Protein 7EA4 (pdb70)

Secondary structure (DSSP, 8-state):
-EEEEETT-SS-EEEEEETTS-EEEEESSHHHHHHHHHHHHHHHHHHHHHHHHHHHHT-SHHHH-GGGHHHHHHHHHTS--S-HHHHHHTT-SSHHHHHHHHHHHHHHHHHHHHH-GGGS-HHHHHHT--PPP--HHHHHH--TTS---SHHHHHHHHHHHHHHGGGHHHHHHHH---SS-----PPTT--TTS--HHHHHHHHHHHHSPP---HHHH--EEEEE-GGGBSSSS-EEEEE--EE--SS-S-EEEEEEETTEEEEEEE-TTSSS-SEEE-SSEEEEEEE-----EEEEEEEEETTEEEEEEETTEEEEPEEEEEEE--TT-SSPEEEEEEE-SSSBEEEEETTTTEEEEEEEGGGSTT-STTGGGGGTTT--SHHHHHHHHTT--SS-EEEEEEETTS-EEEEEES--B--SS--SSS-EESSSSS----B--GGGS--EES-TTSEEEESSS--S-TTSGGGGTT--S----SHHHHHHHHHHHT-SSB-HHHHHHHHT--B-HHHHHHHHHHTT--S-HHHHHHTTSHHHHHHHHHHHT--SB--TT-HHHHHHHHHHHHTHHHHHHHHHS-HHHHHHHTT--HHHHHHHHH--TTTS-HHHHHHHHHHHHHHHHHHHHHHSSBTTBPPPHHHHSEEEE--TTTTTS-HHHHHHHSEEEEE----TTSSS-EEE-TTT--EEEE-SSEEEEETTSGGG-EEE-SS-S---TTSGGGTSSHHHHHTT--EE---SHHHHHHHEEEEEEEEE-/-EEEEETT-SS-EEEEEETTS-EEEEESSHHHHHHHHHHHHHHHHHHHHHHHHHHHHT-SHHHH-GGGHHHHHHHHHTS--S-HHHHHHTT-SSHHHHHHHHHHHHHHHHHHHHH-GGGS-HHHHHHT--PPP--HHHHHH--TTS---SHHHHHHHHHHHHHHGGGHHHHHHHH---SS-----PPTT--GGG--HHHHHHHHHHHHSPP---GGG--EEEEE-GGGBTTSS-EEEEE--EE--SS-S-EEEEEEETTEEEEEEE-TTSSS-SEEE-SSEEEEEEE-----EEEEEEEEETTEEEEEEETTEEEEPEEEEEEE--TT-SSPEEEEEEE-SSSBEEEEETTTTEEEEEEEGGGSTT-STTGGGGGTTT--SHHHHHHHHHT--SS-EEEEEEETTS-EEEEEE---B--SS--SSS-EESSSSS----B--GGGS--EES-TTSEEEESSS--S-TTSGGGGS-S-S----SHHHHHHHHHHHT-SSB-HHHHHHHHT--B-HHHHHHHHHHTT--SSHHHHHHTTSHHHHHHHHHHTT---B--TT-HHHHHHHHHHHHTHHHHHHHHHS-HHHHHHHTT--HHHHHHHHH--TTTS-HHHHHHHHHHHHHHHHHHHHHHSSBTTBPPPHHHHSEEEE--TTTTTS-HHHHHHHSEEEEE----TTSSS-EEE-TTT--EEEE-SSEEEEETTSGGG-EEE-SS-S---TTSGGGTSSHHHHHTT--EE---SHHHHHHHEEEEEEEEE-

Solvent-accessible surface area: 52766 Å² total; per-residue (Å²): 94,39,171,33,68,0,74,62,9,118,102,98,4,18,0,8,6,1,120,39,1,1,0,0,0,45,13,30,21,21,22,6,0,0,2,0,8,0,1,0,1,1,52,12,2,3,8,34,0,1,14,26,30,8,18,2,28,0,40,4,0,109,23,16,6,80,71,24,8,83,10,1,70,7,1,19,1,2,23,2,100,37,45,34,8,48,0,13,20,13,1,4,22,8,2,45,74,0,0,67,17,0,10,31,0,0,32,10,10,0,44,23,5,99,77,66,83,124,51,11,23,103,1,0,116,83,18,43,10,129,8,41,108,9,157,12,46,8,2,0,59,0,2,15,38,13,72,37,28,6,0,62,15,0,0,38,0,0,18,2,32,24,96,12,149,172,61,4,55,86,0,5,93,0,39,60,40,6,52,44,103,52,104,21,92,73,12,147,53,19,82,20,6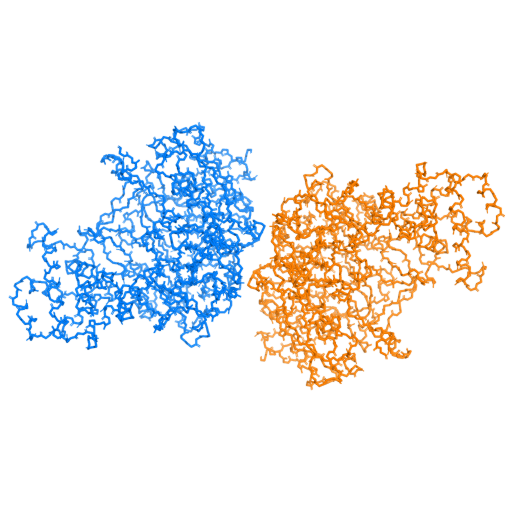8,20,7,47,25,87,32,0,74,129,12,29,73,50,1,25,41,86,21,96,3,49,129,140,38,79,121,12,0,0,0,0,3,17,13,103,46,11,69,43,52,81,2,0,0,0,0,0,8,26,38,69,18,13,1,17,0,37,8,7,0,1,0,0,29,16,85,66,8,40,0,0,0,0,9,14,5,9,14,1,4,2,4,0,0,0,12,8,22,0,0,0,0,4,0,27,0,35,2,9,3,1,0,0,0,12,2,86,5,21,88,91,82,58,94,4,2,22,9,160,90,64,105,19,58,19,119,63,29,80,32,116,1,48,2,108,83,69,107,134,53,86,85,25,61,1,17,26,9,138,17,11,1,13,12,58,55,49,89,92,57,74,65,0,6,0,1,40,8,0,10,32,48,19,5,1,2,3,8,0,3,1,1,38,0,1,78,4,70,62,20,43,79,0,40,8,1,1,31,10,1,5,7,0,0,2,0,0,0,0,0,3,138,118,32,37,0,0,19,10,2,0,0,1,0,2,39,29,89,84,22,50,0,5,3,0,0,9,1,30,10,122,10,39,31,66,20,33,29,27,15,59,54,3,4,110,24,75,73,35,126,75,9,31,18,11,1,0,4,12,26,29,16,54,117,132,56,96,1,25,174,50,24,5,6,27,9,9,31,32,31,1,14,0,97,49,0,83,67,37,1,58,81,22,93,94,2,27,24,162,35,0,30,34,22,1,34,21,19,20,1,31,0,0,70,61,0,15,40,9,26,185,88,24,29,115,63,53,53,0,23,70,35,44,144,31,97,33,0,70,92,0,21,51,38,7,166,72,25,94,0,34,0,120,36,87,13,30,24,0,0,0,2,5,0,0,3,12,41,34,0,26,44,11,1,0,142,24,15,11,71,142,93,4,4,166,78,10,28,22,22,21,8,22,17,0,0,36,1,0,75,143,11,85,107,40,10,94,75,51,97,11,5,51,5,0,0,71,6,0,67,44,0,0,42,11,0,20,166,74,14,115,36,81,150,56,37,3,38,0,5,70,16,0,72,0,45,0,100,6,50,0,7,112,44,17,94,104,79,38,76,63,99,4,22,4,99,22,21,29,14,5,0,1,38,38,0,0,14,13,0,23,31,88,72,80,37,0,43,4,33,27,1,2,10,4,6,1,0,0,3,0,30,63,25,41,101,0,73,0,0,0,1,1,1,1,3,10,53,15,54,46,85,21,1,80,49,2,2,78,44,2,25,150,17,98,20,3,34,2,11,33,46,94,151,6,0,88,165,2,37,96,66,81,0,34,2,77,43,97,92,38,175,35,65,0,71,61,8,109,102,93,3,21,0,6,4,1,138,39,2,1,0,0,0,41,13,29,19,20,13,6,0,0,3,0,9,0,1,1,1,1,56,10,2,3,8,34,0,3,14,27,28,15,22,1,25,0,48,4,0,105,21,12,8,81,70,25,7,86,10,1,66,6,1,21,1,1,13,2,97,42,45,52,6,47,0,11,20,14,2,4,24,10,2,45,89,0,0,62,16,0,10,31,0,0,31,10,10,0,38,22,5,95,80,66,90,130,48,31,24,95,0,0,167,91,22,49,14,136,9,50,117,8,158,7,54,11,2,0,62,1,2,14,40,14,72,38,28,6,0,63,16,0,0,40,0,0,24,1,26,30,97,16,115,148,82,0,51,95,0,5,94,0,39,60,45,7,53,45,102,55,108,23,95,65,10,76,51,12,70,18,60,16,7,46,26,88,30,0,75,140,8,28,74,53,0,25,40,85,19,91,4,53,125,110,36,107,12,0,0,0,0,2,17,12,101,41,11,70,46,52,78,3,0,0,0,0,0,8,28,40,68,16,12,1,18,1,37,8,7,0,2,0,0,29,16,88,68,9,39,0,0,0,0,9,14,5,8,14,2,4,2,4,0,0,0,14,8,21,0,0,0,0,5,0,27,0,39,2,9,3,2,0,0,0,7,2,22,2,21,92,90,82,52,88,12,2,96,11,140,73,98,109,21,76,20,117,62,31,82,31,121,1,41,2,94,82,66,104,136,54,86,90,24,60,0,19,28,11,135,18,11,1,12,9,61,49,53,80,93,63,68,60,0,8,0,0,41,8,0,9,32,48,18,6,0,2,4,8,0,4,1,2,42,0,1,78,5,67,61,20,44,82,0,36,9,0,0,29,10,2,6,7,0,0,1,0,0,0,0,0,2,140,116,32,36,0,0,17,9,0,0,0,1,0,4,40,29,88,86,20,52,0,5,4,0,0,9,1,15,8,123,11,36,33,64,19,32,30,26,13,63,58,3,5,116,25,79,70,36,126,76,8,34,20,10,1,0,3,13,25,31,15,53,118,133,53,101,1,22,173,51,20,6,6,27,9,10,31,30,32,2,13,0,89,50,0,79,65,36,2,57,83,22,90,93,2,33,17,151,58,0,17,57,24,2,38,21,18,21,1,31,1,0,70,63,0,11,41,9,24,189,91,29,32,115,67,57,46,2,30,80,30,41,132,37,86,27,0,84,106,0,47,67,42,5,66,93,26,94,0,31,0,121,37,88,15,31,30,0,0,0,2,5,0,0,4,10,42,34,0,28,41,11,1,0,155,24,15,11,79,153,97,5,6,174,70,11,28,24,21,22,9,20,17,0,1,38,1,0,74,128,8,109,103,40,11,97,66,65,99,12,8,49,6,0,2,69,6,0,68,42,0,0,27,16,0,18,174,95,11,111,30,86,95,130,42,4,39,0,6,70,17,0,77,0,47,0,99,5,49,1,7,109,30,31,90,106,75,34,79,68,93,1,22,4,97,20,19,31,10,7,0,2,39,37,0,0,23,12,1,24,31,88,74,81,38,0,42,3,31,27,1,0,11,4,10,1,1,1,2,0,31,63,26,44,100,0,49,0,0,0,1,1,1,0,3,11,52,12,51,43,86,20,1,83,47,0,2,63,37,8,37,137,17,98,22,2,28,2,10,31,45,105,74,21,0,93,77,4,37,96,65,83,0,35,1,78,43,201

Structure (mmCIF, N/CA/C/O backbone):
data_7EA4
#
_entry.id   7EA4
#
_cell.length_a   62.057
_cell.length_b   129.806
_cell.length_c   200.680
_cell.angle_alpha   90.000
_cell.angle_beta   90.000
_cell.angle_gamma   90.000
#
_symmetry.space_group_name_H-M   'P 21 21 21'
#
loop_
_entity.id
_entity.type
_entity.pdbx_description
1 polymer D-succinylase
2 non-polymer 'CACODYLIC ACID'
3 non-polymer GLYCEROL
4 non-polymer 'SUCCINIC ACID'
5 non-polymer 'CARBONATE ION'
6 non-polymer 'CALCIUM ION'
7 non-polymer 'CHLORIDE ION'
8 water water
#
loop_
_atom_site.group_PDB
_atom_site.id
_atom_site.type_symbol
_atom_site.label_atom_id
_atom_site.label_alt_id
_atom_site.label_comp_id
_atom_site.label_asym_id
_atom_site.label_entity_id
_atom_site.label_seq_id
_atom_site.pdbx_PDB_ins_code
_atom_site.Cartn_x
_atom_site.Cartn_y
_atom_site.Cartn_z
_atom_site.occupancy
_atom_site.B_iso_or_equiv
_atom_site.auth_seq_id
_atom_site.auth_comp_id
_atom_site.auth_asym_id
_atom_site.auth_atom_id
_atom_site.pdbx_PDB_model_num
ATOM 1 N N . THR A 1 36 ? -3.25258 182.16283 16.19393 1.000 39.34328 36 THR A N 1
ATOM 2 C CA . THR A 1 36 ? -2.68726 182.00082 17.53669 1.000 41.48720 36 THR A CA 1
ATOM 3 C C . THR A 1 36 ? -3.75497 181.54197 18.52403 1.000 39.20185 36 THR A C 1
ATOM 4 O O . THR A 1 36 ? -4.71470 182.26392 18.78746 1.000 44.53358 36 THR A O 1
ATOM 8 N N . ASP A 1 37 ? -3.59008 180.33727 19.06238 1.000 28.38188 37 ASP A N 1
ATOM 9 C CA . ASP A 1 37 ? -4.51707 179.79586 20.04859 1.000 27.12361 37 ASP A CA 1
ATOM 10 C C . ASP A 1 37 ? -4.03629 180.11307 21.46022 1.000 29.71358 37 ASP A C 1
ATOM 11 O O . ASP A 1 37 ? -2.83572 180.16823 21.72824 1.000 26.69133 37 ASP A O 1
ATOM 16 N N . ARG A 1 38 ? -4.99281 180.34829 22.35728 1.000 23.15652 38 ARG A N 1
ATOM 17 C CA . ARG A 1 38 ? -4.71354 180.70559 23.74077 1.000 26.33873 38 ARG A CA 1
ATOM 18 C C . ARG A 1 38 ? -5.56669 179.82851 24.63757 1.000 30.48213 38 ARG A C 1
ATOM 19 O O . ARG A 1 38 ? -6.79662 179.85410 24.53692 1.000 25.94605 38 ARG A O 1
ATOM 27 N N . TYR A 1 39 ? -4.92232 179.07345 25.52580 1.000 28.17931 39 TYR A N 1
ATOM 28 C CA . TYR A 1 39 ? -5.62200 178.12199 26.37377 1.000 25.12242 39 TYR A CA 1
ATOM 29 C C . TYR A 1 39 ? -5.28806 178.34378 27.83557 1.000 24.90279 39 TYR A C 1
ATOM 30 O O . TYR A 1 39 ? -4.15581 178.69626 28.18243 1.000 24.20415 39 TYR A O 1
ATOM 39 N N . ALA A 1 40 ? -6.28744 178.11642 28.68563 1.000 27.63972 40 ALA A N 1
ATOM 40 C CA . ALA A 1 40 ? -6.05937 178.05182 30.12021 1.000 31.01614 40 ALA A CA 1
ATOM 41 C C . ALA A 1 40 ? -5.30019 176.77900 30.45672 1.000 26.62681 40 ALA A C 1
ATOM 42 O O . ALA A 1 40 ? -5.49499 175.73539 29.82718 1.000 27.46554 40 ALA A O 1
ATOM 44 N N . ALA A 1 41 ? -4.41812 176.86611 31.44455 1.000 26.53956 41 ALA A N 1
ATOM 45 C CA . ALA A 1 41 ? -3.50902 175.76783 31.76476 1.000 23.80951 41 ALA A CA 1
ATOM 46 C C . ALA A 1 41 ? -3.46527 175.57057 33.26935 1.000 25.42555 41 ALA A C 1
ATOM 47 O O . ALA A 1 41 ? -2.53553 176.02618 33.94471 1.000 27.02748 41 ALA A O 1
ATOM 49 N N . PRO A 1 42 ? -4.46042 174.88936 33.83391 1.000 26.40201 42 PRO A N 1
ATOM 50 C CA . PRO A 1 42 ? -4.41385 174.57932 35.27254 1.000 22.88909 42 PRO A CA 1
ATOM 51 C C . PRO A 1 42 ? -3.24939 173.65308 35.59411 1.000 23.25367 42 PRO A C 1
ATOM 52 O O . PRO A 1 42 ? -3.09998 172.58041 35.00429 1.000 26.24444 42 PRO A O 1
ATOM 56 N N . GLY A 1 43 ? -2.42107 174.07750 36.53404 1.000 25.43057 43 GLY A N 1
ATOM 57 C CA . GLY A 1 43 ? -1.24002 173.34580 36.91829 1.000 32.27396 43 GLY A CA 1
ATOM 58 C C . GLY A 1 43 ? 0.04222 173.91496 36.35442 1.000 30.40996 43 GLY A C 1
ATOM 59 O O . GLY A 1 43 ? 1.12315 173.61438 36.87845 1.000 28.70628 43 GLY A O 1
ATOM 60 N N . LEU A 1 44 ? -0.05325 174.73169 35.30631 1.000 22.18990 44 LEU A N 1
ATOM 61 C CA . LEU A 1 44 ? 1.12269 175.39962 34.76363 1.000 22.64627 44 LEU A CA 1
ATOM 62 C C . LEU A 1 44 ? 1.55372 176.50333 35.71731 1.000 27.58059 44 LEU A C 1
ATOM 63 O O . LEU A 1 44 ? 0.71802 177.22552 36.25891 1.000 24.26703 44 LEU A O 1
ATOM 68 N N . GLU A 1 45 ? 2.86492 176.62504 35.93462 1.000 23.19587 45 GLU A N 1
ATOM 69 C CA . GLU A 1 45 ? 3.36066 177.58560 36.91567 1.000 22.47478 45 GLU A CA 1
ATOM 70 C C . GLU A 1 45 ? 3.48476 178.98075 36.31610 1.000 28.00507 45 GLU A C 1
ATOM 71 O O . GLU A 1 45 ? 3.04345 179.96790 36.91878 1.000 23.93223 45 GLU A O 1
ATOM 77 N N . LYS A 1 46 ? 4.06169 179.08308 35.12826 1.000 19.36803 46 LYS A N 1
ATOM 78 C CA . LYS A 1 46 ? 4.26553 180.35683 34.45921 1.000 21.14560 46 LYS A CA 1
ATOM 79 C C . LYS A 1 46 ? 3.77379 180.26583 33.02554 1.000 27.09468 46 LYS A C 1
ATOM 80 O O . LYS A 1 46 ? 3.62113 179.16642 32.47988 1.000 21.28685 46 LYS A O 1
ATOM 86 N N . PRO A 1 47 ? 3.52667 181.40366 32.37871 1.000 23.72782 47 PRO A N 1
ATOM 87 C CA . PRO A 1 47 ? 3.09573 181.36285 30.97661 1.000 25.80452 47 PRO A CA 1
ATOM 88 C C . PRO A 1 47 ? 4.10433 180.59633 30.14089 1.000 27.93233 47 PRO A C 1
ATOM 89 O O . PRO A 1 47 ? 5.29555 180.55704 30.45483 1.000 21.66301 47 PRO A O 1
ATOM 93 N N . ALA A 1 48 ? 3.59912 179.93480 29.09957 1.000 21.67331 48 ALA A N 1
ATOM 94 C CA . ALA A 1 48 ? 4.43203 179.19592 28.16223 1.000 19.97375 48 ALA A CA 1
ATOM 95 C C . ALA A 1 48 ? 3.89078 179.40551 26.75772 1.000 19.67314 48 ALA A C 1
ATOM 96 O O . ALA A 1 48 ? 2.68092 179.56367 26.56704 1.000 19.31567 48 ALA A O 1
ATOM 98 N N . SER A 1 49 ? 4.79961 179.39896 25.77450 1.000 21.81504 49 SER A N 1
ATOM 99 C CA . SER A 1 49 ? 4.45746 179.54768 24.36158 1.000 23.54245 49 SER A CA 1
ATOM 100 C C . SER A 1 49 ? 4.91895 178.32240 23.58449 1.000 22.98531 49 SER A C 1
ATOM 101 O O . SER A 1 49 ? 5.96429 177.74195 23.89493 1.000 20.57695 49 SER A O 1
ATOM 104 N N . ILE A 1 50 ? 4.14344 177.93265 22.57295 1.000 19.94362 50 ILE A N 1
ATOM 105 C CA . ILE A 1 50 ? 4.51807 176.84417 21.67797 1.000 16.83544 50 ILE A CA 1
ATOM 106 C C . ILE A 1 50 ? 4.44538 177.35628 20.24606 1.000 20.83738 50 ILE A C 1
ATOM 107 O O . ILE A 1 50 ? 3.38217 177.80525 19.79543 1.000 20.97056 50 ILE A O 1
ATOM 112 N N . LEU A 1 51 ? 5.56596 177.28750 19.53489 1.000 20.06116 51 LEU A N 1
ATOM 113 C CA . LEU A 1 51 ? 5.60549 177.57719 18.10884 1.000 20.29940 51 LEU A CA 1
ATOM 114 C C . LEU A 1 51 ? 5.67678 176.25837 17.34713 1.000 22.35926 51 LEU A C 1
ATOM 115 O O . LEU A 1 51 ? 6.62962 175.49146 17.51447 1.000 20.09390 51 LEU A O 1
ATOM 120 N N . ILE A 1 52 ? 4.68711 175.99428 16.51311 1.000 17.46012 52 ILE A N 1
ATOM 121 C CA . ILE A 1 52 ? 4.68914 174.79622 15.68715 1.000 17.09884 52 ILE A CA 1
ATOM 122 C C . ILE A 1 52 ? 5.24678 175.18079 14.32520 1.000 24.71876 52 ILE A C 1
ATOM 123 O O . ILE A 1 52 ? 4.76797 176.13846 13.70340 1.000 22.73893 52 ILE A O 1
ATOM 128 N N . ASP A 1 53 ? 6.27594 174.46979 13.86568 1.000 18.35550 53 ASP A N 1
ATOM 129 C CA . ASP A 1 53 ? 6.86608 174.88026 12.60201 1.000 14.73802 53 ASP A CA 1
ATOM 130 C C . ASP A 1 53 ? 6.09349 174.25497 11.44022 1.000 19.04645 53 ASP A C 1
ATOM 131 O O . ASP A 1 53 ? 5.13193 173.50394 11.62791 1.000 17.93506 53 ASP A O 1
ATOM 136 N N . ARG A 1 54 ? 6.49410 174.60847 10.21470 1.000 16.14746 54 ARG A N 1
ATOM 137 C CA . ARG A 1 54 ? 5.73624 174.21712 9.02959 1.000 22.62844 54 ARG A CA 1
ATOM 138 C C . ARG A 1 54 ? 5.74345 172.71252 8.77861 1.000 22.31681 54 ARG A C 1
ATOM 139 O O . ARG A 1 54 ? 4.95127 172.24210 7.96158 1.000 16.50128 54 ARG A O 1
ATOM 147 N N . TRP A 1 55 ? 6.60650 171.94685 9.44489 1.000 17.73092 55 TRP A N 1
ATOM 148 C CA . TRP A 1 55 ? 6.61725 170.49900 9.29716 1.000 18.32644 55 TRP A CA 1
ATOM 149 C C . TRP A 1 55 ? 5.89800 169.80523 10.45161 1.000 18.06232 55 TRP A C 1
ATOM 150 O O . TRP A 1 55 ? 5.90662 168.57260 10.53329 1.000 18.50118 55 TRP A O 1
ATOM 161 N N . GLY A 1 56 ? 5.25686 170.57076 11.33070 1.000 18.59252 56 GLY A N 1
ATOM 162 C CA . GLY A 1 56 ? 4.50981 170.01887 12.43718 1.000 17.05750 56 GLY A CA 1
ATOM 163 C C . GLY A 1 56 ? 5.29165 169.74593 13.70956 1.000 14.89144 56 GLY A C 1
ATOM 164 O O . GLY A 1 56 ? 4.74721 169.11536 14.61936 1.000 15.85132 56 GLY A O 1
ATOM 165 N N . VAL A 1 57 ? 6.52953 170.21179 13.82795 1.000 15.83955 57 VAL A N 1
ATOM 166 C CA . VAL A 1 57 ? 7.32044 170.00354 15.03888 1.000 15.21549 57 VAL A CA 1
ATOM 167 C C . VAL A 1 57 ? 6.98294 171.11167 16.03833 1.000 17.77245 57 VAL A C 1
ATOM 168 O O . VAL A 1 57 ? 7.13776 172.29631 15.70346 1.000 16.07848 57 VAL A O 1
ATOM 172 N N . PRO A 1 58 ? 6.55349 170.78290 17.26012 1.000 16.50310 58 PRO A N 1
ATOM 173 C CA . PRO A 1 58 ? 6.30907 171.83372 18.25848 1.000 12.92505 58 PRO A CA 1
ATOM 174 C C . PRO A 1 58 ? 7.59034 172.26621 18.95166 1.000 18.91986 58 PRO A C 1
ATOM 175 O O . PRO A 1 58 ? 8.43982 171.44509 19.30442 1.000 15.51795 58 PRO A O 1
ATOM 179 N N . HIS A 1 59 ? 7.72852 173.57721 19.15020 1.000 17.69612 59 HIS A N 1
ATOM 180 C CA . HIS A 1 59 ? 8.87081 174.14381 19.86374 1.000 17.02806 59 HIS A CA 1
ATOM 181 C C . HIS A 1 59 ? 8.34714 174.86201 21.10083 1.000 20.02773 59 HIS A C 1
ATOM 182 O O . HIS A 1 59 ? 7.67303 175.88767 20.99062 1.000 16.04373 59 HIS A O 1
ATOM 189 N N . ILE A 1 60 ? 8.66115 174.32023 22.26905 1.000 17.04965 60 ILE A N 1
ATOM 190 C CA . ILE A 1 60 ? 8.05442 174.71716 23.53128 1.000 16.55011 60 ILE A CA 1
ATOM 191 C C . ILE A 1 60 ? 9.00376 175.65661 24.26251 1.000 18.87829 60 ILE A C 1
ATOM 192 O O . ILE A 1 60 ? 10.19565 175.35424 24.40969 1.000 16.45304 60 ILE A O 1
ATOM 197 N N . TYR A 1 61 ? 8.48143 176.79837 24.71574 1.000 16.32709 61 TYR A N 1
ATOM 198 C CA . TYR A 1 61 ? 9.24453 177.76527 25.49966 1.000 17.03584 61 TYR A CA 1
ATOM 199 C C . TYR A 1 61 ? 8.50326 177.96531 26.81696 1.000 19.30345 61 TYR A C 1
ATOM 200 O O . TYR A 1 61 ? 7.40272 178.52378 26.83661 1.000 16.79191 61 TYR A O 1
ATOM 209 N N . ALA A 1 62 ? 9.08752 177.47315 27.90572 1.000 15.18079 62 ALA A N 1
ATOM 210 C CA . ALA A 1 62 ? 8.48265 177.56495 29.22312 1.000 20.23939 62 ALA A CA 1
ATOM 211 C C . ALA A 1 62 ? 9.37570 178.38866 30.14156 1.000 18.34070 62 ALA A C 1
ATOM 212 O O . ALA A 1 62 ? 10.57685 178.53807 29.90030 1.000 18.93483 62 ALA A O 1
ATOM 214 N N . GLY A 1 63 ? 8.76797 178.92891 31.20417 1.000 23.47172 63 GLY A N 1
ATOM 215 C CA . GLY A 1 63 ? 9.49472 179.71397 32.18239 1.000 18.39693 63 GLY A CA 1
ATOM 216 C C . GLY A 1 63 ? 10.06800 178.94422 33.35521 1.000 22.86343 63 GLY A C 1
ATOM 217 O O . GLY A 1 63 ? 10.86386 179.49943 34.11378 1.000 25.25256 63 GLY A O 1
ATOM 218 N N . THR A 1 64 ? 9.68586 177.68200 33.53493 1.000 18.53510 64 THR A N 1
ATOM 219 C CA . THR A 1 64 ? 10.28978 176.81617 34.53584 1.000 18.80460 64 THR A CA 1
ATOM 220 C C . THR A 1 64 ? 10.62338 175.47504 33.89992 1.000 24.62786 64 THR A C 1
ATOM 221 O O . THR A 1 64 ? 9.99594 175.05911 32.91946 1.000 18.34624 64 THR A O 1
ATOM 225 N N . LEU A 1 65 ? 11.63483 174.81210 34.46340 1.000 20.19420 65 LEU A N 1
ATOM 226 C CA . LEU A 1 65 ? 12.00528 173.46614 34.03538 1.000 23.77598 65 LEU A CA 1
ATOM 227 C C . LEU A 1 65 ? 10.78133 172.56692 33.86064 1.000 20.08938 65 LEU A C 1
ATOM 228 O O . LEU A 1 65 ? 10.56150 171.98793 32.78929 1.000 24.23821 65 LEU A O 1
ATOM 233 N N . TYR A 1 66 ? 9.96837 172.43696 34.91700 1.000 16.30071 66 TYR A N 1
ATOM 234 C CA . TYR A 1 66 ? 8.88744 171.45375 34.91077 1.000 18.80121 66 TYR A CA 1
ATOM 235 C C . TYR A 1 66 ? 7.70595 171.92531 34.06986 1.000 21.24503 66 TYR A C 1
ATOM 236 O O . TYR A 1 66 ? 6.95271 171.09474 33.54336 1.000 19.06617 66 TYR A O 1
ATOM 245 N N . ASP A 1 67 ? 7.54462 173.24222 33.90761 1.000 16.64067 67 ASP A N 1
ATOM 246 C CA . ASP A 1 67 ? 6.55662 173.75235 32.95950 1.000 17.95741 67 ASP A CA 1
ATOM 247 C C . ASP A 1 67 ? 6.82034 173.25015 31.53403 1.000 17.08355 67 ASP A C 1
ATOM 248 O O . ASP A 1 67 ? 5.87298 173.07371 30.75221 1.000 14.36031 67 ASP A O 1
ATOM 253 N N . ALA A 1 68 ? 8.08716 173.02904 31.16733 1.000 15.85334 68 ALA A N 1
ATOM 254 C CA . ALA A 1 68 ? 8.37763 172.53738 29.81911 1.000 18.13490 68 ALA A CA 1
ATOM 255 C C . ALA A 1 68 ? 7.71587 171.18554 29.57815 1.000 21.10048 68 ALA A C 1
ATOM 256 O O . ALA A 1 68 ? 7.23363 170.90325 28.47420 1.000 14.45337 68 ALA A O 1
ATOM 258 N N . PHE A 1 69 ? 7.67027 170.33949 30.60695 1.000 15.55070 69 PHE A N 1
ATOM 259 C CA . PHE A 1 69 ? 7.05368 169.03192 30.44835 1.000 16.74799 69 PHE A CA 1
ATOM 260 C C . PHE A 1 69 ? 5.53092 169.11588 30.49753 1.000 16.91825 69 PHE A C 1
ATOM 261 O O . PHE A 1 69 ? 4.85720 168.31795 29.83806 1.000 15.09795 69 PHE A O 1
ATOM 269 N N . TYR A 1 70 ? 4.97520 170.07171 31.25393 1.000 16.04229 70 TYR A N 1
ATOM 270 C CA . TYR A 1 70 ? 3.54104 170.34433 31.18018 1.000 12.76043 70 TYR A CA 1
ATOM 271 C C . TYR A 1 70 ? 3.12954 170.66093 29.75181 1.000 14.48299 70 TYR A C 1
ATOM 272 O O . TYR A 1 70 ? 2.17081 170.08751 29.22576 1.000 15.94473 70 TYR A O 1
ATOM 281 N N . ALA A 1 71 ? 3.84582 171.58325 29.10867 1.000 16.20758 71 ALA A N 1
ATOM 282 C CA . ALA A 1 71 ? 3.51378 171.95592 27.74110 1.000 15.90278 71 ALA A CA 1
ATOM 283 C C . ALA A 1 71 ? 3.69153 170.78092 26.78468 1.000 16.97071 71 ALA A C 1
ATOM 284 O O . ALA A 1 71 ? 2.88045 170.58450 25.87645 1.000 14.46825 71 ALA A O 1
ATOM 286 N N . GLN A 1 72 ? 4.71995 169.96152 26.99993 1.000 16.59547 72 GLN A N 1
ATOM 287 C CA . GLN A 1 72 ? 4.91055 168.80780 26.12903 1.000 15.82211 72 GLN A CA 1
ATOM 288 C C . GLN A 1 72 ? 3.73947 167.83821 26.22838 1.000 15.42792 72 GLN A C 1
ATOM 289 O O . GLN A 1 72 ? 3.25690 167.33524 25.20658 1.000 16.39813 72 GLN A O 1
ATOM 295 N N . GLY A 1 73 ? 3.25957 167.57835 27.44704 1.000 12.73984 73 GLY A N 1
ATOM 296 C CA . GLY A 1 73 ? 2.09902 166.71360 27.60725 1.000 13.98502 73 GLY A CA 1
ATOM 297 C C . GLY A 1 73 ? 0.85858 167.30186 26.96651 1.000 15.48672 73 GLY A C 1
ATOM 298 O O . GLY A 1 73 ? 0.08571 166.59364 26.31557 1.000 14.26761 73 GLY A O 1
ATOM 299 N N . PHE A 1 74 ? 0.64808 168.60287 27.15001 1.000 12.95921 74 PHE A N 1
ATOM 300 C CA . PHE A 1 74 ? -0.46679 169.28639 26.49313 1.000 11.27691 74 PHE A CA 1
ATOM 301 C C . PHE A 1 74 ? -0.36852 169.16854 24.97406 1.000 12.79586 74 PHE A C 1
ATOM 302 O O . PHE A 1 74 ? -1.36079 168.85702 24.29891 1.000 15.76542 74 PHE A O 1
ATOM 310 N N . ILE A 1 75 ? 0.82848 169.38418 24.42344 1.000 15.38927 75 ILE A N 1
ATOM 311 C CA . ILE A 1 75 ? 1.01880 169.37452 22.97555 1.000 11.10518 75 ILE A CA 1
ATOM 312 C C . ILE A 1 75 ? 0.98969 167.95181 22.42470 1.000 14.96683 75 ILE A C 1
ATOM 313 O O . ILE A 1 75 ? 0.53807 167.72658 21.30052 1.000 12.46242 75 ILE A O 1
ATOM 318 N N . ALA A 1 76 ? 1.49289 166.97690 23.18838 1.000 14.24408 76 ALA A N 1
ATOM 319 C CA . ALA A 1 76 ? 1.39363 165.57725 22.78772 1.000 14.65374 76 ALA A CA 1
ATOM 320 C C . ALA A 1 76 ? -0.05838 165.10874 22.76315 1.000 14.94498 76 ALA A C 1
ATOM 321 O O . ALA A 1 76 ? -0.43652 164.27917 21.92664 1.000 16.16808 76 ALA A O 1
ATOM 323 N N . ALA A 1 77 ? -0.88169 165.59364 23.69563 1.000 13.38918 77 ALA A N 1
ATOM 324 C CA . ALA A 1 77 ? -2.31075 165.30203 23.61610 1.000 12.68497 77 ALA A CA 1
ATOM 325 C C . ALA A 1 77 ? -2.94527 165.98792 22.41050 1.000 14.06010 77 ALA A C 1
ATOM 326 O O . ALA A 1 77 ? -3.78875 165.39654 21.71989 1.000 17.10112 77 ALA A O 1
ATOM 328 N N . ARG A 1 78 ? -2.57928 167.24727 22.16663 1.000 14.70739 78 ARG A N 1
ATOM 329 C CA . ARG A 1 78 ? -3.13315 167.96696 21.02430 1.000 18.25477 78 ARG A CA 1
ATOM 330 C C . ARG A 1 78 ? -2.87754 167.21599 19.72105 1.000 13.77502 78 ARG A C 1
ATOM 331 O O . ARG A 1 78 ? -3.76268 167.12608 18.87082 1.000 17.21604 78 ARG A O 1
ATOM 339 N N . ASP A 1 79 ? -1.69044 166.64683 19.55389 1.000 15.24256 79 ASP A N 1
ATOM 340 C CA . ASP A 1 79 ? -1.38886 165.95517 18.29959 1.000 14.60261 79 ASP A CA 1
ATOM 341 C C . ASP A 1 79 ? -1.71618 164.46346 18.32029 1.000 15.20903 79 ASP A C 1
ATOM 342 O O . ASP A 1 79 ? -2.02158 163.90149 17.26279 1.000 15.68999 79 ASP A O 1
ATOM 347 N N . ARG A 1 80 ? -1.63596 163.80142 19.49104 1.000 15.26100 80 ARG A N 1
ATOM 348 C CA . ARG A 1 80 ? -1.63910 162.34060 19.57229 1.000 14.24025 80 ARG A CA 1
ATOM 349 C C . ARG A 1 80 ? -2.53466 161.80889 20.68654 1.000 14.85002 80 ARG A C 1
ATOM 350 O O . ARG A 1 80 ? -2.30197 160.70333 21.19518 1.000 11.18240 80 ARG A O 1
ATOM 358 N N . LEU A 1 81 ? -3.58582 162.54249 21.05909 1.000 11.50317 81 LEU A N 1
ATOM 359 C CA . LEU A 1 81 ? -4.36101 162.13722 22.22690 1.000 14.51342 81 LEU A CA 1
ATOM 360 C C . LEU A 1 81 ? -4.89108 160.71261 22.09268 1.000 15.60315 81 LEU A C 1
ATOM 361 O O . LEU A 1 81 ? -4.80269 159.91431 23.03733 1.000 11.98988 81 LEU A O 1
ATOM 366 N N . TRP A 1 82 ? -5.48057 160.37365 20.94219 1.000 11.72104 82 TRP A N 1
ATOM 367 C CA . TRP A 1 82 ? -6.05886 159.03896 20.82801 1.000 12.53532 82 TRP A CA 1
ATOM 368 C C . TRP A 1 82 ? -4.99113 157.97248 21.02225 1.000 10.63569 82 TRP A C 1
ATOM 369 O O . TRP A 1 82 ? -5.19026 156.99336 21.75431 1.000 12.62688 82 TRP A O 1
ATOM 380 N N . GLN A 1 83 ? -3.85373 158.14771 20.35338 1.000 11.78735 83 GLN A N 1
ATOM 381 C CA . GLN A 1 83 ? -2.76519 157.18536 20.44924 1.000 14.05730 83 GLN A CA 1
ATOM 382 C C . GLN A 1 83 ? -2.28020 157.04303 21.88439 1.000 10.51607 83 GLN A C 1
ATOM 383 O O . GLN A 1 83 ? -2.13195 155.92201 22.38988 1.000 11.25120 83 GLN A O 1
ATOM 389 N N . ILE A 1 84 ? -1.99606 158.16917 22.55290 1.000 9.29506 84 ILE A N 1
ATOM 390 C CA . ILE A 1 84 ? -1.43833 158.04014 23.89501 1.000 10.31505 84 ILE A CA 1
ATOM 391 C C . ILE A 1 84 ? -2.50139 157.49003 24.84251 1.000 12.82764 84 ILE A C 1
ATOM 392 O O . ILE A 1 84 ? -2.18410 156.70174 25.75226 1.000 11.14115 84 ILE A O 1
ATOM 397 N N . ASP A 1 85 ? -3.77548 157.86022 24.63267 1.000 11.05790 85 ASP A N 1
ATOM 398 C CA . ASP A 1 85 ? -4.85673 157.29974 25.44628 1.000 12.01146 85 ASP A CA 1
ATOM 399 C C . ASP A 1 85 ? -4.98084 155.79617 25.22287 1.000 11.08672 85 ASP A C 1
ATOM 400 O O . ASP A 1 85 ? -5.21301 155.03080 26.17186 1.000 13.26347 85 ASP A O 1
ATOM 405 N N . LEU A 1 86 ? -4.82977 155.35780 23.97011 1.000 14.00004 86 LEU A N 1
ATOM 406 C CA . LEU A 1 86 ? -4.92590 153.93796 23.64966 1.000 11.44829 86 LEU A CA 1
ATOM 407 C C . LEU A 1 86 ? -3.79732 153.14006 24.30760 1.000 10.17435 86 LEU A C 1
ATOM 408 O O . LEU A 1 86 ? -4.02979 152.06543 24.87591 1.000 9.69580 86 LEU A O 1
ATOM 413 N N . TRP A 1 87 ? -2.56211 153.64906 24.22907 1.000 10.03119 87 TRP A N 1
ATOM 414 C CA . TRP A 1 87 ? -1.43363 152.98617 24.89210 1.000 14.24445 87 TRP A CA 1
ATOM 415 C C . TRP A 1 87 ? -1.69589 152.81650 26.38423 1.000 12.71764 87 TRP A C 1
ATOM 416 O O . TRP A 1 87 ? -1.46127 151.74467 26.95913 1.000 14.10088 87 TRP A O 1
ATOM 427 N N . ARG A 1 88 ? -2.18951 153.87249 27.02804 1.000 10.77408 88 ARG A N 1
ATOM 428 C CA . ARG A 1 88 ? -2.46051 153.81075 28.46047 1.000 9.47350 88 ARG A CA 1
ATOM 429 C C . ARG A 1 88 ? -3.59911 152.83758 28.76665 1.000 10.94600 88 ARG A C 1
ATOM 430 O O . ARG A 1 88 ? -3.52500 152.04970 29.72419 1.000 10.39057 88 ARG A O 1
ATOM 438 N N . LYS A 1 89 ? -4.65866 152.88064 27.96328 1.000 9.99299 89 LYS A N 1
ATOM 439 C CA . LYS A 1 89 ? -5.80822 152.00092 28.16600 1.000 13.14890 89 LYS A CA 1
ATOM 440 C C . LYS A 1 89 ? -5.39721 150.53409 28.04751 1.000 13.68969 89 LYS A C 1
ATOM 441 O O . LYS A 1 89 ? -5.78799 149.68895 28.86735 1.000 13.01216 89 LYS A O 1
ATOM 447 N N . ARG A 1 90 ? -4.60478 150.21725 27.01671 1.000 11.53433 90 ARG A N 1
ATOM 448 C CA . ARG A 1 90 ? -4.08712 148.86270 26.85480 1.000 13.64720 90 ARG A CA 1
ATOM 449 C C . ARG A 1 90 ? -3.17672 148.48304 28.01748 1.000 12.68042 90 ARG A C 1
ATOM 450 O O . ARG A 1 90 ? -3.31426 147.39236 28.58806 1.000 14.09016 90 ARG A O 1
ATOM 458 N N . GLY A 1 91 ? -2.27732 149.39889 28.41477 1.000 12.66149 91 GLY A N 1
ATOM 459 C CA . GLY A 1 91 ? -1.30557 149.09554 29.45938 1.000 10.40949 91 GLY A CA 1
ATOM 460 C C . GLY A 1 91 ? -1.93876 148.83783 30.81911 1.000 12.22135 91 GLY A C 1
ATOM 461 O O . GLY A 1 91 ? -1.50477 147.95599 31.55955 1.000 10.93957 91 GLY A O 1
ATOM 462 N N . LEU A 1 92 ? -2.96707 149.60300 31.16825 1.000 11.66529 92 LEU A N 1
ATOM 463 C CA . LEU A 1 92 ? -3.64836 149.43957 32.44888 1.000 9.76671 92 LEU A CA 1
ATOM 464 C C . LEU A 1 92 ? -4.70958 148.34424 32.43754 1.000 13.12435 92 LEU A C 1
ATOM 465 O O . LEU A 1 92 ? -5.28966 148.05827 33.49141 1.000 14.30106 92 LEU A O 1
ATOM 470 N N . GLY A 1 93 ? -4.97474 147.71500 31.29642 1.000 12.29859 93 GLY A N 1
ATOM 471 C CA . GLY A 1 93 ? -6.01253 146.70267 31.24019 1.000 12.32277 93 GLY A CA 1
ATOM 472 C C . GLY A 1 93 ? -7.40878 147.29105 31.35904 1.000 17.14006 93 GLY A C 1
ATOM 473 O O . GLY A 1 93 ? -8.23959 146.78077 32.11650 1.000 17.40384 93 GLY A O 1
ATOM 474 N N . GLU A 1 94 ? -7.67374 148.37245 30.61814 1.000 15.94020 94 GLU A N 1
ATOM 475 C CA . GLU A 1 94 ? -8.95905 149.06705 30.63241 1.000 16.58178 94 GLU A CA 1
ATOM 476 C C . GLU A 1 94 ? -9.65394 148.99378 29.27884 1.000 15.12014 94 GLU A C 1
ATOM 477 O O . GLU A 1 94 ? -10.53828 149.80871 28.99823 1.000 20.19051 94 GLU A O 1
ATOM 483 N N . MET A 1 95 ? -9.24936 148.06376 28.41507 1.000 12.72246 95 MET A N 1
ATOM 484 C CA . MET A 1 95 ? -9.81517 148.03531 27.06669 1.000 15.01845 95 MET A CA 1
ATOM 485 C C . MET A 1 95 ? -11.28167 147.62337 27.09241 1.000 18.23872 95 MET A C 1
ATOM 486 O O . MET A 1 95 ? -12.12442 148.25131 26.43883 1.000 16.53135 95 MET A O 1
ATOM 491 N N . ALA A 1 96 ? -11.59953 146.56448 27.84422 1.000 13.38961 96 ALA A N 1
ATOM 492 C CA . ALA A 1 96 ? -12.95545 146.02258 27.84226 1.000 19.76716 96 ALA A CA 1
ATOM 493 C C . ALA A 1 96 ? -13.96865 147.03055 28.36307 1.000 19.09642 96 ALA A C 1
ATOM 494 O O . ALA A 1 96 ? -15.14416 146.98561 27.97469 1.000 20.88608 96 ALA A O 1
ATOM 496 N N . ARG A 1 97 ? -13.53014 147.94571 29.23266 1.000 15.86232 97 ARG A N 1
ATOM 497 C CA . ARG A 1 97 ? -14.42105 148.95256 29.79816 1.000 23.16292 97 ARG A CA 1
ATOM 498 C C . ARG A 1 97 ? -15.19357 149.69773 28.72271 1.000 24.97372 97 ARG A C 1
ATOM 499 O O . ARG A 1 97 ? -16.34137 150.10105 28.94875 1.000 20.76205 97 ARG A O 1
ATOM 507 N N . ASP A 1 98 ? -14.57462 149.91447 27.55984 1.000 19.40361 98 ASP A N 1
ATOM 508 C CA . ASP A 1 98 ? -15.22374 150.60001 26.45684 1.000 20.24997 98 ASP A CA 1
ATOM 509 C C . ASP A 1 98 ? -15.38202 149.75164 25.21361 1.000 23.91497 98 ASP A C 1
ATOM 510 O O . ASP A 1 98 ? -16.23653 150.07655 24.38091 1.000 26.27985 98 ASP A O 1
ATOM 515 N N . PHE A 1 99 ? -14.61123 148.67396 25.06496 1.000 16.53589 99 PHE A N 1
ATOM 516 C CA . PHE A 1 99 ? -14.63804 147.88128 23.84722 1.000 16.50280 99 PHE A CA 1
ATOM 517 C C . PHE A 1 99 ? -15.33491 146.53135 24.01066 1.000 18.36284 99 PHE A C 1
ATOM 518 O O . PHE A 1 99 ? -15.48324 145.81433 23.01967 1.000 21.14318 99 PHE A O 1
ATOM 526 N N . GLY A 1 100 ? -15.75962 146.16124 25.21876 1.000 18.63802 100 GLY A N 1
ATOM 527 C CA . GLY A 1 100 ? -16.59764 144.99817 25.40616 1.000 21.81305 100 GLY A CA 1
ATOM 528 C C . GLY A 1 100 ? -15.88769 143.71689 25.82155 1.000 23.60126 100 GLY A C 1
ATOM 529 O O . GLY A 1 100 ? -14.66393 143.67184 25.98908 1.000 18.55508 100 GLY A O 1
ATOM 530 N N . PRO A 1 101 ? -16.66714 142.63357 25.95254 1.000 21.72969 101 PRO A N 1
ATOM 531 C CA . PRO A 1 101 ? -16.14822 141.38826 26.56070 1.000 23.19257 101 PRO A CA 1
ATOM 532 C C . PRO A 1 101 ? -15.00373 140.70455 25.81390 1.000 21.24139 101 PRO A C 1
ATOM 533 O O . PRO A 1 101 ? -14.26287 139.92806 26.44242 1.000 17.29631 101 PRO A O 1
ATOM 537 N N . ALA A 1 102 ? -14.85338 140.91587 24.50237 1.000 18.58385 102 ALA A N 1
ATOM 538 C CA . ALA A 1 102 ? -13.74499 140.28975 23.78475 1.000 17.78356 102 ALA A CA 1
ATOM 539 C C . ALA A 1 102 ? -12.38247 140.75167 24.29587 1.000 18.01952 102 ALA A C 1
ATOM 540 O O . ALA A 1 102 ? -11.37151 140.09169 24.02119 1.000 20.86671 102 ALA A O 1
ATOM 542 N N . TYR A 1 103 ? -12.32862 141.85092 25.04329 1.000 15.53855 103 TYR A N 1
ATOM 543 C CA . TYR A 1 103 ? -11.06109 142.40881 25.50209 1.000 11.69766 103 TYR A CA 1
ATOM 544 C C . TYR A 1 103 ? -10.72105 142.03405 26.94118 1.000 17.34901 103 TYR A C 1
ATOM 545 O O . TYR A 1 103 ? -9.66834 142.45137 27.44340 1.000 16.33386 103 TYR A O 1
ATOM 554 N N . VAL A 1 104 ? -11.55738 141.22804 27.60216 1.000 12.57423 104 VAL A N 1
ATOM 555 C CA . VAL A 1 104 ? -11.34108 140.93880 29.01709 1.000 14.34100 104 VAL A CA 1
ATOM 556 C C . VAL A 1 104 ? -10.04853 140.14922 29.23140 1.000 14.96596 104 VAL A C 1
ATOM 557 O O . VAL A 1 104 ? -9.25857 140.45192 30.13816 1.000 15.87731 104 VAL A O 1
ATOM 561 N N . ASP A 1 105 ? -9.83677 139.09717 28.44622 1.000 13.39216 105 ASP A N 1
ATOM 562 C CA . ASP A 1 105 ? -8.64676 138.26860 28.64371 1.000 17.46406 105 ASP A CA 1
ATOM 563 C C . ASP A 1 105 ? -7.37681 139.07844 28.45693 1.000 17.31442 105 ASP A C 1
ATOM 564 O O . ASP A 1 105 ? -6.40138 138.88746 29.19262 1.000 15.30367 105 ASP A O 1
ATOM 569 N N . GLY A 1 106 ? -7.36170 139.97380 27.46262 1.000 16.39143 106 GLY A N 1
ATOM 570 C CA . GLY A 1 106 ? -6.21946 140.85921 27.29053 1.000 15.51426 106 GLY A CA 1
ATOM 571 C C . GLY A 1 106 ? -6.05949 141.84749 28.43401 1.000 15.27097 106 GLY A C 1
ATOM 572 O O . GLY A 1 106 ? -4.93301 142.19576 28.80663 1.000 13.51989 106 GLY A O 1
ATOM 573 N N . ASP A 1 107 ? -7.16959 142.31584 29.01150 1.000 11.97412 107 ASP A N 1
ATOM 574 C CA . ASP A 1 107 ? -7.03993 143.22180 30.15469 1.000 17.09346 107 ASP A CA 1
ATOM 575 C C . ASP A 1 107 ? -6.44829 142.50439 31.35144 1.000 14.52851 107 ASP A C 1
ATOM 576 O O . ASP A 1 107 ? -5.59292 143.05382 32.06089 1.000 12.91467 107 ASP A O 1
ATOM 581 N N . ARG A 1 108 ? -6.90147 141.27690 31.60481 1.000 15.09897 108 ARG A N 1
ATOM 582 C CA . ARG A 1 108 ? -6.35120 140.51814 32.72023 1.000 12.39744 108 ARG A CA 1
ATOM 583 C C . ARG A 1 108 ? -4.84580 140.32173 32.55980 1.000 14.67144 108 ARG A C 1
ATOM 584 O O . ARG A 1 108 ? -4.08114 140.51835 33.51048 1.000 13.13142 108 ARG A O 1
ATOM 592 N N . MET A 1 109 ? -4.40116 139.90897 31.36496 1.000 13.55015 109 MET A N 1
ATOM 593 C CA . MET A 1 109 ? -2.97658 139.63867 31.16528 1.000 13.84153 109 MET A CA 1
ATOM 594 C C . MET A 1 109 ? -2.14505 140.92006 31.17436 1.000 14.31396 109 MET A C 1
ATOM 595 O O . MET A 1 109 ? -0.98835 140.90182 31.61177 1.000 15.62360 109 MET A O 1
ATOM 600 N N . ALA A 1 110 ? -2.69677 142.03081 30.68136 1.000 12.90242 110 ALA A N 1
ATOM 601 C CA . ALA A 1 110 ? -2.00368 143.30794 30.79996 1.000 13.27251 110 ALA A CA 1
ATOM 602 C C . ALA A 1 110 ? -1.71811 143.64432 32.25660 1.000 14.95696 110 ALA A C 1
ATOM 603 O O . ALA A 1 110 ? -0.60976 144.07822 32.59613 1.000 16.76863 110 ALA A O 1
ATOM 605 N N . ARG A 1 111 ? -2.69960 143.45123 33.14157 1.000 12.03965 111 ARG A N 1
ATOM 606 C CA . ARG A 1 111 ? -2.45251 143.76432 34.54382 1.000 14.48836 111 ARG A CA 1
ATOM 607 C C . ARG A 1 111 ? -1.45652 142.79678 35.17035 1.000 11.27403 111 ARG A C 1
ATOM 608 O O . ARG A 1 111 ? -0.77669 143.15477 36.14060 1.000 14.39307 111 ARG A O 1
ATOM 616 N N . ALA A 1 112 ? -1.35244 141.57597 34.64248 1.000 12.43274 112 ALA A N 1
ATOM 617 C CA . ALA A 1 112 ? -0.34649 140.65044 35.14308 1.000 11.19349 112 ALA A CA 1
ATOM 618 C C . ALA A 1 112 ? 1.07704 141.15010 34.91128 1.000 13.22282 112 ALA A C 1
ATOM 619 O O . ALA A 1 112 ? 1.99819 140.63984 35.55525 1.000 12.68991 112 ALA A O 1
ATOM 621 N N . VAL A 1 113 ? 1.28582 142.08467 33.97652 1.000 12.34197 113 VAL A N 1
ATOM 622 C CA . VAL A 1 113 ? 2.62782 142.52657 33.61323 1.000 11.48018 113 VAL A CA 1
ATOM 623 C C . VAL A 1 113 ? 2.79845 144.03344 33.80118 1.000 11.70515 113 VAL A C 1
ATOM 624 O O . VAL A 1 113 ? 3.67260 144.64585 33.17995 1.000 11.54344 113 VAL A O 1
ATOM 628 N N . LEU A 1 114 ? 1.98811 144.63638 34.67302 1.000 11.95633 114 LEU A N 1
ATOM 629 C CA . LEU A 1 114 ? 2.26320 145.97881 35.17055 1.000 11.95527 114 LEU A CA 1
ATOM 630 C C . LEU A 1 114 ? 3.36381 145.91578 36.22073 1.000 12.74976 114 LEU A C 1
ATOM 631 O O . LEU A 1 114 ? 3.56050 144.88598 36.87115 1.000 12.73709 114 LEU A O 1
ATOM 636 N N . TYR A 1 115 ? 4.10277 147.01627 36.37415 1.000 13.03026 115 TYR A N 1
ATOM 637 C CA . TYR A 1 115 ? 5.04428 147.08526 37.48809 1.000 10.49053 115 TYR A CA 1
ATOM 638 C C . TYR A 1 115 ? 4.28397 147.02066 38.80276 1.000 13.83417 115 TYR A C 1
ATOM 639 O O . TYR A 1 115 ? 3.34160 147.78292 39.01637 1.000 14.77123 115 TYR A O 1
ATOM 648 N N . ARG A 1 116 ? 4.70037 146.11439 39.68806 1.000 12.55288 116 ARG A N 1
ATOM 649 C CA . ARG A 1 116 ? 4.06655 145.94796 40.99257 1.000 13.74887 116 ARG A CA 1
ATOM 650 C C . ARG A 1 116 ? 5.07105 146.06245 42.13295 1.000 18.41603 116 ARG A C 1
ATOM 651 O O . ARG A 1 116 ? 4.75523 145.66370 43.25811 1.000 14.50577 116 ARG A O 1
ATOM 659 N N . GLY A 1 117 ? 6.26409 146.60982 41.87563 1.000 15.97662 117 GLY A N 1
ATOM 660 C CA . GLY A 1 117 ? 7.28901 146.74354 42.89297 1.000 16.22999 117 GLY A CA 1
ATOM 661 C C . GLY A 1 117 ? 7.16498 148.02245 43.70499 1.000 17.08640 117 GLY A C 1
ATOM 662 O O . GLY A 1 117 ? 6.14554 148.71075 43.70046 1.000 12.82823 117 GLY A O 1
ATOM 663 N N . ASP A 1 118 ? 8.23759 148.34187 44.42676 1.000 18.65098 118 ASP A N 1
ATOM 664 C CA . ASP A 1 118 ? 8.19032 149.50840 45.30356 1.000 19.83563 118 ASP A CA 1
ATOM 665 C C . ASP A 1 118 ? 8.26271 150.80017 44.49117 1.000 18.15046 118 ASP A C 1
ATOM 666 O O . ASP A 1 118 ? 9.19866 151.00026 43.70730 1.000 14.71345 118 ASP A O 1
ATOM 671 N N . MET A 1 119 ? 7.30006 151.70049 44.71529 1.000 13.19633 119 MET A N 1
ATOM 672 C CA . MET A 1 119 ? 7.23256 152.92614 43.91776 1.000 18.05014 119 MET A CA 1
ATOM 673 C C . MET A 1 119 ? 8.27207 153.94517 44.34593 1.000 17.57097 119 MET A C 1
ATOM 674 O O . MET A 1 119 ? 8.72990 154.74429 43.51892 1.000 14.99830 119 MET A O 1
ATOM 679 N N . TYR A 1 120 ? 8.62941 153.96348 45.63152 1.000 11.88200 120 TYR A N 1
ATOM 680 C CA . TYR A 1 120 ? 9.71746 154.82906 46.05807 1.000 14.39709 120 TYR A CA 1
ATOM 681 C C . TYR A 1 120 ? 10.98318 154.53157 45.26020 1.000 11.03685 120 TYR A C 1
ATOM 682 O O . TYR A 1 120 ? 11.62251 155.44662 44.72890 1.000 12.04671 120 TYR A O 1
ATOM 691 N N . ARG A 1 121 ? 11.34973 153.25339 45.14910 1.000 12.00274 121 ARG A N 1
ATOM 692 C CA . ARG A 1 121 ? 12.53002 152.89631 44.36370 1.000 12.61565 121 ARG A CA 1
ATOM 693 C C . ARG A 1 121 ? 12.33113 153.23931 42.89746 1.000 13.57982 121 ARG A C 1
ATOM 694 O O . ARG A 1 121 ? 13.26172 153.70474 42.23324 1.000 11.81727 121 ARG A O 1
ATOM 702 N N . GLU A 1 122 ? 11.11285 153.02458 42.38883 1.000 10.52411 122 GLU A N 1
ATOM 703 C CA . GLU A 1 122 ? 10.82070 153.21206 40.97006 1.000 14.50685 122 GLU A CA 1
ATOM 704 C C . GLU A 1 122 ? 11.07114 154.64579 40.53458 1.000 11.72818 122 GLU A C 1
ATOM 705 O O . GLU A 1 122 ? 11.73139 154.89111 39.51788 1.000 11.70334 122 GLU A O 1
ATOM 711 N N . TRP A 1 123 ? 10.52459 155.61865 41.27150 1.000 10.46085 123 TRP A N 1
ATOM 712 C CA . TRP A 1 123 ? 10.73785 157.00163 40.86450 1.000 15.75557 123 TRP A CA 1
ATOM 713 C C . TRP A 1 123 ? 12.22856 157.33595 40.78282 1.000 17.50288 123 TRP A C 1
ATOM 714 O O . TRP A 1 123 ? 12.67988 158.00404 39.84138 1.000 18.73871 123 TRP A O 1
ATOM 725 N N . LEU A 1 124 ? 13.01232 156.86228 41.74056 1.000 13.10891 124 LEU A N 1
ATOM 726 C CA . LEU A 1 124 ? 14.42578 157.21100 41.80303 1.000 10.29989 124 LEU A CA 1
ATOM 727 C C . LEU A 1 124 ? 15.26826 156.47450 40.76225 1.000 14.87646 124 LEU A C 1
ATOM 728 O O . LEU A 1 124 ? 16.43222 156.83731 40.55556 1.000 13.77701 124 LEU A O 1
ATOM 733 N N . ALA A 1 125 ? 14.71023 155.45607 40.10508 1.000 13.40789 125 ALA A N 1
ATOM 734 C CA . ALA A 1 125 ? 15.49132 154.65735 39.16224 1.000 12.04884 125 ALA A CA 1
ATOM 735 C C . ALA A 1 125 ? 15.94006 155.46296 37.94986 1.000 16.38248 125 ALA A C 1
ATOM 736 O O . ALA A 1 125 ? 16.94784 155.11974 37.33067 1.000 14.52165 125 ALA A O 1
ATOM 738 N N . TYR A 1 126 ? 15.22065 156.52665 37.58985 1.000 11.17542 126 TYR A N 1
ATOM 739 C CA . TYR A 1 126 ? 15.45010 157.17913 36.30046 1.000 14.34224 126 TYR A CA 1
ATOM 740 C C . TYR A 1 126 ? 16.30279 158.43450 36.37755 1.000 15.85365 126 TYR A C 1
ATOM 741 O O . TYR A 1 126 ? 16.64481 158.99192 35.33237 1.000 24.18063 126 TYR A O 1
ATOM 750 N N . GLY A 1 127 ? 16.65404 158.87747 37.55652 1.000 17.25742 127 GLY A N 1
ATOM 751 C CA . GLY A 1 127 ? 17.28799 160.15711 37.76353 1.000 21.12468 127 GLY A CA 1
ATOM 752 C C . GLY A 1 127 ? 16.78681 160.71008 39.06737 1.000 19.29741 127 GLY A C 1
ATOM 753 O O . GLY A 1 127 ? 16.25344 159.97264 39.89048 1.000 20.13995 127 GLY A O 1
ATOM 754 N N . SER A 1 128 ? 16.95492 162.00688 39.28797 1.000 19.52672 128 SER A N 1
ATOM 755 C CA . SER A 1 128 ? 16.58669 162.50771 40.60331 1.000 22.07525 128 SER A CA 1
ATOM 756 C C . SER A 1 128 ? 15.26087 163.25379 40.64560 1.000 21.20897 128 SER A C 1
ATOM 757 O O . SER A 1 128 ? 14.69628 163.39623 41.74023 1.000 20.52864 128 SER A O 1
ATOM 760 N N . ASP A 1 129 ? 14.72684 163.71276 39.50753 1.000 13.36337 129 ASP A N 1
ATOM 761 C CA . ASP A 1 129 ? 13.45801 164.44442 39.57160 1.000 15.00617 129 ASP A CA 1
ATOM 762 C C . ASP A 1 129 ? 12.39844 163.84755 38.64964 1.000 17.73027 129 ASP A C 1
ATOM 763 O O . ASP A 1 129 ? 11.52766 164.56629 38.15373 1.000 15.91026 129 ASP A O 1
ATOM 768 N N . ALA A 1 130 ? 12.40345 162.52361 38.45932 1.000 15.81152 130 ALA A N 1
ATOM 769 C CA . ALA A 1 130 ? 11.47493 161.93283 37.49583 1.000 16.52113 130 ALA A CA 1
ATOM 770 C C . ALA A 1 130 ? 10.01718 162.12664 37.91508 1.000 18.40203 130 ALA A C 1
ATOM 771 O O . ALA A 1 130 ? 9.13738 162.32545 37.06264 1.000 13.50858 130 ALA A O 1
ATOM 773 N N . LYS A 1 131 ? 9.73741 162.08568 39.22512 1.000 12.66069 131 LYS A N 1
ATOM 774 C CA . LYS A 1 131 ? 8.34847 162.17197 39.66422 1.000 13.03467 131 LYS A CA 1
ATOM 775 C C . LYS A 1 131 ? 7.75395 163.53515 39.34115 1.000 11.42065 131 LYS A C 1
ATOM 776 O O . LYS A 1 131 ? 6.61164 163.62033 38.87702 1.000 13.05067 131 LYS A O 1
ATOM 782 N N A ARG A 1 132 ? 8.51383 164.61131 39.57221 0.337 15.08795 132 ARG A N 1
ATOM 783 N N B ARG A 1 132 ? 8.50836 164.61612 39.55744 0.663 15.08527 132 ARG A N 1
ATOM 784 C CA A ARG A 1 132 ? 8.03907 165.94140 39.20074 0.337 15.59350 132 ARG A CA 1
ATOM 785 C CA B ARG A 1 132 ? 7.98197 165.92856 39.19354 0.663 15.57040 132 ARG A CA 1
ATOM 786 C C A ARG A 1 132 ? 7.82890 166.04842 37.69376 0.337 17.66315 132 ARG A C 1
ATOM 787 C C B ARG A 1 132 ? 7.84091 166.08136 37.68153 0.663 17.77871 132 ARG A C 1
ATOM 788 O O A ARG A 1 132 ? 6.84992 166.65204 37.23585 0.337 14.89022 132 ARG A O 1
ATOM 789 O O B ARG A 1 132 ? 6.91875 166.76238 37.21080 0.663 14.79714 132 ARG A O 1
ATOM 804 N N . VAL A 1 133 ? 8.73904 165.47251 36.90479 1.000 13.84723 133 VAL A N 1
ATOM 805 C CA . VAL A 1 133 ? 8.58885 165.51693 35.45213 1.000 16.24993 133 VAL A CA 1
ATOM 806 C C . VAL A 1 133 ? 7.31192 164.80628 35.03397 1.000 13.37306 133 VAL A C 1
ATOM 807 O O . VAL A 1 133 ? 6.53519 165.31242 34.21269 1.000 17.35866 133 VAL A O 1
ATOM 811 N N . ALA A 1 134 ? 7.09337 163.60118 35.56181 1.000 11.59367 134 ALA A N 1
ATOM 812 C CA . ALA A 1 134 ? 5.90833 162.84827 35.17710 1.000 10.14205 134 ALA A CA 1
ATOM 813 C C . ALA A 1 134 ? 4.64102 163.55869 35.64047 1.000 15.37143 134 ALA A C 1
ATOM 814 O O . ALA A 1 134 ? 3.63123 163.56726 34.92822 1.000 14.35059 134 ALA A O 1
ATOM 816 N N . GLU A 1 135 ? 4.67547 164.16822 36.82884 1.000 14.61009 135 GLU A N 1
ATOM 817 C CA . GLU A 1 135 ? 3.49871 164.88160 37.32874 1.000 16.78986 135 GLU A CA 1
ATOM 818 C C . GLU A 1 135 ? 3.16771 166.09807 36.46778 1.000 16.93562 135 GLU A C 1
ATOM 819 O O . GLU A 1 135 ? 1.99427 166.35676 36.16978 1.000 14.61753 135 GLU A O 1
ATOM 825 N N . ALA A 1 136 ? 4.17927 166.86174 36.06289 1.000 11.34585 136 ALA A N 1
ATOM 826 C CA . ALA A 1 136 ? 3.92911 167.99321 35.17267 1.000 15.48335 136 ALA A CA 1
ATOM 827 C C . ALA A 1 136 ? 3.37995 167.51774 33.83248 1.000 12.81911 136 ALA A C 1
ATOM 828 O O . ALA A 1 136 ? 2.39587 168.06158 33.31334 1.000 13.50995 136 ALA A O 1
ATOM 830 N N . PHE A 1 137 ? 3.99512 166.48256 33.26758 1.000 14.15944 137 PHE A N 1
ATOM 831 C CA . PHE A 1 137 ? 3.55848 165.96991 31.97285 1.000 14.50079 137 PHE A CA 1
ATOM 832 C C . PHE A 1 137 ? 2.08436 165.57394 31.99059 1.000 12.21610 137 PHE A C 1
ATOM 833 O O . PHE A 1 137 ? 1.31902 165.97837 31.11079 1.000 14.43631 137 PHE A O 1
ATOM 841 N N . VAL A 1 138 ? 1.65889 164.77852 32.98382 1.000 11.59780 138 VAL A N 1
ATOM 842 C CA . VAL A 1 138 ? 0.27311 164.30304 32.97633 1.000 13.52426 138 VAL A CA 1
ATOM 843 C C . VAL A 1 138 ? -0.71278 165.42341 33.29458 1.000 17.25145 138 VAL A C 1
ATOM 844 O O . VAL A 1 138 ? -1.87230 165.38240 32.85416 1.000 13.68194 138 VAL A O 1
ATOM 848 N N . ALA A 1 139 ? -0.29588 166.42344 34.06927 1.000 15.49410 139 ALA A N 1
ATOM 849 C CA . ALA A 1 139 ? -1.14132 167.59851 34.25822 1.000 16.46943 139 ALA A CA 1
ATOM 850 C C . ALA A 1 139 ? -1.42822 168.29264 32.92454 1.000 16.83572 139 ALA A C 1
ATOM 851 O O . ALA A 1 139 ? -2.54626 168.76918 32.69345 1.000 16.49879 139 ALA A O 1
ATOM 853 N N . GLY A 1 140 ? -0.43120 168.35717 32.03781 1.000 16.27827 140 GLY A N 1
ATOM 854 C CA . GLY A 1 140 ? -0.65264 168.93401 30.71710 1.000 16.38765 140 GLY A CA 1
ATOM 855 C C . GLY A 1 140 ? -1.54487 168.06246 29.84811 1.000 15.52527 140 GLY A C 1
ATOM 856 O O . GLY A 1 140 ? -2.40004 168.56564 29.11460 1.000 17.19834 140 GLY A O 1
ATOM 857 N N . VAL A 1 141 ? -1.34521 166.74317 29.89597 1.000 18.14293 141 VAL A N 1
ATOM 858 C CA . VAL A 1 141 ? -2.28114 165.84521 29.22710 1.000 13.51495 141 VAL A CA 1
ATOM 859 C C . VAL A 1 141 ? -3.69921 166.07597 29.74391 1.000 14.84884 141 VAL A C 1
ATOM 860 O O . VAL A 1 141 ? -4.65258 166.23507 28.96901 1.000 16.79894 141 VAL A O 1
ATOM 864 N N . ASN A 1 142 ? -3.86289 166.08277 31.06520 1.000 15.26618 142 ASN A N 1
ATOM 865 C CA . ASN A 1 142 ? -5.20327 166.20598 31.62065 1.000 16.32381 142 ASN A CA 1
ATOM 866 C C . ASN A 1 142 ? -5.83375 167.53814 31.25768 1.000 14.85331 142 ASN A C 1
ATOM 867 O O . ASN A 1 142 ? -7.05490 167.61320 31.05127 1.000 16.34294 142 ASN A O 1
ATOM 872 N N . ALA A 1 143 ? -5.02893 168.59680 31.17091 1.000 16.47869 143 ALA A N 1
ATOM 873 C CA . ALA A 1 143 ? -5.56525 169.87292 30.70451 1.000 19.33067 143 ALA A CA 1
ATOM 874 C C . ALA A 1 143 ? -6.13238 169.75102 29.29757 1.000 21.48286 143 ALA A C 1
ATOM 875 O O . ALA A 1 143 ? -7.18804 170.32472 28.99609 1.000 17.45778 143 ALA A O 1
ATOM 877 N N . TYR A 1 144 ? -5.44602 169.02177 28.40807 1.000 16.70915 144 TYR A N 1
ATOM 878 C CA . TYR A 1 144 ? -6.00041 168.87246 27.06566 1.000 12.52534 144 TYR A CA 1
ATOM 879 C C . TYR A 1 144 ? -7.26174 168.01495 27.08208 1.000 14.61977 144 TYR A C 1
ATOM 880 O O . TYR A 1 144 ? -8.23062 168.31581 26.37153 1.000 19.76161 144 TYR A O 1
ATOM 889 N N . VAL A 1 145 ? -7.28358 166.95994 27.90224 1.000 14.53833 145 VAL A N 1
ATOM 890 C CA . VAL A 1 145 ? -8.48289 166.13461 28.03483 1.000 16.40628 145 VAL A CA 1
ATOM 891 C C . VAL A 1 145 ? -9.67731 166.98953 28.44825 1.000 19.96337 145 VAL A C 1
ATOM 892 O O . VAL A 1 145 ? -10.75850 166.90338 27.85102 1.000 18.88927 145 VAL A O 1
ATOM 896 N N . ALA A 1 146 ? -9.50335 167.81895 29.48439 1.000 16.85573 146 ALA A N 1
ATOM 897 C CA . ALA A 1 146 ? -10.57328 168.72819 29.89336 1.000 22.97702 146 ALA A CA 1
ATOM 898 C C . ALA A 1 146 ? -11.01951 169.61708 28.73838 1.000 22.85965 146 ALA A C 1
ATOM 899 O O . ALA A 1 146 ? -12.21753 169.86556 28.55882 1.000 24.00980 146 ALA A O 1
ATOM 901 N N . LEU A 1 147 ? -10.06931 170.09962 27.93935 1.000 24.28718 147 LEU A N 1
ATOM 902 C CA . LEU A 1 147 ? -10.41611 170.93387 26.79414 1.000 23.72014 147 LEU A CA 1
ATOM 903 C C . LEU A 1 147 ? -11.31313 170.19063 25.79693 1.000 29.75022 147 LEU A C 1
ATOM 904 O O . LEU A 1 147 ? -12.22920 170.78873 25.21170 1.000 27.05793 147 LEU A O 1
ATOM 909 N N . THR A 1 148 ? -11.06498 168.89016 25.56980 1.000 20.65124 148 THR A N 1
ATOM 910 C CA . THR A 1 148 ? -11.92881 168.15141 24.65028 1.000 18.72303 148 THR A CA 1
ATOM 911 C C . THR A 1 148 ? -13.34004 167.97898 25.20066 1.000 25.38861 148 THR A C 1
ATOM 912 O O . THR A 1 148 ? -14.27916 167.78720 24.42070 1.000 23.73170 148 THR A O 1
ATOM 916 N N . GLU A 1 149 ? -13.51024 168.02436 26.51821 1.000 19.12790 149 GLU A N 1
ATOM 917 C CA . GLU A 1 149 ? -14.85528 168.01147 27.07506 1.000 25.68137 149 GLU A CA 1
ATOM 918 C C . GLU A 1 149 ? -15.52631 169.36653 26.92799 1.000 28.01108 149 GLU A C 1
ATOM 919 O O . GLU A 1 149 ? -16.74625 169.43095 26.76285 1.000 31.78209 149 GLU A O 1
ATOM 925 N N . ALA A 1 150 ? -14.75268 170.45280 27.00735 1.000 27.46892 150 ALA A N 1
ATOM 926 C CA . ALA A 1 150 ? -15.32319 171.78397 26.86100 1.000 33.61948 150 ALA A CA 1
ATOM 927 C C . ALA A 1 150 ? -15.60321 172.13336 25.40700 1.000 39.55780 150 ALA A C 1
ATOM 928 O O . ALA A 1 150 ? -16.54851 172.87727 25.12629 1.000 37.23030 150 ALA A O 1
ATOM 930 N N . GLN A 1 151 ? -14.81844 171.59158 24.47830 1.000 28.76049 151 GLN A N 1
ATOM 931 C CA . GLN A 1 151 ? -14.88564 171.94031 23.06134 1.000 29.56942 151 GLN A CA 1
ATOM 932 C C . GLN A 1 151 ? -14.90660 170.64769 22.25229 1.000 32.17024 151 GLN A C 1
ATOM 933 O O . GLN A 1 151 ? -13.85951 170.16667 21.79348 1.000 29.30003 151 GLN A O 1
ATOM 939 N N . PRO A 1 152 ? -16.08561 170.05002 22.06582 1.000 34.94238 152 PRO A N 1
ATOM 940 C CA . PRO A 1 152 ? -16.13845 168.70594 21.46525 1.000 32.18218 152 PRO A CA 1
ATOM 941 C C . PRO A 1 152 ? -15.61732 168.64528 20.04542 1.000 36.40490 152 PRO A C 1
ATOM 942 O O . PRO A 1 152 ? -15.32567 167.54416 19.56329 1.000 34.78279 152 PRO A O 1
ATOM 946 N N . GLU A 1 153 ? -15.46598 169.78111 19.35997 1.000 28.39896 153 GLU A N 1
ATOM 947 C CA . GLU A 1 153 ? -14.82198 169.74843 18.05338 1.000 37.63461 153 GLU A CA 1
ATOM 948 C C . GLU A 1 153 ? -13.35045 169.36111 18.15244 1.000 35.16325 153 GLU A C 1
ATOM 949 O O . GLU A 1 153 ? -12.76093 168.96014 17.14584 1.000 33.04022 153 GLU A O 1
ATOM 955 N N . LEU A 1 154 ? -12.75189 169.44462 19.34187 1.000 29.05413 154 LEU A N 1
ATOM 956 C CA . LEU A 1 154 ? -11.36673 169.04032 19.54336 1.000 23.57910 154 LEU A CA 1
ATOM 957 C C . LEU A 1 154 ? -11.21475 167.56886 19.92937 1.000 23.53657 154 LEU A C 1
ATOM 958 O O . LEU A 1 154 ? -10.07979 167.09892 20.09641 1.000 19.51266 154 LEU A O 1
ATOM 963 N N . LEU A 1 155 ? -12.31300 166.83713 20.07611 1.000 23.11450 155 LEU A N 1
ATOM 964 C CA . LEU A 1 155 ? -12.22932 165.41488 20.39218 1.000 20.55588 155 LEU A CA 1
ATOM 965 C C . LEU A 1 155 ? -11.76468 164.63073 19.16203 1.000 24.48930 155 LEU A C 1
ATOM 966 O O . LEU A 1 155 ? -12.34144 164.78597 18.07734 1.000 18.96569 155 LEU A O 1
ATOM 971 N N . PRO A 1 156 ? -10.71916 163.80694 19.27103 1.000 18.53562 156 PRO A N 1
ATOM 972 C CA . PRO A 1 156 ? -10.26518 163.04482 18.09756 1.000 15.84037 156 PRO A CA 1
ATOM 973 C C . PRO A 1 156 ? -11.34416 162.12775 17.53438 1.000 15.48795 156 PRO A C 1
ATOM 974 O O . PRO A 1 156 ? -12.16968 161.57324 18.26311 1.000 17.04518 156 PRO A O 1
ATOM 978 N N . ARG A 1 157 ? -11.28908 161.93574 16.21408 1.000 18.31526 157 ARG A N 1
ATOM 979 C CA . ARG A 1 157 ? -12.30937 161.15646 15.50730 1.000 21.70562 157 ARG A CA 1
ATOM 980 C C . ARG A 1 157 ? -12.47325 159.75803 16.06879 1.000 14.66163 157 ARG A C 1
ATOM 981 O O . ARG A 1 157 ? -13.59484 159.24227 16.13490 1.000 15.11466 157 ARG A O 1
ATOM 989 N N . GLU A 1 158 ? -11.36162 159.09032 16.39473 1.000 14.13957 158 GLU A N 1
ATOM 990 C CA . GLU A 1 158 ? -11.44757 157.69471 16.81694 1.000 14.58269 158 GLU A CA 1
ATOM 991 C C . GLU A 1 158 ? -12.34437 157.52914 18.03782 1.000 15.47027 158 GLU A C 1
ATOM 992 O O . GLU A 1 158 ? -13.00656 156.49209 18.18003 1.000 17.29704 158 GLU A O 1
ATOM 998 N N . PHE A 1 159 ? -12.36986 158.51918 18.93645 1.000 14.59708 159 PHE A N 1
ATOM 999 C CA . PHE A 1 159 ? -13.22828 158.41035 20.11700 1.000 16.01220 159 PHE A CA 1
ATOM 1000 C C . PHE A 1 159 ? -14.70600 158.38348 19.71961 1.000 16.65053 159 PHE A C 1
ATOM 1001 O O . PHE A 1 159 ? -15.49676 157.61725 20.27725 1.000 13.72231 159 PHE A O 1
ATOM 1009 N N . LYS A 1 160 ? -15.10023 159.24701 18.78953 1.000 15.20203 160 LYS A N 1
ATOM 1010 C CA . LYS A 1 160 ? -16.46290 159.21060 18.26593 1.000 18.56986 160 LYS A CA 1
ATOM 1011 C C . LYS A 1 160 ? -16.70320 157.92796 17.47763 1.000 20.22833 160 LYS A C 1
ATOM 1012 O O . LYS A 1 160 ? -17.78720 157.33468 17.54337 1.000 18.31786 160 LYS A O 1
ATOM 1018 N N . GLN A 1 161 ? -15.68588 157.48203 16.73819 1.000 21.79297 161 GLN A N 1
ATOM 1019 C CA . GLN A 1 161 ? -15.79494 156.27742 15.92728 1.000 20.60360 161 GLN A CA 1
ATOM 1020 C C . GLN A 1 161 ? -16.07572 155.04561 16.78257 1.000 22.83684 161 GLN A C 1
ATOM 1021 O O . GLN A 1 161 ? -16.75006 154.11504 16.33196 1.000 21.32558 161 GLN A O 1
ATOM 1027 N N . LEU A 1 162 ? -15.52994 154.99033 17.99382 1.000 20.95511 162 LEU A N 1
ATOM 1028 C CA . LEU A 1 162 ? -15.71504 153.83577 18.86458 1.000 19.09798 162 LEU A CA 1
ATOM 1029 C C . LEU A 1 162 ? -16.67825 154.09879 20.01685 1.000 15.64324 162 LEU A C 1
ATOM 1030 O O . LEU A 1 162 ? -16.96560 153.17106 20.78085 1.000 20.12209 162 LEU A O 1
ATOM 1035 N N . GLY A 1 163 ? -17.16711 155.32874 20.17634 1.000 17.58590 163 GLY A N 1
ATOM 1036 C CA . GLY A 1 163 ? -18.14922 155.63985 21.21267 1.000 18.34884 163 GLY A CA 1
ATOM 1037 C C . GLY A 1 163 ? -17.62136 155.67691 22.63854 1.000 21.78769 163 GLY A C 1
ATOM 1038 O O . GLY A 1 163 ? -18.20563 155.04403 23.52791 1.000 20.23847 163 GLY A O 1
ATOM 1039 N N . TYR A 1 164 ? -16.50547 156.37816 22.87417 1.000 19.42783 164 TYR A N 1
ATOM 1040 C CA . TYR A 1 164 ? -15.96480 156.53129 24.22041 1.000 18.71665 164 TYR A CA 1
ATOM 1041 C C . TYR A 1 164 ? -15.18544 157.84162 24.29550 1.000 17.61122 164 TYR A C 1
ATOM 1042 O O . TYR A 1 164 ? -15.12794 158.59867 23.32740 1.000 14.34113 164 TYR A O 1
ATOM 1051 N N . LYS A 1 165 ? -14.60201 158.12227 25.46790 1.000 13.98072 165 LYS A N 1
ATOM 1052 C CA . LYS A 1 165 ? -13.94156 159.39358 25.73340 1.000 18.66709 165 LYS A CA 1
ATOM 1053 C C . LYS A 1 165 ? -12.53740 159.18522 26.29628 1.000 17.35617 165 LYS A C 1
ATOM 1054 O O . LYS A 1 165 ? -12.27365 158.17553 26.94828 1.000 12.82761 165 LYS A O 1
ATOM 1060 N N . PRO A 1 166 ? -11.63749 160.15378 26.11355 1.000 17.54309 166 PRO A N 1
ATOM 1061 C CA . PRO A 1 166 ? -10.29487 160.03631 26.71607 1.000 13.57596 166 PRO A CA 1
ATOM 1062 C C . PRO A 1 166 ? -10.34746 160.04854 28.23788 1.000 16.20462 166 PRO A C 1
ATOM 1063 O O . PRO A 1 166 ? -11.21327 160.68160 28.84979 1.000 14.75392 166 PRO A O 1
ATOM 1067 N N . SER A 1 167 ? -9.39860 159.34111 28.84805 1.000 15.41419 167 SER A N 1
ATOM 1068 C CA . SER A 1 167 ? -9.28890 159.25369 30.29912 1.000 15.73894 167 SER A CA 1
ATOM 1069 C C . SER A 1 167 ? -8.31099 160.28583 30.86436 1.000 21.29832 167 SER A C 1
ATOM 1070 O O . SER A 1 167 ? -7.50992 160.88723 30.14479 1.000 18.23588 167 SER A O 1
ATOM 1073 N N . ARG A 1 168 ? -8.39806 160.48282 32.18036 1.000 18.92128 168 ARG A N 1
ATOM 1074 C CA A ARG A 1 168 ? -7.44028 161.28087 32.92893 0.553 17.07147 168 ARG A CA 1
ATOM 1075 C CA B ARG A 1 168 ? -7.43754 161.27937 32.93098 0.447 17.08335 168 ARG A CA 1
ATOM 1076 C C . ARG A 1 168 ? -6.27381 160.39423 33.35536 1.000 14.53397 168 ARG A C 1
ATOM 1077 O O . ARG A 1 168 ? -6.45341 159.20863 33.64371 1.000 16.79681 168 ARG A O 1
ATOM 1092 N N . TRP A 1 169 ? -5.08311 160.99108 33.41854 1.000 16.54816 169 TRP A N 1
ATOM 1093 C CA . TRP A 1 169 ? -3.83365 160.29156 33.70787 1.000 16.01239 169 TRP A CA 1
ATOM 1094 C C . TRP A 1 169 ? -3.33793 160.55522 35.13307 1.000 15.60604 169 TRP A C 1
ATOM 1095 O O . TRP A 1 169 ? -3.59458 161.61051 35.71387 1.000 13.97141 169 TRP A O 1
ATOM 1106 N N . ARG A 1 170 ? -2.59969 159.58567 35.67983 1.000 13.86747 170 ARG A N 1
ATOM 1107 C CA . ARG A 1 170 ? -1.81858 159.74382 36.90535 1.000 17.12136 170 ARG A CA 1
ATOM 1108 C C . ARG A 1 170 ? -0.34787 159.55368 36.57257 1.000 14.58796 170 ARG A C 1
ATOM 1109 O O . ARG A 1 170 ? -0.00080 158.75294 35.69965 1.000 12.03272 170 ARG A O 1
ATOM 1117 N N . ALA A 1 171 ? 0.52600 160.25456 37.30000 1.000 17.13489 171 ALA A N 1
ATOM 1118 C CA . ALA A 1 171 ? 1.95131 160.16494 36.98403 1.000 14.95230 171 ALA A CA 1
ATOM 1119 C C . ALA A 1 171 ? 2.43198 158.72113 37.00678 1.000 15.43493 171 ALA A C 1
ATOM 1120 O O . ALA A 1 171 ? 3.24132 158.31131 36.16361 1.000 13.15091 171 ALA A O 1
ATOM 1122 N N . GLU A 1 172 ? 1.94921 157.93012 37.96024 1.000 10.10847 172 GLU A N 1
ATOM 1123 C CA . GLU A 1 172 ? 2.44095 156.56226 38.06092 1.000 11.46366 172 GLU A CA 1
ATOM 1124 C C . GLU A 1 172 ? 2.15278 155.75393 36.80072 1.000 18.11588 172 GLU A C 1
ATOM 1125 O O . GLU A 1 172 ? 2.85461 154.76611 36.54303 1.000 14.12356 172 GLU A O 1
ATOM 1131 N N . ASP A 1 173 ? 1.14456 156.15153 36.00844 1.000 13.85583 173 ASP A N 1
ATOM 1132 C CA . ASP A 1 173 ? 0.85071 155.42098 34.77809 1.000 13.67012 173 ASP A CA 1
ATOM 1133 C C . ASP A 1 173 ? 2.05613 155.41417 33.84706 1.000 14.09068 173 ASP A C 1
ATOM 1134 O O . ASP A 1 173 ? 2.27101 154.44166 33.11500 1.000 18.54687 173 ASP A O 1
ATOM 1139 N N . ILE A 1 174 ? 2.84297 156.49167 33.86034 1.000 10.39566 174 ILE A N 1
ATOM 1140 C CA . ILE A 1 174 ? 3.96947 156.64041 32.94498 1.000 11.80446 174 ILE A CA 1
ATOM 1141 C C . ILE A 1 174 ? 5.02148 155.56130 33.18103 1.000 14.63156 174 ILE A C 1
ATOM 1142 O O . ILE A 1 174 ? 5.66133 155.08909 32.23778 1.000 18.27004 174 ILE A O 1
ATOM 1147 N N . VAL A 1 175 ? 5.26087 155.19212 34.43883 1.000 12.67439 175 VAL A N 1
ATOM 1148 C CA . VAL A 1 175 ? 6.33925 154.25799 34.74854 1.000 14.50521 175 VAL A CA 1
ATOM 1149 C C . VAL A 1 175 ? 5.84319 152.83880 34.99165 1.000 12.45619 175 VAL A C 1
ATOM 1150 O O . VAL A 1 175 ? 6.62716 151.89315 34.83465 1.000 13.07613 175 VAL A O 1
ATOM 1154 N N . ARG A 1 176 ? 4.56529 152.65279 35.34177 1.000 13.51944 176 ARG A N 1
ATOM 1155 C CA . ARG A 1 176 ? 4.09022 151.30529 35.63357 1.000 12.70703 176 ARG A CA 1
ATOM 1156 C C . ARG A 1 176 ? 3.82697 150.48138 34.38571 1.000 13.18520 176 ARG A C 1
ATOM 1157 O O . ARG A 1 176 ? 3.85049 149.25285 34.47384 1.000 12.73649 176 ARG A O 1
ATOM 1165 N N . ILE A 1 177 ? 3.55998 151.11789 33.24398 1.000 10.95334 177 ILE A N 1
ATOM 1166 C CA . ILE A 1 177 ? 3.32509 150.39322 31.99757 1.000 10.01240 177 ILE A CA 1
ATOM 1167 C C . ILE A 1 177 ? 4.67051 150.03063 31.37446 1.000 11.84511 177 ILE A C 1
ATOM 1168 O O . ILE A 1 177 ? 5.52439 150.90050 31.15718 1.000 11.12103 177 ILE A O 1
ATOM 1173 N N . ARG A 1 178 ? 4.85743 148.73567 31.08878 1.000 12.63564 178 ARG A N 1
ATOM 1174 C CA . ARG A 1 178 ? 6.14892 148.16074 30.72041 1.000 14.20826 178 ARG A CA 1
ATOM 1175 C C . ARG A 1 178 ? 6.10115 147.32700 29.44706 1.000 13.83374 178 ARG A C 1
ATOM 1176 O O . ARG A 1 178 ? 7.11666 147.19198 28.75120 1.000 13.36312 178 ARG A O 1
ATOM 1184 N N . HIS A 1 179 ? 4.94240 146.72613 29.15142 1.000 11.34830 179 HIS A N 1
ATOM 1185 C CA . HIS A 1 179 ? 4.90750 145.61292 28.20089 1.000 11.27070 179 HIS A CA 1
ATOM 1186 C C . HIS A 1 179 ? 5.10518 146.03335 26.75385 1.000 14.44778 179 HIS A C 1
ATOM 1187 O O . HIS A 1 179 ? 5.20442 145.15620 25.89060 1.000 12.84830 179 HIS A O 1
ATOM 1194 N N . HIS A 1 180 ? 5.13529 147.32933 26.45602 1.000 12.24658 180 HIS A N 1
ATOM 1195 C CA . HIS A 1 180 ? 5.47303 147.78518 25.10354 1.000 14.85511 180 HIS A CA 1
ATOM 1196 C C . HIS A 1 180 ? 6.98092 147.84371 24.85551 1.000 16.79192 180 HIS A C 1
ATOM 1197 O O . HIS A 1 180 ? 7.39756 148.19503 23.74771 1.000 13.80939 180 HIS A O 1
ATOM 1204 N N . GLY A 1 181 ? 7.80452 147.55048 25.86043 1.000 13.49857 181 GLY A N 1
ATOM 1205 C CA . GLY A 1 181 ? 9.24329 147.60766 25.66913 1.000 10.91411 181 GLY A CA 1
ATOM 1206 C C . GLY A 1 181 ? 9.72378 146.43451 24.83065 1.000 16.51718 181 GLY A C 1
ATOM 1207 O O . GLY A 1 181 ? 9.31288 145.29293 25.03584 1.000 12.48383 181 GLY A O 1
ATOM 1208 N N . GLU A 1 182 ? 10.60961 146.72950 23.86813 1.000 11.73692 182 GLU A N 1
ATOM 1209 C CA . GLU A 1 182 ? 11.25877 145.68525 23.08170 1.000 13.22934 182 GLU A CA 1
ATOM 1210 C C . GLU A 1 182 ? 12.09708 144.80087 23.99209 1.000 13.47973 182 GLU A C 1
ATOM 1211 O O . GLU A 1 182 ? 12.80953 145.30236 24.86520 1.000 13.47654 182 GLU A O 1
ATOM 1217 N N . THR A 1 183 ? 12.00446 143.48046 23.79978 1.000 11.18395 183 THR A N 1
ATOM 1218 C CA . THR A 1 183 ? 12.60384 142.56359 24.76343 1.000 15.32960 183 THR A CA 1
ATOM 1219 C C . THR A 1 183 ? 12.74911 141.17165 24.15358 1.000 14.31320 183 THR A C 1
ATOM 1220 O O . THR A 1 183 ? 12.30178 140.91074 23.03262 1.000 13.59462 183 THR A O 1
ATOM 1224 N N . LEU A 1 184 ? 13.42616 140.29286 24.89894 1.000 14.42309 184 LEU A N 1
ATOM 1225 C CA . LEU A 1 184 ? 13.65429 138.88863 24.53531 1.000 12.75281 184 LEU A CA 1
ATOM 1226 C C . LEU A 1 184 ? 14.27093 138.20094 25.75137 1.000 9.61924 184 LEU A C 1
ATOM 1227 O O . LEU A 1 184 ? 14.73200 138.87300 26.67898 1.000 12.42102 184 LEU A O 1
ATOM 1232 N N . ASN A 1 185 ? 14.24767 136.86529 25.77555 1.000 10.76099 185 ASN A N 1
ATOM 1233 C CA . ASN A 1 185 ? 13.84933 136.00572 24.66899 1.000 13.59671 185 ASN A CA 1
ATOM 1234 C C . ASN A 1 185 ? 12.82799 134.94432 25.08790 1.000 14.32163 185 ASN A C 1
ATOM 1235 O O . ASN A 1 185 ? 13.00549 133.75950 24.78968 1.000 12.97954 185 ASN A O 1
ATOM 1240 N N . PHE A 1 186 ? 11.76429 135.34712 25.78290 1.000 10.75966 186 PHE A N 1
ATOM 1241 C CA . PHE A 1 186 ? 10.71060 134.38078 26.08606 1.000 14.72006 186 PHE A CA 1
ATOM 1242 C C . PHE A 1 186 ? 10.29363 133.59160 24.84376 1.000 14.38359 186 PHE A C 1
ATOM 1243 O O . PHE A 1 186 ? 10.16785 132.36281 24.88124 1.000 14.13609 186 PHE A O 1
ATOM 1251 N N . THR A 1 187 ? 10.04825 134.28106 23.73479 1.000 11.58565 187 THR A N 1
ATOM 1252 C CA . THR A 1 187 ? 9.54275 133.57880 22.55868 1.000 11.98481 187 THR A CA 1
ATOM 1253 C C . THR A 1 187 ? 10.56771 132.59418 22.01075 1.000 15.15553 187 THR A C 1
ATOM 1254 O O . THR A 1 187 ? 10.21735 131.46454 21.65471 1.000 17.61186 187 THR A O 1
ATOM 1258 N N . GLY A 1 188 ? 11.83887 132.99812 21.95086 1.000 17.41639 188 GLY A N 1
ATOM 1259 C CA . GLY A 1 188 ? 12.87398 132.10272 21.45343 1.000 15.56154 188 GLY A CA 1
ATOM 1260 C C . GLY A 1 188 ? 13.10382 130.89190 22.34632 1.000 14.06241 188 GLY A C 1
ATOM 1261 O O . GLY A 1 188 ? 13.39924 129.80079 21.84995 1.000 15.47164 188 GLY A O 1
ATOM 1262 N N . GLU A 1 189 ? 13.00020 131.06936 23.67300 1.000 15.33952 189 GLU A N 1
ATOM 1263 C CA . GLU A 1 189 ? 13.08434 129.93185 24.59692 1.000 15.36843 189 GLU A CA 1
ATOM 1264 C C . GLU A 1 189 ? 12.00655 128.89523 24.29904 1.000 15.60640 189 GLU A C 1
ATOM 1265 O O . GLU A 1 189 ? 12.28050 127.69088 24.23416 1.000 13.31905 189 GLU A O 1
ATOM 1271 N N . VAL A 1 190 ? 10.76810 129.34737 24.11982 1.000 14.23279 190 VAL A N 1
ATOM 1272 C CA . VAL A 1 190 ? 9.67433 128.42242 23.82010 1.000 15.73944 190 VAL A CA 1
ATOM 1273 C C . VAL A 1 190 ? 9.91584 127.71132 22.49384 1.000 15.77152 190 VAL A C 1
ATOM 1274 O O . VAL A 1 190 ? 9.73843 126.49008 22.38037 1.000 18.11993 190 VAL A O 1
ATOM 1278 N N . ASP A 1 191 ? 10.30313 128.46747 21.46241 1.000 16.56726 191 ASP A N 1
ATOM 1279 C CA . ASP A 1 191 ? 10.54882 127.86803 20.15229 1.000 16.73435 191 ASP A CA 1
ATOM 1280 C C . ASP A 1 191 ? 11.70552 126.88012 20.20294 1.000 16.09213 191 ASP A C 1
ATOM 1281 O O . ASP A 1 191 ? 11.65625 125.82445 19.55656 1.000 14.31415 191 ASP A O 1
ATOM 1286 N N . ARG A 1 192 ? 12.77493 127.21558 20.93327 1.000 16.06131 192 ARG A N 1
ATOM 1287 C CA . ARG A 1 192 ? 13.90267 126.29070 21.00811 1.000 17.33140 192 ARG A CA 1
ATOM 1288 C C . ARG A 1 192 ? 13.50893 125.01358 21.74493 1.000 16.73320 192 ARG A C 1
ATOM 1289 O O . ARG A 1 192 ? 13.81338 123.90951 21.28251 1.000 20.74233 192 ARG A O 1
ATOM 1297 N N . ALA A 1 193 ? 12.80052 125.13606 22.87248 1.000 14.77396 193 ALA A N 1
ATOM 1298 C CA . ALA A 1 193 ? 12.36207 123.94261 23.60261 1.000 14.87361 193 ALA A CA 1
ATOM 1299 C C . ALA A 1 193 ? 11.43593 123.07474 22.75887 1.000 18.58647 193 ALA A C 1
ATOM 1300 O O . ALA A 1 193 ? 11.56282 121.84404 22.74903 1.000 19.98178 193 ALA A O 1
ATOM 1302 N N . THR A 1 194 ? 10.47921 123.70174 22.07091 1.000 19.08311 194 THR A N 1
ATOM 1303 C CA . THR A 1 194 ? 9.56255 122.97145 21.20252 1.000 22.64236 194 THR A CA 1
ATOM 1304 C C . THR A 1 194 ? 10.31589 122.18401 20.14972 1.000 19.36433 194 THR A C 1
ATOM 1305 O O . THR A 1 194 ? 9.99324 121.02222 19.88559 1.000 23.21438 194 THR A O 1
ATOM 1309 N N . LEU A 1 195 ? 11.31557 122.80632 19.52595 1.000 20.40393 195 LEU A N 1
ATOM 1310 C CA . LEU A 1 195 ? 12.10436 122.11181 18.51690 1.000 23.31799 195 LEU A CA 1
ATOM 1311 C C . LEU A 1 195 ? 12.88470 120.94985 19.12739 1.000 24.89358 195 LEU A C 1
ATOM 1312 O O . LEU A 1 195 ? 12.95486 119.86198 18.53823 1.000 25.41970 195 LEU A O 1
ATOM 1317 N N . TYR A 1 196 ? 13.46785 121.14992 20.31603 1.000 20.39184 196 TYR A N 1
ATOM 1318 C CA . TYR A 1 196 ? 14.20163 120.05727 20.94996 1.000 20.13525 196 TYR A CA 1
ATOM 1319 C C . TYR A 1 196 ? 13.26973 118.92120 21.33218 1.000 24.32672 196 TYR A C 1
ATOM 1320 O O . TYR A 1 196 ? 13.65382 117.75283 21.24043 1.000 33.83216 196 TYR A O 1
ATOM 1329 N N . CYS A 1 197 ? 12.04206 119.23308 21.73604 1.000 22.07405 197 CYS A N 1
ATOM 1330 C CA . CYS A 1 197 ? 11.08166 118.17276 22.01370 1.000 21.52870 197 CYS A CA 1
ATOM 1331 C C . CYS A 1 197 ? 10.70945 117.41031 20.73795 1.000 30.54634 197 CYS A C 1
ATOM 1332 O O . CYS A 1 197 ? 10.64733 116.17708 20.74316 1.000 27.59884 197 CYS A O 1
ATOM 1335 N N A GLN A 1 198 ? 10.48601 118.12239 19.63139 0.542 28.80876 198 GLN A N 1
ATOM 1336 N N B GLN A 1 198 ? 10.48686 118.12398 19.63038 0.458 28.80264 198 GLN A N 1
ATOM 1337 C CA A GLN A 1 198 ? 9.99758 117.46925 18.41812 0.542 29.02652 198 GLN A CA 1
ATOM 1338 C CA B GLN A 1 198 ? 9.99738 117.48004 18.41173 0.458 29.03917 198 GLN A CA 1
ATOM 1339 C C A GLN A 1 198 ? 11.11950 116.81255 17.61999 0.542 32.62746 198 GLN A C 1
ATOM 1340 C C B GLN A 1 198 ? 11.12036 116.81337 17.62433 0.458 32.59481 198 GLN A C 1
ATOM 1341 O O A GLN A 1 198 ? 10.97083 115.67752 17.14992 0.542 31.61033 198 GLN A O 1
ATOM 1342 O O B GLN A 1 198 ? 10.97272 115.67379 17.16569 0.458 31.61645 198 GLN A O 1
ATOM 1353 N N . ALA A 1 199 ? 12.23880 117.51399 17.43383 1.000 24.49539 199 ALA A N 1
ATOM 1354 C CA . ALA A 1 199 ? 13.28322 117.04630 16.52461 1.000 26.74662 199 ALA A CA 1
ATOM 1355 C C . ALA A 1 199 ? 14.20489 115.98915 17.12101 1.000 32.87990 199 ALA A C 1
ATOM 1356 O O . ALA A 1 199 ? 15.00167 115.40138 16.37666 1.000 30.17233 199 ALA A O 1
ATOM 1358 N N . LYS A 1 200 ? 14.12721 115.74203 18.42600 1.000 33.38020 200 LYS A N 1
ATOM 1359 C CA . LYS A 1 200 ? 14.92957 114.71831 19.09182 1.000 33.97706 200 LYS A CA 1
ATOM 1360 C C . LYS A 1 200 ? 16.40147 114.78143 18.68818 1.000 30.59094 200 LYS A C 1
ATOM 1361 O O . LYS A 1 200 ? 17.06330 115.80313 18.89844 1.000 26.82675 200 LYS A O 1
ATOM 1367 N N . GLU A 1 201 ? 16.93211 113.70186 18.10640 1.000 28.31546 201 GLU A N 1
ATOM 1368 C CA . GLU A 1 201 ? 18.36416 113.66500 17.83075 1.000 33.43661 201 GLU A CA 1
ATOM 1369 C C . GLU A 1 201 ? 18.79656 114.71154 16.81140 1.000 26.35980 201 GLU A C 1
ATOM 1370 O O . GLU A 1 201 ? 19.98053 115.06255 16.77446 1.000 29.48385 201 GLU A O 1
ATOM 1376 N N . GLN A 1 202 ? 17.86896 115.22608 16.00283 1.000 25.55741 202 GLN A N 1
ATOM 1377 C CA . GLN A 1 202 ? 18.14022 116.27737 15.02681 1.000 27.87755 202 GLN A CA 1
ATOM 1378 C C . GLN A 1 202 ? 17.97418 117.68071 15.60027 1.000 27.05658 202 GLN A C 1
ATOM 1379 O O . GLN A 1 202 ? 18.05948 118.66021 14.85058 1.000 23.54159 202 GLN A O 1
ATOM 1385 N N . ALA A 1 203 ? 17.76482 117.80285 16.90991 1.000 23.65362 203 ALA A N 1
ATOM 1386 C CA . ALA A 1 203 ? 17.38123 119.09306 17.47824 1.000 26.22802 203 ALA A CA 1
ATOM 1387 C C . ALA A 1 203 ? 18.46622 120.14629 17.28529 1.000 18.28389 203 ALA A C 1
ATOM 1388 O O . ALA A 1 203 ? 18.16382 121.30143 16.97359 1.000 17.49494 203 ALA A O 1
ATOM 1390 N N . ALA A 1 204 ? 19.72791 119.78358 17.50745 1.000 16.95294 204 ALA A N 1
ATOM 1391 C CA . ALA A 1 204 ? 20.80309 120.77348 17.44244 1.000 22.20632 204 ALA A CA 1
ATOM 1392 C C . ALA A 1 204 ? 21.03101 121.25466 16.01453 1.000 20.80278 204 ALA A C 1
ATOM 1393 O O . ALA A 1 204 ? 21.30776 122.43924 15.78653 1.000 15.68217 204 ALA A O 1
ATOM 1395 N N . ARG A 1 205 ? 20.93501 120.34668 15.03993 1.000 17.87487 205 ARG A N 1
ATOM 1396 C CA . ARG A 1 205 ? 21.03286 120.75250 13.64228 1.000 20.31315 205 ARG A CA 1
ATOM 1397 C C . ARG A 1 205 ? 19.85271 121.62339 13.23938 1.000 16.48975 205 ARG A C 1
ATOM 1398 O O . ARG A 1 205 ? 20.02415 122.62125 12.53110 1.000 17.72814 205 ARG A O 1
ATOM 1406 N N . ALA A 1 206 ? 18.64339 121.24517 13.65348 1.000 18.01457 206 ALA A N 1
ATOM 1407 C CA . ALA A 1 206 ? 17.47315 122.04497 13.31433 1.000 19.14452 206 ALA A CA 1
ATOM 1408 C C . ALA A 1 206 ? 17.51688 123.40988 13.99799 1.000 17.21829 206 ALA A C 1
ATOM 1409 O O . ALA A 1 206 ? 17.20649 124.43108 13.37718 1.000 17.20659 206 ALA A O 1
ATOM 1411 N N . ASP A 1 207 ? 17.91991 123.45435 15.26865 1.000 17.88482 207 ASP A N 1
ATOM 1412 C CA . ASP A 1 207 ? 18.00116 124.74108 15.95010 1.000 15.97555 207 ASP A CA 1
ATOM 1413 C C . ASP A 1 207 ? 19.11954 125.60149 15.37485 1.000 15.32098 207 ASP A C 1
ATOM 1414 O O . ASP A 1 207 ? 19.01871 126.83736 15.37477 1.000 18.23445 207 ASP A O 1
ATOM 1419 N N . TRP A 1 208 ? 20.17281 124.96393 14.85770 1.000 13.88104 208 TRP A N 1
ATOM 1420 C CA . TRP A 1 208 ? 21.25615 125.69705 14.21211 1.000 13.24992 208 TRP A CA 1
ATOM 1421 C C . TRP A 1 208 ? 20.74537 126.44087 12.98258 1.000 20.73361 208 TRP A C 1
ATOM 1422 O O . TRP A 1 208 ? 21.15164 127.58323 12.71499 1.000 14.46041 208 TRP A O 1
ATOM 1433 N N . LEU A 1 209 ? 19.85426 125.80769 12.21735 1.000 15.28935 209 LEU A N 1
ATOM 1434 C CA . LEU A 1 209 ? 19.25514 126.50716 11.09079 1.000 18.60004 209 LEU A CA 1
ATOM 1435 C C . LEU A 1 209 ? 18.18359 127.49738 11.53103 1.000 14.43219 209 LEU A C 1
ATOM 1436 O O . LEU A 1 209 ? 17.93032 128.47546 10.82353 1.000 18.27305 209 LEU A O 1
ATOM 1441 N N . ARG A 1 210 ? 17.54390 127.26647 12.67915 1.000 13.51867 210 ARG A N 1
ATOM 1442 C CA . ARG A 1 210 ? 16.45207 128.14112 13.10022 1.000 14.97797 210 ARG A CA 1
ATOM 1443 C C . ARG A 1 210 ? 16.95483 129.50977 13.57120 1.000 17.51393 210 ARG A C 1
ATOM 1444 O O . ARG A 1 210 ? 16.30086 130.53332 13.33089 1.000 17.10479 210 ARG A O 1
ATOM 1452 N N . ARG A 1 211 ? 18.08799 129.56852 14.26162 1.000 15.09737 211 ARG A N 1
ATOM 1453 C CA . ARG A 1 211 ? 18.43784 130.82800 14.92627 1.000 13.62976 211 ARG A CA 1
ATOM 1454 C C . ARG A 1 211 ? 19.94635 130.98682 15.05896 1.000 17.58954 211 ARG A C 1
ATOM 1455 O O . ARG A 1 211 ? 20.59147 130.21667 15.77898 1.000 15.27311 211 ARG A O 1
ATOM 1463 N N . GLU A 1 212 ? 20.49402 132.01265 14.40811 1.000 13.28975 212 GLU A N 1
ATOM 1464 C CA . GLU A 1 212 ? 21.90966 132.31387 14.53616 1.000 16.35254 212 GLU A CA 1
ATOM 1465 C C . GLU A 1 212 ? 22.24643 132.74846 15.95841 1.000 14.41044 212 GLU A C 1
ATOM 1466 O O . GLU A 1 212 ? 21.56960 133.60813 16.53138 1.000 14.43752 212 GLU A O 1
ATOM 1472 N N . LEU A 1 213 ? 23.32372 132.19451 16.50949 1.000 14.53554 213 LEU A N 1
ATOM 1473 C CA . LEU A 1 213 ? 23.85007 132.64466 17.78906 1.000 14.60659 213 LEU A CA 1
ATOM 1474 C C . LEU A 1 213 ? 25.19098 133.33922 17.57617 1.000 13.95322 213 LEU A C 1
ATOM 1475 O O . LEU A 1 213 ? 26.01846 132.89695 16.77797 1.000 14.22216 213 LEU A O 1
ATOM 1480 N N . ASP A 1 214 ? 25.40951 134.41189 18.30061 1.000 16.46501 214 ASP A N 1
ATOM 1481 C CA . ASP A 1 214 ? 26.67700 135.11372 18.16815 1.000 14.65657 214 ASP A CA 1
ATOM 1482 C C . ASP A 1 214 ? 27.07617 135.56360 19.56153 1.000 15.15771 214 ASP A C 1
ATOM 1483 O O . ASP A 1 214 ? 26.37604 136.38599 20.16223 1.000 13.27423 214 ASP A O 1
ATOM 1488 N N . PRO A 1 215 ? 28.15259 135.00372 20.14407 1.000 17.51477 215 PRO A N 1
ATOM 1489 C CA . PRO A 1 215 ? 29.01988 133.98195 19.54785 1.000 13.57485 215 PRO A CA 1
ATOM 1490 C C . PRO A 1 215 ? 28.29300 132.66605 19.33711 1.000 14.16992 215 PRO A C 1
ATOM 1491 O O . PRO A 1 215 ? 27.29732 132.39993 20.02359 1.000 13.19971 215 PRO A O 1
ATOM 1495 N N . PRO A 1 216 ? 28.77483 131.86477 18.39127 1.000 18.38825 216 PRO A N 1
ATOM 1496 C CA . PRO A 1 216 ? 28.06164 130.63702 18.00469 1.000 16.56626 216 PRO A CA 1
ATOM 1497 C C . PRO A 1 216 ? 28.30824 129.50377 18.98981 1.000 25.07968 216 PRO A C 1
ATOM 1498 O O . PRO A 1 216 ? 28.94211 128.49807 18.67889 1.000 18.87710 216 PRO A O 1
ATOM 1502 N N . ILE A 1 217 ? 27.80550 129.67358 20.21441 1.000 18.44363 217 ILE A N 1
ATOM 1503 C CA . ILE A 1 217 ? 27.94306 128.65377 21.24466 1.000 19.40443 217 ILE A CA 1
ATOM 1504 C C . ILE A 1 217 ? 27.01927 127.48551 20.93376 1.000 20.48678 217 ILE A C 1
ATOM 1505 O O . ILE A 1 217 ? 26.11622 127.60420 20.10187 1.000 21.66249 217 ILE A O 1
ATOM 1510 N N . THR A 1 218 ? 27.24538 126.34725 21.59373 1.000 17.34523 218 THR A N 1
ATOM 1511 C CA . THR A 1 218 ? 26.33282 125.21479 21.50918 1.000 18.97620 218 THR A CA 1
ATOM 1512 C C . THR A 1 218 ? 25.35279 125.27239 22.67518 1.000 20.55821 218 THR A C 1
ATOM 1513 O O . THR A 1 218 ? 25.77293 125.10155 23.83154 1.000 20.39387 218 THR A O 1
ATOM 1517 N N . PRO A 1 219 ? 24.06675 125.51373 22.44094 1.000 21.06279 219 PRO A N 1
ATOM 1518 C CA . PRO A 1 219 ? 23.12065 125.51528 23.56119 1.000 14.29325 219 PRO A CA 1
ATOM 1519 C C . PRO A 1 219 ? 23.12533 124.16781 24.26841 1.000 23.51058 219 PRO A C 1
ATOM 1520 O O . PRO A 1 219 ? 23.33001 123.12092 23.65482 1.000 20.72830 219 PRO A O 1
ATOM 1524 N N . THR A 1 220 ? 22.92628 124.19849 25.57916 1.000 20.40782 220 THR A N 1
ATOM 1525 C CA . THR A 1 220 ? 22.82849 122.97856 26.36933 1.000 29.85592 220 THR A CA 1
ATOM 1526 C C . THR A 1 220 ? 21.51767 122.97325 27.14230 1.000 21.67059 220 THR A C 1
ATOM 1527 O O . THR A 1 220 ? 21.19274 123.94236 27.83897 1.000 22.88923 220 THR A O 1
ATOM 1531 N N . LEU A 1 221 ? 20.76051 121.89811 26.98480 1.000 19.75414 221 LEU A N 1
ATOM 1532 C CA . LEU A 1 221 ? 19.53047 121.73759 27.73546 1.000 19.79959 221 LEU A CA 1
ATOM 1533 C C . LEU A 1 221 ? 19.83001 121.82016 29.22469 1.000 22.62323 221 LEU A C 1
ATOM 1534 O O . LEU A 1 221 ? 20.71319 121.09986 29.71866 1.000 25.47361 221 LEU A O 1
ATOM 1539 N N . PRO A 1 222 ? 19.16108 122.69650 29.95975 1.000 16.66844 222 PRO A N 1
ATOM 1540 C CA . PRO A 1 222 ? 19.39059 122.76512 31.40059 1.000 17.69068 222 PRO A CA 1
ATOM 1541 C C . PRO A 1 222 ? 19.05858 121.43175 32.05226 1.000 21.04712 222 PRO A C 1
ATOM 1542 O O . PRO A 1 222 ? 18.05692 120.78845 31.72689 1.000 18.56035 222 PRO A O 1
ATOM 1546 N N . GLU A 1 223 ? 19.91848 121.00944 32.96845 1.000 20.68046 223 GLU A N 1
ATOM 1547 C CA . GLU A 1 223 ? 19.61636 119.82845 33.75988 1.000 21.17846 223 GLU A CA 1
ATOM 1548 C C . GLU A 1 223 ? 18.28567 120.00862 34.47037 1.000 16.51469 223 GLU A C 1
ATOM 1549 O O . GLU A 1 223 ? 18.04839 121.02985 35.11804 1.000 17.71197 223 GLU A O 1
ATOM 1555 N N . GLY A 1 224 ? 17.42506 119.00275 34.37172 1.000 18.68366 224 GLY A N 1
ATOM 1556 C CA . GLY A 1 224 ? 16.13478 119.07341 35.00836 1.000 19.18765 224 GLY A CA 1
ATOM 1557 C C . GLY A 1 224 ? 15.01353 119.60437 34.13905 1.000 22.67904 224 GLY A C 1
ATOM 1558 O O . GLY A 1 224 ? 13.86237 119.62372 34.59236 1.000 25.83755 224 GLY A O 1
ATOM 1559 N N . LEU A 1 225 ? 15.30215 120.04966 32.91675 1.000 16.69371 225 LEU A N 1
ATOM 1560 C CA . LEU A 1 225 ? 14.25978 120.50928 32.00799 1.000 19.56350 225 LEU A CA 1
ATOM 1561 C C . LEU A 1 225 ? 13.83849 119.37250 31.08972 1.000 22.82407 225 LEU A C 1
ATOM 1562 O O . LEU A 1 225 ? 14.68131 118.77499 30.41017 1.000 25.57108 225 LEU A O 1
ATOM 1567 N N . ASP A 1 226 ? 12.54064 119.05848 31.08830 1.000 21.16106 226 ASP A N 1
ATOM 1568 C CA . ASP A 1 226 ? 11.95801 118.23831 30.03544 1.000 20.17302 226 ASP A CA 1
ATOM 1569 C C . ASP A 1 226 ? 11.45082 119.18874 28.95829 1.000 19.02926 226 ASP A C 1
ATOM 1570 O O . ASP A 1 226 ? 10.44974 119.88454 29.18645 1.000 20.35007 226 ASP A O 1
ATOM 1575 N N . PRO A 1 227 ? 12.11055 119.28948 27.80917 1.000 23.07995 227 PRO A N 1
ATOM 1576 C CA . PRO A 1 227 ? 11.67670 120.27779 26.80914 1.000 19.60634 227 PRO A CA 1
ATOM 1577 C C . PRO A 1 227 ? 10.27566 120.01344 26.27003 1.000 26.96431 227 PRO A C 1
ATOM 1578 O O . PRO A 1 227 ? 9.67351 120.91136 25.65969 1.000 22.24168 227 PRO A O 1
ATOM 1582 N N . CYS A 1 228 ? 9.73344 118.81226 26.47158 1.000 24.57613 228 CYS A N 1
ATOM 1583 C CA . CYS A 1 228 ? 8.36484 118.53653 26.05347 1.000 23.71579 228 CYS A CA 1
ATOM 1584 C C . CYS A 1 228 ? 7.32767 119.09482 27.01346 1.000 21.79954 228 CYS A C 1
ATOM 1585 O O . CYS A 1 228 ? 6.15428 119.17915 26.64621 1.000 27.84744 228 CYS A O 1
ATOM 1588 N N . ALA A 1 229 ? 7.73313 119.51560 28.20681 1.000 23.38200 229 ALA A N 1
ATOM 1589 C CA . ALA A 1 229 ? 6.84529 120.15993 29.17301 1.000 22.16111 229 ALA A CA 1
ATOM 1590 C C . ALA A 1 229 ? 6.78983 121.66903 28.97350 1.000 24.68418 229 ALA A C 1
ATOM 1591 O O . ALA A 1 229 ? 6.82904 122.43708 29.94075 1.000 22.42157 229 ALA A O 1
ATOM 1593 N N . VAL A 1 230 ? 6.74560 122.10788 27.71822 1.000 21.36479 230 VAL A N 1
ATOM 1594 C CA . VAL A 1 230 ? 6.68920 123.52298 27.35402 1.000 24.55059 230 VAL A CA 1
ATOM 1595 C C . VAL A 1 230 ? 5.58920 123.69101 26.31052 1.000 26.22967 230 VAL A C 1
ATOM 1596 O O . VAL A 1 230 ? 5.87140 123.60681 25.10593 1.000 25.38051 230 VAL A O 1
ATOM 1600 N N . PRO A 1 231 ? 4.32164 123.87714 26.71264 1.000 24.81117 231 PRO A N 1
ATOM 1601 C CA . PRO A 1 231 ? 3.24174 123.92797 25.71281 1.000 26.51875 231 PRO A CA 1
ATOM 1602 C C . PRO A 1 231 ? 3.22794 125.24587 24.94856 1.000 24.71030 231 PRO A C 1
ATOM 1603 O O . PRO A 1 231 ? 2.67480 126.24798 25.41575 1.000 20.64346 231 PRO A O 1
ATOM 1607 N N . ALA A 1 232 ? 3.79409 125.22011 23.73687 1.000 20.92467 232 ALA A N 1
ATOM 1608 C CA . ALA A 1 232 ? 4.07096 126.44662 22.99524 1.000 26.04341 232 ALA A CA 1
ATOM 1609 C C . ALA A 1 232 ? 2.80789 127.25581 22.72681 1.000 22.78137 232 ALA A C 1
ATOM 1610 O O . ALA A 1 232 ? 2.79197 128.47582 22.92095 1.000 20.93834 232 ALA A O 1
ATOM 1612 N N . ALA A 1 233 ? 1.74957 126.60832 22.23457 1.000 21.80829 233 ALA A N 1
ATOM 1613 C CA . ALA A 1 233 ? 0.57665 127.37037 21.80184 1.000 25.88004 233 ALA A CA 1
ATOM 1614 C C . ALA A 1 233 ? -0.05158 128.12205 22.96722 1.000 18.25596 233 ALA A C 1
ATOM 1615 O O . ALA A 1 233 ? -0.37203 129.31051 22.85904 1.000 22.62006 233 ALA A O 1
ATOM 1617 N N . ALA A 1 234 ? -0.23907 127.44438 24.09364 1.000 18.40669 234 ALA A N 1
ATOM 1618 C CA . ALA A 1 234 ? -0.83254 128.10866 25.24081 1.000 17.82294 234 ALA A CA 1
ATOM 1619 C C . ALA A 1 234 ? 0.07955 129.20773 25.77263 1.000 18.23543 234 ALA A C 1
ATOM 1620 O O . ALA A 1 234 ? -0.39196 130.25952 26.22076 1.000 14.38434 234 ALA A O 1
ATOM 1622 N N . LEU A 1 235 ? 1.38833 128.97122 25.77643 1.000 15.64020 235 LEU A N 1
ATOM 1623 C CA . LEU A 1 235 ? 2.28477 129.97934 26.33616 1.000 16.51011 235 LEU A CA 1
ATOM 1624 C C . LEU A 1 235 ? 2.35122 131.21648 25.44691 1.000 15.45562 235 LEU A C 1
ATOM 1625 O O . LEU A 1 235 ? 2.27428 132.34676 25.93734 1.000 17.45327 235 LEU A O 1
ATOM 1630 N N . LYS A 1 236 ? 2.47170 131.02502 24.13600 1.000 14.79515 236 LYS A N 1
ATOM 1631 C CA . LYS A 1 236 ? 2.51977 132.17016 23.23659 1.000 17.93515 236 LYS A CA 1
ATOM 1632 C C . LYS A 1 236 ? 1.21895 132.96188 23.27329 1.000 18.36028 236 LYS A C 1
ATOM 1633 O O . LYS A 1 236 ? 1.22867 134.19505 23.18202 1.000 15.22876 236 LYS A O 1
ATOM 1639 N N . LYS A 1 237 ? 0.08931 132.27081 23.40837 1.000 19.28180 237 LYS A N 1
ATOM 1640 C CA . LYS A 1 237 ? -1.19060 132.96158 23.47228 1.000 16.35951 237 LYS A CA 1
ATOM 1641 C C . LYS A 1 237 ? -1.25775 133.85789 24.69849 1.000 19.90444 237 LYS A C 1
ATOM 1642 O O . LYS A 1 237 ? -1.66860 135.01843 24.60759 1.000 17.37158 237 LYS A O 1
ATOM 1648 N N . ALA A 1 238 ? -0.86962 133.32639 25.86471 1.000 15.21918 238 ALA A N 1
ATOM 1649 C CA . ALA A 1 238 ? -0.88385 134.11956 27.08490 1.000 17.67073 238 ALA A CA 1
ATOM 1650 C C . ALA A 1 238 ? 0.10730 135.27157 27.00326 1.000 14.79346 238 ALA A C 1
ATOM 1651 O O . ALA A 1 238 ? -0.19147 136.38758 27.44556 1.000 12.01170 238 ALA A O 1
ATOM 1653 N N . TYR A 1 239 ? 1.29425 135.01606 26.44656 1.000 14.43546 239 TYR A N 1
ATOM 1654 C CA . TYR A 1 239 ? 2.29965 136.06775 26.31244 1.000 14.99137 239 TYR A CA 1
ATOM 1655 C C . TYR A 1 239 ? 1.82806 137.15038 25.35692 1.000 14.88397 239 TYR A C 1
ATOM 1656 O O . TYR A 1 239 ? 2.02163 138.34476 25.61261 1.000 14.78572 239 TYR A O 1
ATOM 1665 N N . THR A 1 240 ? 1.18339 136.74980 24.25756 1.000 15.70688 240 THR A N 1
ATOM 1666 C CA . THR A 1 240 ? 0.62729 137.72705 23.33083 1.000 14.28010 240 THR A CA 1
ATOM 1667 C C . THR A 1 240 ? -0.47151 138.55690 23.97469 1.000 14.64358 240 THR A C 1
ATOM 1668 O O . THR A 1 240 ? -0.50402 139.77958 23.80714 1.000 12.60640 240 THR A O 1
ATOM 1672 N N . LEU A 1 241 ? -1.38930 137.91212 24.71032 1.000 14.08706 241 LEU A N 1
ATOM 1673 C CA . LEU A 1 241 ? -2.41687 138.67018 25.41587 1.000 19.78059 241 LEU A CA 1
ATOM 1674 C C . LEU A 1 241 ? -1.81122 139.66013 26.39343 1.000 15.89837 241 LEU A C 1
ATOM 1675 O O . LEU A 1 241 ? -2.37743 140.73353 26.61330 1.000 15.33003 241 LEU A O 1
ATOM 1680 N N . ALA A 1 242 ? -0.66249 139.32240 26.98366 1.000 12.18547 242 ALA A N 1
ATOM 1681 C CA . ALA A 1 242 ? -0.06452 140.19841 27.98083 1.000 17.19353 242 ALA A CA 1
ATOM 1682 C C . ALA A 1 242 ? 0.72167 141.34249 27.34847 1.000 12.24402 242 ALA A C 1
ATOM 1683 O O . ALA A 1 242 ? 0.82789 142.41137 27.95661 1.000 14.89616 242 ALA A O 1
ATOM 1685 N N . THR A 1 243 ? 1.25779 141.16686 26.13341 1.000 14.15091 243 THR A N 1
ATOM 1686 C CA . THR A 1 243 ? 2.23354 142.12292 25.61227 1.000 17.31446 243 THR A CA 1
ATOM 1687 C C . THR A 1 243 ? 1.89507 142.75286 24.26397 1.000 18.06355 243 THR A C 1
ATOM 1688 O O . THR A 1 243 ? 2.48213 143.78238 23.93877 1.000 16.62489 243 THR A O 1
ATOM 1692 N N . ALA A 1 244 ? 1.00549 142.16929 23.46144 1.000 14.04844 244 ALA A N 1
ATOM 1693 C CA . ALA A 1 244 ? 0.76849 142.72245 22.13513 1.000 16.16926 244 ALA A CA 1
ATOM 1694 C C . ALA A 1 244 ? 0.16274 144.11910 22.23881 1.000 12.93443 244 ALA A C 1
ATOM 1695 O O . ALA A 1 244 ? -0.56498 144.43268 23.17843 1.000 15.76653 244 ALA A O 1
ATOM 1697 N N . ALA A 1 245 ? 0.48818 144.97484 21.27030 1.000 14.65358 245 ALA A N 1
ATOM 1698 C CA . ALA A 1 245 ? -0.12798 146.29483 21.19860 1.000 17.02767 245 ALA A CA 1
ATOM 1699 C C . ALA A 1 245 ? -1.63896 146.16639 20.98095 1.000 14.07539 245 ALA A C 1
ATOM 1700 O O . ALA A 1 245 ? -2.13125 145.14678 20.49714 1.000 15.68201 245 ALA A O 1
ATOM 1702 N N . ALA A 1 246 ? -2.37752 147.22110 21.33623 1.000 15.38480 246 ALA A N 1
ATOM 1703 C CA . ALA A 1 246 ? -3.82277 147.24335 21.10815 1.000 16.13242 246 ALA A CA 1
ATOM 1704 C C . ALA A 1 246 ? -4.16523 146.86491 19.67063 1.000 19.53331 246 ALA A C 1
ATOM 1705 O O . ALA A 1 246 ? -3.58352 147.38316 18.71395 1.000 17.56716 246 ALA A O 1
ATOM 1707 N N . ASN A 1 247 ? -5.14172 145.98563 19.53077 1.000 16.13727 247 ASN A N 1
ATOM 1708 C CA . ASN A 1 247 ? -5.52573 145.39915 18.25457 1.000 18.01766 247 ASN A CA 1
ATOM 1709 C C . ASN A 1 247 ? -7.04284 145.43798 18.14314 1.000 19.95857 247 ASN A C 1
ATOM 1710 O O . ASN A 1 247 ? -7.74892 145.28586 19.13933 1.000 19.13672 247 ASN A O 1
ATOM 1715 N N . PHE A 1 248 ? -7.54255 145.63520 16.92059 1.000 21.08706 248 PHE A N 1
ATOM 1716 C CA . PHE A 1 248 ? -8.97685 145.75391 16.66132 1.000 15.86458 248 PHE A CA 1
ATOM 1717 C C . PHE A 1 248 ? -9.35365 144.79181 15.54936 1.000 19.73819 248 PHE A C 1
ATOM 1718 O O . PHE A 1 248 ? -9.52196 145.20455 14.39396 1.000 19.15035 248 PHE A O 1
ATOM 1726 N N . PRO A 1 249 ? -9.47269 143.50024 15.85389 1.000 19.50496 249 PRO A N 1
ATOM 1727 C CA . PRO A 1 249 ? -9.76138 142.51869 14.80447 1.000 27.55272 249 PRO A CA 1
ATOM 1728 C C . PRO A 1 249 ? -11.22851 142.50900 14.40519 1.000 27.25869 249 PRO A C 1
ATOM 1729 O O . PRO A 1 249 ? -12.12737 142.77234 15.20668 1.000 25.83089 249 PRO A O 1
ATOM 1733 N N . LYS A 1 250 ? -11.45963 142.16011 13.13839 1.000 31.95444 250 LYS A N 1
ATOM 1734 C CA . LYS A 1 250 ? -12.81822 142.15973 12.60025 1.000 30.42775 250 LYS A CA 1
ATOM 1735 C C . LYS A 1 250 ? -13.74192 141.28023 13.43859 1.000 38.76468 250 LYS A C 1
ATOM 1736 O O . LYS A 1 250 ? -14.89643 141.64636 13.70084 1.000 36.97855 250 LYS A O 1
ATOM 1742 N N . GLU A 1 251 ? -13.22926 140.13701 13.90453 1.000 35.56546 251 GLU A N 1
ATOM 1743 C CA . GLU A 1 251 ? -14.04070 139.17907 14.65118 1.000 37.23723 251 GLU A CA 1
ATOM 1744 C C . GLU A 1 251 ? -14.67062 139.81572 15.88245 1.000 45.50369 251 GLU A C 1
ATOM 1745 O O . GLU A 1 251 ? -15.83418 139.54669 16.20223 1.000 48.63138 251 GLU A O 1
ATOM 1751 N N . ALA A 1 252 ? -13.91881 140.65752 16.59210 1.000 35.98177 252 ALA A N 1
ATOM 1752 C CA . ALA A 1 252 ? -14.43492 141.28567 17.79987 1.000 30.22238 252 ALA A CA 1
ATOM 1753 C C . ALA A 1 252 ? -15.37205 142.45308 17.52092 1.000 33.93166 252 ALA A C 1
ATOM 1754 O O . ALA A 1 252 ? -15.97774 142.97778 18.45808 1.000 35.00023 252 ALA A O 1
ATOM 1756 N N . TRP A 1 253 ? -15.50795 142.88360 16.27180 1.000 28.31246 253 TRP A N 1
ATOM 1757 C CA . TRP A 1 253 ? -16.30219 144.06771 15.97300 1.000 28.99780 253 TRP A CA 1
ATOM 1758 C C . TRP A 1 253 ? -17.36047 143.82233 14.90069 1.000 31.66442 253 TRP A C 1
ATOM 1759 O O . TRP A 1 253 ? -17.98994 144.78118 14.44458 1.000 44.73290 253 TRP A O 1
ATOM 1770 N N . GLN A 1 254 ? -17.57570 142.57279 14.49508 1.000 45.84087 254 GLN A N 1
ATOM 1771 C CA . GLN A 1 254 ? -18.57703 142.24273 13.48412 1.000 47.83496 254 GLN A CA 1
ATOM 1772 C C . GLN A 1 254 ? -19.98512 142.31417 14.06703 1.000 53.54911 254 GLN A C 1
ATOM 1773 O O . GLN A 1 254 ? -20.76950 141.37275 13.93789 1.000 63.52137 254 GLN A O 1
ATOM 1775 N N . SER A 1 282 ? 17.59371 148.79997 13.72509 1.000 9.90457 282 SER A N 1
ATOM 1776 C CA . SER A 1 282 ? 18.04243 150.19567 13.74272 1.000 13.17283 282 SER A CA 1
ATOM 1777 C C . SER A 1 282 ? 19.51807 150.36513 13.33480 1.000 11.50969 282 SER A C 1
ATOM 1778 O O . SER A 1 282 ? 20.32528 149.46776 13.53623 1.000 13.77616 282 SER A O 1
ATOM 1781 N N . ASN A 1 283 ? 19.86171 151.52488 12.77488 1.000 8.68211 283 ASN A N 1
ATOM 1782 C CA . ASN A 1 283 ? 21.24742 151.89457 12.51260 1.000 11.00521 283 ASN A CA 1
ATOM 1783 C C . ASN A 1 283 ? 21.55702 153.17700 13.26733 1.000 11.62572 283 ASN A C 1
ATOM 1784 O O . ASN A 1 283 ? 20.69092 154.04883 13.39579 1.000 11.93032 283 ASN A O 1
ATOM 1789 N N . ASN A 1 284 ? 22.79347 153.29904 13.75294 1.000 10.06714 284 ASN A N 1
ATOM 1790 C CA . ASN A 1 284 ? 23.29723 154.61017 14.13666 1.000 9.77213 284 ASN A CA 1
ATOM 1791 C C . ASN A 1 284 ? 24.79552 154.65440 13.87722 1.000 12.80789 284 ASN A C 1
ATOM 1792 O O . ASN A 1 284 ? 25.44954 153.62399 13.69484 1.000 11.23497 284 ASN A O 1
ATOM 1797 N N . TRP A 1 285 ? 25.32194 155.87157 13.80285 1.000 9.40594 285 TRP A N 1
ATOM 1798 C CA . TRP A 1 285 ? 26.75886 156.02789 13.68541 1.000 11.53859 285 TRP A CA 1
ATOM 1799 C C . TRP A 1 285 ? 27.12334 157.43419 14.10788 1.000 12.60252 285 TRP A C 1
ATOM 1800 O O . TRP A 1 285 ? 26.27843 158.33154 14.18569 1.000 10.44901 285 TRP A O 1
ATOM 1811 N N . VAL A 1 286 ? 28.39097 157.58083 14.45432 1.000 12.76231 286 VAL A N 1
ATOM 1812 C CA . VAL A 1 286 ? 28.96289 158.86360 14.81182 1.000 13.85979 286 VAL A CA 1
ATOM 1813 C C . VAL A 1 286 ? 30.34539 158.90539 14.17916 1.000 14.38640 286 VAL A C 1
ATOM 1814 O O . VAL A 1 286 ? 31.06625 157.90136 14.18343 1.000 12.45841 286 VAL A O 1
ATOM 1818 N N . ILE A 1 287 ? 30.67793 160.04777 13.58183 1.000 11.54558 287 ILE A N 1
ATOM 1819 C CA . ILE A 1 287 ? 31.90340 160.23820 12.81659 1.000 17.03324 287 ILE A CA 1
ATOM 1820 C C . ILE A 1 287 ? 32.61268 161.47242 13.35562 1.000 14.93163 287 ILE A C 1
ATOM 1821 O O . ILE A 1 287 ? 32.02117 162.55823 13.42016 1.000 12.90434 287 ILE A O 1
ATOM 1826 N N . ALA A 1 288 ? 33.88313 161.31136 13.71049 1.000 14.48975 288 ALA A N 1
ATOM 1827 C CA . ALA A 1 288 ? 34.65491 162.41902 14.25807 1.000 17.65896 288 ALA A CA 1
ATOM 1828 C C . ALA A 1 288 ? 34.90774 163.49242 13.19407 1.000 17.35182 288 ALA A C 1
ATOM 1829 O O . ALA A 1 288 ? 34.94381 163.22248 11.99214 1.000 15.59803 288 ALA A O 1
ATOM 1831 N N . GLY A 1 289 ? 35.13546 164.72168 13.66073 1.000 17.30227 289 GLY A N 1
ATOM 1832 C CA . GLY A 1 289 ? 35.30869 165.83515 12.74108 1.000 19.40648 289 GLY A CA 1
ATOM 1833 C C . GLY A 1 289 ? 36.46481 165.66301 11.76879 1.000 17.93863 289 GLY A C 1
ATOM 1834 O O . GLY A 1 289 ? 36.44226 166.22243 10.67313 1.000 21.47397 289 GLY A O 1
ATOM 1835 N N . SER A 1 290 ? 37.51030 164.93418 12.16393 1.000 20.52364 290 SER A N 1
ATOM 1836 C CA . SER A 1 290 ? 38.60980 164.71740 11.22446 1.000 20.77383 290 SER A CA 1
ATOM 1837 C C . SER A 1 290 ? 38.17056 163.96780 9.97717 1.000 26.32214 290 SER A C 1
ATOM 1838 O O . SER A 1 290 ? 38.91110 163.95734 8.98979 1.000 23.66554 290 SER A O 1
ATOM 1841 N N . ARG A 1 291 ? 36.96730 163.38652 9.97234 1.000 18.37456 291 ARG A N 1
ATOM 1842 C CA . ARG A 1 291 ? 36.48916 162.62400 8.83318 1.000 15.50463 291 ARG A CA 1
ATOM 1843 C C . ARG A 1 291 ? 35.20357 163.18827 8.23813 1.000 15.22772 291 ARG A C 1
ATOM 1844 O O . ARG A 1 291 ? 34.56135 162.50869 7.42974 1.000 17.49718 291 ARG A O 1
ATOM 1852 N N . THR A 1 292 ? 34.82811 164.41478 8.57940 1.000 15.76298 292 THR A N 1
ATOM 1853 C CA . THR A 1 292 ? 33.61552 165.03142 8.05433 1.000 14.94763 292 THR A CA 1
ATOM 1854 C C . THR A 1 292 ? 33.94456 166.26000 7.21897 1.000 18.62985 292 THR A C 1
ATOM 1855 O O . THR A 1 292 ? 34.97913 166.90603 7.40021 1.000 17.63630 292 THR A O 1
ATOM 1859 N N . SER A 1 293 ? 33.02401 166.59661 6.31788 1.000 15.73698 293 SER A N 1
ATOM 1860 C CA . SER A 1 293 ? 33.18209 167.79544 5.51057 1.000 20.72071 293 SER A CA 1
ATOM 1861 C C . SER A 1 293 ? 33.04621 169.06901 6.33403 1.000 25.81862 293 SER A C 1
ATOM 1862 O O . SER A 1 293 ? 33.55661 170.11665 5.91575 1.000 19.72778 293 SER A O 1
ATOM 1865 N N . THR A 1 294 ? 32.37264 168.99560 7.49122 1.000 21.68324 294 THR A N 1
ATOM 1866 C CA . THR A 1 294 ? 32.16435 170.15347 8.35404 1.000 21.52616 294 THR A CA 1
ATOM 1867 C C . THR A 1 294 ? 33.32365 170.40863 9.29805 1.000 17.03735 294 THR A C 1
ATOM 1868 O O . THR A 1 294 ? 33.45107 171.52583 9.80492 1.000 21.69443 294 THR A O 1
ATOM 1872 N N . GLY A 1 295 ? 34.15613 169.40355 9.56961 1.000 17.50365 295 GLY A N 1
ATOM 1873 C CA . GLY A 1 295 ? 35.09388 169.50022 10.66754 1.000 17.73603 295 GLY A CA 1
ATOM 1874 C C . GLY A 1 295 ? 34.49603 169.26271 12.04167 1.000 19.63512 295 GLY A C 1
ATOM 1875 O O . GLY A 1 295 ? 35.24651 169.21142 13.02792 1.000 21.73453 295 GLY A O 1
ATOM 1876 N N . ARG A 1 296 ? 33.18909 169.08355 12.13624 1.000 18.01378 296 ARG A N 1
ATOM 1877 C CA . ARG A 1 296 ? 32.47975 168.75873 13.36971 1.000 15.07505 296 ARG A CA 1
ATOM 1878 C C . ARG A 1 296 ? 31.93865 167.33362 13.30059 1.000 14.88868 296 ARG A C 1
ATOM 1879 O O . ARG A 1 296 ? 31.82872 166.75599 12.21245 1.000 17.63986 296 ARG A O 1
ATOM 1887 N N . PRO A 1 297 ? 31.59994 166.71955 14.44076 1.000 17.40499 297 PRO A N 1
ATOM 1888 C CA . PRO A 1 297 ? 31.04327 165.35822 14.38523 1.000 13.83658 297 PRO A CA 1
ATOM 1889 C C . PRO A 1 297 ? 29.72146 165.33111 13.63261 1.000 11.79030 297 PRO A C 1
ATOM 1890 O O . PRO A 1 297 ? 28.97282 166.31108 13.60846 1.000 14.32427 297 PRO A O 1
ATOM 1894 N N . ILE A 1 298 ? 29.44852 164.19023 13.00263 1.000 12.44340 298 ILE A N 1
ATOM 1895 C CA . ILE A 1 298 ? 28.13818 163.89443 12.43341 1.000 14.30259 298 ILE A CA 1
ATOM 1896 C C . ILE A 1 298 ? 27.59260 162.70372 13.20195 1.000 10.76581 298 ILE A C 1
ATOM 1897 O O . ILE A 1 298 ? 28.31699 161.72604 13.42320 1.000 12.99365 298 ILE A O 1
ATOM 1902 N N . LEU A 1 299 ? 26.33680 162.79804 13.64049 1.000 13.34528 299 LEU A N 1
ATOM 1903 C CA . LEU A 1 299 ? 25.70017 161.69607 14.35397 1.000 12.23310 299 LEU A CA 1
ATOM 1904 C C . LEU A 1 299 ? 24.37680 161.38041 13.67286 1.000 12.05474 299 LEU A C 1
ATOM 1905 O O . LEU A 1 299 ? 23.56628 162.27958 13.42530 1.000 14.11743 299 LEU A O 1
ATOM 1910 N N . ALA A 1 300 ? 24.16475 160.10989 13.36817 1.000 11.36334 300 ALA A N 1
ATOM 1911 C CA . ALA A 1 300 ? 23.00175 159.67509 12.60949 1.000 11.35144 300 ALA A CA 1
ATOM 1912 C C . ALA A 1 300 ? 22.33764 158.50699 13.32261 1.000 14.07989 300 ALA A C 1
ATOM 1913 O O . ALA A 1 300 ? 23.01101 157.68297 13.96495 1.000 12.37691 300 ALA A O 1
ATOM 1915 N N . ASN A 1 301 ? 21.01167 158.43258 13.18678 1.000 11.58052 301 ASN A N 1
ATOM 1916 C CA . ASN A 1 301 ? 20.23433 157.37684 13.81957 1.000 9.94030 301 ASN A CA 1
ATOM 1917 C C . ASN A 1 301 ? 18.92651 157.19264 13.06036 1.000 15.10556 301 ASN A C 1
ATOM 1918 O O . ASN A 1 301 ? 18.20572 158.16369 12.82261 1.000 14.78108 301 ASN A O 1
ATOM 1923 N N . ASP A 1 302 ? 18.61882 155.94980 12.68423 1.000 19.37967 302 ASP A N 1
ATOM 1924 C CA . ASP A 1 302 ? 17.30239 155.61474 12.14572 1.000 11.62554 302 ASP A CA 1
ATOM 1925 C C . ASP A 1 302 ? 16.83297 154.31135 12.78503 1.000 14.91592 302 ASP A C 1
ATOM 1926 O O . ASP A 1 302 ? 17.19072 153.21692 12.33289 1.000 13.78846 302 ASP A O 1
ATOM 1931 N N . PRO A 1 303 ? 16.04038 154.40314 13.86958 1.000 14.55057 303 PRO A N 1
ATOM 1932 C CA . PRO A 1 303 ? 15.49739 153.19127 14.50799 1.000 15.44305 303 PRO A CA 1
ATOM 1933 C C . PRO A 1 303 ? 14.52262 152.46198 13.60061 1.000 16.58745 303 PRO A C 1
ATOM 1934 O O . PRO A 1 303 ? 13.80555 153.07547 12.80865 1.000 14.59029 303 PRO A O 1
ATOM 1938 N N . HIS A 1 304 ? 14.45135 151.13950 13.76357 1.000 11.43951 304 HIS A N 1
ATOM 1939 C CA . HIS A 1 304 ? 13.63847 150.28528 12.89389 1.000 12.51173 304 HIS A CA 1
ATOM 1940 C C . HIS A 1 304 ? 12.52859 149.63512 13.70568 1.000 19.16239 304 HIS A C 1
ATOM 1941 O O . HIS A 1 304 ? 12.78951 148.70397 14.47353 1.000 12.54285 304 HIS A O 1
ATOM 1948 N N . ARG A 1 305 ? 11.28944 150.09112 13.50197 1.000 13.69070 305 ARG A N 1
ATOM 1949 C CA . ARG A 1 305 ? 10.16264 149.67261 14.32878 1.000 12.59035 305 ARG A CA 1
ATOM 1950 C C . ARG A 1 305 ? 8.91840 149.53105 13.46302 1.000 12.25591 305 ARG A C 1
ATOM 1951 O O . ARG A 1 305 ? 8.91275 149.89516 12.28624 1.000 12.01619 305 ARG A O 1
ATOM 1959 N N . ALA A 1 306 ? 7.84293 149.03207 14.07104 1.000 14.52044 306 ALA A N 1
ATOM 1960 C CA . ALA A 1 306 ? 6.57524 148.91834 13.35606 1.000 16.80763 306 ALA A CA 1
ATOM 1961 C C . ALA A 1 306 ? 6.18174 150.25759 12.74250 1.000 15.52544 306 ALA A C 1
ATOM 1962 O O . ALA A 1 306 ? 6.37195 151.31568 13.34835 1.000 17.07242 306 ALA A O 1
ATOM 1964 N N . HIS A 1 307 ? 5.65388 150.20838 11.51597 1.000 13.74076 307 HIS A N 1
ATOM 1965 C CA . HIS A 1 307 ? 5.09154 151.38260 10.86243 1.000 15.28682 307 HIS A CA 1
ATOM 1966 C C . HIS A 1 307 ? 3.59195 151.44597 11.11100 1.000 14.84599 307 HIS A C 1
ATOM 1967 O O . HIS A 1 307 ? 2.92060 150.42198 11.25532 1.000 13.95513 307 HIS A O 1
ATOM 1974 N N . GLY A 1 308 ? 3.06461 152.66021 11.12068 1.000 15.31711 308 GLY A N 1
ATOM 1975 C CA . GLY A 1 308 ? 1.62743 152.82282 11.21245 1.000 17.25404 308 GLY A CA 1
ATOM 1976 C C . GLY A 1 308 ? 1.25679 154.27986 11.08589 1.000 15.36128 308 GLY A C 1
ATOM 1977 O O . GLY A 1 308 ? 2.11957 155.16332 11.02693 1.000 13.09716 308 GLY A O 1
ATOM 1978 N N . ALA A 1 309 ? -0.05185 154.50945 11.02574 1.000 11.31340 309 ALA A N 1
ATOM 1979 C CA . ALA A 1 309 ? -0.63490 155.84343 11.12091 1.000 13.43552 309 ALA A CA 1
ATOM 1980 C C . ALA A 1 309 ? -1.51076 155.87761 12.36167 1.000 14.39151 309 ALA A C 1
ATOM 1981 O O . ALA A 1 309 ? -2.53738 155.17174 12.40424 1.000 13.86719 309 ALA A O 1
ATOM 1983 N N . PRO A 1 310 ? -1.16497 156.66121 13.40591 1.000 11.55799 310 PRO A N 1
ATOM 1984 C CA . PRO A 1 310 ? 0.02319 157.51599 13.47668 1.000 8.96751 310 PRO A CA 1
ATOM 1985 C C . PRO A 1 310 ? 1.29200 156.74294 13.81920 1.000 14.02865 310 PRO A C 1
ATOM 1986 O O . PRO A 1 310 ? 1.22588 155.57137 14.20765 1.000 13.16820 310 PRO A O 1
ATOM 1990 N N . SER A 1 311 ? 2.42566 157.42837 13.69827 1.000 10.91274 311 SER A N 1
ATOM 1991 C CA . SER A 1 311 ? 3.74091 156.83003 13.82378 1.000 8.49812 311 SER A CA 1
ATOM 1992 C C . SER A 1 311 ? 4.06871 156.51064 15.27835 1.000 10.55901 311 SER A C 1
ATOM 1993 O O . SER A 1 311 ? 3.47813 157.05596 16.21894 1.000 10.58247 311 SER A O 1
ATOM 1996 N N . LEU A 1 312 ? 5.06005 155.63062 15.45474 1.000 13.57560 312 LEU A N 1
ATOM 1997 C CA . LEU A 1 312 ? 5.49023 155.26158 16.80492 1.000 11.59469 312 LEU A CA 1
ATOM 1998 C C . LEU A 1 312 ? 6.05958 156.45740 17.56483 1.000 12.74482 312 LEU A C 1
ATOM 1999 O O . LEU A 1 312 ? 5.79429 156.62404 18.76676 1.000 12.48843 312 LEU A O 1
ATOM 2004 N N . ARG A 1 313 ? 6.88803 157.27036 16.90529 1.000 10.47758 313 ARG A N 1
ATOM 2005 C CA . ARG A 1 313 ? 7.57170 158.35418 17.59390 1.000 13.26171 313 ARG A CA 1
ATOM 2006 C C . ARG A 1 313 ? 7.10852 159.71767 17.09567 1.000 13.63170 313 ARG A C 1
ATOM 2007 O O . ARG A 1 313 ? 6.52035 159.86279 16.01788 1.000 12.79609 313 ARG A O 1
ATOM 2015 N N . TYR A 1 314 ? 7.42427 160.72045 17.90057 1.000 13.19282 314 TYR A N 1
ATOM 2016 C CA . TYR A 1 314 ? 6.96989 162.09161 17.73328 1.000 11.67625 314 TYR A CA 1
ATOM 2017 C C . TYR A 1 314 ? 8.16457 162.99710 17.99960 1.000 15.84747 314 TYR A C 1
ATOM 2018 O O . TYR A 1 314 ? 8.91608 162.75353 18.94493 1.000 11.75543 314 TYR A O 1
ATOM 2027 N N . VAL A 1 315 ? 8.34482 164.03419 17.17074 1.000 13.38182 315 VAL A N 1
ATOM 2028 C CA . VAL A 1 315 ? 9.47690 164.96164 17.28961 1.000 9.86291 315 VAL A CA 1
ATOM 2029 C C . VAL A 1 315 ? 9.02995 166.18402 18.08100 1.000 14.10613 315 VAL A C 1
ATOM 2030 O O . VAL A 1 315 ? 7.94237 166.72318 17.83450 1.000 13.79707 315 VAL A O 1
ATOM 2034 N N . SER A 1 316 ? 9.85453 166.63742 19.02765 1.000 12.85496 316 SER A N 1
ATOM 2035 C CA . SER A 1 316 ? 9.47976 167.84946 19.75336 1.000 14.18527 316 SER A CA 1
ATOM 2036 C C . SER A 1 316 ? 10.72552 168.53577 20.29855 1.000 12.85731 316 SER A C 1
ATOM 2037 O O . SER A 1 316 ? 11.83856 168.01673 20.20619 1.000 14.61305 316 SER A O 1
ATOM 2040 N N . HIS A 1 317 ? 10.51753 169.73940 20.83781 1.000 10.68165 317 HIS A N 1
ATOM 2041 C CA . HIS A 1 317 ? 11.60406 170.61923 21.25652 1.000 13.28349 317 HIS A CA 1
ATOM 2042 C C . HIS A 1 317 ? 11.17960 171.33245 22.53412 1.000 16.40800 317 HIS A C 1
ATOM 2043 O O . HIS A 1 317 ? 10.15330 172.02537 22.55232 1.000 13.82451 317 HIS A O 1
ATOM 2050 N N . LEU A 1 318 ? 11.95582 171.14890 23.60233 1.000 14.18041 318 LEU A N 1
ATOM 2051 C CA . LEU A 1 318 ? 11.66495 171.71630 24.91391 1.000 16.91970 318 LEU A CA 1
ATOM 2052 C C . LEU A 1 318 ? 12.73019 172.72777 25.28988 1.000 19.59514 318 LEU A C 1
ATOM 2053 O O . LEU A 1 318 ? 13.92664 172.41199 25.27132 1.000 16.50251 318 LEU A O 1
ATOM 2058 N N . ASN A 1 319 ? 12.27822 173.93493 25.63971 1.000 20.13076 319 ASN A N 1
ATOM 2059 C CA . ASN A 1 319 ? 13.12832 175.02406 26.10226 1.000 23.21840 319 ASN A CA 1
ATOM 2060 C C . ASN A 1 319 ? 12.60251 175.53801 27.43048 1.000 20.31752 319 ASN A C 1
ATOM 2061 O O . ASN A 1 319 ? 11.42194 175.87662 27.54840 1.000 18.89150 319 ASN A O 1
ATOM 2066 N N . ALA A 1 320 ? 13.48725 175.62355 28.40802 1.000 21.23796 320 ALA A N 1
ATOM 2067 C CA . ALA A 1 320 ? 13.17386 176.26386 29.67563 1.000 21.17554 320 ALA A CA 1
ATOM 2068 C C . ALA A 1 320 ? 14.48850 176.63284 30.32390 1.000 22.68514 320 ALA A C 1
ATOM 2069 O O . ALA A 1 320 ? 15.55440 176.20690 29.86015 1.000 20.56977 320 ALA A O 1
ATOM 2071 N N . PRO A 1 321 ? 14.45868 177.41593 31.38650 1.000 22.56971 321 PRO A N 1
ATOM 2072 C CA . PRO A 1 321 ? 15.68599 177.60551 32.16576 1.000 24.08151 321 PRO A CA 1
ATOM 2073 C C . PRO A 1 321 ? 16.26315 176.24958 32.52540 1.000 24.43451 321 PRO A C 1
ATOM 2074 O O . PRO A 1 321 ? 15.60029 175.45160 33.19573 1.000 20.35866 321 PRO A O 1
ATOM 2078 N N . GLY A 1 322 ? 17.47156 175.95458 32.06936 1.000 23.19383 322 GLY A N 1
ATOM 2079 C CA . GLY A 1 322 ? 18.08824 174.68316 32.38152 1.000 28.55863 322 GLY A CA 1
ATOM 2080 C C . GLY A 1 322 ? 17.73160 173.52339 31.47025 1.000 32.41916 322 GLY A C 1
ATOM 2081 O O . GLY A 1 322 ? 18.10295 172.38503 31.78339 1.000 21.22101 322 GLY A O 1
ATOM 2082 N N . LEU A 1 323 ? 17.04161 173.76692 30.35047 1.000 27.73699 323 LEU A N 1
ATOM 2083 C CA . LEU A 1 323 ? 16.62099 172.68207 29.46962 1.000 25.39170 323 LEU A CA 1
ATOM 2084 C C . LEU A 1 323 ? 16.58426 173.18112 28.03194 1.000 22.40554 323 LEU A C 1
ATOM 2085 O O . LEU A 1 323 ? 16.05412 174.26358 27.76836 1.000 20.70065 323 LEU A O 1
ATOM 2090 N N . SER A 1 324 ? 17.12673 172.39436 27.09850 1.000 22.13082 324 SER A N 1
ATOM 2091 C CA A SER A 1 324 ? 17.15960 172.79918 25.69953 0.543 20.15227 324 SER A CA 1
ATOM 2092 C CA B SER A 1 324 ? 17.09111 172.79378 25.69275 0.457 20.17260 324 SER A CA 1
ATOM 2093 C C . SER A 1 324 ? 17.30307 171.60269 24.76915 1.000 25.28644 324 SER A C 1
ATOM 2094 O O . SER A 1 324 ? 18.27816 171.54008 24.00774 1.000 21.95508 324 SER A O 1
ATOM 2099 N N . VAL A 1 325 ? 16.35387 170.67517 24.80101 1.000 16.81238 325 VAL A N 1
ATOM 2100 C CA . VAL A 1 325 ? 16.50278 169.37400 24.16616 1.000 17.52975 325 VAL A CA 1
ATOM 2101 C C . VAL A 1 325 ? 15.52934 169.26816 22.99934 1.000 14.91431 325 VAL A C 1
ATOM 2102 O O . VAL A 1 325 ? 14.41285 169.79814 23.05823 1.000 15.88415 325 VAL A O 1
ATOM 2106 N N . ILE A 1 326 ? 15.96607 168.61024 21.92512 1.000 14.75358 326 ILE A N 1
ATOM 2107 C CA . ILE A 1 326 ? 15.16579 168.44376 20.71813 1.000 11.52474 326 ILE A CA 1
ATOM 2108 C C . ILE A 1 326 ? 15.39485 167.02819 20.20005 1.000 13.21917 326 ILE A C 1
ATOM 2109 O O . ILE A 1 326 ? 16.50018 166.49122 20.30979 1.000 11.94023 326 ILE A O 1
ATOM 2114 N N . GLY A 1 327 ? 14.34734 166.40511 19.67944 1.000 11.57803 327 GLY A N 1
ATOM 2115 C CA . GLY A 1 327 ? 14.53390 165.05346 19.16073 1.000 10.39419 327 GLY A CA 1
ATOM 2116 C C . GLY A 1 327 ? 13.21967 164.29724 19.15682 1.000 17.23820 327 GLY A C 1
ATOM 2117 O O . GLY A 1 327 ? 12.15507 164.88209 18.97374 1.000 16.52419 327 GLY A O 1
ATOM 2118 N N . ALA A 1 328 ? 13.30835 162.99411 19.38574 1.000 16.05246 328 ALA A N 1
ATOM 2119 C CA . ALA A 1 328 ? 12.13794 162.15100 19.21252 1.000 14.34386 328 ALA A CA 1
ATOM 2120 C C . ALA A 1 328 ? 11.95333 161.24712 20.41937 1.000 12.82331 328 ALA A C 1
ATOM 2121 O O . ALA A 1 328 ? 12.88457 160.99676 21.19354 1.000 10.86710 328 ALA A O 1
ATOM 2123 N N . GLY A 1 329 ? 10.71773 160.78303 20.57749 1.000 12.50922 329 GLY A N 1
ATOM 2124 C CA . GLY A 1 329 ? 10.37778 159.76722 21.56041 1.000 13.69483 329 GLY A CA 1
ATOM 2125 C C . GLY A 1 329 ? 8.95068 159.33169 21.31349 1.000 12.97390 329 GLY A C 1
ATOM 2126 O O . GLY A 1 329 ? 8.24882 159.89501 20.47012 1.000 10.60468 329 GLY A O 1
ATOM 2127 N N . GLU A 1 330 ? 8.52616 158.29971 22.03792 1.000 13.59373 330 GLU A N 1
ATOM 2128 C CA . GLU A 1 330 ? 7.11440 157.93212 21.96233 1.000 12.59658 330 GLU A CA 1
ATOM 2129 C C . GLU A 1 330 ? 6.28397 159.02566 22.63938 1.000 12.55113 330 GLU A C 1
ATOM 2130 O O . GLU A 1 330 ? 6.69841 159.55832 23.67505 1.000 15.46847 330 GLU A O 1
ATOM 2136 N N . PRO A 1 331 ? 5.13123 159.40653 22.06095 1.000 11.64501 331 PRO A N 1
ATOM 2137 C CA . PRO A 1 331 ? 4.45824 160.64357 22.50582 1.000 11.70041 331 PRO A CA 1
ATOM 2138 C C . PRO A 1 331 ? 3.86901 160.56074 23.90137 1.000 13.38219 331 PRO A C 1
ATOM 2139 O O . PRO A 1 331 ? 3.58062 161.60929 24.48698 1.000 13.17317 331 PRO A O 1
ATOM 2143 N N . PHE A 1 332 ? 3.67766 159.36387 24.45434 1.000 15.20837 332 PHE A N 1
ATOM 2144 C CA . PHE A 1 332 ? 3.16423 159.24923 25.81794 1.000 12.79119 332 PHE A CA 1
ATOM 2145 C C . PHE A 1 332 ? 4.24659 159.38672 26.89046 1.000 13.77077 332 PHE A C 1
ATOM 2146 O O . PHE A 1 332 ? 3.91057 159.40313 28.08529 1.000 12.57177 332 PHE A O 1
ATOM 2154 N N . LEU A 1 333 ? 5.55974 159.50304 26.49947 1.000 12.97816 333 LEU A N 1
ATOM 2155 C CA . LEU A 1 333 ? 6.62921 159.59169 27.49274 1.000 15.08524 333 LEU A CA 1
ATOM 2156 C C . LEU A 1 333 ? 7.14767 161.02122 27.59542 1.000 14.04197 333 LEU A C 1
ATOM 2157 O O . LEU A 1 333 ? 7.40425 161.65031 26.56135 1.000 11.75832 333 LEU A O 1
ATOM 2162 N N . PRO A 1 334 ? 7.31758 161.56290 28.80930 1.000 12.07642 334 PRO A N 1
ATOM 2163 C CA . PRO A 1 334 ? 7.92834 162.89183 28.95002 1.000 14.86648 334 PRO A CA 1
ATOM 2164 C C . PRO A 1 334 ? 9.35631 162.89801 28.42277 1.000 11.45217 334 PRO A C 1
ATOM 2165 O O . PRO A 1 334 ? 10.08611 161.91369 28.54074 1.000 14.12960 334 PRO A O 1
ATOM 2169 N N . GLY A 1 335 ? 9.75393 164.03073 27.85498 1.000 11.69279 335 GLY A N 1
ATOM 2170 C CA . GLY A 1 335 ? 11.13388 164.23911 27.46345 1.000 13.76886 335 GLY A CA 1
ATOM 2171 C C . GLY A 1 335 ? 11.44690 163.76907 26.05339 1.000 14.90296 335 GLY A C 1
ATOM 2172 O O . GLY A 1 335 ? 10.57215 163.54708 25.21909 1.000 13.59823 335 GLY A O 1
ATOM 2173 N N . ILE A 1 336 ? 12.74855 163.61695 25.80567 1.000 15.15180 336 ILE A N 1
ATOM 2174 C CA . ILE A 1 336 ? 13.33398 163.26220 24.51397 1.000 12.96111 336 ILE A CA 1
ATOM 2175 C C . ILE A 1 336 ? 14.37964 162.18721 24.77892 1.000 14.41567 336 ILE A C 1
ATOM 2176 O O . ILE A 1 336 ? 15.21040 162.35012 25.68354 1.000 16.18062 336 ILE A O 1
ATOM 2181 N N . SER A 1 337 ? 14.36233 161.09800 23.98484 1.000 11.84095 337 SER A N 1
ATOM 2182 C CA . SER A 1 337 ? 15.34451 160.03064 24.16994 1.000 11.55828 337 SER A CA 1
ATOM 2183 C C . SER A 1 337 ? 16.32647 159.86358 23.01795 1.000 12.92633 337 SER A C 1
ATOM 2184 O O . SER A 1 337 ? 17.35008 159.19660 23.20859 1.000 12.93602 337 SER A O 1
ATOM 2187 N N . ILE A 1 338 ? 16.04323 160.44763 21.84553 1.000 11.35589 338 ILE A N 1
ATOM 2188 C CA . ILE A 1 338 ? 16.93774 160.48232 20.69179 1.000 12.79475 338 ILE A CA 1
ATOM 2189 C C . ILE A 1 338 ? 17.00503 161.92900 20.20401 1.000 13.07870 338 ILE A C 1
ATOM 2190 O O . ILE A 1 338 ? 15.96533 162.53634 19.93863 1.000 14.08645 338 ILE A O 1
ATOM 2195 N N . GLY A 1 339 ? 18.19702 162.48327 20.08483 1.000 11.34146 339 GLY A N 1
ATOM 2196 C CA . GLY A 1 339 ? 18.28745 163.85923 19.61219 1.000 10.25347 339 GLY A CA 1
ATOM 2197 C C . GLY A 1 339 ? 19.51202 164.54665 20.20695 1.000 12.73807 339 GLY A C 1
ATOM 2198 O O . GLY A 1 339 ? 20.59088 163.95242 20.25567 1.000 10.81147 339 GLY A O 1
ATOM 2199 N N . HIS A 1 340 ? 19.33225 165.79169 20.64707 1.000 14.08149 340 HIS A N 1
ATOM 2200 C CA . HIS A 1 340 ? 20.47355 166.52486 21.18774 1.000 12.85247 340 HIS A CA 1
ATOM 2201 C C . HIS A 1 340 ? 19.97245 167.65545 22.07123 1.000 12.11685 340 HIS A C 1
ATOM 2202 O O . HIS A 1 340 ? 18.80358 168.03272 22.01117 1.000 13.10519 340 HIS A O 1
ATOM 2209 N N . ASN A 1 341 ? 20.88271 168.21115 22.88813 1.000 13.64875 341 ASN A N 1
ATOM 2210 C CA . ASN A 1 341 ? 20.52945 169.31982 23.76527 1.000 19.25514 341 ASN A CA 1
ATOM 2211 C C . ASN A 1 341 ? 21.40340 170.55257 23.52964 1.000 21.46083 341 ASN A C 1
ATOM 2212 O O . ASN A 1 341 ? 21.55232 171.38832 24.41722 1.000 22.42992 341 ASN A O 1
ATOM 2217 N N . GLY A 1 342 ? 21.97064 170.71324 22.33723 1.000 15.25107 342 GLY A N 1
ATOM 2218 C CA . GLY A 1 342 ? 22.81044 171.87343 22.12281 1.000 23.57596 342 GLY A CA 1
ATOM 2219 C C . GLY A 1 342 ? 24.22189 171.76392 22.66933 1.000 21.23064 342 GLY A C 1
ATOM 2220 O O . GLY A 1 342 ? 25.05825 172.61899 22.35003 1.000 19.08145 342 GLY A O 1
ATOM 2221 N N . THR A 1 343 ? 24.52354 170.74598 23.47648 1.000 16.27881 343 THR A N 1
ATOM 2222 C CA . THR A 1 343 ? 25.90436 170.38020 23.76328 1.000 17.44555 343 THR A CA 1
ATOM 2223 C C . THR A 1 343 ? 26.25061 168.96617 23.31973 1.000 13.64299 343 THR A C 1
ATOM 2224 O O . THR A 1 343 ? 27.26256 168.77074 22.62920 1.000 18.31488 343 THR A O 1
ATOM 2228 N N . ILE A 1 344 ? 25.44932 167.97066 23.68981 1.000 11.71506 344 ILE A N 1
ATOM 2229 C CA . ILE A 1 344 ? 25.68069 166.58958 23.28536 1.000 10.49026 344 ILE A CA 1
ATOM 2230 C C . ILE A 1 344 ? 24.53736 166.13304 22.37923 1.000 12.54501 344 ILE A C 1
ATOM 2231 O O . ILE A 1 344 ? 23.46788 166.74567 22.32431 1.000 13.80760 344 ILE A O 1
ATOM 2236 N N . ALA A 1 345 ? 24.78905 165.04989 21.63907 1.000 12.99559 345 ALA A N 1
ATOM 2237 C CA . ALA A 1 345 ? 23.80789 164.40223 20.77601 1.000 13.72610 345 ALA A CA 1
ATOM 2238 C C . ALA A 1 345 ? 23.85850 162.90235 21.03717 1.000 13.54045 345 ALA A C 1
ATOM 2239 O O . ALA A 1 345 ? 24.90110 162.38219 21.43473 1.000 15.45611 345 ALA A O 1
ATOM 2241 N N . PHE A 1 346 ? 22.74627 162.20316 20.78563 1.000 10.46373 346 PHE A N 1
ATOM 2242 C CA . PHE A 1 346 ? 22.64753 160.78903 21.14613 1.000 10.53194 346 PHE A CA 1
ATOM 2243 C C . PHE A 1 346 ? 21.60680 160.08987 20.26780 1.000 10.97103 346 PHE A C 1
ATOM 2244 O O . PHE A 1 346 ? 20.61626 160.69750 19.84680 1.000 10.95264 346 PHE A O 1
ATOM 2252 N N . GLY A 1 347 ? 21.86998 158.81690 19.96913 1.000 10.28623 347 GLY A N 1
ATOM 2253 C CA . GLY A 1 347 ? 20.95976 157.98369 19.19592 1.000 14.32387 347 GLY A CA 1
ATOM 2254 C C . GLY A 1 347 ? 21.21072 156.53799 19.57084 1.000 12.65434 347 GLY A C 1
ATOM 2255 O O . GLY A 1 347 ? 22.24861 156.21942 20.14885 1.000 14.15569 347 GLY A O 1
ATOM 2256 N N . LEU A 1 348 ? 20.27154 155.64842 19.21276 1.000 11.16302 348 LEU A N 1
ATOM 2257 C CA . LEU A 1 348 ? 20.27300 154.30922 19.80557 1.000 11.50895 348 LEU A CA 1
ATOM 2258 C C . LEU A 1 348 ? 19.95606 153.21199 18.79763 1.000 15.47586 348 LEU A C 1
ATOM 2259 O O . LEU A 1 348 ? 19.25222 153.43117 17.80445 1.000 14.04413 348 LEU A O 1
ATOM 2264 N N . THR A 1 349 ? 20.49874 152.01495 19.06327 1.000 9.70511 349 THR A N 1
ATOM 2265 C CA . THR A 1 349 ? 20.07209 150.79908 18.38107 1.000 12.14873 349 THR A CA 1
ATOM 2266 C C . THR A 1 349 ? 20.03273 149.66277 19.39638 1.000 14.18144 349 THR A C 1
ATOM 2267 O O . THR A 1 349 ? 20.82006 149.63629 20.34796 1.000 11.98878 349 THR A O 1
ATOM 2271 N N . ARG A 1 350 ? 19.13552 148.70325 19.17527 1.000 10.18504 350 ARG A N 1
ATOM 2272 C CA . ARG A 1 350 ? 18.96727 147.63408 20.15642 1.000 13.51060 350 ARG A CA 1
ATOM 2273 C C . ARG A 1 350 ? 20.26785 146.87473 20.39285 1.000 13.15958 350 ARG A C 1
ATOM 2274 O O . ARG A 1 350 ? 21.01609 146.57740 19.45645 1.000 12.01456 350 ARG A O 1
ATOM 2282 N N . PHE A 1 351 ? 20.51479 146.56635 21.67160 1.000 12.61118 351 PHE A N 1
ATOM 2283 C CA . PHE A 1 351 ? 21.60960 145.73142 22.16473 1.000 11.89600 351 PHE A CA 1
ATOM 2284 C C . PHE A 1 351 ? 20.94434 144.63995 23.00243 1.000 12.56372 351 PHE A C 1
ATOM 2285 O O . PHE A 1 351 ? 20.20518 144.94764 23.94128 1.000 12.91123 351 PHE A O 1
ATOM 2293 N N . TYR A 1 352 ? 21.13408 143.37579 22.63294 1.000 9.90687 352 TYR A N 1
ATOM 2294 C CA . TYR A 1 352 ? 20.17027 142.34556 23.02984 1.000 10.64199 352 TYR A CA 1
ATOM 2295 C C . TYR A 1 352 ? 20.60688 141.58701 24.28413 1.000 11.71000 352 TYR A C 1
ATOM 2296 O O . TYR A 1 352 ? 20.89693 140.38732 24.25381 1.000 12.50109 352 TYR A O 1
ATOM 2305 N N . MET A 1 353 ? 20.59177 142.25803 25.42798 1.000 13.13091 353 MET A N 1
ATOM 2306 C CA . MET A 1 353 ? 20.79538 141.46163 26.62783 1.000 15.85131 353 MET A CA 1
ATOM 2307 C C . MET A 1 353 ? 19.51189 140.68376 26.90630 1.000 16.90649 353 MET A C 1
ATOM 2308 O O . MET A 1 353 ? 18.40025 141.16799 26.65342 1.000 12.13383 353 MET A O 1
ATOM 2313 N N . ASP A 1 354 ? 19.68439 139.44067 27.34849 1.000 10.86632 354 ASP A N 1
ATOM 2314 C CA . ASP A 1 354 ? 18.57932 138.51178 27.57649 1.000 13.98581 354 ASP A CA 1
ATOM 2315 C C . ASP A 1 354 ? 17.84160 138.91675 28.84629 1.000 14.29896 354 ASP A C 1
ATOM 2316 O O . ASP A 1 354 ? 18.39633 138.80958 29.94683 1.000 11.21468 354 ASP A O 1
ATOM 2321 N N . GLN A 1 355 ? 16.60347 139.40318 28.70111 1.000 11.22262 355 GLN A N 1
ATOM 2322 C CA . GLN A 1 355 ? 15.86255 139.96660 29.83122 1.000 10.44533 355 GLN A CA 1
ATOM 2323 C C . GLN A 1 355 ? 14.59809 139.18529 30.19136 1.000 11.49501 355 GLN A C 1
ATOM 2324 O O . GLN A 1 355 ? 13.81239 139.64245 31.03447 1.000 12.78750 355 GLN A O 1
ATOM 2330 N N . GLU A 1 356 ? 14.40037 138.00797 29.61399 1.000 10.43600 356 GLU A N 1
ATOM 2331 C CA . GLU A 1 356 ? 13.22808 137.18384 29.87266 1.000 9.59575 356 GLU A CA 1
ATOM 2332 C C . GLU A 1 356 ? 13.65271 135.72700 29.94511 1.000 12.00349 356 GLU A C 1
ATOM 2333 O O . GLU A 1 356 ? 14.34209 135.24827 29.04556 1.000 14.02375 356 GLU A O 1
ATOM 2339 N N . ASP A 1 357 ? 13.25398 135.03493 31.01417 1.000 11.83293 357 ASP A N 1
ATOM 2340 C CA . ASP A 1 357 ? 13.40461 133.58760 31.13547 1.000 11.83004 357 ASP A CA 1
ATOM 2341 C C . ASP A 1 357 ? 12.05118 132.97013 31.47820 1.000 13.04953 357 ASP A C 1
ATOM 2342 O O . ASP A 1 357 ? 11.29516 133.51826 32.29135 1.000 13.89326 357 ASP A O 1
ATOM 2347 N N . LEU A 1 358 ? 11.75897 131.82284 30.87800 1.000 10.63833 358 LEU A N 1
ATOM 2348 C CA . LEU A 1 358 ? 10.55175 131.07239 31.19675 1.000 12.24664 358 LEU A CA 1
ATOM 2349 C C . LEU A 1 358 ? 10.87144 130.07428 32.30724 1.000 13.09524 358 LEU A C 1
ATOM 2350 O O . LEU A 1 358 ? 11.78384 129.25463 32.15626 1.000 14.69456 358 LEU A O 1
ATOM 2355 N N . TYR A 1 359 ? 10.13224 130.14807 33.41826 1.000 12.74131 359 TYR A N 1
ATOM 2356 C CA . TYR A 1 359 ? 10.33242 129.26129 34.56922 1.000 10.56190 359 TYR A CA 1
ATOM 2357 C C . TYR A 1 359 ? 9.22808 128.21721 34.60893 1.000 14.30928 359 TYR A C 1
ATOM 2358 O O . TYR A 1 359 ? 8.05241 128.55626 34.44634 1.000 14.77995 359 TYR A O 1
ATOM 2367 N N . VAL A 1 360 ? 9.60971 126.95755 34.82797 1.000 14.76557 360 VAL A N 1
ATOM 2368 C CA . VAL A 1 360 ? 8.70388 125.81400 34.75712 1.000 13.02075 360 VAL A CA 1
ATOM 2369 C C . VAL A 1 360 ? 8.62238 125.18286 36.13689 1.000 19.16892 360 VAL A C 1
ATOM 2370 O O . VAL A 1 360 ? 9.65034 124.81820 36.71875 1.000 16.44928 360 VAL A O 1
ATOM 2374 N N . TYR A 1 361 ? 7.40644 125.00367 36.63697 1.000 16.76728 361 TYR A N 1
ATOM 2375 C CA . TYR A 1 361 ? 7.20913 124.60145 38.01506 1.000 19.55580 361 TYR A CA 1
ATOM 2376 C C . TYR A 1 361 ? 6.45100 123.28527 38.09161 1.000 22.76256 361 TYR A C 1
ATOM 2377 O O . TYR A 1 361 ? 5.69889 122.91966 37.17627 1.000 20.83805 361 TYR A O 1
ATOM 2386 N N . GLU A 1 362 ? 6.71307 122.56245 39.17755 1.000 19.72251 362 GLU A N 1
ATOM 2387 C CA . GLU A 1 362 ? 5.88193 121.46117 39.63867 1.000 22.02105 362 GLU A CA 1
ATOM 2388 C C . GLU A 1 362 ? 4.95589 122.01691 40.71482 1.000 13.97387 362 GLU A C 1
ATOM 2389 O O . GLU A 1 362 ? 5.40976 122.71586 41.62130 1.000 23.05447 362 GLU A O 1
ATOM 2395 N N . THR A 1 363 ? 3.66083 121.74527 40.60091 1.000 24.72380 363 THR A N 1
ATOM 2396 C CA . THR A 1 363 ? 2.70960 122.22224 41.59432 1.000 22.26899 363 THR A CA 1
ATOM 2397 C C . THR A 1 363 ? 2.22671 121.06493 42.46225 1.000 27.78224 363 THR A C 1
ATOM 2398 O O . THR A 1 363 ? 2.23549 119.90354 42.04520 1.000 26.01997 363 THR A O 1
ATOM 2402 N N . ASP A 1 364 ? 1.80447 121.40330 43.67008 1.000 23.11499 364 ASP A N 1
ATOM 2403 C CA . ASP A 1 364 ? 1.36905 120.41295 44.64911 1.000 28.06252 364 ASP A CA 1
ATOM 2404 C C . ASP A 1 364 ? 0.02067 119.83447 44.24340 1.000 29.46837 364 ASP A C 1
ATOM 2405 O O . ASP A 1 364 ? -0.93894 120.59581 44.05567 1.000 31.95265 364 ASP A O 1
ATOM 2410 N N . PRO A 1 365 ? -0.09887 118.51432 44.08165 1.000 38.57183 365 PRO A N 1
ATOM 2411 C CA . PRO A 1 365 ? -1.40948 117.93447 43.74058 1.000 36.91162 365 PRO A CA 1
ATOM 2412 C C . PRO A 1 365 ? -2.50114 118.28439 44.73342 1.000 30.13517 365 PRO A C 1
ATOM 2413 O O . PRO A 1 365 ? -3.65682 118.45547 44.33323 1.000 34.10772 365 PRO A O 1
ATOM 241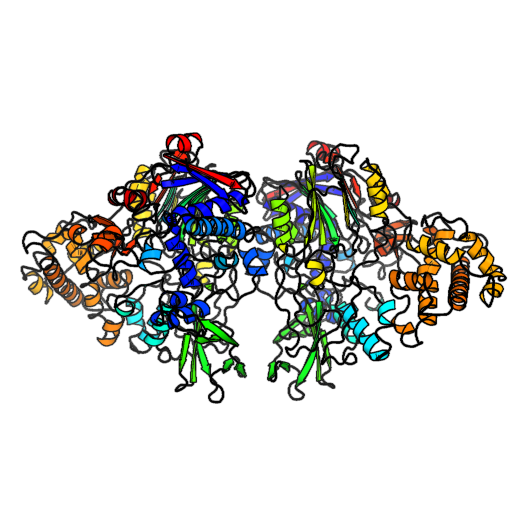7 N N . ALA A 1 366 ? -2.16594 118.41852 46.01296 1.000 29.08545 366 ALA A N 1
ATOM 2418 C CA . ALA A 1 366 ? -3.12649 118.82308 47.03037 1.000 35.37680 366 ALA A CA 1
ATOM 2419 C C . ALA A 1 366 ? -3.37969 120.32585 47.04495 1.000 40.02014 366 ALA A C 1
ATOM 2420 O O . ALA A 1 366 ? -4.25232 120.78681 47.78979 1.000 32.91683 366 ALA A O 1
ATOM 2422 N N . GLN A 1 367 ? -2.61150 121.10566 46.29220 1.000 24.84978 367 GLN A N 1
ATOM 2423 C CA . GLN A 1 367 ? -2.79151 122.54786 46.31526 1.000 28.22442 367 GLN A CA 1
ATOM 2424 C C . GLN A 1 367 ? -2.16994 123.12759 45.05172 1.000 27.48493 367 GLN A C 1
ATOM 2425 O O . GLN A 1 367 ? -0.97241 123.44593 45.03532 1.000 26.72280 367 GLN A O 1
ATOM 2431 N N . PRO A 1 368 ? -2.93604 123.25854 43.96628 1.000 27.97144 368 PRO A N 1
ATOM 2432 C CA . PRO A 1 368 ? -2.32922 123.68134 42.69682 1.000 28.64699 368 PRO A CA 1
ATOM 2433 C C . PRO A 1 368 ? -1.77167 125.09445 42.74076 1.000 26.42589 368 PRO A C 1
ATOM 2434 O O . PRO A 1 368 ? -1.01984 125.46189 41.83053 1.000 30.17600 368 PRO A O 1
ATOM 2438 N N . LYS A 1 369 ? -2.11186 125.88959 43.75610 1.000 21.39793 369 LYS A N 1
ATOM 2439 C CA . LYS A 1 369 ? -1.57637 127.23427 43.91288 1.000 23.68345 369 LYS A CA 1
ATOM 2440 C C . LYS A 1 369 ? -0.25372 127.25204 44.67263 1.000 25.77198 369 LYS A C 1
ATOM 2441 O O . LYS A 1 369 ? 0.19643 128.32207 45.09334 1.000 24.55787 369 LYS A O 1
ATOM 2447 N N . SER A 1 370 ? 0.36184 126.09067 44.86293 1.000 23.07779 370 SER A N 1
ATOM 2448 C CA . SER A 1 370 ? 1.67062 125.95753 45.48133 1.000 24.13078 370 SER A CA 1
ATOM 2449 C C . SER A 1 370 ? 2.60271 125.24169 44.51601 1.000 21.84302 370 SER A C 1
ATOM 2450 O O . SER A 1 370 ? 2.17112 124.34774 43.78580 1.000 19.74695 370 SER A O 1
ATOM 2453 N N . TYR A 1 371 ? 3.87488 125.65452 44.49375 1.000 19.61834 371 TYR A N 1
ATOM 2454 C CA . TYR A 1 371 ? 4.87190 125.06907 43.60218 1.000 20.70653 371 TYR A CA 1
ATOM 2455 C C . TYR A 1 371 ? 6.09834 124.64733 44.40736 1.000 16.24122 371 TYR A C 1
ATOM 2456 O O . TYR A 1 371 ? 6.38533 125.20039 45.47630 1.000 22.52164 371 TYR A O 1
ATOM 2465 N N . ARG A 1 372 ? 6.80575 123.64029 43.90178 1.000 19.77626 372 ARG A N 1
ATOM 2466 C CA . ARG A 1 372 ? 7.99075 123.15508 44.60312 1.000 18.73391 372 ARG A CA 1
ATOM 2467 C C . ARG A 1 372 ? 9.11203 124.17096 44.47277 1.000 16.61449 372 ARG A C 1
ATOM 2468 O O . ARG A 1 372 ? 9.46838 124.57748 43.36185 1.000 22.70322 372 ARG A O 1
ATOM 2470 N N . TYR A 1 373 ? 9.66051 124.59381 45.60626 1.000 16.61856 373 TYR A N 1
ATOM 2471 C CA . TYR A 1 373 ? 10.80026 125.50480 45.61791 1.000 21.28750 373 TYR A CA 1
ATOM 2472 C C . TYR A 1 373 ? 11.70904 125.11114 46.77307 1.000 24.22937 373 TYR A C 1
ATOM 2473 O O . TYR A 1 373 ? 11.32329 125.21675 47.94254 1.000 21.02929 373 TYR A O 1
ATOM 2482 N N . ARG A 1 374 ? 12.91751 124.66472 46.43754 1.000 25.84624 374 ARG A N 1
ATOM 2483 C CA . ARG A 1 374 ? 13.91295 124.22447 47.41561 1.000 20.30712 374 ARG A CA 1
ATOM 2484 C C . ARG A 1 374 ? 13.31724 123.23324 48.41854 1.000 25.65468 374 ARG A C 1
ATOM 2485 O O . ARG A 1 374 ? 13.44155 123.38852 49.63651 1.000 28.46721 374 ARG A O 1
ATOM 2493 N N . GLY A 1 375 ? 12.67707 122.18989 47.88443 1.000 23.53591 375 GLY A N 1
ATOM 2494 C CA . GLY A 1 375 ? 12.19393 121.09284 48.70958 1.000 28.88604 375 GLY A CA 1
ATOM 2495 C C . GLY A 1 375 ? 11.00701 121.40898 49.59105 1.000 33.04159 375 GLY A C 1
ATOM 2496 O O . GLY A 1 375 ? 10.74672 120.68386 50.55367 1.000 37.35444 375 GLY A O 1
ATOM 2497 N N . ARG A 1 376 ? 10.27322 122.47098 49.28530 1.000 31.98380 376 ARG A N 1
ATOM 2498 C CA . ARG A 1 376 ? 9.16084 122.93537 50.09527 1.000 27.33262 376 ARG A CA 1
ATOM 2499 C C . ARG A 1 376 ? 8.03431 123.34768 49.15435 1.000 29.66826 376 ARG A C 1
ATOM 2500 O O . ARG A 1 376 ? 8.28581 123.77959 48.02449 1.000 24.41047 376 ARG A O 1
ATOM 2508 N N . TRP A 1 377 ? 6.78880 123.19222 49.60119 1.000 31.22657 377 TRP A N 1
ATOM 2509 C CA . TRP A 1 377 ? 5.66774 123.72538 48.83288 1.000 31.73452 377 TRP A CA 1
ATOM 2510 C C . TRP A 1 377 ? 5.53542 125.20324 49.15920 1.000 33.07693 377 TRP A C 1
ATOM 2511 O O . TRP A 1 377 ? 5.27662 125.57365 50.31111 1.000 33.00143 377 TRP A O 1
ATOM 2522 N N . GLU A 1 378 ? 5.69579 126.04007 48.14566 1.000 24.16794 378 GLU A N 1
ATOM 2523 C CA . GLU A 1 378 ? 5.66466 127.47168 48.33289 1.000 25.93235 378 GLU A CA 1
ATOM 2524 C C . GLU A 1 378 ? 4.40103 128.01774 47.69422 1.000 23.24816 378 GLU A C 1
ATOM 2525 O O . GLU A 1 378 ? 4.12071 127.69922 46.52980 1.000 19.75302 378 GLU A O 1
ATOM 2531 N N . PRO A 1 379 ? 3.61349 128.81031 48.42004 1.000 20.74430 379 PRO A N 1
ATOM 2532 C CA . PRO A 1 379 ? 2.34205 129.30073 47.87041 1.000 24.16983 379 PRO A CA 1
ATOM 2533 C C . PRO A 1 379 ? 2.53997 130.42558 46.86574 1.000 23.30622 379 PRO A C 1
ATOM 2534 O O . PRO A 1 379 ? 3.36233 131.32677 47.05175 1.000 23.35487 379 PRO A O 1
ATOM 2538 N N . MET A 1 380 ? 1.75706 130.37801 45.79812 1.000 19.07849 380 MET A N 1
ATOM 2539 C CA . MET A 1 380 ? 1.69944 131.51879 44.90267 1.000 19.80203 380 MET A CA 1
ATOM 2540 C C . MET A 1 380 ? 1.03551 132.69157 45.59947 1.000 24.23208 380 MET A C 1
ATOM 2541 O O . MET A 1 380 ? 0.21478 132.52018 46.50436 1.000 17.83844 380 MET A O 1
ATOM 2546 N N . GLU A 1 381 ? 1.39756 133.89706 45.17407 1.000 20.74653 381 GLU A N 1
ATOM 2547 C CA . GLU A 1 381 ? 0.63350 135.07382 45.54051 1.000 17.46340 381 GLU A CA 1
ATOM 2548 C C . GLU A 1 381 ? -0.44935 135.27099 44.48553 1.000 22.64257 381 GLU A C 1
ATOM 2549 O O . GLU A 1 381 ? -0.15947 135.29114 43.28436 1.000 21.36739 381 GLU A O 1
ATOM 2555 N N . THR A 1 382 ? -1.68991 135.42782 44.93121 1.000 20.38017 382 THR A N 1
ATOM 2556 C CA . THR A 1 382 ? -2.81897 135.59537 44.02714 1.000 21.32603 382 THR A CA 1
ATOM 2557 C C . THR A 1 382 ? -3.39407 136.98500 44.23190 1.000 27.11240 382 THR A C 1
ATOM 2558 O O . THR A 1 382 ? -3.71237 137.37188 45.35908 1.000 24.85099 382 THR A O 1
ATOM 2562 N N . ILE A 1 383 ? -3.52103 137.73639 43.15176 1.000 24.40989 383 ILE A N 1
ATOM 2563 C CA . ILE A 1 383 ? -4.12337 139.05382 43.24251 1.000 23.30361 383 ILE A CA 1
ATOM 2564 C C . ILE A 1 383 ? -5.46226 139.00134 42.52961 1.000 21.12324 383 ILE A C 1
ATOM 2565 O O . ILE A 1 383 ? -5.65343 138.24783 41.56803 1.000 22.15583 383 ILE A O 1
ATOM 2570 N N . THR A 1 384 ? -6.40905 139.77375 43.03945 1.000 18.45477 384 THR A N 1
ATOM 2571 C CA . THR A 1 384 ? -7.72438 139.87916 42.43349 1.000 21.62102 384 THR A CA 1
ATOM 2572 C C . THR A 1 384 ? -7.81405 141.21176 41.70695 1.000 20.30980 384 THR A C 1
ATOM 2573 O O . THR A 1 384 ? -7.41742 142.24437 42.24724 1.000 18.35396 384 THR A O 1
ATOM 2577 N N . GLU A 1 385 ? -8.33889 141.19018 40.48970 1.000 21.15285 385 GLU A N 1
ATOM 2578 C CA . GLU A 1 385 ? -8.53253 142.40609 39.72154 1.000 20.81894 385 GLU A CA 1
ATOM 2579 C C . GLU A 1 385 ? -9.99379 142.50659 39.31015 1.000 18.86894 385 GLU A C 1
ATOM 2580 O O . GLU A 1 385 ? -10.64051 141.49316 39.03931 1.000 18.23255 385 GLU A O 1
ATOM 2586 N N . LYS A 1 386 ? -10.50354 143.73030 39.28057 1.000 20.80382 386 LYS A N 1
ATOM 2587 C CA . LYS A 1 386 ? -11.85814 144.01089 38.82353 1.000 17.64788 386 LYS A CA 1
ATOM 2588 C C . LYS A 1 386 ? -11.76908 144.61629 37.42602 1.000 17.96904 386 LYS A C 1
ATOM 2589 O O . LYS A 1 386 ? -11.10893 145.63906 37.22285 1.000 18.68957 386 LYS A O 1
ATOM 2595 N N . ILE A 1 387 ? -12.39606 143.96993 36.46151 1.000 15.67769 387 ILE A N 1
ATOM 2596 C CA . ILE A 1 387 ? -12.33647 144.42209 35.08005 1.000 18.35055 387 ILE A CA 1
ATOM 2597 C C . ILE A 1 387 ? -13.73584 144.86380 34.68246 1.000 20.46658 387 ILE A C 1
ATOM 2598 O O . ILE A 1 387 ? -14.65006 144.04030 34.56985 1.000 19.65864 387 ILE A O 1
ATOM 2603 N N . THR A 1 388 ? -13.89797 146.17057 34.48253 1.000 19.21498 388 THR A N 1
ATOM 2604 C CA . THR A 1 388 ? -15.16328 146.72334 34.02149 1.000 20.34472 388 THR A CA 1
ATOM 2605 C C . THR A 1 388 ? -15.35819 146.41198 32.54459 1.000 21.90199 388 THR A C 1
ATOM 2606 O O . THR A 1 388 ? -14.42928 146.51665 31.73791 1.000 15.45948 388 THR A O 1
ATOM 2610 N N . VAL A 1 389 ? -16.57933 146.03032 32.18403 1.000 19.00828 389 VAL A N 1
ATOM 2611 C CA . VAL A 1 389 ? -16.89043 145.59610 30.82923 1.000 11.97163 389 VAL A CA 1
ATOM 2612 C C . VAL A 1 389 ? -18.09259 146.37757 30.31737 1.000 20.85924 389 VAL A C 1
ATOM 2613 O O . VAL A 1 389 ? -19.14224 146.40343 30.96947 1.000 19.35684 389 VAL A O 1
ATOM 2617 N N . ARG A 1 390 ? -17.93753 147.00150 29.15078 1.000 21.23971 390 ARG A N 1
ATOM 2618 C CA . ARG A 1 390 ? -19.02983 147.74438 28.54654 1.000 25.60418 390 ARG A CA 1
ATOM 2619 C C . ARG A 1 390 ? -20.22500 146.82417 28.35443 1.000 21.87018 390 ARG A C 1
ATOM 2620 O O . ARG A 1 390 ? -20.09377 145.71742 27.82604 1.000 17.58733 390 ARG A O 1
ATOM 2628 N N . GLY A 1 391 ? -21.38094 147.27080 28.81888 1.000 22.32162 391 GLY A N 1
ATOM 2629 C CA . GLY A 1 391 ? -22.58023 146.46792 28.74160 1.000 26.71634 391 GLY A CA 1
ATOM 2630 C C . GLY A 1 391 ? -22.84662 145.59021 29.94547 1.000 29.01905 391 GLY A C 1
ATOM 2631 O O . GLY A 1 391 ? -23.91739 144.97097 30.01288 1.000 24.33326 391 GLY A O 1
ATOM 2632 N N . GLU A 1 392 ? -21.94351 145.54386 30.92161 1.000 19.12735 392 GLU A N 1
ATOM 2633 C CA . GLU A 1 392 ? -22.16047 144.73037 32.10931 1.000 22.49505 392 GLU A CA 1
ATOM 2634 C C . GLU A 1 392 ? -22.13623 145.61819 33.34442 1.000 27.67176 392 GLU A C 1
ATOM 2635 O O . GLU A 1 392 ? -21.25259 146.46932 33.49385 1.000 24.04311 392 GLU A O 1
ATOM 2641 N N . ALA A 1 393 ? -23.09431 145.38795 34.24705 1.000 22.55016 393 ALA A N 1
ATOM 2642 C CA . ALA A 1 393 ? -23.25611 146.27181 35.39646 1.000 28.74990 393 ALA A CA 1
ATOM 2643 C C . ALA A 1 393 ? -22.16129 146.05365 36.43053 1.000 23.86148 393 ALA A C 1
ATOM 2644 O O . ALA A 1 393 ? -21.63162 147.01789 36.99299 1.000 30.69908 393 ALA A O 1
ATOM 2646 N N . GLU A 1 394 ? -21.81023 144.80926 36.68911 1.000 28.36213 394 GLU A N 1
ATOM 2647 C CA . GLU A 1 394 ? -20.79153 144.42986 37.65476 1.000 29.64189 394 GLU A CA 1
ATOM 2648 C C . GLU A 1 394 ? -19.45260 144.27091 36.94481 1.000 21.76060 394 GLU A C 1
ATOM 2649 O O . GLU A 1 394 ? -19.40648 143.75028 35.83306 1.000 22.73571 394 GLU A O 1
ATOM 2655 N N . PRO A 1 395 ? -18.34427 144.70238 37.52792 1.000 24.82782 395 PRO A N 1
ATOM 2656 C CA . PRO A 1 395 ? -17.04674 144.36087 36.93986 1.000 26.94533 395 PRO A CA 1
ATOM 2657 C C . PRO A 1 395 ? -16.79934 142.86642 37.06570 1.000 26.47106 395 PRO A C 1
ATOM 2658 O O . PRO A 1 395 ? -17.35565 142.19038 37.93720 1.000 23.58928 395 PRO A O 1
ATOM 2662 N N . ARG A 1 396 ? -16.01053 142.33078 36.14052 1.000 20.41077 396 ARG A N 1
ATOM 2663 C CA . ARG A 1 396 ? -15.59408 140.94522 36.28112 1.000 20.81830 396 ARG A CA 1
ATOM 2664 C C . ARG A 1 396 ? -14.53796 140.84115 37.36538 1.000 20.59054 396 ARG A C 1
ATOM 2665 O O . ARG A 1 396 ? -13.66007 141.69979 37.48339 1.000 21.22505 396 ARG A O 1
ATOM 2673 N N . THR A 1 397 ? -14.61156 139.77391 38.14341 1.000 18.45261 397 THR A N 1
ATOM 2674 C CA . THR A 1 397 ? -13.58792 139.45980 39.12404 1.000 21.40746 397 THR A CA 1
ATOM 2675 C C . THR A 1 397 ? -12.70882 138.37307 38.53091 1.000 26.48346 397 THR A C 1
ATOM 2676 O O . THR A 1 397 ? -13.20248 137.30286 38.16978 1.000 25.29120 397 THR A O 1
ATOM 2680 N N . VAL A 1 398 ? -11.41807 138.66577 38.38942 1.000 21.63469 398 VAL A N 1
ATOM 2681 C CA . VAL A 1 398 ? -10.46802 137.70682 37.85238 1.000 18.99028 398 VAL A CA 1
ATOM 2682 C C . VAL A 1 398 ? -9.30364 137.64181 38.82709 1.000 21.84963 398 VAL A C 1
ATOM 2683 O O . VAL A 1 398 ? -9.09921 138.54147 39.64109 1.000 17.05381 398 VAL A O 1
ATOM 2687 N N . THR A 1 399 ? -8.53279 136.56619 38.74298 1.000 21.67543 399 THR A N 1
ATOM 2688 C CA . THR A 1 399 ? -7.33534 136.45715 39.55323 1.000 19.90097 399 THR A CA 1
ATOM 2689 C C . THR A 1 399 ? -6.12909 136.24844 38.65200 1.000 17.66075 399 THR A C 1
ATOM 2690 O O . THR A 1 399 ? -6.24058 135.79216 37.50758 1.000 17.45242 399 THR A O 1
ATOM 2694 N N . ILE A 1 400 ? -4.97710 136.63229 39.18728 1.000 16.56093 400 ILE A N 1
ATOM 2695 C CA . ILE A 1 400 ? -3.68178 136.42945 38.56305 1.000 14.96897 400 ILE A CA 1
ATOM 2696 C C . ILE A 1 400 ? -2.77503 135.81728 39.62306 1.000 18.53016 400 ILE A C 1
ATOM 2697 O O . ILE A 1 400 ? -2.70079 136.33118 40.74323 1.000 19.25766 400 ILE A O 1
ATOM 2702 N N . ASP A 1 401 ? -2.10431 134.72180 39.28384 1.000 17.12603 401 ASP A N 1
ATOM 2703 C CA . ASP A 1 401 ? -1.17209 134.08211 40.20500 1.000 16.65209 401 ASP A CA 1
ATOM 2704 C C . ASP A 1 401 ? 0.25752 134.50465 39.89589 1.000 15.27552 401 ASP A C 1
ATOM 2705 O O . ASP A 1 401 ? 0.62790 134.66974 38.73032 1.000 14.93756 401 ASP A O 1
ATOM 2710 N N . PHE A 1 402 ? 1.06153 134.65123 40.94697 1.000 16.86215 402 PHE A N 1
ATOM 2711 C CA . PHE A 1 402 ? 2.48333 134.93640 40.81779 1.000 16.89382 402 PHE A CA 1
ATOM 2712 C C . PHE A 1 402 ? 3.29144 133.92800 41.61935 1.000 18.00912 402 PHE A C 1
ATOM 2713 O O . PHE A 1 402 ? 2.95153 133.62340 42.76897 1.000 19.52658 402 PHE A O 1
ATOM 2721 N N . THR A 1 403 ? 4.38600 133.44981 41.02917 1.000 19.78204 403 THR A N 1
ATOM 2722 C CA . THR A 1 403 ? 5.43211 132.79272 41.79802 1.000 13.32933 403 THR A CA 1
ATOM 2723 C C . THR A 1 403 ? 6.39330 133.86664 42.30075 1.000 19.57650 403 THR A C 1
ATOM 2724 O O . THR A 1 403 ? 6.25403 135.05046 41.98615 1.000 13.22560 403 THR A O 1
ATOM 2728 N N . ARG A 1 404 ? 7.40551 133.45793 43.06913 1.000 16.36012 404 ARG A N 1
ATOM 2729 C CA . ARG A 1 404 ? 8.42316 134.42075 43.47175 1.000 13.17462 404 ARG A CA 1
ATOM 2730 C C . ARG A 1 404 ? 9.19517 135.00106 42.28441 1.000 15.82146 404 ARG A C 1
ATOM 2731 O O . ARG A 1 404 ? 9.90670 135.99672 42.46800 1.000 13.78815 404 ARG A O 1
ATOM 2739 N N . HIS A 1 405 ? 9.07353 134.42396 41.08318 1.000 9.66983 405 HIS A N 1
ATOM 2740 C CA . HIS A 1 405 ? 9.83259 134.89028 39.92329 1.000 14.46700 405 HIS A CA 1
ATOM 2741 C C . HIS A 1 405 ? 9.02442 135.74434 38.95273 1.000 18.55884 405 HIS A C 1
ATOM 2742 O O . HIS A 1 405 ? 9.61678 136.53125 38.20354 1.000 11.06278 405 HIS A O 1
ATOM 2749 N N . GLY A 1 406 ? 7.70645 135.60972 38.92711 1.000 14.15846 406 GLY A N 1
ATOM 2750 C CA . GLY A 1 406 ? 6.90528 136.43114 38.05173 1.000 13.07062 406 GLY A CA 1
ATOM 2751 C C . GLY A 1 406 ? 5.49200 135.91078 37.90103 1.000 17.74472 406 GLY A C 1
ATOM 2752 O O . GLY A 1 406 ? 5.07296 134.96664 38.58430 1.000 10.96451 406 GLY A O 1
ATOM 2753 N N . PRO A 1 407 ? 4.73261 136.52660 36.99114 1.000 14.72429 407 PRO A N 1
ATOM 2754 C CA . PRO A 1 407 ? 3.33756 136.11731 36.78330 1.000 14.63830 407 PRO A CA 1
ATOM 2755 C C . PRO A 1 407 ? 3.24921 134.75208 36.12720 1.000 18.09259 407 PRO A C 1
ATOM 2756 O O . PRO A 1 407 ? 4.01072 134.43257 35.21077 1.000 13.66756 407 PRO A O 1
ATOM 2760 N N . VAL A 1 408 ? 2.25859 133.97446 36.54862 1.000 11.97186 408 VAL A N 1
ATOM 2761 C CA . VAL A 1 408 ? 1.98584 132.67657 35.93710 1.000 10.89924 408 VAL A CA 1
ATOM 2762 C C . VAL A 1 408 ? 1.24641 132.89810 34.62645 1.000 18.51883 408 VAL A C 1
ATOM 2763 O O . VAL A 1 408 ? 0.14985 133.47178 34.61229 1.000 18.67534 408 VAL A O 1
ATOM 2767 N N . LEU A 1 409 ? 1.85379 132.45834 33.51819 1.000 16.47970 409 LEU A N 1
ATOM 2768 C CA . LEU A 1 409 ? 1.22425 132.58016 32.20550 1.000 17.73551 409 LEU A CA 1
ATOM 2769 C C . LEU A 1 409 ? 0.24099 131.45688 31.91854 1.000 21.66359 409 LEU A C 1
ATOM 2770 O O . LEU A 1 409 ? -0.68947 131.63696 31.12182 1.000 19.25413 409 LEU A O 1
ATOM 2775 N N . HIS A 1 410 ? 0.46918 130.28717 32.50222 1.000 17.97293 410 HIS A N 1
ATOM 2776 C CA . HIS A 1 410 ? -0.28510 129.09301 32.16778 1.000 19.30787 410 HIS A CA 1
ATOM 2777 C C . HIS A 1 410 ? -0.08814 128.07287 33.27786 1.000 21.93243 410 HIS A C 1
ATOM 2778 O O . HIS A 1 410 ? 0.96371 128.02966 33.91979 1.000 18.73314 410 HIS A O 1
ATOM 2785 N N . ALA A 1 411 ? -1.10699 127.25105 33.49290 1.000 23.18401 411 ALA A N 1
ATOM 2786 C CA . ALA A 1 411 ? -1.03019 126.16329 34.45848 1.000 21.97935 411 ALA A CA 1
ATOM 2787 C C . ALA A 1 411 ? -1.75592 124.95795 33.87935 1.000 30.34024 411 ALA A C 1
ATOM 2788 O O . ALA A 1 411 ? -2.69537 125.10476 33.09170 1.000 29.46221 411 ALA A O 1
ATOM 2790 N N . ASP A 1 412 ? -1.29084 123.76242 34.23824 1.000 28.47849 412 ASP A N 1
ATOM 2791 C CA . ASP A 1 412 ? -1.92054 122.50933 33.80805 1.000 28.47494 412 ASP A CA 1
ATOM 2792 C C . ASP A 1 412 ? -2.08548 121.58275 35.00862 1.000 35.68037 412 ASP A C 1
ATOM 2793 O O . ASP A 1 412 ? -1.12294 120.93649 35.43589 1.000 30.91871 412 ASP A O 1
ATOM 2798 N N . ASP A 1 413 ? -3.30142 121.50407 35.54960 1.000 35.73407 413 ASP A N 1
ATOM 2799 C CA . ASP A 1 413 ? -3.49820 120.68510 36.73877 1.000 39.89441 413 ASP A CA 1
ATOM 2800 C C . ASP A 1 413 ? -3.38934 119.19478 36.43045 1.000 39.05261 413 ASP A C 1
ATOM 2801 O O . ASP A 1 413 ? -3.10501 118.40803 37.34159 1.000 45.90228 413 ASP A O 1
ATOM 2806 N N . ALA A 1 414 ? -3.58626 118.79462 35.17019 1.000 39.30930 414 ALA A N 1
ATOM 2807 C CA . ALA A 1 414 ? -3.43577 117.38870 34.79919 1.000 40.54241 414 ALA A CA 1
ATOM 2808 C C . ALA A 1 414 ? -2.01618 116.89799 35.05622 1.000 42.85623 414 ALA A C 1
ATOM 2809 O O . ALA A 1 414 ? -1.81308 115.81812 35.62287 1.000 40.96892 414 ALA A O 1
ATOM 2811 N N . SER A 1 415 ? -1.01738 117.68102 34.65094 1.000 36.87095 415 SER A N 1
ATOM 2812 C CA . SER A 1 415 ? 0.37957 117.32587 34.86056 1.000 34.28710 415 SER A CA 1
ATOM 2813 C C . SER A 1 415 ? 1.00017 118.02544 36.06371 1.000 33.67085 415 SER A C 1
ATOM 2814 O O . SER A 1 415 ? 2.19799 117.84735 36.31648 1.000 33.97804 415 SER A O 1
ATOM 2817 N N . HIS A 1 416 ? 0.21985 118.79112 36.82707 1.000 27.86265 416 HIS A N 1
ATOM 2818 C CA . HIS A 1 416 ? 0.73303 119.46653 38.01774 1.000 28.16593 416 HIS A CA 1
ATOM 2819 C C . HIS A 1 416 ? 1.90596 120.37564 37.65478 1.000 31.82891 416 HIS A C 1
ATOM 2820 O O . HIS A 1 416 ? 2.97178 120.33278 38.27778 1.000 22.78245 416 HIS A O 1
ATOM 2827 N N . ARG A 1 417 ? 1.70312 121.19307 36.61781 1.000 27.21999 417 ARG A N 1
ATOM 2828 C CA . ARG A 1 417 ? 2.71554 122.12595 36.14124 1.000 29.04382 417 ARG A CA 1
ATOM 2829 C C . ARG A 1 417 ? 2.15298 123.53736 36.05364 1.000 27.98538 417 ARG A C 1
ATOM 2830 O O . ARG A 1 417 ? 0.93967 123.74444 35.90634 1.000 21.50972 417 ARG A O 1
ATOM 2838 N N . ALA A 1 418 ? 3.05494 124.50683 36.20682 1.000 20.88105 418 ALA A N 1
ATOM 2839 C CA . ALA A 1 418 ? 2.76793 125.91136 35.94491 1.000 21.13544 418 ALA A CA 1
ATOM 2840 C C . ALA A 1 418 ? 4.00302 126.53836 35.31794 1.000 20.89948 418 ALA A C 1
ATOM 2841 O O . ALA A 1 418 ? 5.12010 126.02920 35.44964 1.000 18.88704 418 ALA A O 1
ATOM 2843 N N . TRP A 1 419 ? 3.78668 127.64539 34.61765 1.000 20.10587 419 TRP A N 1
ATOM 2844 C CA . TRP A 1 419 ? 4.83696 128.33959 33.88485 1.000 15.53963 419 TRP A CA 1
ATOM 2845 C C . TRP A 1 419 ? 4.73318 129.82494 34.19057 1.000 20.98832 419 TRP A C 1
ATOM 2846 O O . TRP A 1 419 ? 3.65561 130.40733 34.04393 1.000 15.58229 419 TRP A O 1
ATOM 2857 N N . ALA A 1 420 ? 5.84016 130.44331 34.60421 1.000 14.19676 420 ALA A N 1
ATOM 2858 C CA . ALA A 1 420 ? 5.83084 131.86736 34.89809 1.000 16.37955 420 ALA A CA 1
ATOM 2859 C C . ALA A 1 420 ? 6.87529 132.56749 34.04831 1.000 14.10145 420 ALA A C 1
ATOM 2860 O O . ALA A 1 420 ? 7.89613 131.98496 33.68431 1.000 14.13412 420 ALA A O 1
ATOM 2862 N N . LEU A 1 421 ? 6.58931 133.81514 33.71086 1.000 13.93731 421 LEU A N 1
ATOM 2863 C CA . LEU A 1 421 ? 7.53909 134.65514 32.99998 1.000 13.81028 421 LEU A CA 1
ATOM 2864 C C . LEU A 1 421 ? 8.43105 135.33765 34.02809 1.000 10.87092 421 LEU A C 1
ATOM 2865 O O . LEU A 1 421 ? 7.94791 136.10157 34.87287 1.000 13.70294 421 LEU A O 1
ATOM 2870 N N . ARG A 1 422 ? 9.72308 135.06297 33.98458 1.000 12.80710 422 ARG A N 1
ATOM 2871 C CA . ARG A 1 422 ? 10.65147 135.82887 34.80985 1.000 13.95907 422 ARG A CA 1
ATOM 2872 C C . ARG A 1 422 ? 11.19612 136.94081 33.92372 1.000 12.00921 422 ARG A C 1
ATOM 2873 O O . ARG A 1 422 ? 12.14446 136.73307 33.16186 1.000 12.50994 422 ARG A O 1
ATOM 2881 N N . ALA A 1 423 ? 10.57201 138.11702 34.00710 1.000 12.31273 423 ALA A N 1
ATOM 2882 C CA . ALA A 1 423 ? 10.85600 139.21814 33.09491 1.000 13.93338 423 ALA A CA 1
ATOM 2883 C C . ALA A 1 423 ? 11.61426 140.29920 33.84245 1.000 13.12083 423 ALA A C 1
ATOM 2884 O O . ALA A 1 423 ? 11.08793 140.89197 34.78947 1.000 13.14040 423 ALA A O 1
ATOM 2886 N N . ALA A 1 424 ? 12.83365 140.58324 33.39155 1.000 13.29075 424 ALA A N 1
ATOM 2887 C CA . ALA A 1 424 ? 13.58177 141.66515 34.01457 1.000 12.68507 424 ALA A CA 1
ATOM 2888 C C . ALA A 1 424 ? 12.84405 142.98022 33.85265 1.000 11.31579 424 ALA A C 1
ATOM 2889 O O . ALA A 1 424 ? 12.96960 143.86957 34.70287 1.000 11.05450 424 ALA A O 1
ATOM 2891 N N . TRP A 1 425 ? 12.00858 143.09002 32.81338 1.000 9.23015 425 TRP A N 1
ATOM 2892 C CA . TRP A 1 425 ? 11.27819 144.32605 32.58238 1.000 13.27837 425 TRP A CA 1
ATOM 2893 C C . TRP A 1 425 ? 10.10399 144.51867 33.53335 1.000 12.34153 425 TRP A C 1
ATOM 2894 O O . TRP A 1 425 ? 9.42280 145.55017 33.44726 1.000 12.49187 425 TRP A O 1
ATOM 2905 N N . LEU A 1 426 ? 9.85774 143.58119 34.43613 1.000 9.09704 426 LEU A N 1
ATOM 2906 C CA . LEU A 1 426 ? 8.92396 143.84572 35.52965 1.000 10.90874 426 LEU A CA 1
ATOM 2907 C C . LEU A 1 426 ? 9.62782 144.34741 36.78420 1.000 12.19159 426 LEU A C 1
ATOM 2908 O O . LEU A 1 426 ? 8.95857 144.60439 37.79488 1.000 12.38306 426 LEU A O 1
ATOM 2913 N N . ASP A 1 427 ? 10.94977 144.49449 36.74768 1.000 11.07940 427 ASP A N 1
ATOM 2914 C CA . ASP A 1 427 ? 11.68254 144.97264 37.91665 1.000 10.06980 427 ASP A CA 1
ATOM 2915 C C . ASP A 1 427 ? 11.81343 146.49620 37.85505 1.000 10.46513 427 ASP A C 1
ATOM 2916 O O . ASP A 1 427 ? 11.47506 147.13511 36.86410 1.000 11.11257 427 ASP A O 1
ATOM 2921 N N . THR A 1 428 ? 12.32687 147.07815 38.93192 1.000 13.91111 428 THR A N 1
ATOM 2922 C CA . THR A 1 428 ? 12.45168 148.53050 39.03401 1.000 10.85484 428 THR A CA 1
ATOM 2923 C C . THR A 1 428 ? 13.26379 149.11960 37.88444 1.000 13.30867 428 THR A C 1
ATOM 2924 O O . THR A 1 428 ? 14.26163 148.53912 37.45766 1.000 10.22654 428 THR A O 1
ATOM 2928 N N . GLY A 1 429 ? 12.83812 150.29212 37.39658 1.000 11.66204 429 GLY A N 1
ATOM 2929 C CA . GLY A 1 429 ? 13.62314 151.06564 36.44716 1.000 13.04246 429 GLY A CA 1
ATOM 2930 C C . GLY A 1 429 ? 13.49467 150.67296 34.98677 1.000 14.46790 429 GLY A C 1
ATOM 2931 O O . GLY A 1 429 ? 14.30206 151.11833 34.16136 1.000 10.49945 429 GLY A O 1
ATOM 2932 N N . MET A 1 430 ? 12.47636 149.89629 34.62478 1.000 9.06504 430 MET A N 1
ATOM 2933 C CA . MET A 1 430 ? 12.40384 149.32207 33.28767 1.000 10.27385 430 MET A CA 1
ATOM 2934 C C . MET A 1 430 ? 11.28786 149.91001 32.41713 1.000 9.33914 430 MET A C 1
ATOM 2935 O O . MET A 1 430 ? 10.91095 149.29524 31.41457 1.000 11.15973 430 MET A O 1
ATOM 2940 N N . ALA A 1 431 ? 10.76166 151.08312 32.76297 1.000 10.96913 431 ALA A N 1
ATOM 2941 C CA . ALA A 1 431 ? 9.88951 151.81630 31.84539 1.000 11.97927 431 ALA A CA 1
ATOM 2942 C C . ALA A 1 431 ? 10.69326 152.21234 30.60532 1.000 11.61584 431 ALA A C 1
ATOM 2943 O O . ALA A 1 431 ? 11.70381 152.92969 30.73483 1.000 10.51093 431 ALA A O 1
ATOM 2945 N N . PRO A 1 432 ? 10.29290 151.78212 29.40600 1.000 11.25629 432 PRO A N 1
ATOM 2946 C CA . PRO A 1 432 ? 11.16639 151.93210 28.22744 1.000 9.62602 432 PRO A CA 1
ATOM 2947 C C . PRO A 1 432 ? 11.56120 153.38335 27.97112 1.000 8.81923 432 PRO A C 1
ATOM 2948 O O . PRO A 1 432 ? 10.72319 154.28103 27.98100 1.000 11.38488 432 PRO A O 1
ATOM 2952 N N . TYR A 1 433 ? 12.86688 153.60063 27.77927 1.000 11.85659 433 TYR A N 1
ATOM 2953 C CA . TYR A 1 433 ? 13.47004 154.87538 27.37388 1.000 13.46349 433 TYR A CA 1
ATOM 2954 C C . TYR A 1 433 ? 13.48300 155.94821 28.44933 1.000 15.04209 433 TYR A C 1
ATOM 2955 O O . TYR A 1 433 ? 14.07323 157.01473 28.24066 1.000 12.56827 433 TYR A O 1
ATOM 2964 N N . PHE A 1 434 ? 12.84644 155.70175 29.59852 1.000 11.78197 434 PHE A N 1
ATOM 2965 C CA . PHE A 1 434 ? 12.70536 156.78791 30.56032 1.000 11.41765 434 PHE A CA 1
ATOM 2966 C C . PHE A 1 434 ? 14.01066 157.09712 31.29038 1.000 14.50844 434 PHE A C 1
ATOM 2967 O O . PHE A 1 434 ? 14.08486 158.11673 31.98687 1.000 14.45836 434 PHE A O 1
ATOM 2975 N N . GLY A 1 435 ? 15.03978 156.25512 31.13866 1.000 13.11274 435 GLY A N 1
ATOM 2976 C CA . GLY A 1 435 ? 16.36607 156.60506 31.62337 1.000 14.14878 435 GLY A CA 1
ATOM 2977 C C . GLY A 1 435 ? 16.92811 157.85328 30.97526 1.000 15.23456 435 GLY A C 1
ATOM 2978 O O . GLY A 1 435 ? 17.88601 158.44250 31.49333 1.000 16.58188 435 GLY A O 1
ATOM 2979 N N . SER A 1 436 ? 16.33973 158.28451 29.85695 1.000 15.18976 436 SER A N 1
ATOM 2980 C CA . SER A 1 436 ? 16.76182 159.52934 29.22526 1.000 13.15655 436 SER A CA 1
ATOM 2981 C C . SER A 1 436 ? 16.54592 160.72842 30.14509 1.000 16.85912 436 SER A C 1
ATOM 2982 O O . SER A 1 436 ? 17.14929 161.78568 29.92244 1.000 18.11413 436 SER A O 1
ATOM 2985 N N . MET A 1 437 ? 15.69613 160.59091 31.16713 1.000 14.83948 437 MET A N 1
ATOM 2986 C CA . MET A 1 437 ? 15.57613 161.60372 32.21697 1.000 18.01815 437 MET A CA 1
ATOM 2987 C C . MET A 1 437 ? 16.95101 162.09180 32.65933 1.000 18.16007 437 MET A C 1
ATOM 2988 O O . MET A 1 437 ? 17.15741 163.28443 32.92668 1.000 18.86831 437 MET A O 1
ATOM 2993 N N . ASP A 1 438 ? 17.87922 161.15689 32.79731 1.000 15.85421 438 ASP A N 1
ATOM 2994 C CA . ASP A 1 438 ? 19.17771 161.47063 33.37382 1.000 16.86059 438 ASP A CA 1
ATOM 2995 C C . ASP A 1 438 ? 20.20999 161.93310 32.35373 1.000 19.34281 438 ASP A C 1
ATOM 2996 O O . ASP A 1 438 ? 21.31301 162.31401 32.75967 1.000 18.53586 438 ASP A O 1
ATOM 3001 N N . TYR A 1 439 ? 19.91910 161.90759 31.04466 1.000 16.12104 439 TYR A N 1
ATOM 3002 C CA . TYR A 1 439 ? 20.87960 162.50756 30.12810 1.000 11.91338 439 TYR A CA 1
ATOM 3003 C C . TYR A 1 439 ? 20.33054 163.65859 29.29796 1.000 15.62961 439 TYR A C 1
ATOM 3004 O O . TYR A 1 439 ? 21.10297 164.28936 28.57083 1.000 18.02753 439 TYR A O 1
ATOM 3013 N N . MET A 1 440 ? 19.03838 163.98134 29.39746 1.000 18.63071 440 MET A N 1
ATOM 3014 C CA . MET A 1 440 ? 18.54101 165.13961 28.66079 1.000 17.17596 440 MET A CA 1
ATOM 3015 C C . MET A 1 440 ? 19.32845 166.39542 29.00089 1.000 20.55498 440 MET A C 1
ATOM 3016 O O . MET A 1 440 ? 19.44333 167.30280 28.17110 1.000 16.90466 440 MET A O 1
ATOM 3021 N N . ARG A 1 441 ? 19.87797 166.47010 30.20933 1.000 20.87923 441 ARG A N 1
ATOM 3022 C CA . ARG A 1 441 ? 20.64138 167.63710 30.62766 1.000 17.44637 441 ARG A CA 1
ATOM 3023 C C . ARG A 1 441 ? 22.13231 167.35993 30.75563 1.000 18.43629 441 ARG A C 1
ATOM 3024 O O . ARG A 1 441 ? 22.85424 168.19170 31.31665 1.000 20.96229 441 ARG A O 1
ATOM 3032 N N . ALA A 1 442 ? 22.62777 166.22581 30.25302 1.000 13.25150 442 ALA A N 1
ATOM 3033 C CA . ALA A 1 442 ? 24.05676 165.95964 30.38927 1.000 15.14561 442 ALA A CA 1
ATOM 3034 C C . ALA A 1 442 ? 24.86040 166.84338 29.43501 1.000 20.93900 442 ALA A C 1
ATOM 3035 O O . ALA A 1 442 ? 24.43746 167.11686 28.31181 1.000 16.33927 442 ALA A O 1
ATOM 3037 N N . THR A 1 443 ? 26.02355 167.31353 29.88856 1.000 19.41523 443 THR A N 1
ATOM 3038 C CA . THR A 1 443 ? 26.80424 168.25812 29.09844 1.000 17.76923 443 THR A CA 1
ATOM 3039 C C . THR A 1 443 ? 28.14088 167.69932 28.63223 1.000 18.16529 443 THR A C 1
ATOM 3040 O O . THR A 1 443 ? 28.85892 168.38966 27.90862 1.000 21.80509 443 THR A O 1
ATOM 3044 N N . ASN A 1 444 ? 28.50324 166.48091 29.01822 1.000 14.51644 444 ASN A N 1
ATOM 3045 C CA . ASN A 1 444 ? 29.77767 165.91771 28.60191 1.000 15.54838 444 ASN A CA 1
ATOM 3046 C C . ASN A 1 444 ? 29.70887 164.40538 28.73698 1.000 14.33060 444 ASN A C 1
ATOM 3047 O O . ASN A 1 444 ? 28.69360 163.84140 29.14562 1.000 15.13323 444 ASN A O 1
ATOM 3052 N N . TRP A 1 445 ? 30.82351 163.75674 28.41149 1.000 17.23563 445 TRP A N 1
ATOM 3053 C CA . TRP A 1 445 ? 30.88364 162.30128 28.37174 1.000 18.51918 445 TRP A CA 1
ATOM 3054 C C . TRP A 1 445 ? 30.74172 161.69225 29.75877 1.000 17.59729 445 TRP A C 1
ATOM 3055 O O . TRP A 1 445 ? 30.06401 160.67430 29.92830 1.000 15.94960 445 TRP A O 1
ATOM 3066 N N . ASP A 1 446 ? 31.39356 162.28376 30.76085 1.000 17.56891 446 ASP A N 1
ATOM 3067 C CA . ASP A 1 446 ? 31.25928 161.76983 32.12110 1.000 18.75655 446 ASP A CA 1
ATOM 3068 C C . ASP A 1 446 ? 29.79557 161.73653 32.54759 1.000 15.93502 446 ASP A C 1
ATOM 3069 O O . ASP A 1 446 ? 29.33645 160.76896 33.16138 1.000 12.72268 446 ASP A O 1
ATOM 3074 N N . GLN A 1 447 ? 29.05156 162.79840 32.24059 1.000 13.70820 447 GLN A N 1
ATOM 3075 C CA . GLN A 1 447 ? 27.65409 162.84823 32.63956 1.000 15.60609 447 GLN A CA 1
ATOM 3076 C C . GLN A 1 447 ? 26.79546 161.91530 31.78936 1.000 14.25323 447 GLN A C 1
ATOM 3077 O O . GLN A 1 447 ? 25.80715 161.35908 32.28377 1.000 14.91864 447 GLN A O 1
ATOM 3083 N N . PHE A 1 448 ? 27.14976 161.73004 30.51957 1.000 13.71492 448 PHE A N 1
ATOM 3084 C CA . PHE A 1 448 ? 26.37988 160.81860 29.68440 1.000 14.95982 448 PHE A CA 1
ATOM 3085 C C . PHE A 1 448 ? 26.64099 159.36946 30.06575 1.000 13.16613 448 PHE A C 1
ATOM 3086 O O . PHE A 1 448 ? 25.70760 158.56520 30.16788 1.000 13.72563 448 PHE A O 1
ATOM 3094 N N . ARG A 1 449 ? 27.90311 159.01774 30.27395 1.000 9.64522 449 ARG A N 1
ATOM 3095 C CA . ARG A 1 449 ? 28.22481 157.68449 30.76271 1.000 16.36553 449 ARG A CA 1
ATOM 3096 C C . ARG A 1 449 ? 27.57191 157.42716 32.11558 1.000 12.59311 449 ARG A C 1
ATOM 3097 O O . ARG A 1 449 ? 27.07714 156.32851 32.37451 1.000 12.64630 449 ARG A O 1
ATOM 3105 N N . ALA A 1 450 ? 27.56905 158.42679 32.99819 1.000 14.24127 450 ALA A N 1
ATOM 3106 C CA . ALA A 1 450 ? 26.93483 158.24645 34.30155 1.000 14.50836 450 ALA A CA 1
ATOM 3107 C C . ALA A 1 450 ? 25.44623 157.95371 34.14973 1.000 14.80548 450 ALA A C 1
ATOM 3108 O O . ALA A 1 450 ? 24.90833 157.03724 34.78969 1.000 15.58236 450 ALA A O 1
ATOM 3110 N N . ALA A 1 451 ? 24.76293 158.73284 33.30654 1.000 12.30725 451 ALA A N 1
ATOM 3111 C CA . ALA A 1 451 ? 23.33928 158.50874 33.06329 1.000 10.97622 451 ALA A CA 1
ATOM 3112 C C . ALA A 1 451 ? 23.09294 157.10620 32.52235 1.000 14.93388 451 ALA A C 1
ATOM 3113 O O . ALA A 1 451 ? 22.14083 156.42989 32.93090 1.000 12.65210 451 ALA A O 1
ATOM 3115 N N . MET A 1 452 ? 23.95748 156.63378 31.62234 1.000 13.29026 452 MET A N 1
ATOM 3116 C CA . MET A 1 452 ? 23.76296 155.29254 31.08510 1.000 13.51899 452 MET A CA 1
ATOM 3117 C C . MET A 1 452 ? 23.97136 154.19895 32.12734 1.000 10.54859 452 MET A C 1
ATOM 3118 O O . MET A 1 452 ? 23.52518 153.07023 31.91155 1.000 12.11637 452 MET A O 1
ATOM 3123 N N . ASN A 1 453 ? 24.62999 154.49342 33.24917 1.000 13.00087 453 ASN A N 1
ATOM 3124 C CA . ASN A 1 453 ? 24.71133 153.50105 34.32229 1.000 13.09539 453 ASN A CA 1
ATOM 3125 C C . ASN A 1 453 ? 23.34456 153.01539 34.77082 1.000 14.92398 453 ASN A C 1
ATOM 3126 O O . ASN A 1 453 ? 23.21691 151.87191 35.22660 1.000 17.63467 453 ASN A O 1
ATOM 3131 N N . ARG A 1 454 ? 22.32404 153.87512 34.72238 1.000 12.80502 454 ARG A N 1
ATOM 3132 C CA . ARG A 1 454 ? 21.00872 153.48634 35.19952 1.000 16.62502 454 ARG A CA 1
ATOM 3133 C C . ARG A 1 454 ? 20.02998 153.22197 34.07031 1.000 18.99359 454 ARG A C 1
ATOM 3134 O O . ARG A 1 454 ? 18.83360 153.11401 34.32906 1.000 16.44864 454 ARG A O 1
ATOM 3142 N N . TRP A 1 455 ? 20.50818 153.08291 32.83180 1.000 13.59958 455 TRP A N 1
ATOM 3143 C CA . TRP A 1 455 ? 19.61614 152.80051 31.71556 1.000 12.90120 455 TRP A CA 1
ATOM 3144 C C . TRP A 1 455 ? 19.06686 151.38020 31.85033 1.000 12.07023 455 TRP A C 1
ATOM 3145 O O . TRP A 1 455 ? 19.83450 150.41146 31.92295 1.000 17.61486 455 TRP A O 1
ATOM 3156 N N . GLY A 1 456 ? 17.73933 151.25885 31.90126 1.000 11.55285 456 GLY A N 1
ATOM 3157 C CA . GLY A 1 456 ? 17.09988 149.97615 32.14035 1.000 10.89994 456 GLY A CA 1
ATOM 3158 C C . GLY A 1 456 ? 16.63531 149.22434 30.90435 1.000 12.28520 456 GLY A C 1
ATOM 3159 O O . GLY A 1 456 ? 17.12533 148.11967 30.62561 1.000 11.06192 456 GLY A O 1
ATOM 3160 N N . ALA A 1 457 ? 15.70644 149.81365 30.15140 1.000 10.50369 457 ALA A N 1
ATOM 3161 C CA . ALA A 1 457 ? 15.06698 149.12753 29.03788 1.000 14.83343 457 ALA A CA 1
ATOM 3162 C C . ALA A 1 457 ? 14.76101 150.12615 27.92857 1.000 11.90001 457 ALA A C 1
ATOM 3163 O O . ALA A 1 457 ? 14.56652 151.31709 28.19799 1.000 10.14456 457 ALA A O 1
ATOM 3165 N N . PRO A 1 458 ? 14.74125 149.68239 26.67354 1.000 12.41637 458 PRO A N 1
ATOM 3166 C CA . PRO A 1 458 ? 15.23899 148.36778 26.25445 1.000 12.74729 458 PRO A CA 1
ATOM 3167 C C . PRO A 1 458 ? 16.76832 148.36070 26.27163 1.000 9.77605 458 PRO A C 1
ATOM 3168 O O . PRO A 1 458 ? 17.36702 149.42772 26.45761 1.000 13.67286 458 PRO A O 1
ATOM 3172 N N . GLY A 1 459 ? 17.40302 147.20633 26.09319 1.000 12.52114 459 GLY A N 1
ATOM 3173 C CA . GLY A 1 459 ? 18.84584 147.22239 25.87017 1.000 12.34684 459 GLY A CA 1
ATOM 3174 C C . GLY A 1 459 ? 19.17021 148.04969 24.63566 1.000 16.38087 459 GLY A C 1
ATOM 3175 O O . GLY A 1 459 ? 18.50221 147.89085 23.60132 1.000 12.38268 459 GLY A O 1
ATOM 3176 N N . GLU A 1 460 ? 20.16355 148.94461 24.71146 1.000 9.46131 460 GLU A N 1
ATOM 3177 C CA . GLU A 1 460 ? 20.46057 149.83676 23.58812 1.000 10.07538 460 GLU A CA 1
ATOM 3178 C C . GLU A 1 460 ? 21.95417 150.09063 23.46902 1.000 12.09824 460 GLU A C 1
ATOM 3179 O O . GLU A 1 460 ? 22.64577 150.20570 24.48864 1.000 11.80947 460 GLU A O 1
ATOM 3185 N N . ASN A 1 461 ? 22.43385 150.18912 22.22244 1.000 11.06445 461 ASN A N 1
ATOM 3186 C CA . ASN A 1 461 ? 23.67488 150.89999 21.90159 1.000 13.78528 461 ASN A CA 1
ATOM 3187 C C . ASN A 1 461 ? 23.38566 152.39044 21.85521 1.000 12.84801 461 ASN A C 1
ATOM 3188 O O . ASN A 1 461 ? 22.57888 152.82175 21.03400 1.000 14.90280 461 ASN A O 1
ATOM 3193 N N . GLN A 1 462 ? 24.05667 153.19098 22.67732 1.000 11.69417 462 GLN A N 1
ATOM 3194 C CA . GLN A 1 462 ? 23.99208 154.64232 22.51210 1.000 14.50646 462 GLN A CA 1
ATOM 3195 C C . GLN A 1 462 ? 25.24788 155.09248 21.77521 1.000 11.47353 462 GLN A C 1
ATOM 3196 O O . GLN A 1 462 ? 26.34475 154.65383 22.11375 1.000 12.15537 462 GLN A O 1
ATOM 3202 N N . VAL A 1 463 ? 25.08663 155.92349 20.73833 1.000 13.46443 463 VAL A N 1
ATOM 3203 C CA . VAL A 1 463 ? 26.22803 156.65713 20.19849 1.000 15.35742 463 VAL A CA 1
ATOM 3204 C C . VAL A 1 463 ? 26.10661 158.08228 20.69810 1.000 12.58109 463 VAL A C 1
ATOM 3205 O O . VAL A 1 463 ? 25.01261 158.59339 20.93360 1.000 9.93487 463 VAL A O 1
ATOM 3209 N N . TYR A 1 464 ? 27.25143 158.71910 20.86017 1.000 10.63977 464 TYR A N 1
ATOM 3210 C CA . TYR A 1 464 ? 27.40141 159.97941 21.56021 1.000 11.55040 464 TYR A CA 1
ATOM 3211 C C . TYR A 1 464 ? 28.29862 160.88774 20.73024 1.000 12.21595 464 TYR A C 1
ATOM 3212 O O . TYR A 1 464 ? 29.24248 160.41204 20.09675 1.000 13.62370 464 TYR A O 1
ATOM 3221 N N . ALA A 1 465 ? 28.00309 162.18425 20.73328 1.000 13.53482 465 ALA A N 1
ATOM 3222 C CA . ALA A 1 465 ? 28.91483 163.17960 20.18160 1.000 15.91386 465 ALA A CA 1
ATOM 3223 C C . ALA A 1 465 ? 28.66417 164.49174 20.90325 1.000 14.59445 465 ALA A C 1
ATOM 3224 O O . ALA A 1 465 ? 27.57429 164.72594 21.42722 1.000 15.99929 465 ALA A O 1
ATOM 3226 N N . ASP A 1 466 ? 29.66982 165.36387 20.93556 1.000 17.84136 466 ASP A N 1
ATOM 3227 C CA . ASP A 1 466 ? 29.41112 166.67088 21.52296 1.000 15.04778 466 ASP A CA 1
ATOM 3228 C C . ASP A 1 466 ? 30.05782 167.76032 20.67500 1.000 19.50649 466 ASP A C 1
ATOM 3229 O O . ASP A 1 466 ? 30.85406 167.49610 19.76480 1.000 13.61496 466 ASP A O 1
ATOM 3234 N N . ARG A 1 467 ? 29.63113 168.99478 20.92658 1.000 15.47212 467 ARG A N 1
ATOM 3235 C CA . ARG A 1 467 ? 30.08639 170.10612 20.10824 1.000 17.20687 467 ARG A CA 1
ATOM 3236 C C . ARG A 1 467 ? 31.54428 170.44197 20.36139 1.000 21.62835 467 ARG A C 1
ATOM 3237 O O . ARG A 1 467 ? 32.11582 171.23192 19.60819 1.000 23.47865 467 ARG A O 1
ATOM 3245 N N . ASN A 1 468 ? 32.15764 169.86301 21.38535 1.000 20.90095 468 ASN A N 1
ATOM 3246 C CA . ASN A 1 468 ? 33.59988 169.98709 21.55223 1.000 20.99397 468 ASN A CA 1
ATOM 3247 C C . ASN A 1 468 ? 34.37287 169.00498 20.68543 1.000 23.35349 468 ASN A C 1
ATOM 3248 O O . ASN A 1 468 ? 35.60896 169.02526 20.70332 1.000 27.94807 468 ASN A O 1
ATOM 3253 N N . GLY A 1 469 ? 33.68533 168.14207 19.93420 1.000 16.87615 469 GLY A N 1
ATOM 3254 C CA . GLY A 1 469 ? 34.33999 167.26779 18.98631 1.000 13.82572 469 GLY A CA 1
ATOM 3255 C C . GLY A 1 469 ? 34.49930 165.82553 19.41824 1.000 18.06613 469 GLY A C 1
ATOM 3256 O O . GLY A 1 469 ? 35.01681 165.02025 18.63505 1.000 18.28320 469 GLY A O 1
ATOM 3257 N N . ASN A 1 470 ? 34.07186 165.46739 20.62180 1.000 13.17451 470 ASN A N 1
ATOM 3258 C CA . ASN A 1 470 ? 34.21081 164.09252 21.08670 1.000 15.12887 470 ASN A CA 1
ATOM 3259 C C . ASN A 1 470 ? 33.10959 163.20431 20.50962 1.000 16.71371 470 ASN A C 1
ATOM 3260 O O . ASN A 1 470 ? 32.01937 163.67566 20.18553 1.000 14.61852 470 ASN A O 1
ATOM 3265 N N . ILE A 1 471 ? 33.40730 161.90329 20.38166 1.000 14.16051 471 ILE A N 1
ATOM 3266 C CA . ILE A 1 471 ? 32.42358 160.90778 19.95578 1.000 14.38566 471 ILE A CA 1
ATOM 3267 C C . ILE A 1 471 ? 32.57835 159.67085 20.83531 1.000 21.73234 471 ILE A C 1
ATOM 3268 O O . ILE A 1 471 ? 33.64949 159.40295 21.38069 1.000 17.52457 471 ILE A O 1
ATOM 3273 N N . GLY A 1 472 ? 31.50122 158.89156 20.95392 1.000 14.17083 472 GLY A N 1
ATOM 3274 C CA . GLY A 1 472 ? 31.59684 157.74125 21.83634 1.000 11.81913 472 GLY A CA 1
ATOM 3275 C C . GLY A 1 472 ? 30.48814 156.73785 21.62121 1.000 13.32828 472 GLY A C 1
ATOM 3276 O O . GLY A 1 472 ? 29.55291 156.95667 20.84865 1.000 11.87583 472 GLY A O 1
ATOM 3277 N N . TRP A 1 473 ? 30.60792 155.62352 22.33529 1.000 11.51752 473 TRP A N 1
ATOM 3278 C CA . TRP A 1 473 ? 29.63838 154.54402 22.24632 1.000 12.42496 473 TRP A CA 1
ATOM 3279 C C . TRP A 1 473 ? 29.54636 153.85899 23.59632 1.000 13.65474 473 TRP A C 1
ATOM 3280 O O . TRP A 1 473 ? 30.57199 153.52251 24.20182 1.000 12.47373 473 TRP A O 1
ATOM 3291 N N A ILE A 1 474 ? 28.31467 153.64422 24.04724 0.262 12.91255 474 ILE A N 1
ATOM 3292 N N B ILE A 1 474 ? 28.32612 153.67549 24.07748 0.738 12.86805 474 ILE A N 1
ATOM 3293 C CA A ILE A 1 474 ? 28.01956 153.01903 25.33303 0.262 15.12814 474 ILE A CA 1
ATOM 3294 C CA B ILE A 1 474 ? 28.14123 152.91318 25.30541 0.738 15.40584 474 ILE A CA 1
ATOM 3295 C C A ILE A 1 474 ? 26.78422 152.14176 25.17697 0.262 12.55349 474 ILE A C 1
ATOM 3296 C C B ILE A 1 474 ? 26.82814 152.14624 25.22328 0.738 12.48089 474 ILE A C 1
ATOM 3297 O O A ILE A 1 474 ? 25.70348 152.66055 24.86161 0.262 12.84446 474 ILE A O 1
ATOM 3298 O O B ILE A 1 474 ? 25.76643 152.73358 24.97454 0.738 12.80555 474 ILE A O 1
ATOM 3307 N N . PRO A 1 475 ? 26.87979 150.82758 25.37100 1.000 11.92053 475 PRO A N 1
ATOM 3308 C CA . PRO A 1 475 ? 25.66158 150.02278 25.43871 1.000 12.28920 475 PRO A CA 1
ATOM 3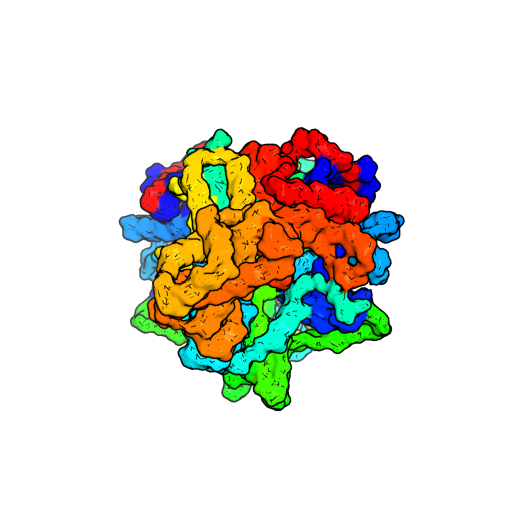309 C C . PRO A 1 475 ? 25.15603 150.01511 26.86848 1.000 17.91197 475 PRO A C 1
ATOM 3310 O O . PRO A 1 475 ? 25.92392 150.19472 27.81909 1.000 13.69390 475 PRO A O 1
ATOM 3314 N N . GLY A 1 476 ? 23.83838 149.84651 27.01920 1.000 12.56104 476 GLY A N 1
ATOM 3315 C CA . GLY A 1 476 ? 23.28040 149.83356 28.35927 1.000 14.11904 476 GLY A CA 1
ATOM 3316 C C . GLY A 1 476 ? 21.95486 149.11337 28.42351 1.000 12.54911 476 GLY A C 1
ATOM 3317 O O . GLY A 1 476 ? 21.27597 148.92001 27.40873 1.000 10.17620 476 GLY A O 1
ATOM 3318 N N . GLY A 1 477 ? 21.59455 148.72192 29.63282 1.000 11.54536 477 GLY A N 1
ATOM 3319 C CA . GLY A 1 477 ? 20.34915 148.01890 29.89198 1.000 11.50216 477 GLY A CA 1
ATOM 3320 C C . GLY A 1 477 ? 20.54227 147.07899 31.07418 1.000 12.65946 477 GLY A C 1
ATOM 3321 O O . GLY A 1 477 ? 21.63568 146.60021 31.36826 1.000 11.07050 477 GLY A O 1
ATOM 3322 N N . LEU A 1 478 ? 19.44190 146.79954 31.77072 1.000 10.79978 478 LEU A N 1
ATOM 3323 C CA . LEU A 1 478 ? 19.49545 145.89845 32.91826 1.000 10.36193 478 LEU A CA 1
ATOM 3324 C C . LEU A 1 478 ? 20.01603 144.53631 32.47229 1.000 13.06594 478 LEU A C 1
ATOM 3325 O O . LEU A 1 478 ? 19.39634 143.87888 31.63391 1.000 14.20853 478 LEU A O 1
ATOM 3330 N N . THR A 1 479 ? 21.14263 144.09913 33.03284 1.000 9.75859 479 THR A N 1
ATOM 3331 C CA . THR A 1 479 ? 21.85963 142.93431 32.51005 1.000 9.70391 479 THR A CA 1
ATOM 3332 C C . THR A 1 479 ? 21.89166 141.82719 33.55928 1.000 10.56047 479 THR A C 1
ATOM 3333 O O . THR A 1 479 ? 22.49494 141.98903 34.62905 1.000 14.83331 479 THR A O 1
ATOM 3337 N N . VAL A 1 480 ? 21.23940 140.71039 33.24603 1.000 12.27806 480 VAL A N 1
ATOM 3338 C CA . VAL A 1 480 ? 21.04007 139.59003 34.17077 1.000 15.40062 480 VAL A CA 1
ATOM 3339 C C . VAL A 1 480 ? 22.28399 138.70809 34.23705 1.000 15.17202 480 VAL A C 1
ATOM 3340 O O . VAL A 1 480 ? 22.89116 138.39582 33.20498 1.000 12.79724 480 VAL A O 1
ATOM 3344 N N . ILE A 1 481 ? 22.62715 138.24091 35.44364 1.000 13.18656 481 ILE A N 1
ATOM 3345 C CA . ILE A 1 481 ? 23.70708 137.27138 35.64617 1.000 13.92451 481 ILE A CA 1
ATOM 3346 C C . ILE A 1 481 ? 23.10071 135.88870 35.83692 1.000 9.99739 481 ILE A C 1
ATOM 3347 O O . ILE A 1 481 ? 22.36087 135.66469 36.79930 1.000 13.14007 481 ILE A O 1
ATOM 3352 N N . ARG A 1 482 ? 23.40881 134.96419 34.92835 1.000 12.05683 482 ARG A N 1
ATOM 3353 C CA . ARG A 1 482 ? 22.95505 133.58240 35.03828 1.000 12.60656 482 ARG A CA 1
ATOM 3354 C C . ARG A 1 482 ? 24.16269 132.69917 35.29443 1.000 14.60682 482 ARG A C 1
ATOM 3355 O O . ARG A 1 482 ? 24.94935 132.47269 34.36617 1.000 15.19553 482 ARG A O 1
ATOM 3363 N N . PRO A 1 483 ? 24.35208 132.17169 36.50725 1.000 14.80349 483 PRO A N 1
ATOM 3364 C CA . PRO A 1 483 ? 25.59497 131.42672 36.79000 1.000 15.35838 483 PRO A CA 1
ATOM 3365 C C . PRO A 1 483 ? 25.67236 130.07417 36.10927 1.000 18.47493 483 PRO A C 1
ATOM 3366 O O . PRO A 1 483 ? 26.77896 129.61117 35.81490 1.000 18.39601 483 PRO A O 1
ATOM 3370 N N . ASN A 1 484 ? 24.54917 129.40221 35.86167 1.000 14.13880 484 ASN A N 1
ATOM 3371 C CA . ASN A 1 484 ? 24.64807 128.00431 35.46037 1.000 13.44491 484 ASN A CA 1
ATOM 3372 C C . ASN A 1 484 ? 23.70967 127.67451 34.31380 1.000 11.19112 484 ASN A C 1
ATOM 3373 O O . ASN A 1 484 ? 23.29398 126.52176 34.16355 1.000 12.97576 484 ASN A O 1
ATOM 3378 N N . TRP A 1 485 ? 23.34271 128.66866 33.51654 1.000 11.82144 485 TRP A N 1
ATOM 3379 C CA . TRP A 1 485 ? 22.66173 128.39568 32.25858 1.000 14.55335 485 TRP A CA 1
ATOM 3380 C C . TRP A 1 485 ? 22.84846 129.59553 31.35563 1.000 16.46929 485 TRP A C 1
ATOM 3381 O O . TRP A 1 485 ? 23.29593 130.65987 31.79367 1.000 16.42475 485 TRP A O 1
ATOM 3392 N N . ASP A 1 486 ? 22.53705 129.39301 30.07191 1.000 15.87116 486 ASP A N 1
ATOM 3393 C CA . ASP A 1 486 ? 22.78406 130.39809 29.04429 1.000 15.48867 486 ASP A CA 1
ATOM 3394 C C . ASP A 1 486 ? 21.56988 131.26519 28.76501 1.000 17.50295 486 ASP A C 1
ATOM 3395 O O . ASP A 1 486 ? 21.65611 132.17327 27.93010 1.000 15.04324 486 ASP A O 1
ATOM 3400 N N . GLY A 1 487 ? 20.43114 130.96682 29.38150 1.000 12.05338 487 GLY A N 1
ATOM 3401 C CA . GLY A 1 487 ? 19.24751 131.74096 29.11330 1.000 13.59799 487 GLY A CA 1
ATOM 3402 C C . GLY A 1 487 ? 18.59584 131.43652 27.78251 1.000 16.62982 487 GLY A C 1
ATOM 3403 O O . GLY A 1 487 ? 17.69798 132.17653 27.37387 1.000 13.56935 487 GLY A O 1
ATOM 3404 N N . LEU A 1 488 ? 19.02262 130.37014 27.09455 1.000 12.53451 488 LEU A N 1
ATOM 3405 C CA . LEU A 1 488 ? 18.49407 130.00505 25.78527 1.000 13.73823 488 LEU A CA 1
ATOM 3406 C C . LEU A 1 488 ? 17.34053 129.00469 25.84124 1.000 15.34189 488 LEU A C 1
ATOM 3407 O O . LEU A 1 488 ? 16.61624 128.85994 24.84454 1.000 14.78220 488 LEU A O 1
ATOM 3412 N N . PHE A 1 489 ? 17.16914 128.30436 26.95919 1.000 12.90089 489 PHE A N 1
ATOM 3413 C CA . PHE A 1 489 ? 16.07398 127.38013 27.22484 1.000 13.53977 489 PHE A CA 1
ATOM 3414 C C . PHE A 1 489 ? 15.31744 127.80132 28.47279 1.000 13.10252 489 PHE A C 1
ATOM 3415 O O . PHE A 1 489 ? 15.89543 128.40521 29.38658 1.000 13.33701 489 PHE A O 1
ATOM 3423 N N . PRO A 1 490 ? 14.05190 127.40544 28.59707 1.000 13.17094 490 PRO A N 1
ATOM 3424 C CA . PRO A 1 490 ? 13.36132 127.53414 29.88361 1.000 13.96377 490 PRO A CA 1
ATOM 3425 C C . PRO A 1 490 ? 14.10816 126.75973 30.96112 1.000 14.70994 490 PRO A C 1
ATOM 3426 O O . PRO A 1 490 ? 14.91506 125.87384 30.66799 1.000 13.81636 490 PRO A O 1
ATOM 3430 N N . VAL A 1 491 ? 13.84685 127.10811 32.22121 1.000 10.02799 491 VAL A N 1
ATOM 3431 C CA . VAL A 1 491 ? 14.53043 126.42288 33.32148 1.000 13.56139 491 VAL A CA 1
ATOM 3432 C C . VAL A 1 491 ? 13.53613 125.95996 34.38081 1.000 16.35693 491 VAL A C 1
ATOM 3433 O O . VAL A 1 491 ? 12.49787 126.60590 34.59561 1.000 18.55490 491 VAL A O 1
ATOM 3437 N N . PRO A 1 492 ? 13.82521 124.85610 35.06695 1.000 20.11274 492 PRO A N 1
ATOM 3438 C CA . PRO A 1 492 ? 13.07803 124.51713 36.28468 1.000 15.68582 492 PRO A CA 1
ATOM 3439 C C . PRO A 1 492 ? 13.08704 125.67977 37.26245 1.000 18.62171 492 PRO A C 1
ATOM 3440 O O . PRO A 1 492 ? 14.12633 126.29749 37.51133 1.000 16.54423 492 PRO A O 1
ATOM 3444 N N . GLY A 1 493 ? 11.91584 125.96280 37.83123 1.000 17.32404 493 GLY A N 1
ATOM 3445 C CA . GLY A 1 493 ? 11.76010 127.10259 38.71831 1.000 16.45739 493 GLY A CA 1
ATOM 3446 C C . GLY A 1 493 ? 11.92757 126.79770 40.19402 1.000 17.26365 493 GLY A C 1
ATOM 3447 O O . GLY A 1 493 ? 11.54358 127.61679 41.03813 1.000 17.21066 493 GLY A O 1
ATOM 3448 N N . ASP A 1 494 ? 12.51745 125.64214 40.52290 1.000 17.50153 494 ASP A N 1
ATOM 3449 C CA . ASP A 1 494 ? 12.57381 125.15379 41.89766 1.000 16.30838 494 ASP A CA 1
ATOM 3450 C C . ASP A 1 494 ? 13.77070 125.66552 42.68513 1.000 23.49567 494 ASP A C 1
ATOM 3451 O O . ASP A 1 494 ? 13.96796 125.23660 43.83272 1.000 17.83722 494 ASP A O 1
ATOM 3456 N N . GLY A 1 495 ? 14.55609 126.58064 42.12253 1.000 16.13602 495 GLY A N 1
ATOM 3457 C CA . GLY A 1 495 ? 15.67495 127.16281 42.83409 1.000 18.06851 495 GLY A CA 1
ATOM 3458 C C . GLY A 1 495 ? 17.03536 126.77141 42.29611 1.000 16.39934 495 GLY A C 1
ATOM 3459 O O . GLY A 1 495 ? 18.02109 127.43511 42.63083 1.000 18.06449 495 GLY A O 1
ATOM 3460 N N . ARG A 1 496 ? 17.11675 125.74331 41.45078 1.000 15.36512 496 ARG A N 1
ATOM 3461 C CA . ARG A 1 496 ? 18.38786 125.36341 40.83423 1.000 17.80693 496 ARG A CA 1
ATOM 3462 C C . ARG A 1 496 ? 18.90519 126.39470 39.83497 1.000 21.15682 496 ARG A C 1
ATOM 3463 O O . ARG A 1 496 ? 20.09722 126.37121 39.50008 1.000 17.73073 496 ARG A O 1
ATOM 3471 N N . TYR A 1 497 ? 18.04323 127.28551 39.34346 1.000 18.05577 497 TYR A N 1
ATOM 3472 C CA . TYR A 1 497 ? 18.41168 128.30621 38.36012 1.000 15.70997 497 TYR A CA 1
ATOM 3473 C C . TYR A 1 497 ? 17.88632 129.65032 38.86821 1.000 14.4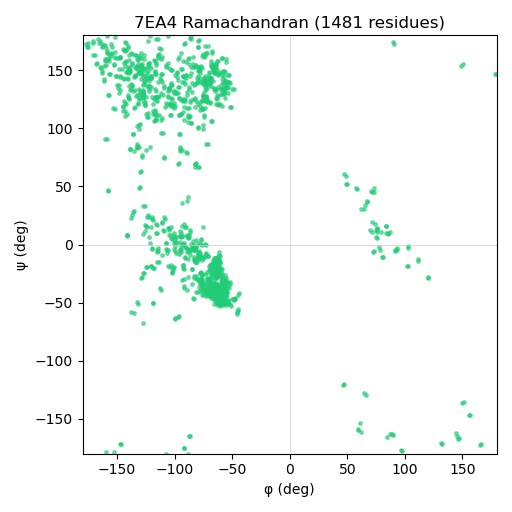8316 497 TYR A C 1
ATOM 3474 O O . TYR A 1 497 ? 16.68386 129.92580 38.79428 1.000 17.28794 497 TYR A O 1
ATOM 3483 N N . GLU A 1 498 ? 18.78350 130.47716 39.40595 1.000 14.63901 498 GLU A N 1
ATOM 3484 C CA . GLU A 1 498 ? 18.42707 131.76696 39.97439 1.000 14.38989 498 GLU A CA 1
ATOM 3485 C C . GLU A 1 498 ? 19.34926 132.83505 39.41017 1.000 17.78407 498 GLU A C 1
ATOM 3486 O O . GLU A 1 498 ? 20.56424 132.62419 39.32234 1.000 11.22072 498 GLU A O 1
ATOM 3492 N N . TRP A 1 499 ? 18.76832 133.95964 38.99308 1.000 12.71273 499 TRP A N 1
ATOM 3493 C CA . TRP A 1 499 ? 19.57676 135.12111 38.65724 1.000 16.08003 499 TRP A CA 1
ATOM 3494 C C . TRP A 1 499 ? 20.44250 135.48199 39.85790 1.000 15.41428 499 TRP A C 1
ATOM 3495 O O . TRP A 1 499 ? 19.97021 135.50956 40.99530 1.000 14.67501 499 TRP A O 1
ATOM 3506 N N . ALA A 1 500 ? 21.70820 135.77112 39.60376 1.000 16.55817 500 ALA A N 1
ATOM 3507 C CA . ALA A 1 500 ? 22.64545 136.05184 40.68285 1.000 15.99079 500 ALA A CA 1
ATOM 3508 C C . ALA A 1 500 ? 22.74203 137.53257 41.00389 1.000 22.88927 500 ALA A C 1
ATOM 3509 O O . ALA A 1 500 ? 23.46419 137.91117 41.92504 1.000 37.51662 500 ALA A O 1
ATOM 3511 N N . GLY A 1 501 ? 22.00386 138.36188 40.31099 1.000 20.33163 501 GLY A N 1
ATOM 3512 C CA . GLY A 1 501 ? 22.09072 139.79332 40.43155 1.000 20.27539 501 GLY A CA 1
ATOM 3513 C C . GLY A 1 501 ? 22.18304 140.40305 39.05500 1.000 17.79606 501 GLY A C 1
ATOM 3514 O O . GLY A 1 501 ? 22.02115 139.72527 38.03090 1.000 15.15856 501 GLY A O 1
ATOM 3515 N N . TYR A 1 502 ? 22.45223 141.70199 39.02867 1.000 16.06649 502 TYR A N 1
ATOM 3516 C CA . TYR A 1 502 ? 22.58489 142.46093 37.79672 1.000 14.90348 502 TYR A CA 1
ATOM 3517 C C . TYR A 1 502 ? 24.00869 142.99608 37.68630 1.000 15.54669 502 TYR A C 1
ATOM 3518 O O . TYR A 1 502 ? 24.63192 143.34821 38.69157 1.000 15.38417 502 TYR A O 1
ATOM 3527 N N . ARG A 1 503 ? 24.51271 143.08220 36.45626 1.000 12.86187 503 ARG A N 1
ATOM 3528 C CA . ARG A 1 503 ? 25.86097 143.59293 36.23530 1.000 14.71239 503 ARG A CA 1
ATOM 3529 C C . ARG A 1 503 ? 25.87960 145.11208 36.28926 1.000 15.60146 503 ARG A C 1
ATOM 3530 O O . ARG A 1 503 ? 24.92178 145.77320 35.88124 1.000 11.65247 503 ARG A O 1
ATOM 3538 N N . ASN A 1 504 ? 26.96989 145.66446 36.81590 1.000 11.26272 504 ASN A N 1
ATOM 3539 C CA . ASN A 1 504 ? 27.20585 147.09173 36.67265 1.000 14.34822 504 ASN A CA 1
ATOM 3540 C C . ASN A 1 504 ? 27.50737 147.41040 35.21397 1.000 11.50457 504 ASN A C 1
ATOM 3541 O O . ASN A 1 504 ? 28.15844 146.62357 34.51262 1.000 16.23028 504 ASN A O 1
ATOM 3546 N N . MET A 1 505 ? 27.02826 148.56522 34.74745 1.000 12.12570 505 MET A N 1
ATOM 3547 C CA . MET A 1 505 ? 27.23189 148.91045 33.34135 1.000 12.49361 505 MET A CA 1
ATOM 3548 C C . MET A 1 505 ? 28.70623 149.06161 32.99135 1.000 17.54262 505 MET A C 1
ATOM 3549 O O . MET A 1 505 ? 29.05968 148.95265 31.81818 1.000 16.62639 505 MET A O 1
ATOM 3554 N N . ASP A 1 506 ? 29.57789 149.31282 33.97647 1.000 18.60772 506 ASP A N 1
ATOM 3555 C CA . ASP A 1 506 ? 30.99427 149.41217 33.64009 1.000 17.09265 506 ASP A CA 1
ATOM 3556 C C . ASP A 1 506 ? 31.60445 148.05692 33.33085 1.000 18.34537 506 ASP A C 1
ATOM 3557 O O . ASP A 1 506 ? 32.79809 147.99369 33.04399 1.000 18.33961 506 ASP A O 1
ATOM 3562 N N . GLU A 1 507 ? 30.82533 146.97187 33.39357 1.000 16.48157 507 GLU A N 1
ATOM 3563 C CA . GLU A 1 507 ? 31.29934 145.67695 32.91821 1.000 15.31743 507 GLU A CA 1
ATOM 3564 C C . GLU A 1 507 ? 31.16649 145.52165 31.40752 1.000 17.89215 507 GLU A C 1
ATOM 3565 O O . GLU A 1 507 ? 31.75674 144.59562 30.83645 1.000 14.58743 507 GLU A O 1
ATOM 3571 N N . LEU A 1 508 ? 30.39678 146.37571 30.75846 1.000 16.71461 508 LEU A N 1
ATOM 3572 C CA . LEU A 1 508 ? 30.22418 146.28146 29.31932 1.000 13.84197 508 LEU A CA 1
ATOM 3573 C C . LEU A 1 508 ? 31.31381 147.06681 28.60410 1.000 18.64375 508 LEU A C 1
ATOM 3574 O O . LEU A 1 508 ? 31.88039 148.01130 29.15918 1.000 13.56858 508 LEU A O 1
ATOM 3579 N N . PRO A 1 509 ? 31.62652 146.71013 27.36337 1.000 16.55306 509 PRO A N 1
ATOM 3580 C CA . PRO A 1 509 ? 32.60003 147.49915 26.60217 1.000 15.11549 509 PRO A CA 1
ATOM 3581 C C . PRO A 1 509 ? 32.04468 148.87770 26.29190 1.000 19.38030 509 PRO A C 1
ATOM 3582 O O . PRO A 1 509 ? 30.84285 149.12632 26.37881 1.000 18.40253 509 PRO A O 1
ATOM 3586 N N . TRP A 1 510 ? 32.94162 149.77521 25.89535 1.000 15.37299 510 TRP A N 1
ATOM 3587 C CA . TRP A 1 510 ? 32.55425 151.12613 25.50477 1.000 16.69752 510 TRP A CA 1
ATOM 3588 C C . TRP A 1 510 ? 33.70295 151.71808 24.70349 1.000 19.81943 510 TRP A C 1
ATOM 3589 O O . TRP A 1 510 ? 34.78832 151.13849 24.62233 1.000 16.45430 510 TRP A O 1
ATOM 3600 N N . ALA A 1 511 ? 33.45188 152.87455 24.09740 1.000 17.64836 511 ALA A N 1
ATOM 3601 C CA . ALA A 1 511 ? 34.47279 153.50383 23.26704 1.000 19.86146 511 ALA A CA 1
ATOM 3602 C C . ALA A 1 511 ? 34.32605 155.00726 23.37112 1.000 21.63403 511 ALA A C 1
ATOM 3603 O O . ALA A 1 511 ? 33.21431 155.52870 23.46228 1.000 15.53295 511 ALA A O 1
ATOM 3605 N N . TYR A 1 512 ? 35.46377 155.69627 23.33118 1.000 19.70518 512 TYR A N 1
ATOM 3606 C CA . TYR A 1 512 ? 35.49730 157.15138 23.42281 1.000 18.93213 512 TYR A CA 1
ATOM 3607 C C . TYR A 1 512 ? 36.63581 157.63430 22.53749 1.000 21.84630 512 TYR A C 1
ATOM 3608 O O . TYR A 1 512 ? 37.78778 157.23509 22.73517 1.000 19.02621 512 TYR A O 1
ATOM 3617 N N . ASN A 1 513 ? 36.30957 158.43836 21.53200 1.000 17.63371 513 ASN A N 1
ATOM 3618 C CA . ASN A 1 513 ? 37.28865 158.92455 20.56563 1.000 26.72218 513 ASN A CA 1
ATOM 3619 C C . ASN A 1 513 ? 38.14512 157.77037 20.03787 1.000 26.56885 513 ASN A C 1
ATOM 3620 O O . ASN A 1 513 ? 39.37248 157.78746 20.17760 1.000 23.15788 513 ASN A O 1
ATOM 3625 N N . PRO A 1 514 ? 37.52669 156.76647 19.42111 1.000 18.80489 514 PRO A N 1
ATOM 3626 C CA . PRO A 1 514 ? 38.29330 155.61811 18.94523 1.000 20.48322 514 PRO A CA 1
ATOM 3627 C C . PRO A 1 514 ? 39.27512 156.03653 17.86825 1.000 23.00655 514 PRO A C 1
ATOM 3628 O O . PRO A 1 514 ? 39.07960 157.03148 17.16641 1.000 24.19287 514 PRO A O 1
ATOM 3632 N N . SER A 1 515 ? 40.34723 155.25731 17.75064 1.000 23.77196 515 SER A N 1
ATOM 3633 C CA . SER A 1 515 ? 41.38633 155.58770 16.78615 1.000 27.96381 515 SER A CA 1
ATOM 3634 C C . SER A 1 515 ? 40.84568 155.64670 15.36503 1.000 29.98320 515 SER A C 1
ATOM 3635 O O . SER A 1 515 ? 41.37659 156.39570 14.53746 1.000 30.06982 515 SER A O 1
ATOM 3638 N N . THR A 1 516 ? 39.78885 154.87896 15.06086 1.000 25.92264 516 THR A N 1
ATOM 3639 C CA . THR A 1 516 ? 39.21388 154.88444 13.71310 1.000 20.41456 516 THR A CA 1
ATOM 3640 C C . THR A 1 516 ? 38.50527 156.18711 13.36342 1.000 16.52237 516 THR A C 1
ATOM 3641 O O . THR A 1 516 ? 38.29010 156.45666 12.17707 1.000 21.14665 516 THR A O 1
ATOM 3645 N N . GLY A 1 517 ? 38.09205 156.97737 14.35186 1.000 15.34103 517 GLY A N 1
ATOM 3646 C CA . GLY A 1 517 ? 37.33625 158.17999 14.05972 1.000 19.37521 517 GLY A CA 1
ATOM 3647 C C . GLY A 1 517 ? 35.88534 157.95087 13.67712 1.000 18.88961 517 GLY A C 1
ATOM 3648 O O . GLY A 1 517 ? 35.24019 158.86996 13.15837 1.000 17.73384 517 GLY A O 1
ATOM 3649 N N . HIS A 1 518 ? 35.35020 156.75403 13.89187 1.000 17.95703 518 HIS A N 1
ATOM 3650 C CA . HIS A 1 518 ? 33.94159 156.52382 13.59239 1.000 14.90059 518 HIS A CA 1
ATOM 3651 C C . HIS A 1 518 ? 33.46184 155.28573 14.32463 1.000 17.49051 518 HIS A C 1
ATOM 3652 O O . HIS A 1 518 ? 34.24123 154.37154 14.60040 1.000 14.84449 518 HIS A O 1
ATOM 3659 N N . ILE A 1 519 ? 32.15592 155.25563 14.58930 1.000 15.38017 519 ILE A N 1
ATOM 3660 C CA . ILE A 1 519 ? 31.49666 154.13544 15.24318 1.000 13.81626 519 ILE A CA 1
ATOM 3661 C C . ILE A 1 519 ? 30.17681 153.87071 14.53660 1.000 12.07083 519 ILE A C 1
ATOM 3662 O O . ILE A 1 519 ? 29.41079 154.80322 14.28651 1.000 11.49351 519 ILE A O 1
ATOM 3667 N N . VAL A 1 520 ? 29.90403 152.60630 14.24145 1.000 11.34588 520 VAL A N 1
ATOM 3668 C CA . VAL A 1 520 ? 28.65245 152.17210 13.62719 1.000 13.75225 520 VAL A CA 1
ATOM 3669 C C . VAL A 1 520 ? 28.08089 151.04955 14.48809 1.000 8.99504 520 VAL A C 1
ATOM 3670 O O . VAL A 1 520 ? 28.80551 150.11670 14.84107 1.000 13.65901 520 VAL A O 1
ATOM 3674 N N . THR A 1 521 ? 26.78872 151.12354 14.81941 1.000 14.48658 521 THR A N 1
ATOM 3675 C CA . THR A 1 521 ? 26.11649 149.97587 15.41704 1.000 10.54702 521 THR A CA 1
ATOM 3676 C C . THR A 1 521 ? 24.81619 149.70200 14.66937 1.000 12.47537 521 THR A C 1
ATOM 3677 O O . THR A 1 521 ? 24.17868 150.61611 14.14626 1.000 10.55431 521 THR A O 1
ATOM 3681 N N . ALA A 1 522 ? 24.44119 148.42579 14.59546 1.000 12.06232 522 ALA A N 1
ATOM 3682 C CA . ALA A 1 522 ? 23.25767 148.05326 13.82651 1.000 14.20713 522 ALA A CA 1
ATOM 3683 C C . ALA A 1 522 ? 22.69643 146.71659 14.29178 1.000 13.01001 522 ALA A C 1
ATOM 3684 O O . ALA A 1 522 ? 22.35468 145.85813 13.46614 1.000 10.77512 522 ALA A O 1
ATOM 3686 N N . ASN A 1 523 ? 22.58065 146.54178 15.61006 1.000 11.48361 523 ASN A N 1
ATOM 3687 C CA . ASN A 1 523 ? 21.91371 145.41212 16.25693 1.000 15.13950 523 ASN A CA 1
ATOM 3688 C C . ASN A 1 523 ? 22.71037 144.11738 16.22193 1.000 18.04655 523 ASN A C 1
ATOM 3689 O O . ASN A 1 523 ? 22.16124 143.05970 16.59534 1.000 12.58997 523 ASN A O 1
ATOM 3694 N N . GLU A 1 524 ? 23.95049 144.14360 15.74002 1.000 11.75862 524 GLU A N 1
ATOM 3695 C CA . GLU A 1 524 ? 24.79480 142.96069 15.72536 1.000 9.98842 524 GLU A CA 1
ATOM 3696 C C . GLU A 1 524 ? 25.56526 142.86032 17.03986 1.000 14.91995 524 GLU A C 1
ATOM 3697 O O . GLU A 1 524 ? 25.72297 143.84256 17.76410 1.000 14.50600 524 GLU A O 1
ATOM 3703 N N . ASN A 1 525 ? 26.05117 141.66084 17.35707 1.000 13.88688 525 ASN A N 1
ATOM 3704 C CA . ASN A 1 525 ? 26.87037 141.52631 18.56974 1.000 11.44497 525 ASN A CA 1
ATOM 3705 C C . ASN A 1 525 ? 28.18119 142.28066 18.37101 1.000 14.84441 525 ASN A C 1
ATOM 3706 O O . ASN A 1 525 ? 29.06490 141.83181 17.63221 1.000 14.75277 525 A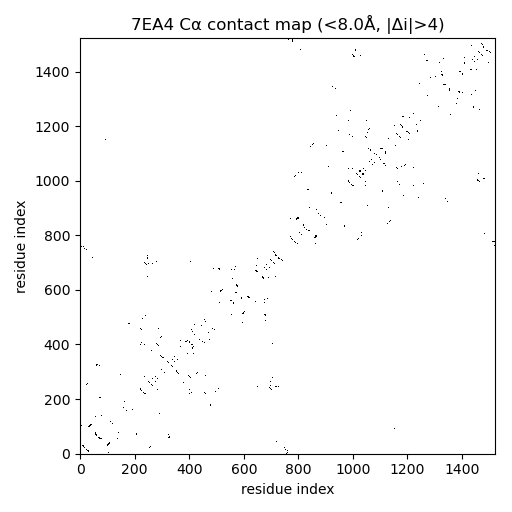SN A O 1
ATOM 3711 N N . ASN A 1 526 ? 28.32279 143.43099 19.02592 1.000 10.34528 526 ASN A N 1
ATOM 3712 C CA . ASN A 1 526 ? 29.54292 144.21929 18.91007 1.000 14.82775 526 ASN A CA 1
ATOM 3713 C C . ASN A 1 526 ? 30.38290 144.16588 20.18564 1.000 15.59427 526 ASN A C 1
ATOM 3714 O O . ASN A 1 526 ? 31.20975 145.05084 20.42965 1.000 14.68097 526 ASN A O 1
ATOM 3719 N N . ILE A 1 527 ? 30.19568 143.13599 20.99961 1.000 10.76667 527 ILE A N 1
ATOM 3720 C CA . ILE A 1 527 ? 31.07688 142.89226 22.13999 1.000 14.92096 527 ILE A CA 1
ATOM 3721 C C . ILE A 1 527 ? 32.37198 142.30037 21.58697 1.000 16.80902 527 ILE A C 1
ATOM 3722 O O . ILE A 1 527 ? 32.33431 141.21146 20.99939 1.000 19.09215 527 ILE A O 1
ATOM 3727 N N . PRO A 1 528 ? 33.52035 142.96285 21.72226 1.000 16.85342 528 PRO A N 1
ATOM 3728 C CA . PRO A 1 528 ? 34.77489 142.39846 21.17989 1.000 19.69053 528 PRO A CA 1
ATOM 3729 C C . PRO A 1 528 ? 35.05569 141.03063 21.77796 1.000 17.14051 528 PRO A C 1
ATOM 3730 O O . PRO A 1 528 ? 34.92751 140.83634 22.99613 1.000 19.22092 528 PRO A O 1
ATOM 3734 N N . PRO A 1 529 ? 35.42261 140.04830 20.95147 1.000 21.44290 529 PRO A N 1
ATOM 3735 C CA . PRO A 1 529 ? 35.59497 138.67761 21.47127 1.000 20.20506 529 PRO A CA 1
ATOM 3736 C C . PRO A 1 529 ? 36.66445 138.55232 22.53730 1.000 26.28412 529 PRO A C 1
ATOM 3737 O O . PRO A 1 529 ? 36.56742 137.66046 23.38832 1.000 26.38507 529 PRO A O 1
ATOM 3741 N N . ASP A 1 530 ? 37.66406 139.43094 22.54110 1.000 23.08296 530 ASP A N 1
ATOM 3742 C CA . ASP A 1 530 ? 38.70422 139.41754 23.56081 1.000 27.61009 530 ASP A CA 1
ATOM 3743 C C . ASP A 1 530 ? 38.34992 140.26194 24.77810 1.000 28.21675 530 ASP A C 1
ATOM 3744 O O . ASP A 1 530 ? 39.12333 140.28582 25.74032 1.000 31.09385 530 ASP A O 1
ATOM 3749 N N . HIS A 1 531 ? 37.21158 140.96428 24.76131 1.000 22.90356 531 HIS A N 1
ATOM 3750 C CA . HIS A 1 531 ? 36.80903 141.74531 25.92892 1.000 18.70602 531 HIS A CA 1
ATOM 3751 C C . HIS A 1 531 ? 36.21986 140.81139 26.98433 1.000 18.68450 531 HIS A C 1
ATOM 3752 O O . HIS A 1 531 ? 35.57436 139.81924 26.63822 1.000 19.59918 531 HIS A O 1
ATOM 3759 N N . PRO A 1 532 ? 36.45808 141.07001 28.26928 1.000 18.66187 532 PRO A N 1
ATOM 3760 C CA . PRO A 1 532 ? 35.89755 140.18036 29.30468 1.000 21.45673 532 PRO A CA 1
ATOM 3761 C C . PRO A 1 532 ? 34.39163 139.99593 29.20123 1.000 17.72322 532 PRO A C 1
ATOM 3762 O O . PRO A 1 532 ? 33.89425 138.91374 29.53020 1.000 12.60184 532 PRO A O 1
ATOM 3766 N N . ALA A 1 533 ? 33.64998 141.00983 28.74164 1.000 14.26502 533 ALA A N 1
ATOM 3767 C CA . ALA A 1 533 ? 32.19704 140.88002 28.65690 1.000 17.81683 533 ALA A CA 1
ATOM 3768 C C . ALA A 1 533 ? 31.76388 139.78973 27.68145 1.000 19.66597 533 ALA A C 1
ATOM 3769 O O . ALA A 1 533 ? 30.63435 139.29456 27.78328 1.000 16.76065 533 ALA A O 1
ATOM 3771 N N . ALA A 1 534 ? 32.63508 139.39547 26.74424 1.000 13.79149 534 ALA A N 1
ATOM 3772 C CA . ALA A 1 534 ? 32.28054 138.34842 25.78972 1.000 16.11005 534 ALA A CA 1
ATOM 3773 C C . ALA A 1 534 ? 31.99187 137.02697 26.47681 1.000 16.54471 534 ALA A C 1
ATOM 3774 O O . ALA A 1 534 ? 31.36044 136.16175 25.86931 1.000 18.63096 534 ALA A O 1
ATOM 3776 N N . LYS A 1 535 ? 32.46310 136.84807 27.71676 1.000 16.21589 535 LYS A N 1
ATOM 3777 C CA . LYS A 1 535 ? 32.27828 135.61899 28.47859 1.000 17.78879 535 LYS A CA 1
ATOM 3778 C C . LYS A 1 535 ? 31.19178 135.73413 29.53671 1.000 19.55501 535 LYS A C 1
ATOM 3779 O O . LYS A 1 535 ? 31.03173 134.81306 30.33961 1.000 17.67462 535 LYS A O 1
ATOM 3785 N N . LEU A 1 536 ? 30.47824 136.84887 29.59825 1.000 15.51614 536 LEU A N 1
ATOM 3786 C CA . LEU A 1 536 ? 29.57114 137.08002 30.71637 1.000 14.64011 536 LEU A CA 1
ATOM 3787 C C . LEU A 1 536 ? 28.12805 136.66523 30.42911 1.000 15.13343 536 LEU A C 1
ATOM 3788 O O . LEU A 1 536 ? 27.26297 136.84579 31.29568 1.000 17.56255 536 LEU A O 1
ATOM 3793 N N . GLY A 1 537 ? 27.83658 136.11177 29.25634 1.000 15.34040 537 GLY A N 1
ATOM 3794 C CA . GLY A 1 537 ? 26.46023 135.72358 28.98238 1.000 13.22602 537 GLY A CA 1
ATOM 3795 C C . GLY A 1 537 ? 25.50790 136.90017 28.87184 1.000 17.09921 537 GLY A C 1
ATOM 3796 O O . GLY A 1 537 ? 24.36171 136.82396 29.34805 1.000 15.91603 537 GLY A O 1
ATOM 3797 N N . VAL A 1 538 ? 25.95977 138.00324 28.28101 1.000 11.31838 538 VAL A N 1
ATOM 3798 C CA . VAL A 1 538 ? 25.07349 139.14273 28.09458 1.000 10.85651 538 VAL A CA 1
ATOM 3799 C C . VAL A 1 538 ? 23.90181 138.75092 27.20149 1.000 18.33228 538 VAL A C 1
ATOM 3800 O O . VAL A 1 538 ? 22.73051 138.97068 27.53919 1.000 16.07736 538 VAL A O 1
ATOM 3804 N N . GLY A 1 539 ? 24.20159 138.11940 26.07069 1.000 14.68358 539 GLY A N 1
ATOM 3805 C CA . GLY A 1 539 ? 23.17313 137.68528 25.14616 1.000 15.58024 539 GLY A CA 1
ATOM 3806 C C . GLY A 1 539 ? 23.80347 137.02604 23.93562 1.000 15.00701 539 GLY A C 1
ATOM 3807 O O . GLY A 1 539 ? 24.90058 137.41259 23.51153 1.000 10.98954 539 GLY A O 1
ATOM 3808 N N . TYR A 1 540 ? 23.12223 136.02594 23.37865 1.000 11.27155 540 TYR A N 1
ATOM 3809 C CA . TYR A 1 540 ? 23.61909 135.28986 22.23044 1.000 12.26019 540 TYR A CA 1
ATOM 3810 C C . TYR A 1 540 ? 22.76163 135.47493 20.98465 1.000 13.40034 540 TYR A C 1
ATOM 3811 O O . TYR A 1 540 ? 23.13079 134.96193 19.92313 1.000 12.64684 540 TYR A O 1
ATOM 3820 N N . GLU A 1 541 ? 21.62918 136.17410 21.08230 1.000 11.28912 541 GLU A N 1
ATOM 3821 C CA . GLU A 1 541 ? 20.66828 136.26648 19.98189 1.000 14.51031 541 GLU A CA 1
ATOM 3822 C C . GLU A 1 541 ? 20.55576 137.71449 19.53249 1.000 12.34452 541 GLU A C 1
ATOM 3823 O O . GLU A 1 541 ? 19.96828 138.54747 20.23417 1.000 10.93315 541 GLU A O 1
ATOM 3829 N N . TRP A 1 542 ? 21.11672 137.99448 18.36182 1.000 13.60867 542 TRP A N 1
ATOM 3830 C CA . TRP A 1 542 ? 21.28786 139.32558 17.80679 1.000 15.84007 542 TRP A CA 1
ATOM 3831 C C . TRP A 1 542 ? 20.61139 139.37377 16.44773 1.000 11.00051 542 TRP A C 1
ATOM 3832 O O . TRP A 1 542 ? 20.11924 138.36716 15.93968 1.000 14.83992 542 TRP A O 1
ATOM 3843 N N . SER A 1 543 ? 20.58707 140.55625 15.86166 1.000 14.07583 543 SER A N 1
ATOM 3844 C CA A SER A 1 543 ? 19.98410 140.67365 14.54778 0.540 16.85062 543 SER A CA 1
ATOM 3845 C CA B SER A 1 543 ? 20.01760 140.74641 14.53776 0.460 16.84746 543 SER A CA 1
ATOM 3846 C C . SER A 1 543 ? 20.95414 140.20311 13.46453 1.000 14.14295 543 SER A C 1
ATOM 3847 O O . SER A 1 543 ? 22.15004 140.00808 13.69097 1.000 13.04123 543 SER A O 1
ATOM 3852 N N . ASP A 1 544 ? 20.40464 139.99021 12.27175 1.000 16.19172 544 ASP A N 1
ATOM 3853 C CA . ASP A 1 544 ? 21.25087 139.69645 11.12367 1.000 15.26822 544 ASP A CA 1
ATOM 3854 C C . ASP A 1 544 ? 22.27901 140.80813 10.96978 1.000 15.66222 544 ASP A C 1
ATOM 3855 O O . ASP A 1 544 ? 21.96553 141.98302 11.15776 1.000 14.38969 544 ASP A O 1
ATOM 3860 N N . SER A 1 545 ? 23.52098 140.45115 10.65512 1.000 15.11097 545 SER A N 1
ATOM 3861 C CA . SER A 1 545 ? 24.56948 141.46023 10.69364 1.000 14.57373 545 SER A CA 1
ATOM 3862 C C . SER A 1 545 ? 24.82654 142.12063 9.34229 1.000 11.97310 545 SER A C 1
ATOM 3863 O O . SER A 1 545 ? 25.78095 142.89091 9.22548 1.000 15.34889 545 SER A O 1
ATOM 3866 N N . SER A 1 546 ? 23.97209 141.89005 8.34067 1.000 14.61176 546 SER A N 1
ATOM 3867 C CA . SER A 1 546 ? 24.21082 142.46457 7.01464 1.000 10.98161 546 SER A CA 1
ATOM 3868 C C . SER A 1 546 ? 24.24361 143.98660 7.07176 1.000 13.14036 546 SER A C 1
ATOM 3869 O O . SER A 1 546 ? 25.13487 144.62258 6.49148 1.000 11.98711 546 SER A O 1
ATOM 3872 N N . ARG A 1 547 ? 23.26438 144.59426 7.75305 1.000 11.97693 547 ARG A N 1
ATOM 3873 C CA . ARG A 1 547 ? 23.22236 146.05366 7.80995 1.000 12.39728 547 ARG A CA 1
ATOM 3874 C C . ARG A 1 547 ? 24.47441 146.60994 8.47231 1.000 11.83121 547 ARG A C 1
ATOM 3875 O O . ARG A 1 547 ? 25.06499 147.57564 7.97785 1.000 13.79447 547 ARG A O 1
ATOM 3883 N N . ALA A 1 548 ? 24.89988 146.01260 9.59375 1.000 10.59014 548 ALA A N 1
ATOM 3884 C CA . ALA A 1 548 ? 26.13721 146.44830 10.23551 1.000 12.18053 548 ALA A CA 1
ATOM 3885 C C . ALA A 1 548 ? 27.32180 146.34560 9.27764 1.000 15.11667 548 ALA A C 1
ATOM 3886 O O . ALA A 1 548 ? 28.10392 147.29120 9.13708 1.000 14.53696 548 ALA A O 1
ATOM 3888 N N . ARG A 1 549 ? 27.48244 145.20033 8.61537 1.000 12.18902 549 ARG A N 1
ATOM 3889 C CA . ARG A 1 549 ? 28.65849 145.04748 7.76027 1.000 14.78475 549 ARG A CA 1
ATOM 3890 C C . ARG A 1 549 ? 28.62588 146.05358 6.61500 1.000 13.90768 549 ARG A C 1
ATOM 3891 O O . ARG A 1 549 ? 29.63904 146.69488 6.30682 1.000 17.54333 549 ARG A O 1
ATOM 3899 N N . ARG A 1 550 ? 27.46080 146.22056 5.99219 1.000 15.63660 550 ARG A N 1
ATOM 3900 C CA . ARG A 1 550 ? 27.32397 147.14027 4.86665 1.000 15.39293 550 ARG A CA 1
ATOM 3901 C C . ARG A 1 550 ? 27.63002 148.57463 5.28814 1.000 15.17633 550 ARG A C 1
ATOM 3902 O O . ARG A 1 550 ? 28.39207 149.28171 4.61776 1.000 14.16752 550 ARG A O 1
ATOM 3910 N N . LEU A 1 551 ? 27.03646 149.02849 6.40109 1.000 15.68979 551 LEU A N 1
ATOM 3911 C CA . LEU A 1 551 ? 27.28714 150.39323 6.86173 1.000 12.14752 551 LEU A CA 1
ATOM 3912 C C . LEU A 1 551 ? 28.72968 150.57169 7.31077 1.000 16.53435 551 LEU A C 1
ATOM 3913 O O . LEU A 1 551 ? 29.33087 151.62452 7.07055 1.000 15.85436 551 LEU A O 1
ATOM 3918 N N . LYS A 1 552 ? 29.29128 149.57784 8.00407 1.000 11.51485 552 LYS A N 1
ATOM 3919 C CA . LYS A 1 552 ? 30.69376 149.68038 8.39295 1.000 14.25270 552 LYS A CA 1
ATOM 3920 C C . LYS A 1 552 ? 31.58480 149.83251 7.16633 1.000 16.51064 552 LYS A C 1
ATOM 3921 O O . LYS A 1 552 ? 32.51657 150.64244 7.17551 1.000 21.12985 552 LYS A O 1
ATOM 3927 N N . SER A 1 553 ? 31.28970 149.09290 6.08478 1.000 16.29000 553 SER A N 1
ATOM 3928 C CA . SER A 1 553 ? 32.04698 149.27401 4.84816 1.000 15.42232 553 SER A CA 1
ATOM 3929 C C . SER A 1 553 ? 31.92855 150.70125 4.33751 1.000 19.82400 553 SER A C 1
ATOM 3930 O O . SER A 1 553 ? 32.93533 151.34176 4.01601 1.000 20.98526 553 SER A O 1
ATOM 3933 N N . LEU A 1 554 ? 30.69576 151.20217 4.21995 1.000 16.49957 554 LEU A N 1
ATOM 3934 C CA . LEU A 1 554 ? 30.48142 152.52516 3.64676 1.000 16.77840 554 LEU A CA 1
ATOM 3935 C C . LEU A 1 554 ? 31.17996 153.61343 4.45988 1.000 22.17505 554 LEU A C 1
ATOM 3936 O O . LEU A 1 554 ? 31.81893 154.51099 3.89339 1.000 18.60311 554 LEU A O 1
ATOM 3941 N N . VAL A 1 555 ? 31.06765 153.55461 5.78843 1.000 16.02105 555 VAL A N 1
ATOM 3942 C CA . VAL A 1 555 ? 31.59317 154.62646 6.62552 1.000 13.99993 555 VAL A CA 1
ATOM 3943 C C . VAL A 1 555 ? 33.11441 154.58781 6.67193 1.000 22.51686 555 VAL A C 1
ATOM 3944 O O . VAL A 1 555 ? 33.77139 155.63619 6.70535 1.000 22.41354 555 VAL A O 1
ATOM 3948 N N . ALA A 1 556 ? 33.69922 153.38668 6.73475 1.000 20.36138 556 ALA A N 1
ATOM 3949 C CA . ALA A 1 556 ? 35.15511 153.28533 6.71607 1.000 27.19832 556 ALA A CA 1
ATOM 3950 C C . ALA A 1 556 ? 35.72595 153.69520 5.36338 1.000 24.21092 556 ALA A C 1
ATOM 3951 O O . ALA A 1 556 ? 36.83980 154.22469 5.30262 1.000 23.52419 556 ALA A O 1
ATOM 3953 N N . ALA A 1 557 ? 34.98767 153.46137 4.27271 1.000 21.94088 557 ALA A N 1
ATOM 3954 C CA . ALA A 1 557 ? 35.49366 153.76700 2.93511 1.000 23.23864 557 ALA A CA 1
ATOM 3955 C C . ALA A 1 557 ? 35.41613 155.24564 2.57690 1.000 27.76194 557 ALA A C 1
ATOM 3956 O O . ALA A 1 557 ? 35.89505 155.62482 1.50633 1.000 30.16325 557 ALA A O 1
ATOM 3958 N N . ALA A 1 558 ? 34.81981 156.08527 3.41867 1.000 24.15536 558 ALA A N 1
ATOM 3959 C CA . ALA A 1 558 ? 34.70272 157.51146 3.12359 1.000 22.76798 558 ALA A CA 1
ATOM 3960 C C . ALA A 1 558 ? 35.57165 158.33003 4.07857 1.000 20.67790 558 ALA A C 1
ATOM 3961 O O . ALA A 1 558 ? 35.13151 158.65649 5.19415 1.000 24.26307 558 ALA A O 1
ATOM 3963 N N . PRO A 1 559 ? 36.79817 158.70207 3.69189 1.000 22.72886 559 PRO A N 1
ATOM 3964 C CA . PRO A 1 559 ? 37.65692 159.47393 4.61374 1.000 20.86197 559 PRO A CA 1
ATOM 3965 C C . PRO A 1 559 ? 37.12541 160.86374 4.90401 1.000 20.52014 559 PRO A C 1
ATOM 3966 O O . PRO A 1 559 ? 37.55247 161.49483 5.87751 1.000 19.50046 559 PRO A O 1
ATOM 3970 N N . VAL A 1 560 ? 36.22529 161.37171 4.07588 1.000 14.11047 560 VAL A N 1
ATOM 3971 C CA . VAL A 1 560 ? 35.55122 162.63659 4.31271 1.000 16.66130 560 VAL A CA 1
ATOM 3972 C C . VAL A 1 560 ? 34.10251 162.41467 3.90593 1.000 19.52942 560 VAL A C 1
ATOM 3973 O O . VAL A 1 560 ? 33.84130 161.92866 2.80025 1.000 20.07904 560 VAL A O 1
ATOM 3977 N N . SER A 1 561 ? 33.16187 162.70361 4.80414 1.000 16.95034 561 SER A N 1
ATOM 3978 C CA . SER A 1 561 ? 31.76174 162.56150 4.42935 1.000 16.08344 561 SER A CA 1
ATOM 3979 C C . SER A 1 561 ? 30.97057 163.72480 5.00608 1.000 15.60091 561 SER A C 1
ATOM 3980 O O . SER A 1 561 ? 31.39462 164.37068 5.96407 1.000 16.56295 561 SER A O 1
ATOM 3983 N N . SER A 1 562 ? 29.80963 163.97975 4.40693 1.000 12.44176 562 SER A N 1
ATOM 3984 C CA . SER A 1 562 ? 28.94868 165.12062 4.70657 1.000 15.91020 562 SER A CA 1
ATOM 3985 C C . SER A 1 562 ? 27.61416 164.64779 5.27518 1.000 17.70229 562 SER A C 1
ATOM 3986 O O . SER A 1 562 ? 27.34111 163.44915 5.34985 1.000 16.55029 562 SER A O 1
ATOM 3989 N N . LEU A 1 563 ? 26.75288 165.60992 5.64558 1.000 14.72701 563 LEU A N 1
ATOM 3990 C CA . LEU A 1 563 ? 25.39442 165.24945 6.05346 1.000 15.90527 563 LEU A CA 1
ATOM 3991 C C . LEU A 1 563 ? 24.64400 164.59395 4.90270 1.000 15.77638 563 LEU A C 1
ATOM 3992 O O . LEU A 1 563 ? 23.87519 163.64791 5.10037 1.000 15.73814 563 LEU A O 1
ATOM 3997 N N . ARG A 1 564 ? 24.84951 165.09389 3.68893 1.000 13.27283 564 ARG A N 1
ATOM 3998 C CA . ARG A 1 564 ? 24.23446 164.47717 2.52122 1.000 15.24187 564 ARG A CA 1
ATOM 3999 C C . ARG A 1 564 ? 24.61658 163.00077 2.40768 1.000 17.14684 564 ARG A C 1
ATOM 4000 O O . ARG A 1 564 ? 23.77824 162.15260 2.07571 1.000 15.12110 564 ARG A O 1
ATOM 4008 N N . ASP A 1 565 ? 25.87777 162.66848 2.69554 1.000 16.46524 565 ASP A N 1
ATOM 4009 C CA . ASP A 1 565 ? 26.31577 161.27707 2.59746 1.000 15.22369 565 ASP A CA 1
ATOM 4010 C C . ASP A 1 565 ? 25.64464 160.39060 3.64520 1.000 15.20888 565 ASP A C 1
ATOM 4011 O O . ASP A 1 565 ? 25.30758 159.23777 3.35658 1.000 14.27104 565 ASP A O 1
ATOM 4016 N N . SER A 1 566 ? 25.49355 160.88469 4.88205 1.000 10.69167 566 SER A N 1
ATOM 4017 C CA . SER A 1 566 ? 24.82190 160.07848 5.90903 1.000 13.11955 566 SER A CA 1
ATOM 4018 C C . SER A 1 566 ? 23.34654 159.87146 5.57840 1.000 13.67696 566 SER A C 1
ATOM 4019 O O . SER A 1 566 ? 22.78769 158.80224 5.84916 1.000 12.98072 566 SER A O 1
ATOM 4022 N N . ILE A 1 567 ? 22.68965 160.89317 5.02266 1.000 12.44149 567 ILE A N 1
ATOM 4023 C CA . ILE A 1 567 ? 21.30536 160.71866 4.59167 1.000 16.43611 567 ILE A CA 1
ATOM 4024 C C . ILE A 1 567 ? 21.22126 159.64111 3.52666 1.000 15.62901 567 ILE A C 1
ATOM 4025 O O . ILE A 1 567 ? 20.32282 158.78917 3.55093 1.000 14.58171 567 ILE A O 1
ATOM 4030 N N . ALA A 1 568 ? 22.17671 159.63923 2.59236 1.000 16.71940 568 ALA A N 1
ATOM 4031 C CA . ALA A 1 568 ? 22.17990 158.62516 1.54609 1.000 14.66858 568 ALA A CA 1
ATOM 4032 C C . ALA A 1 568 ? 22.39741 157.23673 2.13492 1.000 13.55941 568 ALA A C 1
ATOM 4033 O O . ALA A 1 568 ? 21.79416 156.26577 1.67776 1.000 14.39416 568 ALA A O 1
ATOM 4035 N N . TRP A 1 569 ? 23.24599 157.12274 3.16014 1.000 14.05062 569 TRP A N 1
ATOM 4036 C CA . TRP A 1 569 ? 23.48691 155.81677 3.76521 1.000 12.40475 569 TRP A CA 1
ATOM 4037 C C . TRP A 1 569 ? 22.23656 155.29041 4.45857 1.000 14.75565 569 TRP A C 1
ATOM 4038 O O . TRP A 1 569 ? 21.97114 154.07963 4.44280 1.000 12.87544 569 TRP A O 1
ATOM 4049 N N . GLN A 1 570 ? 21.46150 156.18014 5.08377 1.000 10.56850 570 GLN A N 1
ATOM 4050 C CA . GLN A 1 570 ? 20.19529 155.74637 5.66464 1.000 14.79246 570 GLN A CA 1
ATOM 4051 C C . GLN A 1 570 ? 19.23143 155.25907 4.59955 1.000 14.99973 570 GLN A C 1
ATOM 4052 O O . GLN A 1 570 ? 18.25855 154.56111 4.91600 1.000 15.48096 570 GLN A O 1
ATOM 4058 N N . ASN A 1 571 ? 19.47456 155.62154 3.34893 1.000 11.22874 571 ASN A N 1
ATOM 4059 C CA . ASN A 1 571 ? 18.65007 155.20766 2.22651 1.000 13.86237 571 ASN A CA 1
ATOM 4060 C C . ASN A 1 571 ? 19.29628 154.12210 1.37986 1.000 16.23913 571 ASN A C 1
ATOM 4061 O O . ASN A 1 571 ? 18.80127 153.82599 0.29072 1.000 15.04029 571 ASN A O 1
ATOM 4066 N N . ASP A 1 572 ? 20.36548 153.49920 1.86299 1.000 13.74954 572 ASP A N 1
ATOM 4067 C CA . ASP A 1 572 ? 21.07299 152.51371 1.05076 1.000 14.74601 572 ASP A CA 1
ATOM 4068 C C . ASP A 1 572 ? 20.26148 151.23167 0.94694 1.000 18.57270 572 ASP A C 1
ATOM 4069 O O . ASP A 1 572 ? 19.76713 150.72561 1.95774 1.000 16.09780 572 ASP A O 1
ATOM 4074 N N . THR A 1 573 ? 20.14267 150.68313 -0.27278 1.000 14.38056 573 THR A N 1
ATOM 4075 C CA . THR A 1 573 ? 19.33665 149.48610 -0.49474 1.000 11.93905 573 THR A CA 1
ATOM 4076 C C . THR A 1 573 ? 20.13191 148.30181 -1.04364 1.000 16.03063 573 THR A C 1
ATOM 4077 O O . THR A 1 573 ? 19.54059 147.37882 -1.60684 1.000 14.19043 573 THR A O 1
ATOM 4081 N N . VAL A 1 574 ? 21.44500 148.27867 -0.86026 1.000 15.39746 574 VAL A N 1
ATOM 4082 C CA . VAL A 1 574 ? 22.24058 147.10334 -1.22288 1.000 14.08048 574 VAL A CA 1
ATOM 4083 C C . VAL A 1 574 ? 22.02808 146.00492 -0.18751 1.000 17.33942 574 VAL A C 1
ATOM 4084 O O . VAL A 1 574 ? 22.17622 146.23676 1.01832 1.000 16.65696 574 VAL A O 1
ATOM 4088 N N . SER A 1 575 ? 21.67341 144.80129 -0.66033 1.000 13.33478 575 SER A N 1
ATOM 4089 C CA . SER A 1 575 ? 21.39926 143.63911 0.18626 1.000 12.48776 575 SER A CA 1
ATOM 4090 C C . SER A 1 575 ? 22.58459 142.68185 0.11095 1.000 16.87806 575 SER A C 1
ATOM 4091 O O . SER A 1 575 ? 22.80616 142.04785 -0.92691 1.000 15.27834 575 SER A O 1
ATOM 4094 N N . LEU A 1 576 ? 23.32793 142.55330 1.21378 1.000 13.47623 576 LEU A N 1
ATOM 4095 C CA . LEU A 1 576 ? 24.41664 141.58447 1.23400 1.000 14.16340 576 LEU A CA 1
ATOM 4096 C C . LEU A 1 576 ? 23.88978 140.16161 1.09596 1.000 15.01604 576 LEU A C 1
ATOM 4097 O O . LEU A 1 576 ? 24.55839 139.35312 0.42938 1.000 17.68589 576 LEU A O 1
ATOM 4102 N N . PRO A 1 577 ? 22.73422 139.78741 1.66281 1.000 16.62165 577 PRO A N 1
ATOM 4103 C CA . PRO A 1 577 ? 22.20115 138.44727 1.36091 1.000 16.21937 577 PRO A CA 1
ATOM 4104 C C . PRO A 1 577 ? 21.98130 138.23034 -0.12455 1.000 20.89035 577 PRO A C 1
ATOM 4105 O O . PRO A 1 577 ? 22.30721 137.15688 -0.64092 1.000 19.30393 577 PRO A O 1
ATOM 4109 N N . ALA A 1 578 ? 21.44839 139.22898 -0.83258 1.000 15.34797 578 ALA A N 1
ATOM 4110 C CA . ALA A 1 578 ? 21.30607 139.10852 -2.27948 1.000 16.61953 578 ALA A CA 1
ATOM 4111 C C . ALA A 1 578 ? 22.65220 138.86663 -2.94444 1.000 19.05843 578 ALA A C 1
ATOM 4112 O O . ALA A 1 578 ? 22.80036 137.95870 -3.77477 1.000 21.21329 578 ALA A O 1
ATOM 4114 N N . GLN A 1 579 ? 23.64991 139.67450 -2.60006 1.000 15.64331 579 GLN A N 1
ATOM 4115 C CA . GLN A 1 579 ? 24.94312 139.53714 -3.26200 1.000 21.04278 579 GLN A CA 1
ATOM 4116 C C . GLN A 1 579 ? 25.55928 138.16462 -3.00850 1.000 20.27351 579 GLN A C 1
ATOM 4117 O O . GLN A 1 579 ? 26.13361 137.55275 -3.92026 1.000 18.01037 579 GLN A O 1
ATOM 4123 N N . ARG A 1 580 ? 25.43884 137.65618 -1.78247 1.000 15.83205 580 ARG A N 1
ATOM 4124 C CA . ARG A 1 580 ? 26.00695 136.35324 -1.46136 1.000 18.56943 580 ARG A CA 1
ATOM 4125 C C . ARG A 1 580 ? 25.25642 135.24030 -2.16945 1.000 21.17083 580 ARG A C 1
ATOM 4126 O O . ARG A 1 580 ? 25.86249 134.24853 -2.59086 1.000 17.88007 580 ARG A O 1
ATOM 4134 N N . THR A 1 581 ? 23.93179 135.36677 -2.27312 1.000 13.28958 581 THR A N 1
ATOM 4135 C CA . THR A 1 581 ? 23.15808 134.36796 -3.00176 1.000 17.92437 581 THR A CA 1
ATOM 4136 C C . THR A 1 581 ? 23.51817 134.39732 -4.48085 1.000 25.00989 581 THR A C 1
ATOM 4137 O O . THR A 1 581 ? 23.69193 133.34496 -5.10834 1.000 22.58881 581 THR A O 1
ATOM 4141 N N . LEU A 1 582 ? 23.63929 135.59257 -5.05732 1.000 17.75308 582 LEU A N 1
ATOM 4142 C CA . LEU A 1 582 ? 24.07522 135.68229 -6.44665 1.000 24.35186 582 LEU A CA 1
ATOM 4143 C C . LEU A 1 582 ? 25.42181 134.98361 -6.63565 1.000 27.15910 582 LEU A C 1
ATOM 4144 O O . LEU A 1 582 ? 25.60442 134.20118 -7.57927 1.000 24.71189 582 LEU A O 1
ATOM 4149 N N . ALA A 1 583 ? 26.37539 135.24490 -5.73556 1.000 20.13558 583 ALA A N 1
ATOM 4150 C CA . ALA A 1 583 ? 27.68171 134.59742 -5.83769 1.000 27.86868 583 ALA A CA 1
ATOM 4151 C C . ALA A 1 583 ? 27.54922 133.07767 -5.80213 1.000 28.13907 583 ALA A C 1
ATOM 4152 O O . ALA A 1 583 ? 28.22921 132.37049 -6.55486 1.000 24.88734 583 ALA A O 1
ATOM 4154 N N . VAL A 1 584 ? 26.68934 132.54781 -4.93174 1.000 20.50099 584 VAL A N 1
ATOM 4155 C CA . VAL A 1 584 ? 26.47924 131.10166 -4.94094 1.000 19.27584 584 VAL A CA 1
ATOM 4156 C C . VAL A 1 584 ? 25.91904 130.64566 -6.28237 1.000 25.26243 584 VAL A C 1
ATOM 4157 O O . VAL A 1 584 ? 26.31519 129.59942 -6.81050 1.000 25.79800 584 VAL A O 1
ATOM 4161 N N . MET A 1 585 ? 24.99490 131.41667 -6.85753 1.000 20.98996 585 MET A N 1
ATOM 4162 C CA . MET A 1 585 ? 24.36647 130.99448 -8.10852 1.000 28.90235 585 MET A CA 1
ATOM 4163 C C . MET A 1 585 ? 25.39445 130.82672 -9.21800 1.000 25.41507 585 MET A C 1
ATOM 4164 O O . MET A 1 585 ? 25.27193 129.92357 -10.05597 1.000 22.99054 585 MET A O 1
ATOM 4169 N N . ARG A 1 586 ? 26.41042 131.69177 -9.24634 1.000 24.99051 586 ARG A N 1
ATOM 4170 C CA . ARG A 1 586 ? 27.44166 131.58644 -10.27140 1.000 29.01009 586 ARG A CA 1
ATOM 4171 C C . ARG A 1 586 ? 28.21926 130.28506 -10.17878 1.000 40.24302 586 ARG A C 1
ATOM 4172 O O . ARG A 1 586 ? 28.92443 129.93024 -11.13155 1.000 41.09050 586 ARG A O 1
ATOM 4180 N N . THR A 1 587 ? 28.12881 129.58070 -9.05183 1.000 28.35697 587 THR A N 1
ATOM 4181 C CA . THR A 1 587 ? 28.84552 128.33277 -8.85609 1.000 27.16862 587 THR A CA 1
ATOM 4182 C C . THR A 1 587 ? 27.96697 127.11813 -9.09483 1.000 31.05270 587 THR A C 1
ATOM 4183 O O . THR A 1 587 ? 28.44493 125.99218 -8.96311 1.000 32.40123 587 THR A O 1
ATOM 4187 N N . VAL A 1 588 ? 26.68756 127.31257 -9.41316 1.000 28.78556 588 VAL A N 1
ATOM 4188 C CA . VAL A 1 588 ? 25.81498 126.16807 -9.60153 1.000 29.18793 588 VAL A CA 1
ATOM 4189 C C . VAL A 1 588 ? 26.29870 125.38328 -10.81079 1.000 44.28542 588 VAL A C 1
ATOM 4190 O O . VAL A 1 588 ? 26.56455 125.95187 -11.87909 1.000 35.67558 588 VAL A O 1
ATOM 4194 N N . GLY A 1 589 ? 26.41920 124.06845 -10.65095 1.000 36.98043 589 GLY A N 1
ATOM 4195 C CA . GLY A 1 589 ? 26.95370 123.22411 -11.70481 1.000 38.18718 589 GLY A CA 1
ATOM 4196 C C . GLY A 1 589 ? 25.87645 122.80842 -12.69409 1.000 32.58002 589 GLY A C 1
ATOM 4197 O O . GLY A 1 589 ? 24.73961 122.53095 -12.31859 1.000 39.28743 589 GLY A O 1
ATOM 4198 N N . ASN A 1 590 ? 26.24107 122.82230 -13.97425 1.000 38.76589 590 ASN A N 1
ATOM 4199 C CA . ASN A 1 590 ? 25.35638 122.32875 -15.02907 1.000 41.75276 590 ASN A CA 1
ATOM 4200 C C . ASN A 1 590 ? 25.51546 120.80827 -15.06233 1.000 44.92466 590 ASN A C 1
ATOM 4201 O O . ASN A 1 590 ? 26.01888 120.21636 -16.01939 1.000 46.85324 590 ASN A O 1
ATOM 4206 N N . ALA A 1 591 ? 25.06780 120.18162 -13.97209 1.000 48.37663 591 ALA A N 1
ATOM 4207 C CA . ALA A 1 591 ? 25.27657 118.76236 -13.71315 1.000 44.32114 591 ALA A CA 1
ATOM 4208 C C . ALA A 1 591 ? 24.19815 118.28886 -12.74977 1.000 42.80052 591 ALA A C 1
ATOM 4209 O O . ALA A 1 591 ? 23.62603 119.08011 -11.99599 1.000 42.21446 591 ALA A O 1
ATOM 4211 N N . GLY A 1 592 ? 23.94712 116.98125 -12.76438 1.000 35.44406 592 GLY A N 1
ATOM 4212 C CA . GLY A 1 592 ? 22.87704 116.38542 -11.96946 1.000 29.12456 592 GLY A CA 1
ATOM 4213 C C . GLY A 1 592 ? 21.52746 116.96028 -12.40325 1.000 23.82553 592 GLY A C 1
ATOM 4214 O O . GLY A 1 592 ? 21.38639 117.55447 -13.47038 1.000 26.69348 592 GLY A O 1
ATOM 4215 N N . ALA A 1 593 ? 20.53428 116.81433 -11.52597 1.000 28.59491 593 ALA A N 1
ATOM 4216 C CA . ALA A 1 593 ? 19.18265 117.27773 -11.84772 1.000 29.58854 593 ALA A CA 1
ATOM 4217 C C . ALA A 1 593 ? 19.14735 118.77075 -12.15931 1.000 29.27027 593 ALA A C 1
ATOM 4218 O O . ALA A 1 593 ? 18.30921 119.22895 -12.95287 1.000 29.95593 593 ALA A O 1
ATOM 4220 N N . ALA A 1 594 ? 20.04252 119.54144 -11.54603 1.000 26.84988 594 ALA A N 1
ATOM 4221 C CA . ALA A 1 594 ? 20.10649 120.97384 -11.80908 1.000 30.89661 594 ALA A CA 1
ATOM 4222 C C . ALA A 1 594 ? 20.27428 121.26894 -13.29955 1.000 34.30218 594 ALA A C 1
ATOM 4223 O O . ALA A 1 594 ? 19.66971 122.21398 -13.82055 1.000 30.26837 594 ALA A O 1
ATOM 4225 N N . ALA A 1 595 ? 21.10702 120.49030 -13.99991 1.000 35.64688 595 ALA A N 1
ATOM 4226 C CA . ALA A 1 595 ? 21.32411 120.74121 -15.42683 1.000 36.25410 595 ALA A CA 1
ATOM 4227 C C . ALA A 1 595 ? 20.01796 120.66985 -16.21445 1.000 33.66558 595 ALA A C 1
ATOM 4228 O O . ALA A 1 595 ? 19.78987 121.47091 -17.12674 1.000 47.53083 595 ALA A O 1
ATOM 4230 N N . SER A 1 596 ? 19.14501 119.71845 -15.88040 1.000 31.01140 596 SER A N 1
ATOM 4231 C CA . SER A 1 596 ? 17.83546 119.67143 -16.52080 1.000 34.95585 596 SER A CA 1
ATOM 4232 C C . SER A 1 596 ? 16.99756 120.89717 -16.17041 1.000 42.96736 596 SER A C 1
ATOM 4233 O O . SER A 1 596 ? 16.29982 121.43935 -17.03560 1.000 38.57211 596 SER A O 1
ATOM 4236 N N . LEU A 1 597 ? 17.02490 121.32915 -14.90183 1.000 30.77061 597 LEU A N 1
ATOM 4237 C CA . LEU A 1 597 ? 16.24744 122.50066 -14.50066 1.000 31.11809 597 LEU A CA 1
ATOM 4238 C C . LEU A 1 597 ? 16.67855 123.75195 -15.26230 1.000 25.00404 597 LEU A C 1
ATOM 4239 O O . LEU A 1 597 ? 15.84179 124.59709 -15.60106 1.000 29.69412 597 LEU A O 1
ATOM 4244 N N . LEU A 1 598 ? 17.97925 123.90333 -15.52302 1.000 27.26155 598 LEU A N 1
ATOM 4245 C CA . LEU A 1 598 ? 18.44222 125.00772 -16.35804 1.000 27.56475 598 LEU A CA 1
ATOM 4246 C C . LEU A 1 598 ? 17.87986 124.93463 -17.77808 1.000 37.86795 598 LEU A C 1
ATOM 4247 O O . LEU A 1 598 ? 18.04256 125.88891 -18.54699 1.000 37.82502 598 LEU A O 1
ATOM 4252 N N . GLN A 1 599 ? 17.23069 123.82744 -18.14282 1.000 33.14042 599 GLN A N 1
ATOM 4253 C CA . GLN A 1 599 ? 16.55543 123.69665 -19.42579 1.000 37.13767 599 GLN A CA 1
ATOM 4254 C C . GLN A 1 599 ? 15.13172 124.22703 -19.38537 1.000 41.86850 599 GLN A C 1
ATOM 4255 O O . GLN A 1 599 ? 14.48104 124.31781 -20.43523 1.000 40.65556 599 GLN A O 1
ATOM 4261 N N . ASP A 1 600 ? 14.63295 124.54854 -18.20289 1.000 29.02618 600 ASP A N 1
ATOM 4262 C CA . ASP A 1 600 ? 13.28660 125.06189 -18.06821 1.000 32.81624 600 ASP A CA 1
ATOM 4263 C C . ASP A 1 600 ? 13.27361 126.52363 -18.50996 1.000 38.15574 600 ASP A C 1
ATOM 4264 O O . ASP A 1 600 ? 14.07880 127.31672 -18.00709 1.000 31.76068 600 ASP A O 1
ATOM 4269 N N . PRO A 1 601 ? 12.43270 126.90968 -19.47497 1.000 34.28168 601 PRO A N 1
ATOM 4270 C CA . PRO A 1 601 ? 12.43173 128.31836 -19.91373 1.000 33.08056 601 PRO A CA 1
ATOM 4271 C C . PRO A 1 601 ? 12.13955 129.29497 -18.78137 1.000 33.13577 601 PRO A C 1
ATOM 4272 O O . PRO A 1 601 ? 12.66392 130.41718 -18.78411 1.000 32.69081 601 PRO A O 1
ATOM 4276 N N . GLN A 1 602 ? 11.31692 128.89214 -17.81308 1.000 32.39567 602 GLN A N 1
ATOM 4277 C CA . GLN A 1 602 ? 10.99854 129.75419 -16.67780 1.000 31.18708 602 GLN A CA 1
ATOM 4278 C C . GLN A 1 602 ? 12.20558 129.92589 -15.76395 1.000 28.96374 602 GLN A C 1
ATOM 4279 O O . GLN A 1 602 ? 12.49268 131.03669 -15.30323 1.000 27.05240 602 GLN A O 1
ATOM 4285 N N . VAL A 1 603 ? 12.93579 128.83968 -15.50767 1.000 29.06030 603 VAL A N 1
ATOM 4286 C CA . VAL A 1 603 ? 14.18836 128.94220 -14.76426 1.000 26.49740 603 VAL A CA 1
ATOM 4287 C C . VAL A 1 603 ? 15.17507 129.84379 -15.49814 1.000 23.12438 603 VAL A C 1
ATOM 4288 O O . VAL A 1 603 ? 15.84559 130.68350 -14.88553 1.000 22.09722 603 VAL A O 1
ATOM 4292 N N . GLN A 1 604 ? 15.29993 129.67987 -16.81937 1.000 22.44467 604 GLN A N 1
ATOM 4293 C CA . GLN A 1 604 ? 16.28569 130.48288 -17.54408 1.000 21.52532 604 GLN A CA 1
ATOM 4294 C C . GLN A 1 604 ? 15.87793 131.95379 -17.56880 1.000 19.65525 604 GLN A C 1
ATOM 4295 O O . GLN A 1 604 ? 16.73544 132.84209 -17.62908 1.000 24.61692 604 GLN A O 1
ATOM 4301 N N A ARG A 1 605 ? 14.57570 132.22653 -17.51620 0.485 23.55316 605 ARG A N 1
ATOM 4302 N N B ARG A 1 605 ? 14.57437 132.21814 -17.52797 0.515 23.54168 605 ARG A N 1
ATOM 4303 C CA A ARG A 1 605 ? 14.09588 133.60192 -17.41388 0.485 27.47263 605 ARG A CA 1
ATOM 4304 C CA B ARG A 1 605 ? 14.07399 133.58489 -17.41613 0.515 27.48222 605 ARG A CA 1
ATOM 4305 C C A ARG A 1 605 ? 14.53110 134.22865 -16.09124 0.485 24.45207 605 ARG A C 1
ATOM 4306 C C B ARG A 1 605 ? 14.52576 134.22134 -16.10012 0.515 24.45884 605 ARG A C 1
ATOM 4307 O O A ARG A 1 605 ? 15.06089 135.34462 -16.05503 0.485 22.75103 605 ARG A O 1
ATOM 4308 O O B ARG A 1 605 ? 15.07080 135.33152 -16.07829 0.515 22.75850 605 ARG A O 1
ATOM 4323 N N . ALA A 1 606 ? 14.31749 133.51370 -14.98925 1.000 21.68415 606 ALA A N 1
ATOM 4324 C CA . ALA A 1 606 ? 14.76653 134.00250 -13.68623 1.000 22.16305 606 ALA A CA 1
ATOM 4325 C C . ALA A 1 606 ? 16.28260 134.20666 -13.65873 1.000 30.17669 606 ALA A C 1
ATOM 4326 O O . ALA A 1 606 ? 16.78278 135.24775 -13.20714 1.000 22.54337 606 ALA A O 1
ATOM 4328 N N . VAL A 1 607 ? 17.03892 133.20837 -14.12118 1.000 24.89794 607 VAL A N 1
ATOM 4329 C CA . VAL A 1 607 ? 18.49313 133.33851 -14.12398 1.000 24.14647 607 VAL A CA 1
ATOM 4330 C C . VAL A 1 607 ? 18.92374 134.58157 -14.89570 1.000 24.73742 607 VAL A C 1
ATOM 4331 O O . VAL A 1 607 ? 19.82929 135.30851 -14.46828 1.000 29.87620 607 VAL A O 1
ATOM 4335 N N . ALA A 1 608 ? 18.27760 134.85620 -16.03116 1.000 26.18360 608 ALA A N 1
ATOM 4336 C CA . ALA A 1 608 ? 18.61811 136.04917 -16.80069 1.000 26.09592 608 ALA A CA 1
ATOM 4337 C C . ALA A 1 608 ? 18.38521 137.30983 -15.97801 1.000 25.62316 608 ALA A C 1
ATOM 4338 O O . ALA A 1 608 ? 19.23585 138.20526 -15.94395 1.000 25.63047 608 ALA A O 1
ATOM 4340 N N . LEU A 1 609 ? 17.25439 137.37934 -15.27568 1.000 25.29435 609 LEU A N 1
ATOM 4341 C CA . LEU A 1 609 ? 16.98907 138.53970 -14.42874 1.000 30.54885 609 LEU A CA 1
ATOM 4342 C C . LEU A 1 609 ? 18.09881 138.73002 -13.39717 1.000 22.59814 609 LEU A C 1
ATOM 4343 O O . LEU A 1 609 ? 18.63003 139.83702 -13.23468 1.000 25.22323 609 LEU A O 1
ATOM 4348 N N . LEU A 1 610 ? 18.50198 137.64567 -12.72520 1.000 23.06483 610 LEU A N 1
ATOM 4349 C CA . LEU A 1 610 ? 19.50391 137.76179 -11.66529 1.000 21.31359 610 LEU A CA 1
ATOM 4350 C C . LEU A 1 610 ? 20.88978 138.05332 -12.22053 1.000 27.17849 610 LEU A C 1
ATOM 4351 O O . LEU A 1 610 ? 21.67096 138.76434 -11.57758 1.000 26.27308 610 LEU A O 1
ATOM 4356 N N . ARG A 1 611 ? 21.21208 137.51489 -13.40332 1.000 28.94246 611 ARG A N 1
ATOM 4357 C CA . ARG A 1 611 ? 22.54025 137.69181 -13.99585 1.000 31.53482 611 ARG A CA 1
ATOM 4358 C C . ARG A 1 611 ? 22.94759 139.16028 -14.09364 1.000 21.88073 611 ARG A C 1
ATOM 4359 O O . ARG A 1 611 ? 24.07854 139.52533 -13.75576 1.000 31.60762 611 ARG A O 1
ATOM 4367 N N . GLY A 1 612 ? 22.06112 140.00980 -14.59599 1.000 23.64916 612 GLY A N 1
ATOM 4368 C CA . GLY A 1 612 ? 22.39729 141.41576 -14.71710 1.000 37.49168 612 GLY A CA 1
ATOM 4369 C C . GLY A 1 612 ? 21.96553 142.24771 -13.52240 1.000 37.13195 612 GLY A C 1
ATOM 4370 O O . GLY A 1 612 ? 21.54780 143.39823 -13.68650 1.000 39.17722 612 GLY A O 1
ATOM 4371 N N . TRP A 1 613 ? 22.04077 141.68549 -12.31797 1.000 34.26696 613 TRP A N 1
ATOM 4372 C CA . TRP A 1 613 ? 21.68104 142.41156 -11.10729 1.000 25.81477 613 TRP A CA 1
ATOM 4373 C C . TRP A 1 613 ? 22.85520 142.50530 -10.13719 1.000 29.80196 613 TRP A C 1
ATOM 4374 O O . TRP A 1 613 ? 23.65308 141.56902 -10.02194 1.000 34.29132 613 TRP A O 1
ATOM 4385 N N . ASP A 1 614 ? 22.96411 143.65245 -9.45444 1.000 31.95066 614 ASP A N 1
ATOM 4386 C CA . ASP A 1 614 ? 24.02311 143.94358 -8.48985 1.000 23.75130 614 ASP A CA 1
ATOM 4387 C C . ASP A 1 614 ? 23.58113 143.77564 -7.02984 1.000 23.77426 614 ASP A C 1
ATOM 4388 O O . ASP A 1 614 ? 24.29133 144.22673 -6.12748 1.000 21.73370 614 ASP A O 1
ATOM 4393 N N . GLY A 1 615 ? 22.40616 143.20729 -6.77463 1.000 23.92164 615 GLY A N 1
ATOM 4394 C CA . GLY A 1 615 ? 21.93900 143.08691 -5.40282 1.000 22.51725 615 GLY A CA 1
ATOM 4395 C C . GLY A 1 615 ? 21.42688 144.36849 -4.77466 1.000 18.32589 615 GLY A C 1
ATOM 4396 O O . GLY A 1 615 ? 21.23724 144.41179 -3.55365 1.000 17.23023 615 GLY A O 1
ATOM 4397 N N . ASN A 1 616 ? 21.19593 145.41942 -5.56462 1.000 20.97325 616 ASN A N 1
ATOM 4398 C CA . ASN A 1 616 ? 20.63836 146.67083 -5.05949 1.000 21.01506 616 ASN A CA 1
ATOM 4399 C C . ASN A 1 616 ? 19.11926 146.55707 -5.13494 1.000 18.91972 616 ASN A C 1
ATOM 4400 O O . ASN A 1 616 ? 18.54350 146.50244 -6.22666 1.000 17.27710 616 ASN A O 1
ATOM 4405 N N . VAL A 1 617 ? 18.47258 146.48661 -3.97651 1.000 15.36147 617 VAL A N 1
ATOM 4406 C CA . VAL A 1 617 ? 17.04392 146.20758 -3.91538 1.000 12.20428 617 VAL A CA 1
ATOM 4407 C C . VAL A 1 617 ? 16.26522 147.49735 -4.16828 1.000 18.18181 617 VAL A C 1
ATOM 4408 O O . VAL A 1 617 ? 15.63211 148.04871 -3.26095 1.000 18.12422 617 VAL A O 1
ATOM 4412 N N . ARG A 1 618 ? 16.30792 147.98460 -5.40948 1.000 14.60478 618 ARG A N 1
ATOM 4413 C CA . ARG A 1 618 ? 15.64897 149.23014 -5.78403 1.000 21.60202 618 ARG A CA 1
ATOM 4414 C C . ARG A 1 618 ? 14.15199 149.02796 -6.01075 1.000 19.18623 618 ARG A C 1
ATOM 4415 O O . ARG A 1 618 ? 13.70592 147.97942 -6.48189 1.000 19.94029 618 ARG A O 1
ATOM 4423 N N . ALA A 1 619 ? 13.37669 150.07813 -5.72510 1.000 19.91327 619 ALA A N 1
ATOM 4424 C CA . ALA A 1 619 ? 11.94556 150.04315 -6.02069 1.000 19.82042 619 ALA A CA 1
ATOM 4425 C C . ALA A 1 619 ? 11.68441 149.78649 -7.50949 1.000 20.14869 619 ALA A C 1
ATOM 4426 O O . ALA A 1 619 ? 10.72350 149.09597 -7.86905 1.000 17.52948 619 ALA A O 1
ATOM 4428 N N . ASP A 1 620 ? 12.51479 150.33552 -8.39531 1.000 18.56827 620 ASP A N 1
ATOM 4429 C CA . ASP A 1 620 ? 12.24615 150.21328 -9.82396 1.000 26.53134 620 ASP A CA 1
ATOM 4430 C C . ASP A 1 620 ? 12.89120 148.97639 -10.46306 1.000 29.42972 620 ASP A C 1
ATOM 4431 O O . ASP A 1 620 ? 12.95398 148.88539 -11.69526 1.000 23.64711 620 ASP A O 1
ATOM 4436 N N . SER A 1 621 ? 13.33197 148.01348 -9.66339 1.000 19.74961 621 SER A N 1
ATOM 4437 C CA . SER A 1 621 ? 14.09035 146.86545 -10.14993 1.000 21.63172 621 SER A CA 1
ATOM 4438 C C . SER A 1 621 ? 13.21302 145.62013 -10.22744 1.000 23.28628 621 SER A C 1
ATOM 4439 O O . SER A 1 621 ? 12.58046 145.23438 -9.24032 1.000 18.13441 621 SER A O 1
ATOM 4442 N N . VAL A 1 622 ? 13.17923 144.98491 -11.39553 1.000 21.54627 622 VAL A N 1
ATOM 4443 C CA . VAL A 1 622 ? 12.47592 143.70538 -11.52676 1.000 21.05191 622 VAL A CA 1
ATOM 4444 C C . VAL A 1 622 ? 13.29990 142.56855 -10.91990 1.000 20.14528 622 VAL A C 1
ATOM 4445 O O . VAL A 1 622 ? 12.73119 141.69357 -10.25064 1.000 15.69309 622 VAL A O 1
ATOM 4449 N N . PRO A 1 623 ? 14.61884 14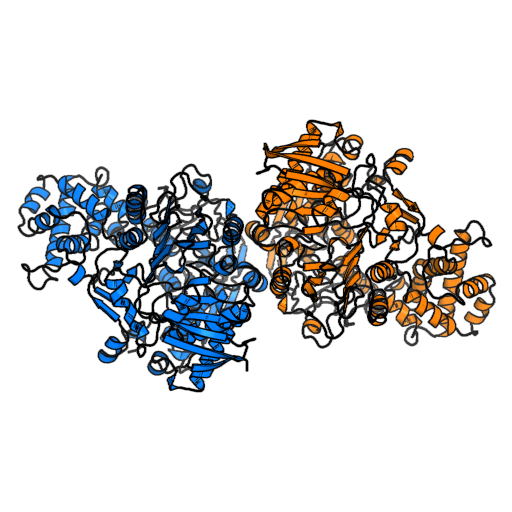2.50208 -11.14716 1.000 16.70297 623 PRO A N 1
ATOM 4450 C CA . PRO A 1 623 ? 15.40122 141.45282 -10.46340 1.000 21.72735 623 PRO A CA 1
ATOM 4451 C C . PRO A 1 623 ? 15.23785 141.48657 -8.95127 1.000 22.66541 623 PRO A C 1
ATOM 4452 O O . PRO A 1 623 ? 15.17535 140.42905 -8.30865 1.000 18.89026 623 PRO A O 1
ATOM 4456 N N . ALA A 1 624 ? 15.14706 142.68225 -8.36415 1.000 18.43174 624 ALA A N 1
ATOM 4457 C CA . ALA A 1 624 ? 14.94347 142.78424 -6.91761 1.000 17.21125 624 ALA A CA 1
ATOM 4458 C C . ALA A 1 624 ? 13.62930 142.13793 -6.49510 1.000 20.06873 624 ALA A C 1
ATOM 4459 O O . ALA A 1 624 ? 13.57461 141.45969 -5.46415 1.000 16.89222 624 ALA A O 1
ATOM 4461 N N . ALA A 1 625 ? 12.55672 142.32897 -7.27647 1.000 15.52271 625 ALA A N 1
ATOM 4462 C CA . ALA A 1 625 ? 11.28150 141.70641 -6.93451 1.000 15.21347 625 ALA A CA 1
ATOM 4463 C C . ALA A 1 625 ? 11.39861 140.18899 -6.93304 1.000 15.94420 625 ALA A C 1
ATOM 4464 O O . ALA A 1 625 ? 10.92632 139.51679 -6.00404 1.000 14.49737 625 ALA A O 1
ATOM 4466 N N . LEU A 1 626 ? 11.98284 139.63127 -7.99546 1.000 17.16845 626 LEU A N 1
ATOM 4467 C CA . LEU A 1 626 ? 12.21568 138.18979 -8.05748 1.000 17.01835 626 LEU A CA 1
ATOM 4468 C C . LEU A 1 626 ? 12.97876 137.71055 -6.82986 1.000 14.03043 626 LEU A C 1
ATOM 4469 O O . LEU A 1 626 ? 12.58779 136.73968 -6.17904 1.000 16.72158 626 LEU A O 1
ATOM 4474 N N . PHE A 1 627 ? 14.07069 138.39674 -6.49891 1.000 14.02036 627 PHE A N 1
ATOM 4475 C CA . PHE A 1 627 ? 14.90769 137.96238 -5.38650 1.000 16.44539 627 PHE A CA 1
ATOM 4476 C C . PHE A 1 627 ? 14.15989 138.01672 -4.05567 1.000 18.10393 627 PHE A C 1
ATOM 4477 O O . PHE A 1 627 ? 14.26374 137.09257 -3.23582 1.000 16.05670 627 PHE A O 1
ATOM 4485 N N . GLU A 1 628 ? 13.41360 139.09543 -3.80303 1.000 16.34420 628 GLU A N 1
ATOM 4486 C CA . GLU A 1 628 ? 12.73436 139.18433 -2.51102 1.000 17.41786 628 GLU A CA 1
ATOM 4487 C C . GLU A 1 628 ? 11.65009 138.11336 -2.39471 1.000 15.85877 628 GLU A C 1
ATOM 4488 O O . GLU A 1 628 ? 11.50230 137.48099 -1.34468 1.000 16.12132 628 GLU A O 1
ATOM 4494 N N . ILE A 1 629 ? 10.88845 137.88144 -3.47046 1.000 15.20652 629 ILE A N 1
ATOM 4495 C CA . ILE A 1 629 ? 9.95589 136.75275 -3.49611 1.000 14.43573 629 ILE A CA 1
ATOM 4496 C C . ILE A 1 629 ? 10.69240 135.45253 -3.16218 1.000 13.07727 629 ILE A C 1
ATOM 4497 O O . ILE A 1 629 ? 10.27772 134.66913 -2.29989 1.000 14.43293 629 ILE A O 1
ATOM 4502 N N . TRP A 1 630 ? 11.79829 135.21151 -3.85035 1.000 15.34343 630 TRP A N 1
ATOM 4503 C CA . TRP A 1 630 ? 12.54763 133.97233 -3.68518 1.000 19.49459 630 TRP A CA 1
ATOM 4504 C C . TRP A 1 630 ? 13.09891 133.84823 -2.26591 1.000 18.75902 630 TRP A C 1
ATOM 4505 O O . TRP A 1 630 ? 12.91384 132.82503 -1.58971 1.000 13.72196 630 TRP A O 1
ATOM 4516 N N . PHE A 1 631 ? 13.75944 134.89931 -1.78607 1.000 15.98928 631 PHE A N 1
ATOM 4517 C CA . PHE A 1 631 ? 14.47872 134.79212 -0.51633 1.000 14.38397 631 PHE A CA 1
ATOM 4518 C C . PHE A 1 631 ? 13.53909 134.72534 0.68114 1.000 21.76408 631 PHE A C 1
ATOM 4519 O O . PHE A 1 631 ? 13.90847 134.16517 1.72289 1.000 16.57258 631 PHE A O 1
ATOM 4527 N N A SER A 1 632 ? 12.32684 135.26885 0.56109 0.549 16.25792 632 SER A N 1
ATOM 4528 N N B SER A 1 632 ? 12.32949 135.27336 0.56017 0.451 16.28055 632 SER A N 1
ATOM 4529 C CA A SER A 1 632 ? 11.41213 135.26257 1.69703 0.549 19.24952 632 SER A CA 1
ATOM 4530 C CA B SER A 1 632 ? 11.40328 135.27260 1.68620 0.451 19.24223 632 SER A CA 1
ATOM 4531 C C A SER A 1 632 ? 10.46491 134.06759 1.68904 0.549 20.65117 632 SER A C 1
ATOM 4532 C C B SER A 1 632 ? 10.47539 134.06347 1.68475 0.451 20.62510 632 SER A C 1
ATOM 4533 O O A SER A 1 632 ? 10.21825 133.47230 2.74551 0.549 18.00385 632 SER A O 1
ATOM 4534 O O B SER A 1 632 ? 10.25207 133.45724 2.73976 0.451 18.01980 632 SER A O 1
ATOM 4539 N N . ASN A 1 633 ? 9.93470 133.69213 0.52249 1.000 15.91286 633 ASN A N 1
ATOM 4540 C CA . ASN A 1 633 ? 8.87505 132.69673 0.45321 1.000 16.63582 633 ASN A CA 1
ATOM 4541 C C . ASN A 1 633 ? 9.22826 131.39219 -0.24843 1.000 21.55911 633 ASN A C 1
ATOM 4542 O O . ASN A 1 633 ? 8.38060 130.49971 -0.27305 1.000 22.98615 633 ASN A O 1
ATOM 4547 N N . HIS A 1 634 ? 10.44239 131.22173 -0.76906 1.000 15.64388 634 HIS A N 1
ATOM 4548 C CA . HIS A 1 634 ? 10.73155 129.98802 -1.50083 1.000 20.54929 634 HIS A CA 1
ATOM 4549 C C . HIS A 1 634 ? 12.07334 129.33860 -1.15673 1.000 21.84476 634 HIS A C 1
ATOM 4550 O O . HIS A 1 634 ? 12.11736 128.18453 -0.70731 1.000 20.01104 634 HIS A O 1
ATOM 4557 N N . LEU A 1 635 ? 13.16697 130.06987 -1.34783 1.000 18.13835 635 LEU A N 1
ATOM 4558 C CA . LEU A 1 635 ? 14.48937 129.46068 -1.29224 1.000 17.86855 635 LEU A CA 1
ATOM 4559 C C . LEU A 1 635 ? 14.77339 128.83934 0.07186 1.000 21.58781 635 LEU A C 1
ATOM 4560 O O . LEU A 1 635 ? 15.14711 127.66393 0.16577 1.000 18.78489 635 LEU A O 1
ATOM 4565 N N . ARG A 1 636 ? 14.61201 129.61414 1.14590 1.000 17.58540 636 ARG A N 1
ATOM 4566 C CA . ARG A 1 636 ? 15.08264 129.14559 2.44931 1.000 18.05587 636 ARG A CA 1
ATOM 4567 C C . ARG A 1 636 ? 14.23562 127.99139 2.96646 1.000 18.50353 636 ARG A C 1
ATOM 4568 O O . ARG A 1 636 ? 14.76558 127.03352 3.53772 1.000 19.29493 636 ARG A O 1
ATOM 4576 N N . GLN A 1 637 ? 12.91673 128.06716 2.79423 1.000 17.53259 637 GLN A N 1
ATOM 4577 C CA . GLN A 1 637 ? 12.08144 126.93076 3.15396 1.000 20.90661 637 GLN A CA 1
ATOM 4578 C C . GLN A 1 637 ? 12.54376 125.67617 2.42443 1.000 21.65374 637 GLN A C 1
ATOM 4579 O O . GLN A 1 637 ? 12.54894 124.58354 3.00153 1.000 20.55197 637 GLN A O 1
ATOM 4585 N N . ALA A 1 638 ? 12.95054 125.81935 1.15638 1.000 19.28611 638 ALA A N 1
ATOM 4586 C CA . ALA A 1 638 ? 13.37428 124.66312 0.37599 1.000 18.89566 638 ALA A CA 1
ATOM 4587 C C . ALA A 1 638 ? 14.71020 124.12165 0.87208 1.000 21.33131 638 ALA A C 1
ATOM 4588 O O . ALA A 1 638 ? 14.89054 122.90566 0.98317 1.000 19.37905 638 ALA A O 1
ATOM 4590 N N . VAL A 1 639 ? 15.65323 125.00693 1.18527 1.000 18.26187 639 VAL A N 1
ATOM 4591 C CA . VAL A 1 639 ? 16.92792 124.56869 1.74801 1.000 19.73707 639 VAL A CA 1
ATOM 4592 C C . VAL A 1 639 ? 16.69640 123.81839 3.05377 1.000 24.49795 639 VAL A C 1
ATOM 4593 O O . VAL A 1 639 ? 17.26087 122.74152 3.27915 1.000 20.07543 639 VAL A O 1
ATOM 4597 N N . VAL A 1 640 ? 15.86312 124.38069 3.93806 1.000 18.85159 640 VAL A N 1
ATOM 4598 C CA . VAL A 1 640 ? 15.62619 123.75483 5.23913 1.000 20.12542 640 VAL A CA 1
ATOM 4599 C C . VAL A 1 640 ? 14.97954 122.38464 5.05940 1.000 24.99986 640 VAL A C 1
ATOM 4600 O O . VAL A 1 640 ? 15.37621 121.40515 5.70853 1.000 21.71692 640 VAL A O 1
ATOM 4604 N N A ARG A 1 641 ? 13.98665 122.29257 4.16183 0.553 23.12631 641 ARG A N 1
ATOM 4605 N N B ARG A 1 641 ? 13.98731 122.28345 4.16876 0.447 23.12504 641 ARG A N 1
ATOM 4606 C CA A ARG A 1 641 ? 13.33503 121.01598 3.87357 0.553 22.94481 641 ARG A CA 1
ATOM 4607 C CA B ARG A 1 641 ? 13.34917 120.99345 3.92608 0.447 22.94228 641 ARG A CA 1
ATOM 4608 C C A ARG A 1 641 ? 14.31237 119.99304 3.31129 0.553 24.23948 641 ARG A C 1
ATOM 4609 C C B ARG A 1 641 ? 14.29427 119.98598 3.28203 0.447 24.22882 641 ARG A C 1
ATOM 4610 O O A ARG A 1 641 ? 14.12081 118.78664 3.49716 0.553 23.14880 641 ARG A O 1
ATOM 4611 O O B ARG A 1 641 ? 14.06106 118.77878 3.39728 0.447 23.15405 641 ARG A O 1
ATOM 4626 N N . ALA A 1 642 ? 15.34681 120.44542 2.60637 1.000 20.19525 642 ALA A N 1
ATOM 4627 C CA . ALA A 1 642 ? 16.34591 119.53255 2.07306 1.000 22.17606 642 ALA A CA 1
ATOM 4628 C C . ALA A 1 642 ? 17.40706 119.15709 3.09993 1.000 30.10549 642 ALA A C 1
ATOM 4629 O O . ALA A 1 642 ? 18.20035 118.24520 2.83866 1.000 24.96941 642 ALA A O 1
ATOM 4631 N N . ALA A 1 643 ? 17.45868 119.85019 4.24289 1.000 24.21864 643 ALA A N 1
ATOM 4632 C CA . ALA A 1 643 ? 18.45984 119.58713 5.26640 1.000 23.99928 643 ALA A CA 1
ATOM 4633 C C . ALA A 1 643 ? 17.92592 118.86326 6.49685 1.000 21.94287 643 ALA A C 1
ATOM 4634 O O . ALA A 1 643 ? 18.72706 118.29922 7.24939 1.000 23.12222 643 ALA A O 1
ATOM 4636 N N . LEU A 1 644 ? 16.61773 118.86207 6.72216 1.000 22.57497 644 LEU A N 1
ATOM 4637 C CA . LEU A 1 644 ? 16.02618 118.34520 7.94715 1.000 26.34095 644 LEU A CA 1
ATOM 4638 C C . LEU A 1 644 ? 14.90014 117.37097 7.64948 1.000 30.76680 644 LEU A C 1
ATOM 4639 O O . LEU A 1 644 ? 14.25348 117.46311 6.60139 1.000 24.54788 644 LEU A O 1
ATOM 4644 N N . PRO A 1 645 ? 14.62765 116.44100 8.56645 1.000 31.76451 645 PRO A N 1
ATOM 4645 C CA . PRO A 1 645 ? 13.41430 115.63002 8.44267 1.000 34.22493 645 PRO A CA 1
ATOM 4646 C C . PRO A 1 645 ? 12.19704 116.53737 8.34007 1.000 33.80741 645 PRO A C 1
ATOM 4647 O O . PRO A 1 645 ? 12.20113 117.67934 8.80397 1.000 28.61716 645 PRO A O 1
ATOM 4651 N N . GLU A 1 646 ? 11.12615 115.99521 7.75736 1.000 30.10255 646 GLU A N 1
ATOM 4652 C CA . GLU A 1 646 ? 9.99707 116.83179 7.35554 1.000 34.56391 646 GLU A CA 1
ATOM 4653 C C . GLU A 1 646 ? 9.40552 117.61150 8.52551 1.000 35.23548 646 GLU A C 1
ATOM 4654 O O . GLU A 1 646 ? 9.01593 118.77279 8.36535 1.000 29.50337 646 GLU A O 1
ATOM 4660 N N . ASP A 1 647 ? 9.31599 116.99757 9.70540 1.000 30.50529 647 ASP A N 1
ATOM 4661 C CA . ASP A 1 647 ? 8.59351 117.64853 10.79431 1.000 34.91642 647 ASP A CA 1
ATOM 4662 C C . ASP A 1 647 ? 9.42595 118.73750 11.46450 1.000 30.61201 647 ASP A C 1
ATOM 4663 O O . ASP A 1 647 ? 8.88242 119.77743 11.85803 1.000 31.35524 647 ASP A O 1
ATOM 4668 N N . ALA A 1 648 ? 10.73850 118.52448 11.60283 1.000 24.13028 648 ALA A N 1
ATOM 4669 C CA . ALA A 1 648 ? 11.61021 119.61113 12.03995 1.000 22.34433 648 ALA A CA 1
ATOM 4670 C C . ALA A 1 648 ? 11.65028 120.72865 11.00438 1.000 30.13801 648 ALA A C 1
ATOM 4671 O O . ALA A 1 648 ? 11.71485 121.91208 11.36056 1.000 25.27497 648 ALA A O 1
ATOM 4673 N N . ALA A 1 649 ? 11.63172 120.37339 9.71623 1.000 28.76173 649 ALA A N 1
ATOM 4674 C CA . ALA A 1 649 ? 11.61505 121.39555 8.67677 1.000 24.25983 649 ALA A CA 1
ATOM 4675 C C . ALA A 1 649 ? 10.37400 122.26848 8.79243 1.000 30.33437 649 ALA A C 1
ATOM 4676 O O . ALA A 1 649 ? 10.45265 123.49423 8.65570 1.000 25.59635 649 ALA A O 1
ATOM 4678 N N . LYS A 1 650 ? 9.22099 121.65930 9.07399 1.000 27.20171 650 LYS A N 1
ATOM 4679 C CA . LYS A 1 650 ? 8.00002 122.44266 9.20941 1.000 32.83215 650 LYS A CA 1
ATOM 4680 C C . LYS A 1 650 ? 8.10245 123.41306 10.37707 1.000 30.93774 650 LYS A C 1
ATOM 4681 O O . LYS A 1 650 ? 7.62067 124.54910 10.29368 1.000 30.38066 650 LYS A O 1
ATOM 4687 N N . LEU A 1 651 ? 8.74285 122.99209 11.47129 1.000 22.05643 651 LEU A N 1
ATOM 4688 C CA . LEU A 1 651 ? 8.89915 123.88866 12.60869 1.000 25.69124 651 LEU A CA 1
ATOM 4689 C C . LEU A 1 651 ? 9.85341 125.02706 12.28335 1.000 21.69625 651 LEU A C 1
ATOM 4690 O O . LEU A 1 651 ? 9.63833 126.16237 12.72064 1.000 27.50186 651 LEU A O 1
ATOM 4695 N N . VAL A 1 652 ? 10.91990 124.74068 11.53499 1.000 19.79392 652 VAL A N 1
ATOM 4696 C CA . VAL A 1 652 ? 11.93509 125.75538 11.26324 1.000 19.23006 652 VAL A CA 1
ATOM 4697 C C . VAL A 1 652 ? 11.47508 126.73433 10.18742 1.000 21.04257 652 VAL A C 1
ATOM 4698 O O . VAL A 1 652 ? 11.81695 127.91879 10.24059 1.000 23.97414 652 VAL A O 1
ATOM 4702 N N . GLY A 1 653 ? 10.70154 126.27281 9.20635 1.000 24.27390 653 GLY A N 1
ATOM 4703 C CA . GLY A 1 653 ? 10.20803 127.17610 8.17114 1.000 20.80554 653 GLY A CA 1
ATOM 4704 C C . GLY A 1 653 ? 11.34673 127.71161 7.32674 1.000 16.01170 653 GLY A C 1
ATOM 4705 O O . GLY A 1 653 ? 12.17675 126.94821 6.81786 1.000 19.04301 653 GLY A O 1
ATOM 4706 N N . ALA A 1 654 ? 11.39758 129.03508 7.15941 1.000 16.37568 654 ALA A N 1
ATOM 4707 C CA . ALA A 1 654 ? 12.49507 129.64328 6.41141 1.000 18.30751 654 ALA A CA 1
ATOM 4708 C C . ALA A 1 654 ? 13.76062 129.77516 7.24430 1.000 16.87801 654 ALA A C 1
ATOM 4709 O O . ALA A 1 654 ? 14.81926 130.11748 6.69950 1.000 12.64977 654 ALA A O 1
ATOM 4711 N N . GLY A 1 655 ? 13.67107 129.50829 8.54215 1.000 17.25690 655 GLY A N 1
ATOM 4712 C CA . GLY A 1 655 ? 14.83092 129.55250 9.41528 1.000 18.06219 655 GLY A CA 1
ATOM 4713 C C . GLY A 1 655 ? 15.50761 130.91073 9.45632 1.000 19.86443 655 GLY A C 1
ATOM 4714 O O . GLY A 1 655 ? 14.93114 131.95231 9.13507 1.000 16.29199 655 GLY A O 1
ATOM 4715 N N . ASP A 1 656 ? 16.76273 130.87330 9.88261 1.000 13.79256 656 ASP A N 1
ATOM 4716 C CA . ASP A 1 656 ? 17.57012 132.06724 10.06152 1.000 16.01551 656 ASP A CA 1
ATOM 4717 C C . ASP A 1 656 ? 18.33836 132.36309 8.77153 1.000 18.79017 656 ASP A C 1
ATOM 4718 O O . ASP A 1 656 ? 19.04387 131.49108 8.25953 1.000 16.97975 656 ASP A O 1
ATOM 4723 N N . ALA A 1 657 ? 18.19132 133.58501 8.23399 1.000 17.75907 657 ALA A N 1
ATOM 4724 C CA . ALA A 1 657 ? 18.77949 133.88104 6.91779 1.000 16.07117 657 ALA A CA 1
ATOM 4725 C C . ALA A 1 657 ? 20.29030 133.68569 6.90770 1.000 19.03400 657 ALA A C 1
ATOM 4726 O O . ALA A 1 657 ? 20.84136 133.14753 5.93984 1.000 17.26558 657 ALA A O 1
ATOM 4728 N N . ALA A 1 658 ? 20.98604 134.16270 7.94777 1.000 12.86627 658 ALA A N 1
ATOM 4729 C CA . ALA A 1 658 ? 22.43938 134.01990 7.99920 1.000 14.45256 658 ALA A CA 1
ATOM 4730 C C . ALA A 1 658 ? 22.85839 132.55167 8.01281 1.000 14.67169 658 ALA A C 1
ATOM 4731 O O . ALA A 1 658 ? 23.84902 132.17325 7.38016 1.000 15.01018 658 ALA A O 1
ATOM 4733 N N . ARG A 1 659 ? 22.14358 131.71697 8.76661 1.000 14.72230 659 ARG A N 1
ATOM 4734 C CA . ARG A 1 659 ? 22.52500 130.31458 8.86487 1.000 12.61064 659 ARG A CA 1
ATOM 4735 C C . ARG A 1 659 ? 22.20196 129.56433 7.57309 1.000 14.41273 659 ARG A C 1
ATOM 4736 O O . ARG A 1 659 ? 22.99355 128.73268 7.12040 1.000 17.42295 659 ARG A O 1
ATOM 4744 N N . VAL A 1 660 ? 21.06401 129.87142 6.94673 1.000 18.16843 660 VAL A N 1
ATOM 4745 C CA . VAL A 1 660 ? 20.74396 129.26327 5.65784 1.000 17.66364 660 VAL A CA 1
ATOM 4746 C C . VAL A 1 660 ? 21.72528 129.72439 4.59364 1.000 17.62367 660 VAL A C 1
ATOM 4747 O O . VAL A 1 660 ? 22.16007 128.93270 3.74575 1.000 16.64510 660 VAL A O 1
ATOM 4751 N N . LEU A 1 661 ? 22.09995 131.00853 4.61327 1.000 16.03735 661 LEU A N 1
ATOM 4752 C CA . LEU A 1 661 ? 23.12872 131.46925 3.68763 1.000 16.11009 661 LEU A CA 1
ATOM 4753 C C . LEU A 1 661 ? 24.41905 130.68007 3.86790 1.000 19.29243 661 LEU A C 1
ATOM 4754 O O . LEU A 1 661 ? 25.12070 130.39312 2.88802 1.000 19.13976 661 LEU A O 1
ATOM 4759 N N . ALA A 1 662 ? 24.75785 130.32901 5.11450 1.000 18.22031 662 ALA A N 1
ATOM 4760 C CA . ALA A 1 662 ? 25.99973 129.59948 5.35599 1.000 18.38853 662 ALA A CA 1
ATOM 4761 C C . ALA A 1 662 ? 25.96936 128.21965 4.70970 1.000 18.12822 662 ALA A C 1
ATOM 4762 O O . ALA A 1 662 ? 26.98040 127.75807 4.15887 1.000 19.35540 662 ALA A O 1
ATOM 4764 N N . VAL A 1 663 ? 24.81740 127.55116 4.76830 1.000 16.07597 663 VAL A N 1
ATOM 4765 C CA . VAL A 1 663 ? 24.65900 126.23738 4.15282 1.000 17.68332 663 VAL A CA 1
ATOM 4766 C C . VAL A 1 663 ? 24.73940 126.34658 2.63936 1.000 25.32766 663 VAL A C 1
ATOM 4767 O O . VAL A 1 663 ? 25.37394 125.51619 1.97552 1.000 19.54958 663 VAL A O 1
ATOM 4771 N N . LEU A 1 664 ? 24.08526 127.36253 2.06612 1.000 19.74557 664 LEU A N 1
ATOM 4772 C CA . LEU A 1 664 ? 24.18134 127.56804 0.62955 1.000 17.13586 664 LEU A CA 1
ATOM 4773 C C . LEU A 1 664 ? 25.63279 127.73457 0.20755 1.000 20.30966 664 LEU A C 1
ATOM 4774 O O . LEU A 1 664 ? 26.05226 127.18757 -0.81885 1.000 19.50452 664 LEU A O 1
ATOM 4779 N N . GLU A 1 665 ? 26.42840 128.46729 0.99476 1.000 18.23847 665 GLU A N 1
ATOM 4780 C CA . GLU A 1 665 ? 27.81716 128.68373 0.59356 1.000 18.51243 665 GLU A CA 1
ATOM 4781 C C . GLU A 1 665 ? 28.69479 127.46652 0.86394 1.000 25.06594 665 GLU A C 1
ATOM 4782 O O . GLU A 1 665 ? 29.67050 127.25348 0.14303 1.000 21.76825 665 GLU A O 1
ATOM 4788 N N . GLN A 1 666 ? 28.38410 126.66856 1.88609 1.000 19.47616 666 GLN A N 1
ATOM 4789 C CA . GLN A 1 666 ? 29.14488 125.45483 2.19893 1.000 23.51808 666 GLN A CA 1
ATOM 4790 C C . GLN A 1 666 ? 28.18252 124.34868 2.57816 1.000 23.23088 666 GLN A C 1
ATOM 4791 O O . GLN A 1 666 ? 27.94310 124.09258 3.76345 1.000 21.51750 666 GLN A O 1
ATOM 4797 N N . PRO A 1 667 ? 27.60543 123.66441 1.58918 1.000 19.56681 667 PRO A N 1
ATOM 4798 C CA . PRO A 1 667 ? 26.56846 122.66228 1.86848 1.000 19.07168 667 PRO A CA 1
ATOM 4799 C C . PRO A 1 667 ? 27.09219 121.29997 2.30495 1.000 22.33820 667 PRO A C 1
ATOM 4800 O O . PRO A 1 667 ? 26.27862 120.43677 2.65513 1.000 25.04183 667 PRO A O 1
ATOM 4804 N N . ASP A 1 668 ? 28.41467 121.11509 2.35602 1.000 27.13253 668 ASP A N 1
ATOM 4805 C CA . ASP A 1 668 ? 29.00991 119.78174 2.42563 1.000 32.34746 668 ASP A CA 1
ATOM 4806 C C . ASP A 1 668 ? 28.31687 118.88340 3.44956 1.000 36.96749 668 ASP A C 1
ATOM 4807 O O . ASP A 1 668 ? 27.76809 117.82832 3.10095 1.000 40.17157 668 ASP A O 1
ATOM 4809 N N . THR A 1 669 ? 28.30489 119.29696 4.71520 1.000 28.73701 669 THR A N 1
ATOM 4810 C CA . THR A 1 669 ? 27.81169 118.42797 5.78187 1.000 27.05123 669 THR A CA 1
ATOM 4811 C C . THR A 1 669 ? 26.29511 118.43348 5.91087 1.000 30.20187 669 THR A C 1
ATOM 4812 O O . THR A 1 669 ? 25.76205 117.79474 6.82928 1.000 24.70603 669 THR A O 1
ATOM 4816 N N . TRP A 1 670 ? 25.59044 119.12922 5.01832 1.000 23.12132 670 TRP A N 1
ATOM 4817 C CA . TRP A 1 670 ? 24.13597 119.23353 5.05948 1.000 16.99758 670 TRP A CA 1
ATOM 4818 C C . TRP A 1 670 ? 23.46265 118.51726 3.90490 1.000 21.05869 670 TRP A C 1
ATOM 4819 O O . TRP A 1 670 ? 22.40801 117.90991 4.09139 1.000 22.48615 670 TRP A O 1
ATOM 4830 N N . MET A 1 671 ? 24.04388 118.59053 2.71483 1.000 20.18556 671 MET A N 1
ATOM 4831 C CA . MET A 1 671 ? 23.47683 117.95419 1.53549 1.000 22.98407 671 MET A CA 1
ATOM 4832 C C . MET A 1 671 ? 24.52682 117.98721 0.43443 1.000 21.43075 671 MET A C 1
ATOM 4833 O O . MET A 1 671 ? 25.40330 118.85691 0.44342 1.000 21.69765 671 MET A O 1
ATOM 4838 N N . PRO A 1 672 ? 24.44982 117.06196 -0.52278 1.000 23.34222 672 PRO A N 1
ATOM 4839 C CA . PRO A 1 672 ? 25.35953 117.11864 -1.67530 1.000 24.52928 672 PRO A CA 1
ATOM 4840 C C . PRO A 1 672 ? 25.23267 118.44924 -2.40527 1.000 25.77527 672 PRO A C 1
ATOM 4841 O O . PRO A 1 672 ? 24.15039 119.03047 -2.49023 1.000 23.58874 672 PRO A O 1
ATOM 4845 N N . THR A 1 673 ? 26.35906 118.93865 -2.93107 1.000 21.95013 673 THR A N 1
ATOM 4846 C CA . THR A 1 673 ? 26.32244 120.17295 -3.70854 1.000 26.81697 673 THR A CA 1
ATOM 4847 C C . THR A 1 673 ? 25.27290 120.10932 -4.82332 1.000 31.63187 673 THR A C 1
ATOM 4848 O O . THR A 1 673 ? 24.60304 121.10866 -5.11902 1.000 25.34285 673 THR A O 1
ATOM 4852 N N . ALA A 1 674 ? 25.10657 118.94092 -5.44875 1.000 23.29792 674 ALA A N 1
ATOM 4853 C CA . ALA A 1 674 ? 24.10683 118.81288 -6.50763 1.000 29.38544 674 ALA A CA 1
ATOM 4854 C C . ALA A 1 674 ? 22.69309 119.00542 -5.96990 1.000 26.45537 674 ALA A C 1
ATOM 4855 O O . ALA A 1 674 ? 21.83284 119.57845 -6.65546 1.000 21.60624 674 ALA A O 1
ATOM 4857 N N . ARG A 1 675 ? 22.41889 118.49260 -4.76495 1.000 20.81284 675 ARG A N 1
ATOM 4858 C CA . ARG A 1 675 ? 21.11683 118.70765 -4.13904 1.000 22.22566 675 ARG A CA 1
ATOM 4859 C C . ARG A 1 675 ? 20.90240 120.18144 -3.80450 1.000 25.31815 675 ARG A C 1
ATOM 4860 O O . ARG A 1 675 ? 19.80520 120.71216 -3.99452 1.000 23.29408 675 ARG A O 1
ATOM 4868 N N . ARG A 1 676 ? 21.94239 120.85208 -3.30409 1.000 22.46791 676 ARG A N 1
ATOM 4869 C CA . ARG A 1 676 ? 21.90404 122.29943 -3.12508 1.000 22.93595 676 ARG A CA 1
ATOM 4870 C C . ARG A 1 676 ? 21.46544 122.98724 -4.41465 1.000 23.37592 676 ARG A C 1
ATOM 4871 O O . ARG A 1 676 ? 20.51478 123.77663 -4.42324 1.000 17.91555 676 ARG A O 1
ATOM 4879 N N . ASP A 1 677 ? 22.14603 122.68194 -5.52343 1.000 23.04154 677 ASP A N 1
ATOM 4880 C CA . ASP A 1 677 ? 21.80369 123.30695 -6.80010 1.000 23.43123 677 ASP A CA 1
ATOM 4881 C C . ASP A 1 677 ? 20.35651 123.02510 -7.18181 1.000 20.40139 677 ASP A C 1
ATOM 4882 O O . ASP A 1 677 ? 19.61865 123.93247 -7.58258 1.000 21.55040 677 ASP A O 1
ATOM 4887 N N . GLU A 1 678 ? 19.92658 121.76851 -7.04843 1.000 22.38718 678 GLU A N 1
ATOM 4888 C CA . GLU A 1 678 ? 18.55711 121.41387 -7.40484 1.000 20.63444 678 GLU A CA 1
ATOM 4889 C C . GLU A 1 678 ? 17.55258 122.20008 -6.57474 1.000 23.94329 678 GLU A C 1
ATOM 4890 O O . GLU A 1 678 ? 16.53605 122.67306 -7.09820 1.000 24.54966 678 GLU A O 1
ATOM 4896 N N . VAL A 1 679 ? 17.81457 122.34313 -5.27346 1.000 23.67468 679 VAL A N 1
ATOM 4897 C CA . VAL A 1 679 ? 16.90287 123.08477 -4.40900 1.000 19.71528 679 VAL A CA 1
ATOM 4898 C C . VAL A 1 679 ? 16.82381 124.54389 -4.83824 1.000 16.12146 679 VAL A C 1
ATOM 4899 O O . VAL A 1 679 ? 15.73934 125.13642 -4.87143 1.000 20.34835 679 VAL A O 1
ATOM 4903 N N . MET A 1 680 ? 17.96641 125.15271 -5.15529 1.000 15.74758 680 MET A N 1
ATOM 4904 C CA . MET A 1 680 ? 17.95614 126.55976 -5.53809 1.000 22.86137 680 MET A CA 1
ATOM 4905 C C . MET A 1 680 ? 17.13340 126.78496 -6.80301 1.000 25.92172 680 MET A C 1
ATOM 4906 O O . MET A 1 680 ? 16.31214 127.70515 -6.86300 1.000 19.58035 680 MET A O 1
ATOM 4911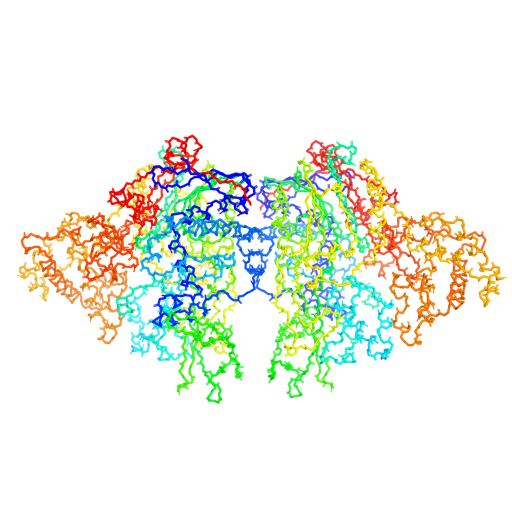 N N . LEU A 1 681 ? 17.31471 125.93769 -7.81553 1.000 22.18262 681 LEU A N 1
ATOM 4912 C CA . LEU A 1 681 ? 16.62205 126.17291 -9.07744 1.000 16.46198 681 LEU A CA 1
ATOM 4913 C C . LEU A 1 681 ? 15.14973 125.80475 -8.98866 1.000 20.40247 681 LEU A C 1
ATOM 4914 O O . LEU A 1 681 ? 14.30397 126.49367 -9.57059 1.000 22.09045 681 LEU A O 1
ATOM 4919 N N . THR A 1 682 ? 14.81445 124.73177 -8.26891 1.000 20.15487 682 THR A N 1
ATOM 4920 C CA . THR A 1 682 ? 13.40598 124.40279 -8.06998 1.000 20.83119 682 THR A CA 1
ATOM 4921 C C . THR A 1 682 ? 12.67426 125.53864 -7.36203 1.000 22.99444 682 THR A C 1
ATOM 4922 O O . THR A 1 682 ? 11.59952 125.97054 -7.79433 1.000 17.11913 682 THR A O 1
ATOM 4926 N N . SER A 1 683 ? 13.24515 126.05197 -6.27178 1.000 18.78048 683 SER A N 1
ATOM 4927 C CA . SER A 1 683 ? 12.55714 127.13452 -5.57565 1.000 19.12542 683 SER A CA 1
ATOM 4928 C C . SER A 1 683 ? 12.56616 128.41739 -6.40584 1.000 20.81634 683 SER A C 1
ATOM 4929 O O . SER A 1 683 ? 11.60366 129.18981 -6.35666 1.000 20.95511 683 SER A O 1
ATOM 4932 N N . LEU A 1 684 ? 13.63278 128.65228 -7.17751 1.000 19.01195 684 LEU A N 1
ATOM 4933 C CA . LEU A 1 684 ? 13.68130 129.82860 -8.04108 1.000 19.85557 684 LEU A CA 1
ATOM 4934 C C . LEU A 1 684 ? 12.57510 129.78809 -9.09317 1.000 26.92906 684 LEU A C 1
ATOM 4935 O O . LEU A 1 684 ? 11.94705 130.81338 -9.39038 1.000 23.36306 684 LEU A O 1
ATOM 4940 N N . LYS A 1 685 ? 12.31375 128.60793 -9.65738 1.000 23.24507 685 LYS A N 1
ATOM 4941 C CA . LYS A 1 685 ? 11.20144 128.45530 -10.59455 1.000 24.39692 685 LYS A CA 1
ATOM 4942 C C . LYS A 1 685 ? 9.88693 128.85454 -9.94849 1.000 22.70782 685 LYS A C 1
ATOM 4943 O O . LYS A 1 685 ? 9.07998 129.57770 -10.54421 1.000 25.23980 685 LYS A O 1
ATOM 4949 N N . ALA A 1 686 ? 9.64849 128.38372 -8.72593 1.000 18.79031 686 ALA A N 1
ATOM 4950 C CA . ALA A 1 686 ? 8.40827 128.72978 -8.03947 1.000 21.88275 686 ALA A CA 1
ATOM 4951 C C . ALA A 1 686 ? 8.32901 130.22289 -7.75546 1.000 22.85082 686 ALA A C 1
ATOM 4952 O O . ALA A 1 686 ? 7.23433 130.80186 -7.78408 1.000 21.77654 686 ALA A O 1
ATOM 4954 N N . ALA A 1 687 ? 9.47416 130.85919 -7.47702 1.000 19.32304 687 ALA A N 1
ATOM 4955 C CA . ALA A 1 687 ? 9.50003 132.30780 -7.26727 1.000 16.10157 687 ALA A CA 1
ATOM 4956 C C . ALA A 1 687 ? 9.17969 133.05452 -8.55739 1.000 20.75284 687 ALA A C 1
ATOM 4957 O O . ALA A 1 687 ? 8.46197 134.06340 -8.54394 1.000 19.87711 687 ALA A O 1
ATOM 4959 N N . MET A 1 688 ? 9.75133 132.59852 -9.67409 1.000 18.74139 688 MET A N 1
ATOM 4960 C CA . MET A 1 688 ? 9.45477 133.19452 -10.97182 1.000 21.50751 688 MET A CA 1
ATOM 4961 C C . MET A 1 688 ? 7.98064 133.03834 -11.32088 1.000 22.90560 688 MET A C 1
ATOM 4962 O O . MET A 1 688 ? 7.34134 133.98181 -11.80673 1.000 24.56923 688 MET A O 1
ATOM 4967 N N . ALA A 1 689 ? 7.42109 131.85147 -11.07859 1.000 21.53117 689 ALA A N 1
ATOM 4968 C CA . ALA A 1 689 ? 5.99490 131.66241 -11.29570 1.000 23.98143 689 ALA A CA 1
ATOM 4969 C C . ALA A 1 689 ? 5.18963 132.66728 -10.48441 1.000 26.36636 689 ALA A C 1
ATOM 4970 O O . ALA A 1 689 ? 4.25538 133.28931 -11.00268 1.000 21.04895 689 ALA A O 1
ATOM 4972 N N . GLU A 1 690 ? 5.55799 132.87293 -9.21498 1.000 20.92245 690 GLU A N 1
ATOM 4973 C CA . GLU A 1 690 ? 4.80937 133.82834 -8.39862 1.000 20.24148 690 GLU A CA 1
ATOM 4974 C C . GLU A 1 690 ? 4.95455 135.25541 -8.92612 1.000 20.30853 690 GLU A C 1
ATOM 4975 O O . GLU A 1 690 ? 3.96393 135.98986 -9.01185 1.000 26.35579 690 GLU A O 1
ATOM 4981 N N . LEU A 1 691 ? 6.17087 135.66527 -9.29661 1.000 19.51085 691 LEU A N 1
ATOM 4982 C CA . LEU A 1 691 ? 6.35689 137.00508 -9.85100 1.000 20.52608 691 LEU A CA 1
ATOM 4983 C C . LEU A 1 691 ? 5.49881 137.21394 -11.09685 1.000 27.66833 691 LEU A C 1
ATOM 4984 O O . LEU A 1 691 ? 4.86175 138.26333 -11.25657 1.000 23.45473 691 LEU A O 1
ATOM 4989 N N . GLU A 1 692 ? 5.48139 136.23456 -12.00371 1.000 28.24865 692 GLU A N 1
ATOM 4990 C CA . GLU A 1 692 ? 4.63350 136.36330 -13.18486 1.000 22.11138 692 GLU A CA 1
ATOM 4991 C C . GLU A 1 692 ? 3.16888 136.41744 -12.78592 1.000 23.69247 692 GLU A C 1
ATOM 4992 O O . GLU A 1 692 ? 2.39942 137.23022 -13.31395 1.000 27.46591 692 GLU A O 1
ATOM 4998 N N A ARG A 1 693 ? 2.77046 135.56033 -11.84375 0.513 24.46811 693 ARG A N 1
ATOM 4999 N N B ARG A 1 693 ? 2.76833 135.56250 -11.84232 0.487 24.47938 693 ARG A N 1
ATOM 5000 C CA A ARG A 1 693 ? 1.40764 135.55112 -11.32734 0.513 30.38854 693 ARG A CA 1
ATOM 5001 C CA B ARG A 1 693 ? 1.40038 135.56044 -11.33925 0.487 30.37387 693 ARG A CA 1
ATOM 5002 C C A ARG A 1 693 ? 1.01022 136.90297 -10.74403 0.513 31.73405 693 ARG A C 1
ATOM 5003 C C B ARG A 1 693 ? 1.00891 136.91168 -10.75194 0.487 31.71813 693 ARG A C 1
ATOM 5004 O O A ARG A 1 693 ? -0.15695 137.29759 -10.83561 0.513 28.65466 693 ARG A O 1
ATOM 5005 O O B ARG A 1 693 ? -0.15527 137.31418 -10.84807 0.487 28.66044 693 ARG A O 1
ATOM 5020 N N . ARG A 1 694 ? 1.95708 137.62441 -10.14596 1.000 28.41365 694 ARG A N 1
ATOM 5021 C CA . ARG A 1 694 ? 1.67795 138.90381 -9.50556 1.000 26.10962 694 ARG A CA 1
ATOM 5022 C C . ARG A 1 694 ? 1.84186 140.09875 -10.43646 1.000 27.13373 694 ARG A C 1
ATOM 5023 O O . ARG A 1 694 ? 1.56357 141.22576 -10.02044 1.000 27.80466 694 ARG A O 1
ATOM 5031 N N . SER A 1 695 ? 2.27499 139.89012 -11.68124 1.000 27.07748 695 SER A N 1
ATOM 5032 C CA . SER A 1 695 ? 2.53942 140.98506 -12.60003 1.000 25.29191 695 SER A CA 1
ATOM 5033 C C . SER A 1 695 ? 1.34472 141.24260 -13.51378 1.000 32.38639 695 SER A C 1
ATOM 5034 O O . SER A 1 695 ? 0.46327 140.39070 -13.66434 1.000 30.82667 695 SER A O 1
ATOM 5037 N N . PRO A 1 696 ? 1.28389 142.42812 -14.13678 1.000 45.50064 696 PRO A N 1
ATOM 5038 C CA . PRO A 1 696 ? 0.23120 142.67717 -15.14749 1.000 46.16033 696 PRO A CA 1
ATOM 5039 C C . PRO A 1 696 ? 0.12535 141.56580 -16.18060 1.000 55.19757 696 PRO A C 1
ATOM 5040 O O . PRO A 1 696 ? -0.98453 141.11944 -16.50216 1.000 57.86250 696 PRO A O 1
ATOM 5044 N N . SER A 1 697 ? 1.25759 141.12412 -16.72569 1.000 47.26264 697 SER A N 1
ATOM 5045 C CA . SER A 1 697 ? 1.32441 139.97270 -17.61544 1.000 56.35371 697 SER A CA 1
ATOM 5046 C C . SER A 1 697 ? 2.69894 139.33585 -17.46537 1.000 54.98080 697 SER A C 1
ATOM 5047 O O . SER A 1 697 ? 3.63718 139.98111 -16.98018 1.000 45.40000 697 SER A O 1
ATOM 5050 N N . PRO A 1 698 ? 2.85245 138.06792 -17.86505 1.000 59.48789 698 PRO A N 1
ATOM 5051 C CA . PRO A 1 698 ? 4.16874 137.41066 -17.75065 1.000 46.72431 698 PRO A CA 1
ATOM 5052 C C . PRO A 1 698 ? 5.28738 138.06783 -18.56317 1.000 47.75990 698 PRO A C 1
ATOM 5053 O O . PRO A 1 698 ? 6.43617 137.62438 -18.45103 1.000 42.04441 698 PRO A O 1
ATOM 5057 N N . GLU A 1 699 ? 5.00022 139.06725 -19.40300 1.000 52.71428 699 GLU A N 1
ATOM 5058 C CA . GLU A 1 699 ? 6.05003 139.75179 -20.14979 1.000 51.42200 699 GLU A CA 1
ATOM 5059 C C . GLU A 1 699 ? 6.28702 141.19619 -19.71959 1.000 50.30965 699 GLU A C 1
ATOM 5060 O O . GLU A 1 699 ? 7.27610 141.79430 -20.15927 1.000 57.68957 699 GLU A O 1
ATOM 5066 N N . LYS A 1 700 ? 5.42850 141.76610 -18.87135 1.000 46.28100 700 LYS A N 1
ATOM 5067 C CA . LYS A 1 700 ? 5.61194 143.10263 -18.28912 1.000 44.08370 700 LYS A CA 1
ATOM 5068 C C . LYS A 1 700 ? 5.62252 142.90799 -16.77700 1.000 26.09261 700 LYS A C 1
ATOM 5069 O O . LYS A 1 700 ? 4.60295 143.05789 -16.10760 1.000 27.25457 700 LYS A O 1
ATOM 5071 N N . LEU A 1 701 ? 6.79260 142.55801 -16.25318 1.000 28.37544 701 LEU A N 1
ATOM 5072 C CA . LEU A 1 701 ? 6.93498 142.07075 -14.89078 1.000 29.13464 701 LEU A CA 1
ATOM 5073 C C . LEU A 1 701 ? 6.88208 143.20813 -13.87677 1.000 21.31915 701 LEU A C 1
ATOM 5074 O O . LEU A 1 701 ? 7.28535 144.33867 -14.15267 1.000 23.46702 701 LEU A O 1
ATOM 5079 N N . ALA A 1 702 ? 6.38904 142.88830 -12.68843 1.000 26.91214 702 ALA A N 1
ATOM 5080 C CA . ALA A 1 702 ? 6.32534 143.87315 -11.61668 1.000 25.59314 702 ALA A CA 1
ATOM 5081 C C . ALA A 1 702 ? 7.72678 144.22253 -11.13886 1.000 23.43287 702 ALA A C 1
ATOM 5082 O O . ALA A 1 702 ? 8.58736 143.34816 -11.00352 1.000 22.90822 702 ALA A O 1
ATOM 5084 N N . THR A 1 703 ? 7.97237 145.51425 -10.92916 1.000 20.52835 703 THR A N 1
ATOM 5085 C CA . THR A 1 703 ? 9.14400 145.91867 -10.16835 1.000 20.17197 703 THR A CA 1
ATOM 5086 C C . THR A 1 703 ? 8.91057 145.66401 -8.69001 1.000 15.27213 703 THR A C 1
ATOM 5087 O O . THR A 1 703 ? 7.78014 145.47682 -8.23807 1.000 19.52889 703 THR A O 1
ATOM 5091 N N . TRP A 1 704 ? 10.00628 145.67532 -7.92560 1.000 16.24192 704 TRP A N 1
ATOM 5092 C CA . TRP A 1 704 ? 9.89398 145.49556 -6.48295 1.000 14.47017 704 TRP A CA 1
ATOM 5093 C C . TRP A 1 704 ? 8.94000 146.51244 -5.87305 1.000 14.83175 704 TRP A C 1
ATOM 5094 O O . TRP A 1 704 ? 8.07133 146.15075 -5.07945 1.000 14.93755 704 TRP A O 1
ATOM 5105 N N . GLY A 1 705 ? 9.04408 147.78151 -6.27738 1.000 17.99547 705 GLY A N 1
ATOM 5106 C CA . GLY A 1 705 ? 8.17686 148.79565 -5.69833 1.000 20.37731 705 GLY A CA 1
ATOM 5107 C C . GLY A 1 705 ? 6.71026 148.60400 -6.02991 1.000 18.54465 705 GLY A C 1
ATOM 5108 O O . GLY A 1 705 ? 5.84279 149.00710 -5.25417 1.000 18.09786 705 GLY A O 1
ATOM 5109 N N . THR A 1 706 ? 6.41337 147.97663 -7.17543 1.000 18.11386 706 THR A N 1
ATOM 5110 C CA . THR A 1 706 ? 5.03463 147.64485 -7.51968 1.000 17.45624 706 THR A CA 1
ATOM 5111 C C . THR A 1 706 ? 4.41567 146.71870 -6.48888 1.000 20.33862 706 THR A C 1
ATOM 5112 O O . THR A 1 706 ? 3.21134 146.81123 -6.21264 1.000 18.88686 706 THR A O 1
ATOM 5116 N N . LEU A 1 707 ? 5.21757 145.81328 -5.90984 1.000 14.84947 707 LEU A N 1
ATOM 5117 C CA . LEU A 1 707 ? 4.72539 144.89610 -4.88725 1.000 17.63414 707 LEU A CA 1
ATOM 5118 C C . LEU A 1 707 ? 4.90908 145.43773 -3.47082 1.000 12.42772 707 LEU A C 1
ATOM 5119 O O . LEU A 1 707 ? 4.05738 145.21390 -2.60475 1.000 17.25783 707 LEU A O 1
ATOM 5124 N N . HIS A 1 708 ? 6.01116 146.14940 -3.22786 1.000 14.34111 708 HIS A N 1
ATOM 5125 C CA . HIS A 1 708 ? 6.45249 146.51925 -1.87995 1.000 15.10229 708 HIS A CA 1
ATOM 5126 C C . HIS A 1 708 ? 5.81171 147.86266 -1.52968 1.000 14.14457 708 HIS A C 1
ATOM 5127 O O . HIS A 1 708 ? 6.43226 148.92686 -1.59466 1.000 13.42766 708 HIS A O 1
ATOM 5134 N N . ARG A 1 709 ? 4.54087 147.80420 -1.14276 1.000 13.65539 709 ARG A N 1
ATOM 5135 C CA . ARG A 1 709 ? 3.74232 149.00814 -0.94537 1.000 13.42124 709 ARG A CA 1
ATOM 5136 C C . ARG A 1 709 ? 3.96019 149.56892 0.45250 1.000 13.73319 709 ARG A C 1
ATOM 5137 O O . ARG A 1 709 ? 3.85806 148.83820 1.44340 1.000 15.34931 709 ARG A O 1
ATOM 5145 N N . ALA A 1 710 ? 4.22274 150.87456 0.52558 1.000 12.48954 710 ALA A N 1
ATOM 5146 C CA . ALA A 1 710 ? 4.37287 151.58476 1.79852 1.000 14.50837 710 ALA A CA 1
ATOM 5147 C C . ALA A 1 710 ? 3.03364 152.21355 2.16900 1.000 16.31166 710 ALA A C 1
ATOM 5148 O O . ALA A 1 710 ? 2.79494 153.40305 1.95468 1.000 15.15761 710 ALA A O 1
ATOM 5150 N N . ILE A 1 711 ? 2.15521 151.40496 2.75730 1.000 10.52382 711 ILE A N 1
ATOM 5151 C CA . ILE A 1 711 ? 0.88394 151.89564 3.28783 1.000 10.04028 711 ILE A CA 1
ATOM 5152 C C . ILE A 1 711 ? 1.00937 151.95623 4.80451 1.000 13.56752 711 ILE A C 1
ATOM 5153 O O . ILE A 1 711 ? 1.30170 150.94388 5.45455 1.000 14.76092 711 ILE A O 1
ATOM 5158 N N . PHE A 1 712 ? 0.82031 153.13793 5.37150 1.000 12.71529 712 PHE A N 1
ATOM 5159 C CA . PHE A 1 712 ? 0.83247 153.30463 6.82374 1.000 13.66974 712 PHE A CA 1
ATOM 5160 C C . PHE A 1 712 ? -0.57562 153.04817 7.33829 1.000 14.71860 712 PHE A C 1
ATOM 5161 O O . PHE A 1 712 ? -1.49375 153.84115 7.09367 1.000 12.97165 712 PHE A O 1
ATOM 5169 N N . ARG A 1 713 ? -0.74159 151.92707 8.02879 1.000 10.80135 713 ARG A N 1
ATOM 5170 C CA . ARG A 1 713 ? -2.04709 151.43178 8.43982 1.000 12.55735 713 ARG A CA 1
ATOM 5171 C C . ARG A 1 713 ? -2.39819 151.96704 9.82354 1.000 13.29828 713 ARG A C 1
ATOM 5172 O O . ARG A 1 713 ? -1.55060 152.00683 10.71843 1.000 11.89650 713 ARG A O 1
ATOM 5180 N N . HIS A 1 714 ? -3.65881 152.36480 9.99413 1.000 14.92342 714 HIS A N 1
ATOM 5181 C CA . HIS A 1 714 ? -4.28893 152.83163 11.22098 1.000 14.10816 714 HIS A CA 1
ATOM 5182 C C . HIS A 1 714 ? -4.89191 151.64635 11.97250 1.000 12.78316 714 HIS A C 1
ATOM 5183 O O . HIS A 1 714 ? -5.36214 150.68829 11.34906 1.000 14.64983 714 HIS A O 1
ATOM 5190 N N . PRO A 1 715 ? -4.89224 151.66167 13.30939 1.000 15.36852 715 PRO A N 1
ATOM 5191 C CA . PRO A 1 715 ? -5.37757 150.47741 14.04473 1.000 16.99870 715 PRO A CA 1
ATOM 5192 C C . PRO A 1 715 ? -6.80971 150.09350 13.72487 1.000 16.10307 715 PRO A C 1
ATOM 5193 O O . PRO A 1 715 ? -7.17387 148.92416 13.91154 1.000 13.51978 715 PRO A O 1
ATOM 5197 N N . LEU A 1 716 ? -7.64247 151.03681 13.28844 1.000 14.69513 716 LEU A N 1
ATOM 5198 C CA . LEU A 1 716 ? -9.05076 150.75274 13.01289 1.000 18.76527 716 LEU A CA 1
ATOM 5199 C C . LEU A 1 716 ? -9.31911 150.40479 11.54573 1.000 17.37491 716 LEU A C 1
ATOM 5200 O O . LEU A 1 716 ? -10.48674 150.25349 11.16217 1.000 18.80953 716 LEU A O 1
ATOM 5205 N N . ALA A 1 717 ? -8.27073 150.24600 10.73125 1.000 16.21235 717 ALA A N 1
ATOM 5206 C CA . ALA A 1 717 ? -8.45625 150.08054 9.29289 1.000 17.66170 717 ALA A CA 1
ATOM 5207 C C . ALA A 1 717 ? -9.31468 148.87057 8.95707 1.000 18.19314 717 ALA A C 1
ATOM 5208 O O . ALA A 1 717 ? -10.07151 148.89948 7.97759 1.000 22.61405 717 ALA A O 1
ATOM 5210 N N . ASN A 1 718 ? -9.22998 147.80892 9.74260 1.000 18.08946 718 ASN A N 1
ATOM 5211 C CA . ASN A 1 718 ? -9.93369 146.59173 9.36204 1.000 21.71440 718 ASN A CA 1
ATOM 5212 C C . ASN A 1 718 ? -11.38590 146.55664 9.82758 1.000 20.54147 718 ASN A C 1
ATOM 5213 O O . ASN A 1 718 ? -12.10201 145.61236 9.47561 1.000 21.35366 718 ASN A O 1
ATOM 5218 N N . ILE A 1 719 ? -11.85848 147.55516 10.58218 1.000 21.35231 719 ILE A N 1
ATOM 5219 C CA . ILE A 1 719 ? -13.22313 147.50555 11.09398 1.000 16.90338 719 ILE A CA 1
ATOM 5220 C C . ILE A 1 719 ? -14.05517 148.70824 10.65424 1.000 19.42158 719 ILE A C 1
ATOM 5221 O O . ILE A 1 719 ? -15.20401 148.83833 11.07172 1.000 22.28453 719 ILE A O 1
ATOM 5226 N N . VAL A 1 720 ? -13.52429 149.56320 9.78397 1.000 20.87469 720 VAL A N 1
ATOM 5227 C CA . VAL A 1 720 ? -14.27903 150.68048 9.22188 1.000 22.13288 720 VAL A CA 1
ATOM 5228 C C . VAL A 1 720 ? -14.49643 150.42016 7.72839 1.000 22.78352 720 VAL A C 1
ATOM 5229 O O . VAL A 1 720 ? -13.87943 149.53818 7.13728 1.000 20.89595 720 VAL A O 1
ATOM 5233 N N . ASP A 1 721 ? -15.37591 151.21710 7.11153 1.000 23.51956 721 ASP A N 1
ATOM 5234 C CA . ASP A 1 721 ? -15.69969 151.01850 5.69938 1.000 32.50374 721 ASP A CA 1
ATOM 5235 C C . ASP A 1 721 ? -14.62161 151.62657 4.79228 1.000 28.52170 721 ASP A C 1
ATOM 5236 O O . ASP A 1 721 ? -13.67642 152.27392 5.24831 1.000 20.46119 721 ASP A O 1
ATOM 5241 N N . ASP A 1 722 ? -14.76270 151.42404 3.47507 1.000 29.80692 722 ASP A N 1
ATOM 5242 C CA . ASP A 1 722 ? -13.69439 151.82609 2.55716 1.000 26.68222 722 ASP A CA 1
ATOM 5243 C C . ASP A 1 722 ? -13.43486 153.33032 2.60149 1.000 27.27718 722 ASP A C 1
ATOM 5244 O O . ASP A 1 722 ? -12.27760 153.76701 2.61327 1.000 22.41292 722 ASP A O 1
ATOM 5249 N N . ALA A 1 723 ? -14.49018 154.14852 2.60309 1.000 23.55423 723 ALA A N 1
ATOM 5250 C CA . ALA A 1 723 ? -14.27571 155.59464 2.60432 1.000 27.32906 723 ALA A CA 1
ATOM 5251 C C . ALA A 1 723 ? -13.55216 156.04693 3.87021 1.000 24.79063 723 ALA A C 1
ATOM 5252 O O . ALA A 1 723 ? -12.73689 156.97915 3.83595 1.000 22.37602 723 ALA A O 1
ATOM 5254 N N . THR A 1 724 ? -13.89043 155.44552 5.01165 1.000 22.47196 724 THR A N 1
ATOM 5255 C CA . THR A 1 724 ? -13.24772 155.83975 6.26218 1.000 21.28912 724 THR A CA 1
ATOM 5256 C C . THR A 1 724 ? -11.81184 155.33279 6.31780 1.000 20.61509 724 THR A C 1
ATOM 5257 O O . THR A 1 724 ? -10.91122 156.04604 6.77439 1.000 23.09240 724 THR A O 1
ATOM 5261 N N . ARG A 1 725 ? -11.57827 154.11116 5.82608 1.000 23.31869 725 ARG A N 1
ATOM 5262 C CA . ARG A 1 725 ? -10.22644 153.56484 5.80829 1.000 21.67709 725 ARG A CA 1
ATOM 5263 C C . ARG A 1 725 ? -9.30556 154.43429 4.97804 1.000 21.45581 725 ARG A C 1
ATOM 5264 O O . ARG A 1 725 ? -8.14359 154.65290 5.34177 1.000 21.43589 725 ARG A O 1
ATOM 5272 N N . ALA A 1 726 ? -9.81481 154.94895 3.85958 1.000 23.05622 726 ALA A N 1
ATOM 5273 C CA . ALA A 1 726 ? -8.98265 155.73362 2.96553 1.000 23.30835 726 ALA A CA 1
ATOM 5274 C C . ALA A 1 726 ? -8.47336 156.99546 3.63654 1.000 18.29531 726 ALA A C 1
ATOM 5275 O O . ALA A 1 726 ? -7.42265 157.51883 3.24573 1.000 22.39966 726 ALA A O 1
ATOM 5277 N N . GLN A 1 727 ? -9.20936 157.51560 4.62302 1.000 20.22182 727 GLN A N 1
ATOM 5278 C CA . GLN A 1 727 ? -8.75652 158.69139 5.35137 1.000 21.19817 727 GLN A CA 1
ATOM 5279 C C . GLN A 1 727 ? -7.87508 158.33864 6.55443 1.000 21.82031 727 GLN A C 1
ATOM 5280 O O . GLN A 1 727 ? -7.02669 159.15440 6.93767 1.000 18.94074 727 GLN A O 1
ATOM 5286 N N . TYR A 1 728 ? -8.05043 157.15089 7.16202 1.000 15.39002 728 TYR A N 1
ATOM 5287 C CA . TYR A 1 728 ? -7.19666 156.76517 8.29570 1.000 18.46190 728 TYR A CA 1
ATOM 5288 C C . TYR A 1 728 ? -5.81423 156.29200 7.84103 1.000 18.10489 728 TYR A C 1
ATOM 5289 O O . TYR A 1 728 ? -4.80345 156.58785 8.50054 1.000 17.54062 728 TYR A O 1
ATOM 5298 N N . ASN A 1 729 ? -5.75366 155.54305 6.73569 1.000 14.20351 729 ASN A N 1
ATOM 5299 C CA . ASN A 1 729 ? -4.50425 155.00138 6.20327 1.000 14.63362 729 ASN A CA 1
ATOM 5300 C C . ASN A 1 729 ? -3.78836 156.03726 5.34214 1.000 20.50722 729 ASN A C 1
ATOM 5301 O O . ASN A 1 729 ? -4.40892 156.95495 4.79380 1.000 17.80678 729 ASN A O 1
ATOM 5306 N N . VAL A 1 730 ? -2.46439 155.88558 5.22172 1.000 12.51495 730 VAL A N 1
ATOM 5307 C CA . VAL A 1 730 ? -1.64780 156.78277 4.40155 1.000 12.78664 730 VAL A CA 1
ATOM 5308 C C . VAL A 1 730 ? -0.86623 155.94136 3.40999 1.000 16.65788 730 VAL A C 1
ATOM 5309 O O . VAL A 1 730 ? 0.03114 155.18491 3.80536 1.000 13.71842 730 VAL A O 1
ATOM 5313 N N . ASP A 1 731 ? -1.19915 156.07849 2.12448 1.000 16.08339 731 ASP A N 1
ATOM 5314 C CA . ASP A 1 731 ? -0.52714 155.35794 1.04271 1.000 14.70236 731 ASP A CA 1
ATOM 5315 C C . ASP A 1 731 ? 0.60083 156.23096 0.51240 1.000 16.90857 731 ASP A C 1
ATOM 5316 O O . ASP A 1 731 ? 0.35936 157.27205 -0.10353 1.000 17.25682 731 ASP A O 1
ATOM 5321 N N . ALA A 1 732 ? 1.83563 155.78446 0.70399 1.000 14.47076 732 ALA A N 1
ATOM 5322 C CA . ALA A 1 732 ? 2.99010 156.52932 0.24141 1.000 15.27730 732 ALA A CA 1
ATOM 5323 C C . ALA A 1 732 ? 3.58170 155.93519 -1.02482 1.000 16.17173 732 ALA A C 1
ATOM 5324 O O . ALA A 1 732 ? 4.65336 156.36960 -1.44887 1.000 15.18453 732 ALA A O 1
ATOM 5326 N N . GLY A 1 733 ? 2.91499 154.95465 -1.62884 1.000 13.89056 733 GLY A N 1
ATOM 5327 C CA . GLY A 1 733 ? 3.39919 154.36784 -2.86742 1.000 16.21102 733 GLY A CA 1
ATOM 5328 C C . GLY A 1 733 ? 4.37647 153.22993 -2.64218 1.000 20.31942 733 GLY A C 1
ATOM 5329 O O . GLY A 1 733 ? 4.45809 152.62974 -1.56335 1.000 19.34455 733 GLY A O 1
ATOM 5330 N N . GLY A 1 734 ? 5.10868 152.91141 -3.70837 1.000 13.21188 734 GLY A N 1
ATOM 5331 C CA . GLY A 1 734 ? 6.08709 151.84310 -3.65024 1.000 17.94561 734 GLY A CA 1
ATOM 5332 C C . GLY A 1 734 ? 7.39862 152.30304 -3.03768 1.000 17.81701 734 GLY A C 1
ATOM 5333 O O . GLY A 1 734 ? 7.76285 153.47493 -3.08458 1.000 19.62436 734 GLY A O 1
ATOM 5334 N N . ILE A 1 735 ? 8.13135 151.35457 -2.46112 1.000 16.94826 735 ILE A N 1
ATOM 5335 C CA . ILE A 1 735 ? 9.38768 151.66365 -1.79069 1.000 13.86599 735 ILE A CA 1
ATOM 5336 C C . ILE A 1 735 ? 10.36725 150.52372 -2.05832 1.000 16.85517 735 ILE A C 1
ATOM 5337 O O . ILE A 1 735 ? 9.96489 149.39154 -2.32959 1.000 14.78638 735 ILE A O 1
ATOM 5342 N N . GLY A 1 736 ? 11.66273 150.82945 -2.00998 1.000 15.00205 736 GLY A N 1
ATOM 5343 C CA . GLY A 1 736 ? 12.69579 149.82066 -2.14319 1.000 13.75775 736 GLY A CA 1
ATOM 5344 C C . GLY A 1 736 ? 13.12298 149.27516 -0.79077 1.000 15.50875 736 GLY A C 1
ATOM 5345 O O . GLY A 1 736 ? 12.54630 149.59494 0.24901 1.000 15.23866 736 GLY A O 1
ATOM 5346 N N . GLY A 1 737 ? 14.14579 148.41415 -0.81403 1.000 16.14331 737 GLY A N 1
ATOM 5347 C CA . GLY A 1 737 ? 14.73003 147.89380 0.40666 1.000 15.19359 737 GLY A CA 1
ATOM 5348 C C . GLY A 1 737 ? 14.07417 146.61155 0.90568 1.000 16.73161 737 GLY A C 1
ATOM 5349 O O . GLY A 1 737 ? 13.07245 146.12174 0.37076 1.000 10.94565 737 GLY A O 1
ATOM 5350 N N . SER A 1 738 ? 14.67443 146.05679 1.95685 1.000 14.69111 738 SER A N 1
ATOM 5351 C CA . SER A 1 738 ? 14.19935 144.82984 2.60055 1.000 13.02055 738 SER A CA 1
ATOM 5352 C C . SER A 1 738 ? 14.51775 144.92313 4.09096 1.000 13.23286 738 SER A C 1
ATOM 5353 O O . SER A 1 738 ? 14.95727 145.97070 4.58198 1.000 14.58617 738 SER A O 1
ATOM 5356 N N . ALA A 1 739 ? 14.31291 143.81674 4.81598 1.000 13.68500 739 ALA A N 1
ATOM 5357 C CA . ALA A 1 739 ? 14.74265 143.76497 6.21088 1.000 17.90970 739 ALA A CA 1
ATOM 5358 C C . ALA A 1 739 ? 16.25589 143.79784 6.34805 1.000 16.33898 739 ALA A C 1
ATOM 5359 O O . ALA A 1 739 ? 16.76040 144.09329 7.43802 1.000 15.76622 739 ALA A O 1
ATOM 5361 N N . PHE A 1 740 ? 16.99438 143.52150 5.27320 1.000 12.21648 740 PHE A N 1
ATOM 5362 C CA . PHE A 1 740 ? 18.44090 143.35110 5.37422 1.000 15.89303 740 PHE A CA 1
ATOM 5363 C C . PHE A 1 740 ? 19.23307 144.51355 4.79116 1.000 13.78737 740 PHE A C 1
ATOM 5364 O O . PHE A 1 740 ? 20.46865 144.47161 4.80799 1.000 14.07335 740 PHE A O 1
ATOM 5372 N N . THR A 1 741 ? 18.56102 145.55304 4.27827 1.000 15.89098 741 THR A N 1
ATOM 5373 C CA . THR A 1 741 ? 19.23798 146.72683 3.74591 1.000 14.92461 741 THR A CA 1
ATOM 5374 C C . THR A 1 741 ? 19.27318 147.83441 4.79429 1.000 10.48040 741 THR A C 1
ATOM 5375 O O . THR A 1 741 ? 18.33027 147.97950 5.58016 1.000 10.51001 741 THR A O 1
ATOM 5379 N N . PRO A 1 742 ? 20.32200 148.66660 4.80929 1.000 13.64484 742 PRO A N 1
ATOM 5380 C CA . PRO A 1 742 ? 20.34916 149.78162 5.78585 1.000 13.17309 742 PRO A CA 1
ATOM 5381 C C . PRO A 1 742 ? 19.05241 150.57167 5.79865 1.000 12.31782 742 PRO A C 1
ATOM 5382 O O . PRO A 1 742 ? 18.51748 150.87983 6.87515 1.000 12.82119 742 PRO A O 1
ATOM 5386 N N . MET A 1 743 ? 18.53455 150.92686 4.62374 1.000 12.21369 743 MET A N 1
ATOM 5387 C CA . MET A 1 743 ? 17.15942 151.42181 4.56675 1.000 15.25161 743 MET A CA 1
ATOM 5388 C C . MET A 1 743 ? 16.21172 150.25188 4.78868 1.000 13.32704 743 MET A C 1
ATOM 5389 O O . MET A 1 743 ? 15.74895 149.60730 3.83652 1.000 13.03266 743 MET A O 1
ATOM 5394 N N . ASN A 1 744 ? 15.93868 149.96166 6.05615 1.000 11.03311 744 ASN A N 1
ATOM 5395 C CA . ASN A 1 744 ? 15.15940 148.78545 6.43399 1.000 11.14689 744 ASN A CA 1
ATOM 5396 C C . ASN A 1 744 ? 13.68505 149.00211 6.10215 1.000 11.21535 744 ASN A C 1
ATOM 5397 O O . ASN A 1 744 ? 13.05381 149.92588 6.62661 1.000 12.95169 744 ASN A O 1
ATOM 5402 N N . THR A 1 745 ? 13.13380 148.17955 5.20280 1.000 15.65412 745 THR A N 1
ATOM 5403 C CA . THR A 1 745 ? 11.69785 148.20525 4.89417 1.000 12.64408 745 THR A CA 1
ATOM 5404 C C . THR A 1 745 ? 11.15474 146.77443 4.97929 1.000 13.40448 745 THR A C 1
ATOM 5405 O O . THR A 1 745 ? 10.71077 146.19023 3.99238 1.000 14.64235 745 THR A O 1
ATOM 5409 N N . SER A 1 746 ? 11.23721 146.19382 6.17985 1.000 12.32873 746 SER A N 1
ATOM 5410 C CA . SER A 1 746 ? 10.71391 144.85013 6.42589 1.000 15.53616 746 SER A CA 1
ATOM 5411 C C . SER A 1 746 ? 9.25789 144.77160 5.99647 1.000 14.77084 746 SER A C 1
ATOM 5412 O O . SER A 1 746 ? 8.51054 145.74778 6.10359 1.000 14.65918 746 SER A O 1
ATOM 5415 N N . TYR A 1 747 ? 8.85948 143.59744 5.50233 1.000 15.27037 747 TYR A N 1
ATOM 5416 C CA . TYR A 1 747 ? 7.53095 143.40814 4.93935 1.000 17.87344 747 TYR A CA 1
ATOM 5417 C C . TYR A 1 747 ? 6.90553 142.11581 5.45141 1.000 17.48186 747 TYR A C 1
ATOM 5418 O O . TYR A 1 747 ? 7.58890 141.23628 5.97850 1.000 15.37529 747 TYR A O 1
ATOM 5427 N N . ARG A 1 748 ? 5.58731 142.00820 5.28649 1.000 17.56486 748 ARG A N 1
ATOM 5428 C CA . ARG A 1 748 ? 4.88530 140.75881 5.53710 1.000 17.67203 748 ARG A CA 1
ATOM 5429 C C . ARG A 1 748 ? 4.90730 139.89267 4.28179 1.000 16.02304 748 ARG A C 1
ATOM 5430 O O . ARG A 1 748 ? 4.83598 140.39267 3.15657 1.000 18.62747 748 ARG A O 1
ATOM 5438 N N . ASN A 1 749 ? 4.98821 138.57717 4.47753 1.000 16.22290 749 ASN A N 1
ATOM 5439 C CA . ASN A 1 749 ? 5.22545 137.70853 3.33046 1.000 17.17032 749 ASN A CA 1
ATOM 5440 C C . ASN A 1 749 ? 3.98258 137.45331 2.48320 1.000 19.95112 749 ASN A C 1
ATOM 5441 O O . ASN A 1 749 ? 4.11449 136.93957 1.36945 1.000 21.69666 749 ASN A O 1
ATOM 5446 N N . SER A 1 750 ? 2.79367 137.82124 2.96117 1.000 16.66812 750 SER A N 1
ATOM 5447 C CA . SER A 1 750 ? 1.57837 137.54673 2.20134 1.000 20.17857 750 SER A CA 1
ATOM 5448 C C . SER A 1 750 ? 1.52068 138.37369 0.92186 1.000 19.02754 750 SER A C 1
ATOM 5449 O O . SER A 1 750 ? 1.16474 137.85588 -0.14417 1.000 18.41669 750 SER A O 1
ATOM 5452 N N . ASP A 1 751 ? 1.87721 139.66144 1.00166 1.000 17.74342 751 ASP A N 1
ATOM 5453 C CA . ASP A 1 751 ? 1.74942 140.54704 -0.14861 1.000 16.53608 751 ASP A CA 1
ATOM 5454 C C . ASP A 1 751 ? 2.91035 141.53155 -0.27870 1.000 18.26777 751 ASP A C 1
ATOM 5455 O O . ASP A 1 751 ? 2.86666 142.40702 -1.15327 1.000 16.98400 751 ASP A O 1
ATOM 5460 N N . TYR A 1 752 ? 3.95515 141.40176 0.53859 1.000 16.57248 752 TYR A N 1
ATOM 5461 C CA . TYR A 1 752 ? 5.16720 142.20379 0.46721 1.000 13.74554 752 TYR A CA 1
ATOM 5462 C C . TYR A 1 752 ? 4.95490 143.64294 0.91921 1.000 13.08057 752 TYR A C 1
ATOM 5463 O O . TYR A 1 752 ? 5.86359 144.46150 0.78026 1.000 13.63900 752 TYR A O 1
ATOM 5472 N N . HIS A 1 753 ? 3.81272 143.96170 1.52070 1.000 11.83759 753 HIS A N 1
ATOM 5473 C CA . HIS A 1 753 ? 3.59747 145.32462 1.98753 1.000 14.60731 753 HIS A CA 1
ATOM 5474 C C . HIS A 1 753 ? 4.49480 145.63755 3.18670 1.000 14.61950 753 HIS A C 1
ATOM 5475 O O . HIS A 1 753 ? 4.81678 144.76610 3.99968 1.000 10.81694 753 HIS A O 1
ATOM 5482 N N . LEU A 1 754 ? 4.88566 146.90437 3.27860 1.000 11.85273 754 LEU A N 1
ATOM 5483 C CA . LEU A 1 754 ? 5.71654 147.40237 4.36957 1.000 12.94994 754 LEU A CA 1
ATOM 5484 C C . LEU A 1 754 ? 5.08685 147.13560 5.72988 1.000 15.04354 754 LEU A C 1
ATOM 5485 O O . LEU A 1 754 ? 3.89417 147.37159 5.92652 1.000 13.77837 754 LEU A O 1
ATOM 5490 N N . THR A 1 755 ? 5.90266 146.67247 6.69043 1.000 13.23440 755 THR A N 1
ATOM 5491 C CA . THR A 1 755 ? 5.45752 146.57504 8.08212 1.000 13.77795 755 THR A CA 1
ATOM 5492 C C . THR A 1 755 ? 6.38495 147.24318 9.09312 1.000 13.92186 755 THR A C 1
ATOM 5493 O O . THR A 1 755 ? 5.91557 147.58402 10.18792 1.000 13.33964 755 THR A O 1
ATOM 5497 N N . ALA A 1 756 ? 7.67203 147.41529 8.79718 1.000 12.94287 756 ALA A N 1
ATOM 5498 C CA . ALA A 1 756 ? 8.58467 147.91026 9.82585 1.000 12.60582 756 ALA A CA 1
ATOM 5499 C C . ALA A 1 756 ? 9.81087 148.52196 9.16349 1.000 12.06008 756 ALA A C 1
ATOM 5500 O O . ALA A 1 756 ? 10.11808 148.23055 8.00556 1.000 14.27161 756 ALA A O 1
ATOM 5502 N N . GLY A 1 757 ? 10.50126 149.37585 9.90897 1.000 11.39697 757 GLY A N 1
ATOM 5503 C CA . GLY A 1 757 ? 11.66914 150.07425 9.40072 1.000 13.09481 757 GLY A CA 1
ATOM 5504 C C . GLY A 1 757 ? 11.75598 151.46077 10.00687 1.000 12.23496 757 GLY A C 1
ATOM 5505 O O . GLY A 1 757 ? 11.06055 151.78056 10.96531 1.000 12.66268 757 GLY A O 1
ATOM 5506 N N . ALA A 1 758 ? 12.61914 152.29843 9.42816 1.000 11.05092 758 ALA A N 1
ATOM 5507 C CA . ALA A 1 758 ? 12.77291 153.64483 9.97058 1.000 11.01297 758 ALA A CA 1
ATOM 5508 C C . ALA A 1 758 ? 11.58301 154.48398 9.54629 1.000 13.15152 758 ALA A C 1
ATOM 5509 O O . ALA A 1 758 ? 11.28368 154.58091 8.35082 1.000 16.31880 758 ALA A O 1
ATOM 5511 N N . SER A 1 759 ? 10.88637 155.05564 10.52939 1.000 17.01426 759 SER A N 1
ATOM 5512 C CA . SER A 1 759 ? 9.93790 156.13949 10.29688 1.000 13.83993 759 SER A CA 1
ATOM 5513 C C . SER A 1 759 ? 10.61205 157.46068 10.63709 1.000 16.25613 759 SER A C 1
ATOM 5514 O O . SER A 1 759 ? 10.84958 158.29294 9.75719 1.000 18.56867 759 SER A O 1
ATOM 5517 N N . PHE A 1 760 ? 10.97663 157.63510 11.90115 1.000 14.23383 760 PHE A N 1
ATOM 5518 C CA . PHE A 1 760 ? 11.85342 158.73005 12.28878 1.000 13.90153 760 PHE A CA 1
ATOM 5519 C C . PHE A 1 760 ? 13.28811 158.42920 11.85748 1.000 15.05028 760 PHE A C 1
ATOM 5520 O O . PHE A 1 760 ? 13.79374 157.32851 12.08871 1.000 14.13184 760 PHE A O 1
ATOM 5528 N N . ARG A 1 761 ? 13.93490 159.40309 11.20511 1.000 13.74255 761 ARG A N 1
ATOM 5529 C CA . ARG A 1 761 ? 15.35404 159.34494 10.85124 1.000 15.89325 761 ARG A CA 1
ATOM 5530 C C . ARG A 1 761 ? 15.98228 160.67358 11.24375 1.000 16.06899 761 ARG A C 1
ATOM 5531 O O . ARG A 1 761 ? 15.31168 161.70410 11.20832 1.000 15.02811 761 ARG A O 1
ATOM 5539 N N . MET A 1 762 ? 17.28012 160.66278 11.56655 1.000 16.04528 762 MET A N 1
ATOM 5540 C CA . MET A 1 762 ? 17.95055 161.87923 12.00140 1.000 10.00145 762 MET A CA 1
ATOM 5541 C C . MET A 1 762 ? 19.42257 161.83876 11.59849 1.000 11.87169 762 MET A C 1
ATOM 5542 O O . MET A 1 762 ? 20.08998 160.80806 11.72816 1.000 9.52549 762 MET A O 1
ATOM 5547 N N . VAL A 1 763 ? 19.91616 162.96543 11.09538 1.000 12.16226 763 VAL A N 1
ATOM 5548 C CA . VAL A 1 763 ? 21.33904 163.16540 10.82167 1.000 10.36017 763 VAL A CA 1
ATOM 5549 C C . VAL A 1 763 ? 21.68955 164.54582 11.34990 1.000 16.08981 763 VAL A C 1
ATOM 5550 O O . VAL A 1 763 ? 21.14795 165.54837 10.87352 1.000 12.57394 763 VAL A O 1
ATOM 5554 N N . LEU A 1 764 ? 22.58260 164.60732 12.32682 1.000 14.29953 764 LEU A N 1
ATOM 5555 C CA . LEU A 1 764 ? 22.86765 165.84754 13.02884 1.000 14.38406 764 LEU A CA 1
ATOM 5556 C C . LEU A 1 764 ? 24.24884 166.36677 12.66144 1.000 17.15926 764 LEU A C 1
ATOM 5557 O O . LEU A 1 764 ? 25.20830 165.59611 12.59227 1.000 15.53958 764 LEU A O 1
ATOM 5562 N N . ASP A 1 765 ? 24.33611 167.67362 12.41798 1.000 12.97962 765 ASP A N 1
ATOM 5563 C CA . ASP A 1 765 ? 25.60528 168.41333 12.43524 1.000 14.32405 765 ASP A CA 1
ATOM 5564 C C . ASP A 1 765 ? 25.83817 168.80479 13.89153 1.000 14.31910 765 ASP A C 1
ATOM 5565 O O . ASP A 1 765 ? 25.16655 169.68993 14.41989 1.000 17.97920 765 ASP A O 1
ATOM 5570 N N . VAL A 1 766 ? 26.75657 168.11829 14.56247 1.000 16.32795 766 VAL A N 1
ATOM 5571 C CA . VAL A 1 766 ? 26.86963 168.22993 16.01819 1.000 17.04966 766 VAL A CA 1
ATOM 5572 C C . VAL A 1 766 ? 27.63150 169.51670 16.32219 1.000 22.57457 766 VAL A C 1
ATOM 5573 O O . VAL A 1 766 ? 28.85570 169.56514 16.20439 1.000 17.68138 766 VAL A O 1
ATOM 5577 N N . GLY A 1 767 ? 26.90771 170.57175 16.70389 1.000 18.47948 767 GLY A N 1
ATOM 5578 C CA . GLY A 1 767 ? 27.50441 171.84968 17.05058 1.000 18.87989 767 GLY A CA 1
ATOM 5579 C C . GLY A 1 767 ? 27.03948 173.00259 16.18154 1.000 26.21208 767 GLY A C 1
ATOM 5580 O O . GLY A 1 767 ? 27.03621 174.14677 16.63909 1.000 31.40197 767 GLY A O 1
ATOM 5581 N N . ASN A 1 768 ? 26.66188 172.73042 14.92971 1.000 23.45662 768 ASN A N 1
ATOM 5582 C CA . ASN A 1 768 ? 25.96402 173.72437 14.10007 1.000 29.59128 768 ASN A CA 1
ATOM 5583 C C . ASN A 1 768 ? 24.52090 173.24892 13.96482 1.000 21.94602 768 ASN A C 1
ATOM 5584 O O . ASN A 1 768 ? 24.10502 172.73943 12.92081 1.000 23.29391 768 ASN A O 1
ATOM 5589 N N . TRP A 1 769 ? 23.75190 173.43107 15.04189 1.000 19.42481 769 TRP A N 1
ATOM 5590 C CA . TRP A 1 769 ? 22.56540 172.60898 15.25928 1.000 23.52280 769 TRP A CA 1
ATOM 5591 C C . TRP A 1 769 ? 21.50394 172.81482 14.18582 1.000 19.18203 769 TRP A C 1
ATOM 5592 O O . TRP A 1 769 ? 20.78189 171.86924 13.83329 1.000 18.79032 769 TRP A O 1
ATOM 5603 N N . ASP A 1 770 ? 21.36068 174.04231 13.67999 1.000 19.37399 770 ASP A N 1
ATOM 5604 C CA . ASP A 1 770 ? 20.29777 174.32283 12.71200 1.000 21.62192 770 ASP A CA 1
ATOM 5605 C C . ASP A 1 770 ? 20.47814 173.58256 11.39248 1.000 19.62810 770 ASP A C 1
ATOM 5606 O O . ASP A 1 770 ? 19.54391 173.56650 10.58465 1.000 18.94693 770 ASP A O 1
ATOM 5611 N N . GLN A 1 771 ? 21.64136 172.98182 11.15570 1.000 17.76643 771 GLN A N 1
ATOM 5612 C CA . GLN A 1 771 ? 21.90077 172.19126 9.96100 1.000 18.41936 771 GLN A CA 1
ATOM 5613 C C . GLN A 1 771 ? 21.43863 170.74630 10.10598 1.000 17.72851 771 GLN A C 1
ATOM 5614 O O . GLN A 1 771 ? 21.55569 169.97271 9.14900 1.000 17.96584 771 GLN A O 1
ATOM 5620 N N . GLY A 1 772 ? 20.90130 170.38091 11.26825 1.000 17.70946 772 GLY A N 1
ATOM 5621 C CA . GLY A 1 772 ? 20.39256 169.03635 11.45876 1.000 18.52910 772 GLY A CA 1
ATOM 5622 C C . GLY A 1 772 ? 19.18657 168.75209 10.58400 1.000 18.05253 772 GLY A C 1
ATOM 5623 O O . GLY A 1 772 ? 18.37863 169.63247 10.28239 1.000 16.74182 772 GLY A O 1
ATOM 5624 N N . ARG A 1 773 ? 19.06315 167.48708 10.18320 1.000 11.96787 773 ARG A N 1
ATOM 5625 C CA . ARG A 1 773 ? 18.00282 167.03142 9.29132 1.000 11.73263 773 ARG A CA 1
ATOM 5626 C C . ARG A 1 773 ? 17.26056 165.86074 9.91461 1.000 15.53704 773 ARG A C 1
ATOM 5627 O O . ARG A 1 773 ? 17.87504 165.00671 10.55992 1.000 16.19028 773 ARG A O 1
ATOM 5635 N N . VAL A 1 774 ? 15.94252 165.81397 9.70836 1.000 11.78137 774 VAL A N 1
ATOM 5636 C CA . VAL A 1 774 ? 15.11829 164.73033 10.21745 1.000 9.78491 774 VAL A CA 1
ATOM 5637 C C . VAL A 1 774 ? 14.00591 164.42528 9.22519 1.000 16.44778 774 VAL A C 1
ATOM 5638 O O . VAL A 1 774 ? 13.72734 165.19083 8.29742 1.000 15.02128 774 VAL A O 1
ATOM 5642 N N . VAL A 1 775 ? 13.34311 163.29427 9.45570 1.000 14.42017 775 VAL A N 1
ATOM 5643 C CA . VAL A 1 775 ? 12.06227 163.01373 8.82078 1.000 13.39084 775 VAL A CA 1
ATOM 5644 C C . VAL A 1 775 ? 11.26842 162.18393 9.81081 1.000 17.95284 775 VAL A C 1
ATOM 5645 O O . VAL A 1 775 ? 11.80684 161.65687 10.78893 1.000 13.35151 775 VAL A O 1
ATOM 5649 N N . ASN A 1 776 ? 9.95957 162.15194 9.60350 1.000 14.35419 776 ASN A N 1
ATOM 5650 C CA . ASN A 1 776 ? 9.07014 161.27328 10.34094 1.000 12.00106 776 ASN A CA 1
ATOM 5651 C C . ASN A 1 776 ? 8.02540 160.84759 9.32613 1.000 19.00267 776 ASN A C 1
ATOM 5652 O O . ASN A 1 776 ? 7.97703 161.38747 8.21502 1.000 15.64528 776 ASN A O 1
ATOM 5657 N N . THR A 1 777 ? 7.22989 159.83180 9.65695 1.000 12.00391 777 THR A N 1
ATOM 5658 C CA . THR A 1 777 ? 6.24300 159.43805 8.65632 1.000 12.61578 777 THR A CA 1
ATOM 5659 C C . THR A 1 777 ? 5.16859 158.62016 9.34232 1.000 13.91906 777 THR A C 1
ATOM 5660 O O . THR A 1 777 ? 5.50548 157.77586 10.18400 1.000 14.01228 777 THR A O 1
ATOM 5664 N N . PRO A 1 778 ? 3.87643 158.79370 8.98244 1.000 12.37718 778 PRO A N 1
ATOM 5665 C CA . PRO A 1 778 ? 3.44409 159.67727 7.88916 1.000 16.79549 778 PRO A CA 1
ATOM 5666 C C . PRO A 1 778 ? 3.29928 161.16501 8.23572 1.000 16.60353 778 PRO A C 1
ATOM 5667 O O . PRO A 1 778 ? 3.15459 161.98031 7.31593 1.000 14.19954 778 PRO A O 1
ATOM 5671 N N . GLY A 1 779 ? 3.32238 161.51864 9.51464 1.000 12.98030 779 GLY A N 1
ATOM 5672 C CA . GLY A 1 779 ? 3.14868 162.90989 9.88748 1.000 15.53361 779 GLY A CA 1
ATOM 5673 C C . GLY A 1 779 ? 3.32482 163.10675 11.37747 1.000 14.22332 779 GLY A C 1
ATOM 5674 O O . GLY A 1 779 ? 3.34718 162.15571 12.16409 1.000 13.77432 779 GLY A O 1
ATOM 5675 N N . GLN A 1 780 ? 3.39338 164.37715 11.75982 1.000 10.27804 780 GLN A N 1
ATOM 5676 C CA . GLN A 1 780 ? 3.49026 164.71883 13.17035 1.000 12.24651 780 GLN A CA 1
ATOM 5677 C C . GLN A 1 780 ? 2.14704 164.63341 13.87648 1.000 13.50808 780 GLN A C 1
ATOM 5678 O O . GLN A 1 780 ? 2.09439 164.30173 15.06870 1.000 13.75768 780 GLN A O 1
ATOM 5684 N N . SER A 1 781 ? 1.05232 164.88452 13.16852 1.000 12.76352 781 SER A N 1
ATOM 5685 C CA . SER A 1 781 ? -0.25737 164.85541 13.80338 1.000 15.42124 781 SER A CA 1
ATOM 5686 C C . SER A 1 781 ? -0.88373 163.47184 13.70068 1.000 12.60962 781 SER A C 1
ATOM 5687 O O . SER A 1 781 ? -0.71088 162.77308 12.70338 1.000 14.80143 781 SER A O 1
ATOM 5690 N N . GLY A 1 782 ? -1.60806 163.07912 14.74709 1.000 11.62683 782 GLY A N 1
ATOM 5691 C CA . GLY A 1 782 ? -2.43341 161.89795 14.69825 1.000 12.95433 782 GLY A CA 1
ATOM 5692 C C . GLY A 1 782 ? -3.87671 162.16667 14.33120 1.000 14.12231 782 GLY A C 1
ATOM 5693 O O . GLY A 1 782 ? -4.69683 161.24265 14.38132 1.000 14.09985 782 GLY A O 1
ATOM 5694 N N . ASP A 1 783 ? -4.21250 163.41036 13.96226 1.000 14.20708 783 ASP A N 1
ATOM 5695 C CA . ASP A 1 783 ? -5.58060 163.78518 13.62396 1.000 14.96345 783 ASP A CA 1
ATOM 5696 C C . ASP A 1 783 ? -5.76895 163.71415 12.11172 1.000 12.76875 783 ASP A C 1
ATOM 5697 O O . ASP A 1 783 ? -5.17742 164.52502 11.38955 1.000 17.78125 783 ASP A O 1
ATOM 5702 N N . PRO A 1 784 ? -6.55829 162.77074 11.59168 1.000 13.43072 784 PRO A N 1
ATOM 5703 C CA . PRO A 1 784 ? -6.69831 162.64667 10.13225 1.000 18.59767 784 PRO A CA 1
ATOM 5704 C C . PRO A 1 784 ? -7.23896 163.89354 9.45225 1.000 21.18639 784 PRO A C 1
ATOM 5705 O O . PRO A 1 784 ? -7.04425 164.05143 8.24227 1.000 21.36305 784 PRO A O 1
ATOM 5709 N N . GLY A 1 785 ? -7.90948 164.77972 10.17702 1.000 18.22251 785 GLY A N 1
ATOM 5710 C CA . GLY A 1 785 ? -8.35691 166.02334 9.58603 1.000 23.46731 785 GLY A CA 1
ATOM 5711 C C . GLY A 1 785 ? -7.32847 167.12566 9.55040 1.000 23.22153 785 GLY A C 1
ATOM 5712 O O . GLY A 1 785 ? -7.62055 168.21392 9.04581 1.000 25.58647 785 GLY A O 1
ATOM 5713 N N . ASN A 1 786 ? -6.12430 166.87305 10.06445 1.000 19.35324 786 ASN A N 1
ATOM 5714 C CA . ASN A 1 786 ? -5.04039 167.84793 10.12002 1.000 18.13509 786 ASN A CA 1
ATOM 5715 C C . ASN A 1 786 ? -4.04654 167.53540 9.00395 1.000 21.39999 786 ASN A C 1
ATOM 5716 O O . ASN A 1 786 ? -3.73058 166.37010 8.74587 1.000 17.30838 786 ASN A O 1
ATOM 5721 N N . SER A 1 787 ? -3.56665 168.57156 8.31550 1.000 19.90902 787 SER A N 1
ATOM 5722 C CA . SER A 1 787 ? -2.69978 168.28531 7.18210 1.000 22.13665 787 SER A CA 1
ATOM 5723 C C . SER A 1 787 ? -1.37092 167.67651 7.62492 1.000 17.92323 787 SER A C 1
ATOM 5724 O O . SER A 1 787 ? -0.70836 167.02644 6.81540 1.000 16.81162 787 SER A O 1
ATOM 5727 N N . HIS A 1 788 ? -0.98591 167.83006 8.89593 1.000 19.72877 788 HIS A N 1
ATOM 5728 C CA . HIS A 1 788 ? 0.22559 167.18766 9.39648 1.000 18.20141 788 HIS A CA 1
ATOM 5729 C C . HIS A 1 788 ? 0.03368 165.69492 9.66753 1.000 14.94492 788 HIS A C 1
ATOM 5730 O O . HIS A 1 788 ? 0.95501 165.04086 10.17771 1.000 17.38671 788 HIS A O 1
ATOM 5737 N N . TYR A 1 789 ? -1.13016 165.14145 9.34185 1.000 14.63324 789 TYR A N 1
ATOM 5738 C CA . TYR A 1 789 ? -1.32749 163.69872 9.46243 1.000 14.63983 789 TYR A CA 1
ATOM 5739 C C . TYR A 1 789 ? -0.55133 162.92294 8.41047 1.000 14.52701 789 TYR A C 1
ATOM 5740 O O . TYR A 1 789 ? -0.12955 161.78674 8.65869 1.000 12.97892 789 TYR A O 1
ATOM 5749 N N . ARG A 1 790 ? -0.36729 163.51042 7.23151 1.000 13.50713 790 ARG A N 1
ATOM 5750 C CA . ARG A 1 790 ? 0.10475 162.75448 6.08110 1.000 11.86725 790 ARG A CA 1
ATOM 5751 C C . ARG A 1 790 ? 1.07736 163.55948 5.23708 1.000 15.51125 790 ARG A C 1
ATOM 5752 O O . ARG A 1 790 ? 1.46519 163.09302 4.15484 1.000 16.33022 790 ARG A O 1
ATOM 5760 N N . ASP A 1 791 ? 1.50567 164.73677 5.69773 1.000 13.97242 791 ASP A N 1
ATOM 5761 C CA . ASP A 1 791 ? 2.34701 165.57489 4.85577 1.000 15.09170 791 ASP A CA 1
ATOM 5762 C C . ASP A 1 791 ? 3.80637 165.15087 4.86072 1.000 15.57412 791 ASP A C 1
ATOM 5763 O O . ASP A 1 791 ? 4.55663 165.58793 3.99004 1.000 14.59473 791 ASP A O 1
ATOM 5768 N N . LEU A 1 792 ? 4.24278 164.31542 5.79790 1.000 12.44559 792 LEU A N 1
ATOM 5769 C CA . LEU A 1 792 ? 5.65468 163.93786 5.79768 1.000 11.64485 792 LEU A CA 1
ATOM 5770 C C . LEU A 1 792 ? 5.91870 162.67045 5.01102 1.000 16.47285 792 LEU A C 1
ATOM 5771 O O . LEU A 1 792 ? 7.06350 162.43166 4.62597 1.000 14.20570 792 LEU A O 1
ATOM 5776 N N . ALA A 1 793 ? 4.89450 161.85038 4.78492 1.000 11.83853 793 ALA A N 1
ATOM 5777 C CA . ALA A 1 793 ? 5.09684 160.59142 4.07686 1.000 13.33718 793 ALA A CA 1
ATOM 5778 C C . ALA A 1 793 ? 5.78045 160.75535 2.71781 1.000 15.00288 793 ALA A C 1
ATOM 5779 O O . ALA A 1 793 ? 6.66109 159.93580 2.40370 1.000 16.55465 793 ALA A O 1
ATOM 5781 N N . PRO A 1 794 ? 5.45420 161.75874 1.88694 1.000 15.48882 794 PRO A N 1
ATOM 5782 C CA . PRO A 1 794 ? 6.17530 161.89063 0.59906 1.000 13.53032 794 PRO A CA 1
ATOM 5783 C C . PRO A 1 794 ? 7.63383 162.26771 0.77684 1.000 16.22151 794 PRO A C 1
ATOM 5784 O O . PRO A 1 794 ? 8.48004 161.85010 -0.02856 1.000 19.02495 794 PRO A O 1
ATOM 5788 N N . ILE A 1 795 ? 7.95532 163.07719 1.79052 1.000 12.46243 795 ILE A N 1
ATOM 5789 C CA . ILE A 1 795 ? 9.35773 163.39917 2.06499 1.000 15.42915 795 ILE A CA 1
ATOM 5790 C C . ILE A 1 795 ? 10.12068 162.12598 2.38945 1.000 15.48876 795 ILE A C 1
ATOM 5791 O O . ILE A 1 795 ? 11.20284 161.85392 1.84651 1.000 15.18418 795 ILE A O 1
ATOM 5796 N N . TRP A 1 796 ? 9.55813 161.33435 3.30328 1.000 12.97162 796 TRP A N 1
ATOM 5797 C CA . TRP A 1 796 ? 10.12014 160.04165 3.65318 1.000 16.77217 796 TRP A CA 1
ATOM 5798 C C . TRP A 1 796 ? 10.22692 159.13930 2.42776 1.000 14.14697 796 TRP A C 1
ATOM 5799 O O . TRP A 1 796 ? 11.25268 158.48031 2.22026 1.000 15.13469 796 TRP A O 1
ATOM 5810 N N . ALA A 1 797 ? 9.18558 159.11022 1.59320 1.000 12.07257 797 ALA A N 1
ATOM 5811 C CA . ALA A 1 797 ? 9.18591 158.18601 0.45910 1.000 14.24219 797 ALA A CA 1
ATOM 5812 C C . ALA A 1 797 ? 10.29111 158.51192 -0.53409 1.000 20.12665 797 ALA A C 1
ATOM 5813 O O . ALA A 1 797 ? 10.80168 157.60927 -1.20761 1.000 15.16343 797 ALA A O 1
ATOM 5815 N N . LYS A 1 798 ? 10.68749 159.77966 -0.62454 1.000 15.06237 798 LYS A N 1
ATOM 5816 C CA . LYS A 1 798 ? 11.76066 160.19958 -1.50523 1.000 14.94787 798 LYS A CA 1
ATOM 5817 C C . LYS A 1 798 ? 13.12967 160.11754 -0.84102 1.000 17.55697 798 LYS A C 1
ATOM 5818 O O . LYS A 1 798 ? 14.11890 160.54537 -1.43584 1.000 15.89097 798 LYS A O 1
ATOM 5824 N N . GLY A 1 799 ? 13.21226 159.56462 0.36693 1.000 16.60111 799 GLY A N 1
ATOM 5825 C CA . GLY A 1 799 ? 14.48040 159.53135 1.07538 1.000 20.72219 799 GLY A CA 1
ATOM 5826 C C . GLY A 1 799 ? 15.00851 160.90188 1.42515 1.000 21.20224 799 GLY A C 1
ATOM 5827 O O . GLY A 1 799 ? 16.22771 161.09301 1.50741 1.000 20.89225 799 GLY A O 1
ATOM 5828 N N . GLN A 1 800 ? 14.12033 161.86192 1.65351 1.000 18.58346 800 GLN A N 1
ATOM 5829 C CA . GLN A 1 800 ? 14.49820 163.23531 1.94669 1.000 14.29953 800 GLN A CA 1
ATOM 5830 C C . GLN A 1 800 ? 14.24532 163.53808 3.42154 1.000 15.04558 800 GLN A C 1
ATOM 5831 O O . GLN A 1 800 ? 13.78165 162.68674 4.18695 1.000 16.72862 800 GLN A O 1
ATOM 5837 N N . THR A 1 801 ? 14.55458 164.77588 3.80539 1.000 15.64315 801 THR A N 1
ATOM 5838 C CA . THR A 1 801 ? 14.51097 165.23738 5.18615 1.000 15.51416 801 THR A CA 1
ATOM 5839 C C . THR A 1 801 ? 13.95111 166.65086 5.20395 1.000 20.15205 801 THR A C 1
ATOM 5840 O O . THR A 1 801 ? 13.80707 167.28913 4.15983 1.000 16.56160 801 THR A O 1
ATOM 5844 N N . PHE A 1 802 ? 13.66448 167.15805 6.39594 1.000 14.51407 802 PHE A N 1
ATOM 5845 C CA . PHE A 1 802 ? 13.43169 168.58142 6.57878 1.000 15.96954 802 PHE A CA 1
ATOM 5846 C C . PHE A 1 802 ? 14.30614 169.07801 7.72283 1.000 15.03881 802 PHE A C 1
ATOM 5847 O O . PHE A 1 802 ? 14.85077 168.27607 8.49032 1.000 15.18446 802 PHE A O 1
ATOM 5855 N N . PRO A 1 803 ? 14.48422 170.39350 7.85447 1.000 17.99625 803 PRO A N 1
ATOM 5856 C CA . PRO A 1 803 ? 15.38122 170.92195 8.90411 1.000 16.62305 803 PRO A CA 1
ATOM 5857 C C . PRO A 1 803 ? 14.85798 170.66927 10.30861 1.000 14.75035 803 PRO A C 1
ATOM 5858 O O . PRO A 1 803 ? 13.66314 170.80454 10.58033 1.000 14.92395 803 PRO A O 1
ATOM 5862 N N . LEU A 1 804 ? 15.78233 170.32594 11.21610 1.000 15.67990 804 LEU A N 1
ATOM 5863 C CA . LEU A 1 804 ? 15.49294 170.24463 12.65510 1.000 16.35127 804 LEU A CA 1
ATOM 5864 C C . LEU A 1 804 ? 15.88974 171.57635 13.29362 1.000 20.52599 804 LEU A C 1
ATOM 5865 O O . LEU A 1 804 ? 16.97136 171.72987 13.86284 1.000 20.46664 804 LEU A O 1
ATOM 5870 N N . VAL A 1 805 ? 15.00357 172.57084 13.16940 1.000 18.05294 805 VAL A N 1
ATOM 5871 C CA . VAL A 1 805 ? 15.36928 173.92828 13.55150 1.000 18.27720 805 VAL A CA 1
ATOM 5872 C C . VAL A 1 805 ? 15.46638 174.02032 15.06564 1.000 18.29565 805 VAL A C 1
ATOM 5873 O O . VAL A 1 805 ? 14.64402 173.45447 15.79420 1.000 19.33602 805 VAL A O 1
ATOM 5877 N N . TYR A 1 806 ? 16.46804 174.75271 15.54560 1.000 16.61065 806 TYR A N 1
ATOM 5878 C CA . TYR A 1 806 ? 16.83213 174.70843 16.95900 1.000 16.19468 806 TYR A CA 1
ATOM 5879 C C . TYR A 1 806 ? 17.02307 176.11011 17.54900 1.000 18.02420 806 TYR A C 1
ATOM 5880 O O . TYR A 1 806 ? 16.48311 176.41225 18.61757 1.000 17.47058 806 TYR A O 1
ATOM 5889 N N . SER A 1 807 ? 17.79505 176.96833 16.88066 1.000 22.39419 807 SER A N 1
ATOM 5890 C CA . SER A 1 807 ? 17.98956 178.33357 17.36043 1.000 24.39826 807 SER A CA 1
ATOM 5891 C C . SER A 1 807 ? 16.68308 179.11910 17.30196 1.000 21.38605 807 SER A C 1
ATOM 5892 O O . SER A 1 807 ? 15.79862 178.83352 16.49183 1.000 20.94550 807 SER A O 1
ATOM 5895 N N . ARG A 1 808 ? 16.57446 180.14421 18.15235 1.000 21.02128 808 ARG A N 1
ATOM 5896 C CA . ARG A 1 808 ? 15.32659 180.90424 18.19428 1.000 23.22653 808 ARG A CA 1
ATOM 5897 C C . ARG A 1 808 ? 15.03028 181.54726 16.84787 1.000 24.00546 808 ARG A C 1
ATOM 5898 O O . ARG A 1 808 ? 13.87206 181.60469 16.41971 1.000 23.66936 808 ARG A O 1
ATOM 5906 N N . LYS A 1 809 ? 16.05963 182.04175 16.16106 1.000 22.78391 809 LYS A N 1
ATOM 5907 C CA . LYS A 1 809 ? 15.80238 182.68537 14.87849 1.000 26.31820 809 LYS A CA 1
ATOM 5908 C C . LYS A 1 809 ? 15.29354 181.68100 13.85423 1.000 24.57362 809 LYS A C 1
ATOM 5909 O O . LYS A 1 809 ? 14.34523 181.96689 13.11630 1.000 25.66666 809 LYS A O 1
ATOM 5915 N N . ALA A 1 810 ? 15.90249 180.49474 13.79256 1.000 25.86962 810 ALA A N 1
ATOM 5916 C CA . ALA A 1 810 ? 15.43852 179.49709 12.82789 1.000 21.51476 810 ALA A CA 1
ATOM 5917 C C . ALA A 1 810 ? 14.02898 179.01322 13.15922 1.000 23.49296 810 ALA A C 1
ATOM 5918 O O . ALA A 1 810 ? 13.19945 178.82103 12.25650 1.000 22.32619 810 ALA A O 1
ATOM 5920 N N . VAL A 1 811 ? 13.72583 178.83654 14.44991 1.000 17.28912 811 VAL A N 1
ATOM 5921 C CA . VAL A 1 811 ? 12.37912 178.43093 14.84387 1.000 19.80850 811 VAL A CA 1
ATOM 5922 C C . VAL A 1 811 ? 11.36991 179.49863 14.44789 1.000 19.18395 811 VAL A C 1
ATOM 5923 O O . VAL A 1 811 ? 10.31714 179.19848 13.88053 1.000 21.99493 811 VAL A O 1
ATOM 5927 N N . GLU A 1 812 ? 11.69057 180.76734 14.70688 1.000 23.35493 812 GLU A N 1
ATOM 5928 C CA . GLU A 1 812 ? 10.79326 181.84131 14.29183 1.000 29.29288 812 GLU A CA 1
ATOM 5929 C C . GLU A 1 812 ? 10.60024 181.84249 12.78114 1.000 21.89639 812 GLU A C 1
ATOM 5930 O O . GLU A 1 812 ? 9.47257 181.98393 12.29637 1.000 26.38298 812 GLU A O 1
ATOM 5936 N N . ARG A 1 813 ? 11.68786 181.68194 12.01777 1.000 21.79325 813 ARG A N 1
ATOM 5937 C CA . ARG A 1 813 ? 11.54944 181.65221 10.56414 1.000 27.32732 813 ARG A CA 1
ATOM 5938 C C . ARG A 1 813 ? 10.62002 180.53177 10.11634 1.000 30.07773 813 ARG A C 1
ATOM 5939 O O . ARG A 1 813 ? 9.88413 180.69401 9.13971 1.000 27.58769 813 ARG A O 1
ATOM 5947 N N . ALA A 1 814 ? 10.61220 179.40854 10.83060 1.000 25.25971 814 ALA A N 1
ATOM 5948 C CA . ALA A 1 814 ? 9.85327 178.23466 10.42186 1.000 21.10575 814 ALA A CA 1
ATOM 5949 C C . ALA A 1 814 ? 8.46811 178.15132 11.05183 1.000 23.42174 814 ALA A C 1
ATOM 5950 O O . ALA A 1 814 ? 7.70915 177.23645 10.71631 1.000 23.53631 814 ALA A O 1
ATOM 5952 N N . ALA A 1 815 ? 8.11150 179.07196 11.94887 1.000 24.87051 815 ALA A N 1
ATOM 5953 C CA . ALA A 1 815 ? 6.85825 178.94012 12.67885 1.000 20.27120 815 ALA A CA 1
ATOM 5954 C C . ALA A 1 815 ? 5.67016 179.15631 11.75396 1.000 21.86981 815 ALA A C 1
ATOM 5955 O O . ALA A 1 815 ? 5.69688 180.01870 10.87545 1.000 27.13297 815 ALA A O 1
ATOM 5957 N N . GLU A 1 816 ? 4.62268 178.35917 11.95319 1.000 19.80249 816 GLU A N 1
ATOM 5958 C CA . GLU A 1 816 ? 3.35397 178.54939 11.25974 1.000 20.60420 816 GLU A CA 1
ATOM 5959 C C . GLU A 1 816 ? 2.19448 178.77222 12.20327 1.000 22.63573 816 GLU A C 1
ATOM 5960 O O . GLU A 1 816 ? 1.15793 179.27463 11.76821 1.000 24.37596 816 GLU A O 1
ATOM 5966 N N . LYS A 1 817 ? 2.33107 178.40931 13.47661 1.000 25.82154 817 LYS A N 1
ATOM 5967 C CA . LYS A 1 817 ? 1.24082 178.54725 14.42642 1.000 20.83802 817 LYS A CA 1
ATOM 5968 C C . LYS A 1 817 ? 1.84371 178.76770 15.80418 1.000 27.22171 817 LYS A C 1
ATOM 5969 O O . LYS A 1 817 ? 2.91023 178.22735 16.11685 1.000 25.48770 817 LYS A O 1
ATOM 5975 N N . ARG A 1 818 ? 1.17193 179.58024 16.61286 1.000 21.93723 818 ARG A N 1
ATOM 5976 C CA . ARG A 1 818 ? 1.60800 179.87567 17.97059 1.000 22.28054 818 ARG A CA 1
ATOM 5977 C C . ARG A 1 818 ? 0.50459 179.49983 18.94876 1.000 26.07326 818 ARG A C 1
ATOM 5978 O O . ARG A 1 818 ? -0.67480 179.77973 18.70837 1.000 24.18654 818 ARG A O 1
ATOM 5986 N N . ILE A 1 819 ? 0.89294 178.85526 20.04719 1.000 21.06864 819 ILE A N 1
ATOM 5987 C CA . ILE A 1 819 ? -0.02069 178.47904 21.11815 1.000 19.90289 819 ILE A CA 1
ATOM 5988 C C . ILE A 1 819 ? 0.47694 179.11946 22.40207 1.000 23.27720 819 ILE A C 1
ATOM 5989 O O . ILE A 1 819 ? 1.67245 179.03977 22.71581 1.000 22.59289 819 ILE A O 1
ATOM 5994 N N . GLU A 1 820 ? -0.43229 179.76606 23.13322 1.000 24.53847 820 GLU A N 1
ATOM 5995 C CA . GLU A 1 820 ? -0.10546 180.44008 24.38589 1.000 26.44304 820 GLU A CA 1
ATOM 5996 C C . GLU A 1 820 ? -0.84958 179.73989 25.51478 1.000 21.32122 820 GLU A C 1
ATOM 5997 O O . GLU A 1 820 ? -2.07662 179.62220 25.47342 1.000 23.93177 820 GLU A O 1
ATOM 6003 N N . LEU A 1 821 ? -0.11366 179.27622 26.51296 1.000 23.29890 821 LEU A N 1
ATOM 6004 C CA . LEU A 1 821 ? -0.69445 178.64454 27.68503 1.000 20.60585 821 LEU A CA 1
ATOM 6005 C C . LEU A 1 821 ? -0.60142 179.61250 28.85793 1.000 24.95327 821 LEU A C 1
ATOM 6006 O O . LEU A 1 821 ? 0.47382 180.15208 29.14223 1.000 24.83770 821 LEU A O 1
ATOM 6011 N N . THR A 1 822 ? -1.72845 179.84494 29.51995 1.000 23.60522 822 THR A N 1
ATOM 6012 C CA . THR A 1 822 ? -1.78482 180.75006 30.64851 1.000 26.87079 822 THR A CA 1
ATOM 6013 C C . THR A 1 822 ? -2.15229 179.99280 31.91808 1.000 24.31840 822 THR A C 1
ATOM 6014 O O . THR A 1 822 ? -3.15826 179.26711 31.93239 1.000 26.46505 822 THR A O 1
ATOM 6018 N N . PRO A 1 823 ? -1.36331 180.11222 32.98480 1.000 20.36325 823 PRO A N 1
ATOM 6019 C CA . PRO A 1 823 ? -1.73282 179.47485 34.25665 1.000 26.62950 823 PRO A CA 1
ATOM 6020 C C . PRO A 1 823 ? -3.10916 179.92712 34.72924 1.000 32.51718 823 PRO A C 1
ATOM 6021 O O . PRO A 1 823 ? -3.47649 181.09770 34.60367 1.000 32.49850 823 PRO A O 1
ATOM 6025 N N . ARG A 1 824 ? -3.87327 178.98576 35.27841 1.000 39.51747 824 ARG A N 1
ATOM 6026 C CA . ARG A 1 824 ? -5.18585 179.30131 35.84180 1.000 39.90191 824 ARG A CA 1
ATOM 6027 C C . ARG A 1 824 ? -5.34305 178.58690 37.16805 1.000 39.49758 824 ARG A C 1
ATOM 6028 O O . ARG A 1 824 ? -4.78107 177.51260 37.35878 1.000 42.87571 824 ARG A O 1
ATOM 6030 N N . THR B 1 36 ? 57.72625 171.16073 49.71258 1.000 42.34256 36 THR B N 1
ATOM 6031 C CA . THR B 1 36 ? 56.91170 170.50398 48.68921 1.000 38.01374 36 THR B CA 1
ATOM 6032 C C . THR B 1 36 ? 57.19103 169.00982 48.60975 1.000 35.76806 36 THR B C 1
ATOM 6033 O O . THR B 1 36 ? 58.29951 168.59148 48.27258 1.000 35.78994 36 THR B O 1
ATOM 6037 N N . ASP B 1 37 ? 56.18129 168.20335 48.91870 1.000 22.12457 37 ASP B N 1
ATOM 6038 C CA . ASP B 1 37 ? 56.28868 166.76244 48.76602 1.000 27.38508 37 ASP B CA 1
ATOM 6039 C C . ASP B 1 37 ? 55.81754 166.37846 47.36829 1.000 24.53141 37 ASP B C 1
ATOM 6040 O O . ASP B 1 37 ? 54.87841 166.97088 46.83172 1.000 23.31797 37 ASP B O 1
ATOM 6045 N N . ARG B 1 38 ? 56.47590 165.38192 46.78208 1.000 23.43689 38 ARG B N 1
ATOM 6046 C CA . ARG B 1 38 ? 56.15772 164.91770 45.43861 1.000 24.25112 38 ARG B CA 1
ATOM 6047 C C . ARG B 1 38 ? 56.04062 163.40483 45.46751 1.000 28.14715 38 ARG B C 1
ATOM 6048 O O . ARG B 1 38 ? 56.99549 162.71304 45.83325 1.000 24.16776 38 ARG B O 1
ATOM 6056 N N . TYR B 1 39 ? 54.87249 162.89660 45.08786 1.000 23.16488 39 TYR B N 1
ATOM 6057 C CA . TYR B 1 39 ? 54.59407 161.47274 45.13252 1.000 20.32068 39 TYR B CA 1
ATOM 6058 C C . TYR B 1 39 ? 54.05425 160.99703 43.79138 1.000 19.27613 39 TYR B C 1
ATOM 6059 O O . TYR B 1 39 ? 53.29741 161.71095 43.13065 1.000 19.75746 39 TYR B O 1
ATOM 6068 N N . ALA B 1 40 ? 54.45527 159.78899 43.40541 1.000 21.51290 40 ALA B N 1
ATOM 6069 C CA . ALA B 1 40 ? 53.84410 159.07611 42.29398 1.000 20.96155 40 ALA B CA 1
ATOM 6070 C C . ALA B 1 40 ? 52.46623 158.55976 42.69534 1.000 22.66631 40 ALA B C 1
ATOM 6071 O O . ALA B 1 40 ? 52.23628 158.15961 43.84175 1.000 21.24917 40 ALA B O 1
ATOM 6073 N N . ALA B 1 41 ? 51.54422 158.55400 41.73170 1.000 25.49632 41 ALA B N 1
ATOM 6074 C CA . ALA B 1 41 ? 50.12772 158.28580 41.98937 1.000 18.16627 41 ALA B CA 1
ATOM 6075 C C . ALA B 1 41 ? 49.60754 157.27432 40.97795 1.000 16.27304 41 ALA B C 1
ATOM 6076 O O . ALA B 1 41 ? 49.04748 157.64826 39.93997 1.000 18.45513 41 ALA B O 1
ATOM 6078 N N . PRO B 1 42 ? 49.80339 155.98221 41.22772 1.000 18.68531 42 PRO B N 1
ATOM 6079 C CA . PRO B 1 42 ? 49.24418 154.97720 40.31474 1.000 16.46818 42 PRO B CA 1
ATOM 6080 C C . PRO B 1 42 ? 47.72989 155.06602 40.33400 1.000 22.88194 42 PRO B C 1
ATOM 6081 O O . PRO B 1 42 ? 47.10526 155.03228 41.39603 1.000 26.41961 42 PRO B O 1
ATOM 6085 N N . GLY B 1 43 ? 47.14504 155.23806 39.14793 1.000 23.15935 43 GLY B N 1
ATOM 6086 C CA . GLY B 1 43 ? 45.71304 155.36938 38.99471 1.000 25.99084 43 GLY B CA 1
ATOM 6087 C C . GLY B 1 43 ? 45.23105 156.79041 38.78876 1.000 27.24921 43 GLY B C 1
ATOM 6088 O O . GLY B 1 43 ? 44.09506 156.98955 38.34682 1.000 31.77355 43 GLY B O 1
ATOM 6089 N N . LEU B 1 44 ? 46.04800 157.77870 39.12451 1.000 19.72282 44 LEU B N 1
ATOM 6090 C CA . LEU B 1 44 ? 45.67192 159.16088 38.88808 1.000 18.33715 44 LEU B CA 1
ATOM 6091 C C . LEU B 1 44 ? 45.75728 159.45664 37.39614 1.000 18.60919 44 LEU B C 1
ATOM 6092 O O . LEU B 1 44 ? 46.69701 159.03052 36.72041 1.000 21.21199 44 LEU B O 1
ATOM 6097 N N . GLU B 1 45 ? 44.77069 160.18823 36.88126 1.000 15.88580 45 GLU B N 1
ATOM 6098 C CA . GLU B 1 45 ? 44.69644 160.41408 35.43965 1.000 20.25230 45 GLU B CA 1
ATOM 6099 C C . GLU B 1 45 ? 45.59840 161.56615 35.00410 1.000 22.59205 45 GLU B C 1
ATOM 6100 O O . GLU B 1 45 ? 46.33788 161.44636 34.02331 1.000 19.97376 45 GLU B O 1
ATOM 6106 N N . LYS B 1 46 ? 45.54706 162.68572 35.71255 1.000 18.17045 46 LYS B N 1
ATOM 6107 C CA . LYS B 1 46 ? 46.33316 163.87288 35.42009 1.000 18.31723 46 LYS B CA 1
ATOM 6108 C C . LYS B 1 46 ? 47.01399 164.36351 36.68252 1.000 19.91332 46 LYS B C 1
ATOM 6109 O O . LYS B 1 46 ? 46.60606 164.00794 37.79318 1.000 17.31168 46 LYS B O 1
ATOM 6115 N N . PRO B 1 47 ? 48.04624 165.19904 36.55205 1.000 21.60432 47 PRO B N 1
ATOM 6116 C CA . PRO B 1 47 ? 48.69351 165.74580 37.74570 1.000 19.99574 47 PRO B CA 1
ATOM 6117 C C . PRO B 1 47 ? 47.67682 166.47176 38.61482 1.000 19.59015 47 PRO B C 1
ATOM 6118 O O . PRO B 1 47 ? 46.69070 167.02777 38.12319 1.000 19.78614 47 PRO B O 1
ATOM 6122 N N . ALA B 1 48 ? 47.92323 166.44428 39.92396 1.000 19.27820 48 ALA B N 1
ATOM 6123 C CA . ALA B 1 48 ? 47.07973 167.12207 40.89695 1.000 14.67160 48 ALA B CA 1
ATOM 6124 C C . ALA B 1 48 ? 47.96925 167.76558 41.95399 1.000 15.07723 48 ALA B C 1
ATOM 6125 O O . ALA B 1 48 ? 49.05174 167.26121 42.27703 1.000 16.86594 48 ALA B O 1
ATOM 6127 N N . SER B 1 49 ? 47.51540 168.90028 42.47170 1.000 19.31315 49 SER B N 1
ATOM 6128 C CA . SER B 1 49 ? 48.22103 169.63110 43.51942 1.000 20.89599 49 SER B CA 1
ATOM 6129 C C . SER B 1 49 ? 47.31729 169.74619 44.73704 1.000 19.25004 49 SER B C 1
ATOM 6130 O O . SER B 1 49 ? 46.09753 169.91424 44.59226 1.000 18.43345 49 SER B O 1
ATOM 6133 N N . ILE B 1 50 ? 47.90940 169.65826 45.93280 1.000 16.50135 50 ILE B N 1
ATOM 6134 C CA . ILE B 1 50 ? 47.18104 169.86253 47.18219 1.000 16.44609 50 ILE B CA 1
ATOM 6135 C C . ILE B 1 50 ? 47.89651 170.93875 47.98645 1.000 17.17177 50 ILE B C 1
ATOM 6136 O O . ILE B 1 50 ? 49.07591 170.78209 48.33152 1.000 20.41140 50 ILE B O 1
ATOM 6141 N N . LEU B 1 51 ? 47.17719 172.00513 48.31570 1.000 15.88056 51 LEU B N 1
ATOM 6142 C CA . LEU B 1 51 ? 47.67103 173.03979 49.21348 1.000 15.36605 51 LEU B CA 1
ATOM 6143 C C . LEU B 1 51 ? 47.05130 172.85131 50.59681 1.000 19.48614 51 LEU B C 1
ATOM 6144 O O . LEU B 1 51 ? 45.82781 172.91717 50.74777 1.000 20.24635 51 LEU B O 1
ATOM 6149 N N . ILE B 1 52 ? 47.88596 172.62181 51.60143 1.000 19.17034 52 ILE B N 1
ATOM 6150 C CA . ILE B 1 52 ? 47.41968 172.49691 52.97772 1.000 16.62440 52 ILE B CA 1
ATOM 6151 C C . ILE B 1 52 ? 47.58929 173.84817 53.65725 1.000 21.13389 52 ILE B C 1
ATOM 6152 O O . ILE B 1 52 ? 48.68334 174.42401 53.63371 1.000 19.99947 52 ILE B O 1
ATOM 6157 N N . ASP B 1 53 ? 46.50802 174.37235 54.24363 1.000 20.40731 53 ASP B N 1
ATOM 6158 C CA . ASP B 1 53 ? 46.55620 175.70485 54.83023 1.000 16.67554 53 ASP B CA 1
ATOM 6159 C C . ASP B 1 53 ? 47.07036 175.63186 56.26959 1.000 15.12562 53 ASP B C 1
ATOM 6160 O O . ASP B 1 53 ? 47.39880 174.56505 56.78084 1.000 17.31473 53 ASP B O 1
ATOM 6165 N N . ARG B 1 54 ? 47.17867 176.79474 56.91668 1.000 16.06904 54 ARG B N 1
ATOM 6166 C CA . ARG B 1 54 ? 47.80471 176.87814 58.23625 1.000 24.36819 54 ARG B CA 1
ATOM 6167 C C . ARG B 1 54 ? 47.02856 176.10628 59.29751 1.000 22.13689 54 ARG B C 1
ATOM 6168 O O . ARG B 1 54 ? 47.58147 175.78964 60.35596 1.000 20.65799 54 ARG B O 1
ATOM 6176 N N . TRP B 1 55 ? 45.77471 175.77438 59.02878 1.000 15.33141 55 TRP B N 1
ATOM 6177 C CA . TRP B 1 55 ? 44.92540 175.06517 59.96740 1.000 19.81427 55 TRP B CA 1
ATOM 6178 C C . TRP B 1 55 ? 44.81796 173.58343 59.66471 1.000 17.72725 55 TRP B C 1
ATOM 6179 O O . TRP B 1 55 ? 44.06530 172.87644 60.34313 1.000 17.21656 55 TRP B O 1
ATOM 6190 N N . GLY B 1 56 ? 45.59543 173.08678 58.71391 1.000 16.05874 56 GLY B N 1
ATOM 6191 C CA . GLY B 1 56 ? 45.55984 171.67929 58.38657 1.000 20.39860 56 GLY B CA 1
ATOM 6192 C C . GLY B 1 56 ? 44.48367 171.27459 57.39558 1.000 19.13134 56 GLY B C 1
ATOM 6193 O O . GLY B 1 56 ? 44.26985 170.07083 57.19956 1.000 18.03008 56 GLY B O 1
ATOM 6194 N N . VAL B 1 57 ? 43.80975 172.22790 56.76069 1.000 13.11113 57 VAL B N 1
ATOM 6195 C CA . VAL B 1 57 ? 42.76454 171.93046 55.78085 1.000 17.21618 57 VAL B CA 1
ATOM 6196 C C . VAL B 1 57 ? 43.41212 171.73500 54.41024 1.000 16.55706 57 VAL B C 1
ATOM 6197 O O . VAL B 1 57 ? 44.09508 172.65286 53.92634 1.000 17.19836 57 VAL B O 1
ATOM 6201 N N . PRO B 1 58 ? 43.21669 170.58307 53.75793 1.000 15.42539 58 PRO B N 1
ATOM 6202 C CA . PRO B 1 58 ? 43.75892 170.38795 52.40648 1.000 15.37092 58 PRO B CA 1
ATOM 6203 C C . PRO B 1 58 ? 42.84948 170.96808 51.33493 1.000 17.44070 58 PRO B C 1
ATOM 6204 O O . PRO B 1 58 ? 41.62575 170.79577 51.36228 1.000 14.64428 58 PRO B O 1
ATOM 6208 N N . HIS B 1 59 ? 43.46583 171.63378 50.36161 1.000 15.00199 59 HIS B N 1
ATOM 6209 C CA . HIS B 1 59 ? 42.75200 172.20347 49.22060 1.000 15.13264 59 HIS B CA 1
ATOM 6210 C C . HIS B 1 59 ? 43.26108 171.50331 47.96849 1.000 18.24628 59 HIS B C 1
ATOM 6211 O O . HIS B 1 59 ? 44.42603 171.66080 47.58872 1.000 15.46089 59 HIS B O 1
ATOM 6218 N N . ILE B 1 60 ? 42.39880 170.70354 47.35264 1.000 15.43743 60 ILE B N 1
ATOM 6219 C CA . ILE B 1 60 ? 42.79146 169.77646 46.29750 1.000 15.87603 60 ILE B CA 1
ATOM 6220 C C . ILE B 1 60 ? 42.46599 170.40661 44.95548 1.000 15.80740 60 ILE B C 1
ATOM 6221 O O . ILE B 1 60 ? 41.34041 170.87867 44.74168 1.000 13.64627 60 ILE B O 1
ATOM 6226 N N . TYR B 1 61 ? 43.44409 170.40275 44.04768 1.000 17.52939 61 TYR B N 1
ATOM 6227 C CA . TYR B 1 61 ? 43.26758 170.90478 42.68359 1.000 15.86581 61 TYR B CA 1
ATOM 6228 C C . TYR B 1 61 ? 43.64152 169.79860 41.70930 1.000 19.07580 61 TYR B C 1
ATOM 6229 O O . TYR B 1 61 ? 44.81867 169.44953 41.58153 1.000 23.91362 61 TYR B O 1
ATOM 6238 N N . ALA B 1 62 ? 42.63894 169.25175 41.02710 1.000 17.59513 62 ALA B N 1
ATOM 6239 C CA . ALA B 1 62 ? 42.82054 168.16200 40.08602 1.000 21.50414 62 ALA B CA 1
ATOM 6240 C C . ALA B 1 62 ? 42.43020 168.61487 38.68455 1.000 15.28996 62 ALA B C 1
ATOM 6241 O O . ALA B 1 62 ? 41.68254 169.57847 38.50089 1.000 17.16345 62 ALA B O 1
ATOM 6243 N N . GLY B 1 63 ? 42.96433 167.90499 37.69337 1.000 20.38211 63 GLY B N 1
ATOM 6244 C CA . GLY B 1 63 ? 42.65319 168.18602 36.30735 1.000 20.56689 63 GLY B CA 1
ATOM 6245 C C . GLY B 1 63 ? 41.47715 167.42246 35.76071 1.000 24.72851 63 GLY B C 1
ATOM 6246 O O . GLY B 1 63 ? 41.02279 167.72198 34.65669 1.000 22.24337 63 GLY B O 1
ATOM 6247 N N . THR B 1 64 ? 40.96945 166.42532 36.48804 1.000 19.07524 64 THR B N 1
ATOM 6248 C CA . THR B 1 64 ? 39.75235 165.73142 36.08369 1.000 18.71702 64 THR B CA 1
ATOM 6249 C C . THR B 1 64 ? 38.82425 165.58154 37.28075 1.000 17.52387 64 THR B C 1
ATOM 6250 O O . THR B 1 64 ? 39.26852 165.51133 38.43071 1.000 15.14027 64 THR B O 1
ATOM 6254 N N . LEU B 1 65 ? 37.52329 165.49888 36.99151 1.000 18.95359 65 LEU B N 1
ATOM 6255 C CA . LEU B 1 65 ? 36.51864 165.29236 38.02831 1.000 19.58644 65 LEU B CA 1
ATOM 6256 C C . LEU B 1 65 ? 36.91815 164.21738 39.03228 1.000 15.10689 65 LEU B C 1
ATOM 6257 O O . LEU B 1 65 ? 36.95785 164.46305 40.24329 1.000 18.36755 65 LEU B O 1
ATOM 6262 N N . TYR B 1 66 ? 37.18906 163.00582 38.54871 1.000 12.94644 66 TYR B N 1
ATOM 6263 C CA . TYR B 1 66 ? 37.38413 161.88860 39.46632 1.000 17.57400 66 TYR B CA 1
ATOM 6264 C C . TYR B 1 66 ? 38.75373 161.89984 40.12594 1.000 20.27936 66 TYR B C 1
ATOM 6265 O O . TYR B 1 66 ? 38.90649 161.34083 41.22647 1.000 15.30094 66 TYR B O 1
ATOM 6274 N N . ASP B 1 67 ? 39.73528 162.55011 39.49497 1.000 16.07363 67 ASP B N 1
ATOM 6275 C CA . ASP B 1 67 ? 41.02492 162.75052 40.14001 1.000 16.91647 67 ASP B CA 1
ATOM 6276 C C . ASP B 1 67 ? 40.87494 163.49773 41.45542 1.000 15.43138 67 ASP B C 1
ATOM 6277 O O . ASP B 1 67 ? 41.66445 163.27939 42.38582 1.000 15.70009 67 ASP B O 1
ATOM 6282 N N . ALA B 1 68 ? 39.88141 164.38811 41.55879 1.000 14.48598 68 ALA B N 1
ATOM 6283 C CA . ALA B 1 68 ? 39.70818 165.12320 42.80923 1.000 12.67260 68 ALA B CA 1
ATOM 6284 C C . ALA B 1 68 ? 39.46782 164.16948 43.96372 1.000 14.68043 68 ALA B C 1
ATOM 6285 O O . ALA B 1 68 ? 39.96656 164.39017 45.07259 1.000 15.23642 68 ALA B O 1
ATOM 6287 N N . PHE B 1 69 ? 38.72167 163.09309 43.71663 1.000 13.70012 69 PHE B N 1
ATOM 6288 C CA . PHE B 1 69 ? 38.41606 162.12952 44.77015 1.000 16.54374 69 PHE B CA 1
ATOM 6289 C C . PHE B 1 69 ? 39.57746 161.18894 45.02268 1.000 11.66692 69 PHE B C 1
ATOM 6290 O O . PHE B 1 69 ? 39.77676 160.76305 46.16851 1.000 13.15279 69 PHE B O 1
ATOM 6298 N N . TYR B 1 70 ? 40.36673 160.88959 43.97864 1.000 14.78528 70 TYR B N 1
ATOM 6299 C CA . TYR B 1 70 ? 41.63328 160.18913 44.17323 1.000 11.66537 70 TYR B CA 1
ATOM 6300 C C . TYR B 1 70 ? 42.50144 160.95215 45.15842 1.000 17.15567 70 TYR B C 1
ATOM 6301 O O . TYR B 1 70 ? 42.99528 160.39266 46.14619 1.000 13.82744 70 TYR B O 1
ATOM 6310 N N . ALA B 1 71 ? 42.68789 162.24714 44.90120 1.000 13.43555 71 ALA B N 1
ATOM 6311 C CA . ALA B 1 71 ? 43.50535 163.06195 45.78813 1.000 16.30891 71 ALA B CA 1
ATOM 6312 C C . ALA B 1 71 ? 42.89738 163.12643 47.18522 1.000 14.84872 71 ALA B C 1
ATOM 6313 O O . ALA B 1 71 ? 43.62276 163.14490 48.18700 1.000 15.48019 71 ALA B O 1
ATOM 6315 N N . GLN B 1 72 ? 41.56743 163.16895 47.27960 1.000 12.97881 72 GLN B N 1
ATOM 6316 C CA . GLN B 1 72 ? 40.95436 163.22034 48.60745 1.000 15.70876 72 GLN B CA 1
ATOM 6317 C C . GLN B 1 72 ? 41.23471 161.94097 49.38770 1.000 13.02586 72 GLN B C 1
ATOM 6318 O O . GLN B 1 72 ? 41.49416 161.98430 50.59522 1.000 18.57063 72 GLN B O 1
ATOM 6324 N N . GLY B 1 73 ? 41.18477 160.78821 48.72028 1.000 14.25430 73 GLY B N 1
ATOM 6325 C CA . GLY B 1 73 ? 41.52141 159.55126 49.40099 1.000 11.06804 73 GLY B CA 1
ATOM 6326 C C . GLY B 1 73 ? 42.97298 159.51730 49.84228 1.000 14.34929 73 GLY B C 1
ATOM 6327 O O . GLY B 1 73 ? 43.29043 159.08051 50.95011 1.000 13.41238 73 GLY B O 1
ATOM 6328 N N . PHE B 1 74 ? 43.87198 159.96384 48.97312 1.000 17.07633 74 PHE B N 1
ATOM 6329 C CA . PHE B 1 74 ? 45.28866 160.05018 49.31906 1.000 11.38347 74 PHE B CA 1
ATOM 6330 C C . PHE B 1 74 ? 45.50163 160.94941 50.53821 1.000 12.59854 74 PHE B C 1
ATOM 6331 O O . PHE B 1 74 ? 46.22984 160.59734 51.47738 1.000 12.34499 74 PHE B O 1
ATOM 6339 N N . ILE B 1 75 ? 44.84102 162.10394 50.55307 1.000 12.91070 75 ILE B N 1
ATOM 6340 C CA . ILE B 1 75 ? 45.05382 163.07212 51.61912 1.000 12.26981 75 ILE B CA 1
ATOM 6341 C C . ILE B 1 75 ? 44.34091 162.66542 52.90086 1.000 15.29763 75 ILE B C 1
ATOM 6342 O O . ILE B 1 75 ? 44.84654 162.92327 54.00030 1.000 16.85616 75 ILE B O 1
ATOM 6347 N N . ALA B 1 76 ? 43.16438 162.03777 52.79526 1.000 15.13241 76 ALA B N 1
ATOM 6348 C CA . ALA B 1 76 ? 42.50607 161.51813 53.99059 1.000 12.12710 76 ALA B CA 1
ATOM 6349 C C . ALA B 1 76 ? 43.35265 160.43527 54.62202 1.000 14.88687 76 ALA B C 1
ATOM 6350 O O . ALA B 1 76 ? 43.42743 160.33541 55.84929 1.000 10.85868 76 ALA B O 1
ATOM 6352 N N . ALA B 1 77 ? 44.00993 159.61753 53.79262 1.000 13.72011 77 ALA B N 1
ATOM 6353 C CA . ALA B 1 77 ? 44.94592 158.62858 54.31978 1.000 12.80715 77 ALA B CA 1
ATOM 6354 C C . ALA B 1 77 ? 46.16502 159.29785 54.94211 1.000 17.49569 77 ALA B C 1
ATOM 6355 O O . ALA B 1 77 ? 46.62555 158.88424 56.01529 1.000 14.32181 77 ALA B O 1
ATOM 6357 N N . ARG B 1 78 ? 46.70755 160.32957 54.28369 1.000 17.08437 78 ARG B N 1
ATOM 6358 C CA . ARG B 1 78 ? 47.85235 161.04463 54.84947 1.000 15.39493 78 ARG B CA 1
ATOM 6359 C C . ARG B 1 78 ? 47.55546 161.54457 56.26264 1.000 20.18463 78 ARG B C 1
ATOM 6360 O O . ARG B 1 78 ? 48.40497 161.45089 57.15459 1.000 15.91138 78 ARG B O 1
ATOM 6368 N N . ASP B 1 79 ? 46.34019 162.05837 56.49805 1.000 16.92334 79 ASP B N 1
ATOM 6369 C CA . ASP B 1 79 ? 46.01512 162.61098 57.80827 1.000 16.62743 79 ASP B CA 1
ATOM 6370 C C . ASP B 1 79 ? 45.34341 161.62141 58.75698 1.000 16.99116 79 ASP B C 1
ATOM 6371 O O . ASP B 1 79 ? 45.52818 161.72946 59.97158 1.000 17.16452 79 ASP B O 1
ATOM 6376 N N . ARG B 1 80 ? 44.57098 160.66424 58.25544 1.000 15.98226 80 ARG B N 1
ATOM 6377 C CA . ARG B 1 80 ? 43.70783 159.87352 59.12689 1.000 13.10148 80 ARG B CA 1
ATOM 6378 C C . ARG B 1 80 ? 43.77808 158.38159 58.81056 1.000 16.14101 80 ARG B C 1
ATOM 6379 O O . ARG B 1 80 ? 42.79771 157.66591 59.03327 1.000 12.59205 80 ARG B O 1
ATOM 6387 N N . LEU B 1 81 ? 44.91650 157.88685 58.29698 1.000 14.92000 81 LEU B N 1
ATOM 6388 C CA . LEU B 1 81 ? 44.96267 156.50304 57.81661 1.000 15.90158 81 LEU B CA 1
ATOM 6389 C C . LEU B 1 81 ? 44.56905 155.50825 58.90137 1.000 13.38374 81 LEU B C 1
ATOM 6390 O O . LEU B 1 81 ? 43.78812 154.58560 58.64534 1.000 14.39727 81 LEU B O 1
ATOM 6395 N N . TRP B 1 82 ? 45.12316 155.64318 60.11179 1.000 11.93491 82 TRP B N 1
ATOM 6396 C CA . TRP B 1 82 ? 44.78518 154.66191 61.13871 1.000 13.51878 82 TRP B CA 1
ATOM 6397 C C . TRP B 1 82 ? 43.28706 154.67787 61.41013 1.000 11.51601 82 TRP B C 1
ATOM 6398 O O . TRP B 1 82 ? 42.64067 153.62732 61.45684 1.000 13.19979 82 TRP B O 1
ATOM 6409 N N . GLN B 1 83 ? 42.72113 155.87371 61.56930 1.000 11.05457 83 GLN B N 1
ATOM 6410 C CA . GLN B 1 83 ? 41.28847 156.00836 61.82122 1.000 14.13576 83 GLN B CA 1
ATOM 6411 C C . GLN B 1 83 ? 40.45554 155.39396 60.69598 1.000 12.45072 83 GLN B C 1
ATOM 6412 O O . GLN B 1 83 ? 39.53289 154.61541 60.95358 1.000 11.40486 83 GLN B O 1
ATOM 6418 N N . ILE B 1 84 ? 40.74635 155.74295 59.43801 1.000 11.31749 84 ILE B N 1
ATOM 6419 C CA . ILE B 1 84 ? 39.90281 155.20426 58.36942 1.000 14.41001 84 ILE B CA 1
ATOM 6420 C C . ILE B 1 84 ? 40.13931 153.71174 58.20688 1.000 14.20873 84 ILE B C 1
ATOM 6421 O O . ILE B 1 84 ? 39.20944 152.95697 57.88894 1.000 11.80262 84 ILE B O 1
ATOM 6426 N N . ASP B 1 85 ? 41.37681 153.25378 58.41132 1.000 11.32203 85 ASP B N 1
ATOM 6427 C CA . ASP B 1 85 ? 41.63577 151.81887 58.36832 1.000 12.24982 85 ASP B CA 1
ATOM 6428 C C . ASP B 1 85 ? 40.89342 151.09371 59.48552 1.000 11.08195 85 ASP B C 1
ATOM 6429 O O . ASP B 1 85 ? 40.39218 149.97837 59.28755 1.000 14.94764 85 ASP B O 1
ATOM 6434 N N . LEU B 1 86 ? 40.84860 151.69592 60.67804 1.000 12.35204 86 LEU B N 1
ATOM 6435 C CA . LEU B 1 86 ? 40.15704 151.07615 61.80309 1.000 12.75316 86 LEU B CA 1
ATOM 6436 C C . LEU B 1 86 ? 38.66361 150.96898 61.53398 1.000 12.89482 86 LEU B C 1
ATOM 6437 O O . LEU B 1 86 ? 38.04451 149.94817 61.83731 1.000 10.66748 86 LEU B O 1
ATOM 6442 N N . TRP B 1 87 ? 38.06460 152.03504 61.00384 1.000 11.88194 87 TRP B N 1
ATOM 6443 C CA . TRP B 1 87 ? 36.64959 151.99255 60.66012 1.000 12.18208 87 TRP B CA 1
ATOM 6444 C C . TRP B 1 87 ? 36.35298 150.83179 59.71984 1.000 12.81981 87 TRP B C 1
ATOM 6445 O O . TRP B 1 87 ? 35.36394 150.10272 59.89613 1.000 11.33130 87 TRP B O 1
ATOM 6456 N N . ARG B 1 88 ? 37.19971 150.65057 58.70517 1.000 12.41893 88 ARG B N 1
ATOM 6457 C CA . ARG B 1 88 ? 37.00358 149.57346 57.74137 1.000 9.83905 88 ARG B CA 1
ATOM 6458 C C . ARG B 1 88 ? 37.21482 148.21220 58.39660 1.000 13.99547 88 ARG B C 1
ATOM 6459 O O . ARG B 1 88 ? 36.45376 147.26565 58.15587 1.000 12.87637 88 ARG B O 1
ATOM 6467 N N . LYS B 1 89 ? 38.24990 148.10255 59.22821 1.000 9.82726 89 LYS B N 1
ATOM 6468 C CA . LYS B 1 89 ? 38.55603 146.85193 59.92238 1.000 12.77271 89 LYS B CA 1
ATOM 6469 C C . LYS B 1 89 ? 37.39972 146.42853 60.82487 1.000 15.54882 89 LYS B C 1
ATOM 6470 O O . LYS B 1 89 ? 36.97620 145.26328 60.82808 1.000 15.01284 89 LYS B O 1
ATOM 6476 N N . ARG B 1 90 ? 36.86838 147.37290 61.59321 1.000 12.68855 90 ARG B N 1
ATOM 6477 C CA . ARG B 1 90 ? 35.68975 147.08946 62.40305 1.000 13.25302 90 ARG B CA 1
ATOM 6478 C C . ARG B 1 90 ? 34.48438 146.75941 61.52355 1.000 12.23150 90 ARG B C 1
ATOM 6479 O O . ARG B 1 90 ? 33.71499 145.84502 61.83014 1.000 14.69757 90 ARG B O 1
ATOM 6487 N N . GLY B 1 91 ? 34.29794 147.50578 60.43266 1.000 11.46787 91 GLY B N 1
ATOM 6488 C CA . GLY B 1 91 ? 33.12389 147.29988 59.58845 1.000 10.77529 91 GLY B CA 1
ATOM 6489 C C . GLY B 1 91 ? 33.10862 145.95356 58.89044 1.000 13.99150 91 GLY B C 1
ATOM 6490 O O . GLY B 1 91 ? 32.06151 145.29229 58.80598 1.000 11.97988 91 GLY B O 1
ATOM 6491 N N . LEU B 1 92 ? 34.25950 145.52190 58.38838 1.000 13.42799 92 LEU B N 1
ATOM 6492 C CA . LEU B 1 92 ? 34.34618 144.25125 57.68316 1.000 14.15418 92 LEU B CA 1
ATOM 6493 C C . LEU B 1 92 ? 34.52542 143.05852 58.61945 1.000 17.14637 92 LEU B C 1
ATOM 6494 O O . LEU B 1 92 ? 34.55730 141.91440 58.15210 1.000 17.06079 92 LEU B O 1
ATOM 6499 N N . GLY B 1 93 ? 34.64346 143.28103 59.92120 1.000 15.31551 93 GLY B N 1
ATOM 6500 C CA . GLY B 1 93 ? 34.83466 142.16738 60.82838 1.000 19.31524 93 GLY B CA 1
ATOM 6501 C C . GLY B 1 93 ? 36.20614 141.52195 60.73841 1.000 22.35715 93 GLY B C 1
ATOM 6502 O O . GLY B 1 93 ? 36.32098 140.29151 60.70978 1.000 18.00384 93 GLY B O 1
ATOM 6503 N N . GLU B 1 94 ? 37.25297 142.34902 60.69870 1.000 18.00484 94 GLU B N 1
ATOM 6504 C CA . GLU B 1 94 ? 38.63947 141.89946 60.63983 1.000 17.73584 94 GLU B CA 1
ATOM 6505 C C . GLU B 1 94 ? 39.41758 142.29008 61.89059 1.000 17.10221 94 GLU B C 1
ATOM 6506 O O . GLU B 1 94 ? 40.64538 142.27528 61.87645 1.000 18.88421 94 GLU B O 1
ATOM 6512 N N . MET B 1 95 ? 38.72630 142.64070 62.97314 1.000 16.05902 95 MET B N 1
ATOM 6513 C CA . MET B 1 95 ? 39.41549 143.10910 64.17269 1.000 18.47166 95 MET B CA 1
ATOM 6514 C C . MET B 1 95 ? 40.22337 141.99276 64.82986 1.000 22.53907 95 MET B C 1
ATOM 6515 O O . MET B 1 95 ? 41.37206 142.20291 65.23993 1.000 20.11431 95 MET B O 1
ATOM 6520 N N . ALA B 1 96 ? 39.63031 140.80206 64.95866 1.000 16.92166 96 ALA B N 1
ATOM 6521 C CA . ALA B 1 96 ? 40.30176 139.70770 65.66453 1.000 18.16509 96 ALA B CA 1
ATOM 6522 C C . ALA B 1 96 ? 41.57965 139.26253 64.94824 1.000 23.52050 96 ALA B C 1
ATOM 6523 O O . ALA B 1 96 ? 42.51236 138.76328 65.58658 1.000 27.71505 96 ALA B O 1
ATOM 6525 N N . ARG B 1 97 ? 41.65439 139.44940 63.63340 1.000 21.58143 97 ARG B N 1
ATOM 6526 C CA . ARG B 1 97 ? 42.85053 139.05086 62.90167 1.000 23.24025 97 ARG B CA 1
ATOM 6527 C C . ARG B 1 97 ? 44.12019 139.62211 63.51993 1.000 29.78223 97 ARG B C 1
ATOM 6528 O O . ARG B 1 97 ? 45.18395 138.99395 63.45658 1.000 28.60854 97 ARG B O 1
ATOM 6536 N N . ASP B 1 98 ? 44.03808 140.81260 64.10410 1.000 21.23255 98 ASP B N 1
ATOM 6537 C CA . ASP B 1 98 ? 45.19022 141.44108 64.71834 1.000 22.27859 98 ASP B CA 1
ATOM 6538 C C . ASP B 1 98 ? 45.03528 141.68950 66.20354 1.000 27.53703 98 ASP B C 1
ATOM 6539 O O . ASP B 1 98 ? 46.04997 141.82881 66.89540 1.000 25.28063 98 ASP B O 1
ATOM 6544 N N . PHE B 1 99 ? 43.81308 141.71680 66.72180 1.000 24.52682 99 PHE B N 1
ATOM 6545 C CA . PHE B 1 99 ? 43.58554 142.06988 68.11093 1.000 21.63563 99 PHE B CA 1
ATOM 6546 C C . PHE B 1 99 ? 43.20050 140.87556 68.97337 1.000 24.90030 99 PHE B C 1
ATOM 6547 O O . PHE B 1 99 ? 43.02355 141.03910 70.18299 1.000 20.84877 99 PHE B O 1
ATOM 6555 N N . GLY B 1 100 ? 43.03851 139.68864 68.39112 1.000 26.05468 100 GLY B N 1
ATOM 6556 C CA . GLY B 1 100 ? 42.90222 138.49524 69.19075 1.000 26.34711 100 GLY B CA 1
ATOM 6557 C C . GLY B 1 100 ? 41.48741 138.02314 69.45325 1.000 27.38954 100 GLY B C 1
ATOM 6558 O O . GLY B 1 100 ? 40.49676 138.58395 68.97242 1.000 24.48257 100 GLY B O 1
ATOM 6559 N N . PRO B 1 101 ? 41.38527 136.95982 70.24800 1.000 25.65882 101 PRO B N 1
ATOM 6560 C CA . PRO B 1 101 ? 40.10041 136.25639 70.39373 1.000 22.26802 101 PRO B CA 1
ATOM 6561 C C . PRO B 1 101 ? 38.98277 137.06873 71.02727 1.000 24.72476 101 PRO B C 1
ATOM 6562 O O . PRO B 1 101 ? 37.80956 136.78726 70.75191 1.000 21.99942 101 PRO B O 1
ATOM 6566 N N . ALA B 1 102 ? 39.28432 138.06366 71.86265 1.000 20.79015 102 ALA B N 1
ATOM 6567 C CA . ALA B 1 102 ? 38.20311 138.85192 72.44565 1.000 22.80480 102 ALA B CA 1
ATOM 6568 C C . ALA B 1 102 ? 37.36413 139.58309 71.39483 1.000 19.04985 102 ALA B C 1
ATOM 6569 O O . ALA B 1 102 ? 36.27496 140.06172 71.72922 1.000 20.35970 102 ALA B O 1
ATOM 6571 N N . TYR B 1 103 ? 37.83647 139.67759 70.15290 1.000 20.48698 103 TYR B N 1
ATOM 6572 C CA . TYR B 1 103 ? 37.16277 140.42966 69.09655 1.000 17.58743 103 TYR B CA 1
ATOM 6573 C C . TYR B 1 103 ? 36.35669 139.55663 68.14230 1.000 21.46765 103 TYR B C 1
ATOM 6574 O O . TYR B 1 103 ? 35.74435 140.07805 67.20028 1.000 17.70507 103 TYR B O 1
ATOM 6583 N N . VAL B 1 104 ? 36.32295 138.24810 68.36515 1.000 19.72400 104 VAL B N 1
ATOM 6584 C CA . VAL B 1 104 ? 35.66884 137.36094 67.41310 1.000 22.60714 104 VAL B CA 1
ATOM 6585 C C . VAL B 1 104 ? 34.16654 137.61404 67.37695 1.000 17.38102 104 VAL B C 1
ATOM 6586 O O . VAL B 1 104 ? 33.56257 137.67865 66.30215 1.000 21.83231 104 VAL B O 1
ATOM 6590 N N . ASP B 1 105 ? 33.52996 137.72600 68.54305 1.000 17.30372 105 ASP B N 1
ATOM 6591 C CA . ASP B 1 105 ? 32.08087 137.90306 68.55418 1.000 17.88541 105 ASP B CA 1
ATOM 6592 C C . ASP B 1 105 ? 31.66779 139.20153 67.85156 1.000 17.23204 105 ASP B C 1
ATOM 6593 O O . ASP B 1 105 ? 30.66004 139.23934 67.13222 1.000 15.05787 105 ASP B O 1
ATOM 6598 N N . GLY B 1 106 ? 32.41867 140.28123 68.06542 1.000 17.99596 106 GLY B N 1
ATOM 6599 C CA . GLY B 1 106 ? 32.12586 141.52849 67.37706 1.000 14.19314 106 GLY B CA 1
ATOM 6600 C C . GLY B 1 106 ? 32.35297 141.45610 65.88191 1.000 14.79076 106 GLY B C 1
ATOM 6601 O O . GLY B 1 106 ? 31.63639 142.10815 65.11539 1.000 16.60831 106 GLY B O 1
ATOM 6602 N N . ASP B 1 107 ? 33.35786 140.68146 65.44357 1.000 15.00478 107 ASP B N 1
ATOM 6603 C CA . ASP B 1 107 ? 33.59273 140.50653 64.00976 1.000 19.16533 107 ASP B CA 1
ATOM 6604 C C . ASP B 1 107 ? 32.44058 139.75863 63.36139 1.000 16.06801 107 ASP B C 1
ATOM 6605 O O . ASP B 1 107 ? 31.99411 140.11432 62.25742 1.000 13.94252 107 ASP B O 1
ATOM 6610 N N . ARG B 1 108 ? 31.97682 138.69566 64.01879 1.000 14.34752 108 ARG B N 1
ATOM 6611 C CA . ARG B 1 108 ? 30.83488 137.93951 63.51590 1.000 14.49209 108 ARG B CA 1
ATOM 6612 C C . ARG B 1 108 ? 29.60703 138.82955 63.39203 1.000 17.19349 108 ARG B C 1
ATOM 6613 O O . ARG B 1 108 ? 28.90402 138.79991 62.36926 1.000 13.03242 108 ARG B O 1
ATOM 6621 N N . MET B 1 109 ? 29.31477 139.61960 64.44242 1.000 13.81171 109 MET B N 1
ATOM 6622 C CA . MET B 1 109 ? 28.11973 140.45577 64.40677 1.000 15.26026 109 MET B CA 1
ATOM 6623 C C . MET B 1 109 ? 28.25017 141.58832 63.39120 1.000 16.49978 109 MET B C 1
ATOM 6624 O O . MET B 1 109 ? 27.25056 141.98243 62.78125 1.000 13.70048 109 MET B O 1
ATOM 6629 N N . ALA B 1 110 ? 29.46193 142.12225 63.20114 1.000 12.84672 110 ALA B N 1
ATOM 6630 C CA . ALA B 1 110 ? 29.68450 143.12046 62.15630 1.000 15.55401 110 ALA B CA 1
ATOM 6631 C C . ALA B 1 110 ? 29.33237 142.56779 60.78522 1.000 14.79535 110 ALA B C 1
ATOM 6632 O O . ALA B 1 110 ? 28.68889 143.24652 59.97441 1.000 13.43179 110 ALA B O 1
ATOM 6634 N N . ARG B 1 111 ? 29.77230 141.34277 60.48942 1.000 14.20684 111 ARG B N 1
ATOM 6635 C CA . ARG B 1 111 ? 29.47876 140.80223 59.16626 1.000 13.39283 111 ARG B CA 1
ATOM 6636 C C . ARG B 1 111 ? 27.98802 140.53957 59.01114 1.000 17.05080 111 ARG B C 1
ATOM 6637 O O . ARG B 1 111 ? 27.45286 140.61917 57.89579 1.000 14.96850 111 ARG B O 1
ATOM 6645 N N . ALA B 1 112 ? 27.29623 140.29737 60.12738 1.000 16.19914 112 ALA B N 1
ATOM 6646 C CA . ALA B 1 112 ? 25.84795 140.13784 60.09299 1.000 15.56643 112 ALA B CA 1
ATOM 6647 C C . ALA B 1 112 ? 25.13619 141.41002 59.65790 1.000 12.27164 112 ALA B C 1
ATOM 6648 O O . ALA B 1 112 ? 24.00357 141.32868 59.17410 1.000 15.06152 112 ALA B O 1
ATOM 6650 N N . VAL B 1 113 ? 25.76779 142.57715 59.79682 1.000 11.52435 113 VAL B N 1
ATOM 6651 C CA . VAL B 1 113 ? 25.08889 143.82793 59.48320 1.000 11.97876 113 VAL B CA 1
ATOM 6652 C C . VAL B 1 113 ? 25.80224 144.59285 58.36845 1.000 11.78637 113 VAL B C 1
ATOM 6653 O O . VAL B 1 113 ? 25.62698 145.79984 58.23248 1.000 11.54271 113 VAL B O 1
ATOM 6657 N N . LEU B 1 114 ? 26.57346 143.88672 57.53893 1.000 10.09945 114 LEU B N 1
ATOM 6658 C CA . LEU B 1 114 ? 27.03302 144.44414 56.27015 1.000 13.45632 114 LEU B CA 1
ATOM 6659 C C . LEU B 1 114 ? 25.89558 144.42866 55.24699 1.000 13.93837 114 LEU B C 1
ATOM 6660 O O . LEU B 1 114 ? 25.01216 143.56376 55.28516 1.000 11.80581 114 LEU B O 1
ATOM 6665 N N . TYR B 1 115 ? 25.93850 145.37323 54.30700 1.000 12.73939 115 TYR B N 1
ATOM 6666 C CA . TYR B 1 115 ? 24.99005 145.33601 53.19523 1.000 13.95442 115 TYR B CA 1
ATOM 6667 C C . TYR B 1 115 ? 25.20901 144.05869 52.40098 1.000 13.36869 115 TYR B C 1
ATOM 6668 O O . TYR B 1 115 ? 26.33688 143.73864 52.02398 1.000 14.02987 115 TYR B O 1
ATOM 6677 N N . ARG B 1 116 ? 24.12791 143.30350 52.17811 1.000 13.39891 116 ARG B N 1
ATOM 6678 C CA . ARG B 1 116 ? 24.20549 142.04566 51.44628 1.000 14.51447 116 ARG B CA 1
ATOM 6679 C C . ARG B 1 116 ? 23.22270 142.01236 50.27971 1.000 14.77856 116 ARG B C 1
ATOM 6680 O O . ARG B 1 116 ? 22.92598 140.93658 49.76217 1.000 18.47341 116 ARG B O 1
ATOM 6688 N N . GLY B 1 117 ? 22.70543 143.15800 49.87384 1.000 12.64824 117 GLY B N 1
ATOM 6689 C CA . GLY B 1 117 ? 21.75192 143.24189 48.79065 1.000 18.16394 117 GLY B CA 1
ATOM 6690 C C . GLY B 1 117 ? 22.42521 143.36698 47.44091 1.000 16.23993 117 GLY B C 1
ATOM 6691 O O . GLY B 1 117 ? 23.62778 143.13953 47.28545 1.000 14.52643 117 GLY B O 1
ATOM 6692 N N . ASP B 1 118 ? 21.63074 143.76542 46.45046 1.000 17.72189 118 ASP B N 1
ATOM 6693 C CA . ASP B 1 118 ? 22.12653 143.82837 45.08198 1.000 18.63302 118 ASP B CA 1
ATOM 6694 C C . ASP B 1 118 ? 23.08510 145.01060 44.92383 1.000 17.67956 118 ASP B C 1
ATOM 6695 O O . ASP B 1 118 ? 22.75374 146.14420 45.29159 1.000 14.71066 118 ASP B O 1
ATOM 6700 N N . MET B 1 119 ? 24.29016 144.74649 44.40351 1.000 14.19375 119 MET B N 1
ATOM 6701 C CA . MET B 1 119 ? 25.27379 145.82407 44.29328 1.000 11.29369 119 MET B CA 1
ATOM 6702 C C . MET B 1 119 ? 24.98418 146.75179 43.12233 1.000 13.45731 119 MET B C 1
ATOM 6703 O O . MET B 1 119 ? 25.32068 147.93827 43.18389 1.000 11.47180 119 MET B O 1
ATOM 6708 N N . TYR B 1 120 ? 24.39490 146.23266 42.04592 1.000 12.55150 120 TYR B N 1
ATOM 6709 C CA . TYR B 1 120 ? 23.97748 147.09432 40.94213 1.000 14.11766 120 TYR B CA 1
ATOM 6710 C C . TYR B 1 120 ? 23.04114 148.19812 41.42678 1.000 11.97230 120 TYR B C 1
ATOM 6711 O O . TYR B 1 120 ? 23.24642 149.37567 41.11254 1.000 10.03426 120 TYR B O 1
ATOM 6720 N N . ARG B 1 121 ? 22.00679 147.84104 42.20203 1.000 11.02069 121 ARG B N 1
ATOM 6721 C CA . ARG B 1 121 ? 21.10890 148.86578 42.74138 1.000 13.20790 121 ARG B CA 1
ATOM 6722 C C . ARG B 1 121 ? 21.84652 149.77778 43.71317 1.000 13.92414 121 ARG B C 1
ATOM 6723 O O . ARG B 1 121 ? 21.58028 150.98557 43.77413 1.000 11.55434 121 ARG B O 1
ATOM 6731 N N . GLU B 1 122 ? 22.75251 149.19988 44.50488 1.000 12.05896 122 GLU B N 1
ATOM 6732 C CA . GLU B 1 122 ? 23.44577 149.96037 45.53902 1.000 10.56959 122 GLU B CA 1
ATOM 6733 C C . GLU B 1 122 ? 24.22393 151.12734 44.93830 1.000 14.74437 122 GLU B C 1
ATOM 6734 O O . GLU B 1 122 ? 24.09158 152.27167 45.38760 1.000 12.23797 122 GLU B O 1
ATOM 6740 N N . TRP B 1 123 ? 25.04763 150.86694 43.92037 1.000 13.03720 123 TRP B N 1
ATOM 6741 C CA . TRP B 1 123 ? 25.81511 151.96766 43.33811 1.000 14.54543 123 TRP B CA 1
ATOM 6742 C C . TRP B 1 123 ? 24.89422 153.07358 42.83374 1.000 16.01131 123 TRP B C 1
ATOM 6743 O O . TRP B 1 123 ? 25.18379 154.26531 43.01379 1.000 13.98403 123 TRP B O 1
ATOM 6754 N N . LEU B 1 124 ? 23.76338 152.70340 42.22587 1.000 11.83483 124 LEU B N 1
ATOM 6755 C CA . LEU B 1 124 ? 22.86629 153.69582 41.63141 1.000 14.12110 124 LEU B CA 1
ATOM 6756 C C . LEU B 1 124 ? 22.03152 154.46178 42.65729 1.000 14.38435 124 LEU B C 1
ATOM 6757 O O . LEU B 1 124 ? 21.43793 155.49126 42.31318 1.000 13.75861 124 LEU B O 1
ATOM 6762 N N . ALA B 1 125 ? 21.97830 154.00916 43.90142 1.000 13.24945 125 ALA B N 1
ATOM 6763 C CA . ALA B 1 125 ? 21.14069 154.68584 44.88223 1.000 14.67495 125 ALA B CA 1
ATOM 6764 C C . ALA B 1 125 ? 21.61839 156.09755 45.19391 1.000 16.41526 125 ALA B C 1
ATOM 6765 O O . ALA B 1 125 ? 20.81701 156.92695 45.62966 1.000 14.47158 125 ALA B O 1
ATOM 6767 N N . TYR B 1 126 ? 22.89875 156.39974 44.99133 1.000 15.37193 126 TYR B N 1
ATOM 6768 C CA . TYR B 1 126 ? 23.44444 157.64001 45.52914 1.000 16.10346 126 TYR B CA 1
ATOM 6769 C C . TYR B 1 126 ? 23.51857 158.75373 44.50589 1.000 21.82460 126 TYR B C 1
ATOM 6770 O O . TYR B 1 126 ? 23.73483 159.90800 44.88036 1.000 23.86096 126 TYR B O 1
ATOM 6779 N N . GLY B 1 127 ? 23.24494 158.44997 43.26186 1.000 21.66056 127 GLY B N 1
ATOM 6780 C CA . GLY B 1 127 ? 23.47952 159.35918 42.16716 1.000 21.29067 127 GLY B CA 1
ATOM 6781 C C . GLY B 1 127 ? 23.89580 158.54692 40.96677 1.000 19.80865 127 GLY B C 1
ATOM 6782 O O . GLY B 1 127 ? 23.76161 157.32579 40.95788 1.000 21.32455 127 GLY B O 1
ATOM 6783 N N . SER B 1 128 ? 24.45419 159.22057 39.97660 1.000 17.81338 128 SER B N 1
ATOM 6784 C CA . SER B 1 128 ? 24.70104 158.51078 38.73532 1.000 23.29970 128 SER B CA 1
ATOM 6785 C C . SER B 1 128 ? 26.14307 158.05425 38.56231 1.000 19.28337 128 SER B C 1
ATOM 6786 O O . SER B 1 128 ? 26.38320 157.11981 37.78948 1.000 16.40088 128 SER B O 1
ATOM 6789 N N . ASP B 1 129 ? 27.10243 158.63825 39.28758 1.000 16.16273 129 ASP B N 1
ATOM 6790 C CA . ASP B 1 129 ? 28.49496 158.23591 39.10646 1.000 14.46119 129 ASP B CA 1
ATOM 6791 C C . ASP B 1 129 ? 29.16279 157.85214 40.42779 1.000 18.79861 129 ASP B C 1
ATOM 6792 O O . ASP B 1 129 ? 30.37385 158.04256 40.59211 1.000 15.59588 129 ASP B O 1
ATOM 6797 N N . ALA B 1 130 ? 28.40492 157.27721 41.36995 1.000 14.89764 130 ALA B N 1
ATOM 6798 C CA . ALA B 1 130 ? 28.98454 156.95987 42.67880 1.000 15.57814 130 ALA B CA 1
ATOM 6799 C C . ALA B 1 130 ? 30.08315 155.90387 42.58926 1.000 15.44125 130 ALA B C 1
ATOM 6800 O O . ALA B 1 130 ? 31.03894 155.93519 43.37957 1.000 14.34560 130 ALA B O 1
ATOM 6802 N N . LYS B 1 131 ? 29.95902 154.93587 41.67325 1.000 9.38165 131 LYS B N 1
ATOM 6803 C CA . LYS B 1 131 ? 30.96447 153.87884 41.61873 1.000 11.86742 131 LYS B CA 1
ATOM 6804 C C . LYS B 1 131 ? 32.31957 154.42767 41.18008 1.000 14.33126 131 LYS B C 1
ATOM 6805 O O . LYS B 1 131 ? 33.35936 154.04133 41.73238 1.000 14.87208 131 LYS B O 1
ATOM 6811 N N . ARG B 1 132 ? 32.32619 155.34042 40.20045 1.000 12.06537 132 ARG B N 1
ATOM 6812 C CA . ARG B 1 132 ? 33.57714 155.95764 39.76298 1.000 17.88717 132 ARG B CA 1
ATOM 6813 C C . ARG B 1 132 ? 34.17877 156.83333 40.85608 1.000 17.90121 132 ARG B C 1
ATOM 6814 O O . ARG B 1 132 ? 35.40861 156.90594 41.00343 1.000 14.87970 132 ARG B O 1
ATOM 6822 N N . VAL B 1 133 ? 33.32988 157.52488 41.61435 1.000 13.62709 133 VAL B N 1
ATOM 6823 C CA . VAL B 1 133 ? 33.82054 158.32113 42.73499 1.000 14.33400 133 VAL B CA 1
ATOM 6824 C C . VAL B 1 133 ? 34.51609 157.43348 43.75432 1.000 14.96043 133 VAL B C 1
ATOM 6825 O O . VAL B 1 133 ? 35.63546 157.72291 44.18741 1.000 15.40170 133 VAL B O 1
ATOM 6829 N N . ALA B 1 134 ? 33.86822 156.33538 44.14672 1.000 13.69130 134 ALA B N 1
ATOM 6830 C CA . ALA B 1 134 ? 34.43846 155.46073 45.16604 1.000 16.54762 134 ALA B CA 1
ATOM 6831 C C . ALA B 1 134 ? 35.71313 154.78759 44.67096 1.000 13.36483 134 ALA B C 1
ATOM 6832 O O . ALA B 1 134 ? 36.67821 154.64308 45.42863 1.000 14.68394 134 ALA B O 1
ATOM 6834 N N . GLU B 1 135 ? 35.74165 154.37856 43.40059 1.000 12.22696 135 GLU B N 1
ATOM 6835 C CA . GLU B 1 135 ? 36.93089 153.72016 42.86518 1.000 14.93414 135 GLU B CA 1
ATOM 6836 C C . GLU B 1 135 ? 38.12321 154.66651 42.84351 1.000 13.31812 135 GLU B C 1
ATOM 6837 O O . GLU B 1 135 ? 39.25254 154.26673 43.16421 1.000 14.01416 135 GLU B O 1
ATOM 6843 N N . ALA B 1 136 ? 37.89050 155.92137 42.45971 1.000 9.99573 136 ALA B N 1
ATOM 6844 C CA . ALA B 1 136 ? 38.95191 156.92112 42.48815 1.000 15.46240 136 ALA B CA 1
ATOM 6845 C C . ALA B 1 136 ? 39.45486 157.12971 43.91106 1.000 16.07671 136 ALA B C 1
ATOM 6846 O O . ALA B 1 136 ? 40.66525 157.14060 44.16195 1.000 13.01454 136 ALA B O 1
ATOM 6848 N N . PHE B 1 137 ? 38.52007 157.28198 44.85783 1.000 10.38050 137 PHE B N 1
ATOM 6849 C CA . PHE B 1 137 ? 38.86658 157.50412 46.26002 1.000 14.60795 137 PHE B CA 1
ATOM 6850 C C . PHE B 1 137 ? 39.73600 156.37642 46.80822 1.000 17.10717 137 PHE B C 1
ATOM 6851 O O . PHE B 1 137 ? 40.81105 156.62936 47.37066 1.000 12.71107 137 PHE B O 1
ATOM 6859 N N . VAL B 1 138 ? 39.30328 155.11725 46.64542 1.000 13.26269 138 VAL B N 1
ATOM 6860 C CA . VAL B 1 138 ? 40.08268 154.03053 47.23913 1.000 13.46409 138 VAL B CA 1
ATOM 6861 C C . VAL B 1 138 ? 41.41219 153.83588 46.50384 1.000 16.44825 138 VAL B C 1
ATOM 6862 O O . VAL B 1 138 ? 42.40199 153.40354 47.10747 1.000 16.53349 138 VAL B O 1
ATOM 6866 N N . ALA B 1 139 ? 41.47396 154.14390 45.20970 1.000 14.02774 139 ALA B N 1
ATOM 6867 C CA . ALA B 1 139 ? 42.77201 154.13131 44.52559 1.000 13.45016 139 ALA B CA 1
ATOM 6868 C C . ALA B 1 139 ? 43.73570 155.11780 45.17973 1.000 17.14884 139 ALA B C 1
ATOM 6869 O O . ALA B 1 139 ? 44.93443 154.83219 45.32684 1.000 14.94299 139 ALA B O 1
ATOM 6871 N N . GLY B 1 140 ? 43.22786 156.28360 45.58624 1.000 11.99219 140 GLY B N 1
ATOM 6872 C CA . GLY B 1 140 ? 44.06979 157.23997 46.28310 1.000 12.89047 140 GLY B CA 1
ATOM 6873 C C . GLY B 1 140 ? 44.45836 156.77244 47.67435 1.000 18.83151 140 GLY B C 1
ATOM 6874 O O . GLY B 1 140 ? 45.62751 156.87248 48.06592 1.000 14.56899 140 GLY B O 1
ATOM 6875 N N . VAL B 1 141 ? 43.49970 156.21723 48.42474 1.000 11.31731 141 VAL B N 1
ATOM 6876 C CA . VAL B 1 141 ? 43.82375 155.61046 49.71580 1.000 13.73024 141 VAL B CA 1
ATOM 6877 C C . VAL B 1 141 ? 44.90632 154.55313 49.54171 1.000 14.06788 141 VAL B C 1
ATOM 6878 O O . VAL B 1 141 ? 45.88922 154.51573 50.29036 1.000 15.29134 141 VAL B O 1
ATOM 6882 N N . ASN B 1 142 ? 44.72382 153.66175 48.56004 1.000 12.48746 142 ASN B N 1
ATOM 6883 C CA . ASN B 1 142 ? 45.65824 152.56570 48.34600 1.000 15.41676 142 ASN B CA 1
ATOM 6884 C C . ASN B 1 142 ? 47.03816 153.06439 47.93052 1.000 14.39155 142 ASN B C 1
ATOM 6885 O O . ASN B 1 142 ? 48.04853 152.44128 48.27820 1.000 15.17999 142 ASN B O 1
ATOM 6890 N N . ALA B 1 143 ? 47.10280 154.16881 47.18208 1.000 15.17893 143 ALA B N 1
ATOM 6891 C CA . ALA B 1 143 ? 48.39818 154.77212 46.88683 1.000 19.35622 143 ALA B CA 1
ATOM 6892 C C . ALA B 1 143 ? 49.11795 155.16923 48.16915 1.000 20.59033 143 ALA B C 1
ATOM 6893 O O . ALA B 1 143 ? 50.33256 154.96288 48.30104 1.000 15.83910 143 ALA B O 1
ATOM 6895 N N . TYR B 1 144 ? 48.39175 155.73816 49.13445 1.000 15.02980 144 TYR B N 1
ATOM 6896 C CA . TYR B 1 144 ? 49.05997 156.11497 50.37125 1.000 14.24599 144 TYR B CA 1
ATOM 6897 C C . TYR B 1 144 ? 49.48103 154.88925 51.16939 1.000 17.96460 144 TYR B C 1
ATOM 6898 O O . TYR B 1 144 ? 50.57419 154.86245 51.75674 1.000 19.52457 144 TYR B O 1
ATOM 6907 N N . VAL B 1 145 ? 48.64252 153.85637 51.19451 1.000 16.37051 145 VAL B N 1
ATOM 6908 C CA . VAL B 1 145 ? 49.01946 152.62660 51.88316 1.000 17.09311 145 VAL B CA 1
ATOM 6909 C C . VAL B 1 145 ? 50.33593 152.08936 51.32052 1.000 19.72238 145 VAL B C 1
ATOM 6910 O O . VAL B 1 145 ? 51.27849 151.79767 52.07126 1.000 16.59502 145 VAL B O 1
ATOM 6914 N N . ALA B 1 146 ? 50.43467 151.98836 49.98548 1.000 14.62004 146 ALA B N 1
ATOM 6915 C CA . ALA B 1 146 ? 51.68560 151.54916 49.36141 1.000 18.78075 146 ALA B CA 1
ATOM 6916 C C . ALA B 1 146 ? 52.85674 152.43829 49.76681 1.000 20.74190 146 ALA B C 1
ATOM 6917 O O . ALA B 1 146 ? 53.96744 151.94398 49.99743 1.000 16.88295 146 ALA B O 1
ATOM 6919 N N . LEU B 1 147 ? 52.63420 153.75565 49.84398 1.000 15.95176 147 LEU B N 1
ATOM 6920 C CA . LEU B 1 147 ? 53.69433 154.66496 50.27843 1.000 18.15717 147 LEU B CA 1
ATOM 6921 C C . LEU B 1 147 ? 54.17292 154.34424 51.69414 1.000 23.22378 147 LEU B C 1
ATOM 6922 O O . LEU B 1 147 ? 55.37744 154.42363 51.98321 1.000 21.42994 147 LEU B O 1
ATOM 6927 N N . THR B 1 148 ? 53.25913 153.97430 52.60002 1.000 21.50884 148 THR B N 1
ATOM 6928 C CA . THR B 1 148 ? 53.72688 153.62970 53.94220 1.000 21.70771 148 THR B CA 1
ATOM 6929 C C . THR B 1 148 ? 54.55003 152.34867 53.94978 1.000 20.33253 148 THR B C 1
ATOM 6930 O O . THR B 1 148 ? 55.36580 152.16268 54.85673 1.000 24.16325 148 THR B O 1
ATOM 6934 N N . GLU B 1 149 ? 54.34814 151.46018 52.97615 1.000 21.01059 149 GLU B N 1
ATOM 6935 C CA . GLU B 1 149 ? 55.19333 150.27563 52.87437 1.000 25.84283 149 GLU B CA 1
ATOM 6936 C C . GLU B 1 149 ? 56.56770 150.63622 52.31955 1.000 23.60288 149 GLU B C 1
ATOM 6937 O O . GLU B 1 149 ? 57.58852 150.12848 52.79704 1.000 27.03153 149 GLU B O 1
ATOM 6943 N N . ALA B 1 150 ? 56.61465 151.55283 51.35372 1.000 19.69314 150 ALA B N 1
ATOM 6944 C CA . ALA B 1 150 ? 57.88870 151.96191 50.77491 1.000 22.14479 150 ALA B CA 1
ATOM 6945 C C . ALA B 1 150 ? 58.64466 152.91766 51.68779 1.000 22.70722 150 ALA B C 1
ATOM 6946 O O . ALA B 1 150 ? 59.87812 152.95922 51.65031 1.000 17.35767 150 ALA B O 1
ATOM 6948 N N . GLN B 1 151 ? 57.93445 153.70311 52.49455 1.000 16.68870 151 GLN B N 1
ATOM 6949 C CA . GLN B 1 151 ? 58.54206 154.72984 53.33460 1.000 15.63296 151 GLN B CA 1
ATOM 6950 C C . GLN B 1 151 ? 57.97073 154.60550 54.73893 1.000 19.29995 151 GLN B C 1
ATOM 6951 O O . GLN B 1 151 ? 57.05116 155.34188 55.11585 1.000 16.67371 151 GLN B O 1
ATOM 6957 N N . PRO B 1 152 ? 58.51619 153.69745 55.55197 1.000 18.14089 152 PRO B N 1
ATOM 6958 C CA . PRO B 1 152 ? 57.89373 153.38973 56.85322 1.000 17.55132 152 PRO B CA 1
ATOM 6959 C C . PRO B 1 152 ? 57.87616 154.54822 57.83429 1.000 18.23238 152 PRO B C 1
ATOM 6960 O O . PRO B 1 152 ? 57.18078 154.45098 58.85001 1.000 14.67760 152 PRO B O 1
ATOM 6964 N N . GLU B 1 153 ? 58.60569 155.63620 57.57666 1.000 16.81266 153 GLU B N 1
ATOM 6965 C CA . GLU B 1 153 ? 58.44793 156.81380 58.41532 1.000 22.05506 153 GLU B CA 1
ATOM 6966 C C . GLU B 1 153 ? 57.05144 157.41452 58.28202 1.000 26.00436 153 GLU B C 1
ATOM 6967 O O . GLU B 1 153 ? 56.63581 158.19159 59.15030 1.000 17.67165 153 GLU B O 1
ATOM 6973 N N . LEU B 1 154 ? 56.31461 157.06125 57.22836 1.000 16.67755 154 LEU B N 1
ATOM 6974 C CA . LEU B 1 154 ? 54.93807 157.52464 57.04793 1.000 20.87934 154 LEU B CA 1
ATOM 6975 C C . LEU B 1 154 ? 53.89175 156.58331 57.65962 1.000 19.02830 154 LEU B C 1
ATOM 6976 O O . LEU B 1 154 ? 52.69500 156.89225 57.60744 1.000 18.07785 154 LEU B O 1
ATOM 6981 N N . LEU B 1 155 ? 54.30323 155.45595 58.22772 1.000 17.85089 155 LEU B N 1
ATOM 6982 C CA . LEU B 1 155 ? 53.35630 154.54599 58.87028 1.000 19.91231 155 LEU B CA 1
ATOM 6983 C C . LEU B 1 155 ? 52.87932 155.13429 60.19496 1.000 20.17358 155 LEU B C 1
ATOM 6984 O O . LEU B 1 155 ? 53.71313 155.47806 61.05159 1.000 14.84268 155 LEU B O 1
ATOM 6989 N N . PRO B 1 156 ? 51.56322 155.25348 60.41578 1.000 13.51905 156 PRO B N 1
ATOM 6990 C CA . PRO B 1 156 ? 51.08454 155.81412 61.68682 1.000 13.64346 156 PRO B CA 1
ATOM 6991 C C . PRO B 1 156 ? 51.52758 154.98165 62.88163 1.000 12.04592 156 PRO B C 1
ATOM 6992 O O . PRO B 1 156 ? 51.61040 153.75513 62.81089 1.000 14.11604 156 PRO B O 1
ATOM 6996 N N . ARG B 1 157 ? 51.74799 155.68094 64.00543 1.000 14.12567 157 ARG B N 1
ATOM 6997 C CA . ARG B 1 157 ? 52.26401 155.06690 65.23595 1.000 19.43067 157 ARG B CA 1
ATOM 6998 C C . ARG B 1 157 ? 51.40407 153.91216 65.71844 1.000 21.41122 157 ARG B C 1
ATOM 6999 O O . ARG B 1 157 ? 51.91728 152.93714 66.29388 1.000 15.27523 157 ARG B O 1
ATOM 7007 N N . GLU B 1 158 ? 50.08150 154.05974 65.62784 1.000 17.02155 158 GLU B N 1
ATOM 7008 C CA . GLU B 1 158 ? 49.23365 153.01905 66.18552 1.000 15.21855 158 GLU B CA 1
ATOM 7009 C C . GLU B 1 158 ? 49.51865 151.67801 65.53484 1.000 17.61481 158 GLU B C 1
ATOM 7010 O O . GLU B 1 158 ? 49.40782 150.63980 66.19684 1.000 17.19119 158 GLU B O 1
ATOM 7016 N N . PHE B 1 159 ? 49.85500 151.67437 64.23356 1.000 11.73412 159 PHE B N 1
ATOM 7017 C CA . PHE B 1 159 ? 50.16006 150.41632 63.56170 1.000 16.55183 159 PHE B CA 1
ATOM 7018 C C . PHE B 1 159 ? 51.42143 149.78262 64.12924 1.000 18.86506 159 PHE B C 1
ATOM 7019 O O . PHE B 1 159 ? 51.46818 148.56704 64.36830 1.000 18.85666 159 PHE B O 1
ATOM 7027 N N . LYS B 1 160 ? 52.45678 150.58870 64.33827 1.000 20.87387 160 LYS B N 1
ATOM 7028 C CA . LYS B 1 160 ? 53.68344 150.04373 64.91327 1.000 24.06615 160 LYS B CA 1
ATOM 7029 C C . LYS B 1 160 ? 53.44165 149.56573 66.33642 1.000 22.31750 160 LYS B C 1
ATOM 7030 O O . LYS B 1 160 ? 53.88833 148.47690 66.71520 1.000 22.99328 160 LYS B O 1
ATOM 7036 N N . GLN B 1 161 ? 52.67203 150.33314 67.11493 1.000 22.22071 161 GLN B N 1
ATOM 7037 C CA . GLN B 1 161 ? 52.40630 149.96647 68.50300 1.000 25.42275 161 GLN B CA 1
ATOM 7038 C C . GLN B 1 161 ? 51.60585 148.67719 68.62704 1.000 25.50082 161 GLN B C 1
ATOM 7039 O O . GLN B 1 161 ? 51.81988 147.90773 69.56769 1.000 22.03943 161 GLN B O 1
ATOM 7045 N N . LEU B 1 162 ? 50.69420 148.40809 67.70062 1.000 19.24400 162 LEU B N 1
ATOM 7046 C CA . LEU B 1 162 ? 49.84173 147.23667 67.80852 1.000 18.66448 162 LEU B CA 1
ATOM 7047 C C . LEU B 1 162 ? 50.32029 146.08870 66.93744 1.000 18.61480 162 LEU B C 1
ATOM 7048 O O . LEU B 1 162 ? 49.71833 145.01522 66.96336 1.000 19.78352 162 LEU B O 1
ATOM 7053 N N . GLY B 1 163 ? 51.36716 146.29707 66.14809 1.000 24.44033 163 GLY B N 1
ATOM 7054 C CA . GLY B 1 163 ? 51.95675 145.22299 65.37906 1.000 20.19164 163 GLY B CA 1
ATOM 7055 C C . GLY B 1 163 ? 51.16014 144.73612 64.18130 1.000 23.00198 163 GLY B C 1
ATOM 7056 O O . GLY B 1 163 ? 51.06185 143.52526 63.95455 1.000 21.47066 163 GLY B O 1
ATOM 7057 N N . TYR B 1 164 ? 50.62832 145.65709 63.37925 1.000 20.52415 164 TYR B N 1
ATOM 7058 C CA . TYR B 1 164 ? 49.95490 145.29260 62.13840 1.000 20.47300 164 TYR B CA 1
ATOM 7059 C C . TYR B 1 164 ? 50.08675 146.45140 61.15597 1.000 15.80101 164 TYR B C 1
ATOM 7060 O O . TYR B 1 164 ? 50.65108 147.49856 61.47625 1.000 17.85466 164 TYR B O 1
ATOM 7069 N N . LYS B 1 165 ? 49.55163 146.26818 59.95294 1.000 14.77394 165 LYS B N 1
ATOM 7070 C CA . LYS B 1 165 ? 49.73505 147.22164 58.87009 1.000 18.07095 165 LYS B CA 1
ATOM 7071 C C . LYS B 1 165 ? 48.39138 147.61219 58.27824 1.000 15.79368 165 LYS B C 1
ATOM 7072 O O . LYS B 1 165 ? 47.42796 146.84810 58.35798 1.000 14.42727 165 LYS B O 1
ATOM 7078 N N . PRO B 1 166 ? 48.30268 148.78541 57.65537 1.000 14.48607 166 PRO B N 1
ATOM 7079 C CA . PRO B 1 166 ? 47.05880 149.16865 56.97298 1.000 15.78910 166 PRO B CA 1
ATOM 7080 C C . PRO B 1 166 ? 46.75722 148.24088 55.79946 1.000 19.78773 166 PRO B C 1
ATOM 7081 O O . PRO B 1 166 ? 47.66221 147.73496 55.13054 1.000 15.71784 166 PRO B O 1
ATOM 7085 N N . SER B 1 167 ? 45.46437 148.03365 55.54840 1.000 17.02840 167 SER B N 1
ATOM 7086 C CA . SER B 1 167 ? 44.97317 147.18659 54.46892 1.000 13.94470 167 SER B CA 1
ATOM 7087 C C . SER B 1 167 ? 44.71623 148.00342 53.20665 1.000 12.95271 167 SER B C 1
ATOM 7088 O O . SER B 1 167 ? 44.49016 149.21586 53.24965 1.000 17.65426 167 SER B O 1
ATOM 7091 N N . ARG B 1 168 ? 44.71980 147.31666 52.07033 1.000 12.53326 168 ARG B N 1
ATOM 7092 C CA . ARG B 1 168 ? 44.22507 147.94931 50.86124 1.000 17.81314 168 ARG B CA 1
ATOM 7093 C C . ARG B 1 168 ? 42.70894 147.85087 50.82098 1.000 14.73327 168 ARG B C 1
ATOM 7094 O O . ARG B 1 168 ? 42.11055 146.94878 51.42107 1.000 14.90476 168 ARG B O 1
ATOM 7102 N N . TRP B 1 169 ? 42.09486 148.81209 50.12830 1.000 12.17163 169 TRP B N 1
ATOM 7103 C CA . TRP B 1 169 ? 40.65315 148.99493 50.10792 1.000 16.34304 169 TRP B CA 1
ATOM 7104 C C . TRP B 1 169 ? 40.05586 148.57673 48.77178 1.000 18.47385 169 TRP B C 1
ATOM 7105 O O . TRP B 1 169 ? 40.70837 148.67162 47.72519 1.000 13.77361 169 TRP B O 1
ATOM 7116 N N . ARG B 1 170 ? 38.78467 148.17249 48.80580 1.000 12.91065 170 ARG B N 1
ATOM 7117 C CA . ARG B 1 170 ? 38.00889 148.03951 47.57752 1.000 15.38438 170 ARG B CA 1
ATOM 7118 C C . ARG B 1 170 ? 36.83503 149.01501 47.60692 1.000 16.00562 170 ARG B C 1
ATOM 7119 O O . ARG B 1 170 ? 36.31399 149.35183 48.67539 1.000 12.69910 170 ARG B O 1
ATOM 7127 N N . ALA B 1 171 ? 36.43658 149.48733 46.41943 1.000 12.53112 171 ALA B N 1
ATOM 7128 C CA . ALA B 1 171 ? 35.40351 150.52024 46.33884 1.000 17.01731 171 ALA B CA 1
ATOM 7129 C C . ALA B 1 171 ? 34.12783 150.10777 47.06310 1.000 15.71519 171 ALA B C 1
ATOM 7130 O O . ALA B 1 171 ? 33.47372 150.93864 47.70323 1.000 15.04832 171 ALA B O 1
ATOM 7132 N N A GLU B 1 172 ? 33.75161 148.83274 46.95656 0.568 13.20307 172 GLU B N 1
ATOM 7133 N N B GLU B 1 172 ? 33.74746 148.83044 46.96219 0.432 13.23619 172 GLU B N 1
ATOM 7134 C CA A GLU B 1 172 ? 32.52893 148.35076 47.58917 0.568 14.07983 172 GLU B CA 1
ATOM 7135 C CA B GLU B 1 172 ? 32.51554 148.37853 47.60308 0.432 14.10282 172 GLU B CA 1
ATOM 7136 C C A GLU B 1 172 ? 32.58639 148.41768 49.11506 0.568 16.89328 172 GLU B C 1
ATOM 7137 C C B GLU B 1 172 ? 32.58213 148.48078 49.12218 0.432 16.87220 172 GLU B C 1
ATOM 7138 O O A GLU B 1 172 ? 31.53117 148.41249 49.76074 0.568 14.07017 172 GLU B O 1
ATOM 7139 O O B GLU B 1 172 ? 31.53174 148.55616 49.77123 0.432 14.08272 172 GLU B O 1
ATOM 7150 N N . ASP B 1 173 ? 33.78580 148.48754 49.70840 1.000 14.77012 173 ASP B N 1
ATOM 7151 C CA . ASP B 1 173 ? 33.88009 148.65381 51.15654 1.000 14.21625 173 ASP B CA 1
ATOM 7152 C C . ASP B 1 173 ? 33.19557 149.93843 51.60145 1.000 19.29510 173 ASP B C 1
ATOM 7153 O O . ASP B 1 173 ? 32.60769 149.98945 52.69166 1.000 15.55821 173 ASP B O 1
ATOM 7158 N N . ILE B 1 174 ? 33.25382 150.97285 50.75924 1.000 12.82751 174 ILE B N 1
ATOM 7159 C CA . ILE B 1 174 ? 32.73909 152.29940 51.10699 1.000 14.41361 174 ILE B CA 1
ATOM 7160 C C . ILE B 1 174 ? 31.23473 152.25519 51.35982 1.000 18.33391 174 ILE B C 1
ATOM 7161 O O . ILE B 1 174 ? 30.71331 152.93316 52.25673 1.000 19.74582 174 ILE B O 1
ATOM 7166 N N . VAL B 1 175 ? 30.50831 151.47538 50.56963 1.000 15.40227 175 VAL B N 1
ATOM 7167 C CA . VAL B 1 175 ? 29.05311 151.48035 50.66927 1.000 12.94335 175 VAL B CA 1
ATOM 7168 C C . VAL B 1 175 ? 28.49982 150.29177 51.43394 1.000 14.58367 175 VAL B C 1
ATOM 7169 O O . VAL B 1 175 ? 27.35257 150.36170 51.90192 1.000 17.91255 175 VAL B O 1
ATOM 7173 N N . ARG B 1 176 ? 29.26382 149.20723 51.57679 1.000 12.53092 176 ARG B N 1
ATOM 7174 C CA . ARG B 1 176 ? 28.74321 148.03718 52.27013 1.000 12.36360 176 ARG B CA 1
ATOM 7175 C C . ARG B 1 176 ? 28.74164 148.18801 53.78814 1.000 13.19841 176 ARG B C 1
ATOM 7176 O O . ARG B 1 176 ? 27.95454 147.50310 54.44957 1.000 12.32612 176 ARG B O 1
ATOM 7184 N N . ILE B 1 177 ? 29.60618 149.04431 54.35580 1.000 11.95756 177 ILE B N 1
ATOM 7185 C CA . ILE B 1 177 ? 29.63153 149.27031 55.80713 1.000 8.89997 177 ILE B CA 1
ATOM 7186 C C . ILE B 1 177 ? 28.55600 150.29108 56.17256 1.000 13.51456 177 ILE B C 1
ATOM 7187 O O . ILE B 1 177 ? 28.52841 151.40640 55.63011 1.000 10.43589 177 ILE B O 1
ATOM 7192 N N . ARG B 1 178 ? 27.67848 149.91312 57.11129 1.000 11.26296 178 ARG B N 1
ATOM 7193 C CA . ARG B 1 178 ? 26.44468 150.63588 57.42117 1.000 11.33136 178 ARG B CA 1
ATOM 7194 C C . ARG B 1 178 ? 26.30908 150.93971 58.90863 1.000 12.32108 178 ARG B C 1
ATOM 7195 O O . ARG B 1 178 ? 25.64379 151.91027 59.29195 1.000 12.94246 178 ARG B O 1
ATOM 7203 N N . HIS B 1 179 ? 26.91300 150.09470 59.75054 1.000 9.37104 179 HIS B N 1
ATOM 7204 C CA . HIS B 1 179 ? 26.50454 150.03492 61.15452 1.000 11.09405 179 HIS B CA 1
ATOM 7205 C C . HIS B 1 179 ? 26.94396 151.23716 61.97764 1.000 12.77613 179 HIS B C 1
ATOM 7206 O O . HIS B 1 179 ? 26.53231 151.34611 63.13800 1.000 12.90021 179 HIS B O 1
ATOM 7213 N N . HIS B 1 180 ? 27.76689 152.12439 61.42450 1.000 13.14848 180 HIS B N 1
ATOM 7214 C CA . HIS B 1 180 ? 28.13192 153.37533 62.08723 1.000 15.42772 180 HIS B CA 1
ATOM 7215 C C . HIS B 1 180 ? 27.09052 154.47786 61.90447 1.000 16.31502 180 HIS B C 1
ATOM 7216 O O . HIS B 1 180 ? 27.26880 155.56723 62.45558 1.000 14.24291 180 HIS B O 1
ATOM 7223 N N . GLY B 1 181 ? 26.03836 154.24971 61.12024 1.000 12.89047 181 GLY B N 1
ATOM 7224 C CA . GLY B 1 181 ? 25.05272 155.29707 60.90451 1.000 12.68975 181 GLY B CA 1
ATOM 7225 C C . GLY B 1 181 ? 24.19290 155.51511 62.13985 1.000 12.78829 181 GLY B C 1
ATOM 7226 O O . GLY B 1 181 ? 23.78741 154.56879 62.80798 1.000 14.31040 181 GLY B O 1
ATOM 7227 N N . GLU B 1 182 ? 23.93843 156.78769 62.45318 1.000 11.16497 182 GLU B N 1
ATOM 7228 C CA . GLU B 1 182 ? 23.00641 157.15184 63.52084 1.000 16.02409 182 GLU B CA 1
ATOM 7229 C C . GLU B 1 182 ? 21.59276 156.68978 63.17013 1.000 14.91862 182 GLU B C 1
ATOM 7230 O O . GLU B 1 182 ? 21.12030 156.91327 62.05419 1.000 11.42260 182 GLU B O 1
ATOM 7236 N N . THR B 1 183 ? 20.90393 156.07438 64.12880 1.000 10.66420 183 THR B N 1
ATOM 7237 C CA . THR B 1 183 ? 19.63387 155.42185 63.81425 1.000 11.68932 183 THR B CA 1
ATOM 7238 C C . THR B 1 183 ? 18.88202 155.10472 65.10445 1.000 12.39462 183 THR B C 1
ATOM 7239 O O . THR B 1 183 ? 19.39418 155.27559 66.21545 1.000 11.70633 183 THR B O 1
ATOM 7243 N N . LEU B 1 184 ? 17.65232 154.62846 64.93174 1.000 12.63940 184 LEU B N 1
ATOM 7244 C CA . LEU B 1 184 ? 16.74812 154.24625 66.01246 1.000 14.72828 184 LEU B CA 1
ATOM 7245 C C . LEU B 1 184 ? 15.57983 153.52058 65.34565 1.000 12.14942 184 LEU B C 1
ATOM 7246 O O . LEU B 1 184 ? 15.41399 153.61250 64.12693 1.000 11.08765 184 LEU B O 1
ATOM 7251 N N . ASN B 1 185 ? 14.78997 152.77834 66.13373 1.000 12.46303 185 ASN B N 1
ATOM 7252 C CA . ASN B 1 185 ? 14.85159 152.77220 67.60386 1.000 13.00509 185 ASN B CA 1
ATOM 7253 C C . ASN B 1 185 ? 14.90309 151.37304 68.21192 1.000 12.97657 185 ASN B C 1
ATOM 7254 O O . ASN B 1 185 ? 14.15456 151.08385 69.15221 1.000 14.74625 185 ASN B O 1
ATOM 7259 N N . PHE B 1 186 ? 15.78241 150.50515 67.70480 1.000 11.35861 186 PHE B N 1
ATOM 7260 C CA . PHE B 1 186 ? 15.92106 149.18030 68.30710 1.000 16.68171 186 PHE B CA 1
ATOM 7261 C C . PHE B 1 186 ? 16.03605 149.26544 69.83487 1.000 14.95278 186 PHE B C 1
ATOM 7262 O O . PHE B 1 186 ? 15.36576 148.52928 70.56851 1.000 15.25146 186 PHE B O 1
ATOM 7270 N N . THR B 1 187 ? 16.88699 150.16057 70.33204 1.000 13.71804 187 THR B N 1
ATOM 7271 C CA . THR B 1 187 ? 17.11380 150.22932 71.77635 1.000 13.67174 187 THR B CA 1
ATOM 7272 C C . THR B 1 187 ? 15.85892 150.66932 72.52464 1.000 14.66794 187 THR B C 1
ATOM 7273 O O . THR B 1 187 ? 15.53123 150.11146 73.57683 1.000 19.14407 187 THR B O 1
ATOM 7277 N N . GLY B 1 188 ? 15.15203 151.67453 72.00912 1.000 16.14245 188 GLY B N 1
ATOM 7278 C CA . GLY B 1 188 ? 13.94239 152.13277 72.67931 1.000 16.67384 188 GLY B CA 1
ATOM 7279 C C . GLY B 1 188 ? 12.83211 151.09475 72.67985 1.000 19.34007 188 GLY B C 1
ATOM 7280 O O . GLY B 1 188 ? 12.07251 150.98593 73.65115 1.000 13.64356 188 GLY B O 1
ATOM 7281 N N . GLU B 1 189 ? 12.71111 150.32945 71.58698 1.000 14.40596 189 GLU B N 1
ATOM 7282 C CA . GLU B 1 189 ? 11.74639 149.23075 71.54222 1.000 18.08427 189 GLU B CA 1
ATOM 7283 C C . GLU B 1 189 ? 12.02428 148.22749 72.65248 1.000 16.51085 189 GLU B C 1
ATOM 7284 O O . GLU B 1 189 ? 11.10321 147.75575 73.33131 1.000 18.27122 189 GLU B O 1
ATOM 7290 N N . VAL B 1 190 ? 13.28999 147.84783 72.81541 1.000 14.85032 190 VAL B N 1
ATOM 7291 C CA . VAL B 1 190 ? 13.64717 146.88298 73.85137 1.000 14.24118 190 VAL B CA 1
ATOM 7292 C C . VAL B 1 190 ? 13.35226 147.45194 75.23418 1.000 17.91340 190 VAL B C 1
ATOM 7293 O O . VAL B 1 190 ? 12.77844 146.77189 76.09270 1.000 16.81833 190 VAL B O 1
ATOM 7297 N N . ASP B 1 191 ? 13.75162 148.70564 75.47462 1.000 15.67482 191 ASP B N 1
ATOM 7298 C CA . ASP B 1 191 ? 13.49361 149.32343 76.77323 1.000 13.82679 191 ASP B CA 1
ATOM 7299 C C . ASP B 1 191 ? 12.00091 149.46425 77.04903 1.000 19.71257 191 ASP B C 1
ATOM 7300 O O . ASP B 1 191 ? 11.54744 149.22809 78.17502 1.000 16.65206 191 ASP B O 1
ATOM 7305 N N . ARG B 1 192 ? 11.21663 149.85919 76.04650 1.000 16.35377 192 ARG B N 1
ATOM 7306 C CA . ARG B 1 192 ? 9.78299 150.01315 76.28197 1.000 15.43513 192 ARG B CA 1
ATOM 7307 C C . ARG B 1 192 ? 9.13115 148.66488 76.56922 1.000 20.13858 192 ARG B C 1
ATOM 7308 O O . ARG B 1 192 ? 8.29979 148.54741 77.48133 1.000 19.79166 192 ARG B O 1
ATOM 7316 N N . ALA B 1 193 ? 9.50072 147.63544 75.80268 1.000 14.55853 193 ALA B N 1
ATOM 7317 C CA . ALA B 1 193 ? 8.96771 146.29400 76.04303 1.000 21.41991 193 ALA B CA 1
ATOM 7318 C C . ALA B 1 193 ? 9.31505 145.79319 77.44503 1.000 18.56504 193 ALA B C 1
ATOM 7319 O O . ALA B 1 193 ? 8.47588 145.18931 78.13104 1.000 18.81563 193 ALA B O 1
ATOM 7321 N N . THR B 1 194 ? 10.55606 146.01311 77.87976 1.000 18.77210 194 THR B N 1
ATOM 7322 C CA . THR B 1 194 ? 10.95347 145.60470 79.22438 1.000 19.23960 194 THR B CA 1
ATOM 7323 C C . THR B 1 194 ? 10.06359 146.24970 80.27498 1.000 19.22548 194 THR B C 1
ATOM 7324 O O . THR B 1 194 ? 9.61464 145.58719 81.21851 1.000 19.74536 194 THR B O 1
ATOM 7328 N N . LEU B 1 195 ? 9.79258 147.54579 80.12243 1.000 15.92899 195 LEU B N 1
ATOM 7329 C CA . LEU B 1 195 ? 8.95009 148.24834 81.08434 1.000 18.43811 195 LEU B CA 1
ATOM 7330 C C . LEU B 1 195 ? 7.52729 147.69258 81.08359 1.000 18.61405 195 LEU B C 1
ATOM 7331 O O . LEU B 1 195 ? 6.92361 147.50042 82.15242 1.000 20.01295 195 LEU B O 1
ATOM 7336 N N . TYR B 1 196 ? 6.98045 147.40223 79.89344 1.000 17.81111 196 TYR B N 1
ATOM 7337 C CA . TYR B 1 196 ? 5.63817 146.82689 79.79827 1.000 19.63593 196 TYR B CA 1
ATOM 7338 C C . TYR B 1 196 ? 5.58946 145.42692 80.39385 1.000 17.62232 196 TYR B C 1
ATOM 7339 O O . TYR B 1 196 ? 4.57756 145.04049 80.99358 1.000 22.27563 196 TYR B O 1
ATOM 7348 N N . CYS B 1 197 ? 6.68272 144.67735 80.26830 1.000 16.26880 197 CYS B N 1
ATOM 7349 C CA . CYS B 1 197 ? 6.78443 143.36765 80.89661 1.000 21.90846 197 CYS B CA 1
ATOM 7350 C C . CYS B 1 197 ? 6.74581 143.49173 82.41288 1.000 23.16134 197 CYS B C 1
ATOM 7351 O O . CYS B 1 197 ? 5.99312 142.78113 83.08719 1.000 26.08038 197 CYS B O 1
ATOM 7354 N N . GLN B 1 198 ? 7.55214 144.39778 82.96854 1.000 15.47121 198 GLN B N 1
ATOM 7355 C CA . GLN B 1 198 ? 7.68182 144.45422 84.41811 1.000 19.60541 198 GLN B CA 1
ATOM 7356 C C . GLN B 1 198 ? 6.51247 145.18223 85.08113 1.000 25.80894 198 GLN B C 1
ATOM 7357 O O . GLN B 1 198 ? 6.03226 144.74629 86.12838 1.000 22.56951 198 GLN B O 1
ATOM 7363 N N . ALA B 1 199 ? 6.04274 146.28705 84.50772 1.000 18.88741 199 ALA B N 1
ATOM 7364 C CA . ALA B 1 199 ? 5.04055 147.11681 85.17055 1.000 26.97120 199 ALA B CA 1
ATOM 7365 C C . ALA B 1 199 ? 3.61151 146.82643 84.72495 1.000 27.36876 199 ALA B C 1
ATOM 7366 O O . ALA B 1 199 ? 2.67626 147.38992 85.30641 1.000 29.20840 199 ALA B O 1
ATOM 7368 N N . LYS B 1 200 ? 3.42127 145.99614 83.69715 1.000 25.73380 200 LYS B N 1
ATOM 7369 C CA . LYS B 1 200 ? 2.09544 145.59412 83.22713 1.000 29.83952 200 LYS B CA 1
ATOM 7370 C C . LYS B 1 200 ? 1.14665 146.78138 83.09224 1.000 34.31159 200 LYS B C 1
ATOM 7371 O O . LYS B 1 200 ? 1.43195 147.72130 82.34588 1.000 28.03156 200 LYS B O 1
ATOM 7377 N N . GLU B 1 201 ? 0.01436 146.75648 83.80885 1.000 34.47910 201 GLU B N 1
ATOM 7378 C CA . GLU B 1 201 ? -0.99013 147.80652 83.63477 1.000 32.60091 201 GLU B CA 1
ATOM 7379 C C . GLU B 1 201 ? -0.48534 149.18372 84.06673 1.000 28.14747 201 GLU B C 1
ATOM 7380 O O . GLU B 1 201 ? -1.08244 150.19325 83.68109 1.000 28.91633 201 GLU B O 1
ATOM 7386 N N . GLN B 1 202 ? 0.58071 149.25124 84.86450 1.000 24.63572 202 GLN B N 1
ATOM 7387 C CA . GLN B 1 202 ? 1.20088 150.51255 85.25353 1.000 23.92054 202 GLN B CA 1
ATOM 7388 C C . GLN B 1 202 ? 2.28058 150.96906 84.26063 1.000 21.55912 202 GLN B C 1
ATOM 7389 O O . GLN B 1 202 ? 2.96210 151.96927 84.50194 1.000 18.24164 202 GLN B O 1
ATOM 7395 N N . ALA B 1 203 ? 2.43823 150.25321 83.15556 1.000 20.65853 203 ALA B N 1
ATOM 7396 C CA . ALA B 1 203 ? 3.54277 150.50636 82.23544 1.000 22.47185 203 ALA B CA 1
ATOM 7397 C C . ALA B 1 203 ? 3.42274 151.86459 81.54129 1.000 17.80178 203 ALA B C 1
ATOM 7398 O O . ALA B 1 203 ? 4.42760 152.56761 81.36933 1.000 16.95158 203 ALA B O 1
ATOM 7400 N N . ALA B 1 204 ? 2.21827 152.24386 81.10386 1.000 18.40685 204 ALA B N 1
ATOM 7401 C CA . ALA B 1 204 ? 2.08590 153.47444 80.31586 1.000 19.38829 204 ALA B CA 1
ATOM 7402 C C . ALA B 1 204 ? 2.46605 154.69447 81.13714 1.000 20.35939 204 ALA B C 1
ATOM 7403 O O . ALA B 1 204 ? 3.09016 155.63521 80.62478 1.000 19.58014 204 ALA B O 1
ATOM 7405 N N A ARG B 1 205 ? 2.10023 154.69720 82.42004 0.552 18.65771 205 ARG B N 1
ATOM 7406 N N B ARG B 1 205 ? 2.09750 154.69190 82.41865 0.448 18.67503 205 ARG B N 1
ATOM 7407 C CA A ARG B 1 205 ? 2.46266 155.79560 83.30468 0.552 19.67161 205 ARG B CA 1
ATOM 7408 C CA B ARG B 1 205 ? 2.46098 155.78151 83.31204 0.448 19.68277 205 ARG B CA 1
ATOM 7409 C C A ARG B 1 205 ? 3.97253 155.88090 83.48813 0.552 17.80551 205 ARG B C 1
ATOM 7410 C C B ARG B 1 205 ? 3.97099 155.87896 83.47288 0.448 17.82693 205 ARG B C 1
ATOM 7411 O O A ARG B 1 205 ? 4.54090 156.97623 83.52395 0.552 21.06795 205 ARG B O 1
ATOM 7412 O O B ARG B 1 205 ? 4.53691 156.97813 83.46980 0.448 21.05102 205 ARG B O 1
ATOM 7427 N N . ALA B 1 206 ? 4.64276 154.73623 83.61325 1.000 16.61051 206 ALA B N 1
ATOM 7428 C CA . ALA B 1 206 ? 6.09010 154.76031 83.77761 1.000 17.45295 206 ALA B CA 1
ATOM 7429 C C . ALA B 1 206 ? 6.78374 155.11702 82.46571 1.000 18.14033 206 ALA B C 1
ATOM 7430 O O . ALA B 1 206 ? 7.78050 155.85043 82.46242 1.000 18.28403 206 ALA B O 1
ATOM 7432 N N . ASP B 1 207 ? 6.27849 154.59860 81.34616 1.000 15.47260 207 ASP B N 1
ATOM 7433 C CA . ASP B 1 207 ? 6.88282 154.89678 80.05100 1.000 12.13867 207 ASP B CA 1
ATOM 7434 C C . ASP B 1 207 ? 6.68974 156.35769 79.66766 1.000 17.16697 207 ASP B C 1
ATOM 7435 O O . ASP B 1 207 ? 7.49458 156.91339 78.91078 1.000 15.07361 207 ASP B O 1
ATOM 7440 N N . TRP B 1 208 ? 5.62402 156.98843 80.16790 1.000 19.27689 208 TRP B N 1
ATOM 7441 C CA . TRP B 1 208 ? 5.41006 158.40742 79.91613 1.000 13.84408 208 TRP B CA 1
ATOM 7442 C C . TRP B 1 208 ? 6.53418 159.24784 80.51398 1.000 21.76745 208 TRP B C 1
ATOM 7443 O O . TRP B 1 208 ? 6.98380 160.22498 79.89939 1.000 16.07292 208 TRP B O 1
ATOM 7454 N N . LEU B 1 209 ? 6.99296 158.89200 81.72289 1.000 17.22010 209 LEU B N 1
ATOM 7455 C CA . LEU B 1 209 ? 8.14487 159.55864 82.31658 1.000 17.02377 209 LEU B CA 1
ATOM 7456 C C . LEU B 1 209 ? 9.45482 159.12496 81.67826 1.000 19.55921 209 LEU B C 1
ATOM 7457 O O . LEU B 1 209 ? 10.43641 159.87218 81.73010 1.000 20.07487 209 LEU B O 1
ATOM 7462 N N . ARG B 1 210 ? 9.49369 157.91792 81.11017 1.000 17.59429 210 ARG B N 1
ATOM 7463 C CA . ARG B 1 210 ? 10.73290 157.39240 80.55737 1.000 15.07648 210 ARG B CA 1
ATOM 7464 C C . ARG B 1 210 ? 11.12171 158.09986 79.26018 1.000 24.03222 210 ARG B C 1
ATOM 7465 O O . ARG B 1 210 ? 12.30833 158.34317 79.02386 1.000 22.59378 210 ARG B O 1
ATOM 7473 N N . ARG B 1 211 ? 10.15345 158.42246 78.39580 1.000 16.70122 211 ARG B N 1
ATOM 7474 C CA . ARG B 1 211 ? 10.48680 158.88019 77.04437 1.000 16.72112 211 ARG B CA 1
ATOM 7475 C C . ARG B 1 211 ? 9.38590 159.76703 76.48051 1.000 16.12794 211 ARG B C 1
ATOM 7476 O O . ARG B 1 211 ? 8.26355 159.29613 76.26706 1.000 12.72735 211 ARG B O 1
ATOM 7484 N N . GLU B 1 212 ? 9.72030 161.03095 76.20815 1.000 17.96773 212 GLU B N 1
ATOM 7485 C CA . GLU B 1 212 ? 8.78509 161.94287 75.56222 1.000 16.31999 212 GLU B CA 1
ATOM 7486 C C . GLU B 1 212 ? 8.49016 161.47114 74.14729 1.000 20.30827 212 GLU B C 1
ATOM 7487 O O . GLU B 1 212 ? 9.39977 161.09271 73.39991 1.000 16.37199 212 GLU B O 1
ATOM 7493 N N . LEU B 1 213 ? 7.21571 161.47402 73.78632 1.000 13.34768 213 LEU B N 1
ATOM 7494 C CA . LEU B 1 213 ? 6.79761 161.21673 72.41869 1.000 15.78156 213 LEU B CA 1
ATOM 7495 C C . LEU B 1 213 ? 6.22234 162.50141 71.84671 1.000 21.55600 213 LEU B C 1
ATOM 7496 O O . LEU B 1 213 ? 5.56380 163.26723 72.55853 1.000 21.61097 213 LEU B O 1
ATOM 7501 N N . ASP B 1 214 ? 6.51048 162.75376 70.58372 1.000 18.64345 214 ASP B N 1
ATOM 7502 C CA . ASP B 1 214 ? 6.01447 163.92775 69.88209 1.000 19.59774 214 ASP B CA 1
ATOM 7503 C C . ASP B 1 214 ? 5.70965 163.50762 68.44960 1.000 18.63042 214 ASP B C 1
ATOM 7504 O O . ASP B 1 214 ? 6.63638 163.21514 67.68923 1.000 16.69289 214 ASP B O 1
ATOM 7509 N N . PRO B 1 215 ? 4.43487 163.45953 68.03807 1.000 18.91530 215 PRO B N 1
ATOM 7510 C CA . PRO B 1 215 ? 3.28229 163.81066 68.88277 1.000 18.86143 215 PRO B CA 1
ATOM 7511 C C . PRO B 1 215 ? 3.07412 162.85032 70.04333 1.000 23.99331 215 PRO B C 1
ATOM 7512 O O . PRO B 1 215 ? 3.44905 161.67907 69.94025 1.000 18.03061 215 PRO B O 1
ATOM 7516 N N . PRO B 1 216 ? 2.46927 163.33311 71.13485 1.000 21.51628 216 PRO B N 1
ATOM 7517 C CA . PRO B 1 216 ? 2.34728 162.48023 72.34575 1.000 19.77789 216 PRO B CA 1
ATOM 7518 C C . PRO B 1 216 ? 1.21871 161.46141 72.22789 1.000 28.00560 216 PRO B C 1
ATOM 7519 O O . PRO B 1 216 ? 0.20544 161.48907 72.92965 1.000 20.34104 216 PRO B O 1
ATOM 7523 N N . ILE B 1 217 ? 1.39268 160.51039 71.31493 1.000 22.10147 217 ILE B N 1
ATOM 7524 C CA . ILE B 1 217 ? 0.40983 159.45389 71.12929 1.000 21.55173 217 ILE B CA 1
ATOM 7525 C C . ILE B 1 217 ? 0.48142 158.51758 72.32288 1.000 23.82641 217 ILE B C 1
ATOM 7526 O O . ILE B 1 217 ? 1.43361 158.56763 73.11022 1.000 19.63010 217 ILE B O 1
ATOM 7531 N N . THR B 1 218 ? -0.54338 157.67728 72.46874 1.000 20.64475 218 THR B N 1
ATOM 7532 C CA . THR B 1 218 ? -0.53619 156.60493 73.44983 1.000 24.57864 218 THR B CA 1
ATOM 7533 C C . THR B 1 218 ? -0.04888 155.34688 72.74485 1.000 22.39378 218 THR B C 1
ATOM 7534 O O . THR B 1 218 ? -0.74716 154.84291 71.85355 1.000 17.97194 218 THR B O 1
ATOM 7538 N N . PRO B 1 219 ? 1.12850 154.82185 73.08219 1.000 15.56105 219 PRO B N 1
ATOM 7539 C CA . PRO B 1 219 ? 1.60085 153.58971 72.43564 1.000 21.10368 219 PRO B CA 1
ATOM 7540 C C . PRO B 1 219 ? 0.61714 152.45200 72.63652 1.000 21.82138 219 PRO B C 1
ATOM 7541 O O . PRO B 1 219 ? -0.06141 152.36828 73.65946 1.000 18.57643 219 PRO B O 1
ATOM 7545 N N . THR B 1 220 ? 0.56275 151.55376 71.65193 1.000 18.42623 220 THR B N 1
ATOM 7546 C CA . THR B 1 220 ? -0.29376 150.37592 71.70069 1.000 18.61903 220 THR B CA 1
ATOM 7547 C C . THR B 1 220 ? 0.56961 149.12120 71.64083 1.000 21.70056 220 THR B C 1
ATOM 7548 O O . THR B 1 220 ? 1.28431 148.90861 70.65683 1.000 23.56823 220 THR B O 1
ATOM 7552 N N . LEU B 1 221 ? 0.48226 148.27623 72.66613 1.000 20.03801 221 LEU B N 1
ATOM 7553 C CA . LEU B 1 221 ? 1.21253 147.01285 72.64566 1.000 21.99638 221 LEU B CA 1
ATOM 7554 C C . LEU B 1 221 ? 0.69461 146.16964 71.48428 1.000 22.03808 221 LEU B C 1
ATOM 7555 O O . LEU B 1 221 ? -0.49847 145.84192 71.46192 1.000 19.58107 221 LEU B O 1
ATOM 7560 N N . PRO B 1 222 ? 1.53292 145.77189 70.53015 1.000 19.36224 222 PRO B N 1
ATOM 7561 C CA . PRO B 1 222 ? 1.01451 145.01946 69.37486 1.000 16.49441 222 PRO B CA 1
ATOM 7562 C C . PRO B 1 222 ? 0.33324 143.71382 69.77899 1.000 21.24483 222 PRO B C 1
ATOM 7563 O O . PRO B 1 222 ? 0.86761 142.92052 70.55548 1.000 19.09708 222 PRO B O 1
ATOM 7567 N N . GLU B 1 223 ? -0.83603 143.46951 69.20014 1.000 23.72737 223 GLU B N 1
ATOM 7568 C CA . GLU B 1 223 ? -1.50302 142.19039 69.39479 1.000 19.17700 223 GLU B CA 1
ATOM 7569 C C . GLU B 1 223 ? -0.56332 141.05127 69.03632 1.000 26.39825 223 GLU B C 1
ATOM 7570 O O . GLU B 1 223 ? 0.05851 141.05116 67.96742 1.000 25.00857 223 GLU B O 1
ATOM 7572 N N . GLY B 1 224 ? -0.45476 140.07402 69.93111 1.000 16.55718 224 GLY B N 1
ATOM 7573 C CA . GLY B 1 224 ? 0.38771 138.92190 69.67488 1.000 21.26048 224 GLY B CA 1
ATOM 7574 C C . GLY B 1 224 ? 1.81429 139.04743 70.16854 1.000 24.91903 224 GLY B C 1
ATOM 7575 O O . GLY B 1 224 ? 2.57330 138.07419 70.07172 1.000 27.54982 224 GLY B O 1
ATOM 7576 N N . LEU B 1 225 ? 2.20971 140.20969 70.68503 1.000 18.79262 225 LEU B N 1
ATOM 7577 C CA . LEU B 1 225 ? 3.52833 140.37756 71.28400 1.000 16.55253 225 LEU B CA 1
ATOM 7578 C C . LEU B 1 225 ? 3.42794 140.10604 72.77490 1.000 18.57303 225 LEU B C 1
ATOM 7579 O O . LEU B 1 225 ? 2.68016 140.78215 73.48043 1.000 19.25497 225 LEU B O 1
ATOM 7584 N N . ASP B 1 226 ? 4.22078 139.16397 73.25446 1.000 17.25575 226 ASP B N 1
ATOM 7585 C CA . ASP B 1 226 ? 4.43283 139.00392 74.68403 1.000 25.04260 226 ASP B CA 1
ATOM 7586 C C . ASP B 1 226 ? 5.60525 139.89681 75.07373 1.000 18.04947 226 ASP B C 1
ATOM 7587 O O . ASP B 1 226 ? 6.75767 139.54818 74.77140 1.000 24.17814 226 ASP B O 1
ATOM 7592 N N . PRO B 1 227 ? 5.38012 141.03647 75.73401 1.000 13.27000 227 PRO B N 1
ATOM 7593 C CA . PRO B 1 227 ? 6.50384 141.94280 75.99685 1.000 17.70436 227 PRO B CA 1
ATOM 7594 C C . PRO B 1 227 ? 7.56443 141.30954 76.86736 1.000 23.93858 227 PRO B C 1
ATOM 7595 O O . PRO B 1 227 ? 8.71336 141.77717 76.86103 1.000 20.94575 227 PRO B O 1
ATOM 7599 N N . CYS B 1 228 ? 7.23056 140.22987 77.58138 1.000 19.29381 228 CYS B N 1
ATOM 7600 C CA . CYS B 1 228 ? 8.22965 139.51584 78.37022 1.000 23.52271 228 CYS B CA 1
ATOM 7601 C C . CYS B 1 228 ? 9.12338 138.60308 77.53154 1.000 25.65863 228 CYS B C 1
ATOM 7602 O O . CYS B 1 228 ? 10.13486 138.11441 78.04827 1.000 24.12297 228 CYS B O 1
ATOM 7605 N N . ALA B 1 229 ? 8.78927 138.36538 76.26177 1.000 23.67621 229 ALA B N 1
ATOM 7606 C CA . ALA B 1 229 ? 9.66277 137.61418 75.35426 1.000 21.81827 229 ALA B CA 1
ATOM 7607 C C . ALA B 1 229 ? 10.64562 138.51982 74.62048 1.000 27.33046 229 ALA B C 1
ATOM 7608 O O . ALA B 1 229 ? 10.96018 138.29472 73.44490 1.000 22.69904 229 ALA B O 1
ATOM 7610 N N . VAL B 1 230 ? 11.16409 139.53593 75.30162 1.000 23.67698 230 VAL B N 1
ATOM 7611 C CA . VAL B 1 230 ? 12.10689 140.49000 74.72376 1.000 24.05923 230 VAL B CA 1
ATOM 7612 C C . VAL B 1 230 ? 13.26369 140.60228 75.71238 1.000 24.53287 230 VAL B C 1
ATOM 7613 O O . VAL B 1 230 ? 13.28907 141.52974 76.53315 1.000 24.77019 230 VAL B O 1
ATOM 7617 N N . PRO B 1 231 ? 14.24338 139.69119 75.66354 1.000 21.51269 231 PRO B N 1
ATOM 7618 C CA . PRO B 1 231 ? 15.31191 139.68742 76.67692 1.000 22.69406 231 PRO B CA 1
ATOM 7619 C C . PRO B 1 231 ? 16.32176 140.80616 76.47101 1.000 25.99739 231 PRO B C 1
ATOM 7620 O O . PRO B 1 231 ? 17.20497 140.71003 75.60999 1.000 18.99626 231 PRO B O 1
ATOM 7624 N N . ALA B 1 232 ? 16.19881 141.85961 77.28331 1.000 21.41803 232 ALA B N 1
ATOM 7625 C CA . ALA B 1 232 ? 16.94470 143.09478 77.06420 1.000 22.82527 232 ALA B CA 1
ATOM 7626 C C . ALA B 1 232 ? 18.45508 142.87802 77.10389 1.000 21.76092 232 ALA B C 1
ATOM 7627 O O . ALA B 1 232 ? 19.18564 143.38275 76.24407 1.000 22.59638 232 ALA B O 1
ATOM 7629 N N . ALA B 1 233 ? 18.95664 142.17475 78.11758 1.000 21.99201 233 ALA B N 1
ATOM 7630 C CA . ALA B 1 233 ? 20.40722 142.09141 78.28123 1.000 22.76268 233 ALA B CA 1
ATOM 7631 C C . ALA B 1 233 ? 21.05827 141.40026 77.08723 1.000 19.32142 233 ALA B C 1
ATOM 7632 O O . ALA B 1 233 ? 22.06203 141.87895 76.54636 1.000 20.51916 233 ALA B O 1
ATOM 7634 N N . ALA B 1 234 ? 20.49408 140.27184 76.65978 1.000 17.92735 234 ALA B N 1
ATOM 7635 C CA . ALA B 1 234 ? 21.06133 139.54230 75.53631 1.000 25.87929 234 ALA B CA 1
ATOM 7636 C C . ALA B 1 234 ? 20.93473 140.33488 74.23604 1.000 19.63605 234 ALA B C 1
ATOM 7637 O O . ALA B 1 234 ? 21.86718 140.35814 73.42186 1.000 17.78468 234 ALA B O 1
ATOM 7639 N N . LEU B 1 235 ? 19.79329 140.99173 74.02674 1.000 13.49681 235 LEU B N 1
ATOM 7640 C CA . LEU B 1 235 ? 19.57075 141.71756 72.77762 1.000 13.92179 235 LEU B CA 1
ATOM 7641 C C . LEU B 1 235 ? 20.45314 142.95981 72.68635 1.000 13.74779 235 LEU B C 1
ATOM 7642 O O . LEU B 1 235 ? 21.01609 143.25077 71.62099 1.000 19.11536 235 LEU B O 1
ATOM 7647 N N . LYS B 1 236 ? 20.57449 143.71811 73.77874 1.000 15.78639 236 LYS B N 1
ATOM 7648 C CA . LYS B 1 236 ? 21.45609 144.88205 73.75489 1.000 17.53433 236 LYS B CA 1
ATOM 7649 C C . LYS B 1 236 ? 22.90730 144.45860 73.55142 1.000 17.12562 236 LYS B C 1
ATOM 7650 O O . LYS B 1 236 ? 23.67526 145.14848 72.87083 1.000 19.03809 236 LYS B O 1
ATOM 7656 N N . LYS B 1 237 ? 23.30323 143.32640 74.13455 1.000 17.30063 237 LYS B N 1
ATOM 7657 C CA . LYS B 1 237 ? 24.66598 142.84471 73.94613 1.000 17.12004 237 LYS B CA 1
ATOM 7658 C C . LYS B 1 237 ? 24.92375 142.51255 72.48321 1.000 17.64981 237 LYS B C 1
ATOM 7659 O O . LYS B 1 237 ? 25.93491 142.93253 71.90856 1.000 16.72911 237 LYS B O 1
ATOM 7665 N N . ALA B 1 238 ? 24.00974 141.76697 71.85557 1.000 15.91699 238 ALA B N 1
ATOM 7666 C CA . ALA B 1 238 ? 24.18749 141.43613 70.44253 1.000 18.09163 238 ALA B CA 1
ATOM 7667 C C . ALA B 1 238 ? 24.18410 142.69376 69.57954 1.000 18.45471 238 ALA B C 1
ATOM 7668 O O . ALA B 1 238 ? 24.98836 142.81648 68.64773 1.000 17.02469 238 ALA B O 1
ATOM 7670 N N . TYR B 1 239 ? 23.28424 143.63844 69.87214 1.000 18.44653 239 TYR B N 1
ATOM 7671 C CA . TYR B 1 239 ? 23.21411 144.86439 69.08037 1.000 16.03391 239 TYR B CA 1
ATOM 7672 C C . TYR B 1 239 ? 24.48561 145.69161 69.23549 1.000 15.18908 239 TYR B C 1
ATOM 7673 O O . TYR B 1 239 ? 24.99762 146.24198 68.25456 1.000 15.51508 239 TYR B O 1
ATOM 7682 N N . THR B 1 240 ? 25.00689 145.79073 70.46354 1.000 14.05401 240 THR B N 1
ATOM 7683 C CA . THR B 1 240 ? 26.26350 146.49885 70.68238 1.000 13.99084 240 THR B CA 1
ATOM 7684 C C . THR B 1 240 ? 27.40165 145.81559 69.94080 1.000 10.47913 240 THR B C 1
ATOM 7685 O O . THR B 1 240 ? 28.23926 146.48321 69.32394 1.000 16.47609 240 THR B O 1
ATOM 7689 N N . LEU B 1 241 ? 27.45602 144.47939 69.98645 1.000 15.00554 241 LEU B N 1
ATOM 7690 C CA . LEU B 1 241 ? 28.48511 143.77672 69.22441 1.000 14.64978 241 LEU B CA 1
ATOM 7691 C C . LEU B 1 241 ? 28.38464 144.09567 67.74236 1.000 17.19712 241 LEU B C 1
ATOM 7692 O O . LEU B 1 241 ? 29.40419 144.12396 67.04700 1.000 16.76286 241 LEU B O 1
ATOM 7697 N N . ALA B 1 242 ? 27.16575 144.33643 67.24520 1.000 14.86114 242 ALA B N 1
ATOM 7698 C CA . ALA B 1 242 ? 26.96300 144.56562 65.81901 1.000 15.26547 242 ALA B CA 1
ATOM 7699 C C . ALA B 1 242 ? 27.24085 146.00135 65.39998 1.000 14.51245 242 ALA B C 1
ATOM 7700 O O . ALA B 1 242 ? 27.58381 146.23679 64.23613 1.000 18.57514 242 ALA B O 1
ATOM 7702 N N . THR B 1 243 ? 27.08144 146.97380 66.29681 1.000 11.06368 243 THR B N 1
ATOM 7703 C CA . THR B 1 243 ? 27.07491 148.37461 65.87758 1.000 13.42456 243 THR B CA 1
ATOM 7704 C C . THR B 1 243 ? 28.07843 149.29541 66.57177 1.000 15.64258 243 THR B C 1
ATOM 7705 O O . THR B 1 243 ? 28.34305 150.37503 66.03269 1.000 16.06955 243 THR B O 1
ATOM 7709 N N . ALA B 1 244 ? 28.61579 148.94838 67.74120 1.000 16.05829 244 ALA B N 1
ATOM 7710 C CA . ALA B 1 244 ? 29.46618 149.90168 68.45231 1.000 13.11205 244 ALA B CA 1
ATOM 7711 C C . ALA B 1 244 ? 30.76839 150.16403 67.69146 1.000 14.30914 244 ALA B C 1
ATOM 7712 O O . ALA B 1 244 ? 31.28626 149.30281 66.97357 1.000 15.38834 244 ALA B O 1
ATOM 7714 N N . ALA B 1 245 ? 31.29730 151.37432 67.85363 1.000 15.55876 245 ALA B N 1
ATOM 7715 C CA . ALA B 1 245 ? 32.58213 151.70878 67.25030 1.000 23.38433 245 ALA B CA 1
ATOM 7716 C C . ALA B 1 245 ? 33.69697 150.83035 67.82594 1.000 20.23107 245 ALA B C 1
ATOM 7717 O O . ALA B 1 245 ? 33.58278 150.27800 68.92195 1.000 16.74441 245 ALA B O 1
ATOM 7719 N N . ALA B 1 246 ? 34.79237 150.70870 67.07189 1.000 16.93599 246 ALA B N 1
ATOM 7720 C CA . ALA B 1 246 ? 35.96348 149.97668 67.56174 1.000 17.64140 246 ALA B CA 1
ATOM 7721 C C . ALA B 1 246 ? 36.32603 150.42999 68.96535 1.000 19.73767 246 ALA B C 1
ATOM 7722 O O . ALA B 1 246 ? 36.40456 151.63098 69.24059 1.000 20.23137 246 ALA B O 1
ATOM 7724 N N . ASN B 1 247 ? 36.58782 149.45957 69.83596 1.000 17.72557 247 ASN B N 1
ATOM 7725 C CA . ASN B 1 247 ? 36.81560 149.70160 71.25014 1.000 21.32980 247 ASN B CA 1
ATOM 7726 C C . ASN B 1 247 ? 38.02854 148.89872 71.70174 1.000 21.45835 247 ASN B C 1
ATOM 7727 O O . ASN B 1 247 ? 38.26246 147.78981 71.21497 1.000 17.61457 247 ASN B O 1
ATOM 7732 N N . PHE B 1 248 ? 38.80444 149.45920 72.63302 1.000 17.37959 248 PHE B N 1
ATOM 7733 C CA . PHE B 1 248 ? 40.00882 148.80510 73.15897 1.000 24.34441 248 PHE B CA 1
ATOM 7734 C C . PHE B 1 248 ? 39.95015 148.79213 74.68238 1.000 21.62095 248 PHE B C 1
ATOM 7735 O O . PHE B 1 248 ? 40.65509 149.55792 75.35250 1.000 21.60903 248 PHE B O 1
ATOM 7743 N N . PRO B 1 249 ? 39.12435 147.92376 75.26103 1.000 23.92860 249 PRO B N 1
ATOM 7744 C CA . PRO B 1 249 ? 38.95741 147.91647 76.71783 1.000 25.30933 249 PRO B CA 1
ATOM 7745 C C . PRO B 1 249 ? 40.10846 147.20226 77.39968 1.000 23.85463 249 PRO B C 1
ATOM 7746 O O . PRO B 1 249 ? 40.74530 146.31269 76.82929 1.000 26.45855 249 PRO B O 1
ATOM 7750 N N . LYS B 1 250 ? 40.38819 147.63037 78.63305 1.000 29.63874 250 LYS B N 1
ATOM 7751 C CA . LYS B 1 250 ? 41.51491 147.06041 79.36465 1.000 35.63526 250 LYS B CA 1
ATOM 7752 C C . LYS B 1 250 ? 41.34818 145.55605 79.53913 1.000 36.23568 250 LYS B C 1
ATOM 7753 O O . LYS B 1 250 ? 42.31728 144.79698 79.41261 1.000 38.99685 250 LYS B O 1
ATOM 7759 N N . GLU B 1 251 ? 40.11558 145.10277 79.78027 1.000 32.50384 251 GLU B N 1
ATOM 7760 C CA . GLU B 1 251 ? 39.88325 143.68296 80.02686 1.000 38.83130 251 GLU B CA 1
ATOM 7761 C C . GLU B 1 251 ? 40.41792 142.82838 78.88495 1.000 46.81554 251 GLU B C 1
ATOM 7762 O O . GLU B 1 251 ? 41.02402 141.77714 79.11989 1.000 57.60659 251 GLU B O 1
ATOM 7764 N N . ALA B 1 252 ? 40.23165 143.27458 77.64157 1.000 40.80649 252 ALA B N 1
ATOM 7765 C CA . ALA B 1 252 ? 40.69947 142.51606 76.48872 1.000 32.41294 252 ALA B CA 1
ATOM 7766 C C . ALA B 1 252 ? 42.20130 142.63391 76.26254 1.000 42.02246 252 ALA B C 1
ATOM 7767 O O . ALA B 1 252 ? 42.74656 141.89267 75.43573 1.000 40.82926 252 ALA B O 1
ATOM 7769 N N . TRP B 1 253 ? 42.88361 143.52771 76.96952 1.000 33.36978 253 TRP B N 1
ATOM 7770 C CA . TRP B 1 253 ? 44.30882 143.71906 76.75185 1.000 33.44632 253 TRP B CA 1
ATOM 7771 C C . TRP B 1 253 ? 45.05747 143.60156 78.07877 1.000 41.22334 253 TRP B C 1
ATOM 7772 O O . TRP B 1 253 ? 46.28397 143.62436 78.11054 1.000 41.72667 253 TRP B O 1
ATOM 7783 N N . SER B 1 282 ? 22.39986 168.28227 67.27812 1.000 13.19678 282 SER B N 1
ATOM 7784 C CA . SER B 1 282 ? 22.94878 169.22914 66.30837 1.000 16.33276 282 SER B CA 1
ATOM 7785 C C . SER B 1 282 ? 22.05297 170.45407 66.17978 1.000 15.41708 282 SER B C 1
ATOM 7786 O O . SER B 1 282 ? 20.85212 170.36547 66.42571 1.000 15.25673 282 SER B O 1
ATOM 7789 N N . ASN B 1 283 ? 22.63355 171.59781 65.81817 1.000 14.60413 283 ASN B N 1
ATOM 7790 C CA . ASN B 1 283 ? 21.86203 172.79202 65.48503 1.000 17.91403 283 ASN B CA 1
ATOM 7791 C C . ASN B 1 283 ? 22.19904 173.21827 64.06513 1.000 12.74109 283 ASN B C 1
ATOM 7792 O O . ASN B 1 283 ? 23.35221 173.12310 63.63742 1.000 15.55465 283 ASN B O 1
ATOM 7797 N N . ASN B 1 284 ? 21.21055 173.72672 63.34165 1.000 12.90113 284 ASN B N 1
ATOM 7798 C CA . ASN B 1 284 ? 21.54359 174.46573 62.13722 1.000 13.57073 284 ASN B CA 1
ATOM 7799 C C . ASN B 1 284 ? 20.50565 175.56230 61.95600 1.000 15.26015 284 ASN B C 1
ATOM 7800 O O . ASN B 1 284 ? 19.44248 175.55343 62.58808 1.000 13.94965 284 ASN B O 1
ATOM 7805 N N . TRP B 1 285 ? 20.86498 176.55917 61.15607 1.000 14.15231 285 TRP B N 1
ATOM 7806 C CA . TRP B 1 285 ? 19.91239 177.61217 60.82553 1.000 16.23546 285 TRP B CA 1
ATOM 7807 C C . TRP B 1 285 ? 20.37517 178.31816 59.56234 1.000 15.47312 285 TRP B C 1
ATOM 7808 O O . TRP B 1 285 ? 21.54492 178.25346 59.17577 1.000 15.17554 285 TRP B O 1
ATOM 7819 N N . VAL B 1 286 ? 19.42192 178.95917 58.90195 1.000 15.32128 286 VAL B N 1
ATOM 7820 C CA . VAL B 1 286 ? 19.69335 179.74998 57.71672 1.000 12.50665 286 VAL B CA 1
ATOM 7821 C C . VAL B 1 286 ? 18.86963 181.02461 57.83625 1.000 15.27507 286 VAL B C 1
ATOM 7822 O O . VAL B 1 286 ? 17.71808 180.99519 58.28738 1.000 16.12416 286 VAL B O 1
ATOM 7826 N N . ILE B 1 287 ? 19.48239 182.14753 57.48618 1.000 16.11195 287 ILE B N 1
ATOM 7827 C CA . ILE B 1 287 ? 18.89161 183.46826 57.66064 1.000 15.56383 287 ILE B CA 1
ATOM 7828 C C . ILE B 1 287 ? 18.95464 184.18922 56.31769 1.000 18.56539 287 ILE B C 1
ATOM 7829 O O . ILE B 1 287 ? 20.01863 184.25525 55.69910 1.000 18.97005 287 ILE B O 1
ATOM 7834 N N . ALA B 1 288 ? 17.81470 184.69732 55.85503 1.000 18.55006 288 ALA B N 1
ATOM 7835 C CA . ALA B 1 288 ? 17.75325 185.39331 54.58134 1.000 16.17514 288 ALA B CA 1
ATOM 7836 C C . ALA B 1 288 ? 18.50660 186.71789 54.64941 1.000 20.73094 288 ALA B C 1
ATOM 7837 O O . ALA B 1 288 ? 18.71593 187.29029 55.72236 1.000 20.75743 288 ALA B O 1
ATOM 7839 N N . GLY B 1 289 ? 18.91663 187.21019 53.47484 1.000 19.39638 289 GLY B N 1
ATOM 7840 C CA . GLY B 1 289 ? 19.71184 188.43441 53.42693 1.000 22.11406 289 GLY B CA 1
ATOM 7841 C C . GLY B 1 289 ? 19.01700 189.64608 54.03003 1.000 22.31738 289 GLY B C 1
ATOM 7842 O O . GLY B 1 289 ? 19.67194 190.51944 54.61341 1.000 24.71183 289 GLY B O 1
ATOM 7843 N N . SER B 1 290 ? 17.68840 189.70081 53.93435 1.000 19.88810 290 SER B N 1
ATOM 7844 C CA . SER B 1 290 ? 16.92537 190.80636 54.50745 1.000 25.70046 290 SER B CA 1
ATOM 7845 C C . SER B 1 290 ? 17.10050 190.91853 56.01062 1.000 31.07913 290 SER B C 1
ATOM 7846 O O . SER B 1 290 ? 16.61644 191.88792 56.60713 1.000 30.43178 290 SER B O 1
ATOM 7849 N N . ARG B 1 291 ? 17.72503 189.92991 56.64364 1.000 22.27750 291 ARG B N 1
ATOM 7850 C CA . ARG B 1 291 ? 17.92000 189.93384 58.08491 1.000 16.96738 291 ARG B CA 1
ATOM 7851 C C . ARG B 1 291 ? 19.39032 189.80394 58.47109 1.000 22.94850 291 ARG B C 1
ATOM 7852 O O . ARG B 1 291 ? 19.68970 189.48887 59.62871 1.000 22.21037 291 ARG B O 1
ATOM 7860 N N . THR B 1 292 ? 20.31453 190.01571 57.53282 1.000 24.04865 292 THR B N 1
ATOM 7861 C CA . THR B 1 292 ? 21.73726 189.92704 57.83300 1.000 24.28621 292 THR B CA 1
ATOM 7862 C C . THR B 1 292 ? 22.42030 191.27608 57.63766 1.000 24.47993 292 THR B C 1
ATOM 7863 O O . THR B 1 292 ? 21.98395 192.11484 56.84092 1.000 21.90799 292 THR B O 1
ATOM 7867 N N . SER B 1 293 ? 23.52451 191.45919 58.36027 1.000 23.50180 293 SER B N 1
ATOM 7868 C CA . SER B 1 293 ? 24.32038 192.66613 58.21400 1.000 25.22680 293 SER B CA 1
ATOM 7869 C C . SER B 1 293 ? 25.00528 192.73098 56.85422 1.000 26.03349 293 SER B C 1
ATOM 7870 O O . SER B 1 293 ? 25.38586 193.81881 56.41313 1.000 27.86051 293 SER B O 1
ATOM 7873 N N . THR B 1 294 ? 25.17757 191.59192 56.18820 1.000 22.42745 294 THR B N 1
ATOM 7874 C CA . THR B 1 294 ? 25.78352 191.54148 54.86593 1.000 24.87661 294 THR B CA 1
ATOM 7875 C C . THR B 1 294 ? 24.78512 191.78543 53.73979 1.000 23.93910 294 THR B C 1
ATOM 7876 O O . THR B 1 294 ? 25.20241 192.11818 52.62040 1.000 26.13361 294 THR B O 1
ATOM 7880 N N . GLY B 1 295 ? 23.48915 191.59700 53.98835 1.000 21.81180 295 GLY B N 1
ATOM 7881 C CA . GLY B 1 295 ? 22.53660 191.53479 52.89830 1.000 22.15786 295 GLY B CA 1
ATOM 7882 C C . GLY B 1 295 ? 22.51328 190.21299 52.15226 1.000 22.52931 295 GLY B C 1
ATOM 7883 O O . GLY B 1 295 ? 21.72238 190.06065 51.21598 1.000 17.98700 295 GLY B O 1
ATOM 7884 N N . ARG B 1 296 ? 23.37218 189.27032 52.51035 1.000 21.74071 296 ARG B N 1
ATOM 7885 C CA . ARG B 1 296 ? 23.41461 187.93018 51.94908 1.000 21.98703 296 ARG B CA 1
ATOM 7886 C C . ARG B 1 296 ? 22.99004 186.90843 52.99406 1.000 19.32271 296 ARG B C 1
ATOM 7887 O O . ARG B 1 296 ? 23.03572 187.18282 54.19724 1.000 17.61498 296 ARG B O 1
ATOM 7895 N N . PRO B 1 297 ? 22.57933 185.71138 52.57597 1.000 19.00020 297 PRO B N 1
ATOM 7896 C CA . PRO B 1 297 ? 22.20199 184.69861 53.56919 1.000 17.13622 297 PRO B CA 1
ATOM 7897 C C . PRO B 1 297 ? 23.39453 184.29695 54.42341 1.000 15.76545 297 PRO B C 1
ATOM 7898 O O . PRO B 1 297 ? 24.55825 184.37008 54.00375 1.000 18.17430 297 PRO B O 1
ATOM 7902 N N . ILE B 1 298 ? 23.07819 183.89068 55.64780 1.000 20.01309 298 ILE B N 1
ATOM 7903 C CA . ILE B 1 298 ? 24.00875 183.25129 56.56411 1.000 17.84163 298 ILE B CA 1
ATOM 7904 C C . ILE B 1 298 ? 23.48549 181.84973 56.83726 1.000 20.30333 298 ILE B C 1
ATOM 7905 O O . ILE B 1 298 ? 22.29063 181.67426 57.09703 1.000 16.73877 298 ILE B O 1
ATOM 7910 N N . LEU B 1 299 ? 24.36795 180.85746 56.76995 1.000 16.98060 299 LEU B N 1
ATOM 7911 C CA . LEU B 1 299 ? 24.00268 179.47984 57.08101 1.000 14.82537 299 LEU B CA 1
ATOM 7912 C C . LEU B 1 299 ? 24.97701 178.93971 58.11167 1.000 16.64359 299 LEU B C 1
ATOM 7913 O O . LEU B 1 299 ? 26.19185 179.06669 57.93903 1.000 15.55814 299 LEU B O 1
ATOM 7918 N N . ALA B 1 300 ? 24.44373 178.32117 59.16750 1.000 14.64151 300 ALA B N 1
ATOM 7919 C CA . ALA B 1 300 ? 25.22853 177.84554 60.29656 1.000 13.17639 300 ALA B CA 1
ATOM 7920 C C . ALA B 1 300 ? 24.89754 176.38697 60.58169 1.000 13.03758 300 ALA B C 1
ATOM 7921 O O . ALA B 1 300 ? 23.75847 175.94995 60.41063 1.000 13.60845 300 ALA B O 1
ATOM 7923 N N . ASN B 1 301 ? 25.89111 175.63788 61.05692 1.000 15.47107 301 ASN B N 1
ATOM 7924 C CA . ASN B 1 301 ? 25.66598 174.22857 61.37045 1.000 13.93218 301 ASN B CA 1
ATOM 7925 C C . ASN B 1 301 ? 26.72988 173.78884 62.36213 1.000 16.93718 301 ASN B C 1
ATOM 7926 O O . ASN B 1 301 ? 27.92154 174.05775 62.15139 1.000 13.37606 301 ASN B O 1
ATOM 7931 N N . ASP B 1 302 ? 26.29569 173.17508 63.46613 1.000 16.66165 302 ASP B N 1
ATOM 7932 C CA . ASP B 1 302 ? 27.20836 172.51064 64.39423 1.000 14.77513 302 ASP B CA 1
ATOM 7933 C C . ASP B 1 302 ? 26.61612 171.16178 64.81192 1.000 14.55321 302 ASP B C 1
ATOM 7934 O O . ASP B 1 302 ? 25.78853 171.10064 65.73400 1.000 18.78873 302 ASP B O 1
ATOM 7939 N N . PRO B 1 303 ? 27.00378 170.06573 64.14111 1.000 16.61419 303 PRO B N 1
ATOM 7940 C CA . PRO B 1 303 ? 26.52126 168.72803 64.53422 1.000 19.88539 303 PRO B CA 1
ATOM 7941 C C . PRO B 1 303 ? 27.02089 168.32371 65.91175 1.000 19.63093 303 PRO B C 1
ATOM 7942 O O . PRO B 1 303 ? 28.07996 168.76272 66.36697 1.000 18.49231 303 PRO B O 1
ATOM 7946 N N . HIS B 1 304 ? 26.23828 167.48125 66.58628 1.000 12.06081 304 HIS B N 1
ATOM 7947 C CA . HIS B 1 304 ? 26.54403 167.08032 67.96034 1.000 18.07123 304 HIS B CA 1
ATOM 7948 C C . HIS B 1 304 ? 26.76992 165.57825 67.99008 1.000 18.20107 304 HIS B C 1
ATOM 7949 O O . HIS B 1 304 ? 25.80722 164.80503 67.92836 1.000 18.73893 304 HIS B O 1
ATOM 7956 N N . ARG B 1 305 ? 28.03420 165.16947 68.12554 1.000 16.43288 305 ARG B N 1
ATOM 7957 C CA . ARG B 1 305 ? 28.42770 163.77078 68.00154 1.000 12.72930 305 ARG B CA 1
ATOM 7958 C C . ARG B 1 305 ? 29.52298 163.46782 69.02124 1.000 14.56575 305 ARG B C 1
ATOM 7959 O O . ARG B 1 305 ? 30.04231 164.36274 69.69222 1.000 10.44082 305 ARG B O 1
ATOM 7967 N N . ALA B 1 306 ? 29.88505 162.18950 69.12467 1.000 14.64970 306 ALA B N 1
ATOM 7968 C CA . ALA B 1 306 ? 30.96368 161.78379 70.02737 1.000 16.84875 306 ALA B CA 1
ATOM 7969 C C . ALA B 1 306 ? 32.23194 162.58707 69.76546 1.000 16.80810 306 ALA B C 1
ATOM 7970 O O . ALA B 1 306 ? 32.57655 162.86608 68.61494 1.000 17.23606 306 ALA B O 1
ATOM 7972 N N . HIS B 1 307 ? 32.92073 162.96342 70.84577 1.000 14.43780 307 HIS B N 1
ATOM 7973 C CA . HIS B 1 307 ? 34.21945 163.61548 70.77055 1.000 12.50829 307 HIS B CA 1
ATOM 7974 C C . HIS B 1 307 ? 35.33096 162.58623 70.89449 1.000 13.04449 307 HIS B C 1
ATOM 7975 O O . HIS B 1 307 ? 35.18389 161.56459 71.57016 1.000 17.87070 307 HIS B O 1
ATOM 7982 N N . GLY B 1 308 ? 36.46699 162.88165 70.27844 1.000 16.26359 308 GLY B N 1
ATOM 7983 C CA . GLY B 1 308 ? 37.61257 162.00728 70.42895 1.000 12.84953 308 GLY B CA 1
ATOM 7984 C C . GLY B 1 308 ? 38.81145 162.57795 69.71188 1.000 14.72559 308 GLY B C 1
ATOM 7985 O O . GLY B 1 308 ? 38.72157 163.57624 68.98847 1.000 13.90943 308 GLY B O 1
ATOM 7986 N N . ALA B 1 309 ? 39.94112 161.91994 69.92299 1.000 15.62282 309 ALA B N 1
ATOM 7987 C CA . ALA B 1 309 ? 41.16141 162.21630 69.17765 1.000 15.66618 309 ALA B CA 1
ATOM 7988 C C . ALA B 1 309 ? 41.51926 160.96890 68.39478 1.000 13.20591 309 ALA B C 1
ATOM 7989 O O . ALA B 1 309 ? 41.82029 159.92785 69.00344 1.000 13.86728 309 ALA B O 1
ATOM 7991 N N . PRO B 1 310 ? 41.46842 160.98362 67.05748 1.000 12.28984 310 PRO B N 1
ATOM 7992 C CA . PRO B 1 310 ? 41.08192 162.10595 66.21659 1.000 13.28160 310 PRO B CA 1
ATOM 7993 C C . PRO B 1 310 ? 39.55572 162.25285 66.13843 1.000 14.38451 310 PRO B C 1
ATOM 7994 O O . PRO B 1 310 ? 38.80494 161.37966 66.58045 1.000 12.95276 310 PRO B O 1
ATOM 7998 N N . SER B 1 311 ? 39.12185 163.36766 65.56929 1.000 14.35558 311 SER B N 1
ATOM 7999 C CA . SER B 1 311 ? 37.72306 163.76686 65.56002 1.000 12.47147 311 SER B CA 1
ATOM 8000 C C . SER B 1 311 ? 36.92024 162.95598 64.54568 1.000 11.65238 311 SER B C 1
ATOM 8001 O O . SER B 1 311 ? 37.46238 162.37238 63.60635 1.000 10.34940 311 SER B O 1
ATOM 8004 N N . LEU B 1 312 ? 35.59687 162.98299 64.72392 1.000 12.02135 312 LEU B N 1
ATOM 8005 C CA . LEU B 1 312 ? 34.69547 162.26357 63.82418 1.000 13.50368 312 LEU B CA 1
ATOM 8006 C C . LEU B 1 312 ? 34.78447 162.77800 62.38859 1.000 15.10470 312 LEU B C 1
ATOM 8007 O O . LEU B 1 312 ? 34.76886 161.98341 61.44152 1.000 11.88885 312 LEU B O 1
ATOM 8012 N N . ARG B 1 313 ? 34.82071 164.09767 62.19653 1.000 11.30127 313 ARG B N 1
ATOM 8013 C CA . ARG B 1 313 ? 34.80201 164.66605 60.85579 1.000 10.05142 313 ARG B CA 1
ATOM 8014 C C . ARG B 1 313 ? 36.12117 165.35955 60.52843 1.000 14.51625 313 ARG B C 1
ATOM 8015 O O . ARG B 1 313 ? 36.92456 165.68667 61.40279 1.000 11.51128 313 ARG B O 1
ATOM 8023 N N . TYR B 1 314 ? 36.30232 165.59812 59.23458 1.000 12.90232 314 TYR B N 1
ATOM 8024 C CA . TYR B 1 314 ? 37.52048 166.11301 58.63209 1.000 12.98115 314 TYR B CA 1
ATOM 8025 C C . TYR B 1 314 ? 37.09394 167.16855 57.61744 1.000 13.30405 314 TYR B C 1
ATOM 8026 O O . TYR B 1 314 ? 36.11044 166.96591 56.90061 1.000 15.25197 314 TYR B O 1
ATOM 8035 N N . VAL B 1 315 ? 37.79389 168.30597 57.58174 1.000 12.31061 315 VAL B N 1
ATOM 8036 C CA . VAL B 1 315 ? 37.46438 169.40560 56.66958 1.000 10.65856 315 VAL B CA 1
ATOM 8037 C C . VAL B 1 315 ? 38.34956 169.29522 55.43411 1.000 14.80671 315 VAL B C 1
ATOM 8038 O O . VAL B 1 315 ? 39.56501 169.09213 55.55438 1.000 14.67720 315 VAL B O 1
ATOM 8042 N N . SER B 1 316 ? 37.75916 169.45825 54.24336 1.000 14.09952 316 SER B N 1
ATOM 8043 C CA . SER B 1 316 ? 38.54605 169.38453 53.01746 1.000 12.95922 316 SER B CA 1
ATOM 8044 C C . SER B 1 316 ? 37.86053 170.18192 51.91613 1.000 14.42896 316 SER B C 1
ATOM 8045 O O . SER B 1 316 ? 36.70130 170.59070 52.03524 1.000 14.94194 316 SER B O 1
ATOM 8048 N N . HIS B 1 317 ? 38.58892 170.35977 50.81596 1.000 13.07520 317 HIS B N 1
ATOM 8049 C CA . HIS B 1 317 ? 38.19516 171.25711 49.72690 1.000 14.56882 317 HIS B CA 1
ATOM 8050 C C . HIS B 1 317 ? 38.60852 170.60285 48.41337 1.000 17.64433 317 HIS B C 1
ATOM 8051 O O . HIS B 1 317 ? 39.78222 170.27166 48.23286 1.000 15.16158 317 HIS B O 1
ATOM 8058 N N . LEU B 1 318 ? 37.64912 170.37375 47.51753 1.000 13.95091 318 LEU B N 1
ATOM 8059 C CA . LEU B 1 318 ? 37.89376 169.61443 46.29838 1.000 13.94360 318 LEU B CA 1
ATOM 8060 C C . LEU B 1 318 ? 37.64309 170.50765 45.09145 1.000 18.96197 318 LEU B C 1
ATOM 8061 O O . LEU B 1 318 ? 36.54269 171.04519 44.95136 1.000 17.33424 318 LEU B O 1
ATOM 8066 N N . ASN B 1 319 ? 38.63335 170.63382 44.19956 1.000 17.46469 319 ASN B N 1
ATOM 8067 C CA . ASN B 1 319 ? 38.48925 171.44635 42.98797 1.000 14.59494 319 ASN B CA 1
ATOM 8068 C C . ASN B 1 319 ? 38.86889 170.63446 41.75927 1.000 16.52908 319 ASN B C 1
ATOM 8069 O O . ASN B 1 319 ? 39.92376 169.99804 41.73466 1.000 16.61394 319 ASN B O 1
ATOM 8074 N N . ALA B 1 320 ? 38.00844 170.65514 40.74968 1.000 14.95100 320 ALA B N 1
ATOM 8075 C CA . ALA B 1 320 ? 38.32231 170.07091 39.45315 1.000 19.15922 320 ALA B CA 1
ATOM 8076 C C . ALA B 1 320 ? 37.36886 170.67014 38.42927 1.000 20.20547 320 ALA B C 1
ATOM 8077 O O . ALA B 1 320 ? 36.44776 171.41110 38.78923 1.000 20.57802 320 ALA B O 1
ATOM 8079 N N . PRO B 1 321 ? 37.58563 170.40873 37.13786 1.000 23.24850 321 PRO B N 1
ATOM 8080 C CA . PRO B 1 321 ? 36.54906 170.75900 36.15827 1.000 23.16282 321 PRO B CA 1
ATOM 8081 C C . PRO B 1 321 ? 35.20716 170.19214 36.59290 1.000 25.59181 321 PRO B C 1
ATOM 8082 O O . PRO B 1 321 ? 35.06847 168.97395 36.77165 1.000 21.67415 321 PRO B O 1
ATOM 8086 N N . GLY B 1 322 ? 34.23060 171.07154 36.82597 1.000 21.61099 322 GLY B N 1
ATOM 8087 C CA . GLY B 1 322 ? 32.90895 170.63651 37.23091 1.000 20.94331 322 GLY B CA 1
ATOM 8088 C C . GLY B 1 322 ? 32.72529 170.36345 38.70887 1.000 28.86469 322 GLY B C 1
ATOM 8089 O O . GLY B 1 322 ? 31.67030 169.84053 39.09498 1.000 25.97124 322 GLY B O 1
ATOM 8090 N N . LEU B 1 323 ? 33.69748 170.72055 39.55229 1.000 24.63030 323 LEU B N 1
ATOM 8091 C CA . LEU B 1 323 ? 33.62358 170.43404 40.97951 1.000 23.06798 323 LEU B CA 1
ATOM 8092 C C . LEU B 1 323 ? 34.32840 171.53149 41.76359 1.000 21.39461 323 LEU B C 1
ATOM 8093 O O . LEU B 1 323 ? 35.44314 171.93642 41.41806 1.000 17.91475 323 LEU B O 1
ATOM 8098 N N . SER B 1 324 ? 33.67990 172.01796 42.81609 1.000 18.01014 324 SER B N 1
ATOM 8099 C CA A SER B 1 324 ? 34.29019 173.03206 43.66143 0.413 21.83151 324 SER B CA 1
ATOM 8100 C CA B SER B 1 324 ? 34.32562 172.99932 43.68227 0.587 21.85749 324 SER B CA 1
ATOM 8101 C C . SER B 1 324 ? 33.61007 173.05775 45.02043 1.000 22.23681 324 SER B C 1
ATOM 8102 O O . SER B 1 324 ? 32.86146 173.99499 45.31037 1.000 21.11949 324 SER B O 1
ATOM 8107 N N . VAL B 1 325 ? 33.85253 172.05492 45.84897 1.000 18.29546 325 VAL B N 1
ATOM 8108 C CA . VAL B 1 325 ? 33.08703 171.87877 47.07254 1.000 17.42744 325 VAL B CA 1
ATOM 8109 C C . VAL B 1 325 ? 34.03620 171.86006 48.27002 1.000 15.26423 325 VAL B C 1
ATOM 8110 O O . VAL B 1 325 ? 35.16805 171.36944 48.17780 1.000 16.17800 325 VAL B O 1
ATOM 8114 N N . ILE B 1 326 ? 33.58507 172.43909 49.38127 1.000 16.65846 326 ILE B N 1
ATOM 8115 C CA . ILE B 1 326 ? 34.39341 172.57033 50.58833 1.000 12.95850 326 ILE B CA 1
ATOM 8116 C C . ILE B 1 326 ? 33.49417 172.32461 51.78940 1.000 13.72551 326 ILE B C 1
ATOM 8117 O O . ILE B 1 326 ? 32.31970 172.70709 51.77969 1.000 15.78872 326 ILE B O 1
ATOM 8122 N N . GLY B 1 327 ? 34.03358 171.67790 52.81591 1.000 12.96066 327 GLY B N 1
ATOM 8123 C CA . GLY B 1 327 ? 33.23613 171.39154 54.00658 1.000 12.81279 327 GLY B CA 1
ATOM 8124 C C . GLY B 1 327 ? 33.79637 170.19472 54.76072 1.000 17.08298 327 GLY B C 1
ATOM 8125 O O . GLY B 1 327 ? 35.00464 169.96943 54.78540 1.000 16.18292 327 GLY B O 1
ATOM 8126 N N . ALA B 1 328 ? 32.90077 169.43485 55.36919 1.000 13.69811 328 ALA B N 1
ATOM 8127 C CA . ALA B 1 328 ? 33.32583 168.38246 56.26390 1.000 12.78400 328 ALA B CA 1
ATOM 8128 C C . ALA B 1 328 ? 32.58344 167.09771 55.94792 1.000 13.68379 328 ALA B C 1
ATOM 8129 O O . ALA B 1 328 ? 31.50624 167.10220 55.34367 1.000 11.48837 328 ALA B O 1
ATOM 8131 N N . GLY B 1 329 ? 33.18044 165.99940 56.39168 1.000 11.25919 329 GLY B N 1
ATOM 8132 C CA . GLY B 1 329 ? 32.54983 164.69337 56.34663 1.000 12.83427 329 GLY B CA 1
ATOM 8133 C C . GLY B 1 329 ? 33.42114 163.74697 57.13560 1.000 15.79749 329 GLY B C 1
ATOM 8134 O O . GLY B 1 329 ? 34.49157 164.12510 57.61878 1.000 12.59447 329 GLY B O 1
ATOM 8135 N N . GLU B 1 330 ? 32.94241 162.51640 57.29572 1.000 13.49045 330 GLU B N 1
ATOM 8136 C CA . GLU B 1 330 ? 33.81256 161.51180 57.89069 1.000 10.49916 330 GLU B CA 1
ATOM 8137 C C . GLU B 1 330 ? 34.94179 161.18098 56.91145 1.000 10.90254 330 GLU B C 1
ATOM 8138 O O . GLU B 1 330 ? 34.70732 161.08443 55.69811 1.000 12.88830 330 GLU B O 1
ATOM 8144 N N . PRO B 1 331 ? 36.17558 161.02829 57.40199 1.000 10.77981 331 PRO B N 1
ATOM 8145 C CA . PRO B 1 331 ? 37.33201 161.00368 56.48827 1.000 8.29954 331 PRO B CA 1
ATOM 8146 C C . PRO B 1 331 ? 37.37776 159.78152 55.60221 1.000 12.40753 331 PRO B C 1
ATOM 8147 O O . PRO B 1 331 ? 38.09319 159.79330 54.59243 1.000 11.63347 331 PRO B O 1
ATOM 8151 N N . PHE B 1 332 ? 36.65486 158.72157 55.94440 1.000 11.90559 332 PHE B N 1
ATOM 8152 C CA . PHE B 1 332 ? 36.62883 157.54099 55.09605 1.000 10.16156 332 PHE B CA 1
ATOM 8153 C C . PHE B 1 332 ? 35.63032 157.64899 53.95052 1.000 11.87524 332 PHE B C 1
ATOM 8154 O O . PHE B 1 332 ? 35.57131 156.73737 53.12539 1.000 11.82728 332 PHE B O 1
ATOM 8162 N N . LEU B 1 333 ? 34.84308 158.71517 53.88388 1.000 12.22076 333 LEU B N 1
ATOM 8163 C CA . LEU B 1 333 ? 33.82131 158.80671 52.84623 1.000 13.75203 333 LEU B CA 1
ATOM 8164 C C . LEU B 1 333 ? 34.23724 159.79864 51.77844 1.000 14.30045 333 LEU B C 1
ATOM 8165 O O . LEU B 1 333 ? 34.66099 160.91432 52.11154 1.000 11.98684 333 LEU B O 1
ATOM 8170 N N . PRO B 1 334 ? 34.13475 159.43418 50.49730 1.000 12.10013 334 PRO B N 1
ATOM 8171 C CA . PRO B 1 334 ? 34.42461 160.39555 49.43214 1.000 11.30226 334 PRO B CA 1
ATOM 8172 C C . PRO B 1 334 ? 33.46067 161.57032 49.47461 1.000 12.86934 334 PRO B C 1
ATOM 8173 O O . PRO B 1 334 ? 32.28803 161.43587 49.83584 1.000 17.93066 334 PRO B O 1
ATOM 8177 N N . GLY B 1 335 ? 33.96295 162.73368 49.09993 1.000 12.20649 335 GLY B N 1
ATOM 8178 C CA . GLY B 1 335 ? 33.10135 163.89400 48.95032 1.000 12.55244 335 GLY B CA 1
ATOM 8179 C C . GLY B 1 335 ? 32.96324 164.70752 50.22353 1.000 18.71986 335 GLY B C 1
ATOM 8180 O O . GLY B 1 335 ? 33.73981 164.59742 51.17309 1.000 16.99421 335 GLY B O 1
ATOM 8181 N N . ILE B 1 336 ? 31.94296 165.56229 50.21087 1.000 14.11050 336 ILE B N 1
ATOM 8182 C CA . ILE B 1 336 ? 31.65999 166.55515 51.23941 1.000 17.21593 336 ILE B CA 1
ATOM 8183 C C . ILE B 1 336 ? 30.16323 166.49337 51.48168 1.000 18.73860 336 ILE B C 1
ATOM 8184 O O . ILE B 1 336 ? 29.39556 166.49159 50.51652 1.000 14.62547 336 ILE B O 1
ATOM 8189 N N . SER B 1 337 ? 29.73418 166.43321 52.74664 1.000 13.41362 337 SER B N 1
ATOM 8190 C CA . SER B 1 337 ? 28.30093 166.37820 53.02502 1.000 12.71804 337 SER B CA 1
ATOM 8191 C C . SER B 1 337 ? 27.75397 167.58236 53.77697 1.000 14.79527 337 SER B C 1
ATOM 8192 O O . SER B 1 337 ? 26.52671 167.75550 53.81278 1.000 15.17983 337 SER B O 1
ATOM 8195 N N . ILE B 1 338 ? 28.61219 168.40709 54.37451 1.000 15.30979 338 ILE B N 1
ATOM 8196 C CA . ILE B 1 338 ? 28.22878 169.64970 55.04138 1.000 14.00453 338 ILE B CA 1
ATOM 8197 C C . ILE B 1 338 ? 29.15356 170.73743 54.51363 1.000 14.08213 338 ILE B C 1
ATOM 8198 O O . ILE B 1 338 ? 30.37648 170.58892 54.59246 1.000 14.46620 338 ILE B O 1
ATOM 8203 N N . GLY B 1 339 ? 28.59702 171.82093 53.99316 1.000 12.59119 339 GLY B N 1
ATOM 8204 C CA . GLY B 1 339 ? 29.48002 172.87858 53.49319 1.000 11.82996 339 GLY B CA 1
ATOM 8205 C C . GLY B 1 339 ? 28.82461 173.65934 52.35642 1.000 13.12621 339 GLY B C 1
ATOM 8206 O O . GLY B 1 339 ? 27.65996 174.05633 52.46120 1.000 11.05954 339 GLY B O 1
ATOM 8207 N N . HIS B 1 340 ? 29.59900 173.91409 51.30216 1.000 12.89931 340 HIS B N 1
ATOM 8208 C CA . HIS B 1 340 ? 29.05605 174.66536 50.17333 1.000 10.97238 340 HIS B CA 1
ATOM 8209 C C . HIS B 1 340 ? 29.87564 174.36001 48.93151 1.000 16.00901 340 HIS B C 1
ATOM 8210 O O . HIS B 1 340 ? 30.97184 173.79155 49.00688 1.000 14.40940 340 HIS B O 1
ATOM 8217 N N . ASN B 1 341 ? 29.31626 174.71581 47.77377 1.000 14.28085 341 ASN B N 1
ATOM 8218 C CA . ASN B 1 341 ? 30.02766 174.51300 46.51949 1.000 14.43163 341 ASN B CA 1
ATOM 8219 C C . ASN B 1 341 ? 30.18185 175.80189 45.73344 1.000 21.09082 341 ASN B C 1
ATOM 8220 O O . ASN B 1 341 ? 30.36241 175.75907 44.51640 1.000 20.54152 341 ASN B O 1
ATOM 8225 N N . GLY B 1 342 ? 30.14212 176.94922 46.39081 1.000 16.61869 342 GLY B N 1
ATOM 8226 C CA . GLY B 1 342 ? 30.28583 178.17603 45.64325 1.000 25.79856 342 GLY B CA 1
ATOM 8227 C C . GLY B 1 342 ? 29.02998 178.66433 44.96094 1.000 20.25543 342 GLY B C 1
ATOM 8228 O O . GLY B 1 342 ? 29.01779 179.79432 44.48016 1.000 19.43527 342 GLY B O 1
ATOM 8229 N N . THR B 1 343 ? 27.97207 177.85976 44.90296 1.000 16.27249 343 THR B N 1
ATOM 8230 C CA . THR B 1 343 ? 26.64748 178.39166 44.60460 1.000 16.71694 343 THR B CA 1
ATOM 8231 C C . THR B 1 343 ? 25.66537 178.15584 45.74034 1.000 17.44753 343 THR B C 1
ATOM 8232 O O . THR B 1 343 ? 25.00778 179.09995 46.18742 1.000 18.40213 343 THR B O 1
ATOM 8236 N N . ILE B 1 344 ? 25.55822 176.92645 46.23603 1.000 18.09493 344 ILE B N 1
ATOM 8237 C CA . ILE B 1 344 ? 24.65005 176.60936 47.32875 1.000 17.31945 344 ILE B CA 1
ATOM 8238 C C . ILE B 1 344 ? 25.46128 176.19415 48.54800 1.000 14.53462 344 ILE B C 1
ATOM 8239 O O . ILE B 1 344 ? 26.62135 175.78505 48.44591 1.000 15.02391 344 ILE B O 1
ATOM 8244 N N . ALA B 1 345 ? 24.81156 176.27205 49.71236 1.000 15.30887 345 ALA B N 1
ATOM 8245 C CA . ALA B 1 345 ? 25.36325 175.83733 50.98866 1.000 17.93508 345 ALA B CA 1
ATOM 8246 C C . ALA B 1 345 ? 24.33838 174.96263 51.70434 1.000 14.36183 345 ALA B C 1
ATOM 8247 O O . ALA B 1 345 ? 23.13282 175.09000 51.47176 1.000 12.07676 345 ALA B O 1
ATOM 8249 N N . PHE B 1 346 ? 24.81961 174.08111 52.59562 1.000 11.46937 346 PHE B N 1
ATOM 8250 C CA . PHE B 1 346 ? 23.94747 173.08611 53.21839 1.000 9.96937 346 PHE B CA 1
ATOM 8251 C C . PHE B 1 346 ? 24.53169 172.60897 54.54745 1.000 17.73764 346 PHE B C 1
ATOM 8252 O O . PHE B 1 346 ? 25.75271 172.47497 54.69417 1.000 15.74576 346 PHE B O 1
ATOM 8260 N N . GLY B 1 347 ? 23.63648 172.30362 55.49535 1.000 13.33877 347 GLY B N 1
ATOM 8261 C CA . GLY B 1 347 ? 24.01472 171.77691 56.79613 1.000 13.07431 347 GLY B CA 1
ATOM 8262 C C . GLY B 1 347 ? 22.88683 170.92215 57.34448 1.000 16.01041 347 GLY B C 1
ATOM 8263 O O . GLY B 1 347 ? 21.76927 170.94878 56.82856 1.000 13.87044 347 GLY B O 1
ATOM 8264 N N . LEU B 1 348 ? 23.17686 170.13070 58.38644 1.000 15.03555 348 LEU B N 1
ATOM 8265 C CA . LEU B 1 348 ? 22.20861 169.09166 58.75226 1.000 12.46211 348 LEU B CA 1
ATOM 8266 C C . LEU B 1 348 ? 22.04629 168.93107 60.26165 1.000 16.27481 348 LEU B C 1
ATOM 8267 O O . LEU B 1 348 ? 22.95549 169.23274 61.04292 1.000 12.71167 348 LEU B O 1
ATOM 8272 N N . THR B 1 349 ? 20.85276 168.45970 60.65701 1.000 14.48643 349 THR B N 1
ATOM 8273 C CA . THR B 1 349 ? 20.57013 167.96150 62.00086 1.000 13.95499 349 THR B CA 1
ATOM 8274 C C . THR B 1 349 ? 19.69698 166.71313 61.88698 1.000 12.62985 349 THR B C 1
ATOM 8275 O O . THR B 1 349 ? 18.90769 166.58299 60.95537 1.000 15.57674 349 THR B O 1
ATOM 8279 N N . ARG B 1 350 ? 19.83921 165.79533 62.84120 1.000 12.61095 350 ARG B N 1
ATOM 8280 C CA . ARG B 1 350 ? 19.07742 164.55385 62.78452 1.000 13.56345 350 ARG B CA 1
ATOM 8281 C C . ARG B 1 350 ? 17.57157 164.83405 62.76127 1.000 14.86293 350 ARG B C 1
ATOM 8282 O O . ARG B 1 350 ? 17.06407 165.72933 63.44689 1.000 13.40857 350 ARG B O 1
ATOM 8290 N N . PHE B 1 351 ? 16.88055 164.06755 61.92592 1.000 10.34845 351 PHE B N 1
ATOM 8291 C CA . PHE B 1 351 ? 15.42503 164.01621 61.78419 1.000 14.63976 351 PHE B CA 1
ATOM 8292 C C . PHE B 1 351 ? 15.06694 162.54666 61.95873 1.000 9.70169 351 PHE B C 1
ATOM 8293 O O . PHE B 1 351 ? 15.56180 161.70655 61.20504 1.000 11.97691 351 PHE B O 1
ATOM 8301 N N . TYR B 1 352 ? 14.24974 162.21563 62.95518 1.000 11.87859 352 TYR B N 1
ATOM 8302 C CA . TYR B 1 352 ? 14.28537 160.85508 63.50135 1.000 14.97023 352 TYR B CA 1
ATOM 8303 C C . TYR B 1 352 ? 13.21204 159.95465 62.88692 1.000 13.78736 352 TYR B C 1
ATOM 8304 O O . TYR B 1 352 ? 12.27676 159.52309 63.55949 1.000 11.47195 352 TYR B O 1
ATOM 8313 N N . MET B 1 353 ? 13.36815 159.59472 61.61195 1.000 14.12723 353 MET B N 1
ATOM 8314 C CA . MET B 1 353 ? 12.45421 158.56487 61.13912 1.000 13.85751 353 MET B CA 1
ATOM 8315 C C . MET B 1 353 ? 12.86957 157.21461 61.72027 1.000 16.47857 353 MET B C 1
ATOM 8316 O O . MET B 1 353 ? 14.05951 156.94333 61.92704 1.000 13.72962 353 MET B O 1
ATOM 8321 N N . ASP B 1 354 ? 11.86218 156.42024 62.10191 1.000 10.60323 354 ASP B N 1
ATOM 8322 C CA . ASP B 1 354 ? 12.06977 155.13050 62.75120 1.000 13.17709 354 ASP B CA 1
ATOM 8323 C C . ASP B 1 354 ? 12.53853 154.12089 61.71226 1.000 14.33185 354 ASP B C 1
ATOM 8324 O O . ASP B 1 354 ? 11.75733 153.69937 60.84926 1.000 14.36188 354 ASP B O 1
ATOM 8329 N N . GLN B 1 355 ? 13.80823 153.71390 61.80028 1.000 12.96108 355 GLN B N 1
ATOM 8330 C CA . GLN B 1 355 ? 14.41879 152.88265 60.76506 1.000 12.02525 355 GLN B CA 1
ATOM 8331 C C . GLN B 1 355 ? 14.81423 151.49656 61.25795 1.000 12.13784 355 GLN B C 1
ATOM 8332 O O . GLN B 1 355 ? 15.46825 150.74739 60.51889 1.000 13.92830 355 GLN B O 1
ATOM 8338 N N . GLU B 1 356 ? 14.40119 151.11597 62.46474 1.000 11.77675 356 GLU B N 1
ATOM 8339 C CA . GLU B 1 356 ? 14.74125 149.82393 63.05307 1.000 15.45102 356 GLU B CA 1
ATOM 8340 C C . GLU B 1 356 ? 13.53339 149.26749 63.79333 1.000 13.04126 356 GLU B C 1
ATOM 8341 O O . GLU B 1 356 ? 12.99827 149.93587 64.68006 1.000 13.37346 356 GLU B O 1
ATOM 8347 N N . ASP B 1 357 ? 13.14327 148.03879 63.47206 1.000 10.28498 357 ASP B N 1
ATOM 8348 C CA . ASP B 1 357 ? 12.11784 147.31244 64.21452 1.000 15.57672 357 ASP B CA 1
ATOM 8349 C C . ASP B 1 357 ? 12.68162 145.96931 64.65583 1.000 15.82224 357 ASP B C 1
ATOM 8350 O O . ASP B 1 357 ? 13.40873 145.31604 63.89651 1.000 17.50190 357 ASP B O 1
ATOM 8355 N N . LEU B 1 358 ? 12.33726 145.54880 65.87278 1.000 12.25756 358 LEU B N 1
ATOM 8356 C CA . LEU B 1 358 ? 12.73731 144.23768 66.38000 1.000 14.27079 358 LEU B CA 1
ATOM 8357 C C . LEU B 1 358 ? 11.65307 143.21191 66.07234 1.000 12.31223 358 LEU B C 1
ATOM 8358 O O . LEU B 1 358 ? 10.49642 143.41362 66.43759 1.000 17.01793 358 LEU B O 1
ATOM 8363 N N . TYR B 1 359 ? 12.01847 142.12286 65.39000 1.000 11.12658 359 TYR B N 1
ATOM 8364 C CA . TYR B 1 359 ? 11.06039 141.06917 65.03774 1.000 11.59176 359 TYR B CA 1
ATOM 8365 C C . TYR B 1 359 ? 11.27308 139.85542 65.94164 1.000 15.90380 359 TYR B C 1
ATOM 8366 O O . TYR B 1 359 ? 12.41609 139.43803 66.16736 1.000 16.23072 359 TYR B O 1
ATOM 8375 N N . VAL B 1 360 ? 10.17189 139.30537 66.46612 1.000 14.49040 360 VAL B N 1
ATOM 8376 C CA . VAL B 1 360 ? 10.19019 138.22493 67.45200 1.000 16.28501 360 VAL B CA 1
ATOM 8377 C C . VAL B 1 360 ? 9.51734 136.99546 66.85242 1.000 17.19495 360 VAL B C 1
ATOM 8378 O O . VAL B 1 360 ? 8.37623 137.08085 66.39562 1.000 14.86765 360 VAL B O 1
ATOM 8382 N N . TYR B 1 361 ? 10.20365 135.84846 66.88753 1.000 20.67858 361 TYR B N 1
ATOM 8383 C CA . TYR B 1 361 ? 9.76525 134.65676 66.17132 1.000 17.53243 361 TYR B CA 1
ATOM 8384 C C . TYR B 1 361 ? 9.58451 133.45334 67.09439 1.000 21.41462 361 TYR B C 1
ATOM 8385 O O . TYR B 1 361 ? 10.26956 133.31868 68.11157 1.000 21.87383 361 TYR B O 1
ATOM 8394 N N . GLU B 1 362 ? 8.68981 132.54710 66.69691 1.000 23.84833 362 GLU B N 1
ATOM 8395 C CA . GLU B 1 362 ? 8.60831 131.20392 67.27039 1.000 22.40897 362 GLU B CA 1
ATOM 8396 C C . GLU B 1 362 ? 9.34054 130.24078 66.34606 1.000 20.90814 362 GLU B C 1
ATOM 8397 O O . GLU B 1 362 ? 9.10992 130.24865 65.13320 1.000 25.55779 362 GLU B O 1
ATOM 8399 N N . THR B 1 363 ? 10.23048 129.42637 66.90188 1.000 25.72345 363 THR B N 1
ATOM 8400 C CA . THR B 1 363 ? 10.96348 128.48053 66.07348 1.000 25.25854 363 THR B CA 1
ATOM 8401 C C . THR B 1 363 ? 10.44174 127.06271 66.28708 1.000 32.13994 363 THR B C 1
ATOM 8402 O O . THR B 1 363 ? 9.84763 126.72893 67.31721 1.000 28.15248 363 THR B O 1
ATOM 8406 N N . ASP B 1 364 ? 10.66349 126.23773 65.28355 1.000 28.52358 364 ASP B N 1
ATOM 8407 C CA . ASP B 1 364 ? 10.15264 124.87264 65.28784 1.000 31.84322 364 ASP B CA 1
ATOM 8408 C C . ASP B 1 364 ? 10.91296 124.00961 66.29029 1.000 23.62238 364 ASP B C 1
ATOM 8409 O O . ASP B 1 364 ? 12.14217 123.89402 66.18615 1.000 27.28244 364 ASP B O 1
ATOM 8414 N N . PRO B 1 365 ? 10.24564 123.38697 67.26354 1.000 33.15955 365 PRO B N 1
ATOM 8415 C CA . PRO B 1 365 ? 10.98264 122.49549 68.17368 1.000 36.68956 365 PRO B CA 1
ATOM 8416 C C . PRO B 1 365 ? 11.73617 121.39845 67.44098 1.000 38.59685 365 PRO B C 1
ATOM 8417 O O . PRO B 1 365 ? 12.80683 120.98632 67.90231 1.000 41.29699 365 PRO B O 1
ATOM 8421 N N . ALA B 1 366 ? 11.21987 120.92613 66.30210 1.000 35.41328 366 ALA B N 1
ATOM 8422 C CA . ALA B 1 366 ? 11.91224 119.93167 65.48744 1.000 40.68172 366 ALA B CA 1
ATOM 8423 C C . ALA B 1 366 ? 13.00409 120.52397 64.60686 1.000 41.99958 366 ALA B C 1
ATOM 8424 O O . ALA B 1 366 ? 13.82052 119.76677 64.06675 1.000 38.19846 366 ALA B O 1
ATOM 8426 N N . GLN B 1 367 ? 13.06128 121.84847 64.47335 1.000 35.27056 367 GLN B N 1
ATOM 8427 C CA . GLN B 1 367 ? 14.00889 122.48401 63.56676 1.000 37.13286 367 GLN B CA 1
ATOM 8428 C C . GLN B 1 367 ? 14.21324 123.93173 63.99025 1.000 33.91507 367 GLN B C 1
ATOM 8429 O O . GLN B 1 367 ? 13.46257 124.81796 63.55997 1.000 27.47418 367 GLN B O 1
ATOM 8435 N N . PRO B 1 368 ? 15.19949 124.20438 64.84886 1.000 30.82121 368 PRO B N 1
ATOM 8436 C CA . PRO B 1 368 ? 15.33756 125.56104 65.40306 1.000 33.59752 368 PRO B CA 1
ATOM 8437 C C . PRO B 1 368 ? 15.71760 126.61004 64.37119 1.000 28.23434 368 PRO B C 1
ATOM 8438 O O . PRO B 1 368 ? 15.59325 127.80259 64.66572 1.000 31.97639 368 PRO B O 1
ATOM 8442 N N . LYS B 1 369 ? 16.17693 126.21394 63.18617 1.000 30.14123 369 LYS B N 1
ATOM 8443 C CA . LYS B 1 369 ? 16.47162 127.14669 62.10302 1.000 29.57521 369 LYS B CA 1
ATOM 8444 C C . LYS B 1 369 ? 15.25009 127.46616 61.24871 1.000 25.25366 369 LYS B C 1
ATOM 8445 O O . LYS B 1 369 ? 15.40259 128.03235 60.16010 1.000 29.13427 369 LYS B O 1
ATOM 8451 N N . SER B 1 370 ? 14.05746 127.08025 61.68152 1.000 24.38375 370 SER B N 1
ATOM 8452 C CA . SER B 1 370 ? 12.82813 127.43397 60.98946 1.000 23.21555 370 SER B CA 1
ATOM 8453 C C . SER B 1 370 ? 11.90705 128.17865 61.94546 1.000 28.24543 370 SER B C 1
ATOM 8454 O O . SER B 1 370 ? 11.78975 127.81335 63.11878 1.000 28.61105 370 SER B O 1
ATOM 8457 N N . TYR B 1 371 ? 11.22735 129.20173 61.43066 1.000 22.24905 371 TYR B N 1
ATOM 8458 C CA . TYR B 1 371 ? 10.35543 130.04042 62.23799 1.000 22.62749 371 TYR B CA 1
ATOM 8459 C C . TYR B 1 371 ? 8.97039 130.08663 61.60848 1.000 23.20048 371 TYR B C 1
ATOM 8460 O O . TYR B 1 371 ? 8.81735 129.95520 60.38916 1.000 21.57873 371 TYR B O 1
ATOM 8469 N N . ARG B 1 372 ? 7.96275 130.29149 62.45319 1.000 23.45546 372 ARG B N 1
ATOM 8470 C CA . ARG B 1 372 ? 6.58536 130.31601 61.98256 1.000 22.95808 372 ARG B CA 1
ATOM 8471 C C . ARG B 1 372 ? 6.30439 131.59334 61.20070 1.000 26.02670 372 ARG B C 1
ATOM 8472 O O . ARG B 1 372 ? 6.57314 132.69909 61.67999 1.000 22.46841 372 ARG B O 1
ATOM 8480 N N . TYR B 1 373 ? 5.76669 131.44017 59.98949 1.000 23.01400 373 TYR B N 1
ATOM 8481 C CA . TYR B 1 373 ? 5.40173 132.57960 59.15500 1.000 22.18944 373 TYR B CA 1
ATOM 8482 C C . TYR B 1 373 ? 4.13703 132.24211 58.37036 1.000 25.75270 373 TYR B C 1
ATOM 8483 O O . TYR B 1 373 ? 4.15270 131.34532 57.52353 1.000 19.27718 373 TYR B O 1
ATOM 8492 N N . ARG B 1 374 ? 3.04821 132.95757 58.65665 1.000 28.17799 374 ARG B N 1
ATOM 8493 C CA . ARG B 1 374 ? 1.76790 132.79145 57.96856 1.000 23.71920 374 ARG B CA 1
ATOM 8494 C C . ARG B 1 374 ? 1.35791 131.32133 57.89239 1.000 20.31604 374 ARG B C 1
ATOM 8495 O O . ARG B 1 374 ? 1.04416 130.78792 56.82805 1.000 28.39404 374 ARG B O 1
ATOM 8503 N N . GLY B 1 375 ? 1.36703 130.66608 59.05038 1.000 25.37602 375 GLY B N 1
ATOM 8504 C CA . GLY B 1 375 ? 0.89248 129.30359 59.18472 1.000 24.14546 375 GLY B CA 1
ATOM 8505 C C . GLY B 1 375 ? 1.79238 128.23203 58.62088 1.000 34.38726 375 GLY B C 1
ATOM 8506 O O . GLY B 1 375 ? 1.34257 127.10472 58.43195 1.000 35.95905 375 GLY B O 1
ATOM 8507 N N . ARG B 1 376 ? 3.06226 128.53951 58.37264 1.000 34.13959 376 ARG B N 1
ATOM 8508 C CA . ARG B 1 376 ? 4.01222 127.58216 57.82526 1.000 28.42994 376 ARG B CA 1
ATOM 8509 C C . ARG B 1 376 ? 5.34343 127.74755 58.54085 1.000 27.41066 376 ARG B C 1
ATOM 8510 O O . ARG B 1 376 ? 5.64321 128.81172 59.07991 1.000 27.91152 376 ARG B O 1
ATOM 8518 N N . TRP B 1 377 ? 6.11602 126.67065 58.59733 1.000 28.89958 377 TRP B N 1
ATOM 8519 C CA . TRP B 1 377 ? 7.49451 126.76735 59.05261 1.000 25.85276 377 TRP B CA 1
ATOM 8520 C C . TRP B 1 377 ? 8.34619 127.25266 57.88673 1.000 27.85741 377 TRP B C 1
ATOM 8521 O O . TRP B 1 377 ? 8.30535 126.66660 56.79834 1.000 26.39230 377 TRP B O 1
ATOM 8532 N N . GLU B 1 378 ? 9.05638 128.36377 58.08881 1.000 23.05113 378 GLU B N 1
ATOM 8533 C CA . GLU B 1 378 ? 9.89506 128.96159 57.06074 1.000 23.39622 378 GLU B CA 1
ATOM 8534 C C . GLU B 1 378 ? 11.35930 128.83670 57.45302 1.000 26.02940 378 GLU B C 1
ATOM 8535 O O . GLU B 1 378 ? 11.70843 129.15286 58.59816 1.000 21.92782 378 GLU B O 1
ATOM 8541 N N . PRO B 1 379 ? 12.23410 128.34898 56.57018 1.000 25.21939 379 PRO B N 1
ATOM 8542 C CA . PRO B 1 379 ? 13.63846 128.13751 56.95607 1.000 24.76382 379 PRO B CA 1
ATOM 8543 C C . PRO B 1 379 ? 14.42101 129.44113 56.95618 1.000 23.84939 379 PRO B C 1
ATOM 8544 O O . PRO B 1 379 ? 14.26231 130.27646 56.06786 1.000 21.04840 379 PRO B O 1
ATOM 8548 N N . MET B 1 380 ? 15.28164 129.60722 57.95612 1.000 17.45131 380 MET B N 1
ATOM 8549 C CA . MET B 1 380 ? 16.24273 130.69520 57.91994 1.000 22.29614 380 MET B CA 1
ATOM 8550 C C . MET B 1 380 ? 17.28112 130.45583 56.82903 1.000 21.37988 380 MET B C 1
ATOM 8551 O O . MET B 1 380 ? 17.57267 129.31919 56.46149 1.000 24.82804 380 MET B O 1
ATOM 8556 N N . GLU B 1 381 ? 17.84722 131.54754 56.32502 1.000 21.40504 381 GLU B N 1
ATOM 8557 C CA . GLU B 1 381 ? 19.06008 131.49815 55.51819 1.000 22.17122 381 GLU B CA 1
ATOM 8558 C C . GLU B 1 381 ? 20.27365 131.59060 56.43544 1.000 26.91249 381 GLU B C 1
ATOM 8559 O O . GLU B 1 381 ? 20.31477 132.43653 57.33802 1.000 25.67879 381 GLU B O 1
ATOM 8565 N N . THR B 1 382 ? 21.23367 130.68899 56.24384 1.000 19.94149 382 THR B N 1
ATOM 8566 C CA . THR B 1 382 ? 22.43349 130.64608 57.06848 1.000 18.90320 382 THR B CA 1
ATOM 8567 C C . THR B 1 382 ? 23.66552 130.84599 56.19726 1.000 25.82396 382 THR B C 1
ATOM 8568 O O . THR B 1 382 ? 23.84416 130.13869 55.20261 1.000 24.07673 382 THR B O 1
ATOM 8572 N N . ILE B 1 383 ? 24.51348 131.80246 56.56921 1.000 21.22230 383 ILE B N 1
ATOM 8573 C CA . ILE B 1 383 ? 25.77649 132.02427 55.87384 1.000 19.66659 383 ILE B CA 1
ATOM 8574 C C . ILE B 1 383 ? 26.92698 131.64856 56.80156 1.000 25.62138 383 ILE B C 1
ATOM 8575 O O . ILE B 1 383 ? 26.85850 131.81911 58.02501 1.000 21.34251 383 ILE B O 1
ATOM 8580 N N . THR B 1 384 ? 27.99387 131.13479 56.20426 1.000 20.58218 384 THR B N 1
ATOM 8581 C CA . THR B 1 384 ? 29.19993 130.76321 56.92645 1.000 24.73015 384 THR B CA 1
ATOM 8582 C C . THR B 1 384 ? 30.27378 131.82115 56.70637 1.000 22.81590 384 THR B C 1
ATOM 8583 O O . THR B 1 384 ? 30.44260 132.32054 55.59259 1.000 24.30460 384 THR B O 1
ATOM 8587 N N . GLU B 1 385 ? 30.97703 132.18388 57.77782 1.000 25.75384 385 GLU B N 1
ATOM 8588 C CA . GLU B 1 385 ? 32.06065 133.15279 57.70333 1.000 24.23228 385 GLU B CA 1
ATOM 8589 C C . GLU B 1 385 ? 33.32023 132.58142 58.34225 1.000 25.35512 385 GLU B C 1
ATOM 8590 O O . GLU B 1 385 ? 33.25606 131.84095 59.32643 1.000 24.80364 385 GLU B O 1
ATOM 8596 N N . LYS B 1 386 ? 34.46820 132.94876 57.78128 1.000 24.84194 386 LYS B N 1
ATOM 8597 C CA . LYS B 1 386 ? 35.77419 132.58645 58.32944 1.000 23.83241 386 LYS B CA 1
ATOM 8598 C C . LYS B 1 386 ? 36.35969 133.81085 59.02384 1.000 20.86346 386 LYS B C 1
ATOM 8599 O O . LYS B 1 386 ? 36.54032 134.85457 58.39064 1.000 21.19450 386 LYS B O 1
ATOM 8605 N N . ILE B 1 387 ? 36.66695 133.69026 60.30966 1.000 22.65334 387 ILE B N 1
ATOM 8606 C CA . ILE B 1 387 ? 37.17960 134.81272 61.09189 1.000 22.02431 387 ILE B CA 1
ATOM 8607 C C . ILE B 1 387 ? 38.60921 134.47854 61.51665 1.000 25.68750 387 ILE B C 1
ATOM 8608 O O . ILE B 1 387 ? 38.83402 133.56135 62.31359 1.000 24.98426 387 ILE B O 1
ATOM 8613 N N . THR B 1 388 ? 39.57790 135.19882 60.96582 1.000 27.17397 388 THR B N 1
ATOM 8614 C CA . THR B 1 388 ? 40.96837 134.99119 61.33862 1.000 26.62724 388 THR B CA 1
ATOM 8615 C C . THR B 1 388 ? 41.24317 135.59519 62.70733 1.000 29.14285 388 THR B C 1
ATOM 8616 O O . THR B 1 388 ? 40.76886 136.68966 63.03059 1.000 22.31392 388 THR B O 1
ATOM 8620 N N . VAL B 1 389 ? 42.00292 134.87125 63.52338 1.000 27.09294 389 VAL B N 1
ATOM 8621 C CA . VAL B 1 389 ? 42.26592 135.28285 64.89800 1.000 24.79036 389 VAL B CA 1
ATOM 8622 C C . VAL B 1 389 ? 43.76980 135.27608 65.11858 1.000 33.40562 389 VAL B C 1
ATOM 8623 O O . VAL B 1 389 ? 44.42799 134.25040 64.89902 1.000 27.19510 389 VAL B O 1
ATOM 8627 N N . ARG B 1 390 ? 44.30636 136.41338 65.55857 1.000 26.20963 390 ARG B N 1
ATOM 8628 C CA . ARG B 1 390 ? 45.72950 136.51123 65.85233 1.000 30.66607 390 ARG B CA 1
ATOM 8629 C C . ARG B 1 390 ? 46.09335 135.50293 66.93161 1.000 30.45728 390 ARG B C 1
ATOM 8630 O O . ARG B 1 390 ? 45.45391 135.45143 67.98673 1.000 24.43726 390 ARG B O 1
ATOM 8638 N N . GLY B 1 391 ? 47.13205 134.71293 66.68128 1.000 34.74130 391 GLY B N 1
ATOM 8639 C CA . GLY B 1 391 ? 47.50936 133.68932 67.63232 1.000 37.51039 391 GLY B CA 1
ATOM 8640 C C . GLY B 1 391 ? 46.90008 132.32754 67.38383 1.000 38.56116 391 GLY B C 1
ATOM 8641 O O . GLY B 1 391 ? 47.18297 131.39350 68.14225 1.000 34.96986 391 GLY B O 1
ATOM 8642 N N . GLU B 1 392 ? 46.04412 132.19281 66.37784 1.000 32.91986 392 GLU B N 1
ATOM 8643 C CA . GLU B 1 392 ? 45.47438 130.91346 65.98471 1.000 33.49459 392 GLU B CA 1
ATOM 8644 C C . GLU B 1 392 ? 45.82656 130.68250 64.52416 1.000 29.81127 392 GLU B C 1
ATOM 8645 O O . GLU B 1 392 ? 45.77399 131.61356 63.71772 1.000 35.56586 392 GLU B O 1
ATOM 8651 N N . ALA B 1 393 ? 46.24354 129.45870 64.19473 1.000 31.69338 393 ALA B N 1
ATOM 8652 C CA . ALA B 1 393 ? 46.67547 129.16469 62.82996 1.000 34.43123 393 ALA B CA 1
ATOM 8653 C C . ALA B 1 393 ? 45.49026 129.01796 61.88654 1.000 33.66073 393 ALA B C 1
ATOM 8654 O O . ALA B 1 393 ? 45.54136 129.47720 60.74243 1.000 35.69440 393 ALA B O 1
ATOM 8656 N N . GLU B 1 394 ? 44.43060 128.36201 62.33515 1.000 39.90034 394 GLU B N 1
ATOM 8657 C CA . GLU B 1 394 ? 43.27481 128.22049 61.46205 1.000 41.20781 394 GLU B CA 1
ATOM 8658 C C . GLU B 1 394 ? 42.22836 129.28728 61.75679 1.000 36.41525 394 GLU B C 1
ATOM 8659 O O . GLU B 1 394 ? 42.01171 129.63542 62.91942 1.000 33.14599 394 GLU B O 1
ATOM 8665 N N . PRO B 1 395 ? 41.55650 129.83028 60.74474 1.000 30.86520 395 PRO B N 1
ATOM 8666 C CA . PRO B 1 395 ? 40.43506 130.73762 61.01950 1.000 34.13649 395 PRO B CA 1
ATOM 8667 C C . PRO B 1 395 ? 39.27217 130.00381 61.67095 1.000 31.80196 395 PRO B C 1
ATOM 8668 O O . PRO B 1 395 ? 39.04502 128.81492 61.43499 1.000 43.48779 395 PRO B O 1
ATOM 8672 N N . ARG B 1 396 ? 38.52801 130.73251 62.50002 1.000 26.57518 396 ARG B N 1
ATOM 8673 C CA . ARG B 1 396 ? 37.30381 130.19414 63.07896 1.000 27.45093 396 ARG B CA 1
ATOM 8674 C C . ARG B 1 396 ? 36.20200 130.15459 62.02922 1.000 27.58328 396 ARG B C 1
ATOM 8675 O O . ARG B 1 396 ? 36.10075 131.04345 61.17812 1.000 26.03290 396 ARG B O 1
ATOM 8683 N N . THR B 1 397 ? 35.37834 129.11515 62.08590 1.000 27.21755 397 THR B N 1
ATOM 8684 C CA . THR B 1 397 ? 34.17565 129.02466 61.26749 1.000 30.84972 397 THR B CA 1
ATOM 8685 C C . THR B 1 397 ? 32.98092 129.40281 62.13609 1.000 28.15152 397 THR B C 1
ATOM 8686 O O . THR B 1 397 ? 32.76215 128.79530 63.18573 1.000 31.02899 397 THR B O 1
ATOM 8690 N N . VAL B 1 398 ? 32.23242 130.42831 61.71537 1.000 27.71598 398 VAL B N 1
ATOM 8691 C CA . VAL B 1 398 ? 31.02874 130.87177 62.40704 1.000 20.20479 398 VAL B CA 1
ATOM 8692 C C . VAL B 1 398 ? 29.87996 130.89819 61.40632 1.000 22.18180 398 VAL B C 1
ATOM 8693 O O . VAL B 1 398 ? 30.08013 130.91259 60.19156 1.000 22.96873 398 VAL B O 1
ATOM 8697 N N . THR B 1 399 ? 28.66182 130.87337 61.92254 1.000 22.20148 399 THR B N 1
ATOM 8698 C CA . THR B 1 399 ? 27.49842 131.00885 61.05907 1.000 24.59516 399 THR B CA 1
ATOM 8699 C C . THR B 1 399 ? 26.67356 132.19522 61.51924 1.000 21.95038 399 THR B C 1
ATOM 8700 O O . THR B 1 399 ? 26.70820 132.57344 62.69514 1.000 21.03817 399 THR B O 1
ATOM 8704 N N . ILE B 1 400 ? 25.93876 132.77764 60.56951 1.000 22.14018 400 ILE B N 1
ATOM 8705 C CA . ILE B 1 400 ? 24.98421 133.85034 60.82780 1.000 21.12602 400 ILE B CA 1
ATOM 8706 C C . ILE B 1 400 ? 23.67028 133.46064 60.16842 1.000 21.09094 400 ILE B C 1
ATOM 8707 O O . ILE B 1 400 ? 23.64851 133.11203 58.98056 1.000 20.00555 400 ILE B O 1
ATOM 8712 N N . ASP B 1 401 ? 22.58333 133.51153 60.93103 1.000 17.99170 401 ASP B N 1
ATOM 8713 C CA . ASP B 1 401 ? 21.26000 133.21094 60.41165 1.000 17.04387 401 ASP B CA 1
ATOM 8714 C C . ASP B 1 401 ? 20.50863 134.50178 60.09767 1.000 21.22976 401 ASP B C 1
ATOM 8715 O O . ASP B 1 401 ? 20.66428 135.51655 60.78546 1.000 15.41456 401 ASP B O 1
ATOM 8720 N N . PHE B 1 402 ? 19.69194 134.44605 59.04524 1.000 14.39763 402 PHE B N 1
ATOM 8721 C CA . PHE B 1 402 ? 18.79416 135.51864 58.64380 1.000 15.06680 402 PHE B CA 1
ATOM 8722 C C . PHE B 1 402 ? 17.37401 134.97908 58.51479 1.000 17.28794 402 PHE B C 1
ATOM 8723 O O . PHE B 1 402 ? 17.17131 133.87045 58.01431 1.000 19.19422 402 PHE B O 1
ATOM 8731 N N . THR B 1 403 ? 16.39736 135.74420 58.98916 1.000 13.28937 403 THR B N 1
ATOM 8732 C CA . THR B 1 403 ? 15.01162 135.53216 58.58440 1.000 14.67821 403 THR B CA 1
ATOM 8733 C C . THR B 1 403 ? 14.74513 136.33720 57.31851 1.000 17.99083 403 THR B C 1
ATOM 8734 O O . THR B 1 403 ? 15.62073 137.04190 56.80718 1.000 14.54336 403 THR B O 1
ATOM 8738 N N . ARG B 1 404 ? 13.51640 136.26003 56.80498 1.000 13.79781 404 ARG B N 1
ATOM 8739 C CA . ARG B 1 404 ? 13.18669 137.10488 55.66787 1.000 15.54051 404 ARG B CA 1
ATOM 8740 C C . ARG B 1 404 ? 13.26964 138.58744 56.00391 1.000 16.59133 404 ARG B C 1
ATOM 8741 O O . ARG B 1 404 ? 13.26141 139.41107 55.08394 1.000 15.03687 404 ARG B O 1
ATOM 8749 N N . HIS B 1 405 ? 13.34897 138.95319 57.28393 1.000 14.60026 405 HIS B N 1
ATOM 8750 C CA . HIS B 1 405 ? 13.33810 140.36379 57.65577 1.000 15.09758 405 HIS B CA 1
ATOM 8751 C C . HIS B 1 405 ? 14.71584 140.91861 58.00220 1.000 19.05080 405 HIS B C 1
ATOM 8752 O O . HIS B 1 405 ? 14.91791 142.13091 57.88890 1.000 15.70551 405 HIS B O 1
ATOM 8759 N N . GLY B 1 406 ? 15.66113 140.08029 58.41375 1.000 15.06184 406 GLY B N 1
ATOM 8760 C CA . GLY B 1 406 ? 16.99732 140.56121 58.69030 1.000 15.86332 406 GLY B CA 1
ATOM 8761 C C . GLY B 1 406 ? 17.82993 139.56151 59.46362 1.000 17.08452 406 GLY B C 1
ATOM 8762 O O . GLY B 1 406 ? 17.41781 138.41911 59.69007 1.000 13.13143 406 GLY B O 1
ATOM 8763 N N . PRO B 1 407 ? 19.01635 139.98097 59.90553 1.000 14.53687 407 PRO B N 1
ATOM 8764 C CA . PRO B 1 407 ? 19.88559 139.06103 60.65059 1.000 16.97759 407 PRO B CA 1
ATOM 8765 C C . PRO B 1 407 ? 19.31542 138.71748 62.01990 1.000 15.36971 407 PRO B C 1
ATOM 8766 O O . PRO B 1 407 ? 18.73660 139.56359 62.70450 1.000 14.45181 407 PRO B O 1
ATOM 8770 N N . VAL B 1 408 ? 19.51472 137.46376 62.42256 1.000 14.56886 408 VAL B N 1
ATOM 8771 C CA . VAL B 1 408 ? 19.12245 136.99778 63.75411 1.000 15.35230 408 VAL B CA 1
ATOM 8772 C C . VAL B 1 408 ? 20.15169 137.48859 64.75754 1.000 15.60324 408 VAL B C 1
ATOM 8773 O O . VAL B 1 408 ? 21.31111 137.06443 64.72140 1.000 15.79579 408 VAL B O 1
ATOM 8777 N N . LEU B 1 409 ? 19.71475 138.35087 65.68461 1.000 18.50834 409 LEU B N 1
ATOM 8778 C CA . LEU B 1 409 ? 20.61036 138.89090 66.70651 1.000 18.92616 409 LEU B CA 1
ATOM 8779 C C . LEU B 1 409 ? 20.82202 137.92424 67.86283 1.000 17.69069 409 LEU B C 1
ATOM 8780 O O . LEU B 1 409 ? 21.88162 137.94408 68.49748 1.000 20.64224 409 LEU B O 1
ATOM 8785 N N . HIS B 1 410 ? 19.83041 137.08958 68.15018 1.000 20.21001 410 HIS B N 1
ATOM 8786 C CA . HIS B 1 410 ? 19.85252 136.21602 69.31033 1.000 19.35232 410 HIS B CA 1
ATOM 8787 C C . HIS B 1 410 ? 18.81242 135.13211 69.09603 1.000 21.20898 410 HIS B C 1
ATOM 8788 O O . HIS B 1 410 ? 17.78289 135.35800 68.45346 1.000 17.80501 410 HIS B O 1
ATOM 8795 N N . ALA B 1 411 ? 19.09305 133.94978 69.62418 1.000 20.24359 411 ALA B N 1
ATOM 8796 C CA . ALA B 1 411 ? 18.12213 132.87140 69.58776 1.000 21.52142 411 ALA B CA 1
ATOM 8797 C C . ALA B 1 411 ? 18.21742 132.10688 70.89417 1.000 23.66988 411 ALA B C 1
ATOM 8798 O O . ALA B 1 411 ? 19.28630 132.02746 71.50682 1.000 22.44598 411 ALA B O 1
ATOM 8800 N N . ASP B 1 412 ? 17.08457 131.56566 71.32565 1.000 23.74694 412 ASP B N 1
ATOM 8801 C CA . ASP B 1 412 ? 17.02684 130.72952 72.52054 1.000 24.68767 412 ASP B CA 1
ATOM 8802 C C . ASP B 1 412 ? 16.25246 129.48094 72.12733 1.000 24.78053 412 ASP B C 1
ATOM 8803 O O . ASP B 1 412 ? 15.01856 129.49665 72.08226 1.000 27.12588 412 ASP B O 1
ATOM 8808 N N . ASP B 1 413 ? 16.97623 128.40111 71.83569 1.000 25.80176 413 ASP B N 1
ATOM 8809 C CA . ASP B 1 413 ? 16.30315 127.20090 71.36002 1.000 33.72049 413 ASP B CA 1
ATOM 8810 C C . ASP B 1 413 ? 15.51922 126.51230 72.46736 1.000 31.19637 413 ASP B C 1
ATOM 8811 O O . ASP B 1 413 ? 14.54716 125.81068 72.17223 1.000 31.48343 413 ASP B O 1
ATOM 8816 N N . ALA B 1 414 ? 15.88970 126.73439 73.73086 1.000 34.26059 414 ALA B N 1
ATOM 8817 C CA . ALA B 1 414 ? 15.14791 126.13597 74.83599 1.000 28.65372 414 ALA B CA 1
ATOM 8818 C C . ALA B 1 414 ? 13.69197 126.58330 74.83579 1.000 34.72537 414 ALA B C 1
ATOM 8819 O O . ALA B 1 414 ? 12.78858 125.76742 75.05598 1.000 38.43586 414 ALA B O 1
ATOM 8821 N N . SER B 1 415 ? 13.44441 127.87970 74.61260 1.000 30.41870 415 SER B N 1
ATOM 8822 C CA . SER B 1 415 ? 12.09877 128.44315 74.57195 1.000 21.79474 415 SER B CA 1
ATOM 8823 C C . SER B 1 415 ? 11.57134 128.62997 73.15380 1.000 23.15590 415 SER B C 1
ATOM 8824 O O . SER B 1 415 ? 10.51137 129.23207 72.97914 1.000 25.35670 415 SER B O 1
ATOM 8827 N N . HIS B 1 416 ? 12.29879 128.15919 72.13860 1.000 25.25500 416 HIS B N 1
ATOM 8828 C CA . HIS B 1 416 ? 11.82410 128.18247 70.74940 1.000 24.87919 416 HIS B CA 1
ATOM 8829 C C . HIS B 1 416 ? 11.50654 129.60297 70.29226 1.000 23.51824 416 HIS B C 1
ATOM 8830 O O . HIS B 1 416 ? 10.43942 129.88201 69.73796 1.000 21.41607 416 HIS B O 1
ATOM 8837 N N . ARG B 1 417 ? 12.44866 130.50974 70.55706 1.000 25.54635 417 ARG B N 1
ATOM 8838 C CA . ARG B 1 417 ? 12.33712 131.90997 70.18233 1.000 29.12350 417 ARG B CA 1
ATOM 8839 C C . ARG B 1 417 ? 13.57540 132.32364 69.39819 1.000 24.24710 417 ARG B C 1
ATOM 8840 O O . ARG B 1 417 ? 14.67688 131.80763 69.62023 1.000 19.87568 417 ARG B O 1
ATOM 8848 N N . ALA B 1 418 ? 13.38671 133.27940 68.49386 1.000 22.14537 418 ALA B N 1
ATOM 8849 C CA . ALA B 1 418 ? 14.50398 133.94888 67.84433 1.000 18.97411 418 ALA B CA 1
ATOM 8850 C C . ALA B 1 418 ? 14.13465 135.41252 67.65209 1.000 17.67581 418 ALA B C 1
ATOM 8851 O O . ALA B 1 418 ? 12.95335 135.77358 67.62144 1.000 19.67269 418 ALA B O 1
ATOM 8853 N N . TRP B 1 419 ? 15.15798 136.25893 67.51978 1.000 16.71574 419 TRP B N 1
ATOM 8854 C CA . TRP B 1 419 ? 14.95928 137.70102 67.41067 1.000 20.20200 419 TRP B CA 1
ATOM 8855 C C . TRP B 1 419 ? 15.79897 138.22745 66.25822 1.000 16.85536 419 TRP B C 1
ATOM 8856 O O . TRP B 1 419 ? 16.99364 137.93196 66.18645 1.000 15.65306 419 TRP B O 1
ATOM 8867 N N . ALA B 1 420 ? 15.17692 138.97876 65.34582 1.000 15.39596 420 ALA B N 1
ATOM 8868 C CA . ALA B 1 420 ? 15.90335 139.53707 64.21836 1.000 14.54866 420 ALA B CA 1
ATOM 8869 C C . ALA B 1 420 ? 15.73475 141.04804 64.16893 1.000 13.15197 420 ALA B C 1
ATOM 8870 O O . ALA B 1 420 ? 14.70582 141.60078 64.57431 1.000 13.75507 420 ALA B O 1
ATOM 8872 N N . LEU B 1 421 ? 16.77728 141.71402 63.68630 1.000 12.99375 421 LEU B N 1
ATOM 8873 C CA . LEU B 1 421 ? 16.74210 143.14975 63.47713 1.000 15.68253 421 LEU B CA 1
ATOM 8874 C C . LEU B 1 421 ? 16.22613 143.43727 62.07363 1.000 12.86461 421 LEU B C 1
ATOM 8875 O O . LEU B 1 421 ? 16.85702 143.04735 61.08246 1.000 16.33366 421 LEU B O 1
ATOM 8880 N N . ARG B 1 422 ? 15.09206 144.11910 61.97577 1.000 10.55550 422 ARG B N 1
ATOM 8881 C CA . ARG B 1 422 ? 14.63069 144.59690 60.67714 1.000 11.66240 422 ARG B CA 1
ATOM 8882 C C . ARG B 1 422 ? 15.09698 146.04158 60.58751 1.000 16.55998 422 ARG B C 1
ATOM 8883 O O . ARG B 1 422 ? 14.44065 146.95417 61.10191 1.000 13.56715 422 ARG B O 1
ATOM 8891 N N . ALA B 1 423 ? 16.25810 146.23924 59.96424 1.000 14.89053 423 ALA B N 1
ATOM 8892 C CA . ALA B 1 423 ? 16.90876 147.53903 59.90268 1.000 11.16880 423 ALA B CA 1
ATOM 8893 C C . ALA B 1 423 ? 16.76318 148.07294 58.49194 1.000 12.38793 423 ALA B C 1
ATOM 8894 O O . ALA B 1 423 ? 17.21745 147.43514 57.53360 1.000 13.06556 423 ALA B O 1
ATOM 8896 N N . ALA B 1 424 ? 16.14493 149.24681 58.36411 1.000 10.35182 424 ALA B N 1
ATOM 8897 C CA . ALA B 1 424 ? 16.11194 149.88069 57.05291 1.000 10.03796 424 ALA B CA 1
ATOM 8898 C C . ALA B 1 424 ? 17.52306 150.20936 56.57422 1.000 13.16910 424 ALA B C 1
ATOM 8899 O O . ALA B 1 424 ? 17.75686 150.31591 55.36286 1.000 11.32186 424 ALA B O 1
ATOM 8901 N N . TRP B 1 425 ? 18.46708 150.37014 57.49969 1.000 11.89124 425 TRP B N 1
ATOM 8902 C CA . TRP B 1 425 ? 19.82126 150.73703 57.10896 1.000 10.53260 425 TRP B CA 1
ATOM 8903 C C . TRP B 1 425 ? 20.61770 149.56344 56.55594 1.000 11.45496 425 TRP B C 1
ATOM 8904 O O . TRP B 1 425 ? 21.79176 149.74108 56.18467 1.000 12.87179 425 TRP B O 1
ATOM 8915 N N . LEU B 1 426 ? 20.01555 148.38253 56.47568 1.000 12.78898 426 LEU B N 1
ATOM 8916 C CA . LEU B 1 426 ? 20.57672 147.26563 55.72573 1.000 12.87086 426 LEU B CA 1
ATOM 8917 C C . LEU B 1 426 ? 20.03385 147.18431 54.30117 1.000 15.57584 426 LEU B C 1
ATOM 8918 O O . LEU B 1 426 ? 20.42205 146.27842 53.54989 1.000 14.79331 426 LEU B O 1
ATOM 8923 N N . ASP B 1 427 ? 19.13267 148.07988 53.92227 1.000 11.92847 427 ASP B N 1
ATOM 8924 C CA . ASP B 1 427 ? 18.58827 148.05345 52.57418 1.000 9.74072 427 ASP B CA 1
ATOM 8925 C C . ASP B 1 427 ? 19.43609 148.94787 51.66890 1.000 13.35188 427 ASP B C 1
ATOM 8926 O O . ASP B 1 427 ? 20.34497 149.66094 52.11797 1.000 12.43769 427 ASP B O 1
ATOM 8931 N N . THR B 1 428 ? 19.11995 148.90983 50.38011 1.000 11.75068 428 THR B N 1
ATOM 8932 C CA . THR B 1 428 ? 19.85392 149.68343 49.38234 1.000 12.19761 428 THR B CA 1
ATOM 8933 C C . THR B 1 428 ? 19.86822 151.17526 49.72259 1.000 14.45196 428 THR B C 1
ATOM 8934 O O . THR B 1 428 ? 18.87512 151.73376 50.20043 1.000 14.76619 428 THR B O 1
ATOM 8938 N N . GLY B 1 429 ? 21.01483 151.81641 49.47894 1.000 10.39547 429 GLY B N 1
ATOM 8939 C CA . GLY B 1 429 ? 21.13496 153.26111 49.52998 1.000 10.31767 429 GLY B CA 1
ATOM 8940 C C . GLY B 1 429 ? 21.36073 153.86359 50.90173 1.000 18.22511 429 GLY B C 1
ATOM 8941 O O . GLY B 1 429 ? 21.19578 155.07728 51.06539 1.000 12.90156 429 GLY B O 1
ATOM 8942 N N . MET B 1 430 ? 21.75563 153.06607 51.89489 1.000 10.41431 430 MET B N 1
ATOM 8943 C CA . MET B 1 430 ? 21.80120 153.54296 53.27404 1.000 11.04882 430 MET B CA 1
ATOM 8944 C C . MET B 1 430 ? 23.22251 153.68339 53.81898 1.000 14.45179 430 MET B C 1
ATOM 8945 O O . MET B 1 430 ? 23.41271 153.72289 55.04466 1.000 11.47358 430 MET B O 1
ATOM 8950 N N . ALA B 1 431 ? 24.22139 153.75553 52.94919 1.000 9.84476 431 ALA B N 1
ATOM 8951 C CA . ALA B 1 431 ? 25.54850 154.15982 53.40929 1.000 11.08407 431 ALA B CA 1
ATOM 8952 C C . ALA B 1 431 ? 25.46682 155.58614 53.94832 1.000 9.59867 431 ALA B C 1
ATOM 8953 O O . ALA B 1 431 ? 25.09048 156.49924 53.20564 1.000 14.55291 431 ALA B O 1
ATOM 8955 N N . PRO B 1 432 ? 25.79223 155.81957 55.21389 1.000 11.71756 432 PRO B N 1
ATOM 8956 C CA . PRO B 1 432 ? 25.51685 157.13300 55.81859 1.000 10.05652 432 PRO B CA 1
ATOM 8957 C C . PRO B 1 432 ? 26.19938 158.28430 55.07437 1.000 13.54583 432 PRO B C 1
ATOM 8958 O O . PRO B 1 432 ? 27.39810 158.23780 54.78662 1.000 12.46929 432 PRO B O 1
ATOM 8962 N N . TYR B 1 433 ? 25.40108 159.31563 54.75464 1.000 11.24429 433 TYR B N 1
ATOM 8963 C CA . TYR B 1 433 ? 25.80447 160.59231 54.15246 1.000 13.61398 433 TYR B CA 1
ATOM 8964 C C . TYR B 1 433 ? 26.17636 160.51100 52.67815 1.000 14.72795 433 TYR B C 1
ATOM 8965 O O . TYR B 1 433 ? 26.44357 161.54856 52.06345 1.000 14.70608 433 TYR B O 1
ATOM 8974 N N . PHE B 1 434 ? 26.22210 159.30959 52.10026 1.000 13.05192 434 PHE B N 1
ATOM 8975 C CA . PHE B 1 434 ? 26.74915 159.20467 50.73846 1.000 13.44835 434 PHE B CA 1
ATOM 8976 C C . PHE B 1 434 ? 25.77291 159.74322 49.69335 1.000 14.97672 434 PHE B C 1
ATOM 8977 O O . PHE B 1 434 ? 26.17760 159.97637 48.54845 1.000 15.55086 434 PHE B O 1
ATOM 8985 N N . GLY B 1 435 ? 24.52598 160.02745 50.07954 1.000 16.37073 435 GLY B N 1
ATOM 8986 C CA . GLY B 1 435 ? 23.61943 160.75740 49.20988 1.000 15.03258 435 GLY B CA 1
ATOM 8987 C C . GLY B 1 435 ? 24.11394 162.14669 48.84249 1.000 17.47722 435 GLY B C 1
ATOM 8988 O O . GLY B 1 435 ? 23.58121 162.76583 47.91766 1.000 17.20617 435 GLY B O 1
ATOM 8989 N N . SER B 1 436 ? 25.10579 162.66384 49.56596 1.000 12.37229 436 SER B N 1
ATOM 8990 C CA . SER B 1 436 ? 25.67956 163.94828 49.19837 1.000 17.26518 436 SER B CA 1
ATOM 8991 C C . SER B 1 436 ? 26.32639 163.91127 47.82001 1.000 14.59067 436 SER B C 1
ATOM 8992 O O . SER B 1 436 ? 26.52347 164.96757 47.21331 1.000 18.22461 436 SER B O 1
ATOM 8995 N N . MET B 1 437 ? 26.63297 162.71754 47.30522 1.000 14.03599 437 MET B N 1
ATOM 8996 C CA . MET B 1 437 ? 27.07633 162.53968 45.92448 1.000 16.08091 437 MET B CA 1
ATOM 8997 C C . MET B 1 437 ? 26.19178 163.35891 45.00084 1.000 21.28716 437 MET B C 1
ATOM 8998 O O . MET B 1 437 ? 26.66649 164.01222 44.06198 1.000 20.36978 437 MET B O 1
ATOM 9003 N N . ASP B 1 438 ? 24.88807 163.31770 45.25198 1.000 13.12271 438 ASP B N 1
ATOM 9004 C CA . ASP B 1 438 ? 23.95751 163.92070 44.30800 1.000 17.18268 438 ASP B CA 1
ATOM 9005 C C . ASP B 1 438 ? 23.71970 165.40715 44.54787 1.000 20.83333 438 ASP B C 1
ATOM 9006 O O . ASP B 1 438 ? 23.02320 166.02451 43.73908 1.000 18.01366 438 ASP B O 1
ATOM 9011 N N . TYR B 1 439 ? 24.25744 166.01622 45.62168 1.000 17.41555 439 TYR B N 1
ATOM 9012 C CA . TYR B 1 439 ? 24.12358 167.47067 45.75183 1.000 16.14411 439 TYR B CA 1
ATOM 9013 C C . TYR B 1 439 ? 25.44427 168.23173 45.80539 1.000 12.78021 439 TYR B C 1
ATOM 9014 O O . TYR B 1 439 ? 25.42319 169.46780 45.81732 1.000 18.72581 439 TYR B O 1
ATOM 9023 N N . MET B 1 440 ? 26.58758 167.55024 45.79200 1.000 13.20404 440 MET B N 1
ATOM 9024 C CA . MET B 1 440 ? 27.86045 168.26991 45.74162 1.000 17.64981 440 MET B CA 1
ATOM 9025 C C . MET B 1 440 ? 27.93752 169.20319 44.54317 1.000 22.91020 440 MET B C 1
ATOM 9026 O O . MET B 1 440 ? 28.61845 170.23216 44.60260 1.000 16.80910 440 MET B O 1
ATOM 9031 N N . ARG B 1 441 ? 27.26358 168.85688 43.44872 1.000 16.13222 441 ARG B N 1
ATOM 9032 C CA . ARG B 1 441 ? 27.28373 169.65060 42.22652 1.000 19.42070 441 ARG B CA 1
ATOM 9033 C C . ARG B 1 441 ? 25.95244 170.34760 41.95746 1.000 20.54734 441 ARG B C 1
ATOM 9034 O O . ARG B 1 441 ? 25.76324 170.89428 40.86656 1.000 20.89210 441 ARG B O 1
ATOM 9042 N N . ALA B 1 442 ? 25.03695 170.37226 42.92612 1.000 15.98938 442 ALA B N 1
ATOM 9043 C CA . ALA B 1 442 ? 23.75203 171.02606 42.70694 1.000 17.70426 442 ALA B CA 1
ATOM 9044 C C . ALA B 1 442 ? 23.90980 172.54118 42.72784 1.000 17.71003 442 ALA B C 1
ATOM 9045 O O . ALA B 1 442 ? 24.66319 173.08905 43.53642 1.000 19.08282 442 ALA B O 1
ATOM 9047 N N . THR B 1 443 ? 23.17301 173.22503 41.84241 1.000 18.62046 443 THR B N 1
ATOM 9048 C CA . THR B 1 443 ? 23.32027 174.66431 41.67489 1.000 15.43410 443 THR B CA 1
ATOM 9049 C C . THR B 1 443 ? 22.10192 175.46902 42.07482 1.000 13.40003 443 THR B C 1
ATOM 9050 O O . THR B 1 443 ? 22.17691 176.70518 42.08351 1.000 17.49714 443 THR B O 1
ATOM 9054 N N . ASN B 1 444 ? 20.99391 174.82593 42.41953 1.000 15.11549 444 ASN B N 1
ATOM 9055 C CA . ASN B 1 444 ? 19.78522 175.55747 42.76709 1.000 16.16568 444 ASN B CA 1
ATOM 9056 C C . ASN B 1 444 ? 18.89174 174.64281 43.59553 1.000 16.91534 444 ASN B C 1
ATOM 9057 O O . ASN B 1 444 ? 19.21306 173.47380 43.84003 1.000 14.95208 444 ASN B O 1
ATOM 9062 N N . TRP B 1 445 ? 17.73922 175.18630 43.99264 1.000 13.74097 445 TRP B N 1
ATOM 9063 C CA . TRP B 1 445 ? 16.82660 174.48574 44.88747 1.000 13.01051 445 TRP B CA 1
ATOM 9064 C C . TRP B 1 445 ? 16.20039 173.26659 44.22596 1.000 19.38642 445 TRP B C 1
ATOM 9065 O O . TRP B 1 445 ? 16.00211 172.23727 44.88245 1.000 16.60782 445 TRP B O 1
ATOM 9076 N N . ASP B 1 446 ? 15.81908 173.37761 42.94990 1.000 14.56340 446 ASP B N 1
ATOM 9077 C CA . ASP B 1 446 ? 15.25284 172.22287 42.26007 1.000 16.68802 446 ASP B CA 1
ATOM 9078 C C . ASP B 1 446 ? 16.20918 171.04057 42.30357 1.000 17.79707 446 ASP B C 1
ATOM 9079 O O . ASP B 1 446 ? 15.78331 169.89892 42.51182 1.000 17.40367 446 ASP B O 1
ATOM 9084 N N . GLN B 1 447 ? 17.50808 171.29143 42.06799 1.000 14.75568 447 GLN B N 1
ATOM 9085 C CA . GLN B 1 447 ? 18.48308 170.20758 42.06188 1.000 13.65879 447 GLN B CA 1
ATOM 9086 C C . GLN B 1 447 ? 18.80107 169.72847 43.47380 1.000 16.09396 447 GLN B C 1
ATOM 9087 O O . GLN B 1 447 ? 19.05573 168.53616 43.68272 1.000 15.29867 447 GLN B O 1
ATOM 9093 N N . PHE B 1 448 ? 18.78984 170.62947 44.45299 1.000 13.46335 448 PHE B N 1
ATOM 9094 C CA . PHE B 1 448 ? 19.02863 170.19078 45.82376 1.000 16.28545 448 PHE B CA 1
ATOM 9095 C C . PHE B 1 448 ? 17.84242 169.38519 46.34197 1.000 16.85743 448 PHE B C 1
ATOM 9096 O O . PHE B 1 448 ? 18.02048 168.32656 46.95867 1.000 17.20049 448 PHE B O 1
ATOM 9104 N N . ARG B 1 449 ? 16.62199 169.85247 46.07394 1.000 14.65826 449 ARG B N 1
ATOM 9105 C CA . ARG B 1 449 ? 15.44241 169.07857 46.44863 1.000 20.41124 449 ARG B CA 1
ATOM 9106 C C . ARG B 1 449 ? 15.44814 167.71331 45.77338 1.000 18.44032 449 ARG B C 1
ATOM 9107 O O . ARG B 1 449 ? 15.07435 166.70543 46.38327 1.000 17.71829 449 ARG B O 1
ATOM 9115 N N . ALA B 1 450 ? 15.84848 167.66857 44.50353 1.000 14.23624 450 ALA B N 1
ATOM 9116 C CA . ALA B 1 450 ? 15.92701 166.39657 43.79027 1.000 12.82151 450 ALA B CA 1
ATOM 9117 C C . ALA B 1 450 ? 16.93176 165.45972 44.44886 1.000 18.48274 450 ALA B C 1
ATOM 9118 O O . ALA B 1 450 ? 16.66784 164.25969 44.60610 1.000 17.03460 450 ALA B O 1
ATOM 9120 N N . ALA B 1 451 ? 18.10520 165.98314 44.81103 1.000 12.69967 451 ALA B N 1
ATOM 9121 C CA . ALA B 1 451 ? 19.09508 165.15891 45.49013 1.000 15.79155 451 ALA B CA 1
ATOM 9122 C C . ALA B 1 451 ? 18.52311 164.57416 46.77289 1.000 15.76931 451 ALA B C 1
ATOM 9123 O O . ALA B 1 451 ? 18.72265 163.39021 47.07377 1.000 14.41043 451 ALA B O 1
ATOM 9125 N N . MET B 1 452 ? 17.79251 165.38718 47.53135 1.000 14.75252 452 MET B N 1
ATOM 9126 C CA . MET B 1 452 ? 17.24170 164.91533 48.79048 1.000 17.05573 452 MET B CA 1
ATOM 9127 C C . MET B 1 452 ? 16.14686 163.87463 48.58897 1.000 13.70456 452 MET B C 1
ATOM 9128 O O . MET B 1 452 ? 15.84147 163.13748 49.53115 1.000 14.82830 452 MET B O 1
ATOM 9133 N N . ASN B 1 453 ? 15.57449 163.77278 47.38588 1.000 16.95636 453 ASN B N 1
ATOM 9134 C CA . ASN B 1 453 ? 14.63177 162.68742 47.10888 1.000 20.81826 453 ASN B CA 1
ATOM 9135 C C . ASN B 1 453 ? 15.23866 161.31924 47.37405 1.000 13.91601 453 ASN B C 1
ATOM 9136 O O . ASN B 1 453 ? 14.53430 160.39541 47.79060 1.000 19.73615 453 ASN B O 1
ATOM 9141 N N . ARG B 1 454 ? 16.53129 161.14860 47.09945 1.000 11.27925 454 ARG B N 1
ATOM 9142 C CA . ARG B 1 454 ? 17.16870 159.85313 47.28601 1.000 16.85750 454 ARG B CA 1
ATOM 9143 C C . ARG B 1 454 ? 18.05593 159.80291 48.53085 1.000 17.39045 454 ARG B C 1
ATOM 9144 O O . ARG B 1 454 ? 18.84727 158.86741 48.67679 1.000 18.42917 454 ARG B O 1
ATOM 9152 N N . TRP B 1 455 ? 17.94596 160.77204 49.43297 1.000 16.00759 455 TRP B N 1
ATOM 9153 C CA . TRP B 1 455 ? 18.75845 160.74615 50.64587 1.000 12.33019 455 TRP B CA 1
ATOM 9154 C C . TRP B 1 455 ? 18.30965 159.60113 51.56171 1.000 11.58949 455 TRP B C 1
ATOM 9155 O O . TRP B 1 455 ? 17.13947 159.52366 51.94650 1.000 16.43873 455 TRP B O 1
ATOM 9166 N N . GLY B 1 456 ? 19.23503 158.70086 51.90767 1.000 11.81452 456 GLY B N 1
ATOM 9167 C CA . GLY B 1 456 ? 18.85647 157.51403 52.66140 1.000 12.64732 456 GLY B CA 1
ATOM 9168 C C . GLY B 1 456 ? 19.04820 157.60303 54.16996 1.000 14.23751 456 GLY B C 1
ATOM 9169 O O . GLY B 1 456 ? 18.08477 157.50132 54.93641 1.000 13.46032 456 GLY B O 1
ATOM 9170 N N . ALA B 1 457 ? 20.28832 157.78886 54.60954 1.000 11.40774 457 ALA B N 1
ATOM 9171 C CA . ALA B 1 457 ? 20.63764 157.69154 56.02202 1.000 11.50510 457 ALA B CA 1
ATOM 9172 C C . ALA B 1 457 ? 21.77891 158.64290 56.33704 1.000 12.99919 457 ALA B C 1
ATOM 9173 O O . ALA B 1 457 ? 22.58257 158.95362 55.45242 1.000 12.99919 457 ALA B O 1
ATOM 9175 N N . PRO B 1 458 ? 21.86370 159.15068 57.57767 1.000 14.84247 458 PRO B N 1
ATOM 9176 C CA . PRO B 1 458 ? 20.78208 159.06315 58.56482 1.000 10.57428 458 PRO B CA 1
ATOM 9177 C C . PRO B 1 458 ? 19.63407 159.98798 58.16228 1.000 11.52112 458 PRO B C 1
ATOM 9178 O O . PRO B 1 458 ? 19.79264 160.78764 57.22791 1.000 11.61359 458 PRO B O 1
ATOM 9182 N N . GLY B 1 459 ? 18.49289 159.90267 58.84727 1.000 10.45216 459 GLY B N 1
ATOM 9183 C CA . GLY B 1 459 ? 17.46777 160.91208 58.64815 1.000 10.07602 459 GLY B CA 1
ATOM 9184 C C . GLY B 1 459 ? 18.02171 162.27839 58.99529 1.000 12.81690 459 GLY B C 1
ATOM 9185 O O . GLY B 1 459 ? 18.70402 162.41814 60.01061 1.000 12.60994 459 GLY B O 1
ATOM 9186 N N . GLU B 1 460 ? 17.79695 163.28940 58.16113 1.000 12.14385 460 GLU B N 1
ATOM 9187 C CA . GLU B 1 460 ? 18.39863 164.59291 58.42162 1.000 14.45959 460 GLU B CA 1
ATOM 9188 C C . GLU B 1 460 ? 17.45685 165.71306 58.00658 1.000 12.07324 460 GLU B C 1
ATOM 9189 O O . GLU B 1 460 ? 16.76921 165.61461 56.98230 1.000 15.07690 460 GLU B O 1
ATOM 9195 N N . ASN B 1 461 ? 17.45407 166.78071 58.80708 1.000 10.54575 461 ASN B N 1
ATOM 9196 C CA . ASN B 1 461 ? 17.03440 168.10636 58.36204 1.000 10.28043 461 ASN B CA 1
ATOM 9197 C C . ASN B 1 461 ? 18.18286 168.71191 57.56516 1.000 13.86090 461 ASN B C 1
ATOM 9198 O O . ASN B 1 461 ? 19.29171 168.83392 58.09082 1.000 19.56063 461 ASN B O 1
ATOM 9203 N N . GLN B 1 462 ? 17.94743 169.09003 56.31416 1.000 13.59296 462 GLN B N 1
ATOM 9204 C CA . GLN B 1 462 ? 18.91483 169.90333 55.58672 1.000 16.62910 462 GLN B CA 1
ATOM 9205 C C . GLN B 1 462 ? 18.42562 171.34381 55.58317 1.000 17.49006 462 GLN B C 1
ATOM 9206 O O . GLN B 1 462 ? 17.25852 171.60182 55.28399 1.000 18.42812 462 GLN B O 1
ATOM 9212 N N . VAL B 1 463 ? 19.30133 172.27526 55.91446 1.000 12.98129 463 VAL B N 1
ATOM 9213 C CA . VAL B 1 463 ? 19.01663 173.66884 55.61517 1.000 13.22127 463 VAL B CA 1
ATOM 9214 C C . VAL B 1 463 ? 19.82504 174.01592 54.38584 1.000 13.55376 463 VAL B C 1
ATOM 9215 O O . VAL B 1 463 ? 20.89858 173.45098 54.14387 1.000 13.55586 463 VAL B O 1
ATOM 9219 N N . TYR B 1 464 ? 19.29602 174.95017 53.59975 1.000 14.86370 464 TYR B N 1
ATOM 9220 C CA . TYR B 1 464 ? 19.80194 175.27371 52.27801 1.000 12.80959 464 TYR B CA 1
ATOM 9221 C C . TYR B 1 464 ? 19.89395 176.78713 52.12925 1.000 15.73724 464 TYR B C 1
ATOM 9222 O O . TYR B 1 464 ? 19.06137 177.52788 52.66196 1.000 15.42474 464 TYR B O 1
ATOM 9231 N N . ALA B 1 465 ? 20.90979 177.23875 51.39465 1.000 14.29759 465 ALA B N 1
ATOM 9232 C CA . ALA B 1 465 ? 21.00905 178.63180 50.98342 1.000 15.09926 465 ALA B CA 1
ATOM 9233 C C . ALA B 1 465 ? 21.80211 178.70624 49.69331 1.000 15.60032 465 ALA B C 1
ATOM 9234 O O . ALA B 1 465 ? 22.63746 177.84258 49.41743 1.000 18.71704 465 ALA B O 1
ATOM 9236 N N . ASP B 1 466 ? 21.55512 179.75505 48.90817 1.000 14.28925 466 ASP B N 1
ATOM 9237 C CA . ASP B 1 466 ? 22.37642 179.96748 47.73065 1.000 16.36377 466 ASP B CA 1
ATOM 9238 C C . ASP B 1 466 ? 22.72363 181.44900 47.60874 1.000 20.65737 466 ASP B C 1
ATOM 9239 O O . ASP B 1 466 ? 22.14680 182.31133 48.28076 1.000 16.52631 466 ASP B O 1
ATOM 9244 N N . ARG B 1 467 ? 23.72818 181.71462 46.77129 1.000 19.19686 467 ARG B N 1
ATOM 9245 C CA . ARG B 1 467 ? 24.27034 183.05382 46.57982 1.000 24.52234 467 ARG B CA 1
ATOM 9246 C C . ARG B 1 467 ? 23.31792 183.97474 45.83402 1.000 29.59100 467 ARG B C 1
ATOM 9247 O O . ARG B 1 467 ? 23.60462 185.17093 45.73440 1.000 32.60365 467 ARG B O 1
ATOM 9255 N N . ASN B 1 468 ? 22.23010 183.44575 45.27542 1.000 21.23834 468 ASN B N 1
ATOM 9256 C CA . ASN B 1 468 ? 21.14415 184.26632 44.74892 1.000 23.80817 468 ASN B CA 1
ATOM 9257 C C . ASN B 1 468 ? 20.17563 184.73024 45.83050 1.000 20.43254 468 ASN B C 1
ATOM 9258 O O . ASN B 1 468 ? 19.21699 185.43449 45.51844 1.000 21.05697 468 ASN B O 1
ATOM 9263 N N . GLY B 1 469 ? 20.37814 184.33362 47.07925 1.000 21.02718 469 GLY B N 1
ATOM 9264 C CA . GLY B 1 469 ? 19.59691 184.84667 48.18576 1.000 17.45022 469 GLY B CA 1
ATOM 9265 C C . GLY B 1 469 ? 18.51395 183.92817 48.70559 1.000 18.44133 469 GLY B C 1
ATOM 9266 O O . GLY B 1 469 ? 17.85855 184.27665 49.69348 1.000 17.68428 469 GLY B O 1
ATOM 9267 N N . ASN B 1 470 ? 18.31285 182.76427 48.09393 1.000 15.51991 470 ASN B N 1
ATOM 9268 C CA . ASN B 1 470 ? 17.26342 181.85745 48.54660 1.000 17.18346 470 ASN B CA 1
ATOM 9269 C C . ASN B 1 470 ? 17.71005 181.08550 49.78187 1.000 18.56582 470 ASN B C 1
ATOM 9270 O O . ASN B 1 470 ? 18.90267 180.84822 49.99258 1.000 14.86060 470 ASN B O 1
ATOM 9275 N N . ILE B 1 471 ? 16.73230 180.68734 50.59973 1.000 17.84642 471 ILE B N 1
ATOM 9276 C CA . ILE B 1 471 ? 16.97123 179.82867 51.75462 1.000 17.87579 471 ILE B CA 1
ATOM 9277 C C . ILE B 1 471 ? 15.87681 178.77179 51.80106 1.000 20.18975 471 ILE B C 1
ATOM 9278 O O . ILE B 1 471 ? 14.77527 178.96309 51.27803 1.000 16.75243 471 ILE B O 1
ATOM 9283 N N . GLY B 1 472 ? 16.18184 177.64476 52.44212 1.000 16.56494 472 GLY B N 1
ATOM 9284 C CA . GLY B 1 472 ? 15.18259 176.58794 52.48056 1.000 14.19876 472 GLY B CA 1
ATOM 9285 C C . GLY B 1 472 ? 15.52115 175.52420 53.50192 1.000 14.28479 472 GLY B C 1
ATOM 9286 O O . GLY B 1 472 ? 16.55816 175.57424 54.16801 1.000 13.71190 472 GLY B O 1
ATOM 9287 N N . TRP B 1 473 ? 14.60012 174.56780 53.62882 1.000 14.16977 473 TRP B N 1
ATOM 9288 C CA . TRP B 1 473 ? 14.71940 173.45288 54.56005 1.000 14.41347 473 TRP B CA 1
ATOM 9289 C C . TRP B 1 473 ? 14.02459 172.24690 53.95277 1.000 16.67768 473 TRP B C 1
ATOM 9290 O O . TRP B 1 473 ? 12.86969 172.34359 53.51543 1.000 15.30386 473 TRP B O 1
ATOM 9301 N N . ILE B 1 474 ? 14.71534 171.11361 53.94533 1.000 14.61648 474 ILE B N 1
ATOM 9302 C CA . ILE B 1 474 ? 14.08115 169.87692 53.51293 1.000 13.76761 474 ILE B CA 1
ATOM 9303 C C . ILE B 1 474 ? 14.60820 168.70627 54.33516 1.000 16.09887 474 ILE B C 1
ATOM 9304 O O . ILE B 1 474 ? 15.82678 168.46333 54.38109 1.000 15.52327 474 ILE B O 1
ATOM 9309 N N . PRO B 1 475 ? 13.72754 167.95361 54.98831 1.000 16.32335 475 PRO B N 1
ATOM 9310 C CA . PRO B 1 475 ? 14.13927 166.72118 55.65976 1.000 14.98965 475 PRO B CA 1
ATOM 9311 C C . PRO B 1 475 ? 14.13574 165.55469 54.68673 1.000 17.41455 475 PRO B C 1
ATOM 9312 O O . PRO B 1 475 ? 13.39183 165.52542 53.70571 1.000 18.84937 475 PRO B O 1
ATOM 9316 N N . GLY B 1 476 ? 14.98376 164.57546 54.96989 1.000 16.85879 476 GLY B N 1
ATOM 9317 C CA . GLY B 1 476 ? 15.03105 163.41393 54.10447 1.000 16.53122 476 GLY B CA 1
ATOM 9318 C C . GLY B 1 476 ? 15.56088 162.21158 54.84022 1.000 13.77712 476 GLY B C 1
ATOM 9319 O O . GLY B 1 476 ? 16.20866 162.33703 55.88432 1.000 11.33261 476 GLY B O 1
ATOM 9320 N N . GLY B 1 477 ? 15.29486 161.04807 54.27337 1.000 12.94730 477 GLY B N 1
ATOM 9321 C CA . GLY B 1 477 ? 15.74983 159.77902 54.80983 1.000 12.93303 477 GLY B CA 1
ATOM 9322 C C . GLY B 1 477 ? 14.76009 158.69046 54.43204 1.000 16.95959 477 GLY B C 1
ATOM 9323 O O . GLY B 1 477 ? 13.59047 158.92784 54.14136 1.000 14.04739 477 GLY B O 1
ATOM 9324 N N . LEU B 1 478 ? 15.25607 157.46080 54.38309 1.000 13.14678 478 LEU B N 1
ATOM 9325 C CA . LEU B 1 478 ? 14.40136 156.32208 54.05863 1.000 15.42470 478 LEU B CA 1
ATOM 9326 C C . LEU B 1 478 ? 13.29278 156.20254 55.10020 1.000 15.30583 478 LEU B C 1
ATOM 9327 O O . LEU B 1 478 ? 13.57163 156.06865 56.29217 1.000 13.88057 478 LEU B O 1
ATOM 9332 N N . THR B 1 479 ? 12.03602 156.27664 54.66219 1.000 15.51922 479 THR B N 1
ATOM 9333 C CA . THR B 1 479 ? 10.90406 156.42148 55.57358 1.000 13.15935 479 THR B CA 1
ATOM 9334 C C . THR B 1 479 ? 9.97098 155.22221 55.44203 1.000 14.37864 479 THR B C 1
ATOM 9335 O O . THR B 1 479 ? 9.35315 155.01518 54.38635 1.000 13.74002 479 THR B O 1
ATOM 9339 N N . VAL B 1 480 ? 9.87090 154.44471 56.51844 1.000 13.40599 480 VAL B N 1
ATOM 9340 C CA . VAL B 1 480 ? 9.12537 153.18807 56.55314 1.000 12.36245 480 VAL B CA 1
ATOM 9341 C C . VAL B 1 480 ? 7.62669 153.44500 56.74075 1.000 13.49114 480 VAL B C 1
ATOM 9342 O O . VAL B 1 480 ? 7.21929 154.25729 57.58483 1.000 13.99167 480 VAL B O 1
ATOM 9346 N N . ILE B 1 481 ? 6.80283 152.68690 56.01639 1.000 10.03648 481 ILE B N 1
ATOM 9347 C CA . ILE B 1 481 ? 5.34677 152.67627 56.19763 1.000 10.39470 481 ILE B CA 1
ATOM 9348 C C . ILE B 1 481 ? 4.96184 151.45684 57.02954 1.000 12.86739 481 ILE B C 1
ATOM 9349 O O . ILE B 1 481 ? 5.16274 150.31159 56.60762 1.000 16.42230 481 ILE B O 1
ATOM 9354 N N . ARG B 1 482 ? 4.36763 151.69417 58.18614 1.000 12.66605 482 ARG B N 1
ATOM 9355 C CA . ARG B 1 482 ? 3.86281 150.61923 59.03849 1.000 12.34556 482 ARG B CA 1
ATOM 9356 C C . ARG B 1 482 ? 2.33748 150.66054 59.04179 1.000 16.37358 482 ARG B C 1
ATOM 9357 O O . ARG B 1 482 ? 1.75589 151.59222 59.62168 1.000 13.71626 482 ARG B O 1
ATOM 9365 N N . PRO B 1 483 ? 1.64339 149.70422 58.41257 1.000 14.89470 483 PRO B N 1
ATOM 9366 C CA . PRO B 1 483 ? 0.18224 149.83486 58.30723 1.000 16.64589 483 PRO B CA 1
ATOM 9367 C C . PRO B 1 483 ? -0.54810 149.66073 59.63017 1.000 20.85958 483 PRO B C 1
ATOM 9368 O O . PRO B 1 483 ? -1.59005 150.29513 59.83339 1.000 16.91090 483 PRO B O 1
ATOM 9372 N N . ASN B 1 484 ? -0.04724 148.83087 60.54655 1.000 18.75505 484 ASN B N 1
ATOM 9373 C CA . ASN B 1 484 ? -0.88129 148.50386 61.69428 1.000 18.37901 484 ASN B CA 1
ATOM 9374 C C . ASN B 1 484 ? -0.09890 148.49686 63.00337 1.000 20.16943 484 ASN B C 1
ATOM 9375 O O . ASN B 1 484 ? -0.53109 147.85987 63.97081 1.000 18.14152 484 ASN B O 1
ATOM 9380 N N . TRP B 1 485 ? 1.02814 149.19875 63.07076 1.000 14.82319 485 TRP B N 1
ATOM 9381 C CA . TRP B 1 485 ? 1.68819 149.39515 64.35381 1.000 16.80646 485 TRP B CA 1
ATOM 9382 C C . TRP B 1 485 ? 2.51615 150.65985 64.25064 1.000 19.21395 485 TRP B C 1
ATOM 9383 O O . TRP B 1 485 ? 2.72728 151.19151 63.15900 1.000 16.43602 485 TRP B O 1
ATOM 9394 N N . ASP B 1 486 ? 2.92622 151.17643 65.40721 1.000 15.92749 486 ASP B N 1
ATOM 9395 C CA . ASP B 1 486 ? 3.57455 152.47624 65.41543 1.000 17.98441 486 ASP B CA 1
ATOM 9396 C C . ASP B 1 486 ? 5.10038 152.39425 65.36729 1.000 21.06631 486 ASP B C 1
ATOM 9397 O O . ASP B 1 486 ? 5.74985 153.43424 65.20730 1.000 23.83831 486 ASP B O 1
ATOM 9402 N N . GLY B 1 487 ? 5.68305 151.19792 65.45761 1.000 17.26918 487 GLY B N 1
ATOM 9403 C CA . GLY B 1 487 ? 7.13136 151.05808 65.50671 1.000 17.74066 487 GLY B CA 1
ATOM 9404 C C . GLY B 1 487 ? 7.75823 151.34058 66.86000 1.000 17.12226 487 GLY B C 1
ATOM 9405 O O . GLY B 1 487 ? 8.99222 151.40123 66.95617 1.000 14.39935 487 GLY B O 1
ATOM 9406 N N . LEU B 1 488 ? 6.94238 151.47552 67.91716 1.000 13.27144 488 LEU B N 1
ATOM 9407 C CA . LEU B 1 488 ? 7.40973 151.76877 69.26892 1.000 19.25575 488 LEU B CA 1
ATOM 9408 C C . LEU B 1 488 ? 7.64756 150.51928 70.11067 1.000 16.47077 488 LEU B C 1
ATOM 9409 O O . LEU B 1 488 ? 8.32219 150.60674 71.14041 1.000 15.40529 488 LEU B O 1
ATOM 9414 N N . PHE B 1 489 ? 7.09148 149.37640 69.71788 1.000 17.93067 489 PHE B N 1
ATOM 9415 C CA . PHE B 1 489 ? 7.31842 148.08033 70.34234 1.000 15.33478 489 PHE B CA 1
ATOM 9416 C C . PHE B 1 489 ? 7.85657 147.10511 69.30683 1.000 11.08264 489 PHE B C 1
ATOM 9417 O O . PHE B 1 489 ? 7.58369 147.25181 68.10981 1.000 14.48772 489 PHE B O 1
ATOM 9425 N N . PRO B 1 490 ? 8.57388 146.06330 69.73761 1.000 13.97179 490 PRO B N 1
ATOM 9426 C CA . PRO B 1 490 ? 8.82709 144.91951 68.85136 1.000 15.37964 490 PRO B CA 1
ATOM 9427 C C . PRO B 1 490 ? 7.52063 144.29169 68.38337 1.000 18.99269 490 PRO B C 1
ATOM 9428 O O . PRO B 1 490 ? 6.46001 144.48530 68.97769 1.000 18.25867 490 PRO B O 1
ATOM 9432 N N . VAL B 1 491 ? 7.60142 143.52840 67.29720 1.000 16.10842 491 VAL B N 1
ATOM 9433 C CA . VAL B 1 491 ? 6.41159 142.87003 66.75859 1.000 15.37058 491 VAL B CA 1
ATOM 9434 C C . VAL B 1 491 ? 6.65329 141.38581 66.52110 1.000 14.42740 491 VAL B C 1
ATOM 9435 O O . VAL B 1 491 ? 7.78832 140.97151 66.24332 1.000 16.19856 491 VAL B O 1
ATOM 9439 N N . PRO B 1 492 ? 5.61091 140.56211 66.62489 1.000 17.66805 492 PRO B N 1
ATOM 9440 C CA . PRO B 1 492 ? 5.70485 139.17969 66.14688 1.000 18.62770 492 PRO B CA 1
ATOM 9441 C C . PRO B 1 492 ? 6.13737 139.16174 64.69097 1.000 17.32733 492 PRO B C 1
ATOM 9442 O O . PRO B 1 492 ? 5.61905 139.92044 63.86502 1.000 18.06471 492 PRO B O 1
ATOM 9446 N N . GLY B 1 493 ? 7.07279 138.26546 64.37253 1.000 17.19475 493 GLY B N 1
ATOM 9447 C CA . GLY B 1 493 ? 7.60724 138.20503 63.02397 1.000 18.40906 493 GLY B CA 1
ATOM 9448 C C . GLY B 1 493 ? 6.90407 137.24197 62.07932 1.000 19.88460 493 GLY B C 1
ATOM 9449 O O . GLY B 1 493 ? 7.46004 136.89655 61.03570 1.000 16.27658 493 GLY B O 1
ATOM 9450 N N . ASP B 1 494 ? 5.68633 136.80805 62.41398 1.000 20.58061 494 ASP B N 1
ATOM 9451 C CA . ASP B 1 494 ? 5.00003 135.75650 61.66367 1.000 19.18736 494 ASP B CA 1
ATOM 9452 C C . ASP B 1 494 ? 4.18458 136.27359 60.48151 1.000 21.98782 494 ASP B C 1
ATOM 9453 O O . ASP B 1 494 ? 3.42289 135.49671 59.88364 1.000 19.67681 494 ASP B O 1
ATOM 9458 N N . GLY B 1 495 ? 4.29286 137.55742 60.14090 1.000 15.75372 495 GLY B N 1
ATOM 9459 C CA . GLY B 1 495 ? 3.61831 138.08147 58.96941 1.000 19.33854 495 GLY B CA 1
ATOM 9460 C C . GLY B 1 495 ? 2.48517 139.03332 59.26273 1.000 18.97220 495 GLY B C 1
ATOM 9461 O O . GLY B 1 495 ? 2.00279 139.69310 58.33570 1.000 18.77574 495 GLY B O 1
ATOM 9462 N N . ARG B 1 496 ? 2.02812 139.11738 60.51677 1.000 19.67662 496 ARG B N 1
ATOM 9463 C CA . ARG B 1 496 ? 0.99002 140.07959 60.86509 1.000 20.47208 496 ARG B CA 1
ATOM 9464 C C . ARG B 1 496 ? 1.48177 141.52464 60.82285 1.000 20.63004 496 ARG B C 1
ATOM 9465 O O . ARG B 1 496 ? 0.66023 142.43914 60.74503 1.000 15.45171 496 ARG B O 1
ATOM 9473 N N . TYR B 1 497 ? 2.79394 141.75602 60.86687 1.000 17.28554 497 TYR B N 1
ATOM 9474 C CA . TYR B 1 497 ? 3.36102 143.10697 60.86212 1.000 18.42643 497 TYR B CA 1
ATOM 9475 C C . TYR B 1 497 ? 4.44270 143.17130 59.78628 1.000 16.41539 497 TYR B C 1
ATOM 9476 O O . TYR B 1 497 ? 5.54772 142.65986 59.98218 1.000 15.00843 497 TYR B O 1
ATOM 9485 N N . GLU B 1 498 ? 4.11809 143.78883 58.65626 1.000 16.12346 498 GLU B N 1
ATOM 9486 C CA . GLU B 1 498 ? 5.02480 143.89647 57.51987 1.000 16.27873 498 GLU B CA 1
ATOM 9487 C C . GLU B 1 498 ? 5.08609 145.33915 57.05513 1.000 18.72324 498 GLU B C 1
ATOM 9488 O O . GLU B 1 498 ? 4.04510 145.96671 56.82959 1.000 16.39737 498 GLU B O 1
ATOM 9494 N N . TRP B 1 499 ? 6.30011 145.84640 56.85507 1.000 13.69664 499 TRP B N 1
ATOM 9495 C CA . TRP B 1 499 ? 6.43989 147.15284 56.22795 1.000 11.85807 499 TRP B CA 1
ATOM 9496 C C . TRP B 1 499 ? 5.71696 147.15807 54.88710 1.000 14.02215 499 TRP B C 1
ATOM 9497 O O . TRP B 1 499 ? 5.80644 146.19688 54.11884 1.000 20.14537 499 TRP B O 1
ATOM 9508 N N . ALA B 1 500 ? 4.97400 148.23384 54.61720 1.000 15.47892 500 ALA B N 1
ATOM 9509 C CA . ALA B 1 500 ? 4.17953 148.33284 53.39548 1.000 18.39244 500 ALA B CA 1
ATOM 9510 C C . ALA B 1 500 ? 4.93018 149.00871 52.25892 1.000 27.93898 500 ALA B C 1
ATOM 9511 O O . ALA B 1 500 ? 4.38792 149.13294 51.15509 1.000 35.14859 500 ALA B O 1
ATOM 9513 N N . GLY B 1 501 ? 6.16224 149.42038 52.48273 1.000 21.67518 501 GLY B N 1
ATOM 9514 C CA . GLY B 1 501 ? 6.90218 150.15241 51.48848 1.000 22.12225 501 GLY B CA 1
ATOM 9515 C C . GLY B 1 501 ? 7.53490 151.36695 52.11190 1.000 16.47956 501 GLY B C 1
ATOM 9516 O O . GLY B 1 501 ? 7.53566 151.54481 53.33485 1.000 19.67624 501 GLY B O 1
ATOM 9517 N N . TYR B 1 502 ? 8.09898 152.20628 51.26111 1.000 14.80984 502 TYR B N 1
ATOM 9518 C CA . TYR B 1 502 ? 8.76248 153.43050 51.67172 1.000 15.44195 502 TYR B CA 1
ATOM 9519 C C . TYR B 1 502 ? 8.04522 154.63733 51.08933 1.000 15.09550 502 TYR B C 1
ATOM 9520 O O . TYR B 1 502 ? 7.52143 154.58448 49.97358 1.000 15.11917 502 TYR B O 1
ATOM 9529 N N . ARG B 1 503 ? 8.04270 155.73786 51.83850 1.000 14.34880 503 ARG B N 1
ATOM 9530 C CA . ARG B 1 503 ? 7.40307 156.96263 51.36945 1.000 12.59082 503 ARG B CA 1
ATOM 9531 C C . ARG B 1 503 ? 8.29365 157.72892 50.39878 1.000 17.88187 503 ARG B C 1
ATOM 9532 O O . ARG B 1 503 ? 9.51630 157.79631 50.57199 1.000 14.77179 503 ARG B O 1
ATOM 9540 N N . ASN B 1 504 ? 7.66462 158.34269 49.39708 1.000 13.26161 504 ASN B N 1
ATOM 9541 C CA . ASN B 1 504 ? 8.35128 159.33210 48.57497 1.000 11.97413 504 ASN B CA 1
ATOM 9542 C C . ASN B 1 504 ? 8.62746 160.57783 49.40698 1.000 14.99463 504 ASN B C 1
ATOM 9543 O O . ASN B 1 504 ? 7.81631 160.98066 50.24805 1.000 12.83239 504 ASN B O 1
ATOM 9548 N N . MET B 1 505 ? 9.77950 161.19348 49.17323 1.000 14.63696 505 MET B N 1
ATOM 9549 C CA . MET B 1 505 ? 10.14364 162.34395 49.98388 1.000 13.77293 505 MET B CA 1
ATOM 9550 C C . MET B 1 505 ? 9.19783 163.52297 49.79707 1.000 14.29999 505 MET B C 1
ATOM 9551 O O . MET B 1 505 ? 9.14015 164.38921 50.67387 1.000 14.86519 505 MET B O 1
ATOM 9556 N N . ASP B 1 506 ? 8.45423 163.58698 48.68755 1.000 13.67002 506 ASP B N 1
ATOM 9557 C CA . ASP B 1 506 ? 7.52830 164.70516 48.55129 1.000 15.45875 506 ASP B CA 1
ATOM 9558 C C . ASP B 1 506 ? 6.32648 164.57347 49.47076 1.000 20.31598 506 ASP B C 1
ATOM 9559 O O . ASP B 1 506 ? 5.48587 165.47404 49.47841 1.000 17.20933 506 ASP B O 1
ATOM 9564 N N . GLU B 1 507 ? 6.24606 163.49753 50.26178 1.000 19.36504 507 GLU B N 1
ATOM 9565 C CA . GLU B 1 507 ? 5.23187 163.35755 51.29827 1.000 15.14838 507 GLU B CA 1
ATOM 9566 C C . GLU B 1 507 ? 5.60296 164.08612 52.58797 1.000 22.66616 507 GLU B C 1
ATOM 9567 O O . GLU B 1 507 ? 4.73090 164.27584 53.44380 1.000 20.73354 507 GLU B O 1
ATOM 9573 N N . LEU B 1 508 ? 6.87877 164.50498 52.74778 1.000 17.62966 508 LEU B N 1
ATOM 9574 C CA . LEU B 1 508 ? 7.35147 165.22961 53.91942 1.000 18.38346 508 LEU B CA 1
ATOM 9575 C C . LEU B 1 508 ? 7.20807 166.73225 53.72878 1.000 19.14349 508 LEU B C 1
ATOM 9576 O O . LEU B 1 508 ? 7.16313 167.22901 52.59930 1.000 16.96288 508 LEU B O 1
ATOM 9581 N N . PRO B 1 509 ? 7.13684 167.48751 54.82060 1.000 14.56712 509 PRO B N 1
ATOM 9582 C CA . PRO B 1 509 ? 7.11779 168.95203 54.70971 1.000 20.93462 509 PRO B CA 1
ATOM 9583 C C . PRO B 1 509 ? 8.44924 169.48514 54.19147 1.000 22.92474 509 PRO B C 1
ATOM 9584 O O . PRO B 1 509 ? 9.45920 168.78186 54.12462 1.000 22.78065 509 PRO B O 1
ATOM 9588 N N . TRP B 1 510 ? 8.42869 170.75551 53.79110 1.000 20.01554 510 TRP B N 1
ATOM 9589 C CA . TRP B 1 510 ? 9.62262 171.46864 53.34447 1.000 21.30462 510 TRP B CA 1
ATOM 9590 C C . TRP B 1 510 ? 9.30685 172.95736 53.37605 1.000 24.45504 510 TRP B C 1
ATOM 9591 O O . TRP B 1 510 ? 8.16160 173.35463 53.57623 1.000 24.91410 510 TRP B O 1
ATOM 9602 N N . ALA B 1 511 ? 10.33558 173.78101 53.19320 1.000 20.06160 511 ALA B N 1
ATOM 9603 C CA . ALA B 1 511 ? 10.16020 175.22907 53.22929 1.000 17.56587 511 ALA B CA 1
ATOM 9604 C C . ALA B 1 511 ? 11.14844 175.87222 52.27943 1.000 19.65097 511 ALA B C 1
ATOM 9605 O O . ALA B 1 511 ? 12.29235 175.42127 52.17307 1.000 20.56179 511 ALA B O 1
ATOM 9607 N N . TYR B 1 512 ? 10.71322 176.95789 51.63665 1.000 20.13711 512 TYR B N 1
ATOM 9608 C CA . TYR B 1 512 ? 11.53353 177.68926 50.67746 1.000 15.66213 512 TYR B CA 1
ATOM 9609 C C . TYR B 1 512 ? 11.19815 179.16799 50.80878 1.000 21.83983 512 TYR B C 1
ATOM 9610 O O . TYR B 1 512 ? 10.04167 179.55961 50.63073 1.000 18.77680 512 TYR B O 1
ATOM 9619 N N . ASN B 1 513 ? 12.18940 179.97032 51.17312 1.000 19.62312 513 ASN B N 1
ATOM 9620 C CA . ASN B 1 513 ? 12.00984 181.40572 51.37704 1.000 20.32450 513 ASN B CA 1
ATOM 9621 C C . ASN B 1 513 ? 10.77625 181.70846 52.23112 1.000 20.82028 513 ASN B C 1
ATOM 9622 O O . ASN B 1 513 ? 9.83978 182.36231 51.76248 1.000 19.75535 513 ASN B O 1
ATOM 9627 N N . PRO B 1 514 ? 10.73463 181.22262 53.47288 1.000 25.61013 514 PRO B N 1
ATOM 9628 C CA . PRO B 1 514 ? 9.56712 181.47621 54.33012 1.000 27.03390 514 PRO B CA 1
ATOM 9629 C C . PRO B 1 514 ? 9.46011 182.95204 54.68224 1.000 27.61862 514 PRO B C 1
ATOM 9630 O O . PRO B 1 514 ? 10.46474 183.66039 54.77951 1.000 22.35307 514 PRO B O 1
ATOM 9634 N N . SER B 1 515 ? 8.22233 183.40515 54.92341 1.000 24.85908 515 SER B N 1
ATOM 9635 C CA . SER B 1 515 ? 8.00195 184.82836 55.17857 1.000 31.32207 515 SER B CA 1
ATOM 9636 C C . SER B 1 515 ? 8.79064 185.32343 56.38693 1.000 29.37215 515 SER B C 1
ATOM 9637 O O . SER B 1 515 ? 9.14776 186.50523 56.44512 1.000 30.57093 515 SER B O 1
ATOM 9640 N N . THR B 1 516 ? 9.09459 184.43686 57.34227 1.000 29.40953 516 THR B N 1
ATOM 9641 C CA . THR B 1 516 ? 9.85248 184.81528 58.53365 1.000 27.61443 516 THR B CA 1
ATOM 9642 C C . THR B 1 516 ? 11.28808 185.23114 58.22443 1.000 20.59113 516 THR B C 1
ATOM 9643 O O . THR B 1 516 ? 11.89370 185.95563 59.02144 1.000 25.95571 516 THR B O 1
ATOM 9647 N N . GLY B 1 517 ? 11.85087 184.78965 57.10199 1.000 19.88381 517 GLY B N 1
ATOM 9648 C CA . GLY B 1 517 ? 13.23315 185.08101 56.78603 1.000 17.99243 517 GLY B CA 1
ATOM 9649 C C . GLY B 1 517 ? 14.26934 184.28481 57.55107 1.000 17.24218 517 GLY B C 1
ATOM 9650 O O . GLY B 1 517 ? 15.45530 184.63950 57.50187 1.000 16.97338 517 GLY B O 1
ATOM 9651 N N . HIS B 1 518 ? 13.87947 183.21423 58.24337 1.000 14.99807 518 HIS B N 1
ATOM 9652 C CA . HIS B 1 518 ? 14.87274 182.39860 58.93550 1.000 18.65829 518 HIS B CA 1
ATOM 9653 C C . HIS B 1 518 ? 14.29533 181.01793 59.20400 1.000 20.07608 518 HIS B C 1
ATOM 9654 O O . HIS B 1 518 ? 13.07864 180.84980 59.30037 1.000 18.29883 518 HIS B O 1
ATOM 9661 N N . ILE B 1 519 ? 15.18319 180.03327 59.32215 1.000 17.66569 519 ILE B N 1
ATOM 9662 C CA . ILE B 1 519 ? 14.80190 178.65904 59.63410 1.000 19.05187 519 ILE B CA 1
ATOM 9663 C C . ILE B 1 519 ? 15.81343 178.11905 60.62597 1.000 17.10877 519 ILE B C 1
ATOM 9664 O O . ILE B 1 519 ? 17.02049 178.24747 60.40147 1.000 15.60150 519 ILE B O 1
ATOM 9669 N N . VAL B 1 520 ? 15.32813 177.48392 61.69547 1.000 17.07047 520 VAL B N 1
ATOM 9670 C CA . VAL B 1 520 ? 16.17462 176.84916 62.70617 1.000 15.45057 520 VAL B CA 1
ATOM 9671 C C . VAL B 1 520 ? 15.71089 175.41052 62.87887 1.000 19.46269 520 VAL B C 1
ATOM 9672 O O . VAL B 1 520 ? 14.50546 175.15907 63.01084 1.000 15.54608 520 VAL B O 1
ATOM 9676 N N . THR B 1 521 ? 16.65335 174.46301 62.88854 1.000 15.06404 521 THR B N 1
ATOM 9677 C CA . THR B 1 521 ? 16.31019 173.11051 63.30136 1.000 13.66100 521 THR B CA 1
ATOM 9678 C C . THR B 1 521 ? 17.33970 172.62009 64.30285 1.000 15.53532 521 THR B C 1
ATOM 9679 O O . THR B 1 521 ? 18.52421 172.96854 64.23577 1.000 18.15774 521 THR B O 1
ATOM 9683 N N . ALA B 1 522 ? 16.87031 171.78495 65.22090 1.000 13.21224 522 ALA B N 1
ATOM 9684 C CA . ALA B 1 522 ? 17.70581 171.31482 66.31581 1.000 13.89133 522 ALA B CA 1
ATOM 9685 C C . ALA B 1 522 ? 17.16851 170.01390 66.89540 1.000 13.55668 522 ALA B C 1
ATOM 9686 O O . ALA B 1 522 ? 17.04611 169.88086 68.11541 1.000 15.70002 522 ALA B O 1
ATOM 9688 N N . ASN B 1 523 ? 16.83000 169.05433 66.03306 1.000 13.66599 523 ASN B N 1
ATOM 9689 C CA . ASN B 1 523 ? 16.50867 167.68155 66.40896 1.000 14.43199 523 ASN B CA 1
ATOM 9690 C C . ASN B 1 523 ? 15.12611 167.51726 67.03174 1.000 15.72008 523 ASN B C 1
ATOM 9691 O O . ASN B 1 523 ? 14.79946 166.40360 67.47945 1.000 15.16122 523 ASN B O 1
ATOM 9696 N N . GLU B 1 524 ? 14.30826 168.56112 67.08450 1.000 13.12242 524 GLU B N 1
ATOM 9697 C CA . GLU B 1 524 ? 12.95137 168.46415 67.60475 1.000 16.80246 524 GLU B CA 1
ATOM 9698 C C . GLU B 1 524 ? 11.99610 168.05897 66.47875 1.000 19.02014 524 GLU B C 1
ATOM 9699 O O . GLU B 1 524 ? 12.31632 168.21464 65.30508 1.000 14.47879 524 GLU B O 1
ATOM 9705 N N . ASN B 1 525 ? 10.81572 167.53207 66.83832 1.000 15.16031 525 ASN B N 1
ATOM 9706 C CA . ASN B 1 525 ? 9.80999 167.22761 65.81224 1.000 15.01111 525 ASN B CA 1
ATOM 9707 C C . ASN B 1 525 ? 9.30083 168.53740 65.22035 1.000 20.55463 525 ASN B C 1
ATOM 9708 O O . ASN B 1 525 ? 8.55831 169.27795 65.87314 1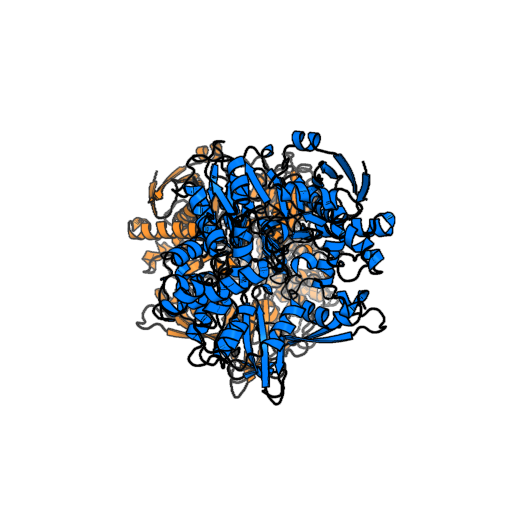.000 15.50292 525 ASN B O 1
ATOM 9713 N N . ASN B 1 526 ? 9.72295 168.84758 63.99584 1.000 15.50640 526 ASN B N 1
ATOM 9714 C CA . ASN B 1 526 ? 9.31219 170.07800 63.33538 1.000 14.05427 526 ASN B CA 1
ATOM 9715 C C . ASN B 1 526 ? 8.35010 169.82042 62.17932 1.000 13.53439 526 ASN B C 1
ATOM 9716 O O . ASN B 1 526 ? 8.25842 170.63653 61.26518 1.000 18.43335 526 ASN B O 1
ATOM 9721 N N . ILE B 1 527 ? 7.64714 168.69497 62.19068 1.000 14.40023 527 ILE B N 1
ATOM 9722 C CA . ILE B 1 527 ? 6.57027 168.46033 61.23032 1.000 16.66154 527 ILE B CA 1
ATOM 9723 C C . ILE B 1 527 ? 5.37559 169.28570 61.68658 1.000 22.60077 527 ILE B C 1
ATOM 9724 O O . ILE B 1 527 ? 4.86770 169.04132 62.78349 1.000 20.45349 527 ILE B O 1
ATOM 9729 N N . PRO B 1 528 ? 4.89290 170.25410 60.91245 1.000 25.20326 528 PRO B N 1
ATOM 9730 C CA . PRO B 1 528 ? 3.75577 171.06091 61.37255 1.000 28.20958 528 PRO B CA 1
ATOM 9731 C C . PRO B 1 528 ? 2.56295 170.17806 61.68631 1.000 27.05793 528 PRO B C 1
ATOM 9732 O O . PRO B 1 528 ? 2.19670 169.30709 60.88335 1.000 23.95134 528 PRO B O 1
ATOM 9736 N N . PRO B 1 529 ? 1.91490 170.37504 62.83688 1.000 27.81176 529 PRO B N 1
ATOM 9737 C CA . PRO B 1 529 ? 0.78529 169.49958 63.18850 1.000 24.67726 529 PRO B CA 1
ATOM 9738 C C . PRO B 1 529 ? -0.34808 169.52756 62.17342 1.000 23.86782 529 PRO B C 1
ATOM 9739 O O . PRO B 1 529 ? -1.11012 168.55875 62.10654 1.000 23.00901 529 PRO B O 1
ATOM 9743 N N . ASP B 1 530 ? -0.48480 170.59449 61.38119 1.000 23.45220 530 ASP B N 1
ATOM 9744 C CA . ASP B 1 530 ? -1.53789 170.68066 60.37113 1.000 34.07388 530 ASP B CA 1
ATOM 9745 C C . ASP B 1 530 ? -1.14091 170.10483 59.01207 1.000 38.19400 530 ASP B C 1
ATOM 9746 O O . ASP B 1 530 ? -1.99586 170.01289 58.12160 1.000 31.80933 530 ASP B O 1
ATOM 9751 N N . HIS B 1 531 ? 0.12453 169.70969 58.83084 1.000 28.16854 531 HIS B N 1
ATOM 9752 C CA . HIS B 1 531 ? 0.61227 169.09238 57.60290 1.000 20.66130 531 HIS B CA 1
ATOM 9753 C C . HIS B 1 531 ? 0.22245 167.61215 57.57540 1.000 23.61274 531 HIS B C 1
ATOM 9754 O O . HIS B 1 531 ? 0.27922 166.94012 58.60266 1.000 17.97416 531 HIS B O 1
ATOM 9761 N N . PRO B 1 532 ? -0.15838 167.06842 56.41909 1.000 22.48531 532 PRO B N 1
ATOM 9762 C CA . PRO B 1 532 ? -0.54061 165.64593 56.38452 1.000 19.85595 532 PRO B CA 1
ATOM 9763 C C . PRO B 1 532 ? 0.52266 164.71342 56.93317 1.000 20.30774 532 PRO B C 1
ATOM 9764 O O . PRO B 1 532 ? 0.18149 163.68287 57.52363 1.000 18.11365 532 PRO B O 1
ATOM 9768 N N . ALA B 1 533 ? 1.80838 165.04525 56.77735 1.000 21.76509 533 ALA B N 1
ATOM 9769 C CA . ALA B 1 533 ? 2.84839 164.15039 57.27044 1.000 18.50701 533 ALA B CA 1
ATOM 9770 C C . ALA B 1 533 ? 2.77648 163.95375 58.78290 1.000 15.92534 533 ALA B C 1
ATOM 9771 O O . ALA B 1 533 ? 3.31849 162.96636 59.28841 1.000 14.49924 533 ALA B O 1
ATOM 9773 N N . ALA B 1 534 ? 2.10231 164.85010 59.51700 1.000 17.40468 534 ALA B N 1
ATOM 9774 C CA . ALA B 1 534 ? 1.99534 164.68767 60.97095 1.000 18.42878 534 ALA B CA 1
ATOM 9775 C C . ALA B 1 534 ? 1.29162 163.39660 61.36630 1.000 18.31357 534 ALA B C 1
ATOM 9776 O O . ALA B 1 534 ? 1.48728 162.91759 62.48339 1.000 17.60370 534 ALA B O 1
ATOM 9778 N N . LYS B 1 535 ? 0.49616 162.80611 60.47553 1.000 17.36055 535 LYS B N 1
ATOM 9779 C CA . LYS B 1 535 ? -0.25160 161.60053 60.79339 1.000 17.92846 535 LYS B CA 1
ATOM 9780 C C . LYS B 1 535 ? 0.37046 160.34851 60.19400 1.000 17.64755 535 LYS B C 1
ATOM 9781 O O . LYS B 1 535 ? -0.22636 159.26932 60.28545 1.000 21.42011 535 LYS B O 1
ATOM 9787 N N . LEU B 1 536 ? 1.54179 160.46042 59.57388 1.000 14.58907 536 LEU B N 1
ATOM 9788 C CA . LEU B 1 536 ? 2.06249 159.36345 58.77517 1.000 13.29107 536 LEU B CA 1
ATOM 9789 C C . LEU B 1 536 ? 2.96580 158.40999 59.54412 1.000 17.10289 536 LEU B C 1
ATOM 9790 O O . LEU B 1 536 ? 3.45581 157.44502 58.94785 1.000 16.59122 536 LEU B O 1
ATOM 9795 N N . GLY B 1 537 ? 3.18221 158.63139 60.83699 1.000 14.46418 537 GLY B N 1
ATOM 9796 C CA . GLY B 1 537 ? 4.04545 157.73522 61.59606 1.000 14.59032 537 GLY B CA 1
ATOM 9797 C C . GLY B 1 537 ? 5.50002 157.79667 61.16276 1.000 16.61671 537 GLY B C 1
ATOM 9798 O O . GLY B 1 537 ? 6.18387 156.76459 61.13599 1.000 17.56339 537 GLY B O 1
ATOM 9799 N N . VAL B 1 538 ? 5.98778 158.98471 60.80783 1.000 11.00395 538 VAL B N 1
ATOM 9800 C CA . VAL B 1 538 ? 7.38897 159.12706 60.42664 1.000 13.88521 538 VAL B CA 1
ATOM 9801 C C . VAL B 1 538 ? 8.28464 158.73300 61.59358 1.000 13.57193 538 VAL B C 1
ATOM 9802 O O . VAL B 1 538 ? 9.24537 157.96495 61.44361 1.000 14.65797 538 VAL B O 1
ATOM 9806 N N . GLY B 1 539 ? 7.96223 159.24318 62.78100 1.000 15.43285 539 GLY B N 1
ATOM 9807 C CA . GLY B 1 539 ? 8.70674 158.97877 63.98762 1.000 11.60810 539 GLY B CA 1
ATOM 9808 C C . GLY B 1 539 ? 8.10973 159.74509 65.15206 1.000 15.10040 539 GLY B C 1
ATOM 9809 O O . GLY B 1 539 ? 7.60603 160.86029 64.97873 1.000 15.47987 539 GLY B O 1
ATOM 9810 N N . TYR B 1 540 ? 8.17033 159.15384 66.34362 1.000 13.87716 540 TYR B N 1
ATOM 9811 C CA . TYR B 1 540 ? 7.59120 159.73720 67.54506 1.000 14.77512 540 TYR B CA 1
ATOM 9812 C C . TYR B 1 540 ? 8.61264 160.10061 68.60508 1.000 16.28270 540 TYR B C 1
ATOM 9813 O O . TYR B 1 540 ? 8.23472 160.71165 69.61923 1.000 13.66500 540 TYR B O 1
ATOM 9822 N N . GLU B 1 541 ? 9.88378 159.74506 68.41211 1.000 14.20683 541 GLU B N 1
ATOM 9823 C CA . GLU B 1 541 ? 10.91434 159.89301 69.43673 1.000 14.78927 541 GLU B CA 1
ATOM 9824 C C . GLU B 1 541 ? 11.95490 160.88129 68.92598 1.000 14.24480 541 GLU B C 1
ATOM 9825 O O . GLU B 1 541 ? 12.73284 160.56860 68.01545 1.000 14.54576 541 GLU B O 1
ATOM 9831 N N . TRP B 1 542 ? 11.95497 162.07429 69.49273 1.000 12.76982 542 TRP B N 1
ATOM 9832 C CA . TRP B 1 542 ? 12.78193 163.17886 69.02144 1.000 11.56136 542 TRP B CA 1
ATOM 9833 C C . TRP B 1 542 ? 13.69004 163.63163 70.16073 1.000 13.21038 542 TRP B C 1
ATOM 9834 O O . TRP B 1 542 ? 13.65363 163.08283 71.26870 1.000 19.00265 542 TRP B O 1
ATOM 9845 N N . SER B 1 543 ? 14.52239 164.63103 69.89284 1.000 16.12971 543 SER B N 1
ATOM 9846 C CA . SER B 1 543 ? 15.40451 165.10409 70.94967 1.000 16.53485 543 SER B CA 1
ATOM 9847 C C . SER B 1 543 ? 14.68199 166.11685 71.84481 1.000 16.90329 543 SER B C 1
ATOM 9848 O O . SER B 1 543 ? 13.64283 166.67696 71.48760 1.000 17.94177 543 SER B O 1
ATOM 9851 N N . ASP B 1 544 ? 15.22713 166.32106 73.04405 1.000 16.54591 544 ASP B N 1
ATOM 9852 C CA . ASP B 1 544 ? 14.75054 167.40794 73.88837 1.000 18.42490 544 ASP B CA 1
ATOM 9853 C C . ASP B 1 544 ? 14.76226 168.69649 73.07554 1.000 17.15336 544 ASP B C 1
ATOM 9854 O O . ASP B 1 544 ? 15.68820 168.95064 72.30369 1.000 16.79702 544 ASP B O 1
ATOM 9859 N N . SER B 1 545 ? 13.72530 169.50797 73.23355 1.000 16.54319 545 SER B N 1
ATOM 9860 C CA . SER B 1 545 ? 13.52986 170.65697 72.35711 1.000 20.05373 545 SER B CA 1
ATOM 9861 C C . SER B 1 545 ? 14.09007 171.95871 72.92725 1.000 21.52601 545 SER B C 1
ATOM 9862 O O . SER B 1 545 ? 13.81786 173.02223 72.36694 1.000 18.90522 545 SER B O 1
ATOM 9865 N N . SER B 1 546 ? 14.88572 171.90118 74.00782 1.000 18.28849 546 SER B N 1
ATOM 9866 C CA . SER B 1 546 ? 15.40354 173.12736 74.61750 1.000 19.56354 546 SER B CA 1
ATOM 9867 C C . SER B 1 546 ? 16.28274 173.90748 73.65209 1.000 19.21327 546 SER B C 1
ATOM 9868 O O . SER B 1 546 ? 16.16699 175.13373 73.54531 1.000 17.30415 546 SER B O 1
ATOM 9871 N N . ARG B 1 547 ? 17.20816 173.22077 72.97368 1.000 15.30318 547 ARG B N 1
ATOM 9872 C CA . ARG B 1 547 ? 18.10570 173.92590 72.06345 1.000 15.79441 547 ARG B CA 1
ATOM 9873 C C . ARG B 1 547 ? 17.32134 174.59611 70.94145 1.000 19.62076 547 ARG B C 1
ATOM 9874 O O . ARG B 1 547 ? 17.58073 175.75762 70.59888 1.000 15.25782 547 ARG B O 1
ATOM 9882 N N . ALA B 1 548 ? 16.34502 173.88231 70.37077 1.000 16.45863 548 ALA B N 1
ATOM 9883 C CA . ALA B 1 548 ? 15.48462 174.46181 69.34122 1.000 18.45680 548 ALA B CA 1
ATOM 9884 C C . ALA B 1 548 ? 14.76760 175.71701 69.83943 1.000 17.74858 548 ALA B C 1
ATOM 9885 O O . ALA B 1 548 ? 14.75194 176.74723 69.15909 1.000 19.24953 548 ALA B O 1
ATOM 9887 N N A ARG B 1 549 ? 14.15976 175.64613 71.02508 0.396 19.98494 549 ARG B N 1
ATOM 9888 N N B ARG B 1 549 ? 14.14691 175.64261 71.01690 0.604 20.00174 549 ARG B N 1
ATOM 9889 C CA A ARG B 1 549 ? 13.40993 176.79352 71.53050 0.396 20.27510 549 ARG B CA 1
ATOM 9890 C CA B ARG B 1 549 ? 13.41836 176.79886 71.53300 0.604 20.29430 549 ARG B CA 1
ATOM 9891 C C A ARG B 1 549 ? 14.33179 177.96784 71.84288 0.396 18.94662 549 ARG B C 1
ATOM 9892 C C B ARG B 1 549 ? 14.35887 177.96668 71.79437 0.604 18.90852 549 ARG B C 1
ATOM 9893 O O A ARG B 1 549 ? 13.99600 179.12247 71.55114 0.396 19.88573 549 ARG B O 1
ATOM 9894 O O B ARG B 1 549 ? 14.06420 179.11259 71.43213 0.604 19.89179 549 ARG B O 1
ATOM 9909 N N . ARG B 1 550 ? 15.49804 177.69467 72.43358 1.000 19.55535 550 ARG B N 1
ATOM 9910 C CA . ARG B 1 550 ? 16.44635 178.75872 72.73973 1.000 18.35345 550 ARG B CA 1
ATOM 9911 C C . ARG B 1 550 ? 16.94906 179.43572 71.46569 1.000 20.87098 550 ARG B C 1
ATOM 9912 O O . ARG B 1 550 ? 16.93744 180.66811 71.35429 1.000 20.94256 550 ARG B O 1
ATOM 9920 N N . LEU B 1 551 ? 17.37845 178.64491 70.47827 1.000 18.16947 551 LEU B N 1
ATOM 9921 C CA . LEU B 1 551 ? 17.91468 179.23227 69.25565 1.000 20.06253 551 LEU B CA 1
ATOM 9922 C C . LEU B 1 551 ? 16.83573 179.96159 68.46674 1.000 18.04169 551 LEU B C 1
ATOM 9923 O O . LEU B 1 551 ? 17.07755 181.04977 67.93135 1.000 20.92413 551 LEU B O 1
ATOM 9928 N N . LYS B 1 552 ? 15.64191 179.38134 68.37615 1.000 21.31801 552 LYS B N 1
ATOM 9929 C CA . LYS B 1 552 ? 14.56029 180.07011 67.67990 1.000 20.32167 552 LYS B CA 1
ATOM 9930 C C . LYS B 1 552 ? 14.30579 181.43868 68.30430 1.000 25.39029 552 LYS B C 1
ATOM 9931 O O . LYS B 1 552 ? 14.11947 182.43150 67.59027 1.000 21.42657 552 LYS B O 1
ATOM 9937 N N . SER B 1 553 ? 14.35414 181.51857 69.63677 1.000 21.02097 553 SER B N 1
ATOM 9938 C CA . SER B 1 553 ? 14.22421 182.80501 70.31934 1.000 21.90314 553 SER B CA 1
ATOM 9939 C C . SER B 1 553 ? 15.33273 183.76639 69.90653 1.000 24.78485 553 SER B C 1
ATOM 9940 O O . SER B 1 553 ? 15.06807 184.91587 69.53644 1.000 23.82389 553 SER B O 1
ATOM 9943 N N . LEU B 1 554 ? 16.58995 183.31790 69.98024 1.000 16.71591 554 LEU B N 1
ATOM 9944 C CA . LEU B 1 554 ? 17.70232 184.20803 69.67420 1.000 19.21768 554 LEU B CA 1
ATOM 9945 C C . LEU B 1 554 ? 17.61835 184.71096 68.23633 1.000 22.05481 554 LEU B C 1
ATOM 9946 O O . LEU B 1 554 ? 17.84503 185.89518 67.96593 1.000 20.43892 554 LEU B O 1
ATOM 9951 N N . VAL B 1 555 ? 17.29993 183.81907 67.30032 1.000 21.19799 555 VAL B N 1
ATOM 9952 C CA . VAL B 1 555 ? 17.29762 184.17096 65.88504 1.000 22.78761 555 VAL B CA 1
ATOM 9953 C C . VAL B 1 555 ? 16.11554 185.07715 65.55323 1.000 27.24430 555 VAL B C 1
ATOM 9954 O O . VAL B 1 555 ? 16.23198 186.00281 64.73821 1.000 22.40117 555 VAL B O 1
ATOM 9958 N N . ALA B 1 556 ? 14.96034 184.82778 66.17536 1.000 23.50530 556 ALA B N 1
ATOM 9959 C CA . ALA B 1 556 ? 13.79845 185.67427 65.92749 1.000 28.87238 556 ALA B CA 1
ATOM 9960 C C . ALA B 1 556 ? 13.98103 187.08089 66.48882 1.000 26.56937 556 ALA B C 1
ATOM 9961 O O . ALA B 1 556 ? 13.47454 188.04149 65.90328 1.000 32.12655 556 ALA B O 1
ATOM 9963 N N . ALA B 1 557 ? 14.69463 187.22447 67.61139 1.000 26.02959 557 ALA B N 1
ATOM 9964 C CA . ALA B 1 557 ? 14.85856 188.51621 68.27339 1.000 25.69402 557 ALA B CA 1
ATOM 9965 C C . ALA B 1 557 ? 15.90933 189.40817 67.62849 1.000 31.28458 557 ALA B C 1
ATOM 9966 O O . ALA B 1 557 ? 16.04771 190.56343 68.04212 1.000 33.14986 557 ALA B O 1
ATOM 9968 N N . ALA B 1 558 ? 16.65544 188.91612 66.64370 1.000 21.69421 558 ALA B N 1
ATOM 9969 C CA . ALA B 1 558 ? 17.66152 189.73543 65.98237 1.000 22.21087 558 ALA B CA 1
ATOM 9970 C C . ALA B 1 558 ? 17.19964 190.03833 64.55880 1.000 28.66803 558 ALA B C 1
ATOM 9971 O O . ALA B 1 558 ? 17.40619 189.21809 63.65131 1.000 25.83084 558 ALA B O 1
ATOM 9973 N N . PRO B 1 559 ? 16.56731 191.18762 64.30648 1.000 28.83988 559 PRO B N 1
ATOM 9974 C CA . PRO B 1 559 ? 16.12862 191.48571 62.93236 1.000 33.12466 559 PRO B CA 1
ATOM 9975 C C . PRO B 1 559 ? 17.27830 191.68543 61.96613 1.000 32.43662 559 PRO B C 1
ATOM 9976 O O . PRO B 1 559 ? 17.06669 191.57008 60.75137 1.000 29.76907 559 PRO B O 1
ATOM 9980 N N . VAL B 1 560 ? 18.48243 191.97521 62.46234 1.000 22.67982 560 VAL B N 1
ATOM 9981 C CA . VAL B 1 560 ? 19.68870 192.04614 61.64334 1.000 23.56254 560 VAL B CA 1
ATOM 9982 C C . VAL B 1 560 ? 20.81670 191.41152 62.44593 1.000 28.98879 560 VAL B C 1
ATOM 9983 O O . VAL B 1 560 ? 21.07709 191.82181 63.58134 1.000 24.89938 560 VAL B O 1
ATOM 9987 N N . SER B 1 561 ? 21.48522 190.41469 61.87159 1.000 22.14782 561 SER B N 1
ATOM 9988 C CA . SER B 1 561 ? 22.58768 189.77032 62.56553 1.000 20.52711 561 SER B CA 1
ATOM 9989 C C . SER B 1 561 ? 23.71488 189.50232 61.57891 1.000 22.55770 561 SER B C 1
ATOM 9990 O O . SER B 1 561 ? 23.52549 189.55201 60.35988 1.000 23.71388 561 SER B O 1
ATOM 9993 N N . SER B 1 562 ? 24.90301 189.25341 62.13232 1.000 21.44784 562 SER B N 1
ATOM 9994 C CA . SER B 1 562 ? 26.16502 189.07208 61.41897 1.000 17.32478 562 SER B CA 1
ATOM 9995 C C . SER B 1 562 ? 26.66864 187.64304 61.60123 1.000 21.46644 562 SER B C 1
ATOM 9996 O O . SER B 1 562 ? 26.11053 186.85973 62.36557 1.000 17.74418 562 SER B O 1
ATOM 9999 N N . LEU B 1 563 ? 27.78352 187.32816 60.93489 1.000 21.67050 563 LEU B N 1
ATOM 10000 C CA . LEU B 1 563 ? 28.43947 186.04717 61.17829 1.000 17.94755 563 LEU B CA 1
ATOM 10001 C C . LEU B 1 563 ? 28.90908 185.93411 62.62230 1.000 21.64545 563 LEU B C 1
ATOM 10002 O O . LEU B 1 563 ? 28.75768 184.87923 63.24840 1.000 20.05616 563 LEU B O 1
ATOM 10007 N N . ARG B 1 564 ? 29.47485 187.01080 63.17846 1.000 19.70292 564 ARG B N 1
ATOM 10008 C CA . ARG B 1 564 ? 29.88607 186.96167 64.57892 1.000 17.66271 564 ARG B CA 1
ATOM 10009 C C . ARG B 1 564 ? 28.69971 186.62225 65.48237 1.000 17.19611 564 ARG B C 1
ATOM 10010 O O . ARG B 1 564 ? 28.84570 185.85674 66.44191 1.000 17.05886 564 ARG B O 1
ATOM 10018 N N . ASP B 1 565 ? 27.50575 187.13909 65.16948 1.000 16.60141 565 ASP B N 1
ATOM 10019 C CA . ASP B 1 565 ? 26.33665 186.80497 65.98588 1.000 16.94391 565 ASP B CA 1
ATOM 10020 C C . ASP B 1 565 ? 26.01497 185.31401 65.91760 1.000 19.04443 565 ASP B C 1
ATOM 10021 O O . ASP B 1 565 ? 25.69848 184.69201 66.93704 1.000 18.41208 565 ASP B O 1
ATOM 10026 N N . SER B 1 566 ? 26.08910 184.71749 64.72835 1.000 19.50028 566 SER B N 1
ATOM 10027 C CA . SER B 1 566 ? 25.82005 183.28682 64.63138 1.000 14.14185 566 SER B CA 1
ATOM 10028 C C . SER B 1 566 ? 26.89297 182.47520 65.34625 1.000 18.90900 566 SER B C 1
ATOM 10029 O O . SER B 1 566 ? 26.58693 181.45395 65.97443 1.000 15.65544 566 SER B O 1
ATOM 10032 N N . ILE B 1 567 ? 28.15900 182.90937 65.26571 1.000 17.43290 567 ILE B N 1
ATOM 10033 C CA . ILE B 1 567 ? 29.20403 182.24634 66.04492 1.000 19.47425 567 ILE B CA 1
ATOM 10034 C C . ILE B 1 567 ? 28.87798 182.33442 67.53039 1.000 17.93923 567 ILE B C 1
ATOM 10035 O O . ILE B 1 567 ? 29.08424 181.37819 68.29910 1.000 18.21589 567 ILE B O 1
ATOM 10040 N N . ALA B 1 568 ? 28.36882 183.48625 67.96166 1.000 21.80012 568 ALA B N 1
ATOM 10041 C CA . ALA B 1 568 ? 27.99329 183.65391 69.36093 1.000 16.21761 568 ALA B CA 1
ATOM 10042 C C . ALA B 1 568 ? 26.85947 182.72001 69.73945 1.000 17.51401 568 ALA B C 1
ATOM 10043 O O . ALA B 1 568 ? 26.80825 182.22053 70.86983 1.000 16.50112 568 ALA B O 1
ATOM 10045 N N . TRP B 1 569 ? 25.91882 182.49212 68.81762 1.000 16.43864 569 TRP B N 1
ATOM 10046 C CA . TRP B 1 569 ? 24.80124 181.60726 69.12886 1.000 13.91219 569 TRP B CA 1
ATOM 10047 C C . TRP B 1 569 ? 25.26180 180.15882 69.24422 1.000 13.68901 569 TRP B C 1
ATOM 10048 O O . TRP B 1 569 ? 24.74297 179.40246 70.07022 1.000 14.31545 569 TRP B O 1
ATOM 10059 N N . GLN B 1 570 ? 26.21937 179.74576 68.41094 1.000 14.05952 570 GLN B N 1
ATOM 10060 C CA . GLN B 1 570 ? 26.77064 178.41103 68.55264 1.000 16.41237 570 GLN B CA 1
ATOM 10061 C C . GLN B 1 570 ? 27.48227 178.23664 69.88330 1.000 20.03891 570 GLN B C 1
ATOM 10062 O O . GLN B 1 570 ? 27.69918 177.09978 70.31520 1.000 16.90451 570 GLN B O 1
ATOM 10068 N N . ASN B 1 571 ? 27.84043 179.33210 70.54580 1.000 18.78708 571 ASN B N 1
ATOM 10069 C CA . ASN B 1 571 ? 28.50330 179.25143 71.83350 1.000 18.42352 571 ASN B CA 1
ATOM 10070 C C . ASN B 1 571 ? 27.56680 179.56405 72.99073 1.000 16.82490 571 ASN B C 1
ATOM 10071 O O . ASN B 1 571 ? 28.03662 179.79124 74.10505 1.000 20.73788 571 ASN B O 1
ATOM 10076 N N . ASP B 1 572 ? 26.25425 179.56943 72.75870 1.000 15.55450 572 ASP B N 1
ATOM 10077 C CA . ASP B 1 572 ? 25.32371 179.94652 73.81304 1.000 18.78166 572 ASP B CA 1
ATOM 10078 C C . ASP B 1 572 ? 25.22109 178.84727 74.86528 1.000 20.36740 572 ASP B C 1
ATOM 10079 O O . ASP B 1 572 ? 25.06713 177.66827 74.53311 1.000 18.51018 572 ASP B O 1
ATOM 10084 N N . THR B 1 573 ? 25.28238 179.23219 76.14442 1.000 17.02630 573 THR B N 1
ATOM 10085 C CA . THR B 1 573 ? 25.22848 178.25638 77.22848 1.000 17.00399 573 THR B CA 1
ATOM 10086 C C . THR B 1 573 ? 24.02714 178.46917 78.16017 1.000 17.86419 573 THR B C 1
ATOM 10087 O O . THR B 1 573 ? 24.03047 177.98824 79.30028 1.000 15.13968 573 THR B O 1
ATOM 10091 N N . VAL B 1 574 ? 22.98121 179.15701 77.70653 1.000 18.18307 574 VAL B N 1
ATOM 10092 C CA . VAL B 1 574 ? 21.77518 179.26821 78.52443 1.000 20.23228 574 VAL B CA 1
ATOM 10093 C C . VAL B 1 574 ? 21.00576 177.95516 78.48834 1.000 19.95325 574 VAL B C 1
ATOM 10094 O O . VAL B 1 574 ? 20.68270 177.43774 77.40931 1.000 16.85075 574 VAL B O 1
ATOM 10098 N N . SER B 1 575 ? 20.68163 177.42308 79.67368 1.000 15.50330 575 SER B N 1
ATOM 10099 C CA . SER B 1 575 ? 19.97050 176.15424 79.81889 1.000 18.73210 575 SER B CA 1
ATOM 10100 C C . SER B 1 575 ? 18.50893 176.43021 80.16624 1.000 17.21944 575 SER B C 1
ATOM 10101 O O . SER B 1 575 ? 18.21097 176.91235 81.26277 1.000 19.13503 575 SER B O 1
ATOM 10104 N N . LEU B 1 576 ? 17.59318 176.12440 79.23846 1.000 14.40876 576 LEU B N 1
ATOM 10105 C CA . LEU B 1 576 ? 16.18664 176.33500 79.57322 1.000 17.05813 576 LEU B CA 1
ATOM 10106 C C . LEU B 1 576 ? 15.73108 175.38745 80.68127 1.000 20.16414 576 LEU B C 1
ATOM 10107 O O . LEU B 1 576 ? 14.94614 175.80100 81.54156 1.000 24.20410 576 LEU B O 1
ATOM 10112 N N . PRO B 1 577 ? 16.18576 174.12416 80.71771 1.000 15.35819 577 PRO B N 1
ATOM 10113 C CA . PRO B 1 577 ? 15.85063 173.28575 81.88843 1.000 22.93149 577 PRO B CA 1
ATOM 10114 C C . PRO B 1 577 ? 16.28481 173.90817 83.20373 1.000 22.72724 577 PRO B C 1
ATOM 10115 O O . PRO B 1 577 ? 15.54866 173.82780 84.19522 1.000 18.42904 577 PRO B O 1
ATOM 10119 N N . ALA B 1 578 ? 17.47505 174.51320 83.25058 1.000 17.36167 578 ALA B N 1
ATOM 10120 C CA . ALA B 1 578 ? 17.87460 175.22870 84.45791 1.000 20.40375 578 ALA B CA 1
ATOM 10121 C C . ALA B 1 578 ? 16.87848 176.33770 84.78375 1.000 19.55599 578 ALA B C 1
ATOM 10122 O O . ALA B 1 578 ? 16.42390 176.47401 85.92895 1.000 20.82290 578 ALA B O 1
ATOM 10124 N N . GLN B 1 579 ? 16.53428 177.15263 83.78679 1.000 19.85231 579 GLN B N 1
ATOM 10125 C CA . GLN B 1 579 ? 15.62584 178.26112 84.04816 1.000 23.37268 579 GLN B CA 1
ATOM 10126 C C . GLN B 1 579 ? 14.26629 177.76087 84.51517 1.000 23.96831 579 GLN B C 1
ATOM 10127 O O . GLN B 1 579 ? 13.64551 178.36132 85.40131 1.000 20.74528 579 GLN B O 1
ATOM 10133 N N . ARG B 1 580 ? 13.77665 176.66875 83.92830 1.000 21.18846 580 ARG B N 1
ATOM 10134 C CA . ARG B 1 580 ? 12.48248 176.15649 84.35984 1.000 19.58983 580 ARG B CA 1
ATOM 10135 C C . ARG B 1 580 ? 12.56249 175.58490 85.76765 1.000 22.39000 580 ARG B C 1
ATOM 10136 O O . ARG B 1 580 ? 11.63899 175.76860 86.56539 1.000 18.82813 580 ARG B O 1
ATOM 10144 N N . THR B 1 581 ? 13.67200 174.91859 86.10179 1.000 20.24353 581 THR B N 1
ATOM 10145 C CA . THR B 1 581 ? 13.83242 174.36594 87.44309 1.000 23.70085 581 THR B CA 1
ATOM 10146 C C . THR B 1 581 ? 13.90795 175.46765 88.49300 1.000 24.40351 581 THR B C 1
ATOM 10147 O O . THR B 1 581 ? 13.28341 175.36060 89.55311 1.000 25.51006 581 THR B O 1
ATOM 10151 N N . LEU B 1 582 ? 14.67798 176.52497 88.22313 1.000 22.08878 582 LEU B N 1
ATOM 10152 C CA . LEU B 1 582 ? 14.72955 177.66360 89.13449 1.000 27.62910 582 LEU B CA 1
ATOM 10153 C C . LEU B 1 582 ? 13.33621 178.24077 89.36932 1.000 29.91537 582 LEU B C 1
ATOM 10154 O O . LEU B 1 582 ? 12.95042 178.52215 90.51135 1.000 30.11280 582 LEU B O 1
ATOM 10159 N N . ALA B 1 583 ? 12.56751 178.42895 88.29047 1.000 22.55785 583 ALA B N 1
ATOM 10160 C CA . ALA B 1 583 ? 11.22072 178.97630 88.41987 1.000 28.05177 583 ALA B CA 1
ATOM 10161 C C . ALA B 1 583 ? 10.36030 178.11296 89.32909 1.000 27.39041 583 ALA B C 1
ATOM 10162 O O . ALA B 1 583 ? 9.64789 178.63376 90.19496 1.000 29.98728 583 ALA B O 1
ATOM 10164 N N . VAL B 1 584 ? 10.42420 176.79087 89.16395 1.000 25.15565 584 VAL B N 1
ATOM 10165 C CA . VAL B 1 584 ? 9.70883 175.90848 90.08160 1.000 28.42740 584 VAL B CA 1
ATOM 10166 C C . VAL B 1 584 ? 10.23395 176.10172 91.49841 1.000 31.28995 584 VAL B C 1
ATOM 10167 O O . VAL B 1 584 ? 9.46957 176.09319 92.46867 1.000 26.45242 584 VAL B O 1
ATOM 10171 N N . MET B 1 585 ? 11.54602 176.29199 91.64114 1.000 25.92871 585 MET B N 1
ATOM 10172 C CA . MET B 1 585 ? 12.11800 176.43586 92.97469 1.000 31.89438 585 MET B CA 1
ATOM 10173 C C . MET B 1 585 ? 11.51835 177.62541 93.71518 1.000 32.34203 585 MET B C 1
ATOM 10174 O O . MET B 1 585 ? 11.25399 177.54556 94.92095 1.000 37.36801 585 MET B O 1
ATOM 10179 N N . ARG B 1 586 ? 11.28305 178.73267 93.00799 1.000 32.70154 586 ARG B N 1
ATOM 10180 C CA . ARG B 1 586 ? 10.72134 179.92781 93.62537 1.000 35.10999 586 ARG B CA 1
ATOM 10181 C C . ARG B 1 586 ? 9.30567 179.71903 94.15359 1.000 38.42936 586 ARG B C 1
ATOM 10182 O O . ARG B 1 586 ? 8.83071 180.55130 94.93372 1.000 35.64210 586 ARG B O 1
ATOM 10190 N N . THR B 1 587 ? 8.62460 178.64390 93.75436 1.000 35.74933 587 THR B N 1
ATOM 10191 C CA . THR B 1 587 ? 7.26593 178.35529 94.19840 1.000 31.88729 587 THR B CA 1
ATOM 10192 C C . THR B 1 587 ? 7.22076 177.36421 95.35233 1.000 26.77454 587 THR B C 1
ATOM 10193 O O . THR B 1 587 ? 6.12844 176.97475 95.77653 1.000 29.74231 587 THR B O 1
ATOM 10197 N N . VAL B 1 588 ? 8.37721 176.91345 95.83252 1.000 33.25035 588 VAL B N 1
ATOM 10198 C CA . VAL B 1 588 ? 8.41671 175.95141 96.92477 1.000 31.91461 588 VAL B CA 1
ATOM 10199 C C . VAL B 1 588 ? 7.83568 176.58588 98.18264 1.000 41.57597 588 VAL B C 1
ATOM 10200 O O . VAL B 1 588 ? 8.15139 177.73424 98.52185 1.000 32.58549 588 VAL B O 1
ATOM 10204 N N . GLY B 1 589 ? 6.95786 175.84987 98.86487 1.000 40.34306 589 GLY B N 1
ATOM 10205 C CA . GLY B 1 589 ? 6.30963 176.35518 100.06974 1.000 37.50202 589 GLY B CA 1
ATOM 10206 C C . GLY B 1 589 ? 7.12705 176.07649 101.32367 1.000 36.31053 589 GLY B C 1
ATOM 10207 O O . GLY B 1 589 ? 7.62650 174.97090 101.52516 1.000 36.78312 589 GLY B O 1
ATOM 10208 N N . ASN B 1 590 ? 7.22690 177.09536 102.18495 1.000 41.72485 590 ASN B N 1
ATOM 10209 C CA . ASN B 1 590 ? 7.91386 176.98046 103.47666 1.000 38.70980 590 ASN B CA 1
ATOM 10210 C C . ASN B 1 590 ? 6.97175 176.34906 104.50571 1.000 45.09534 590 ASN B C 1
ATOM 10211 O O . ASN B 1 590 ? 6.49041 176.98608 105.44337 1.000 46.91315 590 ASN B O 1
ATOM 10216 N N . ALA B 1 591 ? 6.69302 175.06621 104.29844 1.000 33.80669 591 ALA B N 1
ATOM 10217 C CA . ALA B 1 591 ? 5.70905 174.36084 105.09926 1.000 33.55228 591 ALA B CA 1
ATOM 10218 C C . ALA B 1 591 ? 5.98557 172.87071 104.99680 1.000 43.10521 591 ALA B C 1
ATOM 10219 O O . ALA B 1 591 ? 6.67058 172.41358 104.07680 1.000 41.55256 591 ALA B O 1
ATOM 10221 N N . GLY B 1 592 ? 5.47468 172.12094 105.97238 1.000 34.77132 592 GLY B N 1
ATOM 10222 C CA . GLY B 1 592 ? 5.68692 170.69292 105.88418 1.000 38.98796 592 GLY B CA 1
ATOM 10223 C C . GLY B 1 592 ? 7.15615 170.31996 105.89817 1.000 38.89806 592 GLY B C 1
ATOM 10224 O O . GLY B 1 592 ? 8.00906 171.01614 106.46347 1.000 39.28121 592 GLY B O 1
ATOM 10225 N N . ALA B 1 593 ? 7.45257 169.16810 105.28906 1.000 35.54718 593 ALA B N 1
ATOM 10226 C CA . ALA B 1 593 ? 8.82939 168.68467 105.26553 1.000 37.50303 593 ALA B CA 1
ATOM 10227 C C . ALA B 1 593 ? 9.77328 169.69997 104.63066 1.000 35.18579 593 ALA B C 1
ATOM 10228 O O . ALA B 1 593 ? 10.94860 169.77696 105.01334 1.000 32.09817 593 ALA B O 1
ATOM 10230 N N . ALA B 1 594 ? 9.28551 170.47809 103.65805 1.000 35.88236 594 ALA B N 1
ATOM 10231 C CA . ALA B 1 594 ? 10.11340 171.51790 103.05494 1.000 36.59907 594 ALA B CA 1
ATOM 10232 C C . ALA B 1 594 ? 10.62161 172.49395 104.10643 1.000 38.14003 594 ALA B C 1
ATOM 10233 O O . ALA B 1 594 ? 11.79351 172.88677 104.08663 1.000 35.44050 594 ALA B O 1
ATOM 10235 N N . ALA B 1 595 ? 9.75252 172.89403 105.03837 1.000 34.99269 595 ALA B N 1
ATOM 10236 C CA . ALA B 1 595 ? 10.15264 173.86991 106.04498 1.000 36.27502 595 ALA B CA 1
ATOM 10237 C C . ALA B 1 595 ? 11.34396 173.37318 106.85797 1.000 30.43951 595 ALA B C 1
ATOM 10238 O O . ALA B 1 595 ? 12.26002 174.14677 107.16015 1.000 38.86856 595 ALA B O 1
ATOM 10240 N N . SER B 1 596 ? 11.36604 172.08080 107.20027 1.000 31.49664 596 SER B N 1
ATOM 10241 C CA . SER B 1 596 ? 12.51855 171.52512 107.90527 1.000 30.31331 596 SER B CA 1
ATOM 10242 C C . SER B 1 596 ? 13.76732 171.57354 107.03690 1.000 41.34386 596 SER B C 1
ATOM 10243 O O . SER B 1 596 ? 14.84257 171.98812 107.48630 1.000 32.60771 596 SER B O 1
ATOM 10246 N N . LEU B 1 597 ? 13.64171 171.15633 105.77727 1.000 32.35297 597 LEU B N 1
ATOM 10247 C CA . LEU B 1 597 ? 14.80250 171.14795 104.89807 1.000 32.15820 597 LEU B CA 1
ATOM 10248 C C . LEU B 1 597 ? 15.35552 172.55367 104.71584 1.000 23.20505 597 LEU B C 1
ATOM 10249 O O . LEU B 1 597 ? 16.57810 172.75204 104.68107 1.000 31.96975 597 LEU B O 1
ATOM 10254 N N . LEU B 1 598 ? 14.47053 173.54675 104.62310 1.000 29.42779 598 LEU B N 1
ATOM 10255 C CA . LEU B 1 598 ? 14.89788 174.93493 104.51400 1.000 29.13162 598 LEU B CA 1
ATOM 10256 C C . LEU B 1 598 ? 15.63152 175.42950 105.75628 1.000 40.54796 598 LEU B C 1
ATOM 10257 O O . LEU B 1 598 ? 16.22202 176.51479 105.71094 1.000 35.29754 598 LEU B O 1
ATOM 10262 N N . GLN B 1 599 ? 15.60370 174.67211 106.85614 1.000 37.11741 599 GLN B N 1
ATOM 10263 C CA . GLN B 1 599 ? 16.39195 174.98005 108.03969 1.000 40.17167 599 GLN B CA 1
ATOM 10264 C C . GLN B 1 599 ? 17.77686 174.35798 107.99531 1.000 43.53258 599 GLN B C 1
ATOM 10265 O O . GLN B 1 599 ? 18.64002 174.74167 108.79214 1.000 38.51185 599 GLN B O 1
ATOM 10271 N N . ASP B 1 600 ? 18.01237 173.43987 107.06982 1.000 32.37823 600 ASP B N 1
ATOM 10272 C CA . ASP B 1 600 ? 19.28779 172.74694 106.98191 1.000 36.33255 600 ASP B CA 1
ATOM 10273 C C . ASP B 1 600 ? 20.34430 173.68459 106.41555 1.000 39.80337 600 ASP B C 1
ATOM 10274 O O . ASP B 1 600 ? 20.15447 174.22093 105.31432 1.000 38.39544 600 ASP B O 1
ATOM 10279 N N . PRO B 1 601 ? 21.45915 173.91455 107.11586 1.000 38.09305 601 PRO B N 1
ATOM 10280 C CA . PRO B 1 601 ? 22.46518 174.84809 106.58407 1.000 38.44592 601 PRO B CA 1
ATOM 10281 C C . PRO B 1 601 ? 22.96360 174.46200 105.20540 1.000 36.69505 601 PRO B C 1
ATOM 10282 O O . PRO B 1 601 ? 23.29467 175.34404 104.40560 1.000 31.27036 601 PRO B O 1
ATOM 10286 N N . GLN B 1 602 ? 23.03115 173.16750 104.90214 1.000 38.56873 602 GLN B N 1
ATOM 10287 C CA . GLN B 1 602 ? 23.49832 172.75260 103.58429 1.000 33.01351 602 GLN B CA 1
ATOM 10288 C C . GLN B 1 602 ? 22.48554 173.10980 102.50409 1.000 28.82157 602 GLN B C 1
ATOM 10289 O O . GLN B 1 602 ? 22.86303 173.55438 101.41283 1.000 31.79116 602 GLN B O 1
ATOM 10295 N N . VAL B 1 603 ? 21.19613 172.91215 102.78615 1.000 28.65881 603 VAL B N 1
ATOM 10296 C CA . VAL B 1 603 ? 20.15914 173.34217 101.85794 1.000 25.52140 603 VAL B CA 1
ATOM 10297 C C . VAL B 1 603 ? 20.23125 174.84214 101.63072 1.000 30.40609 603 VAL B C 1
ATOM 10298 O O . VAL B 1 603 ? 20.04682 175.32512 100.50465 1.000 22.74782 603 VAL B O 1
ATOM 10302 N N . GLN B 1 604 ? 20.47367 175.60618 102.69880 1.000 22.93225 604 GLN B N 1
ATOM 10303 C CA . GLN B 1 604 ? 20.48019 177.06003 102.58459 1.000 26.28953 604 GLN B CA 1
ATOM 10304 C C . GLN B 1 604 ? 21.63203 177.55052 101.71445 1.000 25.64526 604 GLN B C 1
ATOM 10305 O O . GLN B 1 604 ? 21.46146 178.48820 100.93046 1.000 27.76019 604 GLN B O 1
ATOM 10311 N N . ARG B 1 605 ? 22.81322 176.94363 101.83846 1.000 24.85962 605 ARG B N 1
ATOM 10312 C CA . ARG B 1 605 ? 23.90838 177.32157 100.94744 1.000 24.46614 605 ARG B CA 1
ATOM 10313 C C . ARG B 1 605 ? 23.55753 177.01958 99.49413 1.000 28.64986 605 ARG B C 1
ATOM 10314 O O . ARG B 1 605 ? 23.86804 177.80954 98.59300 1.000 24.43226 605 ARG B O 1
ATOM 10322 N N . ALA B 1 606 ? 22.89417 175.88686 99.25122 1.000 25.84056 606 ALA B N 1
ATOM 10323 C CA . ALA B 1 606 ? 22.51497 175.51605 97.88856 1.000 22.34572 606 ALA B CA 1
ATOM 10324 C C . ALA B 1 606 ? 21.49754 176.49229 97.32162 1.000 27.77063 606 ALA B C 1
ATOM 10325 O O . ALA B 1 606 ? 21.66944 177.01455 96.21325 1.000 23.89457 606 ALA B O 1
ATOM 10327 N N . VAL B 1 607 ? 20.42413 176.74920 98.07165 1.000 27.81938 607 VAL B N 1
ATOM 10328 C CA . VAL B 1 607 ? 19.43281 177.72888 97.64371 1.000 24.96282 607 VAL B CA 1
ATOM 10329 C C . VAL B 1 607 ? 20.10080 179.06848 97.38330 1.000 24.48713 607 VAL B C 1
ATOM 10330 O O . VAL B 1 607 ? 19.77342 179.77002 96.41746 1.000 31.30523 607 VAL B O 1
ATOM 10334 N N . ALA B 1 608 ? 21.04773 179.44598 98.24520 1.000 28.26936 608 ALA B N 1
ATOM 10335 C CA . ALA B 1 608 ? 21.75882 180.70826 98.07221 1.000 34.51570 608 ALA B CA 1
ATOM 10336 C C . ALA B 1 608 ? 22.51010 180.74763 96.74426 1.000 31.35001 608 ALA B C 1
ATOM 10337 O O . ALA B 1 608 ? 22.47135 181.75632 96.02855 1.000 36.38819 608 ALA B O 1
ATOM 10339 N N . LEU B 1 609 ? 23.21586 179.66481 96.40187 1.000 25.76611 609 LEU B N 1
ATOM 10340 C CA . LEU B 1 609 ? 23.90394 179.61616 95.11149 1.000 28.98363 609 LEU B CA 1
ATOM 10341 C C . LEU B 1 609 ? 22.92639 179.75725 93.95077 1.000 33.04848 609 LEU B C 1
ATOM 10342 O O . LEU B 1 609 ? 23.17450 180.50971 93.00099 1.000 31.21916 609 LEU B O 1
ATOM 10347 N N . LEU B 1 610 ? 21.81338 179.02251 93.99456 1.000 31.84976 610 LEU B N 1
ATOM 10348 C CA . LEU B 1 610 ? 20.88326 179.05387 92.86952 1.000 28.65556 610 LEU B CA 1
ATOM 10349 C C . LEU B 1 610 ? 20.13012 180.37542 92.80183 1.000 32.33136 610 LEU B C 1
ATOM 10350 O O . LEU B 1 610 ? 19.85833 180.88637 91.70689 1.000 31.65857 610 LEU B O 1
ATOM 10355 N N . ARG B 1 611 ? 19.78117 180.94099 93.95427 1.000 32.93745 611 ARG B N 1
ATOM 10356 C CA . ARG B 1 611 ? 19.11465 182.23243 93.97836 1.000 34.31879 611 ARG B CA 1
ATOM 10357 C C . ARG B 1 611 ? 19.95340 183.23446 93.20177 1.000 30.39631 611 ARG B C 1
ATOM 10358 O O . ARG B 1 611 ? 21.17726 183.27769 93.34107 1.000 36.58461 611 ARG B O 1
ATOM 10360 N N . GLY B 1 612 ? 19.30396 184.02380 92.35989 1.000 33.37464 612 GLY B N 1
ATOM 10361 C CA . GLY B 1 612 ? 20.07335 184.97377 91.57973 1.000 43.26628 612 GLY B CA 1
ATOM 10362 C C . GLY B 1 612 ? 21.02984 184.34990 90.58276 1.000 47.09589 612 GLY B C 1
ATOM 10363 O O . GLY B 1 612 ? 22.11324 184.89715 90.33706 1.000 44.17881 612 GLY B O 1
ATOM 10364 N N . TRP B 1 613 ? 20.65881 183.21684 89.99961 1.000 33.29956 613 TRP B N 1
ATOM 10365 C CA . TRP B 1 613 ? 21.38971 182.61672 88.89166 1.000 31.90344 613 TRP B CA 1
ATOM 10366 C C . TRP B 1 613 ? 20.47527 182.67341 87.68158 1.000 25.90976 613 TRP B C 1
ATOM 10367 O O . TRP B 1 613 ? 19.27823 182.40478 87.78859 1.000 29.65691 613 TRP B O 1
ATOM 10378 N N . ASP B 1 614 ? 21.04226 182.98598 86.52640 1.000 28.04594 614 ASP B N 1
ATOM 10379 C CA . ASP B 1 614 ? 20.24839 183.17153 85.32711 1.000 27.54367 614 ASP B CA 1
ATOM 10380 C C . ASP B 1 614 ? 20.16566 181.90985 84.47987 1.000 25.88015 614 ASP B C 1
ATOM 10381 O O . ASP B 1 614 ? 19.60318 181.95422 83.37860 1.000 26.65219 614 ASP B O 1
ATOM 10386 N N . GLY B 1 615 ? 20.67588 180.78195 84.97855 1.000 22.69905 615 GLY B N 1
ATOM 10387 C CA . GLY B 1 615 ? 20.65487 179.55304 84.21123 1.000 23.89229 615 GLY B CA 1
ATOM 10388 C C . GLY B 1 615 ? 21.68007 179.47649 83.10129 1.000 24.40945 615 GLY B C 1
ATOM 10389 O O . GLY B 1 615 ? 21.57832 178.58929 82.24604 1.000 21.21869 615 GLY B O 1
ATOM 10390 N N . ASN B 1 616 ? 22.66777 180.36884 83.09687 1.000 17.88458 616 ASN B N 1
ATOM 10391 C CA . ASN B 1 616 ? 23.73197 180.37738 82.09649 1.000 21.75892 616 ASN B CA 1
ATOM 10392 C C . ASN B 1 616 ? 24.82825 179.44077 82.58503 1.000 23.06699 616 ASN B C 1
ATOM 10393 O O . ASN B 1 616 ? 25.51875 179.73010 83.56977 1.000 19.26906 616 ASN B O 1
ATOM 10398 N N . VAL B 1 617 ? 24.98581 178.31687 81.90231 1.000 19.96607 617 VAL B N 1
ATOM 10399 C CA . VAL B 1 617 ? 25.87591 177.26123 82.36451 1.000 15.45871 617 VAL B CA 1
ATOM 10400 C C . VAL B 1 617 ? 27.30464 177.59547 81.95428 1.000 26.47909 617 VAL B C 1
ATOM 10401 O O . VAL B 1 617 ? 27.90152 176.92720 81.09666 1.000 17.44675 617 VAL B O 1
ATOM 10405 N N . ARG B 1 618 ? 27.86260 178.63175 82.58032 1.000 22.31533 618 ARG B N 1
ATOM 10406 C CA . ARG B 1 618 ? 29.20151 179.10526 82.26052 1.000 21.77020 618 ARG B CA 1
ATOM 10407 C C . ARG B 1 618 ? 30.26955 178.23325 82.90591 1.000 21.66949 618 ARG B C 1
ATOM 10408 O O . ARG B 1 618 ? 30.07594 177.67013 83.98744 1.000 21.32843 618 ARG B O 1
ATOM 10416 N N . ALA B 1 619 ? 31.42649 178.15491 82.24064 1.000 17.50633 619 ALA B N 1
ATOM 10417 C CA . ALA B 1 619 ? 32.55349 177.41637 82.80213 1.000 19.68717 619 ALA B CA 1
ATOM 10418 C C . ALA B 1 619 ? 32.96117 177.96541 84.17566 1.000 20.58927 619 ALA B C 1
ATOM 10419 O O . ALA B 1 619 ? 33.31372 177.19952 85.08057 1.000 19.58948 619 ALA B O 1
ATOM 10421 N N . ASP B 1 620 ? 32.91036 179.28428 84.35933 1.000 21.13956 620 ASP B N 1
ATOM 10422 C CA . ASP B 1 620 ? 33.39239 179.89308 85.59706 1.000 25.18346 620 ASP B CA 1
ATOM 10423 C C . ASP B 1 620 ? 32.30774 180.03450 86.67133 1.000 18.61525 620 ASP B C 1
ATOM 10424 O O . ASP B 1 620 ? 32.50879 180.76369 87.64976 1.000 23.51040 620 ASP B O 1
ATOM 10429 N N . SER B 1 621 ? 31.18082 179.34764 86.53331 1.000 18.31530 621 SER B N 1
ATOM 10430 C CA . SER B 1 621 ? 30.04553 179.51874 87.43158 1.000 20.15476 621 SER B CA 1
ATOM 10431 C C . SER B 1 621 ? 29.97702 178.36408 88.43239 1.000 24.16156 621 SER B C 1
ATOM 10432 O O . SER B 1 621 ? 29.93381 177.18918 88.04337 1.000 17.22449 621 SER B O 1
ATOM 10435 N N . VAL B 1 622 ? 29.96163 178.69666 89.71880 1.000 18.69467 622 VAL B N 1
ATOM 10436 C CA . VAL B 1 622 ? 29.75162 177.68068 90.74713 1.000 15.16050 622 VAL B CA 1
ATOM 10437 C C . VAL B 1 622 ? 28.28612 177.26110 90.75489 1.000 14.77015 622 VAL B C 1
ATOM 10438 O O . VAL B 1 622 ? 27.99752 176.05908 90.84957 1.000 22.02880 622 VAL B O 1
ATOM 10442 N N . PRO B 1 623 ? 27.32650 178.18771 90.66952 1.000 22.66637 623 PRO B N 1
ATOM 10443 C CA . PRO B 1 623 ? 25.92080 177.74605 90.60103 1.000 18.46813 623 PRO B CA 1
ATOM 10444 C C . PRO B 1 623 ? 25.66724 176.77183 89.45352 1.000 19.79531 623 PRO B C 1
ATOM 10445 O O . PRO B 1 623 ? 24.86091 175.84603 89.58977 1.000 17.02106 623 PRO B O 1
ATOM 10449 N N . ALA B 1 624 ? 26.33244 176.96680 88.31528 1.000 16.93314 624 ALA B N 1
ATOM 10450 C CA . ALA B 1 624 ? 26.17937 176.03230 87.20253 1.000 19.72496 624 ALA B CA 1
ATOM 10451 C C . ALA B 1 624 ? 26.64361 174.62979 87.58467 1.000 17.73044 624 ALA B C 1
ATOM 10452 O O . ALA B 1 624 ? 25.98819 173.63909 87.23671 1.000 17.87543 624 ALA B O 1
ATOM 10454 N N . ALA B 1 625 ? 27.77394 174.52272 88.30199 1.000 15.49173 625 ALA B N 1
ATOM 10455 C CA . ALA B 1 625 ? 28.26312 173.21339 88.72853 1.000 15.04804 625 ALA B CA 1
ATOM 10456 C C . ALA B 1 625 ? 27.24628 172.52399 89.63091 1.000 19.12223 625 ALA B C 1
ATOM 10457 O O . ALA B 1 625 ? 26.91652 171.34658 89.43961 1.000 16.50045 625 ALA B O 1
ATOM 10459 N N . LEU B 1 626 ? 26.74879 173.24567 90.63598 1.000 19.23491 626 LEU B N 1
ATOM 10460 C CA . LEU B 1 626 ? 25.68770 172.71237 91.47795 1.000 16.66386 626 LEU B CA 1
ATOM 10461 C C . LEU B 1 626 ? 24.51034 172.23612 90.64013 1.000 16.93331 626 LEU B C 1
ATOM 10462 O O . LEU B 1 626 ? 23.99158 171.13221 90.84425 1.000 18.63206 626 LEU B O 1
ATOM 10467 N N . PHE B 1 627 ? 24.05204 173.06727 89.70145 1.000 20.23652 627 PHE B N 1
ATOM 10468 C CA . PHE B 1 627 ? 22.86389 172.68616 88.94577 1.000 21.94203 627 PHE B CA 1
ATOM 10469 C C . PHE B 1 627 ? 23.09673 171.43807 88.09873 1.000 17.27127 627 PHE B C 1
ATOM 10470 O O . PHE B 1 627 ? 22.20885 170.58132 87.99776 1.000 16.99457 627 PHE B O 1
ATOM 10478 N N . GLU B 1 628 ? 24.25096 171.34630 87.42512 1.000 14.67397 628 GLU B N 1
ATOM 10479 C CA . GLU B 1 628 ? 24.47152 170.20517 86.54371 1.000 17.13444 628 GLU B CA 1
ATOM 10480 C C . GLU B 1 628 ? 24.57985 168.91630 87.35216 1.000 15.43671 628 GLU B C 1
ATOM 10481 O O . GLU B 1 628 ? 24.00298 167.88934 86.98159 1.000 18.65758 628 GLU B O 1
ATOM 10487 N N . ILE B 1 629 ? 25.29373 168.95873 88.47509 1.000 18.10571 629 ILE B N 1
ATOM 10488 C CA . ILE B 1 629 ? 25.29776 167.82844 89.40499 1.000 18.12392 629 ILE B CA 1
ATOM 10489 C C . ILE B 1 629 ? 23.86996 167.42971 89.76057 1.000 16.69351 629 ILE B C 1
ATOM 10490 O O . ILE B 1 629 ? 23.49280 166.25736 89.68010 1.000 18.27348 629 ILE B O 1
ATOM 10495 N N . TRP B 1 630 ? 23.06463 168.41068 90.16809 1.000 15.33794 630 TRP B N 1
ATOM 10496 C CA . TRP B 1 630 ? 21.69522 168.16426 90.62472 1.000 17.13885 630 TRP B CA 1
ATOM 10497 C C . TRP B 1 630 ? 20.83973 167.58971 89.50547 1.000 18.93338 630 TRP B C 1
ATOM 10498 O O . TRP B 1 630 ? 20.18758 166.55089 89.66819 1.000 15.04520 630 TRP B O 1
ATOM 10509 N N . PHE B 1 631 ? 20.85374 168.24247 88.34325 1.000 19.04044 631 PHE B N 1
ATOM 10510 C CA . PHE B 1 631 ? 19.92369 167.86341 87.28850 1.000 18.35395 631 PHE B CA 1
ATOM 10511 C C . PHE B 1 631 ? 20.28609 166.54049 86.63010 1.000 19.15388 631 PHE B C 1
ATOM 10512 O O . PHE B 1 631 ? 19.39498 165.87177 86.08994 1.000 23.92380 631 PHE B O 1
ATOM 10520 N N . SER B 1 632 ? 21.55581 166.14369 86.66348 1.000 17.02469 632 SER B N 1
ATOM 10521 C CA . SER B 1 632 ? 21.98558 164.89222 86.04520 1.000 21.10316 632 SER B CA 1
ATOM 10522 C C . SER B 1 632 ? 21.90777 163.70124 86.98877 1.000 17.64758 632 SER B C 1
ATOM 10523 O O . SER B 1 632 ? 21.52887 162.60870 86.56131 1.000 18.21058 632 SER B O 1
ATOM 10526 N N . ASN B 1 633 ? 22.25709 163.87799 88.26371 1.000 20.80893 633 ASN B N 1
ATOM 10527 C CA . ASN B 1 633 ? 22.47771 162.74197 89.14928 1.000 19.35727 633 ASN B CA 1
ATOM 10528 C C . ASN B 1 633 ? 21.60336 162.70166 90.39457 1.000 20.04904 633 ASN B C 1
ATOM 10529 O O . ASN B 1 633 ? 21.75114 161.76534 91.18865 1.000 22.61950 633 ASN B O 1
ATOM 10534 N N . HIS B 1 634 ? 20.69825 163.66146 90.59156 1.000 20.66809 634 HIS B N 1
ATOM 10535 C CA . HIS B 1 634 ? 19.92534 163.71139 91.82730 1.000 19.63929 634 HIS B CA 1
ATOM 10536 C C . HIS B 1 634 ? 18.44855 164.03375 91.62940 1.000 21.02182 634 HIS B C 1
ATOM 10537 O O . HIS B 1 634 ? 17.58095 163.25250 92.04514 1.000 17.58864 634 HIS B O 1
ATOM 10544 N N . LEU B 1 635 ? 18.15271 165.18753 91.02217 1.000 16.77757 635 LEU B N 1
ATOM 10545 C CA . LEU B 1 635 ? 16.77695 165.68325 90.99449 1.000 18.51835 635 LEU B CA 1
ATOM 10546 C C . LEU B 1 635 ? 15.84784 164.72646 90.25363 1.000 23.39942 635 LEU B C 1
ATOM 10547 O O . LEU B 1 635 ? 14.79084 164.33672 90.76792 1.000 20.88720 635 LEU B O 1
ATOM 10552 N N . ARG B 1 636 ? 16.21173 164.34995 89.03138 1.000 21.09815 636 ARG B N 1
ATOM 10553 C CA . ARG B 1 636 ? 15.26062 163.61512 88.20939 1.000 18.97830 636 ARG B CA 1
ATOM 10554 C C . ARG B 1 636 ? 15.02709 162.20671 88.74536 1.000 20.87059 636 ARG B C 1
ATOM 10555 O O . ARG B 1 636 ? 13.88075 161.74378 88.80004 1.000 22.12204 636 ARG B O 1
ATOM 10563 N N . GLN B 1 637 ? 16.09077 161.51403 89.15485 1.000 16.06844 637 GLN B N 1
ATOM 10564 C CA . GLN B 1 637 ? 15.91424 160.20875 89.78504 1.000 22.66536 637 GLN B CA 1
ATOM 10565 C C . GLN B 1 637 ? 15.00054 160.31039 91.00540 1.000 28.61232 637 GLN B C 1
ATOM 10566 O O . GLN B 1 637 ? 14.14003 159.44705 91.22469 1.000 21.32792 637 GLN B O 1
ATOM 10572 N N . ALA B 1 638 ? 15.13856 161.38317 91.78822 1.000 22.85494 638 ALA B N 1
ATOM 10573 C CA . ALA B 1 638 ? 14.30174 161.51987 92.97914 1.000 22.82295 638 ALA B CA 1
ATOM 10574 C C . ALA B 1 638 ? 12.84349 161.77622 92.60510 1.000 24.04082 638 ALA B C 1
ATOM 10575 O O . ALA B 1 638 ? 11.92660 161.22805 93.23610 1.000 22.54354 638 ALA B O 1
ATOM 10577 N N . VAL B 1 639 ? 12.59925 162.60011 91.58327 1.000 22.84144 639 VAL B N 1
ATOM 10578 C CA . VAL B 1 639 ? 11.22642 162.80770 91.12956 1.000 20.67691 639 VAL B CA 1
ATOM 10579 C C . VAL B 1 639 ? 10.60578 161.48591 90.70099 1.000 26.61316 639 VAL B C 1
ATOM 10580 O O . VAL B 1 639 ? 9.47868 161.14914 91.08970 1.000 20.49837 639 VAL B O 1
ATOM 10584 N N . VAL B 1 640 ? 11.33479 160.71698 89.88836 1.000 22.85449 640 VAL B N 1
ATOM 10585 C CA . VAL B 1 640 ? 10.79995 159.46306 89.35898 1.000 20.94875 640 VAL B CA 1
ATOM 10586 C C . VAL B 1 640 ? 10.50111 158.48079 90.48485 1.000 22.20512 640 VAL B C 1
ATOM 10587 O O . VAL B 1 640 ? 9.47139 157.79266 90.46823 1.000 19.61159 640 VAL B O 1
ATOM 10591 N N . ARG B 1 641 ? 11.38414 158.40229 91.48341 1.000 19.29235 641 ARG B N 1
ATOM 10592 C CA . ARG B 1 641 ? 11.14214 157.50485 92.61414 1.000 26.29242 641 ARG B CA 1
ATOM 10593 C C . ARG B 1 641 ? 9.91260 157.91436 93.42047 1.000 25.51980 641 ARG B C 1
ATOM 10594 O O . ARG B 1 641 ? 9.25801 157.05863 94.03263 1.000 24.20543 641 ARG B O 1
ATOM 10602 N N . ALA B 1 642 ? 9.59163 159.20776 93.45770 1.000 24.10604 642 ALA B N 1
ATOM 10603 C CA . ALA B 1 642 ? 8.38109 159.64984 94.14124 1.000 24.86668 642 ALA B CA 1
ATOM 10604 C C . ALA B 1 642 ? 7.12674 159.52433 93.28165 1.000 25.98300 642 ALA B C 1
ATOM 10605 O O . ALA B 1 642 ? 6.01785 159.59100 93.81845 1.000 23.85739 642 ALA B O 1
ATOM 10607 N N . ALA B 1 643 ? 7.26158 159.30819 91.97643 1.000 21.86455 643 ALA B N 1
ATOM 10608 C CA . ALA B 1 643 ? 6.10089 159.24899 91.09531 1.000 20.92685 643 ALA B CA 1
ATOM 10609 C C . ALA B 1 643 ? 5.73829 157.83274 90.67842 1.000 23.44404 643 ALA B C 1
ATOM 10610 O O . ALA B 1 643 ? 4.60120 157.60133 90.25892 1.000 31.20693 643 ALA B O 1
ATOM 10612 N N . LEU B 1 644 ? 6.66105 156.88837 90.79077 1.000 21.25571 644 LEU B N 1
ATOM 10613 C CA . LEU B 1 644 ? 6.45610 155.54496 90.28171 1.000 24.10171 644 LEU B CA 1
ATOM 10614 C C . LEU B 1 644 ? 6.78077 154.51951 91.35332 1.000 27.16266 644 LEU B C 1
ATOM 10615 O O . LEU B 1 644 ? 7.63118 154.76269 92.21562 1.000 24.36385 644 LEU B O 1
ATOM 10620 N N . PRO B 1 645 ? 6.14132 153.35016 91.29277 1.000 26.53522 645 PRO B N 1
ATOM 10621 C CA . PRO B 1 645 ? 6.53868 152.23066 92.15004 1.000 29.16605 645 PRO B CA 1
ATOM 10622 C C . PRO B 1 645 ? 8.01148 151.90406 91.97371 1.000 34.32410 645 PRO B C 1
ATOM 10623 O O . PRO B 1 645 ? 8.63706 152.25784 90.97127 1.000 25.06508 645 PRO B O 1
ATOM 10627 N N . GLU B 1 646 ? 8.56140 151.21098 92.97599 1.000 24.55790 646 GLU B N 1
ATOM 10628 C CA . GLU B 1 646 ? 10.00613 151.01086 93.05607 1.000 31.40686 646 GLU B CA 1
ATOM 10629 C C . GLU B 1 646 ? 10.55279 150.28995 91.82631 1.000 29.29614 646 GLU B C 1
ATOM 10630 O O . GLU B 1 646 ? 11.55922 150.70876 91.24437 1.000 23.71959 646 GLU B O 1
ATOM 10636 N N A ASP B 1 647 ? 9.90494 149.20037 91.40044 0.464 26.99209 647 ASP B N 1
ATOM 10637 N N B ASP B 1 647 ? 9.92834 149.16747 91.46695 0.536 27.00366 647 ASP B N 1
ATOM 10638 C CA A ASP B 1 647 ? 10.47162 148.42297 90.29740 0.464 29.91355 647 ASP B CA 1
ATOM 10639 C CA B ASP B 1 647 ? 10.31746 148.39925 90.29195 0.536 30.01196 647 ASP B CA 1
ATOM 10640 C C A ASP B 1 647 ? 10.43715 149.20603 88.97828 0.464 27.56023 647 ASP B C 1
ATOM 10641 C C B ASP B 1 647 ? 10.46656 149.30048 89.07254 0.536 27.59620 647 ASP B C 1
ATOM 10642 O O A ASP B 1 647 ? 11.36063 149.09196 88.16264 0.464 26.24265 647 ASP B O 1
ATOM 10643 O O B ASP B 1 647 ? 11.52255 149.35689 88.42967 0.536 26.52849 647 ASP B O 1
ATOM 10652 N N . ALA B 1 648 ? 9.39876 150.01850 88.75063 1.000 24.30716 648 ALA B N 1
ATOM 10653 C CA . ALA B 1 648 ? 9.38111 150.84628 87.54703 1.000 27.55810 648 ALA B CA 1
ATOM 10654 C C . ALA B 1 648 ? 10.38010 151.99171 87.65129 1.000 25.63765 648 ALA B C 1
ATOM 10655 O O . ALA B 1 648 ? 11.04966 152.33490 86.66571 1.000 21.43196 648 ALA B O 1
ATOM 10657 N N . ALA B 1 649 ? 10.50644 152.58393 88.84253 1.000 20.81537 649 ALA B N 1
ATOM 10658 C CA . ALA B 1 649 ? 11.47258 153.66242 89.02975 1.000 22.26809 649 ALA B CA 1
ATOM 10659 C C . ALA B 1 649 ? 12.88849 153.18387 88.72624 1.000 21.80066 649 ALA B C 1
ATOM 10660 O O . ALA B 1 649 ? 13.68884 153.91803 88.14015 1.000 21.23789 649 ALA B O 1
ATOM 10662 N N . LYS B 1 650 ? 13.21503 151.95043 89.11309 1.000 20.83482 650 LYS B N 1
ATOM 10663 C CA . LYS B 1 650 ? 14.54602 151.42136 88.84314 1.000 25.80460 650 LYS B CA 1
ATOM 10664 C C . LYS B 1 650 ? 14.81985 151.34968 87.34083 1.000 28.60052 650 LYS B C 1
ATOM 10665 O O . LYS B 1 650 ? 15.94596 151.59869 86.89152 1.000 20.92313 650 LYS B O 1
ATOM 10671 N N . LEU B 1 651 ? 13.80407 151.00070 86.54655 1.000 24.55865 651 LEU B N 1
ATOM 10672 C CA . LEU B 1 651 ? 13.99348 150.92382 85.10187 1.000 26.78169 651 LEU B CA 1
ATOM 10673 C C . LEU B 1 651 ? 14.12446 152.30865 84.48090 1.000 20.75746 651 LEU B C 1
ATOM 10674 O O . LEU B 1 651 ? 14.98309 152.52843 83.62148 1.000 23.75788 651 LEU B O 1
ATOM 10679 N N . VAL B 1 652 ? 13.31379 153.26288 84.94735 1.000 16.70621 652 VAL B N 1
ATOM 10680 C CA . VAL B 1 652 ? 13.23904 154.58706 84.34292 1.000 16.20146 652 VAL B CA 1
ATOM 10681 C C . VAL B 1 652 ? 14.44660 155.44181 84.71294 1.000 23.50353 652 VAL B C 1
ATOM 10682 O O . VAL B 1 652 ? 14.91674 156.24346 83.89307 1.000 21.08626 652 VAL B O 1
ATOM 10686 N N . GLY B 1 653 ? 14.96714 155.29896 85.93362 1.000 21.47200 653 GLY B N 1
ATOM 10687 C CA . GLY B 1 653 ? 16.14887 156.06008 86.31522 1.000 15.08494 653 GLY B CA 1
ATOM 10688 C C . GLY B 1 653 ? 15.87333 157.55383 86.34189 1.000 20.98832 653 GLY B C 1
ATOM 10689 O O . GLY B 1 653 ? 14.94878 158.03363 87.00776 1.000 20.35198 653 GLY B O 1
ATOM 10690 N N . ALA B 1 654 ? 16.70811 158.32133 85.63884 1.000 20.03813 654 ALA B N 1
ATOM 10691 C CA . ALA B 1 654 ? 16.49042 159.76120 85.56610 1.000 21.36114 654 ALA B CA 1
ATOM 10692 C C . ALA B 1 654 ? 15.39346 160.13277 84.57644 1.000 19.02086 654 ALA B C 1
ATOM 10693 O O . ALA B 1 654 ? 15.00040 161.30613 84.51785 1.000 19.18702 654 ALA B O 1
ATOM 10695 N N . GLY B 1 655 ? 14.88943 159.16536 83.81098 1.000 20.11537 655 GLY B N 1
ATOM 10696 C CA . GLY B 1 655 ? 13.79718 159.36525 82.87671 1.000 19.95622 655 GLY B CA 1
ATOM 10697 C C . GLY B 1 655 ? 14.11268 160.41672 81.82227 1.000 15.78909 655 GLY B C 1
ATOM 10698 O O . GLY B 1 655 ? 15.26318 160.74734 81.53446 1.000 17.04410 655 GLY B O 1
ATOM 10699 N N . ASP B 1 656 ? 13.04009 160.93824 81.24489 1.000 19.10952 656 ASP B N 1
ATOM 10700 C CA . ASP B 1 656 ? 13.10328 161.93164 80.18451 1.000 17.23087 656 ASP B CA 1
ATOM 10701 C C . ASP B 1 656 ? 13.04690 163.33549 80.79031 1.000 20.29140 656 ASP B C 1
ATOM 10702 O O . ASP B 1 656 ? 12.12108 163.65282 81.53941 1.000 17.62838 656 ASP B O 1
ATOM 10707 N N . ALA B 1 657 ? 14.04108 164.17233 80.47245 1.000 16.00675 657 ALA B N 1
ATOM 10708 C CA . ALA B 1 657 ? 14.13867 165.47936 81.12170 1.000 21.84927 657 ALA B CA 1
ATOM 10709 C C . ALA B 1 657 ? 12.87906 166.31344 80.89945 1.000 20.85010 657 ALA B C 1
ATOM 10710 O O . ALA B 1 657 ? 12.34904 166.92254 81.83619 1.000 21.66222 657 ALA B O 1
ATOM 10712 N N . ALA B 1 658 ? 12.38521 166.35316 79.66051 1.000 15.74155 658 ALA B N 1
ATOM 10713 C CA . ALA B 1 658 ? 11.21193 167.15867 79.36226 1.000 16.83271 658 ALA B CA 1
ATOM 10714 C C . ALA B 1 658 ? 10.00438 166.67198 80.15180 1.000 21.08958 658 ALA B C 1
ATOM 10715 O O . ALA B 1 658 ? 9.22676 167.47582 80.67438 1.000 19.15486 658 ALA B O 1
ATOM 10717 N N . ARG B 1 659 ? 9.83805 165.35393 80.26000 1.000 17.83636 659 ARG B N 1
ATOM 10718 C CA . ARG B 1 659 ? 8.66434 164.82876 80.94582 1.000 19.87818 659 ARG B CA 1
ATOM 10719 C C . ARG B 1 659 ? 8.78515 165.02161 82.45119 1.000 20.18502 659 ARG B C 1
ATOM 10720 O O . ARG B 1 659 ? 7.79969 165.36135 83.10745 1.000 20.27950 659 ARG B O 1
ATOM 10728 N N . VAL B 1 660 ? 9.99278 164.84993 83.00687 1.000 19.41828 660 VAL B N 1
ATOM 10729 C CA . VAL B 1 660 ? 10.21087 165.09426 84.43342 1.000 19.48146 660 VAL B CA 1
ATOM 10730 C C . VAL B 1 660 ? 10.00931 166.56856 84.77238 1.000 25.09708 660 VAL B C 1
ATOM 10731 O O . VAL B 1 660 ? 9.39217 166.90688 85.79435 1.000 22.96003 660 VAL B O 1
ATOM 10735 N N . LEU B 1 661 ? 10.50526 167.46891 83.92314 1.000 17.71222 661 LEU B N 1
ATOM 10736 C CA . LEU B 1 661 ? 10.22541 168.89148 84.12093 1.000 21.65771 661 LEU B CA 1
ATOM 10737 C C . LEU B 1 661 ? 8.72632 169.18181 84.11915 1.000 25.97719 661 LEU B C 1
ATOM 10738 O O . LEU B 1 661 ? 8.25854 170.04681 84.87009 1.000 25.64201 661 LEU B O 1
ATOM 10743 N N . ALA B 1 662 ? 7.95737 168.50293 83.25785 1.000 22.37847 662 ALA B N 1
ATOM 10744 C CA . ALA B 1 662 ? 6.51546 168.74072 83.24007 1.000 24.10605 662 ALA B CA 1
ATOM 10745 C C . ALA B 1 662 ? 5.88313 168.32016 84.56190 1.000 23.56559 662 ALA B C 1
ATOM 10746 O O . ALA B 1 662 ? 4.92347 168.94376 85.03300 1.000 26.91254 662 ALA B O 1
ATOM 10748 N N . VAL B 1 663 ? 6.38569 167.24033 85.15726 1.000 22.34901 663 VAL B N 1
ATOM 10749 C CA . VAL B 1 663 ? 5.87882 166.80852 86.45528 1.000 20.50245 663 VAL B CA 1
ATOM 10750 C C . VAL B 1 663 ? 6.22355 167.82780 87.53127 1.000 30.00484 663 VAL B C 1
ATOM 10751 O O . VAL B 1 663 ? 5.38571 168.16123 88.38335 1.000 23.96791 663 VAL B O 1
ATOM 10755 N N . LEU B 1 664 ? 7.45875 168.33312 87.51803 1.000 23.45717 664 LEU B N 1
ATOM 10756 C CA . LEU B 1 664 ? 7.85102 169.35405 88.48358 1.000 26.02095 664 LEU B CA 1
ATOM 10757 C C . LEU B 1 664 ? 6.97210 170.59050 88.36887 1.000 29.37937 664 LEU B C 1
ATOM 10758 O O . LEU B 1 664 ? 6.58726 171.18953 89.38285 1.000 25.52749 664 LEU B O 1
ATOM 10763 N N . GLU B 1 665 ? 6.64338 170.99117 87.14259 1.000 21.29279 665 GLU B N 1
ATOM 10764 C CA . GLU B 1 665 ? 5.85587 172.20129 86.96897 1.000 23.95194 665 GLU B CA 1
ATOM 10765 C C . GLU B 1 665 ? 4.38226 171.98433 87.29388 1.000 30.36152 665 GLU B C 1
ATOM 10766 O O . GLU B 1 665 ? 3.71287 172.92908 87.72636 1.000 29.57782 665 GLU B O 1
ATOM 10772 N N . GLN B 1 666 ? 3.86058 170.77154 87.10245 1.000 23.07089 666 GLN B N 1
ATOM 10773 C CA . GLN B 1 666 ? 2.47371 170.43742 87.45287 1.000 29.01617 666 GLN B CA 1
ATOM 10774 C C . GLN B 1 666 ? 2.42046 169.05664 88.08122 1.000 23.48670 666 GLN B C 1
ATOM 10775 O O . GLN B 1 666 ? 2.10561 168.06377 87.41429 1.000 28.41180 666 GLN B O 1
ATOM 10781 N N . PRO B 1 667 ? 2.71321 168.95021 89.37697 1.000 24.70692 667 PRO B N 1
ATOM 10782 C CA . PRO B 1 667 ? 2.77475 167.63098 90.01905 1.000 28.17918 667 PRO B CA 1
ATOM 10783 C C . PRO B 1 667 ? 1.41761 167.03859 90.38172 1.000 33.59717 667 PRO B C 1
ATOM 10784 O O . PRO B 1 667 ? 1.37686 165.92307 90.91249 1.000 35.79435 667 PRO B O 1
ATOM 10788 N N . ASP B 1 668 ? 0.32137 167.73866 90.07379 1.000 38.02060 668 ASP B N 1
ATOM 10789 C CA . ASP B 1 668 ? -1.00005 167.42462 90.61530 1.000 43.71169 668 ASP B CA 1
ATOM 10790 C C . ASP B 1 668 ? -1.31459 165.93469 90.54925 1.000 44.62334 668 ASP B C 1
ATOM 10791 O O . ASP B 1 668 ? -1.63823 165.30849 91.56341 1.000 48.81260 668 ASP B O 1
ATOM 10796 N N . THR B 1 669 ? -1.27660 165.35899 89.35350 1.000 36.89853 669 THR B N 1
ATOM 10797 C CA . THR B 1 669 ? -1.69239 163.97068 89.18783 1.000 35.87301 669 THR B CA 1
ATOM 10798 C C . THR B 1 669 ? -0.59038 162.96993 89.51194 1.000 32.97105 669 THR B C 1
ATOM 10799 O O . THR B 1 669 ? -0.81388 161.76260 89.37202 1.000 26.84067 669 THR B O 1
ATOM 10803 N N . TRP B 1 670 ? 0.57725 163.43224 89.95774 1.000 29.09709 670 TRP B N 1
ATOM 10804 C CA . TRP B 1 670 ? 1.71536 162.56284 90.22461 1.000 27.29914 670 TRP B CA 1
ATOM 10805 C C . TRP B 1 670 ? 2.08239 162.47086 91.69581 1.000 28.79781 670 TRP B C 1
ATOM 10806 O O . TRP B 1 670 ? 2.48557 161.39830 92.15278 1.000 26.69734 670 TRP B O 1
ATOM 10817 N N . MET B 1 671 ? 1.98155 163.56740 92.43963 1.000 31.76612 671 MET B N 1
ATOM 10818 C CA . MET B 1 671 ? 2.32367 163.58931 93.85648 1.000 28.89680 671 MET B CA 1
ATOM 10819 C C . MET B 1 671 ? 1.80056 164.88946 94.45704 1.000 26.60724 671 MET B C 1
ATOM 10820 O O . MET B 1 671 ? 1.60693 165.86935 93.73711 1.000 34.27828 671 MET B O 1
ATOM 10825 N N . PRO B 1 672 ? 1.56009 164.91531 95.76725 1.000 30.68226 672 PRO B N 1
ATOM 10826 C CA . PRO B 1 672 ? 1.18491 166.17800 96.41057 1.000 28.31335 672 PRO B CA 1
ATOM 10827 C C . PRO B 1 672 ? 2.28070 167.21059 96.19433 1.000 30.12521 672 PRO B C 1
ATOM 10828 O O . PRO B 1 672 ? 3.47204 166.88911 96.22856 1.000 24.02641 672 PRO B O 1
ATOM 10832 N N . THR B 1 673 ? 1.86641 168.46533 95.99016 1.000 28.48184 673 THR B N 1
ATOM 10833 C CA . THR B 1 673 ? 2.83109 169.54090 95.78745 1.000 29.48268 673 THR B CA 1
ATOM 10834 C C . THR B 1 673 ? 3.85165 169.58060 96.91649 1.000 33.83997 673 THR B C 1
ATOM 10835 O O . THR B 1 673 ? 5.03297 169.88425 96.69213 1.000 30.03590 673 THR B O 1
ATOM 10839 N N . ALA B 1 674 ? 3.41568 169.27097 98.14280 1.000 27.93997 674 ALA B N 1
ATOM 10840 C CA . ALA B 1 674 ? 4.34010 169.27160 99.27603 1.000 28.54238 674 ALA B CA 1
ATOM 10841 C C . ALA B 1 674 ? 5.41548 168.21076 99.09809 1.000 30.56202 674 ALA B C 1
ATOM 10842 O O . ALA B 1 674 ? 6.58395 168.42773 99.43479 1.000 25.98930 674 ALA B O 1
ATOM 10844 N N . ARG B 1 675 ? 5.03103 167.05145 98.57443 1.000 28.03401 675 ARG B N 1
ATOM 10845 C CA . ARG B 1 675 ? 6.00465 166.02030 98.26067 1.000 27.09542 675 ARG B CA 1
ATOM 10846 C C . ARG B 1 675 ? 6.95847 166.49145 97.16164 1.000 31.37928 675 ARG B C 1
ATOM 10847 O O . ARG B 1 675 ? 8.16771 166.23072 97.22010 1.000 29.66258 675 ARG B O 1
ATOM 10855 N N . ARG B 1 676 ? 6.42835 167.19072 96.15149 1.000 27.68365 676 ARG B N 1
ATOM 10856 C CA . ARG B 1 676 ? 7.26973 167.80065 95.12191 1.000 30.69171 676 ARG B CA 1
ATOM 10857 C C . ARG B 1 676 ? 8.34342 168.68620 95.74565 1.000 28.63943 676 ARG B C 1
ATOM 10858 O O . ARG B 1 676 ? 9.53544 168.56424 95.43518 1.000 27.11582 676 ARG B O 1
ATOM 10866 N N . ASP B 1 677 ? 7.92786 169.59925 96.62639 1.000 32.52267 677 ASP B N 1
ATOM 10867 C CA . ASP B 1 677 ? 8.87955 170.48642 97.28800 1.000 28.29786 677 ASP B CA 1
ATOM 10868 C C . ASP B 1 677 ? 9.92368 169.69328 98.05834 1.000 22.68860 677 ASP B C 1
ATOM 10869 O O . ASP B 1 677 ? 11.11849 170.00540 98.00323 1.000 31.30797 677 ASP B O 1
ATOM 10874 N N . GLU B 1 678 ? 9.48917 168.67679 98.80642 1.000 29.37643 678 GLU B N 1
ATOM 10875 C CA . GLU B 1 678 ? 10.42721 167.87925 99.59048 1.000 33.51731 678 GLU B CA 1
ATOM 10876 C C . GLU B 1 678 ? 11.43485 167.16072 98.70046 1.000 30.85406 678 GLU B C 1
ATOM 10877 O O . GLU B 1 678 ? 12.62862 167.10017 99.02390 1.000 28.42017 678 GLU B O 1
ATOM 10883 N N . VAL B 1 679 ? 10.96870 166.58872 97.58584 1.000 26.37568 679 VAL B N 1
ATOM 10884 C CA . VAL B 1 679 ? 11.87050 165.86960 96.69216 1.000 27.76705 679 VAL B CA 1
ATOM 10885 C C . VAL B 1 679 ? 12.92665 166.81134 96.13751 1.000 17.93761 679 VAL B C 1
ATOM 10886 O O . VAL B 1 679 ? 14.10937 166.46569 96.05849 1.000 25.36016 679 VAL B O 1
ATOM 10890 N N . MET B 1 680 ? 12.52044 168.01923 95.74876 1.000 22.75379 680 MET B N 1
ATOM 10891 C CA . MET B 1 680 ? 13.47729 168.96041 95.17968 1.000 20.55756 680 MET B CA 1
ATOM 10892 C C . MET B 1 680 ? 14.56331 169.32375 96.17927 1.000 26.66361 680 MET B C 1
ATOM 10893 O O . MET B 1 680 ? 15.75125 169.38626 95.82666 1.000 23.47624 680 MET B O 1
ATOM 10898 N N . LEU B 1 681 ? 14.17190 169.58470 97.43138 1.000 23.01409 681 LEU B N 1
ATOM 10899 C CA . LEU B 1 681 ? 15.13374 170.03552 98.42802 1.000 20.68131 681 LEU B CA 1
ATOM 10900 C C . LEU B 1 681 ? 15.98635 168.88378 98.93364 1.000 19.55459 681 LEU B C 1
ATOM 10901 O O . LEU B 1 681 ? 17.18683 169.04656 99.18218 1.000 23.13036 681 LEU B O 1
ATOM 10906 N N . THR B 1 682 ? 15.39050 167.71165 99.10235 1.000 15.49884 682 THR B N 1
ATOM 10907 C CA . THR B 1 682 ? 16.18865 166.55955 99.49008 1.000 17.57666 682 THR B CA 1
ATOM 10908 C C . THR B 1 682 ? 17.25841 166.28195 98.44808 1.000 19.27173 682 THR B C 1
ATOM 10909 O O . THR B 1 682 ? 18.43099 166.07500 98.77996 1.000 22.54204 682 THR B O 1
ATOM 10913 N N . SER B 1 683 ? 16.87541 166.28275 97.16777 1.000 18.74087 683 SER B N 1
ATOM 10914 C CA . SER B 1 683 ? 17.86892 166.00711 96.13153 1.000 17.03679 683 SER B CA 1
ATOM 10915 C C . SER B 1 683 ? 18.87876 167.14467 96.00812 1.000 19.04553 683 SER B C 1
ATOM 10916 O O . SER B 1 683 ? 20.06110 166.90345 95.73706 1.000 20.94833 683 SER B O 1
ATOM 10919 N N . LEU B 1 684 ? 18.43456 168.39038 96.20201 1.000 20.32552 684 LEU B N 1
ATOM 10920 C CA . LEU B 1 684 ? 19.36162 169.51801 96.16147 1.000 19.22186 684 LEU B CA 1
ATOM 10921 C C . LEU B 1 684 ? 20.39853 169.41374 97.27049 1.000 21.60128 684 LEU B C 1
ATOM 10922 O O . LEU B 1 684 ? 21.58454 169.70673 97.06067 1.000 22.75973 684 LEU B O 1
ATOM 10927 N N . LYS B 1 685 ? 19.97267 168.99662 98.46510 1.000 22.32941 685 LYS B N 1
ATOM 10928 C CA . LYS B 1 685 ? 20.93181 168.77083 99.53807 1.000 18.72219 685 LYS B CA 1
ATOM 10929 C C . LYS B 1 685 ? 21.96510 167.72710 99.12428 1.000 26.20461 685 LYS B C 1
ATOM 10930 O O . LYS B 1 685 ? 23.16741 167.91258 99.34552 1.000 25.42231 685 LYS B O 1
ATOM 10936 N N . ALA B 1 686 ? 21.51582 166.62167 98.51300 1.000 21.67022 686 ALA B N 1
ATOM 10937 C CA . ALA B 1 686 ? 22.45531 165.58897 98.07849 1.000 21.25866 686 ALA B CA 1
ATOM 10938 C C . ALA B 1 686 ? 23.38897 166.11290 96.99201 1.000 24.37425 686 ALA B C 1
ATOM 10939 O O . ALA B 1 686 ? 24.56492 165.73060 96.93284 1.000 21.43896 686 ALA B O 1
ATOM 10941 N N . ALA B 1 687 ? 22.88384 166.98249 96.11564 1.000 18.50547 687 ALA B N 1
ATOM 10942 C CA . ALA B 1 687 ? 23.74720 167.56179 95.08729 1.000 21.27809 687 ALA B CA 1
ATOM 10943 C C . ALA B 1 687 ? 24.78880 168.49836 95.69591 1.000 23.99213 687 ALA B C 1
ATOM 10944 O O . ALA B 1 687 ? 25.96906 168.47107 95.30642 1.000 19.48443 687 ALA B O 1
ATOM 10946 N N . MET B 1 688 ? 24.36976 169.34149 96.64671 1.000 21.55678 688 MET B N 1
ATOM 10947 C CA . MET B 1 688 ? 25.31692 170.22832 97.31826 1.000 20.31307 688 MET B CA 1
ATOM 10948 C C . MET B 1 688 ? 26.39192 169.42574 98.04023 1.000 22.39540 688 MET B C 1
ATOM 10949 O O . MET B 1 688 ? 27.58136 169.76463 97.98587 1.000 22.13570 688 MET B O 1
ATOM 10954 N N . ALA B 1 689 ? 25.99367 168.34895 98.71810 1.000 21.86886 689 ALA B N 1
ATOM 10955 C CA . ALA B 1 689 ? 26.97662 167.48625 99.35735 1.000 19.36059 689 ALA B CA 1
ATOM 10956 C C . ALA B 1 689 ? 27.99359 166.97144 98.34680 1.000 25.00773 689 ALA B C 1
ATOM 10957 O O . ALA B 1 689 ? 29.19705 166.92592 98.63758 1.000 18.40737 689 ALA B O 1
ATOM 10959 N N . GLU B 1 690 ? 27.53117 166.55758 97.15654 1.000 21.66901 690 GLU B N 1
ATOM 10960 C CA . GLU B 1 690 ? 28.47010 166.07076 96.14387 1.000 22.25525 690 GLU B CA 1
ATOM 10961 C C . GLU B 1 690 ? 29.38493 167.19096 95.65279 1.000 15.40378 690 GLU B C 1
ATOM 10962 O O . GLU B 1 690 ? 30.58911 166.98249 95.46458 1.000 17.04247 690 GLU B O 1
ATOM 10968 N N . LEU B 1 691 ? 28.83322 168.37928 95.42086 1.000 19.62877 691 LEU B N 1
ATOM 10969 C CA . LEU B 1 691 ? 29.67075 169.48727 94.98002 1.000 19.62177 691 LEU B CA 1
ATOM 10970 C C . LEU B 1 691 ? 30.77409 169.75665 95.99288 1.000 23.26765 691 LEU B C 1
ATOM 10971 O O . LEU B 1 691 ? 31.94681 169.89660 95.63111 1.000 22.57940 691 LEU B O 1
ATOM 10976 N N . GLU B 1 692 ? 30.41947 169.78276 97.27990 1.000 20.10173 692 GLU B N 1
ATOM 10977 C CA . GLU B 1 692 ? 31.42009 170.00885 98.31690 1.000 23.88902 692 GLU B CA 1
ATOM 10978 C C . GLU B 1 692 ? 32.44733 168.88837 98.32696 1.000 26.98612 692 GLU B C 1
ATOM 10979 O O . GLU B 1 692 ? 33.65941 169.13580 98.36808 1.000 24.47599 692 GLU B O 1
ATOM 10985 N N . ARG B 1 693 ? 31.97206 167.64307 98.24761 1.000 26.28111 693 ARG B N 1
ATOM 10986 C CA . ARG B 1 693 ? 32.86531 166.49033 98.19521 1.000 24.60853 693 ARG B CA 1
ATOM 10987 C C . ARG B 1 693 ? 33.85421 166.58886 97.03200 1.000 28.68371 693 ARG B C 1
ATOM 10988 O O . ARG B 1 693 ? 35.01673 166.18712 97.16273 1.000 25.72347 693 ARG B O 1
ATOM 10996 N N . ARG B 1 694 ? 33.41760 167.11169 95.88260 1.000 23.01588 694 ARG B N 1
ATOM 10997 C CA . ARG B 1 694 ? 34.28453 167.21322 94.70967 1.000 21.21222 694 ARG B CA 1
ATOM 10998 C C . ARG B 1 694 ? 35.13585 168.47506 94.68909 1.000 27.19687 694 ARG B C 1
ATOM 10999 O O . ARG B 1 694 ? 35.95049 168.63532 93.77440 1.000 24.68489 694 ARG B O 1
ATOM 11007 N N . SER B 1 695 ? 34.95013 169.38496 95.63944 1.000 27.53992 695 SER B N 1
ATOM 11008 C CA . SER B 1 695 ? 35.70397 170.62714 95.63367 1.000 25.43565 695 SER B CA 1
ATOM 11009 C C . SER B 1 695 ? 36.90154 170.52941 96.55783 1.000 33.36927 695 SER B C 1
ATOM 11010 O O . SER B 1 695 ? 36.91975 169.71628 97.48660 1.000 32.45406 695 SER B O 1
ATOM 11013 N N . PRO B 1 696 ? 37.90647 171.38752 96.36483 1.000 44.68688 696 PRO B N 1
ATOM 11014 C CA . PRO B 1 696 ? 39.02630 171.41937 97.32712 1.000 39.79626 696 PRO B CA 1
ATOM 11015 C C . PRO B 1 696 ? 38.56348 171.45622 98.77468 1.000 46.86713 696 PRO B C 1
ATOM 11016 O O . PRO B 1 696 ? 39.06411 170.68912 99.60647 1.000 57.75052 696 PRO B O 1
ATOM 11020 N N . SER B 1 697 ? 37.59900 172.30841 99.09543 1.000 40.33489 697 SER B N 1
ATOM 11021 C CA . SER B 1 697 ? 36.99695 172.33478 100.41769 1.000 41.70385 697 SER B CA 1
ATOM 11022 C C . SER B 1 697 ? 35.57719 172.85284 100.27670 1.000 35.45413 697 SER B C 1
ATOM 11023 O O . SER B 1 697 ? 35.23715 173.46679 99.25706 1.000 31.63769 697 SER B O 1
ATOM 11026 N N . PRO B 1 698 ? 34.71631 172.61417 101.27086 1.000 33.94169 698 PRO B N 1
ATOM 11027 C CA . PRO B 1 698 ? 33.34253 173.14434 101.19925 1.000 30.13639 698 PRO B CA 1
ATOM 11028 C C . PRO B 1 698 ? 33.27126 174.65908 101.14960 1.000 30.98393 698 PRO B C 1
ATOM 11029 O O . PRO B 1 698 ? 32.19430 175.20256 100.85156 1.000 35.23563 698 PRO B O 1
ATOM 11033 N N . GLU B 1 699 ? 34.38633 175.35679 101.36445 1.000 32.87250 699 GLU B N 1
ATOM 11034 C CA . GLU B 1 699 ? 34.40796 176.80806 101.31303 1.000 34.26001 699 GLU B CA 1
ATOM 11035 C C . GLU B 1 699 ? 35.09352 177.34467 100.06291 1.000 32.71879 699 GLU B C 1
ATOM 11036 O O . GLU B 1 699 ? 35.08910 178.56071 99.84836 1.000 32.54010 699 GLU B O 1
ATOM 11038 N N . LYS B 1 700 ? 35.71057 176.48563 99.25581 1.000 32.70425 700 LYS B N 1
ATOM 11039 C CA . LYS B 1 700 ? 36.25666 176.86577 97.94906 1.000 32.99648 700 LYS B CA 1
ATOM 11040 C C . LYS B 1 700 ? 35.64676 175.93378 96.90139 1.000 23.63703 700 LYS B C 1
ATOM 11041 O O . LYS B 1 700 ? 36.26461 174.95494 96.48295 1.000 25.38667 700 LYS B O 1
ATOM 11047 N N . LEU B 1 701 ? 34.43221 176.25671 96.47519 1.000 23.66861 701 LEU B N 1
ATOM 11048 C CA . LEU B 1 701 ? 33.64521 175.34223 95.66249 1.000 26.29664 701 LEU B CA 1
ATOM 11049 C C . LEU B 1 701 ? 34.11968 175.34719 94.21461 1.000 26.38800 701 LEU B C 1
ATOM 11050 O O . LEU B 1 701 ? 34.58777 176.36318 93.69178 1.000 20.66751 701 LEU B O 1
ATOM 11055 N N . ALA B 1 702 ? 33.99241 174.19054 93.57079 1.000 21.35817 702 ALA B N 1
ATOM 11056 C CA . ALA B 1 702 ? 34.38982 174.05691 92.17517 1.000 21.58380 702 ALA B CA 1
ATOM 11057 C C . ALA B 1 702 ? 33.43391 174.81546 91.26341 1.000 19.90413 702 ALA B C 1
ATOM 11058 O O . ALA B 1 702 ? 32.21173 174.78654 91.45129 1.000 18.80966 702 ALA B O 1
ATOM 11060 N N . THR B 1 703 ? 34.00195 175.52582 90.29077 1.000 21.30153 703 THR B N 1
ATOM 11061 C CA . THR B 1 703 ? 33.21273 176.01662 89.17001 1.000 21.77437 703 THR B CA 1
ATOM 11062 C C . THR B 1 703 ? 32.86238 174.85138 88.24795 1.000 19.19735 703 THR B C 1
ATOM 11063 O O . THR B 1 703 ? 33.49599 173.79412 88.27483 1.000 20.58939 703 THR B O 1
ATOM 11067 N N . TRP B 1 704 ? 31.85707 175.07027 87.40157 1.000 15.33602 704 TRP B N 1
ATOM 11068 C CA . TRP B 1 704 ? 31.46169 174.03765 86.45101 1.000 18.10691 704 TRP B CA 1
ATOM 11069 C C . TRP B 1 704 ? 32.64979 173.60806 85.59699 1.000 16.73454 704 TRP B C 1
ATOM 11070 O O . TRP B 1 704 ? 32.86788 172.41192 85.37965 1.000 14.86733 704 TRP B O 1
ATOM 11081 N N . GLY B 1 705 ? 33.45128 174.56802 85.13402 1.000 16.72443 705 GLY B N 1
ATOM 11082 C CA . GLY B 1 705 ? 34.60071 174.24034 84.30964 1.000 18.73138 705 GLY B CA 1
ATOM 11083 C C . GLY B 1 705 ? 35.66067 173.43471 85.03132 1.000 18.92135 705 GLY B C 1
ATOM 11084 O O . GLY B 1 705 ? 36.46343 172.75983 84.38365 1.000 17.04772 705 GLY B O 1
ATOM 11085 N N . THR B 1 706 ? 35.72422 173.53822 86.35714 1.000 14.38086 706 THR B N 1
ATOM 11086 C CA . THR B 1 706 ? 36.65277 172.70191 87.11474 1.000 21.09298 706 THR B CA 1
ATOM 11087 C C . THR B 1 706 ? 36.31029 171.22230 86.98439 1.000 19.04926 706 THR B C 1
ATOM 11088 O O . THR B 1 706 ? 37.20812 170.37449 86.96166 1.000 18.06377 706 THR B O 1
ATOM 11092 N N . LEU B 1 707 ? 35.02478 170.89656 86.87839 1.000 16.83735 707 LEU B N 1
ATOM 11093 C CA . LEU B 1 707 ? 34.58638 169.50986 86.75895 1.000 20.05027 707 LEU B CA 1
ATOM 11094 C C . LEU B 1 707 ? 34.45673 169.05714 85.31106 1.000 18.39746 707 LEU B C 1
ATOM 11095 O O . LEU B 1 707 ? 34.76167 167.90384 84.98740 1.000 19.20087 707 LEU B O 1
ATOM 11100 N N . HIS B 1 708 ? 33.99822 169.96248 84.44783 1.000 14.33357 708 HIS B N 1
ATOM 11101 C CA . HIS B 1 708 ? 33.56462 169.66108 83.08096 1.000 15.21974 708 HIS B CA 1
ATOM 11102 C C . HIS B 1 708 ? 34.77086 169.80165 82.15833 1.000 16.40664 708 HIS B C 1
ATOM 11103 O O . HIS B 1 708 ? 34.96484 170.81677 81.49083 1.000 18.41499 708 HIS B O 1
ATOM 11110 N N . ARG B 1 709 ? 35.61353 168.77086 82.14943 1.000 14.09258 709 ARG B N 1
ATOM 11111 C CA . ARG B 1 709 ? 36.88123 168.80979 81.42770 1.000 15.13951 709 ARG B CA 1
ATOM 11112 C C . ARG B 1 709 ? 36.69526 168.36748 79.97778 1.000 18.10467 709 ARG B C 1
ATOM 11113 O O . ARG B 1 709 ? 36.03618 167.35507 79.70375 1.000 15.73915 709 ARG B O 1
ATOM 11121 N N . ALA B 1 710 ? 37.27826 169.13447 79.05929 1.000 15.97943 710 ALA B N 1
ATOM 11122 C CA . ALA B 1 710 ? 37.26488 168.81491 77.62978 1.000 16.20233 710 ALA B CA 1
ATOM 11123 C C . ALA B 1 710 ? 38.55202 168.07201 77.27636 1.000 16.54903 710 ALA B C 1
ATOM 11124 O O . ALA B 1 710 ? 39.54493 168.64826 76.82584 1.000 17.46443 710 ALA B O 1
ATOM 11126 N N . ILE B 1 711 ? 38.53613 166.76342 77.50936 1.000 13.10201 711 ILE B N 1
ATOM 11127 C CA . ILE B 1 711 ? 39.62951 165.88025 77.11719 1.000 13.58311 711 ILE B CA 1
ATOM 11128 C C . ILE B 1 711 ? 39.16467 165.06919 75.91433 1.000 16.46219 711 ILE B C 1
ATOM 11129 O O . ILE B 1 711 ? 38.17069 164.33646 75.99179 1.000 16.16938 711 ILE B O 1
ATOM 11134 N N . PHE B 1 712 ? 39.87368 165.21081 74.80868 1.000 14.96067 712 PHE B N 1
ATOM 11135 C CA . PHE B 1 712 ? 39.61996 164.43471 73.59976 1.000 13.85305 712 PHE B CA 1
ATOM 11136 C C . PHE B 1 712 ? 40.42427 163.14844 73.69703 1.000 15.94698 712 PHE B C 1
ATOM 11137 O O . PHE B 1 712 ? 41.66273 163.17160 73.67055 1.000 14.59699 712 PHE B O 1
ATOM 11145 N N . ARG B 1 713 ? 39.71405 162.03857 73.88573 1.000 13.99503 713 ARG B N 1
ATOM 11146 C CA . ARG B 1 713 ? 40.32148 160.74483 74.17123 1.000 14.66553 713 ARG B CA 1
ATOM 11147 C C . ARG B 1 713 ? 40.57437 159.97333 72.88177 1.000 15.44053 713 ARG B C 1
ATOM 11148 O O . ARG B 1 713 ? 39.74719 159.98068 71.97403 1.000 12.38476 713 ARG B O 1
ATOM 11156 N N . HIS B 1 714 ? 41.70794 159.30158 72.81833 1.000 15.55706 714 HIS B N 1
ATOM 11157 C CA . HIS B 1 714 ? 42.14853 158.41472 71.74798 1.000 17.94152 714 HIS B CA 1
ATOM 11158 C C . HIS B 1 714 ? 41.67561 156.98734 72.03323 1.000 13.35338 714 HIS B C 1
ATOM 11159 O O . HIS B 1 714 ? 41.62978 156.56913 73.18790 1.000 16.39901 714 HIS B O 1
ATOM 11166 N N . PRO B 1 715 ? 41.32844 156.19083 71.01862 1.000 14.95055 715 PRO B N 1
ATOM 11167 C CA . PRO B 1 715 ? 40.81618 154.83273 71.29936 1.000 14.71365 715 PRO B CA 1
ATOM 11168 C C . PRO B 1 715 ? 41.74537 153.96277 72.12551 1.000 18.16148 715 PRO B C 1
ATOM 11169 O O . PRO B 1 715 ? 41.26921 153.03285 72.79186 1.000 13.93514 715 PRO B O 1
ATOM 11173 N N . LEU B 1 716 ? 43.05842 154.20569 72.08741 1.000 14.66164 716 LEU B N 1
ATOM 11174 C CA . LEU B 1 716 ? 44.00696 153.38713 72.83552 1.000 16.39367 716 LEU B CA 1
ATOM 11175 C C . LEU B 1 716 ? 44.30770 153.94775 74.22382 1.000 17.84974 716 LEU B C 1
ATOM 11176 O O . LEU B 1 716 ? 45.17563 153.40947 74.91460 1.000 18.75828 716 LEU B O 1
ATOM 11181 N N . ALA B 1 717 ? 43.59549 154.99131 74.65960 1.000 18.37827 717 ALA B N 1
ATOM 11182 C CA . ALA B 1 717 ? 43.97724 155.67960 75.89642 1.000 19.68171 717 ALA B CA 1
ATOM 11183 C C . ALA B 1 717 ? 44.02718 154.74619 77.09974 1.000 20.63524 717 ALA B C 1
ATOM 11184 O O . ALA B 1 717 ? 44.83217 154.95767 78.01004 1.000 27.35347 717 ALA B O 1
ATOM 11186 N N . ASN B 1 718 ? 43.16749 153.73985 77.14730 1.000 20.20003 718 ASN B N 1
ATOM 11187 C CA . ASN B 1 718 ? 43.05973 152.90095 78.32785 1.000 19.27444 718 ASN B CA 1
ATOM 11188 C C . ASN B 1 718 ? 44.02819 151.72346 78.33719 1.000 24.00093 718 ASN B C 1
ATOM 11189 O O . ASN B 1 718 ? 44.04334 150.97807 79.31806 1.000 26.14071 718 ASN B O 1
ATOM 11194 N N . ILE B 1 719 ? 44.81443 151.51096 77.28121 1.000 22.38187 719 ILE B N 1
ATOM 11195 C CA . ILE B 1 719 ? 45.70943 150.35300 77.25371 1.000 24.36115 719 ILE B CA 1
ATOM 11196 C C . ILE B 1 719 ? 47.15872 150.74361 76.99319 1.000 25.01084 719 ILE B C 1
ATOM 11197 O O . ILE B 1 719 ? 47.98678 149.88283 76.67930 1.000 24.59618 719 ILE B O 1
ATOM 11202 N N . VAL B 1 720 ? 47.47249 152.03292 77.06083 1.000 23.20795 720 VAL B N 1
ATOM 11203 C CA . VAL B 1 720 ? 48.84925 152.50075 76.95583 1.000 24.72282 720 VAL B CA 1
ATOM 11204 C C . VAL B 1 720 ? 49.26351 153.10068 78.30104 1.000 26.43745 720 VAL B C 1
ATOM 11205 O O . VAL B 1 720 ? 48.43756 153.32655 79.18594 1.000 21.19606 720 VAL B O 1
ATOM 11209 N N . ASP B 1 721 ? 50.56204 153.37114 78.44539 1.000 32.58845 721 ASP B N 1
ATOM 11210 C CA . ASP B 1 721 ? 51.06982 153.91574 79.70024 1.000 34.80082 721 ASP B CA 1
ATOM 11211 C C . ASP B 1 721 ? 50.78778 155.41466 79.78583 1.000 29.03023 721 ASP B C 1
ATOM 11212 O O . ASP B 1 721 ? 50.27626 156.03076 78.85099 1.000 22.09317 721 ASP B O 1
ATOM 11217 N N . ASP B 1 722 ? 51.12407 156.01401 80.93223 1.000 26.32343 722 ASP B N 1
ATOM 11218 C CA . ASP B 1 722 ? 50.78746 157.41794 81.16421 1.000 27.43834 722 ASP B CA 1
ATOM 11219 C C . ASP B 1 722 ? 51.46579 158.33413 80.15283 1.000 26.84353 722 ASP B C 1
ATOM 11220 O O . ASP B 1 722 ? 50.84945 159.27875 79.64469 1.000 25.00218 722 ASP B O 1
ATOM 11225 N N . ALA B 1 723 ? 52.74275 158.08706 79.86425 1.000 21.42918 723 ALA B N 1
ATOM 11226 C CA . ALA B 1 723 ? 53.46274 158.93555 78.92035 1.000 27.56629 723 ALA B CA 1
ATOM 11227 C C . ALA B 1 723 ? 52.83102 158.88069 77.53401 1.000 28.60120 723 ALA B C 1
ATOM 11228 O O . ALA B 1 723 ? 52.67637 159.90972 76.86685 1.000 22.76437 723 ALA B O 1
ATOM 11230 N N . THR B 1 724 ? 52.44575 157.68782 77.09054 1.000 23.92577 724 THR B N 1
ATOM 11231 C CA . THR B 1 724 ? 51.86675 157.55710 75.76002 1.000 22.59799 724 THR B CA 1
ATOM 11232 C C . THR B 1 724 ? 50.47098 158.16882 75.71333 1.000 21.11638 724 THR B C 1
ATOM 11233 O O . THR B 1 724 ? 50.08683 158.77396 74.70556 1.000 25.59450 724 THR B O 1
ATOM 11237 N N . ARG B 1 725 ? 49.70109 158.02616 76.79674 1.000 22.08958 725 ARG B N 1
ATOM 11238 C CA . ARG B 1 725 ? 48.37104 158.62444 76.83735 1.000 18.56048 725 ARG B CA 1
ATOM 11239 C C . ARG B 1 725 ? 48.45190 160.13496 76.70680 1.000 22.73388 725 ARG B C 1
ATOM 11240 O O . ARG B 1 725 ? 47.61730 160.75090 76.03689 1.000 25.15036 725 ARG B O 1
ATOM 11248 N N . ALA B 1 726 ? 49.45741 160.75292 77.32764 1.000 23.09481 726 ALA B N 1
ATOM 11249 C CA . ALA B 1 726 ? 49.59920 162.20004 77.22577 1.000 25.05682 726 ALA B CA 1
ATOM 11250 C C . ALA B 1 726 ? 49.84876 162.64463 75.79103 1.000 25.57537 726 ALA B C 1
ATOM 11251 O O . ALA B 1 726 ? 49.51489 163.78184 75.43904 1.000 32.05472 726 ALA B O 1
ATOM 11253 N N . GLN B 1 727 ? 50.40700 161.76839 74.94519 1.000 21.53574 727 GLN B N 1
ATOM 11254 C CA . GLN B 1 727 ? 50.60802 162.12508 73.54745 1.000 24.85209 727 GLN B CA 1
ATOM 11255 C C . GLN B 1 727 ? 49.35766 161.87754 72.70443 1.000 20.69341 727 GLN B C 1
ATOM 11256 O O . GLN B 1 727 ? 49.09154 162.64457 71.77648 1.000 23.09519 727 GLN B O 1
ATOM 11262 N N . TYR B 1 728 ? 48.57725 160.84064 73.03201 1.000 19.22763 728 TYR B N 1
ATOM 11263 C CA . TYR B 1 728 ? 47.37816 160.49027 72.26913 1.000 19.08325 728 TYR B CA 1
ATOM 11264 C C . TYR B 1 728 ? 46.17126 161.33854 72.65538 1.000 15.16258 728 TYR B C 1
ATOM 11265 O O . TYR B 1 728 ? 45.37415 161.70733 71.78951 1.000 18.63004 728 TYR B O 1
ATOM 11274 N N . ASN B 1 729 ? 45.98544 161.61052 73.94220 1.000 16.01092 729 ASN B N 1
ATOM 11275 C CA . ASN B 1 729 ? 44.84855 162.40950 74.36673 1.000 17.28174 729 ASN B CA 1
ATOM 11276 C C . ASN B 1 729 ? 45.18775 163.88448 74.24225 1.000 21.12634 729 ASN B C 1
ATOM 11277 O O . ASN B 1 729 ? 46.35062 164.28374 74.34424 1.000 22.30315 729 ASN B O 1
ATOM 11282 N N . VAL B 1 730 ? 44.15896 164.69780 74.04124 1.000 16.86322 730 VAL B N 1
ATOM 11283 C CA . VAL B 1 730 ? 44.31239 166.14087 73.91345 1.000 16.11262 730 VAL B CA 1
ATOM 11284 C C . VAL B 1 730 ? 43.43563 166.80736 74.96543 1.000 17.76340 730 VAL B C 1
ATOM 11285 O O . VAL B 1 730 ? 42.20060 166.75084 74.89232 1.000 17.62794 730 VAL B O 1
ATOM 11289 N N . ASP B 1 731 ? 44.07589 167.46534 75.92344 1.000 20.34512 731 ASP B N 1
ATOM 11290 C CA . ASP B 1 731 ? 43.40045 168.17050 77.00624 1.000 21.86107 731 ASP B CA 1
ATOM 11291 C C . ASP B 1 731 ? 43.17184 169.62160 76.59335 1.000 15.44707 731 ASP B C 1
ATOM 11292 O O . ASP B 1 731 ? 44.13021 170.34236 76.30309 1.000 18.23551 731 ASP B O 1
ATOM 11297 N N . ALA B 1 732 ? 41.91136 170.03823 76.50972 1.000 13.41711 732 ALA B N 1
ATOM 11298 C CA . ALA B 1 732 ? 41.57765 171.41753 76.17403 1.000 20.39998 732 ALA B CA 1
ATOM 11299 C C . ALA B 1 732 ? 41.10890 172.22776 77.37878 1.000 18.18442 732 ALA B C 1
ATOM 11300 O O . ALA B 1 732 ? 40.61271 173.34851 77.20634 1.000 15.71144 732 ALA B O 1
ATOM 11302 N N . GLY B 1 733 ? 41.21202 171.67726 78.58909 1.000 16.48828 733 GLY B N 1
ATOM 11303 C CA . GLY B 1 733 ? 40.82478 172.41827 79.77720 1.000 18.78510 733 GLY B CA 1
ATOM 11304 C C . GLY B 1 733 ? 39.33851 172.34047 80.07550 1.000 21.08018 733 GLY B C 1
ATOM 11305 O O . GLY B 1 733 ? 38.58788 171.52670 79.50744 1.000 20.91084 733 GLY B O 1
ATOM 11306 N N . GLY B 1 734 ? 38.89600 173.23869 80.96505 1.000 15.39960 734 GLY B N 1
ATOM 11307 C CA . GLY B 1 734 ? 37.49079 173.25983 81.35486 1.000 14.86282 734 GLY B CA 1
ATOM 11308 C C . GLY B 1 734 ? 36.63131 174.00715 80.34860 1.000 20.11488 734 GLY B C 1
ATOM 11309 O O . GLY B 1 734 ? 37.08929 174.90670 79.64475 1.000 22.34721 734 GLY B O 1
ATOM 11310 N N . ILE B 1 735 ? 35.35097 173.63590 80.29083 1.000 17.01454 735 ILE B N 1
ATOM 11311 C CA . ILE B 1 735 ? 34.41630 174.21445 79.33256 1.000 18.84081 735 ILE B CA 1
ATOM 11312 C C . ILE B 1 735 ? 33.04234 174.33783 79.97620 1.000 19.03575 735 ILE B C 1
ATOM 11313 O O . ILE B 1 735 ? 32.70448 173.62312 80.92190 1.000 20.11405 735 ILE B O 1
ATOM 11318 N N . GLY B 1 736 ? 32.23752 175.25544 79.43897 1.000 17.83841 736 GLY B N 1
ATOM 11319 C CA . GLY B 1 736 ? 30.86631 175.40479 79.87564 1.000 18.13007 736 GLY B CA 1
ATOM 11320 C C . GLY B 1 736 ? 29.90105 174.56862 79.04884 1.000 20.95939 736 GLY B C 1
ATOM 11321 O O . GLY B 1 736 ? 30.28891 173.79204 78.17231 1.000 19.84214 736 GLY B O 1
ATOM 11322 N N . GLY B 1 737 ? 28.61383 174.74684 79.34274 1.000 19.47058 737 GLY B N 1
ATOM 11323 C CA . GLY B 1 737 ? 27.55251 174.10723 78.59311 1.000 20.52704 737 GLY B CA 1
ATOM 11324 C C . GLY B 1 737 ? 27.15112 172.75133 79.14863 1.000 18.46996 737 GLY B C 1
ATOM 11325 O O . GLY B 1 737 ? 27.76893 172.19879 80.06373 1.000 14.52348 737 GLY B O 1
ATOM 11326 N N . SER B 1 738 ? 26.08053 172.21225 78.57114 1.000 16.18991 738 SER B N 1
ATOM 11327 C CA . SER B 1 738 ? 25.52757 170.91182 78.94982 1.000 18.11035 738 SER B CA 1
ATOM 11328 C C . SER B 1 738 ? 24.95888 170.25329 77.69183 1.000 14.79718 738 SER B C 1
ATOM 11329 O O . SER B 1 738 ? 25.14204 170.75079 76.58213 1.000 15.29747 738 SER B O 1
ATOM 11332 N N . ALA B 1 739 ? 24.25270 169.13244 77.86747 1.000 15.44072 739 ALA B N 1
ATOM 11333 C CA . ALA B 1 739 ? 23.55517 168.51226 76.74402 1.000 17.44245 739 ALA B CA 1
ATOM 11334 C C . ALA B 1 739 ? 22.38296 169.34650 76.25356 1.000 20.37043 739 ALA B C 1
ATOM 11335 O O . ALA B 1 739 ? 21.90261 169.11734 75.13729 1.000 18.23929 739 ALA B O 1
ATOM 11337 N N . PHE B 1 740 ? 21.91315 170.31238 77.04926 1.000 18.42877 740 PHE B N 1
ATOM 11338 C CA . PHE B 1 740 ? 20.69692 171.05074 76.72994 1.000 18.69273 740 PHE B CA 1
ATOM 11339 C C . PHE B 1 740 ? 20.95264 172.48161 76.27283 1.000 15.87501 740 PHE B C 1
ATOM 11340 O O . PHE B 1 740 ? 19.99324 173.21193 76.01079 1.000 17.60137 740 PHE B O 1
ATOM 11348 N N . THR B 1 741 ? 22.21052 172.91017 76.18353 1.000 15.28883 741 THR B N 1
ATOM 11349 C CA . THR B 1 741 ? 22.53714 174.25046 75.72134 1.000 15.67660 741 THR B CA 1
ATOM 11350 C C . THR B 1 741 ? 22.92498 174.21874 74.24511 1.000 17.36137 741 THR B C 1
ATOM 11351 O O . THR B 1 741 ? 23.46891 173.21648 73.76886 1.000 16.29055 741 THR B O 1
ATOM 11355 N N . PRO B 1 742 ? 22.64188 175.28996 73.48960 1.000 12.58215 742 PRO B N 1
ATOM 11356 C CA . PRO B 1 742 ? 23.02561 175.28826 72.06577 1.000 15.40366 742 PRO B CA 1
ATOM 11357 C C . PRO B 1 742 ? 24.47481 174.89252 71.86124 1.000 16.43086 742 PRO B C 1
ATOM 11358 O O . PRO B 1 742 ? 24.77003 174.04313 71.01348 1.000 15.45433 742 PRO B O 1
ATOM 11362 N N . MET B 1 743 ? 25.38918 175.47105 72.63486 1.000 16.33363 743 MET B N 1
ATOM 11363 C CA . MET B 1 743 ? 26.74377 174.93541 72.69255 1.000 14.86133 743 MET B CA 1
ATOM 11364 C C . MET B 1 743 ? 26.69521 173.61542 73.45473 1.000 19.08662 743 MET B C 1
ATOM 11365 O O . MET B 1 743 ? 26.85841 173.57870 74.67775 1.000 14.96821 743 MET B O 1
ATOM 11370 N N . ASN B 1 744 ? 26.42220 172.53651 72.73797 1.000 15.13453 744 ASN B N 1
ATOM 11371 C CA . ASN B 1 744 ? 26.17503 171.23307 73.34071 1.000 13.37990 744 ASN B CA 1
ATOM 11372 C C . ASN B 1 744 ? 27.49798 170.62462 73.79860 1.000 17.23944 744 ASN B C 1
ATOM 11373 O O . ASN B 1 744 ? 28.38129 170.35374 72.97685 1.000 13.51722 744 ASN B O 1
ATOM 11378 N N . THR B 1 745 ? 27.65079 170.41506 75.10879 1.000 15.84183 745 THR B N 1
ATOM 11379 C CA . THR B 1 745 ? 28.82965 169.73140 75.63551 1.000 14.51328 745 THR B CA 1
ATOM 11380 C C . THR B 1 745 ? 28.37474 168.60053 76.56610 1.000 14.88222 745 THR B C 1
ATOM 11381 O O . THR B 1 745 ? 28.64687 168.59131 77.76723 1.000 16.27243 745 THR B O 1
ATOM 11385 N N . SER B 1 746 ? 27.66719 167.62888 75.98589 1.000 14.71810 746 SER B N 1
ATOM 11386 C CA . SER B 1 746 ? 27.19379 166.46841 76.74078 1.000 12.63237 746 SER B CA 1
ATOM 11387 C C . SER B 1 746 ? 28.35052 165.81579 77.47583 1.000 15.80965 746 SER B C 1
ATOM 11388 O O . SER B 1 746 ? 29.46897 165.75983 76.96060 1.000 12.49021 746 SER B O 1
ATOM 11391 N N . TYR B 1 747 ? 28.06400 165.27496 78.66783 1.000 11.28449 747 TYR B N 1
ATOM 11392 C CA . TYR B 1 747 ? 29.09255 164.69540 79.52520 1.000 19.77727 747 TYR B CA 1
ATOM 11393 C C . TYR B 1 747 ? 28.65076 163.34211 80.06905 1.000 14.95810 747 TYR B C 1
ATOM 11394 O O . TYR B 1 747 ? 27.46875 163.00291 80.06910 1.000 18.26871 747 TYR B O 1
ATOM 11403 N N . ARG B 1 748 ? 29.61793 162.57394 80.56270 1.000 18.39870 748 ARG B N 1
ATOM 11404 C CA . ARG B 1 748 ? 29.30401 161.36686 81.31913 1.000 17.15176 748 ARG B CA 1
ATOM 11405 C C . ARG B 1 748 ? 29.07732 161.71997 82.78748 1.000 16.89383 748 ARG B C 1
ATOM 11406 O O . ARG B 1 748 ? 29.68025 162.65219 83.32459 1.000 16.13176 748 ARG B O 1
ATOM 11414 N N . ASN B 1 749 ? 28.18266 160.96886 83.43305 1.000 16.58554 749 ASN B N 1
ATOM 11415 C CA . ASN B 1 749 ? 27.72156 161.32304 84.77208 1.000 19.15057 749 ASN B CA 1
ATOM 11416 C C . ASN B 1 749 ? 28.67863 160.91762 85.88528 1.000 21.32794 749 ASN B C 1
ATOM 11417 O O . ASN B 1 749 ? 28.46481 161.33884 87.02409 1.000 18.36535 749 ASN B O 1
ATOM 11422 N N . SER B 1 750 ? 29.69513 160.09505 85.59951 1.000 19.26284 750 SER B N 1
ATOM 11423 C CA . SER B 1 750 ? 30.62927 159.67607 86.64155 1.000 20.29697 750 SER B CA 1
ATOM 11424 C C . SER B 1 750 ? 31.50193 160.83515 87.10924 1.000 22.13133 750 SER B C 1
ATOM 11425 O O . SER B 1 750 ? 31.74814 160.98952 88.31367 1.000 25.39248 750 SER B O 1
ATOM 11428 N N . ASP B 1 751 ? 31.99761 161.65310 86.17556 1.000 21.37572 751 ASP B N 1
ATOM 11429 C CA . ASP B 1 751 ? 32.91399 162.72704 86.54664 1.000 19.03729 751 ASP B CA 1
ATOM 11430 C C . ASP B 1 751 ? 32.68556 164.01744 85.76505 1.000 18.29459 751 ASP B C 1
ATOM 11431 O O . ASP B 1 751 ? 33.51679 164.92689 85.86288 1.000 20.70773 751 ASP B O 1
ATOM 11436 N N . TYR B 1 752 ? 31.61504 164.11286 84.97402 1.000 16.88120 752 TYR B N 1
ATOM 11437 C CA . TYR B 1 752 ? 31.20997 165.30903 84.23029 1.000 19.33483 752 TYR B CA 1
ATOM 11438 C C . TYR B 1 752 ? 32.14123 165.65387 83.06753 1.000 14.39973 752 TYR B C 1
ATOM 11439 O O . TYR B 1 752 ? 32.02112 166.73925 82.49486 1.000 16.71728 752 TYR B O 1
ATOM 11448 N N . HIS B 1 753 ? 33.04316 164.75977 82.67985 1.000 13.52712 753 HIS B N 1
ATOM 11449 C CA . HIS B 1 753 ? 33.91544 165.04460 81.54323 1.000 13.95374 753 HIS B CA 1
ATOM 11450 C C . HIS B 1 753 ? 33.14048 165.02832 80.22819 1.000 16.21524 753 HIS B C 1
ATOM 11451 O O . HIS B 1 753 ? 32.19686 164.26076 80.04295 1.000 17.05742 753 HIS B O 1
ATOM 11458 N N . LEU B 1 754 ? 33.58172 165.87868 79.30526 1.000 15.26405 754 LEU B N 1
ATOM 11459 C CA . LEU B 1 754 ? 32.99252 165.98152 77.97368 1.000 18.27555 754 LEU B CA 1
ATOM 11460 C C . LEU B 1 754 ? 33.00728 164.63997 77.25042 1.000 14.40593 754 LEU B C 1
ATOM 11461 O O . LEU B 1 754 ? 34.03690 163.95946 77.20426 1.000 16.79522 754 LEU B O 1
ATOM 11466 N N . THR B 1 755 ? 31.88186 164.28854 76.62822 1.000 14.16379 755 THR B N 1
ATOM 11467 C CA . THR B 1 755 ? 31.82968 163.12476 75.75146 1.000 12.46418 755 THR B CA 1
ATOM 11468 C C . THR B 1 755 ? 31.28842 163.40458 74.35101 1.000 11.33008 755 THR B C 1
ATOM 11469 O O . THR B 1 755 ? 31.59924 162.63349 73.43647 1.000 12.31428 755 THR B O 1
ATOM 11473 N N . ALA B 1 756 ? 30.47666 164.43590 74.15360 1.000 14.88876 756 ALA B N 1
ATOM 11474 C CA . ALA B 1 756 ? 29.81948 164.62234 72.86400 1.000 14.28567 756 ALA B CA 1
ATOM 11475 C C . ALA B 1 756 ? 29.39072 166.07459 72.72970 1.000 10.60575 756 ALA B C 1
ATOM 11476 O O . ALA B 1 756 ? 29.21618 166.78165 73.72088 1.000 15.35518 756 ALA B O 1
ATOM 11478 N N . GLY B 1 757 ? 29.19715 166.49783 71.49428 1.000 10.48858 757 GLY B N 1
ATOM 11479 C CA . GLY B 1 757 ? 28.83188 167.86890 71.20100 1.000 13.61693 757 GLY B CA 1
ATOM 11480 C C . GLY B 1 757 ? 29.43342 168.28531 69.87109 1.000 17.00680 757 GLY B C 1
ATOM 11481 O O . GLY B 1 757 ? 29.91380 167.46192 69.10226 1.000 13.62889 757 GLY B O 1
ATOM 11482 N N . ALA B 1 758 ? 29.41482 169.58743 69.61099 1.000 13.54787 758 ALA B N 1
ATOM 11483 C CA . ALA B 1 758 ? 29.98624 170.05772 68.36294 1.000 13.14962 758 ALA B CA 1
ATOM 11484 C C . ALA B 1 758 ? 31.50287 170.00860 68.45411 1.000 15.85251 758 ALA B C 1
ATOM 11485 O O . ALA B 1 758 ? 32.09775 170.56620 69.38096 1.000 18.55222 758 ALA B O 1
ATOM 11487 N N . SER B 1 759 ? 32.11887 169.30083 67.51118 1.000 14.78874 759 SER B N 1
ATOM 11488 C CA . SER B 1 759 ? 33.53701 169.43246 67.22527 1.000 11.00049 759 SER B CA 1
ATOM 11489 C C . SER B 1 759 ? 33.71522 170.31828 65.99812 1.000 18.58981 759 SER B C 1
ATOM 11490 O O . SER B 1 759 ? 34.21687 171.44601 66.09304 1.000 15.45913 759 SER B O 1
ATOM 11493 N N . PHE B 1 760 ? 33.22703 169.85118 64.85486 1.000 12.94671 760 PHE B N 1
ATOM 11494 C CA . PHE B 1 760 ? 33.12391 170.68645 63.66871 1.000 13.78986 760 PHE B CA 1
ATOM 11495 C C . PHE B 1 760 ? 31.96102 171.66565 63.80760 1.000 16.56897 760 PHE B C 1
ATOM 11496 O O . PHE B 1 760 ? 30.83678 171.26546 64.12225 1.000 14.80110 760 PHE B O 1
ATOM 11504 N N . ARG B 1 761 ? 32.23790 172.95070 63.57192 1.000 14.14252 761 ARG B N 1
ATOM 11505 C CA . ARG B 1 761 ? 31.23116 174.00783 63.53853 1.000 14.98887 761 ARG B CA 1
ATOM 11506 C C . ARG B 1 761 ? 31.47375 174.85631 62.30237 1.000 16.66523 761 ARG B C 1
ATOM 11507 O O . ARG B 1 761 ? 32.61230 175.02070 61.86981 1.000 14.46981 761 ARG B O 1
ATOM 11515 N N . MET B 1 762 ? 30.41427 175.45627 61.77927 1.000 13.46392 762 MET B N 1
ATOM 11516 C CA . MET B 1 762 ? 30.55140 176.22468 60.55794 1.000 12.52456 762 MET B CA 1
ATOM 11517 C C . MET B 1 762 ? 29.55574 177.37900 60.56147 1.000 14.59357 762 MET B C 1
ATOM 11518 O O . MET B 1 762 ? 28.39493 177.19282 60.91710 1.000 12.22198 762 MET B O 1
ATOM 11523 N N . VAL B 1 763 ? 30.00784 178.56220 60.14603 1.000 14.69138 763 VAL B N 1
ATOM 11524 C CA . VAL B 1 763 ? 29.12273 179.70222 59.90303 1.000 17.23911 763 VAL B CA 1
ATOM 11525 C C . VAL B 1 763 ? 29.53544 180.31177 58.56785 1.000 15.86301 763 VAL B C 1
ATOM 11526 O O . VAL B 1 763 ? 30.68250 180.75403 58.40984 1.000 16.90743 763 VAL B O 1
ATOM 11530 N N . LEU B 1 764 ? 28.61855 180.31526 57.60427 1.000 16.24639 764 LEU B N 1
ATOM 11531 C CA . LEU B 1 764 ? 28.93511 180.68028 56.23063 1.000 17.06538 764 LEU B CA 1
ATOM 11532 C C . LEU B 1 764 ? 28.32591 182.02662 55.86321 1.000 18.57991 764 LEU B C 1
ATOM 11533 O O . LEU B 1 764 ? 27.15331 182.28780 56.14343 1.000 18.26961 764 LEU B O 1
ATOM 11538 N N . ASP B 1 765 ? 29.13259 182.86704 55.21232 1.000 17.87057 765 ASP B N 1
ATOM 11539 C CA . ASP B 1 765 ? 28.65019 184.02796 54.46719 1.000 18.03484 765 ASP B CA 1
ATOM 11540 C C . ASP B 1 765 ? 28.29561 183.51524 53.08007 1.000 17.15758 765 ASP B C 1
ATOM 11541 O O . ASP B 1 765 ? 29.17752 183.24453 52.26161 1.000 19.64386 765 ASP B O 1
ATOM 11546 N N . VAL B 1 766 ? 27.00406 183.36561 52.80735 1.000 18.99022 766 VAL B N 1
ATOM 11547 C CA . VAL B 1 766 ? 26.58218 182.64332 51.61199 1.000 18.66130 766 VAL B CA 1
ATOM 11548 C C . VAL B 1 766 ? 26.70892 183.59410 50.42583 1.000 18.18759 766 VAL B C 1
ATOM 11549 O O . VAL B 1 766 ? 25.84225 184.43337 50.18632 1.000 21.07710 766 VAL B O 1
ATOM 11553 N N . GLY B 1 767 ? 27.78528 183.45142 49.65446 1.000 21.31569 767 GLY B N 1
ATOM 11554 C CA . GLY B 1 767 ? 28.01848 184.28199 48.48657 1.000 25.77079 767 GLY B CA 1
ATOM 11555 C C . GLY B 1 767 ? 29.30376 185.08113 48.55115 1.000 30.82473 767 GLY B C 1
ATOM 11556 O O . GLY B 1 767 ? 29.86008 185.41996 47.50524 1.000 26.92718 767 GLY B O 1
ATOM 11557 N N . ASN B 1 768 ? 29.76779 185.41802 49.75649 1.000 31.53433 768 ASN B N 1
ATOM 11558 C CA . ASN B 1 768 ? 31.12657 185.94674 49.96566 1.000 30.28969 768 ASN B CA 1
ATOM 11559 C C . ASN B 1 768 ? 31.95510 184.88392 50.68611 1.000 30.10283 768 ASN B C 1
ATOM 11560 O O . ASN B 1 768 ? 32.27899 184.99265 51.87473 1.000 22.97537 768 ASN B O 1
ATOM 11565 N N . TRP B 1 769 ? 32.33480 183.85239 49.92894 1.000 19.74745 769 TRP B N 1
ATOM 11566 C CA . TRP B 1 769 ? 32.64171 182.57206 50.54929 1.000 21.83111 769 TRP B CA 1
ATOM 11567 C C . TRP B 1 769 ? 33.84796 182.66964 51.47021 1.000 20.01515 769 TRP B C 1
ATOM 11568 O O . TRP B 1 769 ? 33.88361 182.02579 52.52524 1.000 19.97026 769 TRP B O 1
ATOM 11579 N N . ASP B 1 770 ? 34.84021 183.48168 51.09929 1.000 21.12500 770 ASP B N 1
ATOM 11580 C CA . ASP B 1 770 ? 36.05981 183.56807 51.89048 1.000 25.37567 770 ASP B CA 1
ATOM 11581 C C . ASP B 1 770 ? 35.81781 184.13280 53.28767 1.000 21.05485 770 ASP B C 1
ATOM 11582 O O . ASP B 1 770 ? 36.71195 184.04729 54.13395 1.000 22.99970 770 ASP B O 1
ATOM 11587 N N . GLN B 1 771 ? 34.64844 184.69381 53.55888 1.000 17.19396 771 GLN B N 1
ATOM 11588 C CA . GLN B 1 771 ? 34.33999 185.14986 54.90747 1.000 19.08367 771 GLN B CA 1
ATOM 11589 C C . GLN B 1 771 ? 33.76916 184.04264 55.78393 1.000 19.65801 771 GLN B C 1
ATOM 11590 O O . GLN B 1 771 ? 33.45536 184.30003 56.95004 1.000 18.99650 771 GLN B O 1
ATOM 11596 N N . GLY B 1 772 ? 33.61979 182.82881 55.26045 1.000 17.32096 772 GLY B N 1
ATOM 11597 C CA . GLY B 1 772 ? 33.11747 181.73622 56.08034 1.000 18.38334 772 GLY B CA 1
ATOM 11598 C C . GLY B 1 772 ? 34.07786 181.36088 57.19530 1.000 19.81942 772 GLY B C 1
ATOM 11599 O O . GLY B 1 772 ? 35.29954 181.44634 57.05342 1.000 19.18569 772 GLY B O 1
ATOM 11600 N N . ARG B 1 773 ? 33.51045 180.91387 58.32271 1.000 16.49336 773 ARG B N 1
ATOM 11601 C CA . ARG B 1 773 ? 34.28278 180.54702 59.50649 1.000 19.85927 773 ARG B CA 1
ATOM 11602 C C . ARG B 1 773 ? 33.97524 179.11010 59.92360 1.000 19.85801 773 ARG B C 1
ATOM 11603 O O . ARG B 1 773 ? 32.81532 178.68213 59.89260 1.000 18.03361 773 ARG B O 1
ATOM 11611 N N . VAL B 1 774 ? 35.00611 178.38437 60.37778 1.000 16.80423 774 VAL B N 1
ATOM 11612 C CA . VAL B 1 774 ? 34.85234 177.00583 60.83587 1.000 17.52133 774 VAL B CA 1
ATOM 11613 C C . VAL B 1 774 ? 35.74184 176.73575 62.04148 1.000 19.34643 774 VAL B C 1
ATOM 11614 O O . VAL B 1 774 ? 36.63354 177.51304 62.38890 1.000 15.00859 774 VAL B O 1
ATOM 11618 N N . VAL B 1 775 ? 35.48190 175.59735 62.68168 1.000 12.65449 775 VAL B N 1
ATOM 11619 C CA . VAL B 1 775 ? 36.42595 175.01657 63.62207 1.000 13.31084 775 VAL B CA 1
ATOM 11620 C C . VAL B 1 775 ? 36.25707 173.50882 63.57320 1.000 15.71218 775 VAL B C 1
ATOM 11621 O O . VAL B 1 775 ? 35.24524 172.98994 63.09918 1.000 18.29381 775 VAL B O 1
ATOM 11625 N N . ASN B 1 776 ? 37.28110 172.80845 64.04070 1.000 13.88947 776 ASN B N 1
ATOM 11626 C CA . ASN B 1 776 ? 37.26878 171.36993 64.24237 1.000 13.26049 776 ASN B CA 1
ATOM 11627 C C . ASN B 1 776 ? 38.08068 171.13175 65.51358 1.000 18.49871 776 ASN B C 1
ATOM 11628 O O . ASN B 1 776 ? 38.75593 172.03909 66.00405 1.000 14.84174 776 ASN B O 1
ATOM 11633 N N . THR B 1 777 ? 37.99548 169.92865 66.08367 1.000 13.31683 777 THR B N 1
ATOM 11634 C CA . THR B 1 777 ? 38.76672 169.69024 67.29870 1.000 12.81333 777 THR B CA 1
ATOM 11635 C C . THR B 1 777 ? 38.91328 168.19796 67.51774 1.000 15.20692 777 THR B C 1
ATOM 11636 O O . THR B 1 777 ? 37.94822 167.46479 67.28918 1.000 14.72924 777 THR B O 1
ATOM 11640 N N . PRO B 1 778 ? 40.06773 167.71505 67.99336 1.000 14.88375 778 PRO B N 1
ATOM 11641 C CA . PRO B 1 778 ? 41.20581 168.55928 68.38692 1.000 14.25966 778 PRO B CA 1
ATOM 11642 C C . PRO B 1 778 ? 42.12162 168.99994 67.22942 1.000 18.53107 778 PRO B C 1
ATOM 11643 O O . PRO B 1 778 ? 42.97768 169.85065 67.46271 1.000 15.87521 778 PRO B O 1
ATOM 11647 N N . GLY B 1 779 ? 41.97799 168.43618 66.03181 1.000 15.76972 779 GLY B N 1
ATOM 11648 C CA . GLY B 1 779 ? 42.88341 168.80374 64.94881 1.000 13.45200 779 GLY B CA 1
ATOM 11649 C C . GLY B 1 779 ? 42.48824 168.12549 63.65738 1.000 16.34385 779 GLY B C 1
ATOM 11650 O O . GLY B 1 779 ? 41.63733 167.23269 63.63258 1.000 14.70221 779 GLY B O 1
ATOM 11651 N N . GLN B 1 780 ? 43.13445 168.56935 62.56922 1.000 11.57679 780 GLN B N 1
ATOM 11652 C CA . GLN B 1 780 ? 42.90585 167.96796 61.26391 1.000 13.22380 780 GLN B CA 1
ATOM 11653 C C . GLN B 1 780 ? 43.69046 166.67786 61.09004 1.000 17.54546 780 GLN B C 1
ATOM 11654 O O . GLN B 1 780 ? 43.25773 165.78766 60.34617 1.000 16.93061 780 GLN B O 1
ATOM 11660 N N . SER B 1 781 ? 44.84606 166.55941 61.74085 1.000 15.28512 781 SER B N 1
ATOM 11661 C CA . SER B 1 781 ? 45.66920 165.36915 61.60345 1.000 14.50664 781 SER B CA 1
ATOM 11662 C C . SER B 1 781 ? 45.34267 164.34284 62.68640 1.000 15.35271 781 SER B C 1
ATOM 11663 O O . SER B 1 781 ? 45.03873 164.69600 63.82916 1.000 15.33798 781 SER B O 1
ATOM 11666 N N . GLY B 1 782 ? 45.41488 163.06761 62.31271 1.000 16.76350 782 GLY B N 1
ATOM 11667 C CA . GLY B 1 782 ? 45.35034 161.95761 63.23253 1.000 14.02208 782 GLY B CA 1
ATOM 11668 C C . GLY B 1 782 ? 46.70544 161.44672 63.67189 1.000 15.95822 782 GLY B C 1
ATOM 11669 O O . GLY B 1 782 ? 46.77415 160.42131 64.35765 1.000 15.70022 782 GLY B O 1
ATOM 11670 N N . ASP B 1 783 ? 47.78561 162.13099 63.31026 1.000 15.08994 783 ASP B N 1
ATOM 11671 C CA . ASP B 1 783 ? 49.12483 161.69053 63.67427 1.000 15.53976 783 ASP B CA 1
ATOM 11672 C C . ASP B 1 783 ? 49.55651 162.41882 64.93590 1.000 16.19270 783 ASP B C 1
ATOM 11673 O O . ASP B 1 783 ? 49.75265 163.64295 64.88968 1.000 18.57279 783 ASP B O 1
ATOM 11678 N N . PRO B 1 784 ? 49.70118 161.74017 66.08092 1.000 17.52869 784 PRO B N 1
ATOM 11679 C CA . PRO B 1 784 ? 50.06365 162.46550 67.30914 1.000 19.40800 784 PRO B CA 1
ATOM 11680 C C . PRO B 1 784 ? 51.37793 163.22131 67.19662 1.000 21.54102 784 PRO B C 1
ATOM 11681 O O . PRO B 1 784 ? 51.60372 164.15766 67.97270 1.000 26.30836 784 PRO B O 1
ATOM 11685 N N . GLY B 1 785 ? 52.25185 162.84273 66.26733 1.000 23.08206 785 GLY B N 1
ATOM 11686 C CA . GLY B 1 785 ? 53.50362 163.54335 66.06936 1.000 27.29357 785 GLY B CA 1
ATOM 11687 C C . GLY B 1 785 ? 53.43114 164.77315 65.19768 1.000 30.56679 785 GLY B C 1
ATOM 11688 O O . GLY B 1 785 ? 54.44771 165.43796 64.98446 1.000 31.91868 785 GLY B O 1
ATOM 11689 N N . ASN B 1 786 ? 52.24892 165.09773 64.68929 1.000 19.06819 786 ASN B N 1
ATOM 11690 C CA . ASN B 1 786 ? 52.03697 166.21639 63.78285 1.000 22.87217 786 ASN B CA 1
ATOM 11691 C C . ASN B 1 786 ? 51.39762 167.35240 64.56956 1.000 25.58291 786 ASN B C 1
ATOM 11692 O O . ASN B 1 786 ? 50.53157 167.11418 65.41637 1.000 21.44381 786 ASN B O 1
ATOM 11697 N N . SER B 1 787 ? 51.84303 168.58782 64.31973 1.000 23.25109 787 SER B N 1
ATOM 11698 C CA . SER B 1 787 ? 51.32170 169.69165 65.11507 1.000 21.52360 787 SER B CA 1
ATOM 11699 C C . SER B 1 787 ? 49.83289 169.92211 64.86402 1.000 22.96844 787 SER B C 1
ATOM 11700 O O . SER B 1 787 ? 49.14092 170.48138 65.73337 1.000 20.96976 787 SER B O 1
ATOM 11703 N N . HIS B 1 788 ? 49.31901 169.46617 63.72113 1.000 16.09081 788 HIS B N 1
ATOM 11704 C CA . HIS B 1 788 ? 47.89363 169.54648 63.41443 1.000 17.50693 788 HIS B CA 1
ATOM 11705 C C . HIS B 1 788 ? 47.06703 168.49955 64.13177 1.000 16.99228 788 HIS B C 1
ATOM 11706 O O . HIS B 1 788 ? 45.85901 168.42191 63.89753 1.000 16.02447 788 HIS B O 1
ATOM 11713 N N . TYR B 1 789 ? 47.68768 167.69573 64.99035 1.000 16.87679 789 TYR B N 1
ATOM 11714 C CA . TYR B 1 789 ? 46.93442 166.76807 65.81710 1.000 17.49287 789 TYR B CA 1
ATOM 11715 C C . TYR B 1 789 ? 46.14765 167.49836 66.89435 1.000 18.07802 789 TYR B C 1
ATOM 11716 O O . TYR B 1 789 ? 45.08057 167.03617 67.31152 1.000 13.97937 789 TYR B O 1
ATOM 11725 N N . ARG B 1 790 ? 46.64726 168.63877 67.35553 1.000 14.54458 790 ARG B N 1
ATOM 11726 C CA A ARG B 1 790 ? 46.10243 169.23155 68.56983 0.556 18.35056 790 ARG B CA 1
ATOM 11727 C CA B ARG B 1 790 ? 46.12449 169.23296 68.57764 0.444 18.33991 790 ARG B CA 1
ATOM 11728 C C . ARG B 1 790 ? 46.02922 170.74925 68.50830 1.000 18.85610 790 ARG B C 1
ATOM 11729 O O . ARG B 1 790 ? 45.72771 171.37812 69.53271 1.000 16.54453 790 ARG B O 1
ATOM 11744 N N . ASP B 1 791 ? 46.26342 171.35162 67.34345 1.000 15.73136 791 ASP B N 1
ATOM 11745 C CA . ASP B 1 791 ? 46.35184 172.80471 67.25840 1.000 19.13025 791 ASP B CA 1
ATOM 11746 C C . ASP B 1 791 ? 44.99314 173.47227 67.19057 1.000 17.12544 791 ASP B C 1
ATOM 11747 O O . ASP B 1 791 ? 44.89953 174.68504 67.40131 1.000 15.68618 791 ASP B O 1
ATOM 11752 N N . LEU B 1 792 ? 43.93858 172.72020 66.90262 1.000 16.86616 792 LEU B N 1
ATOM 11753 C CA . LEU B 1 792 ? 42.61603 173.31740 66.81372 1.000 14.96417 792 LEU B CA 1
ATOM 11754 C C . LEU B 1 792 ? 41.86222 173.27301 68.13538 1.000 16.38924 792 LEU B C 1
ATOM 11755 O O . LEU B 1 792 ? 40.91856 174.05791 68.33013 1.000 13.72520 792 LEU B O 1
ATOM 11760 N N . ALA B 1 793 ? 42.23834 172.37239 69.04106 1.000 12.90267 793 ALA B N 1
ATOM 11761 C CA . ALA B 1 793 ? 41.52190 172.29071 70.31245 1.000 14.58317 793 ALA B CA 1
ATOM 11762 C C . ALA B 1 793 ? 41.47723 173.61972 71.05433 1.000 16.98864 793 ALA B C 1
ATOM 11763 O O . ALA B 1 793 ? 40.39296 173.99004 71.53886 1.000 17.13282 793 ALA B O 1
ATOM 11765 N N . PRO B 1 794 ? 42.56026 174.39198 71.15263 1.000 20.12046 794 PRO B N 1
ATOM 11766 C CA . PRO B 1 794 ? 42.46695 175.68061 71.86461 1.000 21.11960 794 PRO B CA 1
ATOM 11767 C C . PRO B 1 794 ? 41.56803 176.68371 71.16781 1.000 20.69346 794 PRO B C 1
ATOM 11768 O O . PRO B 1 794 ? 40.90554 177.47704 71.84700 1.000 18.71129 794 PRO B O 1
ATOM 11772 N N . ILE B 1 795 ? 41.53849 176.68207 69.82931 1.000 17.29014 795 ILE B N 1
ATOM 11773 C CA . ILE B 1 795 ? 40.61634 177.54739 69.09666 1.000 19.49494 795 ILE B CA 1
ATOM 11774 C C . ILE B 1 795 ? 39.17553 177.17937 69.43764 1.000 19.97049 795 ILE B C 1
ATOM 11775 O O . ILE B 1 795 ? 38.34954 178.03542 69.79458 1.000 17.02615 795 ILE B O 1
ATOM 11780 N N . TRP B 1 796 ? 38.86821 175.88278 69.35339 1.000 18.06788 796 TRP B N 1
ATOM 11781 C CA . TRP B 1 796 ? 37.55301 175.36717 69.72857 1.000 18.67664 796 TRP B CA 1
ATOM 11782 C C . TRP B 1 796 ? 37.19833 175.74007 71.16500 1.000 14.28500 796 TRP B C 1
ATOM 11783 O O . TRP B 1 796 ? 36.07314 176.16797 71.45059 1.000 16.88705 796 TRP B O 1
ATOM 11794 N N . ALA B 1 797 ? 38.14798 175.58125 72.08710 1.000 19.18881 797 ALA B N 1
ATOM 11795 C CA . ALA B 1 797 ? 37.85028 175.79481 73.50509 1.000 19.37594 797 ALA B CA 1
ATOM 11796 C C . ALA B 1 797 ? 37.47541 177.24456 73.80178 1.000 23.91222 797 ALA B C 1
ATOM 11797 O O . ALA B 1 797 ? 36.76191 177.51908 74.77595 1.000 16.39605 797 ALA B O 1
ATOM 11799 N N . LYS B 1 798 ? 37.97239 178.18806 73.00551 1.000 19.58855 798 LYS B N 1
ATOM 11800 C CA . LYS B 1 798 ? 37.63518 179.59306 73.17678 1.000 20.70876 798 LYS B CA 1
ATOM 11801 C C . LYS B 1 798 ? 36.40059 180.00445 72.38918 1.000 21.50946 798 LYS B C 1
ATOM 11802 O O . LYS B 1 798 ? 36.08509 181.19757 72.33116 1.000 18.09071 798 LYS B O 1
ATOM 11808 N N . GLY B 1 799 ? 35.69420 179.05387 71.78804 1.000 17.04720 799 GLY B N 1
ATOM 11809 C CA . GLY B 1 799 ? 34.56467 179.40823 70.94421 1.000 23.83837 799 GLY B CA 1
ATOM 11810 C C . GLY B 1 799 ? 34.93925 180.24247 69.73895 1.000 20.42934 799 GLY B C 1
ATOM 11811 O O . GLY B 1 799 ? 34.11763 181.03550 69.26304 1.000 24.14922 799 GLY B O 1
ATOM 11812 N N . GLN B 1 800 ? 36.15311 180.06365 69.21442 1.000 18.27258 800 GLN B N 1
ATOM 11813 C CA . GLN B 1 800 ? 36.66695 180.81623 68.07971 1.000 22.88123 800 GLN B CA 1
ATOM 11814 C C . GLN B 1 800 ? 36.67715 179.94123 66.82625 1.000 23.57996 800 GLN B C 1
ATOM 11815 O O . GLN B 1 800 ? 36.29578 178.76311 66.84714 1.000 18.53419 800 GLN B O 1
ATOM 11821 N N . THR B 1 801 ? 37.11537 180.54347 65.72245 1.000 16.37595 801 THR B N 1
ATOM 11822 C CA . THR B 1 801 ? 37.05002 179.93163 64.40485 1.000 14.76314 801 THR B CA 1
ATOM 11823 C C . THR B 1 801 ? 38.32144 180.24867 63.64057 1.000 20.45901 801 THR B C 1
ATOM 11824 O O . THR B 1 801 ? 39.11957 181.09632 64.04730 1.000 20.40374 801 THR B O 1
ATOM 11828 N N . PHE B 1 802 ? 38.49623 179.57786 62.51153 1.000 16.24385 802 PHE B N 1
ATOM 11829 C CA . PHE B 1 802 ? 39.47291 179.99899 61.52142 1.000 15.95163 802 PHE B CA 1
ATOM 11830 C C . PHE B 1 802 ? 38.77590 180.12347 60.17908 1.000 17.90210 802 PHE B C 1
ATOM 11831 O O . PHE B 1 802 ? 37.64366 179.64993 60.00992 1.000 17.06051 802 PHE B O 1
ATOM 11839 N N . PRO B 1 803 ? 39.39425 180.81857 59.22185 1.000 23.05460 803 PRO B N 1
ATOM 11840 C CA . PRO B 1 803 ? 38.72875 181.03345 57.93202 1.000 16.49026 803 PRO B CA 1
ATOM 11841 C C . PRO B 1 803 ? 38.59264 179.74597 57.13884 1.000 16.77954 803 PRO B C 1
ATOM 11842 O O . PRO B 1 803 ? 39.50027 178.90955 57.09894 1.000 13.36291 803 PRO B O 1
ATOM 11846 N N . LEU B 1 804 ? 37.44085 179.60564 56.48349 1.000 15.49308 804 LEU B N 1
ATOM 11847 C CA . LEU B 1 804 ? 37.23857 178.53626 55.51609 1.000 18.33550 804 LEU B CA 1
ATOM 11848 C C . LEU B 1 804 ? 37.59513 179.09685 54.13678 1.000 17.81025 804 LEU B C 1
ATOM 11849 O O . LEU B 1 804 ? 36.73404 179.52192 53.36591 1.000 17.59435 804 LEU B O 1
ATOM 11854 N N . VAL B 1 805 ? 38.90179 179.11965 53.82963 1.000 16.99913 805 VAL B N 1
ATOM 11855 C CA . VAL B 1 805 ? 39.35318 179.79228 52.61381 1.000 19.90057 805 VAL B CA 1
ATOM 11856 C C . VAL B 1 805 ? 38.95524 178.97233 51.38874 1.000 17.39349 805 VAL B C 1
ATOM 11857 O O . VAL B 1 805 ? 39.08215 177.74009 51.37291 1.000 17.10691 805 VAL B O 1
ATOM 11861 N N . TYR B 1 806 ? 38.49204 179.66253 50.34173 1.000 17.48045 806 TYR B N 1
ATOM 11862 C CA . TYR B 1 806 ? 37.80822 179.01218 49.22141 1.000 18.52105 806 TYR B CA 1
ATOM 11863 C C . TYR B 1 806 ? 38.33766 179.46793 47.86248 1.000 19.10285 806 TYR B C 1
ATOM 11864 O O . TYR B 1 806 ? 38.71106 178.63794 47.02794 1.000 16.89770 806 TYR B O 1
ATOM 11873 N N . SER B 1 807 ? 38.40785 180.77859 47.63901 1.000 24.91480 807 SER B N 1
ATOM 11874 C CA . SER B 1 807 ? 38.93856 181.29353 46.38041 1.000 21.94421 807 SER B CA 1
ATOM 11875 C C . SER B 1 807 ? 40.41061 180.92201 46.23522 1.000 21.21023 807 SER B C 1
ATOM 11876 O O . SER B 1 807 ? 41.11991 180.70357 47.21549 1.000 17.11509 807 SER B O 1
ATOM 11879 N N . ARG B 1 808 ? 40.88539 180.86628 44.98802 1.000 20.51613 808 ARG B N 1
ATOM 11880 C CA . ARG B 1 808 ? 42.27185 180.45296 44.78730 1.000 26.70040 808 ARG B CA 1
ATOM 11881 C C . ARG B 1 808 ? 43.23122 181.40584 45.49714 1.000 19.79133 808 ARG B C 1
ATOM 11882 O O . ARG B 1 808 ? 44.22174 180.97059 46.09404 1.000 22.81850 808 ARG B O 1
ATOM 11890 N N . LYS B 1 809 ? 42.93752 182.70674 45.47709 1.000 19.52474 809 LYS B N 1
ATOM 11891 C CA . LYS B 1 809 ? 43.83902 183.66129 46.11798 1.000 27.29975 809 LYS B CA 1
ATOM 11892 C C . LYS B 1 809 ? 43.87957 183.45244 47.62851 1.000 25.37904 809 LYS B C 1
ATOM 11893 O O . LYS B 1 809 ? 44.95866 183.46084 48.23813 1.000 22.51050 809 LYS B O 1
ATOM 11895 N N . ALA B 1 810 ? 42.71881 183.25439 48.25399 1.000 22.85739 810 ALA B N 1
ATOM 11896 C CA . ALA B 1 810 ? 42.70988 183.03034 49.69536 1.000 23.27695 810 ALA B CA 1
ATOM 11897 C C . ALA B 1 810 ? 43.41222 181.72630 50.04000 1.000 20.62439 810 ALA B C 1
ATOM 11898 O O . ALA B 1 810 ? 44.13009 181.64430 51.03867 1.000 20.28505 810 ALA B O 1
ATOM 11900 N N . VAL B 1 811 ? 43.24067 180.70097 49.21136 1.000 23.67022 811 VAL B N 1
ATOM 11901 C CA . VAL B 1 811 ? 43.92455 179.43656 49.46714 1.000 18.19247 811 VAL B CA 1
ATOM 11902 C C . VAL B 1 811 ? 45.43815 179.61693 49.39009 1.000 23.52992 811 VAL B C 1
ATOM 11903 O O . VAL B 1 811 ? 46.18423 179.08335 50.21687 1.000 15.86008 811 VAL B O 1
ATOM 11907 N N . GLU B 1 812 ? 45.91929 180.35600 48.38648 1.000 22.62044 812 GLU B N 1
ATOM 11908 C CA . GLU B 1 812 ? 47.35640 180.60369 48.28348 1.000 20.65358 812 GLU B CA 1
ATOM 11909 C C . GLU B 1 812 ? 47.88365 181.37765 49.48401 1.000 20.47450 812 GLU B C 1
ATOM 11910 O O . GLU B 1 812 ? 48.93960 181.03705 50.03520 1.000 27.88858 812 GLU B O 1
ATOM 11916 N N . ARG B 1 813 ? 47.15908 182.41706 49.90530 1.000 20.88519 813 ARG B N 1
ATOM 11917 C CA . ARG B 1 813 ? 47.56270 183.20268 51.06642 1.000 25.17899 813 ARG B CA 1
ATOM 11918 C C . ARG B 1 813 ? 47.68714 182.34414 52.32084 1.000 27.73682 813 ARG B C 1
ATOM 11919 O O . ARG B 1 813 ? 48.54964 182.60239 53.17047 1.000 27.94098 813 ARG B O 1
ATOM 11921 N N . ALA B 1 814 ? 46.84770 181.32186 52.46140 1.000 21.15429 814 ALA B N 1
ATOM 11922 C CA . ALA B 1 814 ? 46.81096 180.53313 53.68616 1.000 23.87240 814 ALA B CA 1
ATOM 11923 C C . ALA B 1 814 ? 47.66747 179.27832 53.62317 1.000 23.20227 814 ALA B C 1
ATOM 11924 O O . ALA B 1 814 ? 47.78368 178.57412 54.63196 1.000 19.68295 814 ALA B O 1
ATOM 11926 N N . ALA B 1 815 ? 48.27327 178.97876 52.47895 1.000 19.27998 815 ALA B N 1
ATOM 11927 C CA . ALA B 1 815 ? 48.97495 177.71136 52.32453 1.000 20.84071 815 ALA B CA 1
ATOM 11928 C C . ALA B 1 815 ? 50.24870 177.67242 53.16292 1.000 22.23956 815 ALA B C 1
ATOM 11929 O O . ALA B 1 815 ? 50.96310 178.66904 53.29269 1.000 27.57424 815 ALA B O 1
ATOM 11931 N N . GLU B 1 816 ? 50.52471 176.50566 53.74186 1.000 18.54808 816 GLU B N 1
ATOM 11932 C CA . GLU B 1 816 ? 51.77665 176.26063 54.43151 1.000 22.14813 816 GLU B CA 1
ATOM 11933 C C . GLU B 1 816 ? 52.55710 175.10954 53.82949 1.000 24.43656 816 GLU B C 1
ATOM 11934 O O . GLU B 1 816 ? 53.75808 175.01070 54.08159 1.000 22.99490 816 GLU B O 1
ATOM 11940 N N . LYS B 1 817 ? 51.91486 174.23846 53.05188 1.000 20.82630 817 LYS B N 1
ATOM 11941 C CA . LYS B 1 817 ? 52.57455 173.07315 52.48436 1.000 21.78836 817 LYS B CA 1
ATOM 11942 C C . LYS B 1 817 ? 51.91189 172.70741 51.16924 1.000 28.21139 817 LYS B C 1
ATOM 11943 O O . LYS B 1 817 ? 50.69501 172.84868 51.00657 1.000 23.06500 817 LYS B O 1
ATOM 11949 N N . ARG B 1 818 ? 52.72192 172.22669 50.23439 1.000 19.99318 818 ARG B N 1
ATOM 11950 C CA . ARG B 1 818 ? 52.23222 171.83171 48.92757 1.000 19.01427 818 ARG B CA 1
ATOM 11951 C C . ARG B 1 818 ? 52.61425 170.38077 48.66942 1.000 25.29217 818 ARG B C 1
ATOM 11952 O O . ARG B 1 818 ? 53.72527 169.94572 48.99018 1.000 28.54194 818 ARG B O 1
ATOM 11960 N N . ILE B 1 819 ? 51.67437 169.61997 48.13514 1.000 19.41612 819 ILE B N 1
ATOM 11961 C CA . ILE B 1 819 ? 51.90578 168.23313 47.76316 1.000 21.12539 819 ILE B CA 1
ATOM 11962 C C . ILE B 1 819 ? 51.58395 168.10020 46.28472 1.000 20.59704 819 ILE B C 1
ATOM 11963 O O . ILE B 1 819 ? 50.55985 168.61724 45.82935 1.000 20.88522 819 ILE B O 1
ATOM 11968 N N . GLU B 1 820 ? 52.46495 167.43689 45.53545 1.000 19.50753 820 GLU B N 1
ATOM 11969 C CA . GLU B 1 820 ? 52.28672 167.23070 44.09955 1.000 16.53494 820 GLU B CA 1
ATOM 11970 C C . GLU B 1 820 ? 52.13864 165.74271 43.82182 1.000 17.39452 820 GLU B C 1
ATOM 11971 O O . GLU B 1 820 ? 53.00825 164.95766 44.20076 1.000 21.02599 820 GLU B O 1
ATOM 11977 N N . LEU B 1 821 ? 51.04263 165.35686 43.16144 1.000 19.00317 821 LEU B N 1
ATOM 11978 C CA . LEU B 1 821 ? 50.80625 163.97449 42.76212 1.000 14.62195 821 LEU B CA 1
ATOM 11979 C C . LEU B 1 821 ? 51.03643 163.84365 41.26315 1.000 18.12390 821 LEU B C 1
ATOM 11980 O O . LEU B 1 821 ? 50.44543 164.58982 40.47319 1.000 18.46513 821 LEU B O 1
ATOM 11985 N N . THR B 1 822 ? 51.88492 162.88762 40.87143 1.000 19.91372 822 THR B N 1
ATOM 11986 C CA . THR B 1 822 ? 52.14181 162.69233 39.45057 1.000 15.83272 822 THR B CA 1
ATOM 11987 C C . THR B 1 822 ? 51.60320 161.34166 39.02247 1.000 20.50568 822 THR B C 1
ATOM 11988 O O . THR B 1 822 ? 51.93247 160.32165 39.64654 1.000 19.09582 822 THR B O 1
ATOM 11992 N N . PRO B 1 823 ? 50.78418 161.29481 37.96812 1.000 17.19197 823 PRO B N 1
ATOM 11993 C CA . PRO B 1 823 ? 50.24631 160.01279 37.50117 1.000 16.05334 823 PRO B CA 1
ATOM 11994 C C . PRO B 1 823 ? 51.34487 158.99061 37.25914 1.000 20.64976 823 PRO B C 1
ATOM 11995 O O . PRO B 1 823 ? 52.40431 159.29834 36.70687 1.000 18.87938 823 PRO B O 1
ATOM 11999 N N . ARG B 1 824 ? 51.06442 157.75549 37.64883 1.000 22.24014 824 ARG B N 1
ATOM 12000 C CA . ARG B 1 824 ? 51.99865 156.65894 37.43588 1.000 25.80764 824 ARG B CA 1
ATOM 12001 C C . ARG B 1 824 ? 51.24076 155.42355 36.93290 1.000 28.38290 824 ARG B C 1
ATOM 12002 O O . ARG B 1 824 ? 50.03301 155.27271 37.15259 1.000 29.04713 824 ARG B O 1
#

B-factor: mean 20.86, std 8.56, range [6.47, 122.48]

InterPro domains:
  IPR002692 Penicillin/GL-7-ACA/AHL/aculeacin-A acylase [PF01804] (47-812)
  IPR002692 Penicillin/GL-7-ACA/AHL/aculeacin-A acylase [PTHR34218] (13-823)
  IPR014395 Penicillin/GL-7-ACA/AHL acylase [PIRSF001227] (12-823)
  IPR023343 Penicillin amidase type, domain 1 [G3DSA:1.10.439.10] (19-182)
  IPR029055 Nucleophile aminohydrolases, N-terminal [G3DSA:3.60.20.10] (282-803)
  IPR029055 Nucleophile aminohydrolases, N-terminal [SSF56235] (43-823)
  IPR043146 Penicillin amidase type, N-terminal domain, B-knob [G3DSA:2.30.120.10] (354-423)
  IPR043147 Penicillin amidase type, A-knob [G3DSA:1.10.1400.10] (575-708)

Nearest PDB structures (foldseek):
  7ea4-assembly2_B  TM=1.001E+00  e=0.000E+00  Cupriavidus sp. P4-10-C
  7ea4-assembly1_A  TM=1.001E+00  e=0.000E+00  Cupriavidus sp. P4-10-C
  7eby-assembly6_F  TM=1.000E+00  e=0.000E+00  Cupriavidus sp. P4-10-C
  8brs-assembly1_B  TM=7.849E-01  e=2.063E-29  Bacillus sp. FJAT-27231
  6nvy-assembly1_B  TM=7.768E-01  e=1.217E-28  Bacillus thermotolerans

Foldseek 3Di:
DAEAAQAPQDFWKKWFQFPFGAIAIEHAAPLNLLLVLLLVLCLFPVVPLLQLLCQQCLFCQQQLFDVLNLLSVLSNQQWQDDDVVLQCPLQDNCSLSNLQSNLSSNVSNQVVCVVPVVSFFPVCVVRVHGGDRDDSVSLRRRFLQFDADDPLLQLLLLVLCLPFPVCSQVLVLQFAFWVVRDRADDDPPDNSVLRPNVLLVVLSCSNRPRDFDDQVSQCWKKKKFFLLQAPVSAIKIWIFEKWWFFQVGQKFWYFTHYVLATWTAMDGSNHGDHQAAARLFKGKYKDADHFHFKAKAKFAADLVGLQWTAAPNDTHGWDKDWDFHNHPPDDGTDIDIWTADPQGTWSDADSVRRMTMGMNGNSSDHLNSASSSCVQVSNPRDDVSVVVSQQSHADDWIWMWMGTRVRKIKIFTHHWFWFWPRGLSSHHYHPRHPTDTPGTDGSVLADMTMCDPLRMDMDHFDPPGPCPRPVVPRSRDTGTDDCLAVVVVVVQSSPRSYYYLVSVLVQLQFAAFPLLQLVLVLLVVQDCDDVLVVLCVDPLLVVLVVLSVPDDRRFFQQGQNNQLVVLLLPPFQQLLLLPQQGPNVSSVSSRSRDSVSSSVCSVPVVVRDPSNSSSVRSSVRSSVSSVVQQVPQPHNVGTHGQQNQAWAKRFDSCLNNDDPVVRVLSIATLGGATHDCRGSQHQHADNPGNYGTMGGQWIWMARRNVGQAIWIAHPQANGSRSVDPRSGNRSNCVRVSHTDTSGRDPVSSVVRGDDMYMYRHD/DAEAAQAPQDFWKKWFQFPFRAIAIEHAADLNLLLQLLLSLCLFQVVPLLQQLCQQCLQCQQQLFDVLNLLSVLSNQQWQDDDVVLQCPLQDDCSLSNLQSNLSSNQSNQVVCVVPVVSFFPVCVVSPHGGDRDDSVSLRRRFQQFDADDPLLQLLLLVLCQVVPVCSQVLVVLFAFWVVRDRADDDPPDNSVLRDNVLLVVLSCSHRPRDFDAVVSCWKKKKFFLLQAPVSAIKIWIFEKWWFFQVGQKFWYFTDYVLATWTAMDGSNHGDHQAADRLFKGKYKDFDHFHFKAKAKFAADLVGLQWTAAPNDTHGWDKDWDFHNHPPDDGTDIDIWTADPQGTWSDDDSVRRMTMGMNGNSSDHLNSASSLCVQVSNPRDDVSVVVSQQSHADDWIWMWMGGLVRKIKIFTHHWFWFWPPGLRSHHDHPRHPTDTPHTDGRVLADMTMCDPLRMDMDHFDPPGPCPRPVVPRSRDTGTDDCLAVVVVVVLSSPRSYYYLVSVLVQLQFFAFVLLVLVLVLLVVQDCDDPLVVLCVDVLLVVLNVLSVPDRRRFWQQGLNNQLVVLLLPQFQQLLLLPQQDPPVSSVSSRSRDSVSSSVCSVPVPVRHPVNVSSNSSSVRSSVSSVVQQVPQPHNVGTHGQQNQAWEKRFHSCLNPDDPVVRVLRIATLGGGTHDCSGSQHQHADNPGNYGTMGGQWIWMARRNVGQAIWIAHPQANGSRSVDPRSGNRSNCVRVSHTDTSGRDPVSSVVRGDDMYMYRHD

Organism: NCBI:txid1744839

Sequence (1523 aa):
TDRYAAPGLEKPASILIDRWGVPHIYAGTLYDAFYAQGFIAARDRLWQIDLWRKRGLGEMARDFGPAYVDGDRMARAVLYRGDMYREWLAYGSDAKRRVAEAFVAGVNAYVALTEAQPELLPREFKQLGYKPSRRWRAEDIVRIRHHGETLNFTGEVDRATLYCQQAKEQAARADWLRRELDPPITPTLPEGLDPCAVPAAALKKAYTLATAAANFPKEAWQSNNWVIAGSRTSTGRPILANDPHRAHGAPSLRYVSHLNAPGLSSVIGAGEPFLPGISIGHNGTIAFGLTRFYMDQEDLYVYETDPAQPKSYRYRGRWEPMETITEKITVRGEAEPRTVTIDFTRHGPVLHADDASHRAWALRAAWLDTGMAPYFGSMDYMRATNWDQFRAAMNRWGAPGENQVYADRNGNIGWIIPGGLTVIRPNWDGLFPVPGDGRYEWAGYRNMDELPWAYNPSTGHIVTANENNIPPDHPAAKLGVGYEWSSDSSRARRLKSLVAAAPVSSLRDSIAWQNDTVSLPAQRTLAVMRTVGNAGAAASLLQDPQVQRRAVALLRGWDGNVRADSVPAALFEIWFSSNHLRQAVVRRAALPEDAAKLVGAGDAARVLAVLEQPDTWMPTARRDEVMLTSLKAAMAELERRRSPSPEKLATWGTLHRAIFRHPLANIVDDATRAQYNVDAGGIGGSAFTPMNTSYRNSDYHLTAGASFRMVLDVGNWDQGRVVNTPGQSGDPGNSHYRDLAPIWAKGQTFPLVYSRKAVERAAEKRIELTPRTDRYAAPGLEKPASILIDRWGVPHIYAGTLYDAFYAQGFIAARDRLWQIDLWRKRGLGEMARDFGPAYVDGDRMARAVLYRGDMYREWLAYGSDAKRVAEAFVAGVNAYVALTEAQPELLPREFKQLGYKPSRWRAEEDIVRIRHHGETLNFTGEVDRATLYCQAKEQAARRADWLRRELDPPITPTLPEGLDPCAVPAAALKKAYTLATAAANFPKEAWSNNWVIAGSRTSTGRPILANDPHRAHGAPSLRYVSHLNAPGLSSVIGAGEPFLPGISIGHNGTIAFGLTRFYMDQEDLYVYETDPAQPKSYRYRGRWEPMETITEKITVRGEAEPRTVTIDFTRHGPVLHADDASHRAWALRAAWLDTGMAPYFGSMDYMRATNWDQFRAAMNRWGAPGENQVYADRNGNIGWIPGGLTVIRPNWDGLFPVPGDGRYEWAGYRNMDELPWAYNPSTGHIVTANENNIPPDHPAAKLGVGYEWSDSSRARRRLKSLVAAAPVSSLRDSIAWQNDTVSLPAQRTLAVMRTVGNAGAAASLLQDPQVQRAVALLRGWDGNVRADSVPAALFEIWFSNHLRQAVVRAALPEDDAAKLVGAGDAARVLAVLEQPDTWMPTARRDEVMLTSLKAAMAELERRSPSPEKLATWGTLHRAIFRHPLANIVDDATRAQYNVDAGGIGGSAFTPMNTSYRNSDYHLTAGASFRMVLDVGNWDQGRVVNTPGQSGDPGNSHYRRDLAPIWAKGQTFPLVYSRKAVERAAEKRIELTPR

Radius of gyration: 37.07 Å; Cα contacts (8 Å, |Δi|>4): 3632; chains: 2; bounding box: 82×79×128 Å